Protein 7LVV (pdb70)

B-factor: mean 95.78, std 25.5, range [20.0, 290.2]

Organism: NCBI:txid980427

InterPro domains:
  IPR002052 DNA methylase, N-6 adenine-specific, conserved site [PS00092] (445-451)
  IPR003356 DNA methylase, adenine-specific [PF02384] (282-517)
  IPR029063 S-adenosyl-L-methionine-dependent methyltransferase superfamily [G3DSA:3.40.50.150] (276-663)
  IPR029063 S-adenosyl-L-methionine-dependent methyltransferase superfamily [SSF53335] (262-652)
  IPR041635 Type ISP restriction-modification enzyme LLaBIII, C-terminal specificity domain [PF18135] (661-1006)
  IPR050953 N(4)/N(6)-adenine-specific DNA methyltransferase [PTHR33841] (214-680)
  IPR053980 Type ISP restriction-modification enzyme, coupler domain [PF22240] (176-275)

Structure (mmCIF, N/CA/C/O backbone):
data_7LVV
#
_entry.id   7LVV
#
_cell.length_a   1.00
_cell.length_b   1.00
_cell.length_c   1.00
_cell.angle_alpha   90.00
_cell.angle_beta   90.00
_cell.angle_gamma   90.00
#
_symmetry.space_group_name_H-M   'P 1'
#
loop_
_entity.id
_entity.type
_entity.pdbx_description
1 polymer 'Site-specific DNA-methyltransferase (adenine-specific)'
2 polymer 'DNA (28-MER)'
3 polymer 'DNA (27-MER)'
4 non-polymer S-ADENOSYLMETHIONINE
5 non-polymer 'CALCIUM ION'
#
loop_
_atom_site.group_PDB
_atom_site.id
_atom_site.type_symbol
_atom_site.label_atom_id
_atom_site.label_alt_id
_atom_site.label_comp_id
_atom_site.label_asym_id
_atom_site.label_entity_id
_atom_site.label_seq_id
_atom_site.pdbx_PDB_ins_code
_atom_site.Cartn_x
_atom_site.Cartn_y
_atom_site.Cartn_z
_atom_site.occupancy
_atom_site.B_iso_or_equiv
_atom_site.auth_seq_id
_atom_site.auth_comp_id
_atom_site.auth_asym_id
_atom_site.auth_atom_id
_atom_site.pdbx_PDB_model_num
ATOM 1 N N . SER A 1 2 ? 203.407 217.938 226.333 1.00 182.29 2 SER A N 1
ATOM 2 C CA . SER A 1 2 ? 202.480 217.619 225.215 1.00 182.29 2 SER A CA 1
ATOM 3 C C . SER A 1 2 ? 201.028 217.955 225.581 1.00 182.29 2 SER A C 1
ATOM 4 O O . SER A 1 2 ? 200.758 218.155 226.779 1.00 182.29 2 SER A O 1
ATOM 7 N N . LEU A 1 3 ? 200.150 218.090 224.581 1.00 197.75 3 LEU A N 1
ATOM 8 C CA . LEU A 1 3 ? 198.724 218.441 224.831 1.00 197.75 3 LEU A CA 1
ATOM 9 C C . LEU A 1 3 ? 198.111 217.392 225.762 1.00 197.75 3 LEU A C 1
ATOM 10 O O . LEU A 1 3 ? 197.152 217.730 226.473 1.00 197.75 3 LEU A O 1
ATOM 15 N N . GLN A 1 4 ? 198.649 216.170 225.747 1.00 203.08 4 GLN A N 1
ATOM 16 C CA . GLN A 1 4 ? 198.160 215.096 226.654 1.00 203.08 4 GLN A CA 1
ATOM 17 C C . GLN A 1 4 ? 198.292 215.590 228.099 1.00 203.08 4 GLN A C 1
ATOM 18 O O . GLN A 1 4 ? 197.307 215.488 228.854 1.00 203.08 4 GLN A O 1
ATOM 24 N N . LEU A 1 5 ? 199.459 216.137 228.451 1.00 175.13 5 LEU A N 1
ATOM 25 C CA . LEU A 1 5 ? 199.700 216.626 229.833 1.00 175.13 5 LEU A CA 1
ATOM 26 C C . LEU A 1 5 ? 198.725 217.767 230.147 1.00 175.13 5 LEU A C 1
ATOM 27 O O . LEU A 1 5 ? 198.236 217.820 231.286 1.00 175.13 5 LEU A O 1
ATOM 32 N N . VAL A 1 6 ? 198.465 218.650 229.177 1.00 167.35 6 VAL A N 1
ATOM 33 C CA . VAL A 1 6 ? 197.520 219.789 229.384 1.00 167.35 6 VAL A CA 1
ATOM 34 C C . VAL A 1 6 ? 196.143 219.232 229.771 1.00 167.35 6 VAL A C 1
ATOM 35 O O . VAL A 1 6 ? 195.555 219.734 230.749 1.00 167.35 6 VAL A O 1
ATOM 39 N N . LYS A 1 7 ? 195.663 218.215 229.046 1.00 180.10 7 LYS A N 1
ATOM 40 C CA . LYS A 1 7 ? 194.353 217.586 229.369 1.00 180.10 7 LYS A CA 1
ATOM 41 C C . LYS A 1 7 ? 194.404 216.993 230.780 1.00 180.10 7 LYS A C 1
ATOM 42 O O . LYS A 1 7 ? 193.409 217.140 231.513 1.00 180.10 7 LYS A O 1
ATOM 48 N N . LYS A 1 8 ? 195.519 216.349 231.139 1.00 169.45 8 LYS A N 1
ATOM 49 C CA . LYS A 1 8 ? 195.673 215.755 232.495 1.00 169.45 8 LYS A CA 1
ATOM 50 C C . LYS A 1 8 ? 195.535 216.854 233.552 1.00 169.45 8 LYS A C 1
ATOM 51 O O . LYS A 1 8 ? 194.849 216.611 234.556 1.00 169.45 8 LYS A O 1
ATOM 57 N N . PHE A 1 9 ? 196.157 218.017 233.327 1.00 153.90 9 PHE A N 1
ATOM 58 C CA . PHE A 1 9 ? 196.063 219.150 234.284 1.00 153.90 9 PHE A CA 1
ATOM 59 C C . PHE A 1 9 ? 194.601 219.579 234.429 1.00 153.90 9 PHE A C 1
ATOM 60 O O . PHE A 1 9 ? 194.162 219.825 235.563 1.00 153.90 9 PHE A O 1
ATOM 68 N N . GLN A 1 10 ? 193.877 219.675 233.311 1.00 156.71 10 GLN A N 1
ATOM 69 C CA . GLN A 1 10 ? 192.463 220.132 233.360 1.00 156.71 10 GLN A CA 1
ATOM 70 C C . GLN A 1 10 ? 191.637 219.128 234.170 1.00 156.71 10 GLN A C 1
ATOM 71 O O . GLN A 1 10 ? 190.680 219.564 234.832 1.00 156.71 10 GLN A O 1
ATOM 77 N N . LYS A 1 11 ? 192.009 217.844 234.135 1.00 162.09 11 LYS A N 1
ATOM 78 C CA . LYS A 1 11 ? 191.291 216.803 234.919 1.00 162.09 11 LYS A CA 1
ATOM 79 C C . LYS A 1 11 ? 191.663 216.912 236.402 1.00 162.09 11 LYS A C 1
ATOM 80 O O . LYS A 1 11 ? 190.842 216.504 237.241 1.00 162.09 11 LYS A O 1
ATOM 86 N N . ARG A 1 12 ? 192.856 217.429 236.710 1.00 154.60 12 ARG A N 1
ATOM 87 C CA . ARG A 1 12 ? 193.276 217.612 238.125 1.00 154.60 12 ARG A CA 1
ATOM 88 C C . ARG A 1 12 ? 192.668 218.908 238.668 1.00 154.60 12 ARG A C 1
ATOM 89 O O . ARG A 1 12 ? 192.394 218.966 239.880 1.00 154.60 12 ARG A O 1
ATOM 97 N N . LEU A 1 13 ? 192.468 219.904 237.799 1.00 154.06 13 LEU A N 1
ATOM 98 C CA . LEU A 1 13 ? 191.889 221.204 238.228 1.00 154.06 13 LEU A CA 1
ATOM 99 C C . LEU A 1 13 ? 190.474 220.964 238.762 1.00 154.06 13 LEU A C 1
ATOM 100 O O . LEU A 1 13 ? 190.181 221.422 239.886 1.00 154.06 13 LEU A O 1
ATOM 105 N N . GLU A 1 14 ? 189.643 220.254 237.993 1.00 165.04 14 GLU A N 1
ATOM 106 C CA . GLU A 1 14 ? 188.257 219.953 238.443 1.00 165.04 14 GLU A CA 1
ATOM 107 C C . GLU A 1 14 ? 188.300 219.015 239.653 1.00 165.04 14 GLU A C 1
ATOM 108 O O . GLU A 1 14 ? 187.450 219.174 240.534 1.00 165.04 14 GLU A O 1
ATOM 114 N N . ASP A 1 15 ? 189.259 218.082 239.695 1.00 157.46 15 ASP A N 1
ATOM 115 C CA . ASP A 1 15 ? 189.328 217.100 240.809 1.00 157.46 15 ASP A CA 1
ATOM 116 C C . ASP A 1 15 ? 189.527 217.844 242.133 1.00 157.46 15 ASP A C 1
ATOM 117 O O . ASP A 1 15 ? 188.936 217.420 243.135 1.00 157.46 15 ASP A O 1
ATOM 122 N N . ILE A 1 16 ? 190.324 218.915 242.125 1.00 153.84 16 ILE A N 1
ATOM 123 C CA . ILE A 1 16 ? 190.609 219.683 243.373 1.00 153.84 16 ILE A CA 1
ATOM 124 C C . ILE A 1 16 ? 189.332 220.408 243.825 1.00 153.84 16 ILE A C 1
ATOM 125 O O . ILE A 1 16 ? 189.092 220.465 245.050 1.00 153.84 16 ILE A O 1
ATOM 130 N N . VAL A 1 17 ? 188.527 220.900 242.879 1.00 152.15 17 VAL A N 1
ATOM 131 C CA . VAL A 1 17 ? 187.302 221.674 243.245 1.00 152.15 17 VAL A CA 1
ATOM 132 C C . VAL A 1 17 ? 186.096 220.726 243.333 1.00 152.15 17 VAL A C 1
ATOM 133 O O . VAL A 1 17 ? 184.968 221.226 243.520 1.00 152.15 17 VAL A O 1
ATOM 137 N N . ALA A 1 18 ? 186.328 219.411 243.241 1.00 155.54 18 ALA A N 1
ATOM 138 C CA . ALA A 1 18 ? 185.222 218.428 243.351 1.00 155.54 18 ALA A CA 1
ATOM 139 C C . ALA A 1 18 ? 185.426 217.538 244.581 1.00 155.54 18 ALA A C 1
ATOM 140 O O . ALA A 1 18 ? 184.457 217.347 245.336 1.00 155.54 18 ALA A O 1
ATOM 142 N N . TYR A 1 19 ? 186.634 216.997 244.753 1.00 154.37 19 TYR A N 1
ATOM 143 C CA . TYR A 1 19 ? 186.932 216.148 245.935 1.00 154.37 19 TYR A CA 1
ATOM 144 C C . TYR A 1 19 ? 187.066 217.057 247.158 1.00 154.37 19 TYR A C 1
ATOM 145 O O . TYR A 1 19 ? 186.334 216.864 248.143 1.00 154.37 19 TYR A O 1
ATOM 154 N N . GLY A 1 20 ? 187.959 218.045 247.077 1.00 149.13 20 GLY A N 1
ATOM 155 C CA . GLY A 1 20 ? 188.152 218.975 248.204 1.00 149.13 20 GLY A CA 1
ATOM 156 C C . GLY A 1 20 ? 187.138 220.099 248.185 1.00 149.13 20 GLY A C 1
ATOM 157 O O . GLY A 1 20 ? 186.887 220.673 249.262 1.00 149.13 20 GLY A O 1
ATOM 158 N N . GLY A 1 21 ? 186.575 220.407 247.012 1.00 147.69 21 GLY A N 1
ATOM 159 C CA . GLY A 1 21 ? 185.651 221.552 246.904 1.00 147.69 21 GLY A CA 1
ATOM 160 C C . GLY A 1 21 ? 186.352 222.827 247.330 1.00 147.69 21 GLY A C 1
ATOM 161 O O . GLY A 1 21 ? 185.709 223.655 248.005 1.00 147.69 21 GLY A O 1
ATOM 162 N N . THR A 1 22 ? 187.654 222.945 247.076 1.00 145.34 22 THR A N 1
ATOM 163 C CA . THR A 1 22 ? 188.374 224.118 247.638 1.00 145.34 22 THR A CA 1
ATOM 164 C C . THR A 1 22 ? 188.624 225.179 246.566 1.00 145.34 22 THR A C 1
ATOM 165 O O . THR A 1 22 ? 189.010 224.800 245.448 1.00 145.34 22 THR A O 1
ATOM 169 N N . ARG A 1 23 ? 188.391 226.451 246.909 1.00 142.52 23 ARG A N 1
ATOM 170 C CA . ARG A 1 23 ? 188.605 227.569 245.951 1.00 142.52 23 ARG A CA 1
ATOM 171 C C . ARG A 1 23 ? 189.738 228.460 246.472 1.00 142.52 23 ARG A C 1
ATOM 172 O O . ARG A 1 23 ? 189.908 229.572 245.936 1.00 142.52 23 ARG A O 1
ATOM 180 N N . ASN A 1 24 ? 190.490 227.977 247.466 1.00 139.80 24 ASN A N 1
ATOM 181 C CA . ASN A 1 24 ? 191.622 228.755 248.037 1.00 139.80 24 ASN A CA 1
ATOM 182 C C . ASN A 1 24 ? 192.850 228.579 247.143 1.00 139.80 24 ASN A C 1
ATOM 183 O O . ASN A 1 24 ? 192.993 227.490 246.582 1.00 139.80 24 ASN A O 1
ATOM 188 N N . GLU A 1 25 ? 193.693 229.608 247.023 1.00 142.42 25 GLU A N 1
ATOM 189 C CA . GLU A 1 25 ? 194.944 229.515 246.219 1.00 142.42 25 GLU A CA 1
ATOM 190 C C . GLU A 1 25 ? 195.778 228.342 246.748 1.00 142.42 25 GLU A C 1
ATOM 191 O O . GLU A 1 25 ? 196.389 227.643 245.912 1.00 142.42 25 GLU A O 1
ATOM 197 N N . SER A 1 26 ? 195.820 228.151 248.070 1.00 138.84 26 SER A N 1
ATOM 198 C CA . SER A 1 26 ? 196.530 227.026 248.725 1.00 138.84 26 SER A CA 1
ATOM 199 C C . SER A 1 26 ? 196.059 225.679 248.185 1.00 138.84 26 SER A C 1
ATOM 200 O O . SER A 1 26 ? 196.596 224.657 248.624 1.00 138.84 26 SER A O 1
ATOM 203 N N . SER A 1 27 ? 195.019 225.691 247.281 1.00 135.85 27 SER A N 1
ATOM 204 C CA . SER A 1 27 ? 194.554 224.361 246.853 1.00 135.85 27 SER A CA 1
ATOM 205 C C . SER A 1 27 ? 194.147 224.389 245.387 1.00 135.85 27 SER A C 1
ATOM 206 O O . SER A 1 27 ? 194.386 223.382 244.720 1.00 135.85 27 SER A O 1
ATOM 209 N N . VAL A 1 28 ? 193.757 225.522 244.817 1.00 131.95 28 VAL A N 1
ATOM 210 C CA . VAL A 1 28 ? 193.448 225.548 243.356 1.00 131.95 28 VAL A CA 1
ATOM 211 C C . VAL A 1 28 ? 194.743 225.565 242.525 1.00 131.95 28 VAL A C 1
ATOM 212 O O . VAL A 1 28 ? 194.649 225.384 241.291 1.00 131.95 28 VAL A O 1
ATOM 216 N N . ARG A 1 29 ? 195.906 225.672 243.032 1.00 133.70 29 ARG A N 1
ATOM 217 C CA . ARG A 1 29 ? 197.104 225.762 242.159 1.00 133.70 29 ARG A CA 1
ATOM 218 C C . ARG A 1 29 ? 197.795 224.403 242.042 1.00 133.70 29 ARG A C 1
ATOM 219 O O . ARG A 1 29 ? 198.545 224.235 241.072 1.00 133.70 29 ARG A O 1
ATOM 227 N N . ALA A 1 30 ? 197.555 223.472 242.975 1.00 133.11 30 ALA A N 1
ATOM 228 C CA . ALA A 1 30 ? 198.283 222.176 242.986 1.00 133.11 30 ALA A CA 1
ATOM 229 C C . ALA A 1 30 ? 198.298 221.530 241.595 1.00 133.11 30 ALA A C 1
ATOM 230 O O . ALA A 1 30 ? 199.297 220.862 241.263 1.00 133.11 30 ALA A O 1
ATOM 232 N N . ALA A 1 31 ? 197.235 221.728 240.811 1.00 136.84 31 ALA A N 1
ATOM 233 C CA . ALA A 1 31 ? 197.149 221.120 239.463 1.00 136.84 31 ALA A CA 1
ATOM 234 C C . ALA A 1 31 ? 198.280 221.650 238.573 1.00 136.84 31 ALA A C 1
ATOM 235 O O . ALA A 1 31 ? 199.022 220.828 238.010 1.00 136.84 31 ALA A O 1
ATOM 237 N N . PHE A 1 32 ? 198.412 222.975 238.461 1.00 133.68 32 PHE A N 1
ATOM 238 C CA . PHE A 1 32 ? 199.462 223.578 237.598 1.00 133.68 32 PHE A CA 1
ATOM 239 C C . PHE A 1 32 ? 200.851 223.201 238.118 1.00 133.68 32 PHE A C 1
ATOM 240 O O . PHE A 1 32 ? 201.746 222.985 237.287 1.00 133.68 32 PHE A O 1
ATOM 248 N N . GLN A 1 33 ? 201.022 223.136 239.443 1.00 132.35 33 GLN A N 1
ATOM 249 C CA . GLN A 1 33 ? 202.322 222.713 240.030 1.00 132.35 33 GLN A CA 1
ATOM 250 C C . GLN A 1 33 ? 202.742 221.388 239.388 1.00 132.35 33 GLN A C 1
ATOM 251 O O . GLN A 1 33 ? 203.873 221.320 238.869 1.00 132.35 33 GLN A O 1
ATOM 257 N N . GLN A 1 34 ? 201.851 220.391 239.396 1.00 137.49 34 GLN A N 1
ATOM 258 C CA . GLN A 1 34 ? 202.167 219.053 238.829 1.00 137.49 34 GLN A CA 1
ATOM 259 C C . GLN A 1 34 ? 202.395 219.159 237.314 1.00 137.49 34 GLN A C 1
ATOM 260 O O . GLN A 1 34 ? 203.289 218.459 236.806 1.00 137.49 34 GLN A O 1
ATOM 266 N N . LEU A 1 35 ? 201.622 219.999 236.620 1.00 137.53 35 LEU A N 1
ATOM 267 C CA . LEU A 1 35 ? 201.738 220.097 235.139 1.00 137.53 35 LEU A CA 1
ATOM 268 C C . LEU A 1 35 ? 203.141 220.578 234.743 1.00 137.53 35 LEU A C 1
ATOM 269 O O . LEU A 1 35 ? 203.798 219.858 233.963 1.00 137.53 35 LEU A O 1
ATOM 274 N N . LEU A 1 36 ? 203.572 221.744 235.240 1.00 132.74 36 LEU A N 1
ATOM 275 C CA . LEU A 1 36 ? 204.879 222.308 234.834 1.00 132.74 36 LEU A CA 1
ATOM 276 C C . LEU A 1 36 ? 205.907 221.265 235.233 1.00 132.74 36 LEU A C 1
ATOM 277 O O . LEU A 1 36 ? 206.767 220.975 234.419 1.00 132.74 36 LEU A O 1
ATOM 282 N N . SER A 1 37 ? 205.753 220.674 236.417 1.00 133.88 37 SER A N 1
ATOM 283 C CA . SER A 1 37 ? 206.722 219.672 236.920 1.00 133.88 37 SER A CA 1
ATOM 284 C C . SER A 1 37 ? 206.877 218.531 235.924 1.00 133.88 37 SER A C 1
ATOM 285 O O . SER A 1 37 ? 208.028 218.101 235.719 1.00 133.88 37 SER A O 1
ATOM 288 N N . ASP A 1 38 ? 205.790 218.070 235.309 1.00 136.21 38 ASP A N 1
ATOM 289 C CA . ASP A 1 38 ? 205.966 216.890 234.429 1.00 136.21 38 ASP A CA 1
ATOM 290 C C . ASP A 1 38 ? 206.539 217.330 233.080 1.00 136.21 38 ASP A C 1
ATOM 291 O O . ASP A 1 38 ? 207.347 216.573 232.495 1.00 136.21 38 ASP A O 1
ATOM 296 N N . TRP A 1 39 ? 206.181 218.528 232.625 1.00 137.76 39 TRP A N 1
ATOM 297 C CA . TRP A 1 39 ? 206.758 219.038 231.351 1.00 137.76 39 TRP A CA 1
ATOM 298 C C . TRP A 1 39 ? 208.251 219.276 231.550 1.00 137.76 39 TRP A C 1
ATOM 299 O O . TRP A 1 39 ? 209.039 218.872 230.680 1.00 137.76 39 TRP A O 1
ATOM 310 N N . ALA A 1 40 ? 208.609 219.905 232.666 1.00 129.61 40 ALA A N 1
ATOM 311 C CA . ALA A 1 40 ? 210.012 220.262 232.941 1.00 129.61 40 ALA A CA 1
ATOM 312 C C . ALA A 1 40 ? 210.883 219.019 232.911 1.00 129.61 40 ALA A C 1
ATOM 313 O O . ALA A 1 40 ? 211.925 219.081 232.271 1.00 129.61 40 ALA A O 1
ATOM 315 N N . GLU A 1 41 ? 210.474 217.940 233.572 1.00 130.10 41 GLU A N 1
ATOM 316 C CA . GLU A 1 41 ? 211.364 216.750 233.629 1.00 130.10 41 GLU A CA 1
ATOM 317 C C . GLU A 1 41 ? 211.697 216.296 232.204 1.00 130.10 41 GLU A C 1
ATOM 318 O O . GLU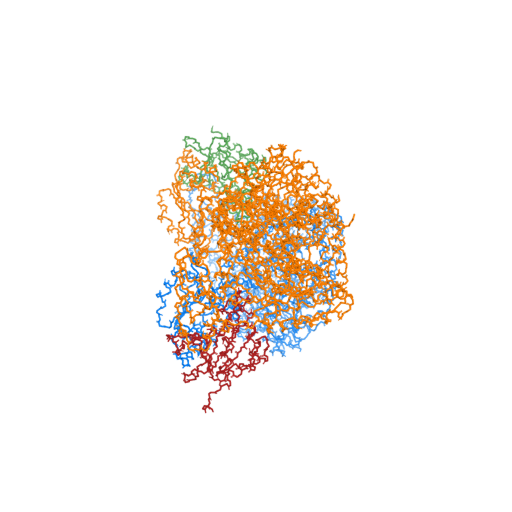 A 1 41 ? 212.755 215.657 232.030 1.00 130.10 41 GLU A O 1
ATOM 324 N N . GLY A 1 42 ? 210.827 216.589 231.229 1.00 126.26 42 GLY A N 1
ATOM 325 C CA . GLY A 1 42 ? 211.138 216.269 229.823 1.00 126.26 42 GLY A CA 1
ATOM 326 C C . GLY A 1 42 ? 212.219 217.179 229.267 1.00 126.26 42 GLY A C 1
ATOM 327 O O . GLY A 1 42 ? 213.155 216.646 228.640 1.00 126.26 42 GLY A O 1
ATOM 328 N N . SER A 1 43 ? 212.116 218.497 229.491 1.00 121.16 43 SER A N 1
ATOM 329 C CA . SER A 1 43 ? 213.092 219.434 228.868 1.00 121.16 43 SER A CA 1
ATOM 330 C C . SER A 1 43 ? 214.495 219.226 229.454 1.00 121.16 43 SER A C 1
ATOM 331 O O . SER A 1 43 ? 215.457 219.196 228.662 1.00 121.16 43 SER A O 1
ATOM 334 N N . GLY A 1 44 ? 214.607 219.091 230.779 1.00 118.49 44 GLY A N 1
ATOM 335 C CA . GLY A 1 44 ? 215.917 218.923 231.441 1.00 118.49 44 GLY A CA 1
ATOM 336 C C . GLY A 1 44 ? 216.051 219.860 232.626 1.00 118.49 44 GLY A C 1
ATOM 337 O O . GLY A 1 44 ? 217.162 219.943 233.180 1.00 118.49 44 GLY A O 1
ATOM 338 N N . LEU A 1 45 ? 214.969 220.561 232.984 1.00 117.63 45 LEU A N 1
ATOM 339 C CA . LEU A 1 45 ? 214.965 221.486 234.145 1.00 117.63 45 LEU A CA 1
ATOM 340 C C . LEU A 1 45 ? 214.053 220.864 235.213 1.00 117.63 45 LEU A C 1
ATOM 341 O O . LEU A 1 45 ? 213.704 219.703 235.022 1.00 117.63 45 LEU A O 1
ATOM 346 N N . ARG A 1 46 ? 213.737 221.540 236.327 1.00 118.10 46 ARG A N 1
ATOM 347 C CA . ARG A 1 46 ? 212.771 221.006 237.328 1.00 118.10 46 ARG A CA 1
ATOM 348 C C . ARG A 1 46 ? 212.142 222.171 238.088 1.00 118.10 46 ARG A C 1
ATOM 349 O O . ARG A 1 46 ? 212.849 223.149 238.292 1.00 118.10 46 ARG A O 1
ATOM 357 N N . LEU A 1 47 ? 210.865 222.084 238.479 1.00 118.73 47 LEU A N 1
ATOM 358 C CA . LEU A 1 47 ? 210.184 223.232 239.131 1.00 118.73 47 LEU A CA 1
ATOM 359 C C . LEU A 1 47 ? 210.330 223.111 240.628 1.00 118.73 47 LEU A C 1
ATOM 360 O O . LEU A 1 47 ? 209.834 222.134 241.183 1.00 118.73 47 LEU A O 1
ATOM 365 N N . ILE A 1 48 ? 210.946 224.105 241.253 1.00 121.96 48 ILE A N 1
ATOM 366 C CA . ILE A 1 48 ? 211.160 224.068 242.724 1.00 121.96 48 ILE A CA 1
ATOM 367 C C . ILE A 1 48 ? 210.333 225.170 243.364 1.00 121.96 48 ILE A C 1
ATOM 368 O O . ILE A 1 48 ? 210.520 226.320 242.998 1.00 121.96 48 ILE A O 1
ATOM 373 N N . THR A 1 49 ? 209.470 224.814 244.301 1.00 125.34 49 THR A N 1
ATOM 374 C CA . THR A 1 49 ? 208.483 225.764 244.864 1.00 125.34 49 THR A CA 1
ATOM 375 C C . THR A 1 49 ? 209.026 226.741 245.899 1.00 125.34 49 THR A C 1
ATOM 376 O O . THR A 1 49 ? 210.057 226.441 246.490 1.00 125.34 49 THR A O 1
ATOM 380 N N . GLU A 1 50 ? 208.334 227.853 246.104 1.00 124.31 50 GLU A N 1
ATOM 381 C CA . GLU A 1 50 ? 208.722 228.912 247.078 1.00 124.31 50 GLU A CA 1
ATOM 382 C C . GLU A 1 50 ? 210.233 229.119 247.226 1.00 124.31 50 GLU A C 1
ATOM 383 O O . GLU A 1 50 ? 210.689 229.171 248.373 1.00 124.31 50 GLU A O 1
ATOM 389 N N . VAL A 1 51 ? 210.961 229.278 246.118 1.00 121.22 51 VAL A N 1
ATOM 390 C CA . VAL A 1 51 ? 212.410 229.616 246.247 1.00 121.22 51 VAL A CA 1
ATOM 391 C C . VAL A 1 51 ? 212.480 231.091 246.656 1.00 121.22 51 VAL A C 1
ATOM 392 O O . VAL A 1 51 ? 212.181 231.955 245.804 1.00 121.22 51 VAL A O 1
ATOM 396 N N . THR A 1 52 ? 212.855 231.439 247.874 1.00 122.09 52 THR A N 1
ATOM 397 C CA . THR A 1 52 ? 212.922 232.893 248.177 1.00 122.09 52 THR A CA 1
ATOM 398 C C . THR A 1 52 ? 213.985 233.548 247.313 1.00 122.09 52 THR A C 1
ATOM 399 O O . THR A 1 52 ? 215.139 233.151 247.425 1.00 122.09 52 THR A O 1
ATOM 403 N N . GLN A 1 53 ? 213.572 234.497 246.468 1.00 125.83 53 GLN A N 1
ATOM 404 C CA . GLN A 1 53 ? 214.498 235.204 245.546 1.00 125.83 53 GLN A CA 1
ATOM 405 C C . GLN A 1 53 ? 214.598 236.652 246.031 1.00 125.83 53 GLN A C 1
ATOM 406 O O . GLN A 1 53 ? 213.788 237.029 246.892 1.00 125.83 53 GLN A O 1
ATOM 412 N N . LYS A 1 54 ? 215.553 237.432 245.516 1.00 122.32 54 LYS A N 1
ATOM 413 C CA . LYS A 1 54 ? 215.626 238.870 245.890 1.00 122.32 54 LYS A CA 1
ATOM 414 C C . LYS A 1 54 ? 215.009 239.709 244.766 1.00 122.32 54 LYS A C 1
ATOM 415 O O . LYS A 1 54 ? 215.049 239.258 243.606 1.00 122.32 54 LYS A O 1
ATOM 421 N N . ALA A 1 55 ? 214.461 240.879 245.104 1.00 120.08 55 ALA A N 1
ATOM 422 C CA . ALA A 1 55 ? 213.798 241.733 244.091 1.00 120.08 55 ALA A CA 1
ATOM 423 C C . ALA A 1 55 ? 214.745 242.853 243.654 1.00 120.08 55 ALA A C 1
ATOM 424 O O . ALA A 1 55 ? 215.915 242.842 244.085 1.00 120.08 55 ALA A O 1
ATOM 426 N N . VAL A 1 56 ? 214.252 243.784 242.832 1.00 115.28 56 VAL A N 1
ATOM 427 C CA . VAL A 1 56 ? 215.080 244.955 242.417 1.00 115.28 56 VAL A CA 1
ATOM 428 C C . VAL A 1 56 ? 215.321 245.816 243.658 1.00 115.28 56 VAL A C 1
ATOM 429 O O . VAL A 1 56 ? 216.463 246.280 243.842 1.00 115.28 56 VAL A O 1
ATOM 433 N N . ALA A 1 57 ? 214.284 246.008 244.480 1.00 117.62 57 ALA A N 1
ATOM 434 C CA . ALA A 1 57 ? 214.440 246.772 245.740 1.00 117.62 57 ALA A CA 1
ATOM 435 C C . ALA A 1 57 ? 215.277 245.948 246.722 1.00 117.62 57 ALA A C 1
ATOM 436 O O . ALA A 1 57 ? 216.020 246.554 247.518 1.00 117.62 57 ALA A O 1
ATOM 438 N N . GLY A 1 58 ? 215.199 244.622 246.605 1.00 123.18 58 GLY A N 1
ATOM 439 C CA . GLY A 1 58 ? 215.906 243.727 247.537 1.00 123.18 58 GLY A CA 1
ATOM 440 C C . GLY A 1 58 ? 214.898 242.916 248.327 1.00 123.18 58 GLY A C 1
ATOM 441 O O . GLY A 1 58 ? 215.235 241.779 248.708 1.00 123.18 58 GLY A O 1
ATOM 442 N N . ASN A 1 59 ? 213.696 243.463 248.531 1.00 125.39 59 ASN A N 1
ATOM 443 C CA . ASN A 1 59 ? 212.683 242.779 249.376 1.00 125.39 59 ASN A CA 1
ATOM 444 C C . ASN A 1 59 ? 212.554 241.319 248.945 1.00 125.39 59 ASN A C 1
ATOM 445 O O . ASN A 1 59 ? 212.312 241.062 247.760 1.00 125.39 59 ASN A O 1
ATOM 450 N N . ASN A 1 60 ? 212.745 240.401 249.885 1.00 127.31 60 ASN A N 1
ATOM 451 C CA . ASN A 1 60 ? 212.680 238.962 249.544 1.00 127.31 60 ASN A CA 1
ATOM 452 C C . ASN A 1 60 ? 211.313 238.659 248.937 1.00 127.31 60 ASN A C 1
ATOM 453 O O . ASN A 1 60 ? 210.322 238.777 249.666 1.00 127.31 60 ASN A O 1
ATOM 458 N N . VAL A 1 61 ? 211.268 238.292 247.657 1.00 129.24 61 VAL A N 1
ATOM 459 C CA . VAL A 1 61 ? 209.978 237.894 247.029 1.00 129.24 61 VAL A CA 1
ATOM 460 C C . VAL A 1 61 ? 209.954 236.371 246.993 1.00 129.24 61 VAL A C 1
ATOM 461 O O . VAL A 1 61 ? 210.969 235.767 247.369 1.00 129.24 61 VAL A O 1
ATOM 465 N N . ARG A 1 62 ? 208.839 235.782 246.563 1.00 128.35 62 ARG A N 1
ATOM 466 C CA . ARG A 1 62 ? 208.716 234.304 246.558 1.00 128.35 62 ARG A CA 1
ATOM 467 C C . ARG A 1 62 ? 207.849 233.863 245.382 1.00 128.35 62 ARG A C 1
ATOM 468 O O . ARG A 1 62 ? 206.692 233.500 245.634 1.00 128.35 62 ARG A O 1
ATOM 476 N N . PRO A 1 63 ? 208.325 233.865 244.120 1.00 126.38 63 PRO A N 1
ATOM 477 C CA . PRO A 1 63 ? 207.529 233.325 243.011 1.00 126.38 63 PRO A CA 1
ATOM 478 C C . PRO A 1 63 ? 207.138 231.893 243.391 1.00 126.38 63 PRO A C 1
ATOM 479 O O . PRO A 1 63 ? 207.988 231.171 243.867 1.00 126.38 63 PRO A O 1
ATOM 483 N N . ASP A 1 64 ? 205.893 231.497 243.143 1.00 129.48 64 ASP A N 1
ATOM 484 C CA . ASP A 1 64 ? 205.452 230.188 243.660 1.00 129.48 64 ASP A CA 1
ATOM 485 C C . ASP A 1 64 ? 206.336 229.098 243.079 1.00 129.48 64 ASP A C 1
ATOM 486 O O . ASP A 1 64 ? 206.536 228.128 243.769 1.00 129.48 64 ASP A O 1
ATOM 491 N N . GLY A 1 65 ? 206.885 229.268 241.887 1.00 123.79 65 GLY A N 1
ATOM 492 C CA . GLY A 1 65 ? 207.813 228.243 241.387 1.00 123.79 65 GLY A CA 1
ATOM 493 C C . GLY A 1 65 ? 208.970 228.849 240.636 1.00 123.79 65 GLY A C 1
ATOM 494 O O . GLY A 1 65 ? 208.905 230.044 240.409 1.00 123.79 65 GLY A O 1
ATOM 495 N N . THR A 1 66 ? 209.960 228.066 240.233 1.00 119.43 66 THR A N 1
ATOM 496 C CA . THR A 1 66 ? 211.183 228.501 239.510 1.00 119.43 66 THR A CA 1
ATOM 497 C C . THR A 1 66 ? 211.692 227.329 238.667 1.00 119.43 66 THR A C 1
ATOM 498 O O . THR A 1 66 ? 211.722 226.203 239.194 1.00 119.43 66 THR A O 1
ATOM 502 N N . LEU A 1 67 ? 212.081 227.584 237.414 1.00 115.52 67 LEU A N 1
ATOM 503 C CA . LEU A 1 67 ? 212.538 226.496 236.505 1.00 115.52 67 LEU A CA 1
ATOM 504 C C . LEU A 1 67 ? 214.033 226.246 236.719 1.00 115.52 67 LEU A C 1
ATOM 505 O O . LEU A 1 67 ? 214.800 226.438 235.757 1.00 115.52 67 LEU A O 1
ATOM 510 N N . LYS A 1 68 ? 214.465 225.799 237.873 1.00 113.25 68 LYS A N 1
ATOM 511 C CA . LYS A 1 68 ? 215.913 225.640 238.162 1.00 113.25 68 LYS A CA 1
ATOM 512 C C . LYS A 1 68 ? 216.626 224.667 237.211 1.00 113.25 68 LYS A C 1
ATOM 513 O O . LYS A 1 68 ? 216.013 223.663 236.869 1.00 113.25 68 LYS A O 1
ATOM 519 N N . ASP A 1 69 ? 217.885 224.899 236.866 1.00 113.72 69 ASP A N 1
ATOM 520 C CA . ASP A 1 69 ? 218.698 224.075 235.922 1.00 113.72 69 ASP A CA 1
ATOM 521 C C . ASP A 1 69 ? 219.548 223.049 236.674 1.00 113.72 69 ASP A C 1
ATOM 522 O O . ASP A 1 69 ? 219.186 222.746 237.809 1.00 113.72 69 ASP A O 1
ATOM 527 N N . SER A 1 70 ? 220.635 222.539 236.075 1.00 106.39 70 SER A N 1
ATOM 528 C CA . SER A 1 70 ? 221.563 221.599 236.772 1.00 106.39 70 SER A CA 1
ATOM 529 C C . SER A 1 70 ? 222.666 222.382 237.471 1.00 106.39 70 SER A C 1
ATOM 530 O O . SER A 1 70 ? 223.382 221.793 238.282 1.00 106.39 70 SER A O 1
ATOM 533 N N . LEU A 1 71 ? 222.815 223.651 237.118 1.00 101.76 71 LEU A N 1
ATOM 534 C CA . LEU A 1 71 ? 223.787 224.548 237.779 1.00 101.76 71 LEU A CA 1
ATOM 535 C C . LEU A 1 71 ? 222.940 225.499 238.610 1.00 101.76 71 LEU A C 1
ATOM 536 O O . LEU A 1 71 ? 223.332 226.660 238.754 1.00 101.76 71 LEU A O 1
ATOM 541 N N . GLN A 1 72 ? 221.779 225.026 239.041 1.00 104.74 72 GLN A N 1
ATOM 542 C CA . GLN A 1 72 ? 220.913 225.829 239.919 1.00 104.74 72 GLN A CA 1
ATOM 543 C C . GLN A 1 72 ? 220.719 227.247 239.391 1.00 104.74 72 GLN A C 1
ATOM 544 O O . GLN A 1 72 ? 220.706 228.163 240.216 1.00 104.74 72 GLN A O 1
ATOM 550 N N . GLN A 1 73 ? 220.538 227.433 238.085 1.00 110.83 73 GLN A N 1
ATOM 551 C CA . GLN A 1 73 ? 220.208 228.788 237.562 1.00 110.83 73 GLN A CA 1
ATOM 552 C C . GLN A 1 73 ? 218.746 228.766 237.107 1.00 110.83 73 GLN A C 1
ATOM 553 O O . GLN A 1 73 ? 218.326 227.710 236.620 1.00 110.83 73 GLN A O 1
ATOM 559 N N . SER A 1 74 ? 218.003 229.872 237.235 1.00 112.60 74 SER A N 1
ATOM 560 C CA . SER A 1 74 ? 216.549 229.880 236.922 1.00 112.60 74 SER A CA 1
ATOM 561 C C . SER A 1 74 ? 216.297 230.111 235.425 1.00 112.60 74 SER A C 1
ATOM 562 O O . SER A 1 74 ? 216.807 231.123 234.943 1.00 112.60 74 SER A O 1
ATOM 565 N N . ARG A 1 75 ? 215.557 229.246 234.700 1.00 112.49 75 ARG A N 1
ATOM 566 C CA . ARG A 1 75 ? 215.313 229.601 233.292 1.00 112.49 75 ARG A CA 1
ATOM 567 C C . ARG A 1 75 ? 213.955 230.310 233.217 1.00 112.49 75 ARG A C 1
ATOM 568 O O . ARG A 1 75 ? 213.615 230.794 232.133 1.00 112.49 75 ARG A O 1
ATOM 576 N N . GLY A 1 76 ? 213.211 230.379 234.329 1.00 120.47 76 GLY A N 1
ATOM 577 C CA . GLY A 1 76 ? 211.861 230.964 234.326 1.00 120.47 76 GLY A CA 1
ATOM 578 C C . GLY A 1 76 ? 211.163 230.935 235.668 1.00 120.47 76 GLY A C 1
ATOM 579 O O . GLY A 1 76 ? 211.705 230.345 236.596 1.00 120.47 76 GLY A O 1
ATOM 580 N N . TYR A 1 77 ? 209.939 231.467 235.753 1.00 123.82 77 TYR A N 1
ATOM 581 C CA . TYR A 1 77 ? 209.188 231.582 237.030 1.00 123.82 77 TYR A CA 1
ATOM 582 C C . TYR A 1 77 ? 207.691 231.352 236.819 1.00 123.82 77 TYR A C 1
ATOM 583 O O . TYR A 1 77 ? 207.258 231.400 235.677 1.00 123.82 77 TYR A O 1
ATOM 592 N N . TRP A 1 78 ? 206.927 231.132 237.890 1.00 128.30 78 TRP A N 1
ATOM 593 C CA . TRP A 1 78 ? 205.466 230.859 237.814 1.00 128.30 78 TRP A CA 1
ATOM 594 C C . TRP A 1 78 ? 204.812 231.523 239.016 1.00 128.30 78 TRP A C 1
ATOM 595 O O . TRP A 1 78 ? 205.355 231.363 240.106 1.00 128.30 78 TRP A O 1
ATOM 606 N N . GLU A 1 79 ? 203.715 232.245 238.826 1.00 132.08 79 GLU A N 1
ATOM 607 C CA . GLU A 1 79 ? 203.022 232.828 239.989 1.00 132.08 79 GLU A CA 1
ATOM 608 C C . GLU A 1 79 ? 201.562 232.453 239.879 1.00 132.08 79 GLU A C 1
ATOM 609 O O . GLU A 1 79 ? 200.833 233.157 239.205 1.00 132.08 79 GLU A O 1
ATOM 615 N N . SER A 1 80 ? 201.163 231.374 240.527 1.00 136.15 80 SER A N 1
ATOM 616 C CA . SER A 1 80 ? 199.731 231.033 240.527 1.00 136.15 80 SER A CA 1
ATOM 617 C C . SER A 1 80 ? 198.962 231.911 241.498 1.00 136.15 80 SER A C 1
ATOM 618 O O . SER A 1 80 ? 199.351 231.973 242.667 1.00 136.15 80 SER A O 1
ATOM 621 N N . LYS A 1 81 ? 197.900 232.542 241.016 1.00 141.01 81 LYS A N 1
ATOM 622 C CA . LYS A 1 81 ? 197.024 233.341 241.901 1.00 141.01 81 LYS A CA 1
ATOM 623 C C . LYS A 1 81 ? 195.699 232.576 242.021 1.00 141.01 81 LYS A C 1
ATOM 624 O O . LYS A 1 81 ? 195.668 231.415 241.576 1.00 141.01 81 LYS A O 1
ATOM 630 N N . ASP A 1 82 ? 194.655 233.186 242.599 1.00 149.07 82 ASP A N 1
ATOM 631 C CA . ASP A 1 82 ? 193.380 232.454 242.807 1.00 149.07 82 ASP A CA 1
ATOM 632 C C . ASP A 1 82 ? 192.495 232.630 241.577 1.00 149.07 82 ASP A C 1
ATOM 633 O O . ASP A 1 82 ? 192.610 233.678 240.931 1.00 149.07 82 ASP A O 1
ATOM 638 N N . GLU A 1 83 ? 191.605 231.669 241.312 1.00 152.88 83 GLU A N 1
ATOM 639 C CA . GLU A 1 83 ? 190.680 231.729 240.147 1.00 152.88 83 GLU A CA 1
ATOM 640 C C . GLU A 1 83 ? 189.883 233.037 240.148 1.00 152.88 83 GLU A C 1
ATOM 641 O O . GLU A 1 83 ? 189.696 233.608 239.054 1.00 152.88 83 GLU A O 1
ATOM 647 N N . ALA A 1 84 ? 189.452 233.511 241.320 1.00 158.65 84 ALA A N 1
ATOM 648 C CA . ALA A 1 84 ? 188.554 234.693 241.379 1.00 158.65 84 ALA A CA 1
ATOM 649 C C . ALA A 1 84 ? 189.254 236.011 241.031 1.00 158.65 84 ALA A C 1
ATOM 650 O O . ALA A 1 84 ? 188.763 236.696 240.113 1.00 158.65 84 ALA A O 1
ATOM 652 N N . ASP A 1 85 ? 190.336 236.368 241.731 1.00 157.83 85 ASP A N 1
ATOM 653 C CA . ASP A 1 85 ? 190.969 237.704 241.530 1.00 157.83 85 ASP A CA 1
ATOM 654 C C . ASP A 1 85 ? 191.341 237.964 240.068 1.00 157.83 85 ASP A C 1
ATOM 655 O O . ASP A 1 85 ? 191.907 237.054 239.425 1.00 157.83 85 ASP A O 1
ATOM 660 N N . THR A 1 86 ? 191.092 239.186 239.575 1.00 152.27 86 THR A N 1
ATOM 661 C CA . THR A 1 86 ? 191.510 239.561 238.198 1.00 152.27 86 THR A CA 1
ATOM 662 C C . THR A 1 86 ? 193.024 239.428 238.110 1.00 152.27 86 THR A C 1
ATOM 663 O O . THR A 1 86 ? 193.705 239.675 239.105 1.00 152.27 86 THR A O 1
ATOM 667 N N . LEU A 1 87 ? 193.537 239.080 236.947 1.00 144.47 87 LEU A N 1
ATOM 668 C CA . LEU A 1 87 ? 194.978 238.797 236.875 1.00 144.47 87 LEU A CA 1
ATOM 669 C C . LEU A 1 87 ? 195.636 240.072 236.441 1.00 144.47 87 LEU A C 1
ATOM 670 O O . LEU A 1 87 ? 196.607 240.422 237.068 1.00 144.47 87 LEU A O 1
ATOM 675 N N . ASP A 1 88 ? 195.075 240.760 235.453 1.00 147.82 88 ASP A N 1
ATOM 676 C CA . ASP A 1 88 ? 195.817 241.931 234.911 1.00 147.82 88 ASP A CA 1
ATOM 677 C C . ASP A 1 88 ? 196.029 243.027 235.961 1.00 147.82 88 ASP A C 1
ATOM 678 O O . ASP A 1 88 ? 197.085 243.676 235.902 1.00 147.82 88 ASP A O 1
ATOM 683 N N . ASP A 1 89 ? 195.122 243.197 236.917 1.00 147.77 89 ASP A N 1
ATOM 684 C CA . ASP A 1 89 ? 195.403 244.199 237.970 1.00 147.77 89 ASP A CA 1
ATOM 685 C C . ASP A 1 89 ? 196.531 243.681 238.855 1.00 147.77 89 ASP A C 1
ATOM 686 O O . ASP A 1 89 ? 197.553 244.360 238.951 1.00 147.77 89 ASP A O 1
ATOM 691 N N . GLU A 1 90 ? 196.356 242.513 239.465 1.00 146.24 90 GLU A N 1
ATOM 692 C CA . GLU A 1 90 ? 197.375 241.968 240.396 1.00 146.24 90 GLU A CA 1
ATOM 693 C C . GLU A 1 90 ? 198.690 241.661 239.672 1.00 146.24 90 GLU A C 1
ATOM 694 O O . GLU A 1 90 ? 199.702 241.595 240.360 1.00 146.24 90 GLU A O 1
ATOM 700 N N . ILE A 1 91 ? 198.695 241.470 238.355 1.00 144.02 91 ILE A N 1
ATOM 701 C CA . ILE A 1 91 ? 200.000 241.274 237.672 1.00 144.02 91 ILE A CA 1
ATOM 702 C C . ILE A 1 91 ? 200.720 242.585 237.910 1.00 144.02 91 ILE A C 1
ATOM 703 O O . ILE A 1 91 ? 201.852 242.522 238.398 1.00 144.02 91 ILE A O 1
ATOM 708 N N . GLN A 1 92 ? 200.053 243.723 237.689 1.00 142.74 92 GLN A N 1
ATOM 709 C CA . GLN A 1 92 ? 200.758 245.030 237.822 1.00 142.74 92 GLN A CA 1
ATOM 710 C C . GLN A 1 92 ? 201.000 245.422 239.284 1.00 142.74 92 GLN A C 1
ATOM 711 O O . GLN A 1 92 ? 201.897 246.241 239.509 1.00 142.74 92 GLN A O 1
ATOM 717 N N . LYS A 1 93 ? 200.284 244.834 240.248 1.00 140.21 93 LYS A N 1
ATOM 718 C CA . LYS A 1 93 ? 200.588 245.118 241.680 1.00 140.21 93 LYS A CA 1
ATOM 719 C C . LYS A 1 93 ? 201.725 244.219 242.170 1.00 140.21 93 LYS A C 1
ATOM 720 O O . LYS A 1 93 ? 202.659 244.733 242.805 1.00 140.21 93 LYS A O 1
ATOM 726 N N . LYS A 1 94 ? 201.682 242.931 241.862 1.00 137.76 94 LYS A N 1
ATOM 727 C CA . LYS A 1 94 ? 202.804 242.058 242.263 1.00 137.76 94 LYS A CA 1
ATOM 728 C C . LYS A 1 94 ? 204.086 242.567 241.623 1.00 137.76 94 LYS A C 1
ATOM 729 O O . LYS A 1 94 ? 205.092 242.641 242.321 1.00 137.76 94 LYS A O 1
ATOM 735 N N . LEU A 1 95 ? 204.039 242.923 240.345 1.00 136.05 95 LEU A N 1
ATOM 736 C CA . LEU A 1 95 ? 205.278 243.319 239.634 1.00 136.05 95 LEU A CA 1
ATOM 737 C C . LEU A 1 95 ? 205.912 244.522 240.319 1.00 136.05 95 LEU A C 1
ATOM 738 O O . LEU A 1 95 ? 207.144 244.614 240.300 1.00 136.05 95 LEU A O 1
ATOM 743 N N . ALA A 1 96 ? 205.096 245.416 240.871 1.00 136.60 96 ALA A N 1
ATOM 744 C CA . ALA A 1 96 ? 205.632 246.631 241.523 1.00 136.60 96 ALA A CA 1
ATOM 745 C C . ALA A 1 96 ? 206.582 246.281 242.678 1.00 136.60 96 ALA A C 1
ATOM 746 O O . ALA A 1 96 ? 207.562 247.020 242.866 1.00 136.60 96 ALA A O 1
ATOM 748 N N . LYS A 1 97 ? 206.289 245.223 243.443 1.00 135.40 97 LYS A N 1
ATOM 749 C CA . LYS A 1 97 ? 207.133 244.834 244.607 1.00 135.40 97 LYS A CA 1
ATOM 750 C C . LYS A 1 97 ? 208.451 244.279 244.085 1.00 135.40 97 LYS A C 1
ATOM 751 O O . LYS A 1 97 ? 209.370 244.130 244.894 1.00 135.40 97 LYS A O 1
ATOM 757 N N . GLY A 1 98 ? 208.521 243.954 242.794 1.00 134.46 98 GLY A N 1
ATOM 758 C CA . GLY A 1 98 ? 209.785 243.528 242.174 1.00 134.46 98 GLY A CA 1
ATOM 759 C C . GLY A 1 98 ? 209.702 242.146 241.596 1.00 134.46 98 GLY A C 1
ATOM 760 O O . GLY A 1 98 ? 210.756 241.560 241.348 1.00 134.46 98 GLY A O 1
ATOM 761 N N . TYR A 1 99 ? 208.547 241.621 241.375 1.00 131.32 99 TYR A N 1
ATOM 762 C CA . TYR A 1 99 ? 208.458 240.210 240.950 1.00 131.32 99 TYR A CA 1
ATOM 763 C C . TYR A 1 99 ? 209.249 240.011 239.650 1.00 131.32 99 TYR A C 1
ATOM 764 O O . TYR A 1 99 ? 209.289 240.976 238.877 1.00 131.32 99 TYR A O 1
ATOM 773 N N . PRO A 1 100 ? 209.810 238.870 239.302 1.00 129.51 100 PRO A N 1
ATOM 774 C CA . PRO A 1 100 ? 210.540 238.746 238.030 1.00 129.51 100 PRO A CA 1
ATOM 775 C C . PRO A 1 100 ? 209.708 239.005 236.762 1.00 129.51 100 PRO A C 1
ATOM 776 O O . PRO A 1 100 ? 208.505 238.841 236.811 1.00 129.51 100 PRO A O 1
ATOM 780 N N . ARG A 1 101 ? 210.368 239.376 235.658 1.00 129.05 101 ARG A N 1
ATOM 781 C CA . ARG A 1 101 ? 209.645 239.709 234.399 1.00 129.05 101 ARG A CA 1
ATOM 782 C C . ARG A 1 101 ? 210.322 239.026 233.208 1.00 129.05 101 ARG A C 1
ATOM 783 O O . ARG A 1 101 ? 209.835 239.210 232.078 1.00 129.05 101 ARG A O 1
ATOM 791 N N . ASP A 1 102 ? 211.405 238.283 233.445 1.00 127.85 102 ASP A N 1
ATOM 792 C CA . ASP A 1 102 ? 212.171 237.669 232.327 1.00 127.85 102 ASP A CA 1
ATOM 793 C C . ASP A 1 102 ? 211.337 236.582 231.643 1.00 127.85 102 ASP A C 1
ATOM 794 O O . ASP A 1 102 ? 211.317 236.566 230.396 1.00 127.85 102 ASP A O 1
ATOM 799 N N . ASN A 1 103 ? 210.681 235.717 232.422 1.00 124.75 103 ASN A N 1
ATOM 800 C CA . ASN A 1 103 ? 209.916 234.578 231.850 1.00 124.75 103 ASN A CA 1
ATOM 801 C C . ASN A 1 103 ? 208.908 234.108 232.900 1.00 124.75 103 ASN A C 1
ATOM 802 O O . ASN A 1 103 ? 209.003 232.941 233.322 1.00 124.75 103 ASN A O 1
ATOM 807 N N . ILE A 1 104 ? 207.987 234.980 233.312 1.00 124.89 104 ILE A N 1
ATOM 808 C CA . ILE A 1 104 ? 207.050 234.605 234.413 1.00 124.89 104 ILE A CA 1
ATOM 809 C C . ILE A 1 104 ? 205.699 234.175 233.831 1.00 124.89 104 ILE A C 1
ATOM 810 O O . ILE A 1 104 ? 205.159 234.896 232.966 1.00 124.89 104 ILE A O 1
ATOM 815 N N . ILE A 1 105 ? 205.188 233.016 234.259 1.00 127.38 105 ILE A N 1
ATOM 816 C CA . ILE A 1 105 ? 203.826 232.601 233.815 1.00 127.38 105 ILE A CA 1
ATOM 817 C C . ILE A 1 105 ? 202.829 233.025 234.894 1.00 127.38 105 ILE A C 1
ATOM 818 O O . ILE A 1 105 ? 202.610 232.247 235.840 1.00 127.38 105 ILE A O 1
ATOM 823 N N . PHE A 1 106 ? 202.192 234.186 234.736 1.00 129.33 106 PHE A N 1
ATOM 824 C CA . PHE A 1 106 ? 201.139 234.581 235.708 1.00 129.33 106 PHE A CA 1
ATOM 825 C C . PHE A 1 106 ? 199.896 233.716 235.481 1.00 129.33 106 PHE A C 1
ATOM 826 O O . PHE A 1 106 ? 199.231 233.887 234.443 1.00 129.33 106 PHE A O 1
ATOM 834 N N . GLU A 1 107 ? 199.587 232.813 236.414 1.00 133.61 107 GLU A N 1
ATOM 835 C CA . GLU A 1 107 ? 198.429 231.896 236.233 1.00 133.61 107 GLU A CA 1
ATOM 836 C C . GLU A 1 107 ? 197.354 232.241 237.268 1.00 133.61 107 GLU A C 1
ATOM 837 O O . GLU A 1 107 ? 197.723 232.828 238.296 1.00 133.61 107 GLU A O 1
ATOM 843 N N . ASP A 1 108 ? 196.082 231.935 236.988 1.00 139.23 108 ASP A N 1
ATOM 844 C CA . ASP A 1 108 ? 195.006 232.146 237.998 1.00 139.23 108 ASP A CA 1
ATOM 845 C C . ASP A 1 108 ? 193.947 231.043 237.869 1.00 139.23 108 ASP A C 1
ATOM 846 O O . ASP A 1 108 ? 192.759 231.369 237.957 1.00 139.23 108 ASP A O 1
ATOM 851 N N . SER A 1 109 ? 194.365 229.792 237.650 1.00 141.59 109 SER A N 1
ATOM 852 C CA . SER A 1 109 ? 193.402 228.656 237.619 1.00 141.59 109 SER A CA 1
ATOM 853 C C . SER A 1 109 ? 192.227 228.949 236.673 1.00 141.59 109 SER A C 1
ATOM 854 O O . SER A 1 109 ? 191.146 228.376 236.897 1.00 141.59 109 SER A O 1
ATOM 857 N N . ARG A 1 110 ? 192.436 229.786 235.648 1.00 140.82 110 ARG A N 1
ATOM 858 C CA . ARG A 1 110 ? 191.354 230.149 234.690 1.00 140.82 110 ARG A CA 1
ATOM 859 C C . ARG A 1 110 ? 191.990 230.806 233.464 1.00 140.82 110 ARG A C 1
ATOM 860 O O . ARG A 1 110 ? 191.391 230.724 232.373 1.00 140.82 110 ARG A O 1
ATOM 868 N N . LEU A 1 111 ? 193.158 231.424 233.645 1.00 139.35 111 LEU A N 1
ATOM 869 C CA . LEU A 1 111 ? 193.830 232.143 232.531 1.00 139.35 111 LEU A CA 1
ATOM 870 C C . LEU A 1 111 ? 195.339 232.123 232.793 1.00 139.35 111 LEU A C 1
ATOM 871 O O . LEU A 1 111 ? 195.743 232.401 233.937 1.00 139.35 111 LEU A O 1
ATOM 876 N N . ALA A 1 112 ? 196.133 231.754 231.784 1.00 135.82 112 ALA A N 1
ATOM 877 C CA . ALA A 1 112 ? 197.606 231.741 231.938 1.00 135.82 112 ALA A CA 1
ATOM 878 C C . ALA A 1 112 ? 198.221 232.749 230.964 1.00 135.82 112 ALA A C 1
ATOM 879 O O . ALA A 1 112 ? 198.005 232.606 229.746 1.00 135.82 112 ALA A O 1
ATOM 881 N N . VAL A 1 113 ? 198.939 233.745 231.492 1.00 130.86 113 VAL A N 1
ATOM 882 C CA . VAL A 1 113 ? 199.590 234.771 230.625 1.00 130.86 113 VAL A CA 1
ATOM 883 C C . VAL A 1 113 ? 201.113 234.621 230.732 1.00 130.86 113 VAL A C 1
ATOM 884 O O . VAL A 1 113 ? 201.585 234.206 231.810 1.00 130.86 113 VAL A O 1
ATOM 888 N N . LEU A 1 114 ? 201.845 234.868 229.639 1.00 128.74 114 LEU A N 1
ATOM 889 C CA . LEU A 1 114 ? 203.321 234.850 229.705 1.00 128.74 114 LEU A CA 1
ATOM 890 C C . LEU A 1 114 ? 203.824 236.273 229.471 1.00 128.74 114 LEU A C 1
ATOM 891 O O . LEU A 1 114 ? 203.628 236.760 228.374 1.00 128.74 114 LEU A O 1
ATOM 896 N N . MET A 1 115 ? 204.406 236.936 230.469 1.00 130.34 115 MET A N 1
ATOM 897 C CA . MET A 1 115 ? 205.017 238.273 230.266 1.00 130.34 115 MET A CA 1
ATOM 898 C C . MET A 1 115 ? 206.512 238.058 230.090 1.00 130.34 115 MET A C 1
ATOM 899 O O . MET A 1 115 ? 207.197 238.085 231.108 1.00 130.34 115 MET A O 1
ATOM 904 N N . GLN A 1 116 ? 207.004 237.859 228.865 1.00 124.56 116 GLN A N 1
ATOM 905 C CA . GLN A 1 116 ? 208.431 237.522 228.623 1.00 124.56 116 GLN A CA 1
ATOM 906 C C . GLN A 1 116 ? 209.175 238.779 228.218 1.00 124.56 116 GLN A C 1
ATOM 907 O O . GLN A 1 116 ? 208.850 239.291 227.153 1.00 124.56 116 GLN A O 1
ATOM 913 N N . ASN A 1 117 ? 210.122 239.241 229.035 1.00 122.15 117 ASN A N 1
ATOM 914 C CA . ASN A 1 117 ? 210.897 240.494 228.792 1.00 122.15 117 ASN A CA 1
ATOM 915 C C . ASN A 1 117 ? 210.000 241.708 229.047 1.00 122.15 117 ASN A C 1
ATOM 916 O O . ASN A 1 117 ? 210.149 242.704 228.338 1.00 122.15 117 ASN A O 1
ATOM 921 N N . GLY A 1 118 ? 209.151 241.635 230.071 1.00 127.85 118 GLY A N 1
ATOM 922 C CA . GLY A 1 118 ? 208.186 242.714 230.323 1.00 127.85 118 GLY A CA 1
ATOM 923 C C . GLY A 1 118 ? 207.229 242.799 229.161 1.00 127.85 118 GLY A C 1
ATOM 924 O O . GLY A 1 118 ? 206.769 243.910 228.864 1.00 127.85 118 GLY A O 1
ATOM 925 N N . GLU A 1 119 ? 206.899 241.662 228.545 1.00 130.77 119 GLU A N 1
ATOM 926 C CA . GLU A 1 119 ? 206.078 241.772 227.311 1.00 130.77 119 GLU A CA 1
ATOM 927 C C . GLU A 1 119 ? 205.068 240.626 227.269 1.00 130.77 119 GLU A C 1
ATOM 928 O O . GLU A 1 119 ? 205.503 239.460 227.195 1.00 130.77 119 GLU A O 1
ATOM 934 N N . GLU A 1 120 ? 203.774 240.950 227.306 1.00 132.12 120 GLU A N 1
ATOM 935 C CA . GLU A 1 120 ? 202.729 239.901 227.182 1.00 132.12 120 GLU A CA 1
ATOM 936 C C . GLU A 1 120 ? 202.820 239.297 225.778 1.00 132.12 120 GLU A C 1
ATOM 937 O O . GLU A 1 120 ? 202.535 240.021 224.806 1.00 132.12 120 GLU A O 1
ATOM 943 N N . VAL A 1 121 ? 203.186 238.015 225.685 1.00 126.38 121 VAL A N 1
ATOM 944 C CA . VAL A 1 121 ? 203.265 237.330 224.360 1.00 126.38 121 VAL A CA 1
ATOM 945 C C . VAL A 1 121 ? 202.023 236.447 224.174 1.00 126.38 121 VAL A C 1
ATOM 946 O O . VAL A 1 121 ? 201.408 236.532 223.090 1.00 126.38 121 VAL A O 1
ATOM 950 N N . GLN A 1 122 ? 201.631 235.676 225.195 1.00 127.46 122 GLN A N 1
ATOM 951 C CA . GLN A 1 122 ? 200.494 234.732 225.011 1.00 127.46 122 GLN A CA 1
ATOM 952 C C . GLN A 1 122 ? 199.545 234.766 226.212 1.00 127.46 122 GLN A C 1
ATOM 953 O O . GLN A 1 122 ? 199.904 234.194 227.258 1.00 127.46 122 GLN A O 1
ATOM 959 N N . ARG A 1 123 ? 198.359 235.362 226.032 1.00 131.81 123 ARG A N 1
ATOM 960 C CA . ARG A 1 123 ? 197.336 235.440 227.111 1.00 131.81 123 ARG A CA 1
ATOM 961 C C . ARG A 1 123 ? 196.326 234.313 226.897 1.00 131.81 123 ARG A C 1
ATOM 962 O O . ARG A 1 123 ? 195.124 234.599 226.912 1.00 131.81 123 ARG A O 1
ATOM 970 N N . VAL A 1 124 ? 196.795 233.080 226.731 1.00 136.66 124 VAL A N 1
ATOM 971 C CA . VAL A 1 124 ? 195.874 231.953 226.397 1.00 136.66 124 VAL A CA 1
ATOM 972 C C . VAL A 1 124 ? 194.881 231.745 227.542 1.00 136.66 124 VAL A C 1
ATOM 973 O O . VAL A 1 124 ? 195.334 231.374 228.646 1.00 136.66 124 VAL A O 1
ATOM 977 N N . ASP A 1 125 ? 193.584 231.983 227.301 1.00 140.95 125 ASP A N 1
ATOM 978 C CA . ASP A 1 125 ? 192.598 231.644 228.359 1.00 140.95 125 ASP A CA 1
ATOM 979 C C . ASP A 1 125 ? 192.690 230.132 228.559 1.00 140.95 125 ASP A C 1
ATOM 980 O O . ASP A 1 125 ? 192.663 229.407 227.546 1.00 140.95 125 ASP A O 1
ATOM 985 N N . MET A 1 126 ? 192.779 229.670 229.806 1.00 142.48 126 MET A N 1
ATOM 986 C CA . MET A 1 126 ? 193.001 228.222 230.057 1.00 142.48 126 MET A CA 1
ATOM 987 C C . MET A 1 126 ? 191.773 227.375 229.720 1.00 142.48 126 MET A C 1
ATOM 988 O O . MET A 1 126 ? 190.715 227.948 229.387 1.00 142.48 126 MET A O 1
ATOM 993 N N . GLY A 1 127 ? 191.897 226.052 229.856 1.00 144.23 127 GLY A N 1
ATOM 994 C CA . GLY A 1 127 ? 190.801 225.169 229.415 1.00 144.23 127 GLY A CA 1
ATOM 995 C C . GLY A 1 127 ? 190.914 225.031 227.912 1.00 144.23 127 GLY A C 1
ATOM 996 O O . GLY A 1 127 ? 189.865 224.993 227.240 1.00 144.23 127 GLY A O 1
ATOM 997 N N . ASP A 1 128 ? 192.148 224.965 227.402 1.00 146.25 128 ASP A N 1
ATOM 998 C CA . ASP A 1 128 ? 192.348 224.954 225.929 1.00 146.25 128 ASP A CA 1
ATOM 999 C C . ASP A 1 128 ? 192.920 223.624 225.431 1.00 146.25 128 ASP A C 1
ATOM 1000 O O . ASP A 1 128 ? 193.885 223.129 226.046 1.00 146.25 128 ASP A O 1
ATOM 1005 N N . ALA A 1 129 ? 192.347 223.082 224.355 1.00 145.41 129 ALA A N 1
ATOM 1006 C CA . ALA A 1 129 ? 192.819 221.831 223.721 1.00 145.41 129 ALA A CA 1
ATOM 1007 C C . ALA A 1 129 ? 193.705 222.181 222.521 1.00 145.41 129 ALA A C 1
ATOM 1008 O O . ALA A 1 129 ? 193.445 221.642 221.427 1.00 145.41 129 ALA A O 1
ATOM 1010 N N . GLY A 1 130 ? 194.782 222.960 222.764 1.00 140.56 130 GLY A N 1
ATOM 1011 C CA . GLY A 1 130 ? 195.771 223.300 221.711 1.00 140.56 130 GLY A CA 1
ATOM 1012 C C . GLY A 1 130 ? 196.785 224.374 222.118 1.00 140.56 130 GLY A C 1
ATOM 1013 O O . GLY A 1 130 ? 198.007 224.053 222.320 1.00 140.56 130 GLY A O 1
ATOM 1014 N N . ALA A 1 131 ? 196.338 225.627 222.243 1.00 137.47 131 ALA A N 1
ATOM 1015 C CA . ALA A 1 131 ? 197.301 226.726 222.506 1.00 137.47 131 ALA A CA 1
ATOM 1016 C C . ALA A 1 131 ? 197.829 226.719 223.945 1.00 137.47 131 ALA A C 1
ATOM 1017 O O . ALA A 1 131 ? 198.828 227.392 224.173 1.00 137.47 131 ALA A O 1
ATOM 1019 N N . LEU A 1 132 ? 197.197 226.005 224.882 1.00 136.52 132 LEU A N 1
ATOM 1020 C CA . LEU A 1 132 ? 197.790 225.904 226.246 1.00 136.52 132 LEU A CA 1
ATOM 1021 C C . LEU A 1 132 ? 199.073 225.075 226.116 1.00 136.52 132 LEU A C 1
ATOM 1022 O O . LEU A 1 132 ? 200.113 225.443 226.742 1.00 136.52 132 LEU A O 1
ATOM 1027 N N . ALA A 1 133 ? 199.010 224.001 225.324 1.00 137.32 133 ALA A N 1
ATOM 1028 C CA . ALA A 1 133 ? 200.237 223.220 225.050 1.00 137.32 133 ALA A CA 1
ATOM 1029 C C . ALA A 1 133 ? 201.221 224.154 224.348 1.00 137.32 133 ALA A C 1
ATOM 1030 O O . ALA A 1 133 ? 202.404 224.145 224.738 1.00 137.32 133 ALA A O 1
ATOM 1032 N N . GLY A 1 134 ? 200.742 224.950 223.379 1.00 133.97 134 GLY A N 1
ATOM 1033 C CA . GLY A 1 134 ? 201.658 225.939 222.764 1.00 133.97 134 GLY A CA 1
ATOM 1034 C C . GLY A 1 134 ? 202.376 226.789 223.808 1.00 133.97 134 GLY A C 1
ATOM 1035 O O . GLY A 1 134 ? 203.626 226.886 223.738 1.00 133.97 134 GLY A O 1
ATOM 1036 N N . LEU A 1 135 ? 201.631 227.379 224.750 1.00 129.68 135 LEU A N 1
ATOM 1037 C CA . LEU A 1 135 ? 202.204 228.232 225.828 1.00 129.68 135 LEU A CA 1
ATOM 1038 C C . LEU A 1 135 ? 203.305 227.473 226.554 1.00 129.68 135 LEU A C 1
ATOM 1039 O O . LEU A 1 135 ? 204.434 228.007 226.660 1.00 129.68 135 LEU A O 1
ATOM 1044 N N . LEU A 1 136 ? 202.982 226.279 227.047 1.00 130.33 136 LEU A N 1
ATOM 1045 C CA . LEU A 1 136 ? 204.026 225.610 227.863 1.00 130.33 136 LEU A CA 1
ATOM 1046 C C . LEU A 1 136 ? 205.242 225.281 226.989 1.00 130.33 136 LEU A C 1
ATOM 1047 O O . LEU A 1 136 ? 206.359 225.500 227.460 1.00 130.33 136 LEU A O 1
ATOM 1052 N N . LYS A 1 137 ? 205.037 224.854 225.741 1.00 127.51 137 LYS A N 1
ATOM 1053 C CA . LYS A 1 137 ? 206.191 224.631 224.828 1.00 127.51 137 LYS A CA 1
ATOM 1054 C C . LYS A 1 137 ? 207.072 225.887 224.812 1.00 127.51 137 LYS A C 1
ATOM 1055 O O . LYS A 1 137 ? 208.265 225.772 225.158 1.00 127.51 137 LYS A O 1
ATOM 1061 N N . LEU A 1 138 ? 206.500 227.044 224.455 1.00 128.47 138 LEU A N 1
ATOM 1062 C CA . LEU A 1 138 ? 207.294 228.305 224.358 1.00 128.47 138 LEU A CA 1
ATOM 1063 C C . LEU A 1 138 ? 208.037 228.585 225.671 1.00 128.47 138 LEU A C 1
ATOM 1064 O O . LEU A 1 138 ? 209.243 228.944 225.610 1.00 128.47 138 LEU A O 1
ATOM 1069 N N . PHE A 1 139 ? 207.342 228.456 226.808 1.00 124.95 139 PHE A N 1
ATOM 1070 C CA . PHE A 1 139 ? 207.964 228.717 228.134 1.00 124.95 139 PHE A CA 1
ATOM 1071 C C . PHE A 1 139 ? 209.180 227.807 228.328 1.00 124.95 139 PHE A C 1
ATOM 1072 O O . PHE A 1 139 ? 210.286 228.332 228.578 1.00 124.95 139 PHE A O 1
ATOM 1080 N N . PHE A 1 140 ? 208.996 226.494 228.172 1.00 125.48 140 PHE A N 1
ATOM 1081 C CA . PHE A 1 140 ? 210.094 225.524 228.432 1.00 125.48 140 PHE A CA 1
ATOM 1082 C C . PHE A 1 140 ? 211.131 225.539 227.299 1.00 125.48 140 PHE A C 1
ATOM 1083 O O . PHE A 1 140 ? 212.121 224.789 227.404 1.00 125.48 140 PHE A O 1
ATOM 1091 N N . GLU A 1 141 ? 210.922 226.357 226.261 1.00 124.57 141 GLU A N 1
ATOM 1092 C CA . GLU A 1 141 ? 211.919 226.481 225.162 1.00 124.57 141 GLU A CA 1
ATOM 1093 C C . GLU A 1 141 ? 212.405 227.932 225.026 1.00 124.57 141 GLU A C 1
ATOM 1094 O O . GLU A 1 141 ? 212.982 228.250 223.968 1.00 124.57 141 GLU A O 1
ATOM 1100 N N . PHE A 1 142 ? 212.190 228.779 226.041 1.00 121.06 142 PHE A N 1
ATOM 1101 C CA . PHE A 1 142 ? 212.735 230.169 226.005 1.00 121.06 142 PHE A CA 1
ATOM 1102 C C . PHE A 1 142 ? 214.275 230.148 226.019 1.00 121.06 142 PHE A C 1
ATOM 1103 O O . PHE A 1 142 ? 214.853 229.233 226.640 1.00 121.06 142 PHE A O 1
ATOM 1111 N N . GLU A 1 143 ? 214.920 231.132 225.372 1.00 112.19 143 GLU A N 1
ATOM 1112 C CA . GLU A 1 143 ? 216.410 231.209 225.323 1.00 112.19 143 GLU A CA 1
ATOM 1113 C C . GLU A 1 143 ? 216.946 231.975 226.551 1.00 112.19 143 GLU A C 1
ATOM 1114 O O . GLU A 1 143 ? 216.619 233.174 226.633 1.00 112.19 143 GLU A O 1
ATOM 1120 N N . PRO A 1 144 ? 217.754 231.406 227.500 1.00 107.49 144 PRO A N 1
ATOM 1121 C CA . PRO A 1 144 ? 218.145 232.137 228.703 1.00 107.49 144 PRO A CA 1
ATOM 1122 C C . PRO A 1 144 ? 219.005 233.318 228.257 1.00 107.49 144 PRO A C 1
ATOM 1123 O O . PRO A 1 144 ? 219.757 233.137 227.327 1.00 107.49 144 PRO A O 1
ATOM 1127 N N . PRO A 1 145 ? 219.010 234.528 228.887 1.00 103.46 145 PRO A N 1
ATOM 1128 C CA . PRO A 1 145 ? 219.911 235.595 228.443 1.00 103.46 145 PRO A CA 1
ATOM 1129 C C . PRO A 1 145 ? 221.359 235.109 228.347 1.00 103.46 145 PRO A C 1
ATOM 1130 O O . PRO A 1 145 ? 222.125 235.750 227.686 1.00 103.46 145 PRO A O 1
ATOM 1134 N N . GLN A 1 146 ? 221.667 233.970 228.952 1.00 100.74 146 GLN A N 1
ATOM 1135 C CA . GLN A 1 146 ? 223.061 233.480 228.980 1.00 100.74 146 GLN A CA 1
ATOM 1136 C C . GLN A 1 146 ? 223.429 232.753 227.689 1.00 100.74 146 GLN A C 1
ATOM 1137 O O . GLN A 1 146 ? 224.609 232.751 227.347 1.00 100.74 146 GLN A O 1
ATOM 1143 N N . VAL A 1 147 ? 222.472 232.153 227.001 1.00 97.32 147 VAL A N 1
ATOM 1144 C CA . VAL A 1 147 ? 222.813 231.340 225.803 1.00 97.32 147 VAL A CA 1
ATOM 1145 C C . VAL A 1 147 ? 223.208 232.300 224.692 1.00 97.32 147 VAL A C 1
ATOM 1146 O O . VAL A 1 147 ? 224.127 231.972 223.935 1.00 97.32 147 VAL A O 1
ATOM 1150 N N . LEU A 1 148 ? 222.621 233.489 224.669 1.00 94.20 148 LEU A N 1
ATOM 1151 C CA . LEU A 1 148 ? 222.909 234.443 223.571 1.00 94.20 148 LEU A CA 1
ATOM 1152 C C . LEU A 1 148 ? 224.288 235.056 223.790 1.00 94.20 148 LEU A C 1
ATOM 1153 O O . LEU A 1 148 ? 224.828 235.612 222.833 1.00 94.20 148 LEU A O 1
ATOM 1158 N N . GLU A 1 149 ? 224.833 234.951 224.996 1.00 97.94 149 GLU A N 1
ATOM 1159 C CA . GLU A 1 149 ? 226.218 235.418 225.213 1.00 97.94 149 GLU A CA 1
ATOM 1160 C C . GLU A 1 149 ? 227.156 234.277 224.827 1.00 97.94 149 GLU A C 1
ATOM 1161 O O . GLU A 1 149 ? 228.178 234.570 224.230 1.00 97.94 149 GLU A O 1
ATOM 1167 N N . PHE A 1 150 ? 226.801 233.020 225.086 1.00 88.37 150 PHE A N 1
ATOM 1168 C CA . PHE A 1 150 ? 227.708 231.941 224.626 1.00 88.37 150 PHE A CA 1
ATOM 1169 C C . PHE A 1 150 ? 227.802 232.033 223.120 1.00 88.37 150 PHE A C 1
ATOM 1170 O O . PHE A 1 150 ? 228.855 231.743 222.578 1.00 88.37 150 PHE A O 1
ATOM 1178 N N . ARG A 1 151 ? 226.742 232.487 222.480 1.00 89.85 151 ARG A N 1
ATOM 1179 C CA . ARG A 1 151 ? 226.784 232.654 221.002 1.00 89.85 151 ARG A CA 1
ATOM 1180 C C . ARG A 1 151 ? 227.732 233.802 220.647 1.00 89.85 151 ARG A C 1
ATOM 1181 O O . ARG A 1 151 ? 228.555 233.620 219.735 1.00 89.85 151 ARG A O 1
ATOM 1189 N N . LYS A 1 152 ? 227.617 234.935 221.347 1.00 89.30 152 LYS A N 1
ATOM 1190 C CA . LYS A 1 152 ? 228.480 236.116 221.070 1.00 89.30 152 LYS A CA 1
ATOM 1191 C C . LYS A 1 152 ? 229.954 235.738 221.247 1.00 89.30 152 LYS A C 1
ATOM 1192 O O . LYS A 1 152 ? 230.762 236.104 220.372 1.00 89.30 152 LYS A O 1
ATOM 1198 N N . ALA A 1 153 ? 230.288 235.026 222.329 1.00 85.94 153 ALA A N 1
ATOM 1199 C CA . ALA A 1 153 ? 231.699 234.665 222.610 1.00 85.94 153 ALA A CA 1
ATOM 1200 C C . ALA A 1 153 ? 232.218 233.668 221.567 1.00 85.94 153 ALA A C 1
ATOM 1201 O O . ALA A 1 153 ? 233.428 233.707 221.275 1.00 85.94 153 ALA A O 1
ATOM 1203 N N . VAL A 1 154 ? 231.344 232.807 221.032 1.00 83.11 154 VAL A N 1
ATOM 1204 C CA . VAL A 1 154 ? 231.755 231.844 219.965 1.00 83.11 154 VAL A CA 1
ATOM 1205 C C . VAL A 1 154 ? 232.262 232.649 218.763 1.00 83.11 154 VAL A C 1
ATOM 1206 O O . VAL A 1 154 ? 233.348 232.318 218.252 1.00 83.11 154 VAL A O 1
ATOM 1210 N N . ASP A 1 155 ? 231.524 233.689 218.362 1.00 86.28 155 ASP A N 1
ATOM 1211 C CA . ASP A 1 155 ? 231.912 234.506 217.181 1.00 86.28 155 ASP A CA 1
ATOM 1212 C C . ASP A 1 155 ? 233.205 235.275 217.479 1.00 86.28 155 ASP A C 1
ATOM 1213 O O . ASP A 1 155 ? 234.045 235.374 216.572 1.00 86.28 155 ASP A O 1
ATOM 1218 N N . HIS A 1 156 ? 233.321 235.885 218.634 1.00 84.29 156 HIS A N 1
ATOM 1219 C CA . HIS A 1 156 ? 234.611 236.550 218.873 1.00 84.29 156 HIS A CA 1
ATOM 1220 C C . HIS A 1 156 ? 235.742 235.547 218.666 1.00 84.29 156 HIS A C 1
ATOM 1221 O O . HIS A 1 156 ? 236.676 235.885 217.967 1.00 84.29 156 HIS A O 1
ATOM 1228 N N . PHE A 1 157 ? 235.663 234.364 219.259 1.00 78.59 157 PHE A N 1
ATOM 1229 C CA . PHE A 1 157 ? 236.793 233.412 219.176 1.00 78.59 157 PHE A CA 1
ATOM 1230 C C . PHE A 1 157 ? 236.936 233.012 217.725 1.00 78.59 157 PHE A C 1
ATOM 1231 O O . PHE A 1 157 ? 238.048 232.789 217.278 1.00 78.59 157 PHE A O 1
ATOM 1239 N N . LYS A 1 158 ? 235.834 232.958 217.002 1.00 82.49 158 LYS A N 1
ATOM 1240 C CA . LYS A 1 158 ? 235.947 232.635 215.565 1.00 82.49 158 LYS A CA 1
ATOM 1241 C C . LYS A 1 158 ? 236.757 233.714 214.863 1.00 82.49 158 LYS A C 1
ATOM 1242 O O . LYS A 1 158 ? 237.070 233.524 213.694 1.00 82.49 158 LYS A O 1
ATOM 1248 N N . ASP A 1 159 ? 237.073 234.807 215.534 1.00 86.45 159 ASP A N 1
ATOM 1249 C CA . ASP A 1 159 ? 237.771 235.872 214.775 1.00 86.45 159 ASP A CA 1
ATOM 1250 C C . ASP A 1 159 ? 239.055 236.317 215.463 1.00 86.45 159 ASP A C 1
ATOM 1251 O O . ASP A 1 159 ? 239.812 237.064 214.840 1.00 86.45 159 ASP A O 1
ATOM 1256 N N . GLU A 1 160 ? 239.280 235.902 216.698 1.00 85.50 160 GLU A N 1
ATOM 1257 C CA . GLU A 1 160 ? 240.572 236.201 217.343 1.00 85.50 160 GLU A CA 1
ATOM 1258 C C . GLU A 1 160 ? 241.285 234.877 217.498 1.00 85.50 160 GLU A C 1
ATOM 1259 O O . GLU A 1 160 ? 241.889 234.661 218.535 1.00 85.50 160 GLU A O 1
ATOM 1265 N N . MET A 1 161 ? 241.117 233.999 216.505 1.00 83.21 161 MET A N 1
ATOM 1266 C CA . MET A 1 161 ? 241.817 232.688 216.498 1.00 83.21 161 MET A CA 1
ATOM 1267 C C . MET A 1 161 ? 243.223 232.837 215.900 1.00 83.21 161 MET A C 1
ATOM 1268 O O . MET A 1 161 ? 244.133 232.268 216.506 1.00 83.21 161 MET A O 1
ATOM 1273 N N . PRO A 1 162 ? 243.477 233.536 214.761 1.00 81.99 162 PRO A N 1
ATOM 1274 C CA . PRO A 1 162 ? 244.851 233.730 214.275 1.00 81.99 162 PRO A CA 1
ATOM 1275 C C . PRO A 1 162 ? 245.766 234.337 215.347 1.00 81.99 162 PRO A C 1
ATOM 1276 O O . PRO A 1 162 ? 246.853 233.835 215.520 1.00 81.99 162 PRO A O 1
ATOM 1280 N N . HIS A 1 163 ? 245.305 235.392 216.028 1.00 84.35 163 HIS A N 1
ATOM 1281 C CA . HIS A 1 163 ? 246.119 236.057 217.081 1.00 84.35 163 HIS A CA 1
ATOM 1282 C C . HIS A 1 163 ? 246.474 235.045 218.173 1.00 84.35 163 HIS A C 1
ATOM 1283 O O . HIS A 1 163 ? 247.637 235.041 218.616 1.00 84.35 163 HIS A O 1
ATOM 1290 N N . LEU A 1 164 ? 245.506 234.223 218.584 1.00 80.33 164 LEU A N 1
ATOM 1291 C CA . LEU A 1 164 ? 245.750 233.192 219.627 1.00 80.33 164 LEU A CA 1
ATOM 1292 C C . LEU A 1 164 ? 246.672 232.104 219.064 1.00 80.33 164 LEU A C 1
ATOM 1293 O O . LEU A 1 164 ? 247.559 231.638 219.803 1.00 80.33 164 LEU A O 1
ATOM 1298 N N . LEU A 1 165 ? 246.483 231.730 217.797 1.00 79.39 165 LEU A N 1
ATOM 1299 C CA . LEU A 1 165 ? 247.291 230.644 217.183 1.00 79.39 165 LEU A CA 1
ATOM 1300 C C . LEU A 1 165 ? 248.740 231.107 217.034 1.00 79.39 165 LEU A C 1
ATOM 1301 O O . LEU A 1 165 ? 249.629 230.258 217.159 1.00 79.39 165 LEU A O 1
ATOM 1306 N N . LYS A 1 166 ? 248.958 232.400 216.775 1.00 80.71 166 LYS A N 1
ATOM 1307 C CA . LYS A 1 166 ? 250.335 232.949 216.656 1.00 80.71 166 LYS A CA 1
ATOM 1308 C C . LYS A 1 166 ? 251.127 232.588 217.916 1.00 80.71 166 LYS A C 1
ATOM 1309 O O . LYS A 1 166 ? 252.276 232.150 217.771 1.00 80.71 166 LYS A O 1
ATOM 1315 N N . ILE A 1 167 ? 250.526 232.764 219.096 1.00 79.21 167 ILE A N 1
ATOM 1316 C CA . ILE A 1 167 ? 251.197 232.412 220.384 1.00 79.21 167 ILE A CA 1
ATOM 1317 C C . ILE A 1 167 ? 251.652 230.949 220.332 1.00 79.21 167 ILE A C 1
ATOM 1318 O O . ILE A 1 167 ? 252.847 230.694 220.586 1.00 79.21 167 ILE A O 1
ATOM 1323 N N . LEU A 1 168 ? 250.741 230.028 219.998 1.00 77.49 168 LEU A N 1
ATOM 1324 C CA . LEU A 1 168 ? 251.073 228.577 219.948 1.00 77.49 168 LEU A CA 1
ATOM 1325 C C . LEU A 1 168 ? 252.139 228.316 218.878 1.00 77.49 168 LEU A C 1
ATOM 1326 O O . LEU A 1 168 ? 253.022 227.470 219.122 1.00 77.49 168 LEU A O 1
ATOM 1331 N N . ARG A 1 169 ? 252.048 228.999 217.733 1.00 81.53 169 ARG A N 1
ATOM 1332 C CA . ARG A 1 169 ? 253.056 228.834 216.652 1.00 81.53 169 ARG A CA 1
ATOM 1333 C C . ARG A 1 169 ? 254.433 229.216 217.200 1.00 81.53 169 ARG A C 1
ATOM 1334 O O . ARG A 1 169 ? 255.335 228.367 217.131 1.00 81.53 169 ARG A O 1
ATOM 1342 N N . GLU A 1 170 ? 254.567 230.428 217.752 1.00 83.68 170 GLU A N 1
ATOM 1343 C CA . GLU A 1 170 ? 255.861 230.902 218.317 1.00 83.68 170 GLU A CA 1
ATOM 1344 C C . GLU A 1 170 ? 256.420 229.849 219.277 1.00 83.68 170 GLU A C 1
ATOM 1345 O O . GLU A 1 170 ? 257.627 229.560 219.190 1.00 83.68 170 GLU A O 1
ATOM 1351 N N . ALA A 1 171 ? 255.571 229.313 220.157 1.00 80.84 171 ALA A N 1
ATOM 1352 C CA . ALA A 1 171 ? 256.012 228.303 221.146 1.00 80.84 171 ALA A CA 1
ATOM 1353 C C . ALA A 1 171 ? 256.695 227.125 220.445 1.00 80.84 171 ALA A C 1
ATOM 1354 O O . ALA A 1 171 ? 257.836 226.803 220.820 1.00 80.84 171 ALA A O 1
ATOM 1356 N N . ALA A 1 172 ? 256.030 226.515 219.461 1.00 79.91 172 ALA A N 1
ATOM 1357 C CA . ALA A 1 172 ? 256.583 225.303 218.810 1.00 79.91 172 ALA A CA 1
ATOM 1358 C C . ALA A 1 172 ? 257.901 225.592 218.071 1.00 79.91 172 ALA A C 1
ATOM 1359 O O . ALA A 1 172 ? 258.735 224.666 218.002 1.00 79.91 172 ALA A O 1
ATOM 1361 N N . ASP A 1 173 ? 258.092 226.809 217.545 1.00 84.00 173 ASP A N 1
ATOM 1362 C CA . ASP A 1 173 ? 259.378 227.144 216.888 1.00 84.00 173 ASP A CA 1
ATOM 1363 C C . ASP A 1 173 ? 260.459 227.188 217.953 1.00 84.00 173 ASP A C 1
ATOM 1364 O O . ASP A 1 173 ? 261.498 226.570 217.764 1.00 84.00 173 ASP A O 1
ATOM 1369 N N . ALA A 1 174 ? 260.192 227.881 219.048 1.00 83.35 174 ALA A N 1
ATOM 1370 C CA . ALA A 1 174 ? 261.216 228.060 220.091 1.00 83.35 174 ALA A CA 1
ATOM 1371 C C . ALA A 1 174 ? 261.426 226.761 220.849 1.00 83.35 174 ALA A C 1
ATOM 1372 O O . ALA A 1 174 ? 262.314 226.723 221.697 1.00 83.35 174 ALA A O 1
ATOM 1374 N N . ALA A 1 175 ? 260.652 225.740 220.543 1.00 83.97 175 ALA A N 1
ATOM 1375 C CA . ALA A 1 175 ? 260.924 224.484 221.248 1.00 83.97 175 ALA A CA 1
ATOM 1376 C C . ALA A 1 175 ? 261.890 223.685 220.405 1.00 83.97 175 ALA A C 1
ATOM 1377 O O . ALA A 1 175 ? 262.492 222.759 220.927 1.00 83.97 175 ALA A O 1
ATOM 1379 N N . GLU A 1 176 ? 262.064 224.073 219.149 1.00 87.05 176 GLU A N 1
ATOM 1380 C CA . GLU A 1 176 ? 262.902 223.255 218.239 1.00 87.05 176 GLU A CA 1
ATOM 1381 C C . GLU A 1 176 ? 264.359 223.532 218.551 1.00 87.05 176 GLU A C 1
ATOM 1382 O O . GLU A 1 176 ? 265.221 223.053 217.818 1.00 87.05 176 GLU A O 1
ATOM 1388 N N . GLN A 1 177 ? 264.577 224.315 219.591 1.00 89.25 177 GLN A N 1
ATOM 1389 C CA . GLN A 1 177 ? 265.961 224.589 219.997 1.00 89.25 177 GLN A CA 1
ATOM 1390 C C . GLN A 1 177 ? 266.379 223.441 220.897 1.00 89.25 177 GLN A C 1
ATOM 1391 O O . GLN A 1 177 ? 267.575 223.312 221.150 1.00 89.25 177 GLN A O 1
ATOM 1397 N N . LYS A 1 178 ? 265.426 222.624 221.335 1.00 88.80 178 LYS A N 1
ATOM 1398 C CA . LYS A 1 178 ? 265.764 221.542 222.294 1.00 88.80 178 LYS A CA 1
ATOM 1399 C C . LYS A 1 178 ? 266.177 220.284 221.529 1.00 88.80 178 LYS A C 1
ATOM 1400 O O . LYS A 1 178 ? 265.975 220.259 220.318 1.00 88.80 178 LYS A O 1
ATOM 1406 N N . ALA A 1 179 ? 266.781 219.307 222.206 1.00 88.31 179 ALA A N 1
ATOM 1407 C CA . ALA A 1 179 ? 267.232 218.077 221.534 1.00 88.31 179 ALA A CA 1
ATOM 1408 C C . ALA A 1 179 ? 266.319 216.988 222.027 1.00 88.31 179 ALA A C 1
ATOM 1409 O O . ALA A 1 179 ? 266.430 215.864 221.552 1.00 88.31 179 ALA A O 1
ATOM 1411 N N . ASP A 1 180 ? 265.466 217.322 222.978 1.00 91.35 180 ASP A N 1
ATOM 1412 C CA . ASP A 1 180 ? 264.461 216.314 223.379 1.00 91.35 180 ASP A CA 1
ATOM 1413 C C . ASP A 1 180 ? 263.255 216.499 222.458 1.00 91.35 180 ASP A C 1
ATOM 1414 O O . ASP A 1 180 ? 262.728 215.492 221.991 1.00 91.35 180 ASP A O 1
ATOM 1419 N N . TYR A 1 181 ? 262.875 217.738 222.164 1.00 84.26 181 TYR A N 1
ATOM 1420 C CA . TYR A 1 181 ? 261.785 217.937 221.194 1.00 84.26 181 TYR A CA 1
ATOM 1421 C C . TYR A 1 181 ? 262.269 217.391 219.876 1.00 84.26 181 TYR A C 1
ATOM 1422 O O . TYR A 1 181 ? 261.626 216.486 219.369 1.00 84.26 181 TYR A O 1
ATOM 1431 N N . ARG A 1 182 ? 263.392 217.888 219.371 1.00 87.26 182 ARG A N 1
ATOM 1432 C CA . ARG A 1 182 ? 263.886 217.491 218.025 1.00 87.26 182 ARG A CA 1
ATOM 1433 C C . ARG A 1 182 ? 264.055 215.985 217.893 1.00 87.26 182 ARG A C 1
ATOM 1434 O O . ARG A 1 182 ? 264.031 215.492 216.768 1.00 87.26 182 ARG A O 1
ATOM 1442 N N . GLY A 1 183 ? 264.200 215.276 218.993 1.00 89.05 183 GLY A N 1
ATOM 1443 C CA . GLY A 1 183 ? 264.452 213.844 218.851 1.00 89.05 183 GLY A CA 1
ATOM 1444 C C . GLY A 1 183 ? 263.150 213.114 218.867 1.00 89.05 183 GLY A C 1
ATOM 1445 O O . GLY A 1 183 ? 263.007 212.130 218.138 1.00 89.05 183 GLY A O 1
ATOM 1446 N N . GLU A 1 184 ? 262.214 213.621 219.639 1.00 86.46 184 GLU A N 1
ATOM 1447 C CA . GLU A 1 184 ? 260.952 212.881 219.763 1.00 86.46 184 GLU A CA 1
ATOM 1448 C C . GLU A 1 184 ? 260.029 213.237 218.595 1.00 86.46 184 GLU A C 1
ATOM 1449 O O . GLU A 1 184 ? 259.218 212.385 218.228 1.00 86.46 184 GLU A O 1
ATOM 1455 N N . ARG A 1 185 ? 260.172 214.420 217.993 1.00 84.78 185 ARG A N 1
ATOM 1456 C CA . ARG A 1 185 ? 259.322 214.851 216.853 1.00 84.78 185 ARG A CA 1
ATOM 1457 C C . ARG A 1 185 ? 259.849 214.193 215.597 1.00 84.78 185 ARG A C 1
ATOM 1458 O O . ARG A 1 185 ? 259.281 214.425 214.547 1.00 84.78 185 ARG A O 1
ATOM 1466 N N . ASP A 1 186 ? 260.928 213.436 215.687 1.00 86.97 186 ASP A N 1
ATOM 1467 C CA . ASP A 1 186 ? 261.367 212.727 214.472 1.00 86.97 186 ASP A CA 1
ATOM 1468 C C . ASP A 1 186 ? 261.009 211.276 214.655 1.00 86.97 186 ASP A C 1
ATOM 1469 O O . ASP A 1 186 ? 261.176 210.507 213.725 1.00 86.97 186 ASP A O 1
ATOM 1474 N N . HIS A 1 187 ? 260.548 210.928 215.839 1.00 84.38 187 HIS A N 1
ATOM 1475 C CA . HIS A 1 187 ? 260.056 209.545 215.992 1.00 84.38 187 HIS A CA 1
ATOM 1476 C C . HIS A 1 187 ? 258.556 209.615 215.789 1.00 84.38 187 HIS A C 1
ATOM 1477 O O . HIS A 1 187 ? 258.003 208.648 215.279 1.00 84.38 187 HIS A O 1
ATOM 1484 N N . PHE A 1 188 ? 257.929 210.729 216.156 1.00 80.43 188 PHE A N 1
ATOM 1485 C CA . PHE A 1 188 ? 256.495 210.808 215.825 1.00 80.43 188 PHE A CA 1
ATOM 1486 C C . PHE A 1 188 ? 256.431 210.629 214.318 1.00 80.43 188 PHE A C 1
ATOM 1487 O O . PHE A 1 188 ? 255.680 209.776 213.864 1.00 80.43 188 PHE A O 1
ATOM 1495 N N . VAL A 1 189 ? 257.250 211.351 213.566 1.00 85.48 189 VAL A N 1
ATOM 1496 C CA . VAL A 1 189 ? 257.136 211.295 212.086 1.00 85.48 189 VAL A CA 1
ATOM 1497 C C . VAL A 1 189 ? 257.270 209.848 211.651 1.00 85.48 189 VAL A C 1
ATOM 1498 O O . VAL A 1 189 ? 256.486 209.408 210.837 1.00 85.48 189 VAL A O 1
ATOM 1502 N N . GLU A 1 190 ? 258.183 209.105 212.232 1.00 88.75 190 GLU A N 1
ATOM 1503 C CA . GLU A 1 190 ? 258.355 207.749 211.697 1.00 88.75 190 GLU A CA 1
ATOM 1504 C C . GLU A 1 190 ? 257.116 206.933 212.003 1.00 88.75 190 GLU A C 1
ATOM 1505 O O . GLU A 1 190 ? 256.678 206.223 211.108 1.00 88.75 190 GLU A O 1
ATOM 1511 N N . ILE A 1 191 ? 256.555 207.022 213.201 1.00 85.64 191 ILE A N 1
ATOM 1512 C CA . ILE A 1 191 ? 255.394 206.128 213.463 1.00 85.64 191 ILE A CA 1
ATOM 1513 C C . ILE A 1 191 ? 254.240 206.569 212.578 1.00 85.64 191 ILE A C 1
ATOM 1514 O O . ILE A 1 191 ? 253.430 205.721 212.237 1.00 85.64 191 ILE A O 1
ATOM 1519 N N . ALA A 1 192 ? 254.193 207.838 212.175 1.00 88.39 192 ALA A N 1
ATOM 1520 C CA . ALA A 1 192 ? 253.063 208.338 211.372 1.00 88.39 192 ALA A CA 1
ATOM 1521 C C . ALA A 1 192 ? 253.406 208.321 209.890 1.00 88.39 192 ALA A C 1
ATOM 1522 O O . ALA A 1 192 ? 252.765 209.027 209.153 1.00 88.39 192 ALA A O 1
ATOM 1524 N N . LYS A 1 193 ? 254.403 207.550 209.483 1.00 87.47 193 LYS A N 1
ATOM 1525 C CA . LYS A 1 193 ? 254.670 207.385 208.042 1.00 87.47 193 LYS A CA 1
ATOM 1526 C C . LYS A 1 193 ? 254.278 205.956 207.724 1.00 87.47 193 LYS A C 1
ATOM 1527 O O . LYS A 1 193 ? 254.872 205.397 206.801 1.00 87.47 193 LYS A O 1
ATOM 1533 N N . GLU A 1 194 ? 253.411 205.349 208.541 1.00 91.28 194 GLU A N 1
ATOM 1534 C CA . GLU A 1 194 ? 252.801 204.043 208.176 1.00 91.28 194 GLU A CA 1
ATOM 1535 C C . GLU A 1 194 ? 251.339 204.013 208.630 1.00 91.28 194 GLU A C 1
ATOM 1536 O O . GLU A 1 194 ? 250.634 203.053 208.263 1.00 91.28 194 GLU A O 1
ATOM 1542 N N . ALA A 1 195 ? 250.892 205.030 209.371 1.00 87.69 195 ALA A N 1
ATOM 1543 C CA . ALA A 1 195 ? 249.522 205.011 209.933 1.00 87.69 195 ALA A CA 1
ATOM 1544 C C . ALA A 1 195 ? 248.578 205.926 209.155 1.00 87.69 195 ALA A C 1
ATOM 1545 O O . ALA A 1 195 ? 247.739 205.395 208.399 1.00 87.69 195 ALA A O 1
ATOM 1547 N N . ILE A 1 196 ? 248.704 207.243 209.333 1.00 85.66 196 ILE A N 1
ATOM 1548 C CA . ILE A 1 196 ? 247.709 208.175 208.719 1.00 85.66 196 ILE A CA 1
ATOM 1549 C C . ILE A 1 196 ? 248.230 208.803 207.420 1.00 85.66 196 ILE A C 1
ATOM 1550 O O . ILE A 1 196 ? 247.495 208.738 206.415 1.00 85.66 196 ILE A O 1
ATOM 1555 N N . ASN A 1 197 ? 249.431 209.388 207.427 1.00 85.18 197 ASN A N 1
ATOM 1556 C CA . ASN A 1 197 ? 249.915 210.115 206.222 1.00 85.18 197 ASN A CA 1
ATOM 1557 C C . ASN A 1 197 ? 251.268 209.554 205.779 1.00 85.18 197 ASN A C 1
ATOM 1558 O O . ASN A 1 197 ? 252.262 209.826 206.463 1.00 85.18 197 ASN A O 1
ATOM 1563 N N . PRO A 1 198 ? 251.344 208.811 204.653 1.00 89.05 198 PRO A N 1
ATOM 1564 C CA . PRO A 1 198 ? 252.612 208.269 204.150 1.00 89.05 198 PRO A CA 1
ATOM 1565 C C . PRO A 1 198 ? 253.614 209.372 203.783 1.00 89.05 198 PRO A C 1
ATOM 1566 O O . PRO A 1 198 ? 254.745 209.043 203.478 1.00 89.05 198 PRO A O 1
ATOM 1570 N N . ASP A 1 199 ? 253.181 210.635 203.815 1.00 88.81 199 ASP A N 1
ATOM 1571 C CA . ASP A 1 199 ? 254.100 211.767 203.529 1.00 88.81 199 ASP A CA 1
ATOM 1572 C C . ASP A 1 199 ? 254.129 212.679 204.758 1.00 88.81 199 ASP A C 1
ATOM 1573 O O . ASP A 1 199 ? 254.217 213.910 204.576 1.00 88.81 199 ASP A O 1
ATOM 1578 N N . PHE A 1 200 ? 254.043 212.091 205.955 1.00 86.66 200 PHE A N 1
ATOM 1579 C CA . PHE A 1 200 ? 254.048 212.886 207.211 1.00 86.66 200 PHE A CA 1
ATOM 1580 C C . PHE A 1 200 ? 255.312 213.746 207.268 1.00 86.66 200 PHE A C 1
ATOM 1581 O O . PHE A 1 200 ? 256.419 213.185 207.358 1.00 86.66 200 PHE A O 1
ATOM 1589 N N . SER A 1 201 ? 255.143 215.068 207.220 1.00 87.08 201 SER A N 1
ATOM 1590 C CA . SER A 1 201 ? 256.305 215.993 207.239 1.00 87.08 201 SER A CA 1
ATOM 1591 C C . SER A 1 201 ? 256.567 216.447 208.677 1.00 87.08 201 SER A C 1
ATOM 1592 O O . SER A 1 201 ? 255.645 216.334 209.503 1.00 87.08 201 SER A O 1
ATOM 1595 N N . PRO A 1 202 ? 257.792 216.889 209.040 1.00 87.84 202 PRO A N 1
ATOM 1596 C CA . PRO A 1 202 ? 258.044 217.432 210.379 1.00 87.84 202 PRO A CA 1
ATOM 1597 C C . PRO A 1 202 ? 257.065 218.568 210.713 1.00 87.84 202 PRO A C 1
ATOM 1598 O O . PRO A 1 202 ? 256.780 218.765 211.880 1.00 87.84 202 PRO A O 1
ATOM 1602 N N . ARG A 1 203 ? 256.538 219.225 209.675 1.00 89.58 203 ARG A N 1
ATOM 1603 C CA . ARG A 1 203 ? 255.617 220.368 209.864 1.00 89.58 203 ARG A CA 1
ATOM 1604 C C . ARG A 1 203 ? 254.210 219.859 210.091 1.00 89.58 203 ARG A C 1
ATOM 1605 O O . ARG A 1 203 ? 253.381 220.668 210.497 1.00 89.58 203 ARG A O 1
ATOM 1613 N N . ASP A 1 204 ? 253.907 218.642 209.672 1.00 85.59 204 ASP A N 1
ATOM 1614 C CA . ASP A 1 204 ? 252.619 217.979 210.010 1.00 85.59 204 ASP A CA 1
ATOM 1615 C C . ASP A 1 204 ? 252.655 217.568 211.484 1.00 85.59 204 ASP A C 1
ATOM 1616 O O . ASP A 1 204 ? 251.628 217.732 212.156 1.00 85.59 204 ASP A O 1
ATOM 1621 N N . ALA A 1 205 ? 253.799 217.072 211.967 1.00 81.60 205 ALA A N 1
ATOM 1622 C CA . ALA A 1 205 ? 253.935 216.709 213.399 1.00 81.60 205 ALA A CA 1
ATOM 1623 C C . ALA A 1 205 ? 253.784 217.966 214.260 1.00 81.60 205 ALA A C 1
ATOM 1624 O O . ALA A 1 205 ? 253.177 217.866 215.342 1.00 81.60 205 ALA A O 1
ATOM 1626 N N . ARG A 1 206 ? 254.316 219.100 213.793 1.00 81.03 206 ARG A N 1
ATOM 1627 C CA . ARG A 1 206 ? 254.173 220.385 214.529 1.00 81.03 206 ARG A CA 1
ATOM 1628 C C . ARG A 1 206 ? 252.691 220.772 214.577 1.00 81.03 206 ARG A C 1
ATOM 1629 O O . ARG A 1 206 ? 252.245 221.243 215.634 1.00 81.03 206 ARG A O 1
ATOM 1637 N N . GLU A 1 207 ? 251.967 220.583 213.468 1.00 82.76 207 GLU A N 1
ATOM 1638 C CA . GLU A 1 207 ? 250.516 220.911 213.416 1.00 82.76 207 GLU A CA 1
ATOM 1639 C C . GLU A 1 207 ? 249.770 220.067 214.455 1.00 82.76 207 GLU A C 1
ATOM 1640 O O . GLU A 1 207 ? 249.002 220.650 215.239 1.00 82.76 207 GLU A O 1
ATOM 1646 N N . MET A 1 208 ? 250.004 218.750 214.466 1.00 78.83 208 MET A N 1
ATOM 1647 C CA . MET A 1 208 ? 249.336 217.850 215.443 1.00 78.83 208 MET A CA 1
ATOM 1648 C C . MET A 1 208 ? 249.616 218.354 216.861 1.00 78.83 208 MET A C 1
ATOM 1649 O O . MET A 1 208 ? 248.656 218.487 217.633 1.00 78.83 208 MET A O 1
ATOM 1654 N N . LEU A 1 209 ? 250.883 218.636 217.177 1.00 75.82 209 LEU A N 1
ATOM 1655 C CA . LEU A 1 209 ? 251.252 219.166 218.517 1.00 75.82 209 LEU A CA 1
ATOM 1656 C C . LEU A 1 209 ? 250.378 220.383 218.847 1.00 75.82 209 LEU A C 1
ATOM 1657 O O . LEU A 1 209 ? 249.773 220.386 219.935 1.00 75.82 209 LEU A O 1
ATOM 1662 N N . ILE A 1 210 ? 250.308 221.364 217.942 1.00 75.27 210 ILE A N 1
ATOM 1663 C CA . ILE A 1 210 ? 249.505 222.603 218.178 1.00 75.27 210 ILE A CA 1
ATOM 1664 C C . ILE A 1 210 ? 248.060 222.216 218.519 1.00 75.27 210 ILE A C 1
ATOM 1665 O O . ILE A 1 210 ? 247.572 222.672 219.562 1.00 75.27 210 ILE A O 1
ATOM 1670 N N . GLN A 1 211 ? 247.417 221.395 217.678 1.00 73.54 211 GLN A N 1
ATOM 1671 C CA . GLN A 1 211 ? 245.998 220.992 217.898 1.00 73.54 211 GLN A CA 1
ATOM 1672 C C . GLN A 1 211 ? 245.855 220.346 219.276 1.00 73.54 211 GLN A C 1
ATOM 1673 O O . GLN A 1 211 ? 244.966 220.778 220.028 1.00 73.54 211 GLN A O 1
ATOM 1679 N N . HIS A 1 212 ? 246.692 219.350 219.579 1.00 73.42 212 HIS A N 1
ATOM 1680 C CA . HIS A 1 212 ? 246.632 218.630 220.881 1.00 73.42 212 HIS A CA 1
ATOM 1681 C C . HIS A 1 212 ? 246.589 219.637 222.033 1.00 73.42 212 HIS A C 1
ATOM 1682 O O . HIS A 1 212 ? 245.630 219.581 222.827 1.00 73.42 212 HIS A O 1
ATOM 1689 N N . ILE A 1 213 ? 247.584 220.526 222.109 1.00 71.88 213 ILE A N 1
ATOM 1690 C CA . ILE A 1 213 ? 247.659 221.524 223.216 1.00 71.88 213 ILE A CA 1
ATOM 1691 C C . ILE A 1 213 ? 246.429 222.436 223.167 1.00 71.88 213 ILE A C 1
ATOM 1692 O O . ILE A 1 213 ? 245.727 222.513 224.189 1.00 71.88 213 ILE A O 1
ATOM 1697 N N . LEU A 1 214 ? 246.166 223.078 222.022 1.00 74.50 214 LEU A N 1
ATOM 1698 C CA . LEU A 1 214 ? 245.039 224.044 221.904 1.00 74.50 214 LEU A CA 1
ATOM 1699 C C . LEU A 1 214 ? 243.736 223.420 222.422 1.00 74.50 214 LEU A C 1
ATOM 1700 O O . LEU A 1 214 ? 243.074 224.066 223.260 1.00 74.50 214 LEU A O 1
ATOM 1705 N N . THR A 1 215 ? 243.400 222.203 221.979 1.00 72.65 215 THR A N 1
ATOM 1706 C CA . THR A 1 215 ? 242.096 221.599 222.367 1.00 72.65 215 THR A CA 1
ATOM 1707 C C . THR A 1 215 ? 242.169 221.081 223.807 1.00 72.65 215 THR A C 1
ATOM 1708 O O . THR A 1 215 ? 241.111 221.013 224.444 1.00 72.65 215 THR A O 1
ATOM 1712 N N . GLY A 1 216 ? 243.370 220.762 224.301 1.00 76.37 216 GLY A N 1
ATOM 1713 C CA . GLY A 1 216 ? 243.524 220.323 225.701 1.00 76.37 216 GLY A CA 1
ATOM 1714 C C . GLY A 1 216 ? 243.037 221.384 226.668 1.00 76.37 216 GLY A C 1
ATOM 1715 O O . GLY A 1 216 ? 242.287 221.029 227.596 1.00 76.37 216 GLY A O 1
ATOM 1716 N N . ASP A 1 217 ? 243.425 222.644 226.443 1.00 76.67 217 ASP A N 1
ATOM 1717 C CA . ASP A 1 217 ? 243.036 223.752 227.355 1.00 76.67 217 ASP A CA 1
ATOM 1718 C C . ASP A 1 217 ? 241.524 223.985 227.281 1.00 76.67 217 ASP A C 1
ATOM 1719 O O . ASP A 1 217 ? 240.938 224.358 228.311 1.00 76.67 217 ASP A O 1
ATOM 1724 N N . LEU A 1 218 ? 240.921 223.777 226.108 1.00 72.16 218 LEU A N 1
ATOM 1725 C CA . LEU A 1 218 ? 239.469 224.047 225.938 1.00 72.16 218 LEU A CA 1
ATOM 1726 C C . LEU A 1 218 ? 238.652 222.871 226.485 1.00 72.16 218 LEU A C 1
ATOM 1727 O O . LEU A 1 218 ? 237.551 223.113 227.006 1.00 72.16 218 LEU A O 1
ATOM 1732 N N . PHE A 1 219 ? 239.184 221.651 226.393 1.00 71.44 219 PHE A N 1
ATOM 1733 C CA . PHE A 1 219 ? 238.425 220.455 226.843 1.00 71.44 219 PHE A CA 1
ATOM 1734 C C . PHE A 1 219 ? 238.326 220.452 228.370 1.00 71.44 219 PHE A C 1
ATOM 1735 O O . PHE A 1 219 ? 237.317 219.954 228.886 1.00 71.44 219 PHE A O 1
ATOM 1743 N N . THR A 1 220 ? 239.332 220.996 229.062 1.00 74.40 220 THR A N 1
ATOM 1744 C CA . THR A 1 220 ? 239.343 220.960 230.550 1.00 74.40 220 THR A CA 1
ATOM 1745 C C . THR A 1 220 ? 238.552 222.141 231.128 1.00 74.40 220 THR A C 1
ATOM 1746 O O . THR A 1 220 ? 238.193 222.074 232.320 1.00 74.40 220 THR A O 1
ATOM 1750 N N . SER A 1 221 ? 238.294 223.178 230.327 1.00 74.96 221 SER A N 1
ATOM 1751 C CA . SER A 1 221 ? 237.603 224.381 230.861 1.00 74.96 221 SER A CA 1
ATOM 1752 C C . SER A 1 221 ? 236.196 224.489 230.268 1.00 74.96 221 SER A C 1
ATOM 1753 O O . SER A 1 221 ? 235.225 224.260 231.016 1.00 74.96 221 SER A O 1
ATOM 1756 N N . VAL A 1 222 ? 236.098 224.824 228.980 1.00 73.95 222 VAL A N 1
ATOM 1757 C CA . VAL A 1 222 ? 234.777 224.982 228.304 1.00 73.95 222 VAL A CA 1
ATOM 1758 C C . VAL A 1 222 ? 233.953 223.708 228.517 1.00 73.95 222 VAL A C 1
ATOM 1759 O O . VAL A 1 222 ? 232.757 223.837 228.837 1.00 73.95 222 VAL A O 1
ATOM 1763 N N . PHE A 1 223 ? 234.576 222.529 228.415 1.00 76.89 223 PHE A N 1
ATOM 1764 C CA . PHE A 1 223 ? 233.805 221.266 228.483 1.00 76.89 223 PHE A CA 1
ATOM 1765 C C . PHE A 1 223 ? 234.100 220.482 229.750 1.00 76.89 223 PHE A C 1
ATOM 1766 O O . PHE A 1 223 ? 233.534 219.403 229.874 1.00 76.89 223 PHE A O 1
ATOM 1774 N N . ASP A 1 224 ? 235.035 220.926 230.572 1.00 83.72 224 ASP A N 1
ATOM 1775 C CA . ASP A 1 224 ? 235.307 220.317 231.903 1.00 83.72 224 ASP A CA 1
ATOM 1776 C C . ASP A 1 224 ? 235.932 218.926 231.872 1.00 83.72 224 ASP A C 1
ATOM 1777 O O . ASP A 1 224 ? 236.330 218.461 232.938 1.00 83.72 224 ASP A O 1
ATOM 1782 N N . ASN A 1 225 ? 236.051 218.309 230.692 1.00 77.79 225 ASN A N 1
ATOM 1783 C CA . ASN A 1 225 ? 236.582 216.921 230.593 1.00 77.79 225 ASN A CA 1
ATOM 1784 C C . ASN A 1 225 ? 238.097 216.936 230.365 1.00 77.79 225 ASN A C 1
ATOM 1785 O O . ASN A 1 225 ? 238.514 216.936 229.190 1.00 77.79 225 ASN A O 1
ATOM 1790 N N . ALA A 1 226 ? 238.885 216.926 231.444 1.00 76.26 226 ALA A N 1
ATOM 1791 C CA . ALA A 1 226 ? 240.360 216.863 231.322 1.00 76.26 226 ALA A CA 1
ATOM 1792 C C . ALA A 1 226 ? 240.780 215.398 231.222 1.00 76.26 226 ALA A C 1
ATOM 1793 O O . ALA A 1 226 ? 241.813 215.117 230.581 1.00 76.26 226 ALA A O 1
ATOM 1795 N N . GLN A 1 227 ? 239.996 214.503 231.826 1.00 80.64 227 GLN A N 1
ATOM 1796 C CA . GLN A 1 227 ? 240.356 213.061 231.860 1.00 80.64 227 GLN A CA 1
ATOM 1797 C C . GLN A 1 227 ? 240.304 212.454 230.455 1.00 80.64 227 GLN A C 1
ATOM 1798 O O . GLN A 1 227 ? 240.935 211.401 230.256 1.00 80.64 227 GLN A O 1
ATOM 1804 N N . TYR A 1 228 ? 239.595 213.089 229.516 1.00 74.75 228 TYR A N 1
ATOM 1805 C CA . TYR A 1 228 ? 239.594 212.583 228.119 1.00 74.75 228 TYR A CA 1
ATOM 1806 C C . TYR A 1 228 ? 241.037 212.395 227.638 1.00 74.75 228 TYR A C 1
ATOM 1807 O O . TYR A 1 228 ? 241.364 211.298 227.156 1.00 74.75 228 TYR A O 1
ATOM 1816 N N . HIS A 1 229 ? 241.872 213.431 227.769 1.00 75.39 229 HIS A N 1
ATOM 1817 C CA . HIS A 1 229 ? 243.265 213.366 227.249 1.00 75.39 229 HIS A CA 1
ATOM 1818 C C . HIS A 1 229 ? 244.090 212.319 228.010 1.00 75.39 229 HIS A C 1
ATOM 1819 O O . HIS A 1 229 ? 245.042 211.776 227.417 1.00 75.39 229 HIS A O 1
ATOM 1826 N N . GLU A 1 230 ? 243.736 212.040 229.267 1.00 80.10 230 GLU A N 1
ATOM 1827 C CA . GLU A 1 230 ? 244.501 211.067 230.091 1.00 80.10 230 GLU A CA 1
ATOM 1828 C C . GLU A 1 230 ? 244.057 209.636 229.767 1.00 80.10 230 GLU A C 1
ATOM 1829 O O . GLU A 1 230 ? 244.722 208.699 230.243 1.00 80.10 230 GLU A O 1
ATOM 1835 N N . ASP A 1 231 ? 242.972 209.474 229.002 1.00 80.51 231 ASP A N 1
ATOM 1836 C CA . ASP A 1 231 ? 242.442 208.119 228.689 1.00 80.51 231 ASP A CA 1
ATOM 1837 C C . ASP A 1 231 ? 242.652 207.814 227.204 1.00 80.51 231 ASP A C 1
ATOM 1838 O O . ASP A 1 231 ? 242.981 206.655 226.886 1.00 80.51 231 ASP A O 1
ATOM 1843 N N . ASN A 1 232 ? 242.442 208.815 226.338 1.00 77.46 232 ASN A N 1
ATOM 1844 C CA . ASN A 1 232 ? 242.504 208.610 224.863 1.00 77.46 232 ASN A CA 1
ATOM 1845 C C . ASN A 1 232 ? 243.890 208.157 224.408 1.00 77.46 232 ASN A C 1
ATOM 1846 O O . ASN A 1 232 ? 244.874 208.805 224.799 1.00 77.46 232 ASN A O 1
ATOM 1851 N N . ASN A 1 233 ? 243.930 207.018 223.739 1.00 77.11 233 ASN A N 1
ATOM 1852 C CA . ASN A 1 233 ? 245.220 206.455 223.286 1.00 77.11 233 ASN A CA 1
ATOM 1853 C C . ASN A 1 233 ? 245.984 207.500 222.496 1.00 77.11 233 ASN A C 1
ATOM 1854 O O . ASN A 1 233 ? 247.177 207.669 222.773 1.00 77.11 233 ASN A O 1
ATOM 1859 N N . ILE A 1 234 ? 245.328 208.165 221.546 1.00 73.10 234 ILE A N 1
ATOM 1860 C CA . ILE A 1 234 ? 246.048 209.123 220.673 1.00 73.10 234 ILE A CA 1
ATOM 1861 C C . ILE A 1 234 ? 246.635 210.210 221.566 1.00 73.10 234 ILE A C 1
ATOM 1862 O O . ILE A 1 234 ? 247.837 210.443 221.436 1.00 73.10 234 ILE A O 1
ATOM 1867 N N . ALA A 1 235 ? 245.891 210.783 222.507 1.00 73.99 235 ALA A N 1
ATOM 1868 C CA . ALA A 1 235 ? 246.501 211.873 223.297 1.00 73.99 235 ALA A CA 1
ATOM 1869 C C . ALA A 1 235 ? 247.782 211.411 223.934 1.00 73.99 235 ALA A C 1
ATOM 1870 O O . ALA A 1 235 ? 248.736 212.139 223.879 1.00 73.99 235 ALA A O 1
ATOM 1872 N N . GLN A 1 236 ? 247.767 210.256 224.550 1.00 79.26 236 GLN A N 1
ATOM 1873 C CA . GLN A 1 236 ? 248.962 209.826 225.292 1.00 79.26 236 GLN A CA 1
ATOM 1874 C C . GLN A 1 236 ? 250.142 209.707 224.346 1.00 79.26 236 GLN A C 1
ATOM 1875 O O . GLN A 1 236 ? 251.235 210.094 224.745 1.00 79.26 236 GLN A O 1
ATOM 1881 N N . GLN A 1 237 ? 249.937 209.220 223.135 1.00 74.69 237 GLN A N 1
ATOM 1882 C CA . GLN A 1 237 ? 251.126 209.032 222.286 1.00 74.69 237 GLN A CA 1
ATOM 1883 C C . GLN A 1 237 ? 251.688 210.396 221.957 1.00 74.69 237 GLN A C 1
ATOM 1884 O O . GLN A 1 237 ? 252.880 210.483 221.678 1.00 74.69 237 GLN A O 1
ATOM 1890 N N . LEU A 1 238 ? 250.844 211.414 222.006 1.00 75.04 238 LEU A N 1
ATOM 1891 C CA . LEU A 1 238 ? 251.302 212.768 221.629 1.00 75.04 238 LEU A CA 1
ATOM 1892 C C . LEU A 1 238 ? 251.816 213.560 222.839 1.00 75.04 238 LEU A C 1
ATOM 1893 O O . LEU A 1 238 ? 252.552 214.505 222.609 1.00 75.04 238 LEU A O 1
ATOM 1898 N N . GLN A 1 239 ? 251.453 213.240 224.080 1.00 77.32 239 GLN A N 1
ATOM 1899 C CA . GLN A 1 239 ? 251.921 214.096 225.198 1.00 77.32 239 GLN A CA 1
ATOM 1900 C C . GLN A 1 239 ? 253.338 213.658 225.381 1.00 77.32 239 GLN A C 1
ATOM 1901 O O . GLN A 1 239 ? 254.140 214.426 225.875 1.00 77.32 239 GLN A O 1
ATOM 1907 N N . GLN A 1 240 ? 253.587 212.425 225.011 1.00 79.39 240 GLN A N 1
ATOM 1908 C CA . GLN A 1 240 ? 254.992 212.027 225.048 1.00 79.39 240 GLN A CA 1
ATOM 1909 C C . GLN A 1 240 ? 255.751 213.118 224.306 1.00 79.39 240 GLN A C 1
ATOM 1910 O O . GLN A 1 240 ? 256.838 213.439 224.743 1.00 79.39 240 GLN A O 1
ATOM 1916 N N . LEU A 1 241 ? 255.172 213.670 223.244 1.00 78.26 241 LEU A N 1
ATOM 1917 C CA . LEU A 1 241 ? 255.932 214.655 222.448 1.00 78.26 241 LEU A CA 1
ATOM 1918 C C . LEU A 1 241 ? 255.659 216.047 222.994 1.00 78.26 241 LEU A C 1
ATOM 1919 O O . LEU A 1 241 ? 256.510 216.900 222.814 1.00 78.26 241 LEU A O 1
ATOM 1924 N N . ALA A 1 242 ? 254.551 216.277 223.687 1.00 76.72 242 ALA A N 1
ATOM 1925 C CA . ALA A 1 242 ? 254.282 217.670 224.094 1.00 76.72 242 ALA A CA 1
ATOM 1926 C C . ALA A 1 242 ? 254.942 217.988 225.426 1.00 76.72 242 ALA A C 1
ATOM 1927 O O . ALA A 1 242 ? 255.364 219.123 225.584 1.00 76.72 242 ALA A O 1
ATOM 1929 N N . ALA A 1 243 ? 254.975 217.041 226.359 1.00 79.43 243 ALA A N 1
ATOM 1930 C CA . ALA A 1 243 ? 255.525 217.331 227.698 1.00 79.43 243 ALA A CA 1
ATOM 1931 C C . ALA A 1 243 ? 257.016 217.261 227.528 1.00 79.43 243 ALA A C 1
ATOM 1932 O O . ALA A 1 243 ? 257.709 216.750 228.403 1.00 79.43 243 ALA A O 1
ATOM 1934 N N . THR A 1 244 ? 257.450 217.724 226.382 1.00 80.65 244 THR A N 1
ATOM 1935 C CA . THR A 1 244 ? 258.907 217.790 226.182 1.00 80.65 244 THR A CA 1
ATOM 1936 C C . THR A 1 244 ? 259.201 219.274 226.186 1.00 80.65 244 THR A C 1
ATOM 1937 O O . THR A 1 244 ? 260.344 219.651 226.414 1.00 80.65 244 THR A O 1
ATOM 1941 N N . PHE A 1 245 ? 258.155 220.073 225.931 1.00 77.74 245 PHE A N 1
ATOM 1942 C CA . PHE A 1 245 ? 258.303 221.550 225.874 1.00 77.74 245 PHE A CA 1
ATOM 1943 C C . PHE A 1 245 ? 257.209 222.214 226.717 1.00 77.74 245 PHE A C 1
ATOM 1944 O O . PHE A 1 245 ? 257.512 223.221 227.374 1.00 77.74 245 PHE A O 1
ATOM 1952 N N . TYR A 1 246 ? 255.989 221.671 226.701 1.00 74.95 246 TYR A N 1
ATOM 1953 C CA . TYR A 1 246 ? 254.893 222.210 227.549 1.00 74.95 246 TYR A CA 1
ATOM 1954 C C . TYR A 1 246 ? 255.125 221.712 228.977 1.00 74.95 246 TYR A C 1
ATOM 1955 O O . TYR A 1 246 ? 254.399 220.793 229.404 1.00 74.95 246 TYR A O 1
ATOM 1964 N N . LYS A 1 247 ? 256.099 222.293 229.687 1.00 77.83 247 LYS A N 1
ATOM 1965 C CA . LYS A 1 247 ? 256.458 221.787 231.038 1.00 77.83 247 LYS A CA 1
ATOM 1966 C C . LYS A 1 247 ? 256.806 222.952 231.967 1.00 77.83 247 LYS A C 1
ATOM 1967 O O . LYS A 1 247 ? 257.465 223.895 231.490 1.00 77.83 247 LYS A O 1
ATOM 1973 N N . GLY A 1 248 ? 256.381 222.883 233.234 1.00 77.12 248 GLY A N 1
ATOM 1974 C CA . GLY A 1 248 ? 256.735 223.908 234.239 1.00 77.12 248 GLY A CA 1
ATOM 1975 C C . GLY A 1 248 ? 256.645 225.336 233.733 1.00 77.12 248 GLY A C 1
ATOM 1976 O O . GLY A 1 248 ? 255.543 225.756 233.333 1.00 77.12 248 GLY A O 1
ATOM 1977 N N . PRO A 1 249 ? 257.750 226.114 233.756 1.00 76.51 249 PRO A N 1
ATOM 1978 C CA . PRO A 1 249 ? 257.721 227.527 233.359 1.00 76.51 249 PRO A CA 1
ATOM 1979 C C . PRO A 1 249 ? 257.106 227.744 231.971 1.00 76.51 249 PRO A C 1
ATOM 1980 O O . PRO A 1 249 ? 256.184 228.519 231.872 1.00 76.51 249 PRO A O 1
ATOM 1984 N N . VAL A 1 250 ? 257.633 227.060 230.951 1.00 75.63 250 VAL A N 1
ATOM 1985 C CA . VAL A 1 250 ? 257.127 227.228 229.557 1.00 75.63 250 VAL A CA 1
ATOM 1986 C C . VAL A 1 250 ? 255.615 226.986 229.543 1.00 75.63 250 VAL A C 1
ATOM 1987 O O . VAL A 1 250 ? 254.892 227.863 229.043 1.00 75.63 250 VAL A O 1
ATOM 1991 N N . LYS A 1 251 ? 255.164 225.849 230.082 1.00 76.27 251 LYS A N 1
ATOM 1992 C CA . LYS A 1 251 ? 253.711 225.537 230.146 1.00 76.27 251 LYS A CA 1
ATOM 1993 C C . LYS A 1 251 ? 252.948 226.738 230.713 1.00 76.27 251 LYS A C 1
ATOM 1994 O O . LYS A 1 251 ? 252.016 227.211 230.035 1.00 76.27 251 LYS A O 1
ATOM 2000 N N . ARG A 1 252 ? 253.339 227.210 231.901 1.00 80.64 252 ARG A N 1
ATOM 2001 C CA . ARG A 1 252 ? 252.648 228.351 232.559 1.00 80.64 252 ARG A CA 1
ATOM 2002 C C . ARG A 1 252 ? 252.656 229.575 231.639 1.00 80.64 252 ARG A C 1
ATOM 2003 O O . ARG A 1 252 ? 251.578 230.163 231.449 1.00 80.64 252 ARG A O 1
ATOM 2011 N N . ASP A 1 253 ? 253.822 229.942 231.100 1.00 81.92 253 ASP A N 1
ATOM 2012 C CA . ASP A 1 253 ? 253.941 231.151 230.241 1.00 81.92 253 ASP A CA 1
ATOM 2013 C C . ASP A 1 253 ? 252.922 231.088 229.100 1.00 81.92 253 ASP A C 1
ATOM 2014 O O . ASP A 1 253 ? 252.107 232.018 228.996 1.00 81.92 253 ASP A O 1
ATOM 2019 N N . ILE A 1 254 ? 252.969 230.032 228.283 1.00 78.17 254 ILE A N 1
ATOM 2020 C CA . ILE A 1 254 ? 252.046 229.914 227.115 1.00 78.17 254 ILE A CA 1
ATOM 2021 C C . ILE A 1 254 ? 250.598 230.015 227.606 1.00 78.17 254 ILE A C 1
ATOM 2022 O O . ILE A 1 254 ? 249.846 230.822 227.038 1.00 78.17 254 ILE A O 1
ATOM 2027 N N . ALA A 1 255 ? 250.237 229.254 228.645 1.00 75.80 255 ALA A N 1
ATOM 2028 C CA . ALA A 1 255 ? 248.845 229.252 229.157 1.00 75.80 255 ALA A CA 1
ATOM 2029 C C . ALA A 1 255 ? 248.409 230.665 229.566 1.00 75.80 255 ALA A C 1
ATOM 2030 O O . ALA A 1 255 ? 247.261 231.035 229.256 1.00 75.80 255 ALA A O 1
ATOM 2032 N N . GLU A 1 256 ? 249.286 231.427 230.228 1.00 82.57 256 GLU A N 1
ATOM 2033 C CA . GLU A 1 256 ? 248.900 232.776 230.730 1.00 82.57 256 GLU A CA 1
ATOM 2034 C C . GLU A 1 256 ? 248.884 233.791 229.577 1.00 82.57 256 GLU A C 1
ATOM 2035 O O . GLU A 1 256 ? 248.181 234.812 229.707 1.00 82.57 256 GLU A O 1
ATOM 2041 N N . ARG A 1 257 ? 249.601 233.507 228.485 1.00 79.28 257 ARG A N 1
ATOM 2042 C CA . ARG A 1 257 ? 249.621 234.417 227.308 1.00 79.28 257 ARG A CA 1
ATOM 2043 C C . ARG A 1 257 ? 248.385 234.152 226.445 1.00 79.28 257 ARG A C 1
ATOM 2044 O O . ARG A 1 257 ? 247.970 235.069 225.710 1.00 79.28 257 ARG A O 1
ATOM 2052 N N . THR A 1 258 ? 247.813 232.948 226.543 1.00 78.28 258 THR A N 1
ATOM 2053 C CA . THR A 1 258 ? 246.637 232.578 225.712 1.00 78.28 258 THR A CA 1
ATOM 2054 C C . THR A 1 258 ? 245.344 232.883 226.474 1.00 78.28 258 THR A C 1
ATOM 2055 O O . THR A 1 258 ? 244.264 232.573 225.936 1.00 78.28 258 THR A O 1
ATOM 2059 N N . LYS A 1 259 ? 245.446 233.484 227.662 1.00 80.25 259 LYS A N 1
ATOM 2060 C CA . LYS A 1 259 ? 244.244 233.715 228.508 1.00 80.25 259 LYS A CA 1
ATOM 2061 C C . LYS A 1 259 ? 243.376 234.855 227.962 1.00 80.25 259 LYS A C 1
ATOM 2062 O O . LYS A 1 259 ? 242.146 234.764 228.128 1.00 80.25 259 LYS A O 1
ATOM 2068 N N . ARG A 1 260 ? 243.975 235.891 227.363 1.00 77.93 260 ARG A N 1
ATOM 2069 C CA . ARG A 1 260 ? 243.174 237.066 226.920 1.00 77.93 260 ARG A CA 1
ATOM 2070 C C . ARG A 1 260 ? 242.330 236.670 225.704 1.00 77.93 260 ARG A C 1
ATOM 2071 O O . ARG A 1 260 ? 241.691 237.566 225.117 1.00 77.93 260 ARG A O 1
ATOM 2079 N N . TYR A 1 261 ? 242.336 235.384 225.343 1.00 78.39 261 TYR A N 1
ATOM 2080 C CA . TYR A 1 261 ? 241.519 234.880 224.216 1.00 78.39 261 TYR A CA 1
ATOM 2081 C C . TYR A 1 261 ? 240.566 233.803 224.715 1.00 78.39 261 TYR A C 1
ATOM 2082 O O . TYR A 1 261 ? 239.404 233.840 224.343 1.00 78.39 261 TYR A O 1
ATOM 2091 N N . TYR A 1 262 ? 241.052 232.900 225.552 1.00 78.01 262 TYR A N 1
ATOM 2092 C CA . TYR A 1 262 ? 240.241 231.777 226.059 1.00 78.01 262 TYR A CA 1
ATOM 2093 C C . TYR A 1 262 ? 239.313 232.260 227.162 1.00 78.01 262 TYR A C 1
ATOM 2094 O O . TYR A 1 262 ? 238.306 231.601 227.375 1.00 78.01 262 TYR A O 1
ATOM 2103 N N . GLY A 1 263 ? 239.642 233.340 227.852 1.00 77.70 263 GLY A N 1
ATOM 2104 C CA . GLY A 1 263 ? 238.865 233.814 229.019 1.00 77.70 263 GLY A CA 1
ATOM 2105 C C . GLY A 1 263 ? 237.363 233.930 228.812 1.00 77.70 263 GLY A C 1
ATOM 2106 O O . GLY A 1 263 ? 236.623 233.171 229.473 1.00 77.70 263 GLY A O 1
ATOM 2107 N N . ALA A 1 264 ? 236.912 234.853 227.957 1.00 80.36 264 ALA A N 1
ATOM 2108 C CA . ALA A 1 264 ? 235.459 235.105 227.792 1.00 80.36 264 ALA A CA 1
ATOM 2109 C C . ALA A 1 264 ? 234.689 233.830 227.430 1.00 80.36 264 ALA A C 1
ATOM 2110 O O . ALA A 1 264 ? 233.575 233.654 227.959 1.00 80.36 264 ALA A O 1
ATOM 2112 N N . ILE A 1 265 ? 235.247 232.982 226.564 1.00 77.36 265 ILE A N 1
ATOM 2113 C CA . ILE A 1 265 ? 234.500 231.778 226.087 1.00 77.36 265 ILE A CA 1
ATOM 2114 C C . ILE A 1 265 ? 234.215 230.839 227.262 1.00 77.36 265 ILE A C 1
ATOM 2115 O O . ILE A 1 265 ? 233.063 230.383 227.371 1.00 77.36 265 ILE A O 1
ATOM 2120 N N . GLN A 1 266 ? 235.164 230.868 228.207 1.00 78.25 266 GLN A N 1
ATOM 2121 C CA . GLN A 1 266 ? 235.099 230.015 229.406 1.00 78.25 266 GLN A CA 1
ATOM 2122 C C . GLN A 1 266 ? 234.363 230.790 230.477 1.00 78.25 266 GLN A C 1
ATOM 2123 O O . GLN A 1 266 ? 234.165 230.250 231.556 1.00 78.25 266 GLN A O 1
ATOM 2129 N N . ALA A 1 267 ? 233.872 231.969 230.146 1.00 79.25 267 ALA A N 1
ATOM 2130 C CA . ALA A 1 267 ? 233.070 232.688 231.152 1.00 79.25 267 ALA A CA 1
ATOM 2131 C C . ALA A 1 267 ? 231.637 232.812 230.681 1.00 79.25 267 ALA A C 1
ATOM 2132 O O . ALA A 1 267 ? 230.908 233.622 231.244 1.00 79.25 267 ALA A O 1
ATOM 2134 N N . ALA A 1 268 ? 231.289 232.097 229.629 1.00 80.41 268 ALA A N 1
ATOM 2135 C CA . ALA A 1 268 ? 229.897 232.074 229.156 1.00 80.41 268 ALA A CA 1
ATOM 2136 C C . ALA A 1 268 ? 229.597 230.612 228.896 1.00 80.41 268 ALA A C 1
ATOM 2137 O O . ALA A 1 268 ? 228.426 230.265 228.811 1.00 80.41 268 ALA A O 1
ATOM 2139 N N . ALA A 1 269 ? 230.644 229.797 228.802 1.00 81.77 269 ALA A N 1
ATOM 2140 C CA . ALA A 1 269 ? 230.447 228.367 228.549 1.00 81.77 269 ALA A CA 1
ATOM 2141 C C . ALA A 1 269 ? 230.286 227.714 229.893 1.00 81.77 269 ALA A C 1
ATOM 2142 O O . ALA A 1 269 ? 229.933 226.535 229.946 1.00 81.77 269 ALA A O 1
ATOM 2144 N N . ALA A 1 270 ? 230.533 228.476 230.936 1.00 85.15 270 ALA A N 1
ATOM 2145 C CA . ALA A 1 270 ? 230.299 227.902 232.266 1.00 85.15 270 ALA A CA 1
ATOM 2146 C C . ALA A 1 270 ? 228.873 228.215 232.715 1.00 85.15 270 ALA A C 1
ATOM 2147 O O . ALA A 1 270 ? 228.410 227.579 233.644 1.00 85.15 270 ALA A O 1
ATOM 2149 N N . GLN A 1 271 ? 228.200 229.162 232.082 1.00 86.99 271 GLN A N 1
ATOM 2150 C CA . GLN A 1 271 ? 226.860 229.535 232.563 1.00 86.99 271 GLN A CA 1
ATOM 2151 C C . GLN A 1 271 ? 225.805 228.824 231.731 1.00 86.99 271 GLN A C 1
ATOM 2152 O O . GLN A 1 271 ? 224.622 229.062 231.993 1.00 86.99 271 GLN A O 1
ATOM 2158 N N . ILE A 1 272 ? 226.204 228.042 230.727 1.00 85.17 272 ILE A N 1
ATOM 2159 C CA . ILE A 1 272 ? 225.226 227.206 229.973 1.00 85.17 272 ILE A CA 1
ATOM 2160 C C . ILE A 1 272 ? 225.505 225.792 230.467 1.00 85.17 272 ILE A C 1
ATOM 2161 O O . ILE A 1 272 ? 226.603 225.587 230.968 1.00 85.17 272 ILE A O 1
ATOM 2166 N N . ALA A 1 273 ? 224.544 224.880 230.446 1.00 88.38 273 ALA A N 1
ATOM 2167 C CA . ALA A 1 273 ? 224.796 223.547 231.035 1.00 88.38 273 ALA A CA 1
ATOM 2168 C C . ALA A 1 273 ? 224.116 222.483 230.192 1.00 88.38 273 ALA A C 1
ATOM 2169 O O . ALA A 1 273 ? 223.747 221.441 230.746 1.00 88.38 273 ALA A O 1
ATOM 2171 N N . ASP A 1 274 ? 224.019 222.727 228.881 1.00 87.24 274 ASP A N 1
ATOM 2172 C CA . ASP A 1 274 ? 223.479 221.709 227.942 1.00 87.24 274 ASP A CA 1
ATOM 2173 C C . ASP A 1 274 ? 224.563 221.483 226.884 1.00 87.24 274 ASP A C 1
ATOM 2174 O O . ASP A 1 274 ? 225.007 222.481 226.279 1.00 87.24 274 ASP A O 1
ATOM 2179 N N . HIS A 1 275 ? 224.993 220.233 226.682 1.00 80.93 275 HIS A N 1
ATOM 2180 C CA . HIS A 1 275 ? 226.116 219.983 225.738 1.00 80.93 275 HIS A CA 1
ATOM 2181 C C . HIS A 1 275 ? 225.710 220.340 224.305 1.00 80.93 275 HIS A C 1
ATOM 2182 O O . HIS A 1 275 ? 226.591 220.750 223.541 1.00 80.93 275 HIS A O 1
ATOM 2189 N N . HIS A 1 276 ? 224.426 220.205 223.965 1.00 84.21 276 HIS A N 1
ATOM 2190 C CA . HIS A 1 276 ? 223.964 220.479 222.578 1.00 84.21 276 HIS A CA 1
ATOM 2191 C C . HIS A 1 276 ? 224.230 221.945 222.210 1.00 84.21 276 HIS A C 1
ATOM 2192 O O . HIS A 1 276 ? 224.506 222.206 221.024 1.00 84.21 276 HIS A O 1
ATOM 2199 N N . GLU A 1 277 ? 224.161 222.860 223.183 1.00 85.88 277 GLU A N 1
ATOM 2200 C CA . GLU A 1 277 ? 224.490 224.287 222.917 1.00 85.88 277 GLU A CA 1
ATOM 2201 C C . GLU A 1 277 ? 226.012 224.428 222.800 1.00 85.88 277 GLU A C 1
ATOM 2202 O O . GLU A 1 277 ? 226.468 225.149 221.893 1.00 85.88 277 GLU A O 1
ATOM 2208 N N . LYS A 1 278 ? 226.767 223.719 223.647 1.00 82.13 278 LYS A N 1
ATOM 2209 C CA . LYS A 1 278 ? 228.256 223.798 223.635 1.00 82.13 278 LYS A CA 1
ATOM 2210 C C . LYS A 1 278 ? 228.820 223.138 222.370 1.00 82.13 278 LYS A C 1
ATOM 2211 O O . LYS A 1 278 ? 229.990 223.413 222.040 1.00 82.13 278 LYS A O 1
ATOM 2217 N N . GLN A 1 279 ? 228.020 222.313 221.685 1.00 81.76 279 GLN A N 1
ATOM 2218 C CA . GLN A 1 279 ? 228.468 221.632 220.440 1.00 81.76 279 GLN A CA 1
ATOM 2219 C C . GLN A 1 279 ? 228.681 222.668 219.333 1.00 81.76 279 GLN A C 1
ATOM 2220 O O . GLN A 1 279 ? 229.450 222.380 218.400 1.00 81.76 279 GLN A O 1
ATOM 2226 N N . ARG A 1 280 ? 228.014 223.821 219.432 1.00 81.65 280 ARG A N 1
ATOM 2227 C CA . ARG A 1 280 ? 228.192 224.901 218.426 1.00 81.65 280 ARG A CA 1
ATOM 2228 C C . ARG A 1 280 ? 229.662 225.347 218.420 1.00 81.65 280 ARG A C 1
ATOM 2229 O O . ARG A 1 280 ? 230.199 225.568 217.318 1.00 81.65 280 ARG A O 1
ATOM 2237 N N . PHE A 1 281 ? 230.301 225.420 219.594 1.00 78.40 281 PHE A N 1
ATOM 2238 C CA . PHE A 1 281 ? 231.743 225.775 219.643 1.00 78.40 281 PHE A CA 1
ATOM 2239 C C . PHE A 1 281 ? 232.584 224.616 219.094 1.00 78.40 281 PHE A C 1
ATOM 2240 O O . PHE A 1 281 ? 233.503 224.882 218.307 1.00 78.40 281 PHE A O 1
ATOM 2248 N N . LEU A 1 282 ? 232.286 223.376 219.491 1.00 77.61 282 LEU A N 1
ATOM 2249 C CA . LEU A 1 282 ? 233.025 222.213 218.927 1.00 77.61 282 LEU A CA 1
ATOM 2250 C C . LEU A 1 282 ? 233.078 222.347 217.401 1.00 77.61 282 LEU A C 1
ATOM 2251 O O . LEU A 1 282 ? 234.189 222.248 216.845 1.00 77.61 282 LEU A O 1
ATOM 2256 N N . LYS A 1 283 ? 231.930 222.599 216.762 1.00 76.87 283 LYS A N 1
ATOM 2257 C CA . LYS A 1 283 ? 231.890 222.795 215.288 1.00 76.87 283 LYS A CA 1
ATOM 2258 C C . LYS A 1 283 ? 232.770 223.988 214.902 1.00 76.87 283 LYS A C 1
ATOM 2259 O O . LYS A 1 283 ? 233.663 223.797 214.067 1.00 76.87 283 LYS A O 1
ATOM 2265 N N . ALA A 1 284 ? 232.519 225.166 215.483 1.00 79.03 284 ALA A N 1
ATOM 2266 C CA . ALA A 1 284 ? 233.288 226.389 215.144 1.00 79.03 284 ALA A CA 1
ATOM 2267 C C . ALA A 1 284 ? 234.794 226.104 215.169 1.00 79.03 284 ALA A C 1
ATOM 2268 O O . ALA A 1 284 ? 235.447 226.344 214.139 1.00 79.03 284 ALA A O 1
ATOM 2270 N N . LEU A 1 285 ? 235.316 225.613 216.298 1.00 75.26 285 LEU A N 1
ATOM 2271 C CA . LEU A 1 285 ? 236.768 225.315 216.434 1.00 75.26 285 LEU A CA 1
ATOM 2272 C C . LEU A 1 285 ? 237.200 224.380 215.302 1.00 75.26 285 LEU A C 1
ATOM 2273 O O . LEU A 1 285 ? 238.192 224.706 214.624 1.00 75.26 285 LEU A O 1
ATOM 2278 N N . TYR A 1 286 ? 236.473 223.276 215.101 1.00 74.26 286 TYR A N 1
ATOM 2279 C CA . TYR A 1 286 ? 236.805 222.285 214.041 1.00 74.26 286 TYR A CA 1
ATOM 2280 C C . TYR A 1 286 ? 237.114 222.994 212.716 1.00 74.26 286 TYR A C 1
ATOM 2281 O O . TYR A 1 286 ? 238.181 222.716 212.139 1.00 74.26 286 TYR A O 1
ATOM 2290 N N . GLU A 1 287 ? 236.223 223.874 212.245 1.00 77.90 287 GLU A N 1
ATOM 2291 C CA . GLU A 1 287 ? 236.449 224.504 210.916 1.00 77.90 287 GLU A CA 1
ATOM 2292 C C . GLU A 1 287 ? 237.447 225.657 211.033 1.00 77.90 287 GLU A C 1
ATOM 2293 O O . GLU A 1 287 ? 238.512 225.563 210.393 1.00 77.90 287 GLU A O 1
ATOM 2299 N N . ASN A 1 288 ? 237.135 226.677 211.838 1.00 79.65 288 ASN A N 1
ATOM 2300 C CA . ASN A 1 288 ? 237.984 227.899 211.929 1.00 79.65 288 ASN A CA 1
ATOM 2301 C C . ASN A 1 288 ? 239.476 227.586 212.089 1.00 79.65 288 ASN A C 1
ATOM 2302 O O . ASN A 1 288 ? 240.271 228.299 211.457 1.00 79.65 288 ASN A O 1
ATOM 2307 N N . PHE A 1 289 ? 239.840 226.595 212.908 1.00 74.27 289 PHE A N 1
ATOM 2308 C CA . PHE A 1 289 ? 241.278 226.307 213.154 1.00 74.27 289 PHE A CA 1
ATOM 2309 C C . PHE A 1 289 ? 242.026 226.212 211.821 1.00 74.27 289 PHE A C 1
ATOM 2310 O O . PHE A 1 289 ? 243.034 226.917 211.660 1.00 74.27 289 PHE A O 1
ATOM 2318 N N . TYR A 1 290 ? 241.553 225.361 210.906 1.00 75.43 290 TYR A N 1
ATOM 2319 C CA . TYR A 1 290 ? 242.271 225.140 209.623 1.00 75.43 290 TYR A CA 1
ATOM 2320 C C . TYR A 1 290 ? 242.311 226.436 208.807 1.00 75.43 290 TYR A C 1
ATOM 2321 O O . TYR A 1 290 ? 243.377 226.785 208.291 1.00 75.43 290 TYR A O 1
ATOM 2330 N N . ARG A 1 291 ? 241.189 227.154 208.731 1.00 79.45 291 ARG A N 1
ATOM 2331 C CA . ARG A 1 291 ? 241.143 228.399 207.918 1.00 79.45 291 ARG A CA 1
ATOM 2332 C C . ARG A 1 291 ? 242.090 229.450 208.518 1.00 79.45 291 ARG A C 1
ATOM 2333 O O . ARG A 1 291 ? 242.477 230.373 207.777 1.00 79.45 291 ARG A O 1
ATOM 2341 N N . ALA A 1 292 ? 242.458 229.310 209.798 1.00 75.66 292 ALA A N 1
ATOM 2342 C CA . ALA A 1 292 ? 243.349 230.286 210.471 1.00 75.66 292 ALA A CA 1
ATOM 2343 C C . ALA A 1 292 ? 244.765 229.714 210.630 1.00 75.66 292 ALA A C 1
ATOM 2344 O O . ALA A 1 292 ? 245.615 230.419 211.211 1.00 75.66 292 ALA A O 1
ATOM 2346 N N . TYR A 1 293 ? 245.007 228.488 210.154 1.00 76.78 293 TYR A N 1
ATOM 2347 C CA . TYR A 1 293 ? 246.342 227.851 210.324 1.00 76.78 293 TYR A CA 1
ATOM 2348 C C . TYR A 1 293 ? 246.760 227.116 209.047 1.00 76.78 293 TYR A C 1
ATOM 2349 O O . TYR A 1 293 ? 247.674 227.604 208.356 1.00 76.78 293 TYR A O 1
ATOM 2358 N N . ASN A 1 294 ? 246.133 225.970 208.762 1.00 79.05 294 ASN A N 1
ATOM 2359 C CA . ASN A 1 294 ? 246.540 225.159 207.582 1.00 79.05 294 ASN A CA 1
ATOM 2360 C C . ASN A 1 294 ? 245.351 224.975 206.634 1.00 79.05 294 ASN A C 1
ATOM 2361 O O . ASN A 1 294 ? 244.625 223.972 206.782 1.00 79.05 294 ASN A O 1
ATOM 2366 N N . PRO A 1 295 ? 245.114 225.892 205.668 1.00 75.16 295 PRO A N 1
ATOM 2367 C CA . PRO A 1 295 ? 244.039 225.726 204.685 1.00 75.16 295 PRO A CA 1
ATOM 2368 C C . PRO A 1 295 ? 244.361 224.609 203.681 1.00 75.16 295 PRO A C 1
ATOM 2369 O O . PRO A 1 295 ? 243.441 224.115 203.068 1.00 75.16 295 PRO A O 1
ATOM 2373 N N . ALA A 1 296 ? 245.640 224.243 203.535 1.00 78.59 296 ALA A N 1
ATOM 2374 C CA . ALA A 1 296 ? 246.018 223.120 202.645 1.00 78.59 296 ALA A CA 1
ATOM 2375 C C . ALA A 1 296 ? 245.348 221.842 203.154 1.00 78.59 296 ALA A C 1
ATOM 2376 O O . ALA A 1 296 ? 244.814 221.085 202.321 1.00 78.59 296 ALA A O 1
ATOM 2378 N N . GLY A 1 297 ? 245.380 221.611 204.470 1.00 76.77 297 GLY A N 1
ATOM 2379 C CA . GLY A 1 297 ? 244.672 220.451 205.042 1.00 76.77 297 GLY A CA 1
ATOM 2380 C C . GLY A 1 297 ? 243.180 220.591 204.819 1.00 76.77 297 GLY A C 1
ATOM 2381 O O . GLY A 1 297 ? 242.566 219.621 204.345 1.00 76.77 297 GLY A O 1
ATOM 2382 N N . ALA A 1 298 ? 242.629 221.778 205.092 1.00 74.02 298 ALA A N 1
ATOM 2383 C CA . ALA A 1 298 ? 241.177 222.027 204.923 1.00 74.02 298 ALA A CA 1
ATOM 2384 C C . ALA A 1 298 ? 240.731 221.696 203.495 1.00 74.02 298 ALA A C 1
ATOM 2385 O O . ALA A 1 298 ? 239.522 221.479 203.300 1.00 74.02 298 ALA A O 1
ATOM 2387 N N . GLU A 1 299 ? 241.662 221.675 202.537 1.00 80.63 299 GLU A N 1
ATOM 2388 C CA . GLU A 1 299 ? 241.287 221.440 201.117 1.00 80.63 299 GLU A CA 1
ATOM 2389 C C . GLU A 1 299 ? 241.076 219.945 200.869 1.00 80.63 299 GLU A C 1
ATOM 2390 O O . GLU A 1 299 ? 239.923 219.554 200.610 1.00 80.63 299 GLU A O 1
ATOM 2396 N N . ARG A 1 300 ? 242.141 219.143 200.953 1.00 77.99 300 ARG A N 1
ATOM 2397 C CA . ARG A 1 300 ? 242.033 217.694 200.630 1.00 77.99 300 ARG A CA 1
ATOM 2398 C C . ARG A 1 300 ? 241.074 216.988 201.597 1.00 77.99 300 ARG A C 1
ATOM 2399 O O . ARG A 1 300 ? 240.255 216.177 201.119 1.00 77.99 300 ARG A O 1
ATOM 2407 N N . LEU A 1 301 ? 241.164 217.289 202.897 1.00 74.61 301 LEU A N 1
ATOM 2408 C CA . LEU A 1 301 ? 240.260 216.667 203.903 1.00 74.61 301 LEU A CA 1
ATOM 2409 C C . LEU A 1 301 ? 238.836 217.192 203.704 1.00 74.61 301 LEU A C 1
ATOM 2410 O O . LEU A 1 301 ? 237.890 216.488 204.104 1.00 74.61 301 LEU A O 1
ATOM 2415 N N . GLY A 1 302 ? 238.697 218.386 203.121 1.00 75.42 302 GLY A N 1
ATOM 2416 C CA . GLY A 1 302 ? 237.365 218.971 202.884 1.00 75.42 302 GLY A CA 1
ATOM 2417 C C . GLY A 1 302 ? 236.632 219.198 204.192 1.00 75.42 302 GLY A C 1
ATOM 2418 O O . GLY A 1 302 ? 235.412 218.939 204.230 1.00 75.42 302 GLY A O 1
ATOM 2419 N N . ILE A 1 303 ? 237.352 219.649 205.228 1.00 72.89 303 ILE A N 1
ATOM 2420 C CA . ILE A 1 303 ? 236.715 219.838 206.565 1.00 72.89 303 ILE A CA 1
ATOM 2421 C C . ILE A 1 303 ? 235.502 220.766 206.431 1.00 72.89 303 ILE A C 1
ATOM 2422 O O . ILE A 1 303 ? 235.665 221.883 205.890 1.00 72.89 303 ILE A O 1
ATOM 2427 N N . PHE A 1 304 ? 234.323 220.280 206.830 1.00 72.78 304 PHE A N 1
ATOM 2428 C CA . PHE A 1 304 ? 233.072 221.082 206.775 1.00 72.78 304 PHE A CA 1
ATOM 2429 C C . PHE A 1 304 ? 232.097 220.428 207.756 1.00 72.78 304 PHE A C 1
ATOM 2430 O O . PHE A 1 304 ? 232.295 219.244 208.073 1.00 72.78 304 PHE A O 1
ATOM 2438 N N . TYR A 1 305 ? 231.094 221.178 208.219 1.00 75.34 305 TYR A N 1
ATOM 2439 C CA . TYR A 1 305 ? 230.058 220.584 209.105 1.00 75.34 305 TYR A CA 1
ATOM 2440 C C . TYR A 1 305 ? 228.770 220.390 208.298 1.00 75.34 305 TYR A C 1
ATOM 2441 O O . TYR A 1 305 ? 228.461 221.240 207.439 1.00 75.34 305 TYR A O 1
ATOM 2450 N N . THR A 1 306 ? 228.062 219.285 208.547 1.00 75.26 306 THR A N 1
ATOM 2451 C CA . THR A 1 306 ? 226.789 219.005 207.832 1.00 75.26 306 THR A CA 1
ATOM 2452 C C . THR A 1 306 ? 225.634 219.457 208.728 1.00 75.26 306 THR A C 1
ATOM 2453 O O . THR A 1 306 ? 225.528 218.929 209.853 1.00 75.26 306 THR A O 1
ATOM 2457 N N . PRO A 1 307 ? 224.796 220.424 208.295 1.00 79.86 307 PRO A N 1
ATOM 2458 C CA . PRO A 1 307 ? 223.638 220.862 209.081 1.00 79.86 307 PRO A CA 1
ATOM 2459 C C . PRO A 1 307 ? 222.815 219.699 209.652 1.00 79.86 307 PRO A C 1
ATOM 2460 O O . PRO A 1 307 ? 222.558 218.752 208.923 1.00 79.86 307 PRO A O 1
ATOM 2464 N N . GLY A 1 308 ? 222.395 219.807 210.916 1.00 82.31 308 GLY A N 1
ATOM 2465 C CA . GLY A 1 308 ? 221.659 218.713 211.587 1.00 82.31 308 GLY A CA 1
ATOM 2466 C C . GLY A 1 308 ? 220.441 218.223 210.825 1.00 82.31 308 GLY A C 1
ATOM 2467 O O . GLY A 1 308 ? 220.155 217.024 210.919 1.00 82.31 308 GLY A O 1
ATOM 2468 N N . GLU A 1 309 ? 219.745 219.107 210.103 1.00 83.91 309 GLU A N 1
ATOM 2469 C CA . GLU A 1 309 ? 218.491 218.716 209.399 1.00 83.91 309 GLU A CA 1
ATOM 2470 C C . GLU A 1 309 ? 218.787 217.584 208.411 1.00 83.91 309 GLU A C 1
ATOM 2471 O O . GLU A 1 309 ? 218.047 216.583 208.429 1.00 83.91 309 GLU A O 1
ATOM 2477 N N . ILE A 1 310 ? 219.832 217.740 207.592 1.00 78.24 310 ILE A N 1
ATOM 2478 C CA . ILE A 1 310 ? 220.215 216.685 206.607 1.00 78.24 310 ILE A CA 1
ATOM 2479 C C . ILE A 1 310 ? 220.518 215.392 207.369 1.00 78.24 310 ILE A C 1
ATOM 2480 O O . ILE A 1 310 ? 219.945 214.350 207.003 1.00 78.24 310 ILE A O 1
ATOM 2485 N N . VAL A 1 311 ? 221.384 215.467 208.384 1.00 80.13 311 VAL A N 1
ATOM 2486 C CA . VAL A 1 311 ? 221.768 214.264 209.182 1.00 80.13 311 VAL A CA 1
ATOM 2487 C C . VAL A 1 311 ? 220.502 213.575 209.704 1.00 80.13 311 VAL A C 1
ATOM 2488 O O . VAL A 1 311 ? 220.348 212.367 209.449 1.00 80.13 311 VAL A O 1
ATOM 2492 N N . ARG A 1 312 ? 219.670 214.288 210.446 1.00 83.64 312 ARG A N 1
ATOM 2493 C CA . ARG A 1 312 ? 218.466 213.658 211.017 1.00 83.64 312 ARG A CA 1
ATOM 2494 C C . ARG A 1 312 ? 217.640 213.084 209.873 1.00 83.64 312 ARG A C 1
ATOM 2495 O O . ARG A 1 312 ? 217.230 211.953 210.016 1.00 83.64 312 ARG A O 1
ATOM 2503 N N . PHE A 1 313 ? 217.457 213.789 208.768 1.00 81.68 313 PHE A N 1
ATOM 2504 C CA . PHE A 1 313 ? 216.692 213.160 207.679 1.00 81.68 313 PHE A CA 1
ATOM 2505 C C . PHE A 1 313 ? 217.401 211.888 207.280 1.00 81.68 313 PHE A C 1
ATOM 2506 O O . PHE A 1 313 ? 216.736 210.874 207.177 1.00 81.68 313 PHE A O 1
ATOM 2514 N N . MET A 1 314 ? 218.706 211.924 207.089 1.00 80.98 314 MET A N 1
ATOM 2515 C CA . MET A 1 314 ? 219.423 210.739 206.554 1.00 80.98 314 MET A CA 1
ATOM 2516 C C . MET A 1 314 ? 219.347 209.539 207.504 1.00 80.98 314 MET A C 1
ATOM 2517 O O . MET A 1 314 ? 219.522 208.435 207.013 1.00 80.98 314 MET A O 1
ATOM 2522 N N . ILE A 1 315 ? 219.085 209.716 208.791 1.00 83.15 315 ILE A N 1
ATOM 2523 C CA . ILE A 1 315 ? 218.932 208.652 209.828 1.00 83.15 315 ILE A CA 1
ATOM 2524 C C . ILE A 1 315 ? 217.507 208.079 209.787 1.00 83.15 315 ILE A C 1
ATOM 2525 O O . ILE A 1 315 ? 217.374 206.842 209.678 1.00 83.15 315 ILE A O 1
ATOM 2530 N N . GLU A 1 316 ? 216.480 208.932 209.846 1.00 90.30 316 GLU A N 1
ATOM 2531 C CA . GLU A 1 316 ? 215.086 208.407 209.897 1.00 90.30 316 GLU A CA 1
ATOM 2532 C C . GLU A 1 316 ? 214.744 207.723 208.568 1.00 90.30 316 GLU A C 1
ATOM 2533 O O . GLU A 1 316 ? 213.950 206.767 208.588 1.00 90.30 316 GLU A O 1
ATOM 2539 N N . ALA A 1 317 ? 215.362 208.176 207.472 1.00 90.48 317 ALA A N 1
ATOM 2540 C CA . ALA A 1 317 ? 215.070 207.611 206.135 1.00 90.48 317 ALA A CA 1
ATOM 2541 C C . ALA A 1 317 ? 215.679 206.212 206.016 1.00 90.48 317 ALA A C 1
ATOM 2542 O O . ALA A 1 317 ? 215.017 205.334 205.439 1.00 90.48 317 ALA A O 1
ATOM 2544 N N . THR A 1 318 ? 216.886 206.017 206.555 1.00 91.01 318 THR A N 1
ATOM 2545 C CA . THR A 1 318 ? 217.526 204.675 206.525 1.00 91.01 318 THR A CA 1
ATOM 2546 C C . THR A 1 318 ? 216.736 203.719 207.424 1.00 91.01 318 THR A C 1
ATOM 2547 O O . THR A 1 318 ? 216.606 202.541 207.051 1.00 91.01 318 THR A O 1
ATOM 2551 N N . ASP A 1 319 ? 216.219 204.211 208.554 1.00 101.45 319 ASP A N 1
ATOM 2552 C CA . ASP A 1 319 ? 215.375 203.367 209.441 1.00 101.45 319 ASP A CA 1
ATOM 2553 C C . ASP A 1 319 ? 214.105 202.969 208.684 1.00 101.45 319 ASP A C 1
ATOM 2554 O O . ASP A 1 319 ? 213.685 201.801 208.809 1.00 101.45 319 ASP A O 1
ATOM 2559 N N . THR A 1 320 ? 213.537 203.896 207.906 1.00 98.78 320 THR A N 1
ATOM 2560 C CA . THR A 1 320 ? 212.272 203.620 207.172 1.00 98.78 320 THR A CA 1
ATOM 2561 C C . THR A 1 320 ? 212.563 202.903 205.849 1.00 98.78 320 THR A C 1
ATOM 2562 O O . THR A 1 320 ? 211.632 202.795 205.037 1.00 98.78 320 THR A O 1
ATOM 2566 N N . LEU A 1 321 ? 213.802 202.453 205.634 1.00 98.54 321 LEU A N 1
ATOM 2567 C CA . LEU A 1 321 ? 214.141 201.663 204.422 1.00 98.54 321 LEU A CA 1
ATOM 2568 C C . LEU A 1 321 ? 214.645 200.303 204.902 1.00 98.54 321 LEU A C 1
ATOM 2569 O O . LEU A 1 321 ? 214.704 199.372 204.076 1.00 98.54 321 LEU A O 1
ATOM 2574 N N . LEU A 1 322 ? 214.970 200.201 206.193 1.00 107.92 322 LEU A N 1
ATOM 2575 C CA . LEU A 1 322 ? 215.572 198.950 206.736 1.00 107.92 322 LEU A CA 1
ATOM 2576 C C . LEU A 1 322 ? 214.515 197.844 206.782 1.00 107.92 322 LEU A C 1
ATOM 2577 O O . LEU A 1 322 ? 214.884 196.671 206.642 1.00 107.92 322 LEU A O 1
ATOM 2582 N N . GLU A 1 323 ? 213.253 198.213 207.002 1.00 121.63 323 GLU A N 1
ATOM 2583 C CA . GLU A 1 323 ? 212.154 197.215 207.065 1.00 121.63 323 GLU A CA 1
ATOM 2584 C C . GLU A 1 323 ? 211.532 197.083 205.675 1.00 121.63 323 GLU A C 1
ATOM 2585 O O . GLU A 1 323 ? 210.860 196.063 205.428 1.00 121.63 323 GLU A O 1
ATOM 2591 N N . LYS A 1 324 ? 211.756 198.070 204.804 1.00 112.15 324 LYS A N 1
ATOM 2592 C CA . LYS A 1 324 ? 211.116 198.072 203.462 1.00 112.15 324 LYS A CA 1
ATOM 2593 C C . LYS A 1 324 ? 211.713 196.981 202.571 1.00 112.15 324 LYS A C 1
ATOM 2594 O O . LYS A 1 324 ? 210.943 196.116 202.110 1.00 112.15 324 LYS A O 1
ATOM 2600 N N . HIS A 1 325 ? 213.026 197.019 202.331 1.00 104.02 325 HIS A N 1
ATOM 2601 C CA . HIS A 1 325 ? 213.640 196.059 201.374 1.00 104.02 325 HIS A CA 1
ATOM 2602 C C . HIS A 1 325 ? 214.296 194.896 202.123 1.00 104.02 325 HIS A C 1
ATOM 2603 O O . HIS A 1 325 ? 214.265 193.770 201.590 1.00 104.02 325 HIS A O 1
ATOM 2610 N N . PHE A 1 326 ? 214.872 195.157 203.299 1.00 117.61 326 PHE A N 1
ATOM 2611 C CA . PHE A 1 326 ? 215.437 194.072 204.142 1.00 117.61 326 PHE A CA 1
ATOM 2612 C C . PHE A 1 326 ? 214.377 193.656 205.149 1.00 117.61 326 PHE A C 1
ATOM 2613 O O . PHE A 1 326 ? 213.316 193.260 204.671 1.00 117.61 326 PHE A O 1
ATOM 2621 N N . GLN A 1 327 ? 214.642 193.727 206.452 1.00 134.81 327 GLN A N 1
ATOM 2622 C CA . GLN A 1 327 ? 213.590 193.484 207.479 1.00 134.81 327 GLN A CA 1
ATOM 2623 C C . GLN A 1 327 ? 214.181 193.675 208.874 1.00 134.81 327 GLN A C 1
ATOM 2624 O O . GLN A 1 327 ? 214.509 192.670 209.506 1.00 134.81 327 GLN A O 1
ATOM 2630 N N . LYS A 1 328 ? 214.219 194.907 209.366 1.00 130.30 328 LYS A N 1
ATOM 2631 C CA . LYS A 1 328 ? 214.874 195.189 210.656 1.00 130.30 328 LYS A CA 1
ATOM 2632 C C . LYS A 1 328 ? 214.473 196.595 211.125 1.00 130.30 328 LYS A C 1
ATOM 2633 O O . LYS A 1 328 ? 213.505 197.141 210.577 1.00 130.30 328 LYS A O 1
ATOM 2639 N N . GLU A 1 329 ? 215.149 197.141 212.134 1.00 144.56 329 GLU A N 1
ATOM 2640 C CA . GLU A 1 329 ? 214.904 198.525 212.613 1.00 144.56 329 GLU A CA 1
ATOM 2641 C C . GLU A 1 329 ? 216.248 198.994 213.152 1.00 144.56 329 GLU A C 1
ATOM 2642 O O . GLU A 1 329 ? 216.969 198.132 213.625 1.00 144.56 329 GLU A O 1
ATOM 2648 N N . LEU A 1 330 ? 216.581 200.286 213.093 1.00 113.86 330 LEU A N 1
ATOM 2649 C CA . LEU A 1 330 ? 217.961 200.690 213.406 1.00 113.86 330 LEU A CA 1
ATOM 2650 C C . LEU A 1 330 ? 218.347 200.081 214.749 1.00 113.86 330 LEU A C 1
ATOM 2651 O O . LEU A 1 330 ? 219.493 199.641 214.873 1.00 113.86 330 LEU A O 1
ATOM 2656 N N . ALA A 1 331 ? 217.417 200.032 215.700 1.00 105.52 331 ALA A N 1
ATOM 2657 C CA . ALA A 1 331 ? 217.769 199.530 217.037 1.00 105.52 331 ALA A CA 1
ATOM 2658 C C . ALA A 1 331 ? 217.552 198.029 217.072 1.00 105.52 331 ALA A C 1
ATOM 2659 O O . ALA A 1 331 ? 216.895 197.574 217.998 1.00 105.52 331 ALA A O 1
ATOM 2661 N N . ASP A 1 332 ? 218.096 197.297 216.107 1.00 110.02 332 ASP A N 1
ATOM 2662 C CA . ASP A 1 332 ? 217.962 195.818 216.158 1.00 110.02 332 ASP A CA 1
ATOM 2663 C C . ASP A 1 332 ? 219.332 195.213 216.469 1.00 110.02 332 ASP A C 1
ATOM 2664 O O . ASP A 1 332 ? 220.070 195.813 217.271 1.00 110.02 332 ASP A O 1
ATOM 2669 N N . LYS A 1 333 ? 219.576 193.996 216.049 1.00 104.71 333 LYS A N 1
ATOM 2670 C CA . LYS A 1 333 ? 220.879 193.438 216.451 1.00 104.71 333 LYS A CA 1
ATOM 2671 C C . LYS A 1 333 ? 221.551 192.958 215.187 1.00 104.71 333 LYS A C 1
ATOM 2672 O O . LYS A 1 333 ? 221.064 191.998 214.599 1.00 104.71 333 LYS A O 1
ATOM 2678 N N . GLY A 1 334 ? 222.601 193.635 214.771 1.00 96.40 334 GLY A N 1
ATOM 2679 C CA . GLY A 1 334 ? 223.193 193.228 213.499 1.00 96.40 334 GLY A CA 1
ATOM 2680 C C . GLY A 1 334 ? 223.208 194.405 212.579 1.00 96.40 334 GLY A C 1
ATOM 2681 O O . GLY A 1 334 ? 223.863 194.333 211.544 1.00 96.40 334 GLY A O 1
ATOM 2682 N N . VAL A 1 335 ? 222.547 195.472 212.983 1.00 92.66 335 VAL A N 1
ATOM 2683 C CA . VAL A 1 335 ? 222.622 196.683 212.142 1.00 92.66 335 VAL A CA 1
ATOM 2684 C C . VAL A 1 335 ? 223.912 197.387 212.520 1.00 92.66 335 VAL A C 1
ATOM 2685 O O . VAL A 1 335 ? 223.837 198.322 213.304 1.00 92.66 335 VAL A O 1
ATOM 2689 N N . GLU A 1 336 ? 225.044 196.936 211.988 1.00 88.64 336 GLU A N 1
ATOM 2690 C CA . GLU A 1 336 ? 226.334 197.535 212.360 1.00 88.64 336 GLU A CA 1
ATOM 2691 C C . GLU A 1 336 ? 226.490 198.796 211.551 1.00 88.64 336 GLU A C 1
ATOM 2692 O O . GLU A 1 336 ? 226.675 198.657 210.378 1.00 88.64 336 GLU A O 1
ATOM 2698 N N . ILE A 1 337 ? 226.427 199.968 212.159 1.00 78.11 337 ILE A N 1
ATOM 2699 C CA . ILE A 1 337 ? 226.430 201.231 211.387 1.00 78.11 337 ILE A CA 1
ATOM 2700 C C . ILE A 1 337 ? 227.811 201.870 211.350 1.00 78.11 337 ILE A C 1
ATOM 2701 O O . ILE A 1 337 ? 228.121 202.547 212.297 1.00 78.11 337 ILE A O 1
ATOM 2706 N N . LEU A 1 338 ? 228.590 201.707 210.287 1.00 75.62 338 LEU A N 1
ATOM 2707 C CA . LEU A 1 338 ? 229.885 202.416 210.139 1.00 75.62 338 LEU A CA 1
ATOM 2708 C C . LEU A 1 338 ? 229.590 203.831 209.705 1.00 75.62 338 LEU A C 1
ATOM 2709 O O . LEU A 1 338 ? 228.472 204.100 209.376 1.00 75.62 338 LEU A O 1
ATOM 2714 N N . ASP A 1 339 ? 230.561 204.712 209.770 1.00 79.56 339 ASP A N 1
ATOM 2715 C CA . ASP A 1 339 ? 230.423 206.090 209.264 1.00 79.56 339 ASP A CA 1
ATOM 2716 C C . ASP A 1 339 ? 231.839 206.547 208.987 1.00 79.56 339 ASP A C 1
ATOM 2717 O O . ASP A 1 339 ? 232.461 207.083 209.893 1.00 79.56 339 ASP A O 1
ATOM 2722 N N . PRO A 1 340 ? 232.380 206.370 207.775 1.00 75.69 340 PRO A N 1
ATOM 2723 C CA . PRO A 1 340 ? 233.695 206.870 207.498 1.00 75.69 340 PRO A CA 1
ATOM 2724 C C . PRO A 1 340 ? 233.589 208.389 207.566 1.00 75.69 340 PRO A C 1
ATOM 2725 O O . PRO A 1 340 ? 232.486 208.871 207.563 1.00 75.69 340 PRO A O 1
ATOM 2729 N N . ALA A 1 341 ? 234.698 209.113 207.628 1.00 77.35 341 ALA A N 1
ATOM 2730 C CA . ALA A 1 341 ? 234.605 210.585 207.595 1.00 77.35 341 ALA A CA 1
ATOM 2731 C C . ALA A 1 341 ? 233.680 211.090 208.683 1.00 77.35 341 ALA A C 1
ATOM 2732 O O . ALA A 1 341 ? 232.673 211.690 208.321 1.00 77.35 341 ALA A O 1
ATOM 2734 N N . THR A 1 342 ? 234.048 210.942 209.944 1.00 77.92 342 THR A N 1
ATOM 2735 C CA . THR A 1 342 ? 233.112 211.330 211.015 1.00 77.92 342 THR A CA 1
ATOM 2736 C C . THR A 1 342 ? 233.222 212.798 211.375 1.00 77.92 342 THR A C 1
ATOM 2737 O O . THR A 1 342 ? 232.225 213.327 211.833 1.00 77.92 342 THR A O 1
ATOM 2741 N N . GLY A 1 343 ? 234.362 213.434 211.199 1.00 76.96 343 GLY A N 1
ATOM 2742 C CA . GLY A 1 343 ? 234.397 214.881 211.461 1.00 76.96 343 GLY A CA 1
ATOM 2743 C C . GLY A 1 343 ? 233.893 215.229 212.833 1.00 76.96 343 GLY A C 1
ATOM 2744 O O . GLY A 1 343 ? 234.379 214.666 213.779 1.00 76.96 343 GLY A O 1
ATOM 2745 N N . THR A 1 344 ? 232.949 216.138 212.951 1.00 74.52 344 THR A N 1
ATOM 2746 C CA . THR A 1 344 ? 232.562 216.546 214.309 1.00 74.52 344 THR A CA 1
ATOM 2747 C C . THR A 1 344 ? 231.761 215.438 214.987 1.00 74.52 344 THR A C 1
ATOM 2748 O O . THR A 1 344 ? 231.453 215.599 216.162 1.00 74.52 344 THR A O 1
ATOM 2752 N N . GLY A 1 345 ? 231.406 214.370 214.285 1.00 78.79 345 GLY A N 1
ATOM 2753 C CA . GLY A 1 345 ? 230.701 213.252 214.943 1.00 78.79 345 GLY A CA 1
ATOM 2754 C C . GLY A 1 345 ? 229.198 213.439 214.900 1.00 78.79 345 GLY A C 1
ATOM 2755 O O . GLY A 1 345 ? 228.501 212.711 215.628 1.00 78.79 345 GLY A O 1
ATOM 2756 N N . THR A 1 346 ? 228.676 214.366 214.106 1.00 77.44 346 THR A N 1
ATOM 2757 C CA . THR A 1 346 ? 227.224 214.641 214.140 1.00 77.44 346 THR A CA 1
ATOM 2758 C C . THR A 1 346 ? 226.447 213.469 213.574 1.00 77.44 346 THR A C 1
ATOM 2759 O O . THR A 1 346 ? 225.243 213.507 213.647 1.00 77.44 346 THR A O 1
ATOM 2763 N N . PHE A 1 347 ? 227.114 212.445 213.065 1.00 76.81 347 PHE A N 1
ATOM 2764 C CA . PHE A 1 347 ? 226.369 211.350 212.407 1.00 76.81 347 PHE A CA 1
ATOM 2765 C C . PHE A 1 347 ? 226.165 210.239 213.413 1.00 76.81 347 PHE A C 1
ATOM 2766 O O . PHE A 1 347 ? 225.370 209.375 213.134 1.00 76.81 347 PHE A O 1
ATOM 2774 N N . ILE A 1 348 ? 226.882 210.273 214.525 1.00 76.34 348 ILE A N 1
ATOM 2775 C CA . ILE A 1 348 ? 226.755 209.226 215.561 1.00 76.34 348 ILE A CA 1
ATOM 2776 C C . ILE A 1 348 ? 226.156 209.862 216.805 1.00 76.34 348 ILE A C 1
ATOM 2777 O O . ILE A 1 348 ? 225.444 209.164 217.491 1.00 76.34 348 ILE A O 1
ATOM 2782 N N . THR A 1 349 ? 226.323 211.153 217.043 1.00 79.02 349 THR A N 1
ATOM 2783 C CA . THR A 1 349 ? 225.641 211.838 218.175 1.00 79.02 349 THR A CA 1
ATOM 2784 C C . THR A 1 349 ? 224.126 211.847 217.943 1.00 79.02 349 THR A C 1
ATOM 2785 O O . THR A 1 349 ? 223.384 211.581 218.907 1.00 79.02 349 THR A O 1
ATOM 2789 N N . GLU A 1 350 ? 223.692 212.136 216.713 1.00 81.96 350 GLU A N 1
ATOM 2790 C CA . GLU A 1 350 ? 222.239 212.186 216.399 1.00 81.96 350 GLU A CA 1
ATOM 2791 C C . GLU A 1 350 ? 221.675 210.761 216.369 1.00 81.96 350 GLU A C 1
ATOM 2792 O O . GLU A 1 350 ? 220.470 210.610 216.638 1.00 81.96 350 GLU A O 1
ATOM 2798 N N . LEU A 1 351 ? 222.508 209.765 216.056 1.00 79.44 351 LEU A N 1
ATOM 2799 C CA . LEU A 1 351 ? 222.044 208.352 216.099 1.00 79.44 351 LEU A CA 1
ATOM 2800 C C . LEU A 1 351 ? 221.763 207.975 217.556 1.00 79.44 351 LEU A C 1
ATOM 2801 O O . LEU A 1 351 ? 220.710 207.385 217.802 1.00 79.44 351 LEU A O 1
ATOM 2806 N N . ILE A 1 352 ? 222.666 208.324 218.478 1.00 80.00 352 ILE A N 1
ATOM 2807 C CA . ILE A 1 352 ? 222.443 208.057 219.932 1.00 80.00 352 ILE A CA 1
ATOM 2808 C C . ILE A 1 352 ? 221.072 208.622 220.321 1.00 80.00 352 ILE A C 1
ATOM 2809 O O . ILE A 1 352 ? 220.294 207.893 220.971 1.00 80.00 352 ILE A O 1
ATOM 2814 N N . ASP A 1 353 ? 220.774 209.855 219.900 1.00 87.08 353 ASP A N 1
ATOM 2815 C CA . ASP A 1 353 ? 219.489 210.511 220.261 1.00 87.08 353 ASP A CA 1
ATOM 2816 C C . ASP A 1 353 ? 218.309 209.797 219.586 1.00 87.08 353 ASP A C 1
ATOM 2817 O O . ASP A 1 353 ? 217.240 209.707 220.218 1.00 87.08 353 ASP A O 1
ATOM 2822 N N . PHE A 1 354 ? 218.516 209.255 218.383 1.00 87.33 354 PHE A N 1
ATOM 2823 C CA . PHE A 1 354 ? 217.443 208.499 217.683 1.00 87.33 354 PHE A CA 1
ATOM 2824 C C . PHE A 1 354 ? 217.155 207.192 218.432 1.00 87.33 354 PHE A C 1
ATOM 2825 O O . PHE A 1 354 ? 215.974 206.929 218.732 1.00 87.33 354 PHE A O 1
ATOM 2833 N N . LEU A 1 355 ? 218.198 206.410 218.738 1.00 92.24 355 LEU A N 1
ATOM 2834 C CA . LEU A 1 355 ? 218.026 205.080 219.393 1.00 92.24 355 LEU A CA 1
ATOM 2835 C C . LEU A 1 355 ? 217.247 205.208 220.707 1.00 92.24 355 LEU A C 1
ATOM 2836 O O . LEU A 1 355 ? 217.459 206.200 221.430 1.00 92.24 355 LEU A O 1
ATOM 2841 N N . PRO A 1 356 ? 216.370 204.237 221.056 1.00 96.49 356 PRO A N 1
ATOM 2842 C CA . PRO A 1 356 ? 215.633 204.260 222.328 1.00 96.49 356 PRO A CA 1
ATOM 2843 C C . PRO A 1 356 ? 216.549 204.098 223.549 1.00 96.49 356 PRO A C 1
ATOM 2844 O O . PRO A 1 356 ? 217.652 203.616 223.393 1.00 96.49 356 PRO A O 1
ATOM 2848 N N . LYS A 1 357 ? 216.060 204.469 224.735 1.00 99.42 357 LYS A N 1
ATOM 2849 C CA . LYS A 1 357 ? 216.921 204.428 225.948 1.00 99.42 357 LYS A CA 1
ATOM 2850 C C . LYS A 1 357 ? 216.878 203.046 226.611 1.00 99.42 357 LYS A C 1
ATOM 2851 O O . LYS A 1 357 ? 216.936 203.005 227.857 1.00 99.42 357 LYS A O 1
ATOM 2857 N N . ALA A 1 358 ? 216.765 201.962 225.834 1.00 97.16 358 ALA A N 1
ATOM 2858 C CA . ALA A 1 358 ? 216.854 200.622 226.442 1.00 97.16 358 ALA A CA 1
ATOM 2859 C C . ALA A 1 358 ? 217.913 199.819 225.701 1.00 97.16 358 ALA A C 1
ATOM 2860 O O . ALA A 1 358 ? 218.804 199.260 226.347 1.00 97.16 358 ALA A O 1
ATOM 2862 N N . LYS A 1 359 ? 217.809 199.779 224.384 1.00 96.52 359 LYS A N 1
ATOM 2863 C CA . LYS A 1 359 ? 218.759 198.953 223.623 1.00 96.52 359 LYS A CA 1
ATOM 2864 C C . LYS A 1 359 ? 219.981 199.806 223.331 1.00 96.52 359 LYS A C 1
ATOM 2865 O O . LYS A 1 359 ? 220.955 199.258 222.801 1.00 96.52 359 LYS A O 1
ATOM 2871 N N . LEU A 1 360 ? 219.934 201.088 223.690 1.00 89.68 360 LEU A N 1
ATOM 2872 C CA . LEU A 1 360 ? 221.057 201.997 223.352 1.00 89.68 360 LEU A CA 1
ATOM 2873 C C . LEU A 1 360 ? 222.364 201.373 223.829 1.00 89.68 360 LEU A C 1
ATOM 2874 O O . LEU A 1 360 ? 223.322 201.377 223.056 1.00 89.68 360 LEU A O 1
ATOM 2879 N N . GLU A 1 361 ? 222.375 200.833 225.040 1.00 91.22 361 GLU A N 1
ATOM 2880 C CA . GLU A 1 361 ? 223.600 200.241 225.612 1.00 91.22 361 GLU A CA 1
ATOM 2881 C C . GLU A 1 361 ? 224.273 199.316 224.611 1.00 91.22 361 GLU A C 1
ATOM 2882 O O . GLU A 1 361 ? 225.398 199.620 224.223 1.00 91.22 361 GLU A O 1
ATOM 2888 N N . GLN A 1 362 ? 223.578 198.281 224.125 1.00 90.82 362 GLN A N 1
ATOM 2889 C CA . GLN A 1 362 ? 224.201 197.303 223.185 1.00 90.82 362 GLN A CA 1
ATOM 2890 C C . GLN A 1 362 ? 224.684 198.025 221.916 1.00 90.82 362 GLN A C 1
ATOM 2891 O O . GLN A 1 362 ? 225.794 197.701 221.444 1.00 90.82 362 GLN A O 1
ATOM 2897 N N . LYS A 1 363 ? 223.916 198.996 221.409 1.00 88.26 363 LYS A N 1
ATOM 2898 C CA . LYS A 1 363 ? 224.286 199.666 220.133 1.00 88.26 363 LYS A CA 1
ATOM 2899 C C . LYS A 1 363 ? 225.519 200.546 220.355 1.00 88.26 363 LYS A C 1
ATOM 2900 O O . LYS A 1 363 ? 226.479 200.417 219.578 1.00 88.26 363 LYS A O 1
ATOM 2906 N N . TYR A 1 364 ? 225.494 201.399 221.382 1.00 80.05 364 TYR A N 1
ATOM 2907 C CA . TYR A 1 364 ? 226.659 202.262 221.709 1.00 80.05 364 TYR A CA 1
ATOM 2908 C C . TYR A 1 364 ? 227.903 201.392 221.886 1.00 80.05 364 TYR A C 1
ATOM 2909 O O . TYR A 1 364 ? 228.976 201.778 221.377 1.00 80.05 364 TYR A O 1
ATOM 2918 N N . ARG A 1 365 ? 227.760 200.249 222.562 1.00 84.65 365 ARG A N 1
ATOM 2919 C CA . ARG A 1 365 ? 228.937 199.400 222.887 1.00 84.65 365 ARG A CA 1
ATOM 2920 C C . ARG A 1 365 ? 229.612 198.815 221.644 1.00 84.65 365 ARG A C 1
ATOM 2921 O O . ARG A 1 365 ? 230.834 199.019 221.505 1.00 84.65 365 ARG A O 1
ATOM 2929 N N . GLU A 1 366 ? 228.872 198.110 220.780 1.00 88.95 366 GLU A N 1
ATOM 2930 C CA . GLU A 1 366 ? 229.574 197.411 219.667 1.00 88.95 366 GLU A CA 1
ATOM 2931 C C . GLU A 1 366 ? 228.867 197.509 218.310 1.00 88.95 366 GLU A C 1
ATOM 2932 O O . GLU A 1 366 ? 229.221 196.693 217.437 1.00 88.95 366 GLU A O 1
ATOM 2938 N N . GLU A 1 367 ? 227.926 198.437 218.107 1.00 87.50 367 GLU A N 1
ATOM 2939 C CA . GLU A 1 367 ? 227.333 198.515 216.741 1.00 87.50 367 GLU A CA 1
ATOM 2940 C C . GLU A 1 367 ? 227.629 199.875 216.103 1.00 87.50 367 GLU A C 1
ATOM 2941 O O . GLU A 1 367 ? 227.637 199.951 214.861 1.00 87.50 367 GLU A O 1
ATOM 2947 N N . LEU A 1 368 ? 227.839 200.907 216.920 1.00 78.06 368 LEU A N 1
ATOM 2948 C CA . LEU A 1 368 ? 228.195 202.243 216.375 1.00 78.06 368 LEU A CA 1
ATOM 2949 C C . LEU A 1 368 ? 229.710 202.288 216.163 1.00 78.06 368 LEU A C 1
ATOM 2950 O O . LEU A 1 368 ? 230.435 202.085 217.149 1.00 78.06 368 LEU A O 1
ATOM 2955 N N . HIS A 1 369 ? 230.161 202.515 214.924 1.00 78.26 369 HIS A N 1
ATOM 2956 C CA . HIS A 1 369 ? 231.619 202.617 214.637 1.00 78.26 369 HIS A CA 1
ATOM 2957 C C . HIS A 1 369 ? 231.937 203.973 214.002 1.00 78.26 369 HIS A C 1
ATOM 2958 O O . HIS A 1 369 ? 231.030 204.558 213.378 1.00 78.26 369 HIS A O 1
ATOM 2965 N N . CYS A 1 370 ? 233.186 204.432 214.134 1.00 80.99 370 CYS A N 1
ATOM 2966 C CA . CYS A 1 370 ? 233.581 205.758 213.590 1.00 80.99 370 CYS A CA 1
ATOM 2967 C C . CYS A 1 370 ? 234.963 205.664 212.939 1.00 80.99 370 CYS A C 1
ATOM 2968 O O . CYS A 1 370 ? 235.719 204.741 213.304 1.00 80.99 370 CYS A O 1
ATOM 2971 N N . ASN A 1 371 ? 235.280 206.597 212.034 1.00 77.68 371 ASN A N 1
ATOM 2972 C CA . ASN A 1 371 ? 236.596 206.601 211.339 1.00 77.68 371 ASN A CA 1
ATOM 2973 C C . ASN A 1 371 ? 237.029 208.050 211.094 1.00 77.68 371 ASN A C 1
ATOM 2974 O O . ASN A 1 371 ? 236.177 208.847 210.652 1.00 77.68 371 ASN A O 1
ATOM 2979 N N . GLU A 1 372 ? 238.302 208.371 211.352 1.00 76.17 372 GLU A N 1
ATOM 2980 C CA . GLU A 1 372 ? 238.788 209.770 211.204 1.00 76.17 372 GLU A CA 1
ATOM 2981 C C . GLU A 1 372 ? 240.239 209.770 210.711 1.00 76.17 372 GLU A C 1
ATOM 2982 O O . GLU A 1 372 ? 240.907 208.750 210.899 1.00 76.17 372 GLU A O 1
ATOM 2988 N N . LEU A 1 373 ? 240.705 210.879 210.124 1.00 78.26 373 LEU A N 1
ATOM 2989 C CA . LEU A 1 373 ? 242.118 210.985 209.671 1.00 78.26 373 LEU A CA 1
ATOM 2990 C C . LEU A 1 373 ? 242.826 212.098 210.446 1.00 78.26 373 LEU A C 1
ATOM 2991 O O . LEU A 1 373 ? 243.984 211.884 210.860 1.00 78.26 373 LEU A O 1
ATOM 2996 N N . ALA A 1 374 ? 242.157 213.239 210.633 1.00 82.24 374 ALA A N 1
ATOM 2997 C CA . ALA A 1 374 ? 242.805 214.391 211.302 1.00 82.24 374 ALA A CA 1
ATOM 2998 C C . ALA A 1 374 ? 242.697 214.266 212.821 1.00 82.24 374 ALA A C 1
ATOM 2999 O O . ALA A 1 374 ? 241.865 213.473 213.291 1.00 82.24 374 ALA A O 1
ATOM 3001 N N . LEU A 1 375 ? 243.482 215.063 213.550 1.00 72.18 375 LEU A N 1
ATOM 3002 C CA . LEU A 1 375 ? 243.506 214.965 215.032 1.00 72.18 375 LEU A CA 1
ATOM 3003 C C . LEU A 1 375 ? 242.350 215.757 215.644 1.00 72.18 375 LEU A C 1
ATOM 3004 O O . LEU A 1 375 ? 241.590 215.166 216.429 1.00 72.18 375 LEU A O 1
ATOM 3009 N N . LEU A 1 376 ? 242.258 217.052 215.329 1.00 69.06 376 LEU A N 1
ATOM 3010 C CA . LEU A 1 376 ? 241.191 217.911 215.911 1.00 69.06 376 LEU A CA 1
ATOM 3011 C C . LEU A 1 376 ? 239.806 217.264 215.724 1.00 69.06 376 LEU A C 1
ATOM 3012 O O . LEU A 1 376 ? 239.147 217.053 216.758 1.00 69.06 376 LEU A O 1
ATOM 3017 N N . PRO A 1 377 ? 239.320 216.908 214.506 1.00 70.69 377 PRO A N 1
ATOM 3018 C CA . PRO A 1 377 ? 238.036 216.209 214.364 1.00 70.69 377 PRO A CA 1
ATOM 3019 C C . PRO A 1 377 ? 237.937 214.951 215.238 1.00 70.69 377 PRO A C 1
ATOM 3020 O O . PRO A 1 377 ? 236.952 214.821 215.920 1.00 70.69 377 PRO A O 1
ATOM 3024 N N . TYR A 1 378 ? 238.937 214.065 215.178 1.00 69.41 378 TYR A N 1
ATOM 3025 C CA . TYR A 1 378 ? 238.934 212.807 215.974 1.00 69.41 378 TYR A CA 1
ATOM 3026 C C . TYR A 1 378 ? 238.653 213.122 217.447 1.00 69.41 378 TYR A C 1
ATOM 3027 O O . TYR A 1 378 ? 237.708 212.536 218.010 1.00 69.41 378 TYR A O 1
ATOM 3036 N N . TYR A 1 379 ? 239.453 214.009 218.047 1.00 68.66 379 TYR A N 1
ATOM 3037 C CA . TYR A 1 379 ? 239.285 214.359 219.483 1.00 68.66 379 TYR A CA 1
ATOM 3038 C C . TYR A 1 379 ? 237.874 214.899 219.710 1.00 68.66 379 TYR A C 1
ATOM 3039 O O . TYR A 1 379 ? 237.180 214.396 220.616 1.00 68.66 379 TYR A O 1
ATOM 3048 N N . ILE A 1 380 ? 237.472 215.889 218.909 1.00 70.72 380 ILE A N 1
ATOM 3049 C CA . ILE A 1 380 ? 236.127 216.522 219.054 1.00 70.72 380 ILE A CA 1
ATOM 3050 C C . ILE A 1 380 ? 235.043 215.442 218.974 1.00 70.72 380 ILE A C 1
ATOM 3051 O O . ILE A 1 380 ? 234.206 215.396 219.892 1.00 70.72 380 ILE A O 1
ATOM 3056 N N . ALA A 1 381 ? 235.085 214.584 217.948 1.00 72.09 381 ALA A N 1
ATOM 3057 C CA . ALA A 1 381 ? 234.052 213.539 217.765 1.00 72.09 381 ALA A CA 1
ATOM 3058 C C . ALA A 1 381 ? 233.987 212.645 219.004 1.00 72.09 381 ALA A C 1
ATOM 3059 O O . ALA A 1 381 ? 232.887 212.492 219.549 1.00 72.09 381 ALA A O 1
ATOM 3061 N N . ASN A 1 382 ? 235.124 212.079 219.422 1.00 70.63 382 ASN A N 1
ATOM 3062 C CA . ASN A 1 382 ? 235.143 211.154 220.586 1.00 70.63 382 ASN A CA 1
ATOM 3063 C C . ASN A 1 382 ? 234.495 211.841 221.793 1.00 70.63 382 ASN A C 1
ATOM 3064 O O . ASN A 1 382 ? 233.526 211.276 222.335 1.00 70.63 382 ASN A O 1
ATOM 3069 N N . LEU A 1 383 ? 235.004 213.016 222.180 1.00 68.23 383 LEU A N 1
ATOM 3070 C CA . LEU A 1 383 ? 234.446 213.765 223.338 1.00 68.23 383 LEU A CA 1
ATOM 3071 C C . LEU A 1 383 ? 232.936 213.947 223.150 1.00 68.23 383 LEU A C 1
ATOM 3072 O O . LEU A 1 383 ? 232.189 213.600 224.083 1.00 68.23 383 LEU A O 1
ATOM 3077 N N . ASN A 1 384 ? 232.516 214.453 221.986 1.00 71.45 384 ASN A N 1
ATOM 3078 C CA . ASN A 1 384 ? 231.075 214.700 221.702 1.00 71.45 384 ASN A CA 1
ATOM 3079 C C . ASN A 1 384 ? 230.266 213.429 221.970 1.00 71.45 384 ASN A C 1
ATOM 3080 O O . ASN A 1 384 ? 229.288 213.518 222.723 1.00 71.45 384 ASN A O 1
ATOM 3085 N N . ILE A 1 385 ? 230.662 212.298 221.380 1.00 71.63 385 ILE A N 1
ATOM 3086 C CA . ILE A 1 385 ? 229.888 211.027 221.521 1.00 71.63 385 ILE A CA 1
ATOM 3087 C C . ILE A 1 385 ? 229.752 210.662 223.004 1.00 71.63 385 ILE A C 1
ATOM 3088 O O . ILE A 1 385 ? 228.620 210.368 223.434 1.00 71.63 385 ILE A O 1
ATOM 3093 N N . GLU A 1 386 ? 230.852 210.705 223.762 1.00 78.85 386 GLU A N 1
ATOM 3094 C CA . GLU A 1 386 ? 230.820 210.304 225.195 1.00 78.85 386 GLU A CA 1
ATOM 3095 C C . GLU A 1 386 ? 229.944 211.270 226.001 1.00 78.85 386 GLU A C 1
ATOM 3096 O O . GLU A 1 386 ? 229.257 210.804 226.929 1.00 78.85 386 GLU A O 1
ATOM 3102 N N . ALA A 1 387 ? 229.978 212.564 225.668 1.00 75.96 387 ALA A N 1
ATOM 3103 C CA . ALA A 1 387 ? 229.166 213.570 226.391 1.00 75.96 387 ALA A CA 1
ATOM 3104 C C . ALA A 1 387 ? 227.689 213.404 226.017 1.00 75.96 387 ALA A C 1
ATOM 3105 O O . ALA A 1 387 ? 226.835 213.629 226.891 1.00 75.96 387 ALA A O 1
ATOM 3107 N N . THR A 1 388 ? 227.404 213.021 224.769 1.00 77.64 388 THR A N 1
ATOM 3108 C CA . THR A 1 388 ? 226.001 212.764 224.347 1.00 77.64 388 THR A CA 1
ATOM 3109 C C . THR A 1 388 ? 225.504 211.508 225.071 1.00 77.64 388 THR A C 1
ATOM 3110 O O . THR A 1 388 ? 224.321 211.479 225.446 1.00 77.64 388 THR A O 1
ATOM 3114 N N . TYR A 1 389 ? 226.385 210.524 225.284 1.00 79.06 389 TYR A N 1
ATOM 3115 C CA . TYR A 1 389 ? 226.008 209.304 226.047 1.00 79.06 389 TYR A CA 1
ATOM 3116 C C . TYR A 1 389 ? 225.674 209.703 227.486 1.00 79.06 389 TYR A C 1
ATOM 3117 O O . TYR A 1 389 ? 224.702 209.176 228.042 1.00 79.06 389 TYR A O 1
ATOM 3126 N N . ALA A 1 390 ? 226.466 210.607 228.069 1.00 77.68 390 ALA A N 1
ATOM 3127 C CA . ALA A 1 390 ? 226.200 211.076 229.448 1.00 77.68 390 ALA A CA 1
ATOM 3128 C C . ALA A 1 390 ? 224.851 211.803 229.494 1.00 77.68 390 ALA A C 1
ATOM 3129 O O . ALA A 1 390 ? 224.123 211.627 230.490 1.00 77.68 390 ALA A O 1
ATOM 3131 N N . GLN A 1 391 ? 224.526 212.569 228.447 1.00 82.39 391 GLN A N 1
ATOM 3132 C CA . GLN A 1 391 ? 223.255 213.343 228.413 1.00 82.39 391 GLN A CA 1
ATOM 3133 C C . GLN A 1 391 ? 222.071 212.404 228.152 1.00 82.39 391 GLN A C 1
ATOM 3134 O O . GLN A 1 391 ? 220.942 212.775 228.524 1.00 82.39 391 GLN A O 1
ATOM 3140 N N . LYS A 1 392 ? 222.314 211.246 227.528 1.00 85.41 392 LYS A N 1
ATOM 3141 C CA . LYS A 1 392 ? 221.198 210.333 227.154 1.00 85.41 392 LYS A CA 1
ATOM 3142 C C . LYS A 1 392 ? 221.085 209.188 228.166 1.00 85.41 392 LYS A C 1
ATOM 3143 O O . LYS A 1 392 ? 220.109 209.191 228.938 1.00 85.41 392 LYS A O 1
ATOM 3149 N N . MET A 1 393 ? 222.036 208.249 228.152 1.00 91.32 393 MET A N 1
ATOM 3150 C CA . MET A 1 393 ? 221.965 207.066 229.052 1.00 91.32 393 MET A CA 1
ATOM 3151 C C . MET A 1 393 ? 222.252 207.489 230.496 1.00 91.32 393 MET A C 1
ATOM 3152 O O . MET A 1 393 ? 221.286 207.605 231.275 1.00 91.32 393 MET A O 1
ATOM 3157 N N . GLY A 1 394 ? 223.527 207.684 230.850 1.00 84.83 394 GLY A N 1
ATOM 3158 C CA . GLY A 1 394 ? 223.834 208.001 232.257 1.00 84.83 394 GLY A CA 1
ATOM 3159 C C . GLY A 1 394 ? 225.310 208.203 232.546 1.00 84.83 394 GLY A C 1
ATOM 3160 O O . GLY A 1 394 ? 225.763 209.362 232.470 1.00 84.83 394 GLY A O 1
ATOM 3161 N N . ARG A 1 395 ? 226.042 207.131 232.872 1.00 86.01 395 ARG A N 1
ATOM 3162 C CA . ARG A 1 395 ? 227.455 207.299 233.303 1.00 86.01 395 ARG A CA 1
ATOM 3163 C C . ARG A 1 395 ? 228.440 207.270 232.140 1.00 86.01 395 ARG A C 1
ATOM 3164 O O . ARG A 1 395 ? 228.468 206.267 231.441 1.00 86.01 395 ARG A O 1
ATOM 3172 N N . TYR A 1 396 ? 229.301 208.268 232.038 1.00 82.70 396 TYR A N 1
ATOM 3173 C CA . TYR A 1 396 ? 230.276 208.368 230.935 1.00 82.70 396 TYR A CA 1
ATOM 3174 C C . TYR A 1 396 ? 230.961 207.021 230.761 1.00 82.70 396 TYR A C 1
ATOM 3175 O O . TYR A 1 396 ? 231.455 206.479 231.749 1.00 82.70 396 TYR A O 1
ATOM 3184 N N . GLU A 1 397 ? 230.966 206.500 229.538 1.00 81.52 397 GLU A N 1
ATOM 3185 C CA . GLU A 1 397 ? 231.669 205.238 229.222 1.00 81.52 397 GLU A CA 1
ATOM 3186 C C . GLU A 1 397 ? 232.461 205.468 227.946 1.00 81.52 397 GLU A C 1
ATOM 3187 O O . GLU A 1 397 ? 231.837 205.676 226.917 1.00 81.52 397 GLU A O 1
ATOM 3193 N N . GLU A 1 398 ? 233.780 205.397 228.018 1.00 85.28 398 GLU A N 1
ATOM 3194 C CA . GLU A 1 398 ? 234.671 205.668 226.865 1.00 85.28 398 GLU A CA 1
ATOM 3195 C C . GLU A 1 398 ? 234.154 205.018 225.576 1.00 85.28 398 GLU A C 1
ATOM 3196 O O . GLU A 1 398 ? 234.089 203.787 225.573 1.00 85.28 398 GLU A O 1
ATOM 3202 N N . PHE A 1 399 ? 233.877 205.781 224.506 1.00 79.93 399 PHE A N 1
ATOM 3203 C CA . PHE A 1 399 ? 233.474 205.135 223.245 1.00 79.93 399 PHE A CA 1
ATOM 3204 C C . PHE A 1 399 ? 234.708 204.452 222.732 1.00 79.93 399 PHE A C 1
ATOM 3205 O O . PHE A 1 399 ? 235.697 205.121 222.529 1.00 79.93 399 PHE A O 1
AT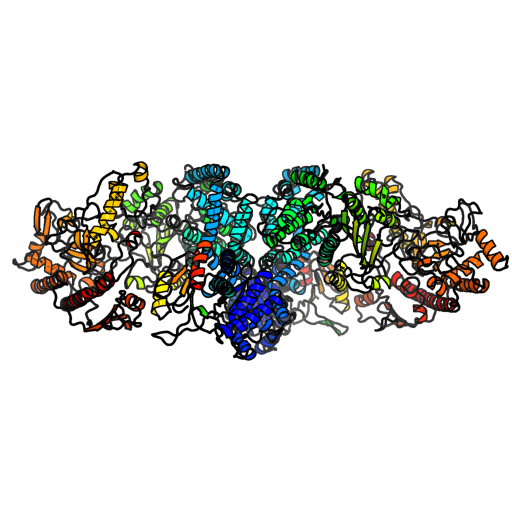OM 3213 N N . ARG A 1 400 ? 234.644 203.152 222.556 1.00 84.23 400 ARG A N 1
ATOM 3214 C CA . ARG A 1 400 ? 235.846 202.413 222.138 1.00 84.23 400 ARG A CA 1
ATOM 3215 C C . ARG A 1 400 ? 235.657 201.861 220.728 1.00 84.23 400 ARG A C 1
ATOM 3216 O O . ARG A 1 400 ? 235.997 200.699 220.524 1.00 84.23 400 ARG A O 1
ATOM 3224 N N . ASN A 1 401 ? 235.113 202.650 219.799 1.00 81.11 401 ASN A N 1
ATOM 3225 C CA . ASN A 1 401 ? 234.988 202.212 218.396 1.00 81.11 401 ASN A CA 1
ATOM 3226 C C . ASN A 1 401 ? 235.421 203.321 217.446 1.00 81.11 401 ASN A C 1
ATOM 3227 O O . ASN A 1 401 ? 235.270 203.091 216.276 1.00 81.11 401 ASN A O 1
ATOM 3232 N N . ILE A 1 402 ? 235.964 204.449 217.896 1.00 74.92 402 ILE A N 1
ATOM 3233 C CA . ILE A 1 402 ? 236.476 205.473 216.935 1.00 74.92 402 ILE A CA 1
ATOM 3234 C C . ILE A 1 402 ? 237.895 205.098 216.524 1.00 74.92 402 ILE A C 1
ATOM 3235 O O . ILE A 1 402 ? 238.506 204.389 217.285 1.00 74.92 402 ILE A O 1
ATOM 3240 N N . VAL A 1 403 ? 238.386 205.488 215.343 1.00 72.45 403 VAL A N 1
ATOM 3241 C CA . VAL A 1 403 ? 239.809 205.176 215.012 1.00 72.45 403 VAL A CA 1
ATOM 3242 C C . VAL A 1 403 ? 240.438 206.323 214.219 1.00 72.45 403 VAL A C 1
ATOM 3243 O O . VAL A 1 403 ? 239.688 207.204 213.759 1.00 72.45 403 VAL A O 1
ATOM 3247 N N . LEU A 1 404 ? 241.781 206.329 214.148 1.00 73.19 404 LEU A N 1
ATOM 3248 C CA . LEU A 1 404 ? 242.520 207.304 213.311 1.00 73.19 404 LEU A CA 1
ATOM 3249 C C . LEU A 1 404 ? 243.121 206.518 212.168 1.00 73.19 404 LEU A C 1
ATOM 3250 O O . LEU A 1 404 ? 244.282 206.174 212.282 1.00 73.19 404 LEU A O 1
ATOM 3255 N N . VAL A 1 405 ? 242.345 206.225 211.131 1.00 76.41 405 VAL A N 1
ATOM 3256 C CA . VAL A 1 405 ? 242.886 205.515 209.954 1.00 76.41 405 VAL A CA 1
ATOM 3257 C C . VAL A 1 405 ? 242.412 206.211 208.695 1.00 76.41 405 VAL A C 1
ATOM 3258 O O . VAL A 1 405 ? 241.432 206.922 208.770 1.00 76.41 405 VAL A O 1
ATOM 3262 N N . ASP A 1 406 ? 243.145 206.072 207.605 1.00 79.98 406 ASP A N 1
ATOM 3263 C CA . ASP A 1 406 ? 242.717 206.636 206.308 1.00 79.98 406 ASP A CA 1
ATOM 3264 C C . ASP A 1 406 ? 241.739 205.624 205.744 1.00 79.98 406 ASP A C 1
ATOM 3265 O O . ASP A 1 406 ? 242.200 204.624 205.237 1.00 79.98 406 ASP A O 1
ATOM 3270 N N . THR A 1 407 ? 240.442 205.875 205.840 1.00 78.37 407 THR A N 1
ATOM 3271 C CA . THR A 1 407 ? 239.445 204.857 205.455 1.00 78.37 407 THR A CA 1
ATOM 3272 C C . THR A 1 407 ? 239.771 204.276 204.112 1.00 78.37 407 THR A C 1
ATOM 3273 O O . THR A 1 407 ? 239.686 203.069 203.975 1.00 78.37 407 THR A O 1
ATOM 3277 N N . LEU A 1 408 ? 240.162 205.102 203.171 1.00 79.29 408 LEU A N 1
ATOM 3278 C CA . LEU A 1 408 ? 240.337 204.572 201.811 1.00 79.29 408 LEU A CA 1
ATOM 3279 C C . LEU A 1 408 ? 241.571 203.680 201.762 1.00 79.29 408 LEU A C 1
ATOM 3280 O O . LEU A 1 408 ? 241.692 202.908 200.823 1.00 79.29 408 LEU A O 1
ATOM 3285 N N . ASP A 1 409 ? 242.403 203.739 202.786 1.00 89.13 409 ASP A N 1
ATOM 3286 C CA . ASP A 1 409 ? 243.652 202.946 202.759 1.00 89.13 409 ASP A CA 1
ATOM 3287 C C . ASP A 1 409 ? 243.516 201.766 203.715 1.00 89.13 409 ASP A C 1
ATOM 3288 O O . ASP A 1 409 ? 244.245 200.800 203.531 1.00 89.13 409 ASP A O 1
ATOM 3293 N N . ASN A 1 410 ? 242.583 201.818 204.667 1.00 102.72 410 ASN A N 1
ATOM 3294 C CA . ASN A 1 410 ? 242.340 200.649 205.552 1.00 102.72 410 ASN A CA 1
ATOM 3295 C C . ASN A 1 410 ? 241.686 199.559 204.724 1.00 102.72 410 ASN A C 1
ATOM 3296 O O . ASN A 1 410 ? 240.453 199.514 204.713 1.00 102.72 410 ASN A O 1
ATOM 3301 N N . THR A 1 411 ? 242.497 198.725 204.074 1.00 103.52 411 THR A N 1
ATOM 3302 C CA . THR A 1 411 ? 241.976 197.601 203.263 1.00 103.52 411 THR A CA 1
ATOM 3303 C C . THR A 1 411 ? 242.619 196.291 203.742 1.00 103.52 411 THR A C 1
ATOM 3304 O O . THR A 1 411 ? 241.931 195.255 203.702 1.00 103.52 411 THR A O 1
ATOM 3308 N N . LEU A 1 422 ? 248.880 197.102 208.648 1.00 110.46 422 LEU A N 1
ATOM 3309 C CA . LEU A 1 422 ? 249.653 198.064 209.479 1.00 110.46 422 LEU A CA 1
ATOM 3310 C C . LEU A 1 422 ? 249.044 199.462 209.326 1.00 110.46 422 LEU A C 1
ATOM 3311 O O . LEU A 1 422 ? 249.815 200.427 209.206 1.00 110.46 422 LEU A O 1
ATOM 3316 N N . PHE A 1 423 ? 247.712 199.553 209.332 1.00 101.46 423 PHE A N 1
ATOM 3317 C CA . PHE A 1 423 ? 247.032 200.867 209.194 1.00 101.46 423 PHE A CA 1
ATOM 3318 C C . PHE A 1 423 ? 246.453 201.280 210.549 1.00 101.46 423 PHE A C 1
ATOM 3319 O O . PHE A 1 423 ? 245.613 200.538 211.092 1.00 101.46 423 PHE A O 1
ATOM 3327 N N . GLY A 1 424 ? 246.773 202.497 211.003 1.00 91.21 424 GLY A N 1
ATOM 3328 C CA . GLY A 1 424 ? 246.319 202.958 212.331 1.00 91.21 424 GLY A CA 1
ATOM 3329 C C . GLY A 1 424 ? 247.348 202.541 213.357 1.00 91.21 424 GLY A C 1
ATOM 3330 O O . GLY A 1 424 ? 246.981 202.397 214.536 1.00 91.21 424 GLY A O 1
ATOM 3331 N N . SER A 1 425 ? 248.602 202.382 212.927 1.00 87.86 425 SER A N 1
ATOM 3332 C CA . SER A 1 425 ? 249.688 201.905 213.822 1.00 87.86 425 SER A CA 1
ATOM 3333 C C . SER A 1 425 ? 250.163 203.007 214.770 1.00 87.86 425 SER A C 1
ATOM 3334 O O . SER A 1 425 ? 251.100 202.737 215.545 1.00 87.86 425 SER A O 1
ATOM 3337 N N . VAL A 1 426 ? 249.560 204.197 214.702 1.00 79.52 426 VAL A N 1
ATOM 3338 C CA . VAL A 1 426 ? 249.929 205.284 215.657 1.00 79.52 426 VAL A CA 1
ATOM 3339 C C . VAL A 1 426 ? 249.810 204.715 217.076 1.00 79.52 426 VAL A C 1
ATOM 3340 O O . VAL A 1 426 ? 250.797 204.823 217.831 1.00 79.52 426 VAL A O 1
ATOM 3344 N N . THR A 1 427 ? 248.671 204.101 217.415 1.00 79.98 427 THR A N 1
ATOM 3345 C CA . THR A 1 427 ? 248.534 203.420 218.732 1.00 79.98 427 THR A CA 1
ATOM 3346 C C . THR A 1 427 ? 248.110 201.973 218.474 1.00 79.98 427 THR A C 1
ATOM 3347 O O . THR A 1 427 ? 247.250 201.767 217.599 1.00 79.98 427 THR A O 1
ATOM 3351 N N . ALA A 1 428 ? 248.707 201.015 219.190 1.00 79.65 428 ALA A N 1
ATOM 3352 C CA . ALA A 1 428 ? 248.306 199.597 219.044 1.00 79.65 428 ALA A CA 1
ATOM 3353 C C . ALA A 1 428 ? 246.805 199.481 219.321 1.00 79.65 428 ALA A C 1
ATOM 3354 O O . ALA A 1 428 ? 246.162 198.615 218.703 1.00 79.65 428 ALA A O 1
ATOM 3356 N N . GLU A 1 429 ? 246.280 200.324 220.216 1.00 82.67 429 GLU A N 1
ATOM 3357 C CA . GLU A 1 429 ? 244.825 200.328 220.523 1.00 82.67 429 GLU A CA 1
ATOM 3358 C C . GLU A 1 429 ? 244.036 200.625 219.245 1.00 82.67 429 GLU A C 1
ATOM 3359 O O . GLU A 1 429 ? 243.159 199.821 218.907 1.00 82.67 429 GLU A O 1
ATOM 3365 N N . ASN A 1 430 ? 244.346 201.726 218.553 1.00 79.50 430 ASN A N 1
ATOM 3366 C CA . ASN A 1 430 ? 243.553 202.101 217.351 1.00 79.50 430 ASN A CA 1
ATOM 3367 C C . ASN A 1 430 ? 243.796 201.081 216.235 1.00 79.50 430 ASN A C 1
ATOM 3368 O O . ASN A 1 430 ? 242.870 200.864 215.438 1.00 79.50 430 ASN A O 1
ATOM 3373 N N . LEU A 1 431 ? 244.987 200.478 216.188 1.00 85.25 431 LEU A N 1
ATOM 3374 C CA . LEU A 1 431 ? 245.261 199.422 215.179 1.00 85.25 431 LEU A CA 1
ATOM 3375 C C . LEU A 1 431 ? 244.270 198.270 215.379 1.00 85.25 431 LEU A C 1
ATOM 3376 O O . LEU A 1 431 ? 243.566 197.933 214.413 1.00 85.25 431 LEU A O 1
ATOM 3381 N N . GLU A 1 432 ? 244.199 197.711 216.594 1.00 86.74 432 GLU A N 1
ATOM 3382 C CA . GLU A 1 432 ? 243.303 196.548 216.846 1.00 86.74 432 GLU A CA 1
ATOM 3383 C C . GLU A 1 432 ? 241.840 197.008 216.838 1.00 86.74 432 GLU A C 1
ATOM 3384 O O . GLU A 1 432 ? 240.966 196.169 216.562 1.00 86.74 432 GLU A O 1
ATOM 3390 N N . ARG A 1 433 ? 241.589 198.288 217.130 1.00 79.98 433 ARG A N 1
ATOM 3391 C CA . ARG A 1 433 ? 240.205 198.825 217.083 1.00 79.98 433 ARG A CA 1
ATOM 3392 C C . ARG A 1 433 ? 239.741 198.822 215.626 1.00 79.98 433 ARG A C 1
ATOM 3393 O O . ARG A 1 433 ? 238.565 198.506 215.399 1.00 79.98 433 ARG A O 1
ATOM 3401 N N . ALA A 1 434 ? 240.642 199.141 214.689 1.00 86.06 434 ALA A N 1
ATOM 3402 C CA . ALA A 1 434 ? 240.300 199.148 213.247 1.00 86.06 434 ALA A CA 1
ATOM 3403 C C . ALA A 1 434 ? 240.350 197.722 212.691 1.00 86.06 434 ALA A C 1
ATOM 3404 O O . ALA A 1 434 ? 239.802 197.498 211.600 1.00 86.06 434 ALA A O 1
ATOM 3406 N N . LYS A 1 435 ? 240.977 196.795 213.421 1.00 89.40 435 LYS A N 1
ATOM 3407 C CA . LYS A 1 435 ? 240.992 195.373 212.985 1.00 89.40 435 LYS A CA 1
ATOM 3408 C C . LYS A 1 435 ? 239.645 194.747 213.352 1.00 89.40 435 LYS A C 1
ATOM 3409 O O . LYS A 1 435 ? 239.097 194.006 212.517 1.00 89.40 435 LYS A O 1
ATOM 3415 N N . ARG A 1 436 ? 239.131 195.052 214.547 1.00 86.52 436 ARG A N 1
ATOM 3416 C CA . ARG A 1 436 ? 237.791 194.549 214.950 1.00 86.52 436 ARG A CA 1
ATOM 3417 C C . ARG A 1 436 ? 236.747 195.189 214.036 1.00 86.52 436 ARG A C 1
ATOM 3418 O O . ARG A 1 436 ? 235.811 194.480 213.628 1.00 86.52 436 ARG A O 1
ATOM 3426 N N . GLN A 1 437 ? 236.908 196.482 213.738 1.00 86.59 437 GLN A N 1
ATOM 3427 C CA . GLN A 1 437 ? 235.982 197.172 212.804 1.00 86.59 437 GLN A CA 1
ATOM 3428 C C . GLN A 1 437 ? 235.982 196.422 211.472 1.00 86.59 437 GLN A C 1
ATOM 3429 O O . GLN A 1 437 ? 234.888 196.097 210.989 1.00 86.59 437 GLN A O 1
ATOM 3435 N N . ASN A 1 438 ? 237.168 196.171 210.911 1.00 92.14 438 ASN A N 1
ATOM 3436 C CA . ASN A 1 438 ? 237.274 195.460 209.609 1.00 92.14 438 ASN A CA 1
ATOM 3437 C C . ASN A 1 438 ? 236.567 194.105 209.712 1.00 92.14 438 ASN A C 1
ATOM 3438 O O . ASN A 1 438 ? 235.857 193.742 208.753 1.00 92.14 438 ASN A O 1
ATOM 3443 N N . ALA A 1 439 ? 236.753 193.392 210.828 1.00 91.11 439 ALA A N 1
ATOM 3444 C CA . ALA A 1 439 ? 236.157 192.039 210.961 1.00 91.11 439 ALA A CA 1
ATOM 3445 C C . ALA A 1 439 ? 234.623 192.081 211.087 1.00 91.11 439 ALA A C 1
ATOM 3446 O O . ALA A 1 439 ? 234.000 191.033 210.826 1.00 91.11 439 ALA A O 1
ATOM 3448 N N . ARG A 1 440 ? 234.023 193.219 211.466 1.00 86.49 440 ARG A N 1
ATOM 3449 C CA . ARG A 1 440 ? 232.542 193.270 211.700 1.00 86.49 440 ARG A CA 1
ATOM 3450 C C . ARG A 1 440 ? 231.656 193.114 210.429 1.00 86.49 440 ARG A C 1
ATOM 3451 O O . ARG A 1 440 ? 232.101 193.624 209.382 1.00 86.49 440 ARG A O 1
ATOM 3459 N N . PRO A 1 441 ? 230.449 192.477 210.427 1.00 86.35 441 PRO A N 1
ATOM 3460 C CA . PRO A 1 441 ? 229.590 192.455 209.228 1.00 86.35 441 PRO A CA 1
ATOM 3461 C C . PRO A 1 441 ? 228.822 193.784 209.191 1.00 86.35 441 PRO A C 1
ATOM 3462 O O . PRO A 1 441 ? 227.702 193.816 209.664 1.00 86.35 441 PRO A O 1
ATOM 3466 N N . VAL A 1 442 ? 229.425 194.834 208.628 1.00 81.98 442 VAL A N 1
ATOM 3467 C CA . VAL A 1 442 ? 228.790 196.188 208.662 1.00 81.98 442 VAL A CA 1
ATOM 3468 C C . VAL A 1 442 ? 227.478 196.214 207.867 1.00 81.98 442 VAL A C 1
ATOM 3469 O O . VAL A 1 442 ? 227.473 195.740 206.710 1.00 81.98 442 VAL A O 1
ATOM 3473 N N . ARG A 1 443 ? 226.406 196.925 208.250 1.00 82.87 443 ARG A N 1
ATOM 3474 C CA . ARG A 1 443 ? 225.167 196.951 207.400 1.00 82.87 443 ARG A CA 1
ATOM 3475 C C . ARG A 1 443 ? 224.762 198.347 206.941 1.00 82.87 443 ARG A C 1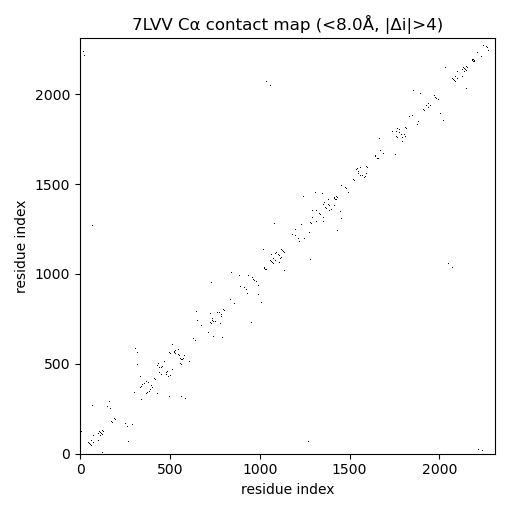
ATOM 3476 O O . ARG A 1 443 ? 224.208 198.436 205.883 1.00 82.87 443 ARG A O 1
ATOM 3484 N N . VAL A 1 444 ? 224.880 199.378 207.749 1.00 74.79 444 VAL A N 1
ATOM 3485 C CA . VAL A 1 444 ? 224.623 200.714 207.123 1.00 74.79 444 VAL A CA 1
ATOM 3486 C C . VAL A 1 444 ? 225.922 201.511 206.962 1.00 74.79 444 VAL A C 1
ATOM 3487 O O . VAL A 1 444 ? 226.734 201.509 207.906 1.00 74.79 444 VAL A O 1
ATOM 3491 N N . ILE A 1 445 ? 226.110 202.160 205.805 1.00 30.00 445 ILE A N 1
ATOM 3492 C CA . ILE A 1 445 ? 227.300 203.041 205.592 1.00 30.00 445 ILE A CA 1
ATOM 3493 C C . ILE A 1 445 ? 226.799 204.475 205.385 1.00 30.00 445 ILE A C 1
ATOM 3494 O O . ILE A 1 445 ? 226.663 204.890 204.218 1.00 30.00 445 ILE A O 1
ATOM 3499 N N . ILE A 1 446 ? 226.537 205.198 206.477 1.00 73.17 446 ILE A N 1
ATOM 3500 C CA . ILE A 1 446 ? 226.030 206.601 206.386 1.00 73.17 446 ILE A CA 1
ATOM 3501 C C . ILE A 1 446 ? 227.236 207.549 206.377 1.00 73.17 446 ILE A C 1
ATOM 3502 O O . ILE A 1 446 ? 228.346 207.064 206.676 1.00 73.17 446 ILE A O 1
ATOM 3507 N N . GLY A 1 447 ? 227.060 208.825 205.996 1.00 75.85 447 GLY A N 1
ATOM 3508 C CA . GLY A 1 447 ? 228.210 209.748 206.108 1.00 75.85 447 GLY A CA 1
ATOM 3509 C C . GLY A 1 447 ? 228.265 210.873 205.094 1.00 75.85 447 GLY A C 1
ATOM 3510 O O . GLY A 1 447 ? 227.377 210.936 204.226 1.00 75.85 447 GLY A O 1
ATOM 3511 N N . ASN A 1 448 ? 229.281 211.739 205.210 1.00 73.33 448 ASN A N 1
ATOM 3512 C CA . ASN A 1 448 ? 229.455 212.885 204.276 1.00 73.33 448 ASN A CA 1
ATOM 3513 C C . ASN A 1 448 ? 230.905 212.887 203.775 1.00 73.33 448 ASN A C 1
ATOM 3514 O O . ASN A 1 448 ? 231.794 213.338 204.525 1.00 73.33 448 ASN A O 1
ATOM 3519 N N . PRO A 1 449 ? 231.178 212.396 202.545 1.00 73.94 449 PRO A N 1
ATOM 3520 C CA . PRO A 1 449 ? 232.546 212.338 202.011 1.00 73.94 449 PRO A CA 1
ATOM 3521 C C . PRO A 1 449 ? 233.076 213.706 201.553 1.00 73.94 449 PRO A C 1
ATOM 3522 O O . PRO A 1 449 ? 232.284 214.608 201.396 1.00 73.94 449 PRO A O 1
ATOM 3526 N N . PRO A 1 450 ? 234.405 213.905 201.388 1.00 76.90 450 PRO A N 1
ATOM 3527 C CA . PRO A 1 450 ? 234.938 215.164 200.844 1.00 76.90 450 PRO A CA 1
ATOM 3528 C C . PRO A 1 450 ? 234.612 215.285 199.348 1.00 76.90 450 PRO A C 1
ATOM 3529 O O . PRO A 1 450 ? 234.583 214.272 198.683 1.00 76.90 450 PRO A O 1
ATOM 3533 N N . TYR A 1 451 ? 234.303 216.461 198.858 1.00 83.20 451 TYR A N 1
ATOM 3534 C CA . TYR A 1 451 ? 234.015 216.427 197.425 1.00 83.20 451 TYR A CA 1
ATOM 3535 C C . TYR A 1 451 ? 235.197 217.016 196.681 1.00 83.20 451 TYR A C 1
ATOM 3536 O O . TYR A 1 451 ? 235.025 217.327 195.513 1.00 83.20 451 TYR A O 1
ATOM 3545 N N . ARG A 1 452 ? 236.373 217.114 197.285 1.00 76.90 452 ARG A N 1
ATOM 3546 C CA . ARG A 1 452 ? 237.469 217.825 196.572 1.00 76.90 452 ARG A CA 1
ATOM 3547 C C . ARG A 1 452 ? 237.850 217.077 195.317 1.00 76.90 452 ARG A C 1
ATOM 3548 O O . ARG A 1 452 ? 237.749 215.865 195.310 1.00 76.90 452 ARG A O 1
ATOM 3556 N N . ALA A 1 453 ? 238.341 217.792 194.313 1.00 73.74 453 ALA A N 1
ATOM 3557 C CA . ALA A 1 453 ? 238.803 216.981 193.160 1.00 73.74 453 ALA A CA 1
ATOM 3558 C C . ALA A 1 453 ? 240.157 217.477 192.639 1.00 73.74 453 ALA A C 1
ATOM 3559 O O . ALA A 1 453 ? 241.093 216.656 192.579 1.00 73.74 453 ALA A O 1
ATOM 3561 N N . ASN A 1 454 ? 240.258 218.758 192.275 1.00 76.43 454 ASN A N 1
ATOM 3562 C CA . ASN A 1 454 ? 241.492 219.301 191.657 1.00 76.43 454 ASN A CA 1
ATOM 3563 C C . ASN A 1 454 ? 241.973 220.541 192.433 1.00 76.43 454 ASN A C 1
ATOM 3564 O O . ASN A 1 454 ? 241.132 221.128 193.089 1.00 76.43 454 ASN A O 1
ATOM 3569 N N . GLN A 1 455 ? 243.239 220.974 192.317 1.00 78.82 455 GLN A N 1
ATOM 3570 C CA . GLN A 1 455 ? 243.817 222.119 193.090 1.00 78.82 455 GLN A CA 1
ATOM 3571 C C . GLN A 1 455 ? 243.391 223.507 192.587 1.00 78.82 455 GLN A C 1
ATOM 3572 O O . GLN A 1 455 ? 242.710 223.547 191.563 1.00 78.82 455 GLN A O 1
ATOM 3578 N N . ALA A 1 456 ? 243.680 224.588 193.255 1.00 75.60 456 ALA A N 1
ATOM 3579 C CA . ALA A 1 456 ? 243.298 225.874 192.645 1.00 75.60 456 ALA A CA 1
ATOM 3580 C C . ALA A 1 456 ? 244.073 226.054 191.345 1.00 75.60 456 ALA A C 1
ATOM 3581 O O . ALA A 1 456 ? 243.504 225.866 190.276 1.00 75.60 456 ALA A O 1
ATOM 3583 N N . ASN A 1 457 ? 245.320 226.478 191.451 1.00 80.12 457 ASN A N 1
ATOM 3584 C CA . ASN A 1 457 ? 246.160 226.638 190.255 1.00 80.12 457 ASN A CA 1
ATOM 3585 C C . ASN A 1 457 ? 247.354 225.742 190.488 1.00 80.12 457 ASN A C 1
ATOM 3586 O O . ASN A 1 457 ? 247.599 225.420 191.629 1.00 80.12 457 ASN A O 1
ATOM 3591 N N . GLU A 1 458 ? 248.078 225.352 189.457 1.00 82.59 458 GLU A N 1
ATOM 3592 C CA . GLU A 1 458 ? 249.165 224.377 189.687 1.00 82.59 458 GLU A CA 1
ATOM 3593 C C . GLU A 1 458 ? 250.289 224.971 190.513 1.00 82.59 458 GLU A C 1
ATOM 3594 O O . GLU A 1 458 ? 251.165 224.222 190.862 1.00 82.59 458 GLU A O 1
ATOM 3600 N N . ASN A 1 459 ? 250.256 226.243 190.860 1.00 79.66 459 ASN A N 1
ATOM 3601 C CA . ASN A 1 459 ? 251.347 226.725 191.731 1.00 79.66 459 ASN A CA 1
ATOM 3602 C C . ASN A 1 459 ? 250.949 226.419 193.168 1.00 79.66 459 ASN A C 1
ATOM 3603 O O . ASN A 1 459 ? 251.759 226.668 194.061 1.00 79.66 459 ASN A O 1
ATOM 3608 N N . ASP A 1 460 ? 249.759 225.876 193.372 1.00 83.79 460 ASP A N 1
ATOM 3609 C CA . ASP A 1 460 ? 249.348 225.501 194.742 1.00 83.79 460 ASP A CA 1
ATOM 3610 C C . ASP A 1 460 ? 250.031 224.225 195.216 1.00 83.79 460 ASP A C 1
ATOM 3611 O O . ASP A 1 460 ? 250.333 224.239 196.405 1.00 83.79 460 ASP A O 1
ATOM 3616 N N . ASN A 1 461 ? 250.141 223.157 194.398 1.00 85.11 461 ASN A N 1
ATOM 3617 C CA . ASN A 1 461 ? 250.908 221.979 194.890 1.00 85.11 461 ASN A CA 1
ATOM 3618 C C . ASN A 1 461 ? 250.071 221.228 195.927 1.00 85.11 461 ASN A C 1
ATOM 3619 O O . ASN A 1 461 ? 250.565 221.037 197.056 1.00 85.11 461 ASN A O 1
ATOM 3624 N N . ASN A 1 462 ? 248.864 220.804 195.545 1.00 81.52 462 ASN A N 1
ATOM 3625 C CA . ASN A 1 462 ? 247.953 220.144 196.514 1.00 81.52 462 ASN A CA 1
ATOM 3626 C C . ASN A 1 462 ? 247.036 219.181 195.754 1.00 81.52 462 ASN A C 1
ATOM 3627 O O . ASN A 1 462 ? 245.947 219.618 195.367 1.00 81.52 462 ASN A O 1
ATOM 3632 N N . LYS A 1 463 ? 247.479 217.941 195.539 1.00 79.13 463 LYS A N 1
ATOM 3633 C CA . LYS A 1 463 ? 246.632 216.930 194.856 1.00 79.13 463 LYS A CA 1
ATOM 3634 C C . LYS A 1 463 ? 246.084 215.964 195.908 1.00 79.13 463 LYS A C 1
ATOM 3635 O O . LYS A 1 463 ? 246.846 215.611 196.830 1.00 79.13 463 LYS A O 1
ATOM 3641 N N . ASN A 1 464 ? 244.817 215.563 195.779 1.00 76.34 464 ASN A N 1
ATOM 3642 C CA . ASN A 1 464 ? 244.245 214.561 196.716 1.00 76.34 464 ASN A CA 1
ATOM 3643 C C . ASN A 1 464 ? 245.093 213.290 196.633 1.00 76.34 464 ASN A C 1
ATOM 3644 O O . ASN A 1 464 ? 245.285 212.794 195.503 1.00 76.34 464 ASN A O 1
ATOM 3649 N N . ARG A 1 465 ? 245.585 212.796 197.776 1.00 79.79 465 ARG A N 1
ATOM 3650 C CA . ARG A 1 465 ? 246.466 211.595 197.801 1.00 79.79 465 ARG A CA 1
ATOM 3651 C C . ARG A 1 465 ? 245.900 210.511 196.881 1.00 79.79 465 ARG A C 1
ATOM 3652 O O . ARG A 1 465 ? 244.739 210.125 197.076 1.00 79.79 465 ARG A O 1
ATOM 3660 N N . GLU A 1 466 ? 246.694 210.039 195.916 1.00 87.25 466 GLU A N 1
ATOM 3661 C CA . GLU A 1 466 ? 246.227 208.925 195.051 1.00 87.25 466 GLU A CA 1
ATOM 3662 C C . GLU A 1 466 ? 246.077 207.670 195.913 1.00 87.25 466 GLU A C 1
ATOM 3663 O O . GLU A 1 466 ? 247.108 207.129 196.352 1.00 87.25 466 GLU A O 1
ATOM 3669 N N . TYR A 1 467 ? 244.838 207.233 196.145 1.00 78.90 467 TYR A N 1
ATOM 3670 C CA . TYR A 1 467 ? 244.604 205.989 196.922 1.00 78.90 467 TYR A CA 1
ATOM 3671 C C . TYR A 1 467 ? 244.800 204.802 195.979 1.00 78.90 467 TYR A C 1
ATOM 3672 O O . TYR A 1 467 ? 243.850 204.467 195.267 1.00 78.90 467 TYR A O 1
ATOM 3681 N N . LYS A 1 468 ? 245.996 204.207 195.971 1.00 79.83 468 LYS A N 1
ATOM 3682 C CA . LYS A 1 468 ? 246.316 203.106 195.020 1.00 79.83 468 LYS A CA 1
ATOM 3683 C C . LYS A 1 468 ? 245.248 202.008 195.058 1.00 79.83 468 LYS A C 1
ATOM 3684 O O . LYS A 1 468 ? 244.634 201.762 194.003 1.00 79.83 468 LYS A O 1
ATOM 3690 N N . GLU A 1 469 ? 245.055 201.366 196.214 1.00 86.60 469 GLU A N 1
ATOM 3691 C CA . GLU A 1 469 ? 244.094 200.233 196.311 1.00 86.60 469 GLU A CA 1
ATOM 3692 C C . GLU A 1 469 ? 242.704 200.681 195.847 1.00 86.60 469 GLU A C 1
ATOM 3693 O O . GLU A 1 469 ? 242.164 200.054 194.918 1.00 86.60 469 GLU A O 1
ATOM 3699 N N . ILE A 1 470 ? 242.148 201.714 196.483 1.00 79.58 470 ILE A N 1
ATOM 3700 C CA . ILE A 1 470 ? 240.776 202.184 196.127 1.00 79.58 470 ILE A CA 1
ATOM 3701 C C . ILE A 1 470 ? 240.747 202.634 194.663 1.00 79.58 470 ILE A C 1
ATOM 3702 O O . ILE A 1 470 ? 239.818 202.227 193.943 1.00 79.58 470 ILE A O 1
ATOM 3707 N N . ASP A 1 471 ? 241.606 203.506 194.151 1.00 80.84 471 ASP A N 1
ATOM 3708 C CA . ASP A 1 471 ? 241.419 203.952 192.731 1.00 80.84 471 ASP A CA 1
ATOM 3709 C C . ASP A 1 471 ? 241.558 202.778 191.758 1.00 80.84 471 ASP A C 1
ATOM 3710 O O . ASP A 1 471 ? 241.017 202.887 190.652 1.00 80.84 471 ASP A O 1
ATOM 3715 N N . ARG A 1 472 ? 242.243 201.703 192.153 1.00 83.08 472 ARG A N 1
ATOM 3716 C CA . ARG A 1 472 ? 242.326 200.510 191.268 1.00 83.08 472 ARG A CA 1
ATOM 3717 C C . ARG A 1 472 ? 240.913 199.976 191.015 1.00 83.08 472 ARG A C 1
ATOM 3718 O O . ARG A 1 472 ? 240.588 199.695 189.845 1.00 83.08 472 ARG A O 1
ATOM 3726 N N . ARG A 1 473 ? 240.091 199.725 192.012 1.00 82.44 473 ARG A N 1
ATOM 3727 C CA . ARG A 1 473 ? 238.713 199.280 191.653 1.00 82.44 473 ARG A CA 1
ATOM 3728 C C . ARG A 1 473 ? 237.933 200.404 190.951 1.00 82.44 473 ARG A C 1
ATOM 3729 O O . ARG A 1 473 ? 237.160 200.067 190.079 1.00 82.44 473 ARG A O 1
ATOM 3737 N N . ILE A 1 474 ? 238.113 201.677 191.316 1.00 75.88 474 ILE A N 1
ATOM 3738 C CA . ILE A 1 474 ? 237.404 202.721 190.514 1.00 75.88 474 ILE A CA 1
ATOM 3739 C C . ILE A 1 474 ? 237.732 202.503 189.034 1.00 75.88 474 ILE A C 1
ATOM 3740 O O . ILE A 1 474 ? 236.790 202.472 188.221 1.00 75.88 474 ILE A O 1
ATOM 3745 N N . LYS A 1 475 ? 239.017 202.326 188.707 1.00 77.53 475 LYS A N 1
ATOM 3746 C CA . LYS A 1 475 ? 239.447 202.122 187.298 1.00 77.53 475 LYS A CA 1
ATOM 3747 C C . LYS A 1 475 ? 238.762 200.883 186.714 1.00 77.53 475 LYS A C 1
ATOM 3748 O O . LYS A 1 475 ? 238.505 200.883 185.499 1.00 77.53 475 LYS A O 1
ATOM 3754 N N . ALA A 1 476 ? 238.492 199.870 187.544 1.00 78.47 476 ALA A N 1
ATOM 3755 C CA . ALA A 1 476 ? 237.894 198.608 187.049 1.00 78.47 476 ALA A CA 1
ATOM 3756 C C . ALA A 1 476 ? 236.362 198.688 187.049 1.00 78.47 476 ALA A C 1
ATOM 3757 O O . ALA A 1 476 ? 235.733 197.766 186.496 1.00 78.47 476 ALA A O 1
ATOM 3759 N N . THR A 1 477 ? 235.781 199.735 187.644 1.00 79.29 477 THR A N 1
ATOM 3760 C CA . THR A 1 477 ? 234.298 199.810 187.751 1.00 79.29 477 THR A CA 1
ATOM 3761 C C . THR A 1 477 ? 233.779 201.123 187.160 1.00 79.29 477 THR A C 1
ATOM 3762 O O . THR A 1 477 ? 233.370 201.111 185.983 1.00 79.29 477 THR A O 1
ATOM 3766 N N . TYR A 1 478 ? 233.806 202.209 187.937 1.00 77.72 478 TYR A N 1
ATOM 3767 C CA . TYR A 1 478 ? 233.221 203.499 187.481 1.00 77.72 478 TYR A CA 1
ATOM 3768 C C . TYR A 1 478 ? 233.954 204.009 186.237 1.00 77.72 478 TYR A C 1
ATOM 3769 O O . TYR A 1 478 ? 233.284 204.290 185.223 1.00 77.72 478 TYR A O 1
ATOM 3778 N N . VAL A 1 479 ? 235.282 204.128 186.317 1.00 75.50 479 VAL A N 1
ATOM 3779 C CA . VAL A 1 479 ? 236.086 204.658 185.175 1.00 75.50 479 VAL A CA 1
ATOM 3780 C C . VAL A 1 479 ? 235.947 203.712 183.976 1.00 75.50 479 VAL A C 1
ATOM 3781 O O . VAL A 1 479 ? 235.783 204.219 182.855 1.00 75.50 479 VAL A O 1
ATOM 3785 N N . ALA A 1 480 ? 235.974 202.395 184.209 1.00 77.79 480 ALA A N 1
ATOM 3786 C CA . ALA A 1 480 ? 235.893 201.411 183.102 1.00 77.79 480 ALA A CA 1
ATOM 3787 C C . ALA A 1 480 ? 234.707 201.726 182.184 1.00 77.79 480 ALA A C 1
ATOM 3788 O O . ALA A 1 480 ? 234.929 201.862 180.964 1.00 77.79 480 ALA A O 1
ATOM 3790 N N . ALA A 1 481 ? 233.495 201.802 182.742 1.00 75.75 481 ALA A N 1
ATOM 3791 C CA . ALA A 1 481 ? 232.287 202.020 181.910 1.00 75.75 481 ALA A CA 1
ATOM 3792 C C . ALA A 1 481 ? 232.313 203.426 181.307 1.00 75.75 481 ALA A C 1
ATOM 3793 O O . ALA A 1 481 ? 231.913 203.572 180.135 1.00 75.75 481 ALA A O 1
ATOM 3795 N N . SER A 1 482 ? 232.764 204.416 182.079 1.00 76.66 482 SER A N 1
ATOM 3796 C CA . SER A 1 482 ? 232.756 205.820 181.593 1.00 76.66 482 SER A CA 1
ATOM 3797 C C . SER A 1 482 ? 233.747 205.989 180.437 1.00 76.66 482 SER A C 1
ATOM 3798 O O . SER A 1 482 ? 234.962 205.869 180.670 1.00 76.66 482 SER A O 1
ATOM 3801 N N . THR A 1 483 ? 233.242 206.289 179.238 1.00 77.39 483 THR A N 1
ATOM 3802 C CA . THR A 1 483 ? 234.135 206.527 178.074 1.00 77.39 483 THR A CA 1
ATOM 3803 C C . THR A 1 483 ? 234.426 208.026 177.968 1.00 77.39 483 THR A C 1
ATOM 3804 O O . THR A 1 483 ? 234.849 208.465 176.880 1.00 77.39 483 THR A O 1
ATOM 3808 N N . ALA A 1 484 ? 234.204 208.774 179.053 1.00 77.48 484 ALA A N 1
ATOM 3809 C CA . ALA A 1 484 ? 234.416 210.239 179.039 1.00 77.48 484 ALA A CA 1
ATOM 3810 C C . ALA A 1 484 ? 235.874 210.554 178.704 1.00 77.48 484 ALA A C 1
ATOM 3811 O O . ALA A 1 484 ? 236.771 209.977 179.352 1.00 77.48 484 ALA A O 1
ATOM 3813 N N . GLN A 1 485 ? 236.086 211.435 177.724 1.00 75.60 485 GLN A N 1
ATOM 3814 C CA . GLN A 1 485 ? 237.462 211.820 177.323 1.00 75.60 485 GLN A CA 1
ATOM 3815 C C . GLN A 1 485 ? 238.226 212.301 178.565 1.00 75.60 485 GLN A C 1
ATOM 3816 O O . GLN A 1 485 ? 239.421 211.960 178.690 1.00 75.60 485 GLN A O 1
ATOM 3822 N N . LYS A 1 486 ? 237.547 213.021 179.467 1.00 70.31 486 LYS A N 1
ATOM 3823 C CA . LYS A 1 486 ? 238.215 213.494 180.703 1.00 70.31 486 LYS A CA 1
ATOM 3824 C C . LYS A 1 486 ? 237.778 212.610 181.853 1.00 70.31 486 LYS A C 1
ATOM 3825 O O . LYS A 1 486 ? 236.609 212.225 181.870 1.00 70.31 486 LYS A O 1
ATOM 3831 N N . THR A 1 487 ? 238.666 212.353 182.828 1.00 76.34 487 THR A N 1
ATOM 3832 C CA . THR A 1 487 ? 238.099 211.410 183.828 1.00 76.34 487 THR A CA 1
ATOM 3833 C C . THR A 1 487 ? 238.078 212.073 185.207 1.00 76.34 487 THR A C 1
ATOM 3834 O O . THR A 1 487 ? 239.161 212.215 185.809 1.00 76.34 487 THR A O 1
ATOM 3838 N N . LYS A 1 488 ? 236.889 212.458 185.679 1.00 72.44 488 LYS A N 1
ATOM 3839 C CA . LYS A 1 488 ? 236.755 213.106 187.010 1.00 72.44 488 LYS A CA 1
ATOM 3840 C C . LYS A 1 488 ? 235.988 212.166 187.945 1.00 72.44 488 LYS A C 1
ATOM 3841 O O . LYS A 1 488 ? 235.296 212.670 188.850 1.00 72.44 488 LYS A O 1
ATOM 3847 N N . LEU A 1 489 ? 236.117 210.850 187.736 1.00 71.45 489 LEU A N 1
ATOM 3848 C CA . LEU A 1 489 ? 235.452 209.853 188.621 1.00 71.45 489 LEU A CA 1
ATOM 3849 C C . LEU A 1 489 ? 236.408 209.502 189.764 1.00 71.45 489 LEU A C 1
ATOM 3850 O O . LEU A 1 489 ? 236.058 208.625 190.574 1.00 71.45 489 LEU A O 1
ATOM 3855 N N . TYR A 1 490 ? 237.568 210.164 189.821 1.00 72.87 490 TYR A N 1
ATOM 3856 C CA . TYR A 1 490 ? 238.534 209.940 190.927 1.00 72.87 490 TYR A CA 1
ATOM 3857 C C . TYR A 1 490 ? 238.266 210.970 192.026 1.00 72.87 490 TYR A C 1
ATOM 3858 O O . TYR A 1 490 ? 239.172 211.221 192.843 1.00 72.87 490 TYR A O 1
ATOM 3867 N N . ASP A 1 491 ? 237.065 211.558 192.032 1.00 76.37 491 ASP A N 1
ATOM 3868 C CA . ASP A 1 491 ? 236.685 212.523 193.096 1.00 76.37 491 ASP A CA 1
ATOM 3869 C C . ASP A 1 491 ? 236.678 211.776 194.431 1.00 76.37 491 ASP A C 1
ATOM 3870 O O . ASP A 1 491 ? 236.314 210.587 194.438 1.00 76.37 491 ASP A O 1
ATOM 3875 N N . MET A 1 492 ? 237.039 212.462 195.518 1.00 77.66 492 MET A N 1
ATOM 3876 C CA . MET A 1 492 ? 237.063 211.827 196.862 1.00 77.66 492 MET A CA 1
ATOM 3877 C C . MET A 1 492 ? 235.678 211.269 197.209 1.00 77.66 492 MET A C 1
ATOM 3878 O O . MET A 1 492 ? 235.622 210.229 197.884 1.00 77.66 492 MET A O 1
ATOM 3883 N N . TYR A 1 493 ? 234.607 211.930 196.757 1.00 72.70 493 TYR A N 1
ATOM 3884 C CA . TYR A 1 493 ? 233.232 211.425 197.011 1.00 72.70 493 TYR A CA 1
ATOM 3885 C C . TYR A 1 493 ? 233.041 210.063 196.329 1.00 72.70 493 TYR A C 1
ATOM 3886 O O . TYR A 1 493 ? 232.507 209.147 196.979 1.00 72.70 493 TYR A O 1
ATOM 3895 N N . SER A 1 494 ? 233.481 209.934 195.073 1.00 71.25 494 SER A N 1
ATOM 3896 C CA . SER A 1 494 ? 233.315 208.661 194.323 1.00 71.25 494 SER A CA 1
ATOM 3897 C C . SER A 1 494 ? 234.266 207.598 194.884 1.00 71.25 494 SER A C 1
ATOM 3898 O O . SER A 1 494 ? 233.914 206.407 194.822 1.00 71.25 494 SER A O 1
ATOM 3901 N N . ARG A 1 495 ? 235.421 208.015 195.412 1.00 72.23 495 ARG A N 1
ATOM 3902 C CA . ARG A 1 495 ? 236.365 207.054 196.043 1.00 72.23 495 ARG A CA 1
ATOM 3903 C C . ARG A 1 495 ? 235.708 206.487 197.302 1.00 72.23 495 ARG A C 1
ATOM 3904 O O . ARG A 1 495 ? 235.784 205.262 197.511 1.00 72.23 495 ARG A O 1
ATOM 3912 N N . PHE A 1 496 ? 235.081 207.355 198.100 1.00 70.91 496 PHE A N 1
ATOM 3913 C CA . PHE A 1 496 ? 234.386 206.901 199.331 1.00 70.91 496 PHE A CA 1
ATOM 3914 C C . PHE A 1 496 ? 233.226 205.984 198.942 1.00 70.91 496 PHE A C 1
ATOM 3915 O O . PHE A 1 496 ? 232.988 205.002 199.660 1.00 70.91 496 PHE A O 1
ATOM 3923 N N . LEU A 1 497 ? 232.535 206.302 197.844 1.00 69.96 497 LEU A N 1
ATOM 3924 C CA . LEU A 1 497 ? 231.419 205.446 197.364 1.00 69.96 497 LEU A CA 1
ATOM 3925 C C . LEU A 1 497 ? 231.959 204.050 197.046 1.00 69.96 497 LEU A C 1
ATOM 3926 O O . LEU A 1 497 ? 231.336 203.074 197.484 1.00 69.96 497 LEU A O 1
ATOM 3931 N N . ARG A 1 498 ? 233.080 203.969 196.323 1.00 71.39 498 ARG A N 1
ATOM 3932 C CA . ARG A 1 498 ? 233.692 202.654 195.993 1.00 71.39 498 ARG A CA 1
ATOM 3933 C C . ARG A 1 498 ? 233.985 201.887 197.287 1.00 71.39 498 ARG A C 1
ATOM 3934 O O . ARG A 1 498 ? 233.562 200.721 197.390 1.00 71.39 498 ARG A O 1
ATOM 3942 N N . TRP A 1 499 ? 234.662 202.528 198.243 1.00 72.83 499 TRP A N 1
ATOM 3943 C CA . TRP A 1 499 ? 234.973 201.870 199.540 1.00 72.83 499 TRP A CA 1
ATOM 3944 C C . TRP A 1 499 ? 233.678 201.405 200.214 1.00 72.83 499 TRP A C 1
ATOM 3945 O O . TRP A 1 499 ? 233.666 200.271 200.710 1.00 72.83 499 TRP A O 1
ATOM 3956 N N . ALA A 1 500 ? 232.638 202.245 200.222 1.00 72.22 500 ALA A N 1
ATOM 3957 C CA . ALA A 1 500 ? 231.361 201.906 200.894 1.00 72.22 500 ALA A CA 1
ATOM 3958 C C . ALA A 1 500 ? 230.710 200.682 200.238 1.00 72.22 500 ALA A C 1
ATOM 3959 O O . ALA A 1 500 ? 230.279 199.784 200.976 1.00 72.22 500 ALA A O 1
ATOM 3961 N N . THR A 1 501 ? 230.640 200.652 198.903 1.00 71.67 501 THR A N 1
ATOM 3962 C CA . THR A 1 501 ? 229.991 199.516 198.194 1.00 71.67 501 THR A CA 1
ATOM 3963 C C . THR A 1 501 ? 230.751 198.224 198.509 1.00 71.67 501 THR A C 1
ATOM 3964 O O . THR A 1 501 ? 230.096 197.168 198.608 1.00 71.67 501 THR A O 1
ATOM 3968 N N . ASP A 1 502 ? 232.074 198.311 198.672 1.00 77.25 502 ASP A N 1
ATOM 3969 C CA . ASP A 1 502 ? 232.901 197.100 198.918 1.00 77.25 502 ASP A CA 1
ATOM 3970 C C . ASP A 1 502 ? 232.896 196.759 200.414 1.00 77.25 502 ASP A C 1
ATOM 3971 O O . ASP A 1 502 ? 233.121 195.579 200.744 1.00 77.25 502 ASP A O 1
ATOM 3976 N N . ARG A 1 503 ? 232.564 197.649 201.268 1.00 76.01 503 ARG A N 1
ATOM 3977 C CA . ARG A 1 503 ? 232.537 197.230 202.664 1.00 76.01 503 ARG A CA 1
ATOM 3978 C C . ARG A 1 503 ? 231.227 196.510 202.750 1.00 76.01 503 ARG A C 1
ATOM 3979 O O . ARG A 1 503 ? 231.221 195.391 203.254 1.00 76.01 503 ARG A O 1
ATOM 3987 N N . LEU A 1 504 ? 230.159 197.139 202.244 1.00 83.25 504 LEU A N 1
ATOM 3988 C CA . LEU A 1 504 ? 228.795 196.550 202.298 1.00 83.25 504 LEU A CA 1
ATOM 3989 C C . LEU A 1 504 ? 228.817 195.124 201.752 1.00 83.25 504 LEU A C 1
ATOM 3990 O O . LEU A 1 504 ? 229.199 194.944 200.579 1.00 83.25 504 LEU A O 1
ATOM 3995 N N . LYS A 1 505 ? 228.413 194.155 202.574 1.00 87.13 505 LYS A N 1
ATOM 3996 C CA . LYS A 1 505 ? 228.329 192.750 202.104 1.00 87.13 505 LYS A CA 1
ATOM 3997 C C . LYS A 1 505 ? 227.010 192.591 201.344 1.00 87.13 505 LYS A C 1
ATOM 3998 O O . LYS A 1 505 ? 227.019 192.740 200.105 1.00 87.13 505 LYS A O 1
ATOM 4004 N N . GLU A 1 506 ? 225.920 192.314 202.065 1.00 93.43 506 GLU A N 1
ATOM 4005 C CA . GLU A 1 506 ? 224.583 192.168 201.431 1.00 93.43 506 GLU A CA 1
ATOM 4006 C C . GLU A 1 506 ? 223.553 192.876 202.311 1.00 93.43 506 GLU A C 1
ATOM 4007 O O . GLU A 1 506 ? 223.907 193.196 203.464 1.00 93.43 506 GLU A O 1
ATOM 4013 N N . ASP A 1 507 ? 222.345 193.115 201.788 1.00 92.88 507 ASP A N 1
ATOM 4014 C CA . ASP A 1 507 ? 221.246 193.730 202.584 1.00 92.88 507 ASP A CA 1
ATOM 4015 C C . ASP A 1 507 ? 221.731 194.981 203.328 1.00 92.88 507 ASP A C 1
ATOM 4016 O O . ASP A 1 507 ? 221.660 194.986 204.572 1.00 92.88 507 ASP A O 1
ATOM 4021 N N . GLY A 1 508 ? 222.164 196.011 202.594 1.00 82.58 508 GLY A N 1
ATOM 4022 C CA . GLY A 1 508 ? 222.693 197.226 203.241 1.00 82.58 508 GLY A CA 1
ATOM 4023 C C . GLY A 1 508 ? 222.178 198.502 202.598 1.00 82.58 508 GLY A C 1
ATOM 4024 O O . GLY A 1 508 ? 221.640 198.416 201.478 1.00 82.58 508 GLY A O 1
ATOM 4025 N N . ILE A 1 509 ? 222.346 199.647 203.273 1.00 75.63 509 ILE A N 1
ATOM 4026 C CA . ILE A 1 509 ? 221.796 200.934 202.747 1.00 75.63 509 ILE A CA 1
ATOM 4027 C C . ILE A 1 509 ? 222.865 202.029 202.743 1.00 75.63 509 ILE A C 1
ATOM 4028 O O . ILE A 1 509 ? 222.853 202.848 203.683 1.00 75.63 509 ILE A O 1
ATOM 4033 N N . VAL A 1 510 ? 223.751 202.053 201.743 1.00 73.46 510 VAL A N 1
ATOM 4034 C CA . VAL A 1 510 ? 224.691 203.190 201.624 1.00 73.46 510 VAL A CA 1
ATOM 4035 C C . VAL A 1 510 ? 223.913 204.487 201.478 1.00 73.46 510 VAL A C 1
ATOM 4036 O O . VAL A 1 510 ? 223.211 204.604 200.506 1.00 73.46 510 VAL A O 1
ATOM 4040 N N . ALA A 1 511 ? 224.096 205.437 202.359 1.00 72.66 511 ALA A N 1
ATOM 4041 C CA . ALA A 1 511 ? 223.452 206.767 202.413 1.00 72.66 511 ALA A CA 1
ATOM 4042 C C . ALA A 1 511 ? 224.539 207.836 202.509 1.00 72.66 511 ALA A C 1
ATOM 4043 O O . ALA A 1 511 ? 225.046 208.064 203.618 1.00 72.66 511 ALA A O 1
ATOM 4045 N N . PHE A 1 512 ? 224.888 208.454 201.380 1.00 72.54 512 PHE A N 1
ATOM 4046 C CA . PHE A 1 512 ? 225.900 209.540 201.399 1.00 72.54 512 PHE A CA 1
ATOM 4047 C C . PHE A 1 512 ? 225.262 210.826 200.875 1.00 72.54 512 PHE A C 1
ATOM 4048 O O . PHE A 1 512 ? 224.228 210.738 200.187 1.00 72.54 512 PHE A O 1
ATOM 4056 N N . VAL A 1 513 ? 225.831 211.981 201.226 1.00 69.98 513 VAL A N 1
ATOM 4057 C CA . VAL A 1 513 ? 225.346 213.274 200.657 1.00 69.98 513 VAL A CA 1
ATOM 4058 C C . VAL A 1 513 ? 226.555 213.866 199.930 1.00 69.98 513 VAL A C 1
ATOM 4059 O O . VAL A 1 513 ? 227.607 214.028 200.581 1.00 69.98 513 VAL A O 1
ATOM 4063 N N . SER A 1 514 ? 226.446 214.122 198.623 1.00 73.63 514 SER A N 1
ATOM 4064 C CA . SER A 1 514 ? 227.664 214.562 197.894 1.00 73.63 514 SER A CA 1
ATOM 4065 C C . SER A 1 514 ? 227.361 215.462 196.699 1.00 73.63 514 SER A C 1
ATOM 4066 O O . SER A 1 514 ? 226.194 215.865 196.538 1.00 73.63 514 SER A O 1
ATOM 4069 N N . ASN A 1 515 ? 228.392 215.742 195.893 1.00 73.53 515 ASN A N 1
ATOM 4070 C CA . ASN A 1 515 ? 228.218 216.571 194.672 1.00 73.53 515 ASN A CA 1
ATOM 4071 C C . ASN A 1 515 ? 227.162 215.917 193.778 1.00 73.53 515 ASN A C 1
ATOM 4072 O O . ASN A 1 515 ? 227.251 214.692 193.563 1.00 73.53 515 ASN A O 1
ATOM 4077 N N . SER A 1 516 ? 226.226 216.712 193.250 1.00 72.82 516 SER A N 1
ATOM 4078 C CA . SER A 1 516 ? 225.125 216.167 192.413 1.00 72.82 516 SER A CA 1
ATOM 4079 C C . SER A 1 516 ? 225.562 216.042 190.948 1.00 72.82 516 SER A C 1
ATOM 4080 O O . SER A 1 516 ? 224.709 216.244 190.062 1.00 72.82 516 SER A O 1
ATOM 4083 N N . SER A 1 517 ? 226.834 215.719 190.702 1.00 73.31 517 SER A N 1
ATOM 4084 C CA . SER A 1 517 ? 227.322 215.513 189.314 1.00 73.31 517 SER A CA 1
ATOM 4085 C C . SER A 1 517 ? 227.036 214.068 188.899 1.00 73.31 517 SER A C 1
ATOM 4086 O O . SER A 1 517 ? 226.838 213.827 187.696 1.00 73.31 517 SER A O 1
ATOM 4089 N N . PHE A 1 518 ? 226.985 213.153 189.870 1.00 75.45 518 PHE A N 1
ATOM 4090 C CA . PHE A 1 518 ? 226.726 211.718 189.577 1.00 75.45 518 PHE A CA 1
ATOM 4091 C C . PHE A 1 518 ? 225.393 211.553 188.836 1.00 75.45 518 PHE A C 1
ATOM 4092 O O . PHE A 1 518 ? 225.303 210.648 187.989 1.00 75.45 518 PHE A O 1
ATOM 4100 N N . ILE A 1 519 ? 224.400 212.399 189.136 1.00 75.95 519 ILE A N 1
ATOM 4101 C CA . ILE A 1 519 ? 223.049 212.262 188.514 1.00 75.95 519 ILE A CA 1
ATOM 4102 C C . ILE A 1 519 ? 223.144 212.507 187.004 1.00 75.95 519 ILE A C 1
ATOM 4103 O O . ILE A 1 519 ? 222.553 211.708 186.254 1.00 75.95 519 ILE A O 1
ATOM 4108 N N . ASP A 1 520 ? 223.837 213.572 186.582 1.00 78.98 520 ASP A N 1
ATOM 4109 C CA . ASP A 1 520 ? 223.902 213.906 185.133 1.00 78.98 520 ASP A CA 1
ATOM 4110 C C . ASP A 1 520 ? 225.227 214.588 184.776 1.00 78.98 520 ASP A C 1
ATOM 4111 O O . ASP A 1 520 ? 225.310 215.820 184.946 1.00 78.98 520 ASP A O 1
ATOM 4116 N N . SER A 1 521 ? 226.211 213.822 184.293 1.00 76.75 521 SER A N 1
ATOM 4117 C CA . SER A 1 521 ? 227.501 214.397 183.826 1.00 76.75 521 SER A CA 1
ATOM 4118 C C . SER A 1 521 ? 228.076 213.470 182.751 1.00 76.75 521 SER A C 1
ATOM 4119 O O . SER A 1 521 ? 227.975 212.246 182.933 1.00 76.75 521 SER A O 1
ATOM 4122 N N . ARG A 1 522 ? 228.627 214.026 181.668 1.00 78.51 522 ARG A N 1
ATOM 4123 C CA . ARG A 1 522 ? 229.289 213.174 180.643 1.00 78.51 522 ARG A CA 1
ATOM 4124 C C . ARG A 1 522 ? 230.284 212.270 181.376 1.00 78.51 522 ARG A C 1
ATOM 4125 O O . ARG A 1 522 ? 230.319 211.059 181.081 1.00 78.51 522 ARG A O 1
ATOM 4133 N N . THR A 1 523 ? 231.040 212.842 182.315 1.00 72.85 523 THR A N 1
ATOM 4134 C CA . THR A 1 523 ? 232.000 212.052 183.129 1.00 72.85 523 THR A CA 1
ATOM 4135 C C . THR A 1 523 ? 231.289 210.918 183.878 1.00 72.85 523 THR A C 1
ATOM 4136 O O . THR A 1 523 ? 231.775 209.774 183.791 1.00 72.85 523 THR A O 1
ATOM 4140 N N . PHE A 1 524 ? 230.159 211.194 184.539 1.00 74.13 524 PHE A N 1
ATOM 4141 C CA . PHE A 1 524 ? 229.519 210.160 185.399 1.00 74.13 524 PHE A CA 1
ATOM 4142 C C . PHE A 1 524 ? 228.470 209.329 184.651 1.00 74.13 524 PHE A C 1
ATOM 4143 O O . PHE A 1 524 ? 227.646 208.698 185.330 1.00 74.13 524 PHE A O 1
ATOM 4151 N N . ASP A 1 525 ? 228.519 209.309 183.315 1.00 79.69 525 ASP A N 1
ATOM 4152 C CA . ASP A 1 525 ? 227.568 208.481 182.523 1.00 79.69 525 ASP A CA 1
ATOM 4153 C C . ASP A 1 525 ? 227.746 207.005 182.890 1.00 79.69 525 ASP A C 1
ATOM 4154 O O . ASP A 1 525 ? 226.725 206.298 183.001 1.00 79.69 525 ASP A O 1
ATOM 4159 N N . GLY A 1 526 ? 228.993 206.566 183.087 1.00 79.26 526 GLY A N 1
ATOM 4160 C CA . GLY A 1 526 ? 229.264 205.146 183.386 1.00 79.26 526 GLY A CA 1
ATOM 4161 C C . GLY A 1 526 ? 229.160 204.839 184.866 1.00 79.26 526 GLY A C 1
ATOM 4162 O O . GLY A 1 526 ? 228.926 203.664 185.199 1.00 79.26 526 GLY A O 1
ATOM 4163 N N . PHE A 1 527 ? 229.339 205.846 185.725 1.00 76.29 527 PHE A N 1
ATOM 4164 C CA . PHE A 1 527 ? 229.141 205.623 187.180 1.00 76.29 527 PHE A CA 1
ATOM 4165 C C . PHE A 1 527 ? 227.723 205.091 187.383 1.00 76.29 527 PHE A C 1
ATOM 4166 O O . PHE A 1 527 ? 227.571 204.049 188.040 1.00 76.29 527 PHE A O 1
ATOM 4174 N N . ARG A 1 528 ? 226.729 205.796 186.833 1.00 78.32 528 ARG A N 1
ATOM 4175 C CA . ARG A 1 528 ? 225.311 205.365 186.945 1.00 78.32 528 ARG A CA 1
ATOM 4176 C C . ARG A 1 528 ? 225.175 203.935 186.425 1.00 78.32 528 ARG A C 1
ATOM 4177 O O . ARG A 1 528 ? 224.642 203.095 187.167 1.00 78.32 528 ARG A O 1
ATOM 4185 N N . LYS A 1 529 ? 225.645 203.681 185.200 1.00 81.67 529 LYS A N 1
ATOM 4186 C CA . LYS A 1 529 ? 225.550 202.331 184.583 1.00 81.67 529 LYS A CA 1
ATOM 4187 C C . LYS A 1 529 ? 225.997 201.261 185.586 1.00 81.67 529 LYS A C 1
ATOM 4188 O O . LYS A 1 529 ? 225.248 200.289 185.775 1.00 81.67 529 LYS A O 1
ATOM 4194 N N . GLU A 1 530 ? 227.158 201.444 186.219 1.00 82.97 530 GLU A N 1
ATOM 4195 C CA . GLU A 1 530 ? 227.693 200.407 187.142 1.00 82.97 530 GLU A CA 1
ATOM 4196 C C . GLU A 1 530 ? 226.930 200.415 188.470 1.00 82.97 530 GLU A C 1
ATOM 4197 O O . GLU A 1 530 ? 226.708 199.321 189.010 1.00 82.97 530 GLU A O 1
ATOM 4203 N N . VAL A 1 531 ? 226.523 201.588 188.963 1.00 84.36 531 VAL A N 1
ATOM 4204 C CA . VAL A 1 531 ? 225.878 201.672 190.310 1.00 84.36 531 VAL A CA 1
ATOM 4205 C C . VAL A 1 531 ? 224.525 200.940 190.324 1.00 84.36 531 VAL A C 1
ATOM 4206 O O . VAL A 1 531 ? 224.172 200.386 191.386 1.00 84.36 531 VAL A O 1
ATOM 4210 N N . VAL A 1 532 ? 223.819 200.890 189.187 1.00 88.90 532 VAL A N 1
ATOM 4211 C CA . VAL A 1 532 ? 222.475 200.239 189.150 1.00 88.90 532 VAL A CA 1
ATOM 4212 C C . VAL A 1 532 ? 222.653 198.716 189.186 1.00 88.90 532 VAL A C 1
ATOM 4213 O O . VAL A 1 532 ? 221.691 198.019 189.544 1.00 88.90 532 VAL A O 1
ATOM 4217 N N . LYS A 1 533 ? 223.848 198.223 188.850 1.00 93.88 533 LYS A N 1
ATOM 4218 C CA . LYS A 1 533 ? 224.113 196.762 188.893 1.00 93.88 533 LYS A CA 1
ATOM 4219 C C . LYS A 1 533 ? 224.410 196.341 190.334 1.00 93.88 533 LYS A C 1
ATOM 4220 O O . LYS A 1 533 ? 224.072 195.197 190.691 1.00 93.88 533 LYS A O 1
ATOM 4226 N N . ASP A 1 534 ? 225.009 197.230 191.132 1.00 90.24 534 ASP A N 1
ATOM 4227 C CA . ASP A 1 534 ? 225.412 196.840 192.509 1.00 90.24 534 ASP A CA 1
ATOM 4228 C C . ASP A 1 534 ? 224.289 197.130 193.508 1.00 90.24 534 ASP A C 1
ATOM 4229 O O . ASP A 1 534 ? 224.543 196.922 194.700 1.00 90.24 534 ASP A O 1
ATOM 4234 N N . PHE A 1 535 ? 223.116 197.594 193.054 1.00 83.89 535 PHE A N 1
ATOM 4235 C CA . PHE A 1 535 ? 222.025 197.994 193.985 1.00 83.89 535 PHE A CA 1
ATOM 4236 C C . PHE A 1 535 ? 220.666 197.538 193.446 1.00 83.89 535 PHE A C 1
ATOM 4237 O O . PHE A 1 535 ? 220.580 197.210 192.246 1.00 83.89 535 PHE A O 1
ATOM 4245 N N . ASP A 1 536 ? 219.650 197.500 194.313 1.00 94.76 536 ASP A N 1
ATOM 4246 C CA . ASP A 1 536 ? 218.299 197.028 193.905 1.00 94.76 536 ASP A CA 1
ATOM 4247 C C . ASP A 1 536 ? 217.338 198.219 193.855 1.00 94.76 536 ASP A C 1
ATOM 4248 O O . ASP A 1 536 ? 216.362 198.150 193.082 1.00 94.76 536 ASP A O 1
ATOM 4253 N N . HIS A 1 537 ? 217.587 199.249 194.670 1.00 88.35 537 HIS A N 1
ATOM 4254 C CA . HIS A 1 537 ? 216.721 200.459 194.687 1.00 88.35 537 HIS A CA 1
ATOM 4255 C C . HIS A 1 537 ? 217.595 201.706 194.844 1.00 88.35 537 HIS A C 1
ATOM 4256 O O . HIS A 1 537 ? 218.520 201.671 195.674 1.00 88.35 537 HIS A O 1
ATOM 4263 N N . ILE A 1 538 ? 217.315 202.763 194.077 1.00 81.25 538 ILE A N 1
ATOM 4264 C CA . ILE A 1 538 ? 218.086 204.038 194.196 1.00 81.25 538 ILE A CA 1
ATOM 4265 C C . ILE A 1 538 ? 217.096 205.165 194.509 1.00 81.25 538 ILE A C 1
ATOM 4266 O O . ILE A 1 538 ? 216.084 205.263 193.800 1.00 81.25 538 ILE A O 1
ATOM 4271 N N . TYR A 1 539 ? 217.358 205.951 195.558 1.00 82.47 539 TYR A N 1
ATOM 4272 C CA . TYR A 1 539 ? 216.422 207.033 195.966 1.00 82.47 539 TYR A CA 1
ATOM 4273 C C . TYR A 1 539 ? 217.177 208.362 196.025 1.00 82.47 539 TYR A C 1
ATOM 4274 O O . TYR A 1 539 ? 217.715 208.696 197.097 1.00 82.47 539 TYR A O 1
ATOM 4283 N N . ILE A 1 540 ? 217.204 209.100 194.912 1.00 77.48 540 ILE A N 1
ATOM 4284 C CA . ILE A 1 540 ? 217.974 210.378 194.869 1.00 77.48 540 ILE A CA 1
ATOM 4285 C C . ILE A 1 540 ? 217.085 211.534 195.332 1.00 77.48 540 ILE A C 1
ATOM 4286 O O . ILE A 1 540 ? 215.872 211.500 195.043 1.00 77.48 540 ILE A O 1
ATOM 4291 N N . LEU A 1 541 ? 217.675 212.517 196.016 1.00 76.81 541 LEU A N 1
ATOM 4292 C CA . LEU A 1 541 ? 216.917 213.713 196.466 1.00 76.81 541 LEU A CA 1
ATOM 4293 C C . LEU A 1 541 ? 217.768 214.946 196.158 1.00 76.81 541 LEU A C 1
ATOM 4294 O O . LEU A 1 541 ? 218.517 215.383 197.053 1.00 76.81 541 LEU A O 1
ATOM 4299 N N . ASP A 1 542 ? 217.670 215.468 194.933 1.00 81.66 542 ASP A N 1
ATOM 4300 C CA . ASP A 1 542 ? 218.528 216.615 194.535 1.00 81.66 542 ASP A CA 1
ATOM 4301 C C . ASP A 1 542 ? 218.124 217.868 195.313 1.00 81.66 542 ASP A C 1
ATOM 4302 O O . ASP A 1 542 ? 216.961 218.287 195.188 1.00 81.66 542 ASP A O 1
ATOM 4307 N N . MET A 1 543 ? 219.085 218.408 196.049 1.00 78.41 543 MET A N 1
ATOM 4308 C CA . MET A 1 543 ? 218.833 219.601 196.875 1.00 78.41 543 MET A CA 1
ATOM 4309 C C . MET A 1 543 ? 219.428 220.792 196.124 1.00 78.41 543 MET A C 1
ATOM 4310 O O . MET A 1 543 ? 219.483 221.886 196.714 1.00 78.41 543 MET A O 1
ATOM 4315 N N . LYS A 1 544 ? 219.853 220.573 194.871 1.00 76.36 544 LYS A N 1
ATOM 4316 C CA . LYS A 1 544 ? 220.409 221.653 194.004 1.00 76.36 544 LYS A CA 1
ATOM 4317 C C . LYS A 1 544 ? 221.426 222.517 194.758 1.00 76.36 544 LYS A C 1
ATOM 4318 O O . LYS A 1 544 ? 222.317 221.948 195.423 1.00 76.36 544 LYS A O 1
ATOM 4324 N N . GLY A 1 545 ? 221.316 223.842 194.620 1.00 76.87 545 GLY A N 1
ATOM 4325 C CA . GLY A 1 545 ? 222.256 224.761 195.289 1.00 76.87 545 GLY A CA 1
ATOM 4326 C C . GLY A 1 545 ? 223.600 224.820 194.583 1.00 76.87 545 GLY A C 1
ATOM 4327 O O . GLY A 1 545 ? 224.620 224.971 195.281 1.00 76.87 545 GLY A O 1
ATOM 4328 N N . ASN A 1 546 ? 223.609 224.707 193.251 1.00 77.95 546 ASN A N 1
ATOM 4329 C CA . ASN A 1 546 ? 224.879 224.833 192.485 1.00 77.95 546 ASN A CA 1
ATOM 4330 C C . ASN A 1 546 ? 225.173 226.318 192.250 1.00 77.95 546 ASN A C 1
ATOM 4331 O O . ASN A 1 546 ? 224.215 227.075 191.998 1.00 77.95 546 ASN A O 1
ATOM 4336 N N . ALA A 1 547 ? 226.447 226.715 192.326 1.00 78.21 547 ALA A N 1
ATOM 4337 C CA . ALA A 1 547 ? 226.784 228.150 192.190 1.00 78.21 547 ALA A CA 1
ATOM 4338 C C . ALA A 1 547 ? 227.942 228.369 191.209 1.00 78.21 547 ALA A C 1
ATOM 4339 O O . ALA A 1 547 ? 228.324 229.545 191.034 1.00 78.21 547 ALA A O 1
ATOM 4341 N N . ASN A 1 548 ? 228.485 227.308 190.594 1.00 75.22 548 ASN A N 1
ATOM 4342 C CA . ASN A 1 548 ? 229.525 227.561 189.581 1.00 75.22 548 ASN A CA 1
ATOM 4343 C C . ASN A 1 548 ? 228.769 227.687 188.274 1.00 75.22 548 ASN A C 1
ATOM 4344 O O . ASN A 1 548 ? 229.185 227.060 187.310 1.00 75.22 548 ASN A O 1
ATOM 4349 N N . THR A 1 549 ? 227.677 228.438 188.272 1.00 81.84 549 THR A N 1
ATOM 4350 C CA . THR A 1 549 ? 226.859 228.603 187.054 1.00 81.84 549 THR A CA 1
ATOM 4351 C C . THR A 1 549 ? 226.463 230.068 186.977 1.00 81.84 549 THR A C 1
ATOM 4352 O O . THR A 1 549 ? 226.623 230.742 187.976 1.00 81.84 549 THR A O 1
ATOM 4356 N N . SER A 1 550 ? 226.008 230.556 185.835 1.00 81.76 550 SER A N 1
ATOM 4357 C CA . SER A 1 550 ? 225.734 232.002 185.776 1.00 81.76 550 SER A CA 1
ATOM 4358 C C . SER A 1 550 ? 224.473 232.296 185.008 1.00 81.76 550 SER A C 1
ATOM 4359 O O . SER A 1 550 ? 224.169 231.558 184.089 1.00 81.76 550 SER A O 1
ATOM 4362 N N . GLY A 1 551 ? 223.800 233.402 185.346 1.00 78.38 551 GLY A N 1
ATOM 4363 C CA . GLY A 1 551 ? 222.600 233.826 184.598 1.00 78.38 551 GLY A CA 1
ATOM 4364 C C . GLY A 1 551 ? 221.330 233.212 185.149 1.00 78.38 551 GLY A C 1
ATOM 4365 O O . GLY A 1 551 ? 221.157 233.221 186.383 1.00 78.38 551 GLY A O 1
ATOM 4366 N N . GLU A 1 552 ? 220.474 232.690 184.266 1.00 80.57 552 GLU A N 1
ATOM 4367 C CA . GLU A 1 552 ? 219.180 232.103 184.703 1.00 80.57 552 GLU A CA 1
ATOM 4368 C C . GLU A 1 552 ? 219.444 230.894 185.606 1.00 80.57 552 GLU A C 1
ATOM 4369 O O . GLU A 1 552 ? 218.653 230.673 186.535 1.00 80.57 552 GLU A O 1
ATOM 4375 N N . ARG A 1 553 ? 220.635 230.235 185.461 1.00 78.82 553 ARG A N 1
ATOM 4376 C CA . ARG A 1 553 ? 220.777 228.921 186.134 1.00 78.82 553 ARG A CA 1
ATOM 4377 C C . ARG A 1 553 ? 221.047 229.144 187.626 1.00 78.82 553 ARG A C 1
ATOM 4378 O O . ARG A 1 553 ? 220.354 228.496 188.426 1.00 78.82 553 ARG A O 1
ATOM 4386 N N . ARG A 1 554 ? 221.835 230.150 187.895 1.00 76.01 554 ARG A N 1
ATOM 4387 C CA . ARG A 1 554 ? 222.222 230.456 189.273 1.00 76.01 554 ARG A CA 1
ATOM 4388 C C . ARG A 1 554 ? 220.962 230.846 190.025 1.00 76.01 554 ARG A C 1
ATOM 4389 O O . ARG A 1 554 ? 220.941 230.610 191.219 1.00 76.01 554 ARG A O 1
ATOM 4397 N N . LYS A 1 555 ? 219.931 231.374 189.344 1.00 77.54 555 LYS A N 1
ATOM 4398 C CA . LYS A 1 555 ? 218.661 231.727 190.035 1.00 77.54 555 LYS A CA 1
ATOM 4399 C C . LYS A 1 555 ? 217.929 230.455 190.474 1.00 77.54 555 LYS A C 1
ATOM 4400 O O . LYS A 1 555 ? 217.534 230.387 191.655 1.00 77.54 555 LYS A O 1
ATOM 4406 N N . ARG A 1 556 ? 217.693 229.553 189.520 1.00 79.72 556 ARG A N 1
ATOM 4407 C CA . ARG A 1 556 ? 216.966 228.291 189.795 1.00 79.72 556 ARG A CA 1
ATOM 4408 C C . ARG A 1 556 ? 217.629 227.565 190.966 1.00 79.72 556 ARG A C 1
ATOM 4409 O O . ARG A 1 556 ? 216.915 227.191 191.911 1.00 79.72 556 ARG A O 1
ATOM 4417 N N . GLU A 1 557 ? 218.949 227.391 190.906 1.00 79.08 557 GLU A N 1
ATOM 4418 C CA . GLU A 1 557 ? 219.667 226.645 191.973 1.00 79.08 557 GLU A CA 1
ATOM 4419 C C . GLU A 1 557 ? 219.405 227.310 193.328 1.00 79.08 557 GLU A C 1
ATOM 4420 O O . GLU A 1 557 ? 219.148 226.575 194.290 1.00 79.08 557 GLU A O 1
ATOM 4426 N N . GLY A 1 558 ? 219.484 228.642 193.406 1.00 77.26 558 GLY A N 1
ATOM 4427 C CA . GLY A 1 558 ? 219.129 229.343 194.657 1.00 77.26 558 GLY A CA 1
ATOM 4428 C C . GLY A 1 558 ? 220.156 229.181 195.764 1.00 77.26 558 GLY A C 1
ATOM 4429 O O . GLY A 1 558 ? 221.360 229.146 195.445 1.00 77.26 558 GLY A O 1
ATOM 4430 N N . GLY A 1 559 ? 219.704 229.063 197.020 1.00 77.23 559 GLY A N 1
ATOM 4431 C CA . GLY A 1 559 ? 220.631 229.009 198.170 1.00 77.23 559 GLY A CA 1
ATOM 4432 C C . GLY A 1 559 ? 221.290 227.652 198.342 1.00 77.23 559 GLY A C 1
ATOM 4433 O O . GLY A 1 559 ? 220.842 226.692 197.688 1.00 77.23 559 GLY A O 1
ATOM 4434 N N . ASN A 1 560 ? 222.301 227.566 199.214 1.00 76.39 560 ASN A N 1
ATOM 4435 C CA . ASN A 1 560 ? 223.058 226.297 199.387 1.00 76.39 560 ASN A CA 1
ATOM 4436 C C . ASN A 1 560 ? 222.677 225.608 200.697 1.00 76.39 560 ASN A C 1
ATOM 4437 O O . ASN A 1 560 ? 222.764 226.268 201.746 1.00 76.39 560 ASN A O 1
ATOM 4442 N N . VAL A 1 561 ? 222.269 224.335 200.615 1.00 72.92 561 VAL A N 1
ATOM 4443 C CA . VAL A 1 561 ? 221.834 223.549 201.810 1.00 72.92 561 VAL A CA 1
ATOM 4444 C C . VAL A 1 561 ? 222.995 223.441 202.801 1.00 72.92 561 VAL A C 1
ATOM 4445 O O . VAL A 1 561 ? 222.775 222.917 203.907 1.00 72.92 561 VAL A O 1
ATOM 4449 N N . PHE A 1 562 ? 224.188 223.892 202.412 1.00 73.29 562 PHE A N 1
ATOM 4450 C CA . PHE A 1 562 ? 225.322 223.904 203.371 1.00 73.29 562 PHE A CA 1
ATOM 4451 C C . PHE A 1 562 ? 225.521 225.336 203.867 1.00 73.29 562 PHE A C 1
ATOM 4452 O O . PHE A 1 562 ? 226.667 225.802 203.830 1.00 73.29 562 PHE A O 1
ATOM 4460 N N . ASN A 1 563 ? 224.440 226.003 204.293 1.00 82.22 563 ASN A N 1
ATOM 4461 C CA . ASN A 1 563 ? 224.510 227.394 204.826 1.00 82.22 563 ASN A CA 1
ATOM 4462 C C . ASN A 1 563 ? 225.328 228.293 203.892 1.00 82.22 563 ASN A C 1
ATOM 4463 O O . ASN A 1 563 ? 226.167 229.051 204.418 1.00 82.22 563 ASN A O 1
ATOM 4468 N N . ASP A 1 564 ? 225.083 228.223 202.577 1.00 80.60 564 ASP A N 1
ATOM 4469 C CA . ASP A 1 564 ? 225.830 229.035 201.572 1.00 80.60 564 ASP A CA 1
ATOM 4470 C C . ASP A 1 564 ? 227.325 229.080 201.908 1.00 80.60 564 ASP A C 1
ATOM 4471 O O . ASP A 1 564 ? 227.877 230.196 201.995 1.00 80.60 564 ASP A O 1
ATOM 4476 N N . GLN A 1 565 ? 227.952 227.912 202.071 1.00 79.34 565 GLN A N 1
ATOM 4477 C CA . GLN A 1 565 ? 229.404 227.856 202.385 1.00 79.34 565 GLN A CA 1
ATOM 4478 C C . GLN A 1 565 ? 230.135 227.190 201.219 1.00 79.34 565 GLN A C 1
ATOM 4479 O O . GLN A 1 565 ? 231.361 227.348 201.143 1.00 79.34 565 GLN A O 1
ATOM 4485 N N . ILE A 1 566 ? 229.408 226.450 200.373 1.00 73.02 566 ILE A N 1
ATOM 4486 C CA . ILE A 1 566 ? 230.033 225.730 199.220 1.00 73.02 566 ILE A CA 1
ATOM 4487 C C . ILE A 1 566 ? 229.359 226.198 197.924 1.00 73.02 566 ILE A C 1
ATOM 4488 O O . ILE A 1 566 ? 228.340 226.907 198.016 1.00 73.02 566 ILE A O 1
ATOM 4493 N N . LYS A 1 567 ? 229.920 225.832 196.766 1.00 76.91 567 LYS A N 1
ATOM 4494 C CA . LYS A 1 567 ? 229.329 226.237 195.461 1.00 76.91 567 LYS A CA 1
ATOM 4495 C C . LYS A 1 567 ? 228.985 225.002 194.620 1.00 76.91 567 LYS A C 1
ATOM 4496 O O . LYS A 1 567 ? 228.408 225.180 193.536 1.00 76.91 567 LYS A O 1
ATOM 4502 N N . VAL A 1 568 ? 229.342 223.803 195.089 1.00 74.39 568 VAL A N 1
ATOM 4503 C CA . VAL A 1 568 ? 228.991 222.565 194.339 1.00 74.39 568 VAL A CA 1
ATOM 4504 C C . VAL A 1 568 ? 227.561 222.129 194.621 1.00 74.39 568 VAL A C 1
ATOM 4505 O O . VAL A 1 568 ? 227.005 222.538 195.613 1.00 74.39 568 VAL A O 1
ATOM 4509 N N . GLY A 1 569 ? 226.974 221.298 193.775 1.00 76.41 569 GLY A N 1
ATOM 4510 C CA . GLY A 1 569 ? 225.559 220.928 193.972 1.00 76.41 569 GLY A CA 1
ATOM 4511 C C . GLY A 1 569 ? 225.430 219.833 195.000 1.00 76.41 569 GLY A C 1
ATOM 4512 O O . GLY A 1 569 ? 226.362 219.087 195.115 1.00 76.41 569 GLY A O 1
ATOM 4513 N N . VAL A 1 570 ? 224.326 219.712 195.716 1.00 70.74 570 VAL A N 1
ATOM 4514 C CA . VAL A 1 570 ? 224.288 218.699 196.798 1.00 70.74 570 VAL A CA 1
ATOM 4515 C C . VAL A 1 570 ? 223.080 217.798 196.585 1.00 70.74 570 VAL A C 1
ATOM 4516 O O . VAL A 1 570 ? 222.091 218.312 196.115 1.00 70.74 570 VAL A O 1
ATOM 4520 N N . ALA A 1 571 ? 223.180 216.495 196.862 1.00 70.86 571 ALA A N 1
ATOM 4521 C CA . ALA A 1 571 ? 222.091 215.534 196.607 1.00 70.86 571 ALA A CA 1
ATOM 4522 C C . ALA A 1 571 ? 222.151 214.425 197.620 1.00 70.86 571 ALA A C 1
ATOM 4523 O O . ALA A 1 571 ? 223.171 213.796 197.649 1.00 70.86 571 ALA A O 1
ATOM 4525 N N . VAL A 1 572 ? 221.061 214.138 198.325 1.00 70.63 572 VAL A N 1
ATOM 4526 C CA . VAL A 1 572 ? 221.057 213.104 199.395 1.00 70.63 572 VAL A CA 1
ATOM 4527 C C . VAL A 1 572 ? 220.566 211.827 198.752 1.00 70.63 572 VAL A C 1
ATOM 4528 O O . VAL A 1 572 ? 219.423 211.812 198.399 1.00 70.63 572 VAL A O 1
ATOM 4532 N N . TYR A 1 573 ? 221.398 210.811 198.592 1.00 71.05 573 TYR A N 1
ATOM 4533 C CA . TYR A 1 573 ? 221.006 209.590 197.861 1.00 71.05 573 TYR A CA 1
ATOM 4534 C C . TYR A 1 573 ? 221.033 208.375 198.759 1.00 71.05 573 TYR A C 1
ATOM 4535 O O . TYR A 1 573 ? 221.887 208.346 199.612 1.00 71.05 573 TYR A O 1
ATOM 4544 N N . PHE A 1 574 ? 220.162 207.395 198.549 1.00 71.66 574 PHE A N 1
ATOM 4545 C CA . PHE A 1 574 ? 220.090 206.234 199.451 1.00 71.66 574 PHE A CA 1
ATOM 4546 C C . PHE A 1 574 ? 220.063 205.001 198.583 1.00 71.66 574 PHE A C 1
ATOM 4547 O O . PHE A 1 574 ? 219.005 204.642 198.183 1.00 71.66 574 PHE A O 1
ATOM 4555 N N . LEU A 1 575 ? 221.180 204.345 198.376 1.00 75.69 575 LEU A N 1
ATOM 4556 C CA . LEU A 1 575 ? 221.192 203.207 197.444 1.00 75.69 575 LEU A CA 1
ATOM 4557 C C . LEU A 1 575 ? 221.000 201.886 198.185 1.00 75.69 575 LEU A C 1
ATOM 4558 O O . LEU A 1 575 ? 221.992 201.355 198.616 1.00 75.69 575 LEU A O 1
ATOM 4563 N N . VAL A 1 576 ? 219.803 201.310 198.240 1.00 81.79 576 VAL A N 1
ATOM 4564 C CA . VAL A 1 576 ? 219.598 200.076 199.036 1.00 81.79 576 VAL A CA 1
ATOM 4565 C C . VAL A 1 576 ? 219.998 198.910 198.184 1.00 81.79 576 VAL A C 1
ATOM 4566 O O . VAL A 1 576 ? 219.991 199.074 196.997 1.00 81.79 576 VAL A O 1
ATOM 4570 N N . ARG A 1 577 ? 220.429 197.808 198.809 1.00 88.21 577 ARG A N 1
ATOM 4571 C CA . ARG A 1 577 ? 220.819 196.579 198.071 1.00 88.21 577 ARG A CA 1
ATOM 4572 C C . ARG A 1 577 ? 220.063 195.401 198.687 1.00 88.21 577 ARG A C 1
ATOM 4573 O O . ARG A 1 577 ? 220.602 194.792 199.624 1.00 88.21 577 ARG A O 1
ATOM 4581 N N . SER A 1 578 ? 218.856 195.109 198.197 1.00 97.62 578 SER A N 1
ATOM 4582 C CA . SER A 1 578 ? 218.094 193.937 198.701 1.00 97.62 578 SER A CA 1
ATOM 4583 C C . SER A 1 578 ? 218.750 192.647 198.196 1.00 97.62 578 SER A C 1
ATOM 4584 O O . SER A 1 578 ? 218.286 192.119 197.167 1.00 97.62 578 SER A O 1
ATOM 4587 N N . ALA A 1 579 ? 219.783 192.166 198.894 1.00 112.47 579 ALA A N 1
ATOM 4588 C CA . ALA A 1 579 ? 220.514 190.953 198.460 1.00 112.47 579 ALA A CA 1
ATOM 4589 C C . ALA A 1 579 ? 220.796 190.063 199.676 1.00 112.47 579 ALA A C 1
ATOM 4590 O O . ALA A 1 579 ? 219.813 189.560 200.254 1.00 112.47 579 ALA A O 1
ATOM 4592 N N . ASP A 1 587 ? 215.613 194.068 187.864 1.00 131.29 587 ASP A N 1
ATOM 4593 C CA . ASP A 1 587 ? 216.257 195.354 187.500 1.00 131.29 587 ASP A CA 1
ATOM 4594 C C . ASP A 1 587 ? 215.997 196.392 188.597 1.00 131.29 587 ASP A C 1
ATOM 4595 O O . ASP A 1 587 ? 214.982 196.240 189.302 1.00 131.29 587 ASP A O 1
ATOM 4600 N N . THR A 1 588 ? 216.849 197.415 188.719 1.00 109.12 588 THR A N 1
ATOM 4601 C CA . THR A 1 588 ? 216.738 198.445 189.776 1.00 109.12 588 THR A CA 1
ATOM 4602 C C . THR A 1 588 ? 215.531 199.329 189.540 1.00 109.12 588 THR A C 1
ATOM 4603 O O . THR A 1 588 ? 214.745 199.039 188.653 1.00 109.12 588 THR A O 1
ATOM 4607 N N . LYS A 1 589 ? 215.362 200.341 190.396 1.00 94.99 589 LYS A N 1
ATOM 4608 C CA . LYS A 1 589 ? 214.228 201.292 190.281 1.00 94.99 589 LYS A CA 1
ATOM 4609 C C . LYS A 1 589 ? 214.760 202.665 190.691 1.00 94.99 589 LYS A C 1
ATOM 4610 O O . LYS A 1 589 ? 214.900 202.899 191.904 1.00 94.99 589 LYS A O 1
ATOM 4616 N N . ILE A 1 590 ? 215.094 203.516 189.720 1.00 88.87 590 ILE A N 1
ATOM 4617 C CA . ILE A 1 590 ? 215.704 204.831 190.071 1.00 88.87 590 ILE A CA 1
ATOM 4618 C C . ILE A 1 590 ? 214.573 205.795 190.438 1.00 88.87 590 ILE A C 1
ATOM 4619 O O . ILE A 1 590 ? 213.780 206.149 189.548 1.00 88.87 590 ILE A O 1
ATOM 4624 N N . TRP A 1 591 ? 214.474 206.144 191.720 1.00 86.83 591 TRP A N 1
ATOM 4625 C CA . TRP A 1 591 ? 213.416 207.071 192.196 1.00 86.83 591 TRP A CA 1
ATOM 4626 C C . TRP A 1 591 ? 214.049 208.450 192.368 1.00 86.83 591 TRP A C 1
ATOM 4627 O O . TRP A 1 591 ? 215.209 208.494 192.802 1.00 86.83 591 TRP A O 1
ATOM 4638 N N . TYR A 1 592 ? 213.341 209.530 192.025 1.00 80.08 592 TYR A N 1
ATOM 4639 C CA . TYR A 1 592 ? 214.010 210.858 192.058 1.00 80.08 592 TYR A CA 1
ATOM 4640 C C . TYR A 1 592 ? 213.043 211.968 192.465 1.00 80.08 592 TYR A C 1
ATOM 4641 O O . TYR A 1 592 ? 211.893 211.966 191.993 1.00 80.08 592 TYR A O 1
ATOM 4650 N N . HIS A 1 593 ? 213.510 212.894 193.306 1.00 81.94 593 HIS A N 1
ATOM 4651 C CA . HIS A 1 593 ? 212.674 214.065 193.674 1.00 81.94 593 HIS A CA 1
ATOM 4652 C C . HIS A 1 593 ? 213.557 215.314 193.715 1.00 81.94 593 HIS A C 1
ATOM 4653 O O . HIS A 1 593 ? 214.248 215.514 194.734 1.00 81.94 593 HIS A O 1
ATOM 4660 N N . ALA A 1 594 ? 213.534 216.122 192.652 1.00 88.84 594 ALA A N 1
ATOM 4661 C CA . ALA A 1 594 ? 214.288 217.398 192.664 1.00 88.84 594 ALA A CA 1
ATOM 4662 C C . ALA A 1 594 ? 213.566 218.372 193.599 1.00 88.84 594 ALA A C 1
ATOM 4663 O O . ALA A 1 594 ? 212.326 218.471 193.506 1.00 88.84 594 ALA A O 1
ATOM 4665 N N . VAL A 1 595 ? 214.314 219.062 194.465 1.00 81.38 595 VAL A N 1
ATOM 4666 C CA . VAL A 1 595 ? 213.696 220.071 195.375 1.00 81.38 595 VAL A CA 1
ATOM 4667 C C . VAL A 1 595 ? 213.133 221.211 194.516 1.00 81.38 595 VAL A C 1
ATOM 4668 O O . VAL A 1 595 ? 213.756 221.536 193.477 1.00 81.38 595 VAL A O 1
ATOM 4672 N N . PRO A 1 596 ? 211.942 221.772 194.833 1.00 85.66 596 PRO A N 1
ATOM 4673 C CA . PRO A 1 596 ? 211.405 222.920 194.095 1.00 85.66 596 PRO A CA 1
ATOM 4674 C C . PRO A 1 596 ? 212.478 223.987 193.844 1.00 85.66 596 PRO A C 1
ATOM 4675 O O . PRO A 1 596 ? 213.170 224.354 194.780 1.00 85.66 596 PRO A O 1
ATOM 4679 N N . ASP A 1 597 ? 212.566 224.481 192.606 1.00 83.63 597 ASP A N 1
ATOM 4680 C CA . ASP A 1 597 ? 213.634 225.453 192.244 1.00 83.63 597 ASP A CA 1
ATOM 4681 C C . ASP A 1 597 ? 213.355 226.838 192.839 1.00 83.63 597 ASP A C 1
ATOM 4682 O O . ASP A 1 597 ? 212.277 227.012 193.451 1.00 83.63 597 ASP A O 1
ATOM 4687 N N . PHE A 1 598 ? 214.289 227.779 192.655 1.00 81.11 598 PHE A N 1
ATOM 4688 C CA . PHE A 1 598 ? 214.151 229.160 193.191 1.00 81.11 598 PHE A CA 1
ATOM 4689 C C . PHE A 1 598 ? 213.910 229.135 194.704 1.00 81.11 598 PHE A C 1
ATOM 4690 O O . PHE A 1 598 ? 213.278 230.087 195.203 1.00 81.11 598 PHE A O 1
ATOM 4698 N N . TRP A 1 599 ? 214.384 228.101 195.411 1.00 80.86 599 TRP A N 1
ATOM 4699 C CA . TRP A 1 599 ? 214.252 228.130 196.880 1.00 80.86 599 TRP A CA 1
ATOM 4700 C C . TRP A 1 599 ? 215.551 228.636 197.475 1.00 80.86 599 TRP A C 1
ATOM 4701 O O . TRP A 1 599 ? 216.576 228.384 196.884 1.00 80.86 599 TRP A O 1
ATOM 4712 N N . ARG A 1 600 ? 215.498 229.310 198.616 1.00 84.19 600 ARG A N 1
ATOM 4713 C CA . ARG A 1 600 ? 216.709 229.825 199.292 1.00 84.19 600 ARG A CA 1
ATOM 4714 C C . ARG A 1 600 ? 217.264 228.697 200.140 1.00 84.19 600 ARG A C 1
ATOM 4715 O O . ARG A 1 600 ? 216.683 227.626 200.099 1.00 84.19 600 ARG A O 1
ATOM 4723 N N . ALA A 1 601 ? 218.330 228.911 200.898 1.00 82.10 601 ALA A N 1
ATOM 4724 C CA . ALA A 1 601 ? 218.869 227.751 201.633 1.00 82.10 601 ALA A CA 1
ATOM 4725 C C . ALA A 1 601 ? 217.963 227.393 202.790 1.00 82.10 601 ALA A C 1
ATOM 4726 O O . ALA A 1 601 ? 217.694 226.219 202.944 1.00 82.10 601 ALA A O 1
ATOM 4728 N N . ARG A 1 602 ? 217.534 228.363 203.583 1.00 85.60 602 ARG A N 1
ATOM 4729 C CA . ARG A 1 602 ? 216.743 228.059 204.799 1.00 85.60 602 ARG A CA 1
ATOM 4730 C C . ARG A 1 602 ? 215.440 227.371 204.434 1.00 85.60 602 ARG A C 1
ATOM 4731 O O . ARG A 1 602 ? 214.970 226.589 205.249 1.00 85.60 602 ARG A O 1
ATOM 4739 N N . GLU A 1 603 ? 214.883 227.619 203.261 1.00 82.53 603 GLU A N 1
ATOM 4740 C CA . GLU A 1 603 ? 213.677 226.846 202.941 1.00 82.53 603 GLU A CA 1
ATOM 4741 C C . GLU A 1 603 ? 214.096 225.411 202.689 1.00 82.53 603 GLU A C 1
ATOM 4742 O O . GLU A 1 603 ? 213.407 224.541 203.194 1.00 82.53 603 GLU A O 1
ATOM 4748 N N . LYS A 1 604 ? 215.199 225.165 201.988 1.00 77.90 604 LYS A N 1
ATOM 4749 C CA . LYS A 1 604 ? 215.550 223.770 201.616 1.00 77.90 604 LYS A CA 1
ATOM 4750 C C . LYS A 1 604 ? 215.804 222.966 202.877 1.00 77.90 604 LYS A C 1
ATOM 4751 O O . LYS A 1 604 ? 215.406 221.816 202.914 1.00 77.90 604 LYS A O 1
ATOM 4757 N N . LEU A 1 605 ? 216.410 223.564 203.884 1.00 81.32 605 LEU A N 1
ATOM 4758 C CA . LEU A 1 605 ? 216.747 222.843 205.126 1.00 81.32 605 LEU A CA 1
ATOM 4759 C C . LEU A 1 605 ? 215.563 222.907 206.070 1.00 81.32 605 LEU A C 1
ATOM 4760 O O . LEU A 1 605 ? 215.782 222.688 207.242 1.00 81.32 605 LEU A O 1
ATOM 4765 N N . GLU A 1 606 ? 214.378 223.255 205.593 1.00 86.90 606 GLU A N 1
ATOM 4766 C CA . GLU A 1 606 ? 213.186 223.190 206.472 1.00 86.90 606 GLU A CA 1
ATOM 4767 C C . GLU A 1 606 ? 212.336 222.079 205.895 1.00 86.90 606 GLU A C 1
ATOM 4768 O O . GLU A 1 606 ? 211.879 221.241 206.656 1.00 86.90 606 GLU A O 1
ATOM 4774 N N . TRP A 1 607 ? 212.201 222.042 204.583 1.00 81.67 607 TRP A N 1
ATOM 4775 C CA . TRP A 1 607 ? 211.523 220.899 203.949 1.00 81.67 607 TRP A CA 1
ATOM 4776 C C . TRP A 1 607 ? 212.281 219.620 204.309 1.00 81.67 607 TRP A C 1
ATOM 4777 O O . TRP A 1 607 ? 211.746 218.562 204.063 1.00 81.67 607 TRP A O 1
ATOM 4788 N N . LEU A 1 608 ? 213.489 219.694 204.870 1.00 81.73 608 LEU A N 1
ATOM 4789 C CA . LEU A 1 608 ? 214.267 218.463 205.157 1.00 81.73 608 LEU A CA 1
ATOM 4790 C C . LEU A 1 608 ? 214.119 218.141 206.635 1.00 81.73 608 LEU A C 1
ATOM 4791 O O . LEU A 1 608 ? 214.663 217.136 207.054 1.00 81.73 608 LEU A O 1
ATOM 4796 N N . LYS A 1 609 ? 213.399 218.961 207.384 1.00 85.59 609 LYS A N 1
ATOM 4797 C CA . LYS A 1 609 ? 213.137 218.633 208.798 1.00 85.59 609 LYS A CA 1
ATOM 4798 C C . LYS A 1 609 ? 211.671 218.287 208.880 1.00 85.59 609 LYS A C 1
ATOM 4799 O O . LYS A 1 609 ? 211.347 217.251 209.454 1.00 85.59 609 LYS A O 1
ATOM 4805 N N . THR A 1 610 ? 210.828 219.121 208.287 1.00 84.42 610 THR A N 1
ATOM 4806 C CA . THR A 1 610 ? 209.366 218.885 208.284 1.00 84.42 610 THR A CA 1
ATOM 4807 C C . THR A 1 610 ? 208.942 218.020 207.101 1.00 84.42 610 THR A C 1
ATOM 4808 O O . THR A 1 610 ? 208.041 218.456 206.391 1.00 84.42 610 THR A O 1
ATOM 4812 N N . THR A 1 611 ? 209.554 216.853 206.904 1.00 86.49 611 THR A N 1
ATOM 4813 C CA . THR A 1 611 ? 209.118 215.920 205.835 1.00 86.49 611 THR A CA 1
ATOM 4814 C C . THR A 1 611 ? 209.601 214.519 206.178 1.00 86.49 611 THR A C 1
ATOM 4815 O O . THR A 1 611 ? 210.719 214.406 206.670 1.00 86.49 611 THR A O 1
ATOM 4819 N N . LYS A 1 612 ? 208.771 213.508 205.964 1.00 93.43 612 LYS A N 1
ATOM 4820 C CA . LYS A 1 612 ? 209.179 212.117 206.230 1.00 93.43 612 LYS A CA 1
ATOM 4821 C C . LYS A 1 612 ? 209.538 211.455 204.906 1.00 93.43 612 LYS A C 1
ATOM 4822 O O . LYS A 1 612 ? 208.866 211.753 203.930 1.00 93.43 612 LYS A O 1
ATOM 4828 N N . PHE A 1 613 ? 210.539 210.576 204.876 1.00 91.17 613 PHE A N 1
ATOM 4829 C CA . PHE A 1 613 ? 211.034 210.007 203.605 1.00 91.17 613 PHE A CA 1
ATOM 4830 C C . PHE A 1 613 ? 209.910 209.310 202.902 1.00 91.17 613 PHE A C 1
ATOM 4831 O O . PHE A 1 613 ? 209.760 209.447 201.700 1.00 91.17 613 PHE A O 1
ATOM 4839 N N . GLU A 1 614 ? 209.127 208.576 203.656 1.00 106.58 614 GLU A N 1
ATOM 4840 C CA . GLU A 1 614 ? 208.058 207.788 203.013 1.00 106.58 614 GLU A CA 1
ATOM 4841 C C . GLU A 1 614 ? 206.946 208.695 202.476 1.00 106.58 614 GLU A C 1
ATOM 4842 O O . GLU A 1 614 ? 206.043 208.165 201.813 1.00 106.58 614 GLU A O 1
ATOM 4848 N N . ASP A 1 615 ? 207.008 210.000 202.742 1.00 101.45 615 ASP A N 1
ATOM 4849 C CA . ASP A 1 615 ? 205.897 210.893 202.330 1.00 101.45 615 ASP A CA 1
ATOM 4850 C C . ASP A 1 615 ? 206.333 211.748 201.138 1.00 101.45 615 ASP A C 1
ATOM 4851 O O . ASP A 1 615 ? 205.499 212.464 200.593 1.00 101.45 615 ASP A O 1
ATOM 4856 N N . ILE A 1 616 ? 207.581 211.644 200.706 1.00 93.98 616 ILE A N 1
ATOM 4857 C CA . ILE A 1 616 ? 207.993 212.368 199.476 1.00 93.98 616 ILE A CA 1
ATOM 4858 C C . ILE A 1 616 ? 207.462 211.549 198.304 1.00 93.98 616 ILE A C 1
ATOM 4859 O O . ILE A 1 616 ? 207.157 210.375 198.519 1.00 93.98 616 ILE A O 1
ATOM 4864 N N . GLU A 1 617 ? 207.331 212.146 197.119 1.00 95.77 617 GLU A N 1
ATOM 4865 C CA . GLU A 1 617 ? 206.770 211.443 195.938 1.00 95.77 617 GLU A CA 1
ATOM 4866 C C . GLU A 1 617 ? 207.846 211.305 194.874 1.00 95.77 617 GLU A C 1
ATOM 4867 O O . GLU A 1 617 ? 207.972 212.210 194.050 1.00 95.77 617 GLU A O 1
ATOM 4873 N N . PHE A 1 618 ? 208.558 210.188 194.895 1.00 85.92 618 PHE A N 1
ATOM 4874 C CA . PHE A 1 618 ? 209.681 209.965 193.967 1.00 85.92 618 PHE A CA 1
ATOM 4875 C C . PHE A 1 618 ? 209.122 209.556 192.614 1.00 85.92 618 PHE A C 1
ATOM 4876 O O . PHE A 1 618 ? 208.139 208.816 192.608 1.00 85.92 618 PHE A O 1
ATOM 4884 N N . ASP A 1 619 ? 209.718 210.029 191.522 1.00 88.71 619 ASP A N 1
ATOM 4885 C CA . ASP A 1 619 ? 209.222 209.769 190.154 1.00 88.71 619 ASP A CA 1
ATOM 4886 C C . ASP A 1 619 ? 210.120 208.781 189.426 1.00 88.71 619 ASP A C 1
ATOM 4887 O O . ASP A 1 619 ? 211.223 209.159 189.117 1.00 88.71 619 ASP A O 1
ATOM 4892 N N . HIS A 1 620 ? 209.625 207.598 189.108 1.00 94.85 620 HIS A N 1
ATOM 4893 C CA . HIS A 1 620 ? 210.447 206.552 188.474 1.00 94.85 620 HIS A CA 1
ATOM 4894 C C . HIS A 1 620 ? 211.164 207.091 187.248 1.00 94.85 620 HIS A C 1
ATOM 4895 O O . HIS A 1 620 ? 210.468 207.520 186.349 1.00 94.85 620 HIS A O 1
ATOM 4902 N N . ILE A 1 621 ? 212.495 207.027 187.203 1.00 88.67 621 ILE A N 1
ATOM 4903 C CA . ILE A 1 621 ? 213.312 207.467 186.041 1.00 88.67 621 ILE A CA 1
ATOM 4904 C C . ILE A 1 621 ? 213.674 206.183 185.350 1.00 88.67 621 ILE A C 1
ATOM 4905 O O . ILE A 1 621 ? 214.074 205.286 186.051 1.00 88.67 621 ILE A O 1
ATOM 4910 N N . ARG A 1 622 ? 213.500 206.078 184.047 1.00 99.54 622 ARG A N 1
ATOM 4911 C CA . ARG A 1 622 ? 213.936 204.812 183.419 1.00 99.54 622 ARG A CA 1
ATOM 4912 C C . ARG A 1 622 ? 215.172 205.085 182.566 1.00 99.54 622 ARG A C 1
ATOM 4913 O O . ARG A 1 622 ? 215.043 205.759 181.547 1.00 99.54 622 ARG A O 1
ATOM 4921 N N . PRO A 1 623 ? 216.424 204.651 182.913 1.00 92.47 623 PRO A N 1
ATOM 4922 C CA . PRO A 1 623 ? 217.631 205.048 182.143 1.00 92.47 623 PRO A CA 1
ATOM 4923 C C . PRO A 1 623 ? 217.573 204.858 180.620 1.00 92.47 623 PRO A C 1
ATOM 4924 O O . PRO A 1 623 ? 217.007 203.878 180.169 1.00 92.47 623 PRO A O 1
ATOM 4928 N N . ASP A 1 624 ? 218.201 205.773 179.873 1.00 91.92 624 ASP A N 1
ATOM 4929 C CA . ASP A 1 624 ? 218.178 205.696 178.386 1.00 91.92 624 ASP A CA 1
ATOM 4930 C C . ASP A 1 624 ? 219.351 204.842 177.887 1.00 91.92 624 ASP A C 1
ATOM 4931 O O . ASP A 1 624 ? 220.113 204.332 178.731 1.00 91.92 624 ASP A O 1
ATOM 4936 N N . ALA A 1 625 ? 219.484 204.695 176.565 1.00 89.23 625 ALA A N 1
ATOM 4937 C CA . ALA A 1 625 ? 220.561 203.864 175.980 1.00 89.23 625 ALA A CA 1
ATOM 4938 C C . ALA A 1 625 ? 221.947 204.372 176.395 1.00 89.23 625 ALA A C 1
ATOM 4939 O O . ALA A 1 625 ? 222.822 203.518 176.634 1.00 89.23 625 ALA A O 1
ATOM 4941 N N . LYS A 1 626 ? 222.129 205.695 176.466 1.00 89.52 626 LYS A N 1
ATOM 4942 C CA . LYS A 1 626 ? 223.440 206.288 176.850 1.00 89.52 626 LYS A CA 1
ATOM 4943 C C . LYS A 1 626 ? 223.547 206.305 178.376 1.00 89.52 626 LYS A C 1
ATOM 4944 O O . LYS A 1 626 ? 224.455 206.992 178.886 1.00 89.52 626 LYS A O 1
ATOM 4950 N N . HIS A 1 627 ? 222.646 205.596 179.065 1.00 89.02 627 HIS A N 1
ATOM 4951 C CA . HIS A 1 627 ? 222.631 205.559 180.554 1.00 89.02 627 HIS A CA 1
ATOM 4952 C C . HIS A 1 627 ? 222.533 206.980 181.115 1.00 89.02 627 HIS A C 1
ATOM 4953 O O . HIS A 1 627 ? 223.208 207.266 182.123 1.00 89.02 627 HIS A O 1
ATOM 4960 N N . ASN A 1 628 ? 221.721 207.827 180.478 1.00 89.71 628 ASN A N 1
ATOM 4961 C CA . ASN A 1 628 ? 221.500 209.201 180.995 1.00 89.71 628 ASN A CA 1
ATOM 4962 C C . ASN A 1 628 ? 220.239 209.167 181.860 1.00 89.71 628 ASN A C 1
ATOM 4963 O O . ASN A 1 628 ? 219.208 208.667 181.372 1.00 89.71 628 ASN A O 1
ATOM 4968 N N . TRP A 1 629 ? 220.334 209.646 183.102 1.00 81.09 629 TRP A N 1
ATOM 4969 C CA . TRP A 1 629 ? 219.163 209.623 184.017 1.00 81.09 629 TRP A CA 1
ATOM 4970 C C . TRP A 1 629 ? 218.288 210.847 183.742 1.00 81.09 629 TRP A C 1
ATOM 4971 O O . TRP A 1 629 ? 217.130 210.665 183.322 1.00 81.09 629 TRP A O 1
ATOM 4982 N N . LEU A 1 630 ? 218.830 212.052 183.948 1.00 89.33 630 LEU A N 1
ATOM 4983 C CA . LEU A 1 630 ? 218.066 213.295 183.649 1.00 89.33 630 LEU A CA 1
ATOM 4984 C C . LEU A 1 630 ? 218.301 213.678 182.187 1.00 89.33 630 LEU A C 1
ATOM 4985 O O . LEU A 1 630 ? 218.939 212.887 181.472 1.00 89.33 630 LEU A O 1
ATOM 4990 N N . GLY A 1 631 ? 217.799 214.842 181.765 1.00 95.06 631 GLY A N 1
ATOM 4991 C CA . GLY A 1 631 ? 218.011 215.320 180.384 1.00 95.06 631 GLY A CA 1
ATOM 4992 C C . GLY A 1 631 ? 217.691 214.260 179.345 1.00 95.06 631 GLY A C 1
ATOM 4993 O O . GLY A 1 631 ? 218.520 214.060 178.438 1.00 95.06 631 GLY A O 1
ATOM 4994 N N . GLN A 1 632 ? 216.531 213.609 179.465 1.00 102.38 632 GLN A N 1
ATOM 4995 C CA . GLN A 1 632 ? 216.147 212.529 178.518 1.00 102.38 632 GLN A CA 1
ATOM 4996 C C . GLN A 1 632 ? 215.761 213.157 177.175 1.00 102.38 632 GLN A C 1
ATOM 4997 O O . GLN A 1 632 ? 214.728 213.853 177.128 1.00 102.38 632 GLN A O 1
ATOM 5003 N N . VAL A 1 633 ? 216.557 212.913 176.129 1.00 104.74 633 VAL A N 1
ATOM 5004 C CA . VAL A 1 633 ? 216.294 213.519 174.788 1.00 104.74 633 VAL A CA 1
ATOM 5005 C C . VAL A 1 633 ? 214.937 213.042 174.268 1.00 104.74 633 VAL A C 1
ATOM 5006 O O . VAL A 1 633 ? 214.611 211.854 174.462 1.00 104.74 633 VAL A O 1
ATOM 5010 N N . ASP A 1 634 ? 214.185 213.931 173.615 1.00 112.93 634 ASP A N 1
ATOM 5011 C CA . ASP A 1 634 ? 212.903 213.507 172.992 1.00 112.93 634 ASP A CA 1
ATOM 5012 C C . ASP A 1 634 ? 213.231 212.901 171.625 1.00 112.93 634 ASP A C 1
ATOM 5013 O O . ASP A 1 634 ? 214.248 213.311 171.033 1.00 112.93 634 ASP A O 1
ATOM 5018 N N . GLU A 1 635 ? 212.421 211.950 171.155 1.00 113.00 635 GLU A N 1
ATOM 5019 C CA . GLU A 1 635 ? 212.738 211.261 169.876 1.00 113.00 635 GLU A CA 1
ATOM 5020 C C . GLU A 1 635 ? 211.661 211.592 168.840 1.00 113.00 635 GLU A C 1
ATOM 5021 O O . GLU A 1 635 ? 211.914 211.366 167.641 1.00 113.00 635 GLU A O 1
ATOM 5027 N N . GLU A 1 636 ? 210.508 212.097 169.291 1.00 115.15 636 GLU A N 1
ATOM 5028 C CA . GLU A 1 636 ? 209.424 212.502 168.355 1.00 115.15 636 GLU A CA 1
ATOM 5029 C C . GLU A 1 636 ? 209.918 213.612 167.422 1.00 115.15 636 GLU A C 1
ATOM 5030 O O . GLU A 1 636 ? 209.262 213.838 166.387 1.00 115.15 636 GLU A O 1
ATOM 5036 N N . ASN A 1 637 ? 211.025 214.275 167.768 1.00 101.47 637 ASN A N 1
ATOM 5037 C CA . ASN A 1 637 ? 211.505 215.420 166.948 1.00 101.47 637 ASN A CA 1
ATOM 5038 C C . ASN A 1 637 ? 212.250 214.901 165.715 1.00 101.47 637 ASN A C 1
ATOM 5039 O O . ASN A 1 637 ? 212.750 213.759 165.767 1.00 101.47 637 ASN A O 1
ATOM 5044 N N . ASP A 1 638 ? 212.324 215.707 164.651 1.00 99.00 638 ASP A N 1
ATOM 5045 C CA . ASP A 1 638 ? 213.114 215.311 163.454 1.00 99.00 638 ASP A CA 1
ATOM 5046 C C . ASP A 1 638 ? 214.567 215.720 163.701 1.00 99.00 638 ASP A C 1
ATOM 5047 O O . ASP A 1 638 ? 215.056 216.617 162.994 1.00 99.00 638 ASP A O 1
ATOM 5052 N N . TRP A 1 639 ? 215.202 215.130 164.716 1.00 91.93 639 TRP A N 1
ATOM 5053 C CA . TRP A 1 639 ? 216.578 215.555 165.087 1.00 91.93 639 TRP A CA 1
ATOM 5054 C C . TRP A 1 639 ? 217.598 215.074 164.053 1.00 91.93 639 TRP A C 1
ATOM 5055 O O . TRP A 1 639 ? 218.453 215.881 163.674 1.00 91.93 639 TRP A O 1
ATOM 5066 N N . ASN A 1 640 ? 217.572 213.784 163.705 1.00 91.21 640 ASN A N 1
ATOM 5067 C CA . ASN A 1 640 ? 218.619 213.226 162.804 1.00 91.21 640 ASN A CA 1
ATOM 5068 C C . ASN A 1 640 ? 218.598 213.940 161.452 1.00 91.21 640 ASN A C 1
ATOM 5069 O O . ASN A 1 640 ? 217.629 213.739 160.693 1.00 91.21 640 ASN A O 1
ATOM 5074 N N . GLU A 1 641 ? 219.635 214.735 161.173 1.00 95.38 641 GLU A N 1
ATOM 5075 C CA . GLU A 1 641 ? 219.719 215.476 159.888 1.00 95.38 641 GLU A CA 1
ATOM 5076 C C . GLU A 1 641 ? 221.160 215.434 159.372 1.00 95.38 641 GLU A C 1
ATOM 5077 O O . GLU A 1 641 ? 221.682 214.320 159.178 1.00 95.38 641 GLU A O 1
ATOM 5083 N N . PHE A 1 642 ? 221.773 216.601 159.166 1.00 97.27 642 PHE A N 1
ATOM 5084 C CA . PHE A 1 642 ? 223.145 216.648 158.596 1.00 97.27 642 PHE A CA 1
ATOM 5085 C C . PHE A 1 642 ? 224.140 217.071 159.676 1.00 97.27 642 PHE A C 1
ATOM 5086 O O . PHE A 1 642 ? 224.199 218.275 159.980 1.00 97.27 642 PHE A O 1
ATOM 5094 N N . LEU A 1 643 ? 224.934 216.123 160.182 1.00 97.89 643 LEU A N 1
ATOM 5095 C CA . LEU A 1 643 ? 225.940 216.428 161.235 1.00 97.89 643 LEU A CA 1
ATOM 5096 C C . LEU A 1 643 ? 226.869 217.574 160.774 1.00 97.89 643 LEU A C 1
ATOM 5097 O O . LEU A 1 643 ? 227.141 217.608 159.572 1.00 97.89 643 LEU A O 1
ATOM 5102 N N . PRO A 1 644 ? 227.318 218.567 161.602 1.00 94.13 644 PRO A N 1
ATOM 5103 C CA . PRO A 1 644 ? 228.255 219.570 161.103 1.00 94.13 644 PRO A CA 1
ATOM 5104 C C . PRO A 1 644 ? 229.613 218.866 161.207 1.00 94.13 644 PRO A C 1
ATOM 5105 O O . PRO A 1 644 ? 230.294 218.838 160.238 1.00 94.13 644 PRO A O 1
ATOM 5109 N N . VAL A 1 645 ? 229.950 218.299 162.367 1.00 95.06 645 VAL A N 1
ATOM 5110 C CA . VAL A 1 645 ? 231.193 217.493 162.524 1.00 95.06 645 VAL A CA 1
ATOM 5111 C C . VAL A 1 645 ? 230.758 216.216 163.243 1.00 95.06 645 VAL A C 1
ATOM 5112 O O . VAL A 1 645 ? 229.831 216.293 164.066 1.00 95.06 645 VAL A O 1
ATOM 5116 N N . ALA A 1 646 ? 231.375 215.084 162.917 1.00 100.13 646 ALA A N 1
ATOM 5117 C CA . ALA A 1 646 ? 231.037 213.825 163.612 1.00 100.13 646 ALA A CA 1
ATOM 5118 C C . ALA A 1 646 ? 232.253 213.355 164.408 1.00 100.13 646 ALA A C 1
ATOM 5119 O O . ALA A 1 646 ? 233.343 213.933 164.221 1.00 100.13 646 ALA A O 1
ATOM 5121 N N . ASP A 1 647 ? 232.058 212.359 165.273 1.00 100.23 647 ASP A N 1
ATOM 5122 C CA . ASP A 1 647 ? 233.191 211.797 166.049 1.00 100.23 647 ASP A CA 1
ATOM 5123 C C . ASP A 1 647 ? 234.269 211.346 165.058 1.00 100.23 647 ASP A C 1
ATOM 5124 O O . ASP A 1 647 ? 235.466 211.489 165.384 1.00 100.23 647 ASP A O 1
ATOM 5129 N N . LYS A 1 648 ? 233.864 210.875 163.872 1.00 108.77 648 LYS A N 1
ATOM 5130 C CA . LYS A 1 648 ? 234.879 210.318 162.938 1.00 108.77 648 LYS A CA 1
ATOM 5131 C C . LYS A 1 648 ? 235.214 211.322 161.832 1.00 108.77 648 LYS A C 1
ATOM 5132 O O . LYS A 1 648 ? 236.076 210.999 161.007 1.00 108.77 648 LYS A O 1
ATOM 5138 N N . ASP A 1 649 ? 234.566 212.488 161.811 1.00 109.15 649 ASP A N 1
ATOM 5139 C CA . ASP A 1 649 ? 234.960 213.518 160.812 1.00 109.15 649 ASP A CA 1
ATOM 5140 C C . ASP A 1 649 ? 236.301 214.109 161.247 1.00 109.15 649 ASP A C 1
ATOM 5141 O O . ASP A 1 649 ? 237.163 214.314 160.378 1.00 109.15 649 ASP A O 1
ATOM 5146 N N . THR A 1 650 ? 236.467 214.358 162.548 1.00 110.33 650 THR A N 1
ATOM 5147 C CA . THR A 1 650 ? 237.773 214.846 163.062 1.00 110.33 650 THR A CA 1
ATOM 5148 C C . THR A 1 650 ? 238.770 213.685 163.035 1.00 110.33 650 THR A C 1
ATOM 5149 O O . THR A 1 650 ? 239.976 213.949 162.870 1.00 110.33 650 THR A O 1
ATOM 5153 N N . LYS A 1 651 ? 238.295 212.453 163.085 1.00 122.46 651 LYS A N 1
ATOM 5154 C CA . LYS A 1 651 ? 239.281 211.349 163.243 1.00 122.46 651 LYS A CA 1
ATOM 5155 C C . LYS A 1 651 ? 239.327 210.529 161.971 1.00 122.46 651 LYS A C 1
ATOM 5156 O O . LYS A 1 651 ? 239.906 209.436 161.981 1.00 122.46 651 LYS A O 1
ATOM 5162 N N . GLN A 1 652 ? 238.755 211.070 160.912 1.00 134.51 652 GLN A N 1
ATOM 5163 C CA . GLN A 1 652 ? 238.869 210.342 159.633 1.00 134.51 652 GLN A CA 1
ATOM 5164 C C . GLN A 1 652 ? 240.349 210.208 159.275 1.00 134.51 652 GLN A C 1
ATOM 5165 O O . GLN A 1 652 ? 241.089 211.181 159.504 1.00 134.51 652 GLN A O 1
ATOM 5171 N N . ALA A 1 653 ? 240.771 209.031 158.799 1.00 140.87 653 ALA A N 1
ATOM 5172 C CA . ALA A 1 653 ? 242.188 208.804 158.424 1.00 140.87 653 ALA A CA 1
ATOM 5173 C C . ALA A 1 653 ? 242.452 209.429 157.052 1.00 140.87 653 ALA A C 1
ATOM 5174 O O . ALA A 1 653 ? 243.137 208.773 156.240 1.00 140.87 653 ALA A O 1
ATOM 5176 N N . LYS A 1 654 ? 241.914 210.630 156.803 1.00 138.46 654 LYS A N 1
ATOM 5177 C CA . LYS A 1 654 ? 242.081 211.328 155.496 1.00 138.46 654 LYS A CA 1
ATOM 5178 C C . LYS A 1 654 ? 241.678 210.398 154.346 1.00 138.46 654 LYS A C 1
ATOM 5179 O O . LYS A 1 654 ? 242.360 210.425 153.304 1.00 138.46 654 LYS A O 1
ATOM 5185 N N . GLY A 1 655 ? 240.609 209.616 154.528 1.00 136.16 655 GLY A N 1
ATOM 5186 C CA . GLY A 1 655 ? 240.119 208.717 153.466 1.00 136.16 655 GLY A CA 1
ATOM 5187 C C . GLY A 1 655 ? 238.726 209.124 153.029 1.00 136.16 655 GLY A C 1
ATOM 5188 O O . GLY A 1 655 ? 237.762 208.717 153.708 1.00 136.16 655 GLY A O 1
ATOM 5189 N N . LEU A 1 656 ? 238.622 209.919 151.959 1.00 130.17 656 LEU A N 1
ATOM 5190 C CA . LEU A 1 656 ? 237.302 210.430 151.496 1.00 130.17 656 LEU A CA 1
ATOM 5191 C C . LEU A 1 656 ? 236.332 209.259 151.327 1.00 130.17 656 LEU A C 1
ATOM 5192 O O . LEU A 1 656 ? 236.557 208.433 150.421 1.00 130.17 656 LEU A O 1
ATOM 5197 N N . GLY A 1 657 ? 235.294 209.198 152.165 1.00 127.82 657 GLY A N 1
ATOM 5198 C CA . GLY A 1 657 ? 234.333 208.080 152.116 1.00 127.82 657 GLY A CA 1
ATOM 5199 C C . GLY A 1 657 ? 233.570 207.983 153.423 1.00 127.82 657 GLY A C 1
ATOM 5200 O O . GLY A 1 657 ? 232.330 208.113 153.388 1.00 127.82 657 GLY A O 1
ATOM 5201 N N . GLN A 1 658 ? 234.279 207.771 154.538 1.00 125.89 658 GLN A N 1
ATOM 5202 C CA . GLN A 1 658 ? 233.612 207.761 155.854 1.00 125.89 658 GLN A CA 1
ATOM 5203 C C . GLN A 1 658 ? 233.125 209.186 156.117 1.00 125.89 658 GLN A C 1
ATOM 5204 O O . GLN A 1 658 ? 232.319 209.346 157.032 1.00 125.89 658 GLN A O 1
ATOM 5210 N N . GLU A 1 659 ? 233.603 210.166 155.341 1.00 113.31 659 GLU A N 1
ATOM 5211 C CA . GLU A 1 659 ? 233.124 211.558 155.498 1.00 113.31 659 GLU A CA 1
ATOM 5212 C C . GLU A 1 659 ? 231.622 211.481 155.691 1.00 113.31 659 GLU A C 1
ATOM 5213 O O . GLU A 1 659 ? 230.947 211.010 154.777 1.00 113.31 659 GLU A O 1
ATOM 5219 N N . ARG A 1 660 ? 231.120 211.962 156.815 1.00 108.99 660 ARG A N 1
ATOM 5220 C CA . ARG A 1 660 ? 229.684 211.738 157.084 1.00 108.99 660 ARG A CA 1
ATOM 5221 C C . ARG A 1 660 ? 228.981 213.013 157.542 1.00 108.99 660 ARG A C 1
ATOM 5222 O O . ARG A 1 660 ? 227.770 212.937 157.784 1.00 108.99 660 ARG A O 1
ATOM 5230 N N . ALA A 1 661 ? 229.674 214.141 157.607 1.00 102.14 661 ALA A N 1
ATOM 5231 C CA . ALA A 1 661 ? 229.068 215.376 158.160 1.00 102.14 661 ALA A CA 1
ATOM 5232 C C . ALA A 1 661 ? 229.349 216.539 157.206 1.00 102.14 661 ALA A C 1
ATOM 5233 O O . ALA A 1 661 ? 229.815 216.278 156.084 1.00 102.14 661 ALA A O 1
ATOM 5235 N N . ILE A 1 662 ? 229.068 217.772 157.637 1.00 94.35 662 ILE A N 1
ATOM 5236 C CA . ILE A 1 662 ? 229.380 218.958 156.786 1.00 94.35 662 ILE A CA 1
ATOM 5237 C C . ILE A 1 662 ? 230.878 219.255 156.893 1.00 94.35 662 ILE A C 1
ATOM 5238 O O . ILE A 1 662 ? 231.595 219.014 155.910 1.00 94.35 662 ILE A O 1
ATOM 5243 N N . PHE A 1 663 ? 231.328 219.737 158.053 1.00 89.40 663 PHE A N 1
ATOM 5244 C CA . PHE A 1 663 ? 232.760 220.084 158.241 1.00 89.40 663 PHE A CA 1
ATOM 5245 C C . PHE A 1 663 ? 233.520 218.841 158.710 1.00 89.40 663 PHE A C 1
ATOM 5246 O O . PHE A 1 663 ? 232.898 217.970 159.345 1.00 89.40 663 PHE A O 1
ATOM 5254 N N . LYS A 1 664 ? 234.819 218.767 158.407 1.00 92.93 664 LYS A N 1
ATOM 5255 C CA . LYS A 1 664 ? 235.621 217.565 158.761 1.00 92.93 664 LYS A CA 1
ATOM 5256 C C . LYS A 1 664 ? 236.422 217.830 160.041 1.00 92.93 664 LYS A C 1
ATOM 5257 O O . LYS A 1 664 ? 235.939 217.465 161.122 1.00 92.93 664 LYS A O 1
ATOM 5263 N N . LEU A 1 665 ? 237.610 218.426 159.919 1.00 83.47 665 LEU A N 1
ATOM 5264 C CA . LEU A 1 665 ? 238.468 218.646 161.113 1.00 83.47 665 LEU A CA 1
ATOM 5265 C C . LEU A 1 665 ? 238.069 219.955 161.801 1.00 83.47 665 LEU A C 1
ATOM 5266 O O . LEU A 1 665 ? 238.398 221.030 161.262 1.00 83.47 665 LEU A O 1
ATOM 5271 N N . TYR A 1 666 ? 237.392 219.864 162.949 1.00 81.99 666 TYR A N 1
ATOM 5272 C CA . TYR A 1 666 ? 237.041 221.089 163.716 1.00 81.99 666 TYR A CA 1
ATOM 5273 C C . TYR A 1 666 ? 238.076 221.295 164.830 1.00 81.99 666 TYR A C 1
ATOM 5274 O O . TYR A 1 666 ? 238.861 220.363 165.096 1.00 81.99 666 TYR A O 1
ATOM 5283 N N . SER A 1 667 ? 238.079 222.477 165.453 1.00 76.08 667 SER A N 1
ATOM 5284 C CA . SER A 1 667 ? 239.090 222.782 166.499 1.00 76.08 667 SER A CA 1
ATOM 5285 C C . SER A 1 667 ? 238.395 223.235 167.787 1.00 76.08 667 SER A C 1
ATOM 5286 O O . SER A 1 667 ? 237.155 223.293 167.798 1.00 76.08 667 SER A O 1
ATOM 5289 N N . LEU A 1 668 ? 239.172 223.536 168.831 1.00 73.42 668 LEU A N 1
ATOM 5290 C CA . LEU A 1 668 ? 238.587 224.031 170.105 1.00 73.42 668 LEU A CA 1
ATOM 5291 C C . LEU A 1 668 ? 239.315 225.314 170.516 1.00 73.42 668 LEU A C 1
ATOM 5292 O O . LEU A 1 668 ? 240.452 225.517 170.046 1.00 73.42 668 LEU A O 1
ATOM 5297 N N . GLY A 1 669 ? 238.686 226.139 171.359 1.00 71.96 669 GLY A N 1
ATOM 5298 C CA . GLY A 1 669 ? 239.288 227.421 171.775 1.00 71.96 669 GLY A CA 1
ATOM 5299 C C . GLY A 1 669 ? 240.636 227.239 172.449 1.00 71.96 669 GLY A C 1
ATOM 5300 O O . GLY A 1 669 ? 240.752 226.333 173.289 1.00 71.96 669 GLY A O 1
ATOM 5301 N N . VAL A 1 670 ? 241.608 228.097 172.131 1.00 68.99 670 VAL A N 1
ATOM 5302 C CA . VAL A 1 670 ? 242.993 227.962 172.678 1.00 68.99 670 VAL A CA 1
ATOM 5303 C C . VAL A 1 670 ? 242.986 227.958 174.209 1.00 68.99 670 VAL A C 1
ATOM 5304 O O . VAL A 1 670 ? 242.396 228.888 174.796 1.00 68.99 670 VAL A O 1
ATOM 5308 N N . VAL A 1 671 ? 243.649 226.978 174.836 1.00 71.64 671 VAL A N 1
ATOM 5309 C CA . VAL A 1 671 ? 243.808 227.014 176.322 1.00 71.64 671 VAL A CA 1
ATOM 5310 C C . VAL A 1 671 ? 245.276 227.362 176.609 1.00 71.64 671 VAL A C 1
ATOM 5311 O O . VAL A 1 671 ? 246.142 226.997 175.784 1.00 71.64 671 VAL A O 1
ATOM 5315 N N . THR A 1 672 ? 245.546 228.098 177.690 1.00 77.14 672 THR A N 1
ATOM 5316 C CA . THR A 1 672 ? 246.937 228.553 177.955 1.00 77.14 672 THR A CA 1
ATOM 5317 C C . THR A 1 672 ? 247.392 228.085 179.333 1.00 77.14 672 THR A C 1
ATOM 5318 O O . THR A 1 672 ? 248.572 227.668 179.421 1.00 77.14 672 THR A O 1
ATOM 5322 N N . ASN A 1 673 ? 246.525 228.216 180.347 1.00 74.27 673 ASN A N 1
ATOM 5323 C CA . ASN A 1 673 ? 246.840 227.830 181.754 1.00 74.27 673 ASN A CA 1
ATOM 5324 C C . ASN A 1 673 ? 247.576 228.985 182.455 1.00 74.27 673 ASN A C 1
ATOM 5325 O O . ASN A 1 673 ? 247.697 228.924 183.694 1.00 74.27 673 ASN A O 1
ATOM 5330 N N . ARG A 1 674 ? 248.033 229.998 181.703 1.00 75.09 674 ARG A N 1
ATOM 5331 C CA . ARG A 1 674 ? 248.700 231.194 182.296 1.00 75.09 674 ARG A CA 1
ATOM 5332 C C . ARG A 1 674 ? 248.141 232.457 181.629 1.00 75.09 674 ARG A C 1
ATOM 5333 O O . ARG A 1 674 ? 248.921 233.165 180.961 1.00 75.09 674 ARG A O 1
ATOM 5341 N N . ASP A 1 675 ? 246.848 232.730 181.813 1.00 79.14 675 ASP A N 1
ATOM 5342 C CA . ASP A 1 675 ? 246.177 233.905 181.189 1.00 79.14 675 ASP A CA 1
ATOM 5343 C C . ASP A 1 675 ? 246.708 235.206 181.802 1.00 79.14 675 ASP A C 1
ATOM 5344 O O . ASP A 1 675 ? 246.508 236.267 181.187 1.00 79.14 675 ASP A O 1
ATOM 5349 N N . GLU A 1 676 ? 247.354 235.125 182.968 1.00 83.97 676 GLU A N 1
ATOM 5350 C CA . GLU A 1 676 ? 247.941 236.329 183.614 1.00 83.97 676 GLU A CA 1
ATOM 5351 C C . GLU A 1 676 ? 249.173 236.782 182.826 1.00 83.97 676 GLU A C 1
ATOM 5352 O O . GLU A 1 676 ? 249.491 237.972 182.898 1.00 83.97 676 GLU A O 1
ATOM 5358 N N . TRP A 1 677 ? 249.792 235.857 182.086 1.00 79.42 677 TRP A N 1
ATOM 5359 C CA . TRP A 1 677 ? 251.031 236.162 181.323 1.00 79.42 677 TRP A CA 1
ATOM 5360 C C . TRP A 1 677 ? 250.781 235.890 179.836 1.00 79.42 677 TRP A C 1
ATOM 5361 O O . TRP A 1 677 ? 251.752 235.544 179.143 1.00 79.42 677 TRP A O 1
ATOM 5372 N N . VAL A 1 678 ? 249.529 236.015 179.376 1.00 74.77 678 VAL A N 1
ATOM 5373 C CA . VAL A 1 678 ? 249.211 235.691 177.950 1.00 74.77 678 VAL A CA 1
ATOM 5374 C C . VAL A 1 678 ? 248.015 236.510 177.446 1.00 74.77 678 VAL A C 1
ATOM 5375 O O . VAL A 1 678 ? 247.845 236.594 176.217 1.00 74.77 678 VAL A O 1
ATOM 5379 N N . TYR A 1 679 ? 247.210 237.096 178.332 1.00 74.41 679 TYR A N 1
ATOM 5380 C CA . TYR A 1 679 ? 246.024 237.813 177.798 1.00 74.41 679 TYR A CA 1
ATOM 5381 C C . TYR A 1 679 ? 246.084 239.288 178.193 1.00 74.41 679 TYR A C 1
ATOM 5382 O O . TYR A 1 679 ? 245.665 239.634 179.314 1.00 74.41 679 TYR A O 1
ATOM 5391 N N . SER A 1 680 ? 246.596 240.124 177.286 1.00 78.18 680 SER A N 1
ATOM 5392 C CA . SER A 1 680 ? 246.743 241.567 177.601 1.00 78.18 680 SER A CA 1
ATOM 5393 C C . SER A 1 680 ? 246.143 242.445 176.502 1.00 78.18 680 SER A C 1
ATOM 5394 O O . SER A 1 680 ? 245.696 241.889 175.489 1.00 78.18 680 SER A O 1
ATOM 5397 N N . ARG A 1 681 ? 246.172 243.762 176.690 1.00 81.94 681 ARG A N 1
ATOM 5398 C CA . ARG A 1 681 ? 245.564 244.748 175.757 1.00 81.94 681 ARG A CA 1
ATOM 5399 C C . ARG A 1 681 ? 246.644 245.333 174.842 1.00 81.94 681 ARG A C 1
ATOM 5400 O O . ARG A 1 681 ? 246.478 245.237 173.610 1.00 81.94 681 ARG A O 1
ATOM 5408 N N . ALA A 1 682 ? 247.720 245.873 175.424 1.00 83.87 682 ALA A N 1
ATOM 5409 C CA . ALA A 1 682 ? 248.804 246.485 174.618 1.00 83.87 682 ALA A CA 1
ATOM 5410 C C . ALA A 1 682 ? 249.785 245.409 174.142 1.00 83.87 682 ALA A C 1
ATOM 5411 O O . ALA A 1 682 ? 249.847 244.337 174.777 1.00 83.87 682 ALA A O 1
ATOM 5413 N N . GLU A 1 683 ? 250.522 245.693 173.066 1.00 88.56 683 GLU A N 1
ATOM 5414 C CA . GLU A 1 683 ? 251.488 244.715 172.498 1.00 88.56 683 GLU A CA 1
ATOM 5415 C C . GLU A 1 683 ? 252.627 244.483 173.496 1.00 88.56 683 GLU A C 1
ATOM 5416 O O . GLU A 1 683 ? 252.882 243.309 173.838 1.00 88.56 683 GLU A O 1
ATOM 5422 N N . ASP A 1 684 ? 253.273 245.558 173.960 1.00 90.19 684 ASP A N 1
ATOM 5423 C CA . ASP A 1 684 ? 254.452 245.405 174.854 1.00 90.19 684 ASP A CA 1
ATOM 5424 C C . ASP A 1 684 ? 254.006 245.094 176.286 1.00 90.19 684 ASP A C 1
ATOM 5425 O O . ASP A 1 684 ? 254.840 244.581 177.050 1.00 90.19 684 ASP A O 1
ATOM 5430 N N . GLU A 1 685 ? 252.751 245.395 176.633 1.00 90.68 685 GLU A N 1
ATOM 5431 C CA . GLU A 1 685 ? 252.233 245.034 177.979 1.00 90.68 685 GLU A CA 1
ATOM 5432 C C . GLU A 1 685 ? 252.398 243.525 178.166 1.00 90.68 685 GLU A C 1
ATOM 5433 O O . GLU A 1 685 ? 252.929 243.109 179.215 1.00 90.68 685 GLU A O 1
ATOM 5439 N N . LEU A 1 686 ? 251.956 242.744 177.178 1.00 85.77 686 LEU A N 1
ATOM 5440 C CA . LEU A 1 686 ? 252.120 241.270 177.242 1.00 85.77 686 LEU A CA 1
ATOM 5441 C C . LEU A 1 686 ? 253.608 240.932 177.209 1.00 85.77 686 LEU A C 1
ATOM 5442 O O . LEU A 1 686 ? 254.048 240.176 178.085 1.00 85.77 686 LEU A O 1
ATOM 5447 N N . ALA A 1 687 ? 254.331 241.450 176.214 1.00 86.75 687 ALA A N 1
ATOM 5448 C CA . ALA A 1 687 ? 255.765 241.117 176.067 1.00 86.75 687 ALA A CA 1
ATOM 5449 C C . ALA A 1 687 ? 256.480 241.282 177.413 1.00 86.75 687 ALA A C 1
ATOM 5450 O O . ALA A 1 687 ? 257.401 240.499 177.662 1.00 86.75 687 ALA A O 1
ATOM 5452 N N . ASP A 1 688 ? 256.052 242.239 178.245 1.00 88.77 688 ASP A N 1
ATOM 5453 C CA . ASP A 1 688 ? 256.705 242.506 179.555 1.00 88.77 688 ASP A CA 1
ATOM 5454 C C . ASP A 1 688 ? 256.344 241.403 180.557 1.00 88.77 688 ASP A C 1
ATOM 5455 O O . ASP A 1 688 ? 257.261 240.905 181.240 1.00 88.77 688 ASP A O 1
ATOM 5460 N N . LYS A 1 689 ? 255.061 241.043 180.653 1.00 82.75 689 LYS A N 1
ATOM 5461 C CA . LYS A 1 689 ? 254.650 239.929 181.550 1.00 82.75 689 LYS A CA 1
ATOM 5462 C C . LYS A 1 689 ? 255.377 238.649 181.121 1.00 82.75 689 LYS A C 1
ATOM 5463 O O . LYS A 1 689 ? 255.968 237.984 181.995 1.00 82.75 689 LYS A O 1
ATOM 5469 N N . VAL A 1 690 ? 255.405 238.378 179.811 1.00 81.82 690 VAL A N 1
ATOM 5470 C CA . VAL A 1 690 ? 256.100 237.170 179.269 1.00 81.82 690 VAL A CA 1
ATOM 5471 C C . VAL A 1 690 ? 257.614 237.318 179.469 1.00 81.82 690 VAL A C 1
ATOM 5472 O O . VAL A 1 690 ? 258.262 236.302 179.717 1.00 81.82 690 VAL A O 1
ATOM 5476 N N . ARG A 1 691 ? 258.162 238.533 179.371 1.00 86.78 691 ARG A N 1
ATOM 5477 C CA . ARG A 1 691 ? 259.640 238.701 179.468 1.00 86.78 691 ARG A CA 1
ATOM 5478 C C . ARG A 1 691 ? 260.114 238.218 180.839 1.00 86.78 691 ARG A C 1
ATOM 5479 O O . ARG A 1 691 ? 261.033 237.377 180.882 1.00 86.78 691 ARG A O 1
ATOM 5487 N N . TYR A 1 692 ? 259.519 238.755 181.908 1.00 84.05 692 TYR A N 1
ATOM 5488 C CA . TYR A 1 692 ? 259.892 238.325 183.278 1.00 84.05 692 TYR A CA 1
ATOM 5489 C C . TYR A 1 692 ? 259.795 236.801 183.358 1.00 84.05 692 TYR A C 1
ATOM 5490 O O . TYR A 1 692 ? 260.663 236.184 183.995 1.00 84.05 692 TYR A O 1
ATOM 5499 N N . PHE A 1 693 ? 258.763 236.226 182.735 1.00 82.11 693 PHE A N 1
ATOM 5500 C CA . PHE A 1 693 ? 258.579 234.766 182.756 1.00 82.11 693 PHE A CA 1
ATOM 5501 C C . PHE A 1 693 ? 259.733 234.128 182.014 1.00 82.11 693 PHE A C 1
ATOM 5502 O O . PHE A 1 693 ? 260.388 233.307 182.620 1.00 82.11 693 PHE A O 1
ATOM 5510 N N . ILE A 1 694 ? 259.925 234.442 180.743 1.00 84.45 694 ILE A N 1
ATOM 5511 C CA . ILE A 1 694 ? 260.944 233.716 179.932 1.00 84.45 694 ILE A CA 1
ATOM 5512 C C . ILE A 1 694 ? 262.243 233.773 180.702 1.00 84.45 694 ILE A C 1
ATOM 5513 O O . ILE A 1 694 ? 263.028 232.899 180.547 1.00 84.45 694 ILE A O 1
ATOM 5518 N N . GLY A 1 695 ? 262.341 234.682 181.639 1.00 87.54 695 GLY A N 1
ATOM 5519 C CA . GLY A 1 695 ? 263.564 234.856 182.450 1.00 87.54 695 GLY A CA 1
ATOM 5520 C C . GLY A 1 695 ? 263.543 234.058 183.737 1.00 87.54 695 GLY A C 1
ATOM 5521 O O . GLY A 1 695 ? 264.580 233.459 184.074 1.00 87.54 695 GLY A O 1
ATOM 5522 N N . ARG A 1 696 ? 262.413 234.062 184.446 1.00 88.90 696 ARG A N 1
ATOM 5523 C CA . ARG A 1 696 ? 262.353 233.359 185.753 1.00 88.90 696 ARG A CA 1
ATOM 5524 C C . ARG A 1 696 ? 262.219 231.861 185.502 1.00 88.90 696 ARG A C 1
ATOM 5525 O O . ARG A 1 696 ? 262.633 231.089 186.377 1.00 88.90 696 ARG A O 1
ATOM 5533 N N . TYR A 1 697 ? 261.657 231.474 184.355 1.00 86.36 697 TYR A N 1
ATOM 5534 C CA . TYR A 1 697 ? 261.641 230.032 184.008 1.00 86.36 697 TYR A CA 1
ATOM 5535 C C . TYR A 1 697 ? 263.106 229.636 183.823 1.00 86.36 697 TYR A C 1
ATOM 5536 O O . TYR A 1 697 ? 263.492 228.611 184.372 1.00 86.36 697 TYR A O 1
ATOM 5545 N N . ASN A 1 698 ? 263.890 230.468 183.126 1.00 89.84 698 ASN A N 1
ATOM 5546 C CA . ASN A 1 698 ? 265.330 230.179 182.874 1.00 89.84 698 ASN A CA 1
ATOM 5547 C C . ASN A 1 698 ? 266.112 230.187 184.193 1.00 89.84 698 ASN A C 1
ATOM 5548 O O . ASN A 1 698 ? 267.149 229.501 184.259 1.00 89.84 698 ASN A O 1
ATOM 5553 N N . GLU A 1 699 ? 265.664 230.952 185.193 1.00 93.04 699 GLU A N 1
ATOM 5554 C CA . GLU A 1 699 ? 266.324 230.889 186.525 1.00 93.04 699 GLU A CA 1
ATOM 5555 C C . GLU A 1 699 ? 265.942 229.543 187.141 1.00 93.04 699 GLU A C 1
ATOM 5556 O O . GLU A 1 699 ? 266.851 228.823 187.598 1.00 93.04 699 GLU A O 1
ATOM 5562 N N . ILE A 1 700 ? 264.643 229.227 187.137 1.00 91.88 700 ILE A N 1
ATOM 5563 C CA . ILE A 1 700 ? 264.154 227.921 187.667 1.00 91.88 700 ILE A CA 1
ATOM 5564 C C . ILE A 1 700 ? 264.886 226.806 186.909 1.00 91.88 700 ILE A C 1
ATOM 5565 O O . ILE A 1 700 ? 265.022 225.698 187.453 1.00 91.88 700 ILE A O 1
ATOM 5570 N N . ILE A 1 701 ? 265.410 227.113 185.721 1.00 92.44 701 ILE A N 1
ATOM 5571 C CA . ILE A 1 701 ? 266.061 226.041 184.907 1.00 92.44 701 ILE A CA 1
ATOM 5572 C C . ILE A 1 701 ? 267.424 225.737 185.538 1.00 92.44 701 ILE A C 1
ATOM 5573 O O . ILE A 1 701 ? 267.694 224.551 185.807 1.00 92.44 701 ILE A O 1
ATOM 5578 N N . LYS A 1 702 ? 268.220 226.776 185.817 1.00 96.26 702 LYS A N 1
ATOM 5579 C CA . LYS A 1 702 ? 269.573 226.586 186.408 1.00 96.26 702 LYS A CA 1
ATOM 5580 C C . LYS A 1 702 ? 269.465 225.971 187.810 1.00 96.26 702 LYS A C 1
ATOM 5581 O O . LYS A 1 702 ? 270.385 225.217 188.185 1.00 96.26 702 LYS A O 1
ATOM 5587 N N . LEU A 1 703 ? 268.186 226.079 188.381 1.00 97.12 703 LEU A N 1
ATOM 5588 C CA . LEU A 1 703 ? 267.906 225.482 189.717 1.00 97.12 703 LEU A CA 1
ATOM 5589 C C . LEU A 1 703 ? 268.125 223.966 189.662 1.00 97.12 703 LEU A C 1
ATOM 5590 O O . LEU A 1 703 ? 267.781 223.359 188.626 1.00 97.12 703 LEU A O 1
ATOM 5595 N N . PRO A 1 704 ? 268.671 223.334 190.728 1.00 101.25 704 PRO A N 1
ATOM 5596 C CA . PRO A 1 704 ? 268.981 221.892 190.742 1.00 101.25 704 PRO A CA 1
ATOM 5597 C C . PRO A 1 704 ? 267.956 220.898 190.177 1.00 101.25 704 PRO A C 1
ATOM 5598 O O . PRO A 1 704 ? 266.777 221.182 190.202 1.00 101.25 704 PRO A O 1
ATOM 5602 N N . LEU A 1 705 ? 268.431 219.726 189.744 1.00 101.48 705 LEU A N 1
ATOM 5603 C CA . LEU A 1 705 ? 267.529 218.673 189.202 1.00 101.48 705 LEU A CA 1
ATOM 5604 C C . LEU A 1 705 ? 266.456 218.331 190.241 1.00 101.48 705 LEU A C 1
ATOM 5605 O O . LEU A 1 705 ? 265.314 218.083 189.831 1.00 101.48 705 LEU A O 1
ATOM 5610 N N . GLY A 1 706 ? 266.814 218.311 191.530 1.00 100.23 706 GLY A N 1
ATOM 5611 C CA . GLY A 1 706 ? 265.832 218.044 192.599 1.00 100.23 706 GLY A CA 1
ATOM 5612 C C . GLY A 1 706 ? 264.735 219.095 192.632 1.00 100.23 706 GLY A C 1
ATOM 5613 O O . GLY A 1 706 ? 263.564 218.713 192.809 1.00 100.23 706 GLY A O 1
ATOM 5614 N N . ASP A 1 707 ? 265.095 220.371 192.456 1.00 101.31 707 ASP A N 1
ATOM 5615 C CA . ASP A 1 707 ? 264.091 221.470 192.430 1.00 101.31 707 ASP A CA 1
ATOM 5616 C C . ASP A 1 707 ? 263.131 221.245 191.261 1.00 101.31 707 ASP A C 1
ATOM 5617 O O . ASP A 1 707 ? 261.947 221.577 191.401 1.00 101.31 707 ASP A O 1
ATOM 5622 N N . LEU A 1 708 ? 263.636 220.709 190.148 1.00 96.04 708 LEU A N 1
ATOM 5623 C CA . LEU A 1 708 ? 262.792 220.477 188.948 1.00 96.04 708 LEU A CA 1
ATOM 5624 C C . LEU A 1 708 ? 261.917 219.240 189.164 1.00 96.04 708 LEU A C 1
ATOM 5625 O O . LEU A 1 708 ? 260.770 219.242 188.678 1.00 96.04 708 LEU A O 1
ATOM 5630 N N . MET A 1 709 ? 262.436 218.236 189.876 1.00 96.76 709 MET A N 1
ATOM 5631 C CA . MET A 1 709 ? 261.687 216.966 190.077 1.00 96.76 709 MET A CA 1
ATOM 5632 C C . MET A 1 709 ? 260.549 217.174 191.080 1.00 96.76 709 MET A C 1
ATOM 5633 O O . MET A 1 709 ? 259.398 216.849 190.730 1.00 96.76 709 MET A O 1
ATOM 5638 N N . SER A 1 710 ? 260.850 217.699 192.272 1.00 93.82 710 SER A N 1
ATOM 5639 C CA . SER A 1 710 ? 259.808 217.814 193.328 1.00 93.82 710 SER A CA 1
ATOM 5640 C C . SER A 1 710 ? 259.287 219.250 193.456 1.00 93.82 710 SER A C 1
ATOM 5641 O O . SER A 1 710 ? 258.819 219.590 194.561 1.00 93.82 710 SER A O 1
ATOM 5644 N N . ARG A 1 711 ? 259.362 220.048 192.384 1.00 95.06 711 ARG A N 1
ATOM 5645 C CA . ARG A 1 711 ? 258.826 221.440 192.388 1.00 95.06 711 ARG A CA 1
ATOM 5646 C C . ARG A 1 711 ? 259.317 222.209 193.620 1.00 95.06 711 ARG A C 1
ATOM 5647 O O . ARG A 1 711 ? 258.481 222.868 194.267 1.00 95.06 711 ARG A O 1
ATOM 5655 N N . ASN A 1 712 ? 260.619 222.148 193.918 1.00 98.11 712 ASN A N 1
ATOM 5656 C CA . ASN A 1 712 ? 261.186 222.908 195.064 1.00 98.11 712 ASN A CA 1
ATOM 5657 C C . ASN A 1 712 ? 261.700 224.257 194.557 1.00 98.11 712 ASN A C 1
ATOM 5658 O O . ASN A 1 712 ? 262.872 224.577 194.825 1.00 98.11 712 ASN A O 1
ATOM 5663 N N . TRP A 1 713 ? 260.961 225.114 194.032 1.00 93.98 713 TRP A N 1
ATOM 5664 C CA . TRP A 1 713 ? 261.432 226.410 193.477 1.00 93.98 713 TRP A CA 1
ATOM 5665 C C . TRP A 1 713 ? 260.547 227.546 193.959 1.00 93.98 713 TRP A C 1
ATOM 5666 O O . TRP A 1 713 ? 260.095 227.477 195.101 1.00 93.98 713 TRP A O 1
ATOM 5677 N N . GLU A 1 714 ? 260.221 228.499 193.009 1.00 97.73 714 GLU A N 1
ATOM 5678 C CA . GLU A 1 714 ? 259.368 229.644 193.420 1.00 97.73 714 GLU A CA 1
ATOM 5679 C C . GLU A 1 714 ? 258.126 229.663 192.525 1.00 97.73 714 GLU A C 1
ATOM 5680 O O . GLU A 1 714 ? 258.261 229.337 191.329 1.00 97.73 714 GLU A O 1
ATOM 5686 N N . GLY A 1 715 ? 257.055 230.230 193.089 1.00 93.34 715 GLY A N 1
ATOM 5687 C CA . GLY A 1 715 ? 255.803 230.353 192.336 1.00 93.34 715 GLY A CA 1
ATOM 5688 C C . GLY A 1 715 ? 255.575 231.776 191.880 1.00 93.34 715 GLY A C 1
ATOM 5689 O O . GLY A 1 715 ? 254.481 232.052 191.393 1.00 93.34 715 GLY A O 1
ATOM 5690 N N . ASP A 1 716 ? 256.564 232.648 191.996 1.00 94.64 716 ASP A N 1
ATOM 5691 C CA . ASP A 1 716 ? 256.402 234.016 191.447 1.00 94.64 716 ASP A CA 1
ATOM 5692 C C . ASP A 1 716 ? 255.762 233.987 190.053 1.00 94.64 716 ASP A C 1
ATOM 5693 O O . ASP A 1 716 ? 254.901 234.824 189.806 1.00 94.64 716 ASP A O 1
ATOM 5698 N N . ILE A 1 717 ? 256.133 233.010 189.213 1.00 85.33 717 ILE A N 1
ATOM 5699 C CA . ILE A 1 717 ? 255.582 232.894 187.827 1.00 85.33 717 ILE A CA 1
ATOM 5700 C C . ILE A 1 717 ? 254.660 231.671 187.752 1.00 85.33 717 ILE A C 1
ATOM 5701 O O . ILE A 1 717 ? 254.895 230.714 188.514 1.00 85.33 717 ILE A O 1
ATOM 5706 N N . LYS A 1 718 ? 253.668 231.693 186.856 1.00 76.75 718 LYS A N 1
ATOM 5707 C CA . LYS A 1 718 ? 252.677 230.584 186.759 1.00 76.75 718 LYS A CA 1
ATOM 5708 C C . LYS A 1 718 ? 253.311 229.353 186.098 1.00 76.75 718 LYS A C 1
ATOM 5709 O O . LYS A 1 718 ? 253.404 229.334 184.863 1.00 76.75 718 LYS A O 1
ATOM 5715 N N . MET A 1 719 ? 253.694 228.349 186.892 1.00 81.45 719 MET A N 1
ATOM 5716 C CA . MET A 1 719 ? 254.285 227.103 186.333 1.00 81.45 719 MET A CA 1
ATOM 5717 C C . MET A 1 719 ? 253.194 226.036 186.194 1.00 81.45 719 MET A C 1
ATOM 5718 O O . MET A 1 719 ? 252.745 225.521 187.236 1.00 81.45 719 MET A O 1
ATOM 5723 N N . THR A 1 720 ? 252.788 225.715 184.960 1.00 78.19 720 THR A N 1
ATOM 5724 C CA . THR A 1 720 ? 251.792 224.627 184.748 1.00 78.19 720 THR A CA 1
ATOM 5725 C C . THR A 1 720 ? 252.519 223.336 184.360 1.00 78.19 720 THR A C 1
ATOM 5726 O O . THR A 1 720 ? 253.746 223.405 184.204 1.00 78.19 720 THR A O 1
ATOM 5730 N N . ARG A 1 721 ? 251.800 222.226 184.159 1.00 75.53 721 ARG A N 1
ATOM 5731 C CA . ARG A 1 721 ? 252.461 220.908 183.960 1.00 75.53 721 ARG A CA 1
ATOM 5732 C C . ARG A 1 721 ? 253.489 220.972 182.856 1.00 75.53 721 ARG A C 1
ATOM 5733 O O . ARG A 1 721 ? 254.530 220.361 183.007 1.00 75.53 721 ARG A O 1
ATOM 5741 N N . ALA A 1 722 ? 253.174 221.637 181.763 1.00 82.38 722 ALA A N 1
ATOM 5742 C CA . ALA A 1 722 ? 254.130 221.623 180.649 1.00 82.38 722 ALA A CA 1
ATOM 5743 C C . ALA A 1 722 ? 255.422 222.229 181.133 1.00 82.38 722 ALA A C 1
ATOM 5744 O O . ALA A 1 722 ? 256.421 221.554 181.099 1.00 82.38 722 ALA A O 1
ATOM 5746 N N . THR A 1 723 ? 255.378 223.484 181.523 1.00 80.98 723 THR A N 1
ATOM 5747 C CA . THR A 1 723 ? 256.590 224.109 182.055 1.00 80.98 723 THR A CA 1
ATOM 5748 C C . THR A 1 723 ? 257.216 223.187 183.082 1.00 80.98 723 THR A C 1
ATOM 5749 O O . THR A 1 723 ? 258.354 222.881 182.890 1.00 80.98 723 THR A O 1
ATOM 5753 N N . ILE A 1 724 ? 256.504 222.743 184.107 1.00 81.73 724 ILE A N 1
ATOM 5754 C CA . ILE A 1 724 ? 257.187 221.925 185.147 1.00 81.73 724 ILE A CA 1
ATOM 5755 C C . ILE A 1 724 ? 257.960 220.831 184.432 1.00 81.73 724 ILE A C 1
ATOM 5756 O O . ILE A 1 724 ? 259.045 220.555 184.861 1.00 81.73 724 ILE A O 1
ATOM 5761 N N . ALA A 1 725 ? 257.461 220.311 183.319 1.00 87.45 725 ALA A N 1
ATOM 5762 C CA . ALA A 1 725 ? 258.153 219.202 182.631 1.00 87.45 725 ALA A CA 1
ATOM 5763 C C . ALA A 1 725 ? 259.298 219.699 181.758 1.00 87.45 725 ALA A C 1
ATOM 5764 O O . ALA A 1 725 ? 260.402 219.212 181.968 1.00 87.45 725 ALA A O 1
ATOM 5766 N N . ASP A 1 726 ? 259.049 220.543 180.749 1.00 90.29 726 ASP A N 1
ATOM 5767 C CA . ASP A 1 726 ? 260.276 220.969 180.022 1.00 90.29 726 ASP A CA 1
ATOM 5768 C C . ASP A 1 726 ? 261.282 221.593 180.997 1.00 90.29 726 ASP A C 1
ATOM 5769 O O . ASP A 1 726 ? 262.469 221.663 180.638 1.00 90.29 726 ASP A O 1
ATOM 5774 N N . ALA A 1 727 ? 260.831 222.031 182.177 1.00 90.43 727 ALA A N 1
ATOM 5775 C CA . ALA A 1 727 ? 261.775 222.558 183.192 1.00 90.43 727 ALA A CA 1
ATOM 5776 C C . ALA A 1 727 ? 262.679 221.420 183.670 1.00 90.43 727 ALA A C 1
ATOM 5777 O O . ALA A 1 727 ? 263.889 221.654 183.812 1.00 90.43 727 ALA A O 1
ATOM 5779 N N . GLN A 1 728 ? 262.106 220.233 183.886 1.00 90.26 728 GLN A N 1
ATOM 5780 C CA . GLN A 1 728 ? 262.898 219.057 184.335 1.00 90.26 728 GLN A CA 1
ATOM 5781 C C . GLN A 1 728 ? 263.906 218.672 183.247 1.00 90.26 728 GLN A C 1
ATOM 5782 O O . GLN A 1 728 ? 265.016 218.233 183.606 1.00 90.26 728 GLN A O 1
ATOM 5788 N N . SER A 1 729 ? 26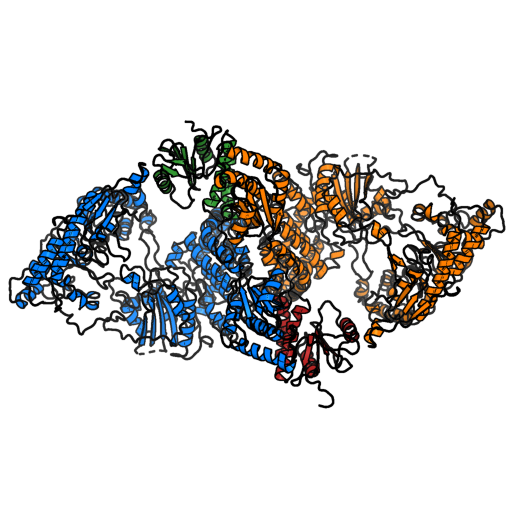3.542 218.854 181.973 1.00 91.17 729 SER A N 1
ATOM 5789 C CA . SER A 1 729 ? 264.464 218.548 180.847 1.00 91.17 729 SER A CA 1
ATOM 5790 C C . SER A 1 729 ? 265.381 219.746 180.577 1.00 91.17 729 SER A C 1
ATOM 5791 O O . SER A 1 729 ? 266.138 219.680 179.587 1.00 91.17 729 SER A O 1
ATOM 5794 N N . ARG A 1 730 ? 265.304 220.792 181.408 1.00 93.39 730 ARG A N 1
ATOM 5795 C CA . ARG A 1 730 ? 266.154 222.007 181.255 1.00 93.39 730 ARG A CA 1
ATOM 5796 C C . ARG A 1 730 ? 266.046 222.547 179.825 1.00 93.39 730 ARG A C 1
ATOM 5797 O O . ARG A 1 730 ? 267.094 222.687 179.166 1.00 93.39 730 ARG A O 1
ATOM 5805 N N . LYS A 1 731 ? 264.824 222.852 179.379 1.00 91.07 731 LYS A N 1
ATOM 5806 C CA . LYS A 1 731 ? 264.609 223.375 178.003 1.00 91.07 731 LYS A CA 1
ATOM 5807 C C . LYS A 1 731 ? 264.328 224.877 178.081 1.00 91.07 731 LYS A C 1
ATOM 5808 O O . LYS A 1 731 ? 263.143 225.244 178.025 1.00 91.07 731 LYS A O 1
ATOM 5814 N N . SER A 1 732 ? 265.434 225.624 178.107 1.00 90.27 732 SER A N 1
ATOM 5815 C CA . SER A 1 732 ? 265.353 227.093 178.253 1.00 90.27 732 SER A CA 1
ATOM 5816 C C . SER A 1 732 ? 264.545 227.713 177.122 1.00 90.27 732 SER A C 1
ATOM 5817 O O . SER A 1 732 ? 264.516 227.148 176.014 1.00 90.27 732 SER A O 1
ATOM 5820 N N . TYR A 1 733 ? 263.931 228.849 177.401 1.00 88.74 733 TYR A N 1
ATOM 5821 C CA . TYR A 1 733 ? 263.034 229.412 176.386 1.00 88.74 733 TYR A CA 1
ATOM 5822 C C . TYR A 1 733 ? 263.657 230.702 175.881 1.00 88.74 733 TYR A C 1
ATOM 5823 O O . TYR A 1 733 ? 264.665 231.097 176.467 1.00 88.74 733 TYR A O 1
ATOM 5832 N N . SER A 1 734 ? 263.065 231.320 174.856 1.00 92.92 734 SER A N 1
ATOM 5833 C CA . SER A 1 734 ? 263.523 232.640 174.354 1.00 92.92 734 SER A CA 1
ATOM 5834 C C . SER A 1 734 ? 262.391 233.333 173.595 1.00 92.92 734 SER A C 1
ATOM 5835 O O . SER A 1 734 ? 261.725 232.660 172.808 1.00 92.92 734 SER A O 1
ATOM 5838 N N . LEU A 1 735 ? 262.226 234.639 173.795 1.00 90.46 735 LEU A N 1
ATOM 5839 C CA . LEU A 1 735 ? 261.083 235.382 173.208 1.00 90.46 735 LEU A CA 1
ATOM 5840 C C . LEU A 1 735 ? 261.125 235.389 171.683 1.00 90.46 735 LEU A C 1
ATOM 5841 O O . LEU A 1 735 ? 262.207 235.599 171.135 1.00 90.46 735 LEU A O 1
ATOM 5846 N N . GLU A 1 736 ? 259.980 235.150 171.041 1.00 93.64 736 GLU A N 1
ATOM 5847 C CA . GLU A 1 736 ? 259.856 235.172 169.564 1.00 93.64 736 GLU A CA 1
ATOM 5848 C C . GLU A 1 736 ? 258.709 236.125 169.251 1.00 93.64 736 GLU A C 1
ATOM 5849 O O . GLU A 1 736 ? 257.662 235.584 169.048 1.00 93.64 736 GLU A O 1
ATOM 5855 N N . LYS A 1 737 ? 258.844 237.419 169.469 1.00 98.84 737 LYS A N 1
ATOM 5856 C CA . LYS A 1 737 ? 257.977 238.594 169.181 1.00 98.84 737 LYS A CA 1
ATOM 5857 C C . LYS A 1 737 ? 256.944 238.202 168.121 1.00 98.84 737 LYS A C 1
ATOM 5858 O O . LYS A 1 737 ? 255.825 238.751 168.156 1.00 98.84 737 LYS A O 1
ATOM 5864 N N . ASN A 1 738 ? 257.308 237.281 167.225 1.00 95.20 738 ASN A N 1
ATOM 5865 C CA . ASN A 1 738 ? 256.376 236.807 166.167 1.00 95.20 738 ASN A CA 1
ATOM 5866 C C . ASN A 1 738 ? 255.219 236.045 166.818 1.00 95.20 738 ASN A C 1
ATOM 5867 O O . ASN A 1 738 ? 254.104 236.082 166.262 1.00 95.20 738 ASN A O 1
ATOM 5872 N N . SER A 1 739 ? 255.475 235.386 167.953 1.00 86.55 739 SER A N 1
ATOM 5873 C CA . SER A 1 739 ? 254.432 234.571 168.627 1.00 86.55 739 SER A CA 1
ATOM 5874 C C . SER A 1 739 ? 253.241 235.445 169.040 1.00 86.55 739 SER A C 1
ATOM 5875 O O . SER A 1 739 ? 252.101 234.969 168.915 1.00 86.55 739 SER A O 1
ATOM 5878 N N . ILE A 1 740 ? 253.497 236.668 169.518 1.00 82.98 740 ILE A N 1
ATOM 5879 C CA . ILE A 1 740 ? 252.383 237.541 169.997 1.00 82.98 740 ILE A CA 1
ATOM 5880 C C . ILE A 1 740 ? 251.448 237.852 168.822 1.00 82.98 740 ILE A C 1
ATOM 5881 O O . ILE A 1 740 ? 251.960 238.315 167.783 1.00 82.98 740 ILE A O 1
ATOM 5886 N N . VAL A 1 741 ? 250.138 237.646 168.990 1.00 76.28 741 VAL A N 1
ATOM 5887 C CA . VAL A 1 741 ? 249.127 237.755 167.897 1.00 76.28 741 VAL A CA 1
ATOM 5888 C C . VAL A 1 741 ? 247.838 238.335 168.482 1.00 76.28 741 VAL A C 1
ATOM 5889 O O . VAL A 1 741 ? 247.614 238.159 169.697 1.00 76.28 741 VAL A O 1
ATOM 5893 N N . PRO A 1 742 ? 247.104 239.207 167.674 1.00 73.79 742 PRO A N 1
ATOM 5894 C CA . PRO A 1 742 ? 245.798 239.700 168.115 1.00 73.79 742 PRO A CA 1
ATOM 5895 C C . PRO A 1 742 ? 244.868 238.495 168.301 1.00 73.79 742 PRO A C 1
ATOM 5896 O O . PRO A 1 742 ? 244.838 237.641 167.431 1.00 73.79 742 PRO A O 1
ATOM 5900 N N . SER A 1 743 ? 244.146 238.448 169.422 1.00 74.96 743 SER A N 1
ATOM 5901 C CA . SER A 1 743 ? 243.280 237.275 169.703 1.00 74.96 743 SER A CA 1
ATOM 5902 C C . SER A 1 743 ? 241.941 237.732 170.280 1.00 74.96 743 SER A C 1
ATOM 5903 O O . SER A 1 743 ? 241.959 238.431 171.308 1.00 74.96 743 SER A O 1
ATOM 5906 N N . LEU A 1 744 ? 240.828 237.345 169.650 1.00 71.53 744 LEU A N 1
ATOM 5907 C CA . LEU A 1 744 ? 239.500 237.667 170.235 1.00 71.53 744 LEU A CA 1
ATOM 5908 C C . LEU A 1 744 ? 239.359 236.872 171.535 1.00 71.53 744 LEU A C 1
ATOM 5909 O O . LEU A 1 744 ? 239.046 235.671 171.461 1.00 71.53 744 LEU A O 1
ATOM 5914 N N . TYR A 1 745 ? 239.618 237.515 172.675 1.00 71.77 745 TYR A N 1
ATOM 5915 C CA . TYR A 1 745 ? 239.524 236.822 173.983 1.00 71.77 745 TYR A CA 1
ATOM 5916 C C . TYR A 1 745 ? 238.058 236.482 174.244 1.00 71.77 745 TYR A C 1
ATOM 5917 O O . TYR A 1 745 ? 237.747 235.290 174.414 1.00 71.77 745 TYR A O 1
ATOM 5926 N N . ARG A 1 746 ? 237.196 237.500 174.282 1.00 73.54 746 ARG A N 1
ATOM 5927 C CA . ARG A 1 746 ? 235.762 237.279 174.603 1.00 73.54 746 ARG A CA 1
ATOM 5928 C C . ARG A 1 746 ? 234.915 237.879 173.477 1.00 73.54 746 ARG A C 1
ATOM 5929 O O . ARG A 1 746 ? 235.504 238.570 172.629 1.00 73.54 746 ARG A O 1
ATOM 5937 N N . PRO A 1 747 ? 233.589 237.613 173.389 1.00 72.39 747 PRO A N 1
ATOM 5938 C CA . PRO A 1 747 ? 232.731 238.249 172.383 1.00 72.39 747 PRO A CA 1
ATOM 5939 C C . PRO A 1 747 ? 233.031 239.739 172.172 1.00 72.39 747 PRO A C 1
ATOM 5940 O O . PRO A 1 747 ? 232.881 240.491 173.123 1.00 72.39 747 PRO A O 1
ATOM 5944 N N . PHE A 1 748 ? 233.452 240.116 170.958 1.00 73.80 748 PHE A N 1
ATOM 5945 C CA . PHE A 1 748 ? 233.746 241.538 170.621 1.00 73.80 748 PHE A CA 1
ATOM 5946 C C . PHE A 1 748 ? 234.783 242.120 171.589 1.00 73.80 748 PHE A C 1
ATOM 5947 O O . PHE A 1 748 ? 234.578 243.253 172.067 1.00 73.80 748 PHE A O 1
ATOM 5955 N N . ASP A 1 749 ? 235.859 241.374 171.860 1.00 75.46 749 ASP A N 1
ATOM 5956 C CA . ASP A 1 749 ? 236.956 241.870 172.735 1.00 75.46 749 ASP A CA 1
ATOM 5957 C C . ASP A 1 749 ? 238.286 241.419 172.123 1.00 75.46 749 ASP A C 1
ATOM 5958 O O . ASP A 1 749 ? 238.757 240.318 172.470 1.00 75.46 749 ASP A O 1
ATOM 5963 N N . VAL A 1 750 ? 238.846 242.228 171.220 1.00 70.87 750 VAL A N 1
ATOM 5964 C CA . VAL A 1 750 ? 240.125 241.860 170.544 1.00 70.87 750 VAL A CA 1
ATOM 5965 C C . VAL A 1 750 ? 241.286 242.183 171.488 1.00 70.87 750 VAL A C 1
ATOM 5966 O O . VAL A 1 750 ? 241.664 243.367 171.579 1.00 70.87 750 VAL A O 1
ATOM 5970 N N . LEU A 1 751 ? 241.956 241.128 171.963 1.00 73.13 751 LEU A N 1
ATOM 5971 C CA . LEU A 1 751 ? 243.107 241.286 172.889 1.00 73.13 751 LEU A CA 1
ATOM 5972 C C . LEU A 1 751 ? 244.414 240.923 172.185 1.00 73.13 751 LEU A C 1
ATOM 5973 O O . LEU A 1 751 ? 244.439 240.945 170.943 1.00 73.13 751 LEU A O 1
ATOM 5978 N N . LYS A 1 752 ? 245.457 240.621 172.963 1.00 79.59 752 LYS A N 1
ATOM 5979 C CA . LYS A 1 752 ? 246.757 240.184 172.391 1.00 79.59 752 LYS A CA 1
ATOM 5980 C C . LYS A 1 752 ? 247.082 238.832 173.029 1.00 79.59 752 LYS A C 1
ATOM 5981 O O . LYS A 1 752 ? 246.462 238.531 174.069 1.00 79.59 752 LYS A O 1
ATOM 5987 N N . MET A 1 753 ? 248.014 238.061 172.454 1.00 80.29 753 MET A N 1
ATOM 5988 C CA . MET A 1 753 ? 248.281 236.700 172.996 1.00 80.29 753 MET A CA 1
ATOM 5989 C C . MET A 1 753 ? 249.625 236.146 172.520 1.00 80.29 753 MET A C 1
ATOM 5990 O O . MET A 1 753 ? 249.813 236.061 171.303 1.00 80.29 753 MET A O 1
ATOM 5995 N N . TYR A 1 754 ? 250.487 235.687 173.431 1.00 81.89 754 TYR A N 1
ATOM 5996 C CA . TYR A 1 754 ? 251.761 235.028 173.027 1.00 81.89 754 TYR A CA 1
ATOM 5997 C C . TYR A 1 754 ? 251.449 233.600 172.565 1.00 81.89 754 TYR A C 1
ATOM 5998 O O . TYR A 1 754 ? 251.531 232.705 173.418 1.00 81.89 754 TYR A O 1
ATOM 6007 N N . PHE A 1 755 ? 251.133 233.386 171.279 1.00 77.67 755 PHE A N 1
ATOM 6008 C CA . PHE A 1 755 ? 250.721 232.038 170.786 1.00 77.67 755 PHE A CA 1
ATOM 6009 C C . PHE A 1 755 ? 251.919 231.086 170.656 1.00 77.67 755 PHE A C 1
ATOM 6010 O O . PHE A 1 755 ? 252.375 230.855 169.519 1.00 77.67 755 PHE A O 1
ATOM 6018 N N . SER A 1 756 ? 252.578 230.663 171.717 1.00 79.79 756 SER A N 1
ATOM 6019 C CA . SER A 1 756 ? 253.764 229.803 171.470 1.00 79.79 756 SER A CA 1
ATOM 6020 C C . SER A 1 756 ? 253.584 228.428 172.071 1.00 79.79 756 SER A C 1
ATOM 6021 O O . SER A 1 756 ? 252.660 228.247 172.856 1.00 79.79 756 SER A O 1
ATOM 6024 N N . LYS A 1 757 ? 254.481 227.517 171.738 1.00 77.03 757 LYS A N 1
ATOM 6025 C CA . LYS A 1 757 ? 254.415 226.154 172.294 1.00 77.03 757 LYS A CA 1
ATOM 6026 C C . LYS A 1 757 ? 254.978 226.236 173.701 1.00 77.03 757 LYS A C 1
ATOM 6027 O O . LYS A 1 757 ? 254.619 225.412 174.534 1.00 77.03 757 LYS A O 1
ATOM 6033 N N . ASN A 1 758 ? 255.795 227.241 173.948 1.00 80.44 758 ASN A N 1
ATOM 6034 C CA . ASN A 1 758 ? 256.425 227.340 175.271 1.00 80.44 758 ASN A CA 1
ATOM 6035 C C . ASN A 1 758 ? 255.330 227.548 176.287 1.00 80.44 758 ASN A C 1
ATOM 6036 O O . ASN A 1 758 ? 255.204 226.716 177.174 1.00 80.44 758 ASN A O 1
ATOM 6041 N N . LEU A 1 759 ? 254.558 228.612 176.126 1.00 80.38 759 LEU A N 1
ATOM 6042 C CA . LEU A 1 759 ? 253.535 228.992 177.139 1.00 80.38 759 LEU A CA 1
ATOM 6043 C C . LEU A 1 759 ? 252.213 228.236 176.988 1.00 80.38 759 LEU A C 1
ATOM 6044 O O . LEU A 1 759 ? 251.927 227.402 177.856 1.00 80.38 759 LEU A O 1
ATOM 6049 N N . ASN A 1 760 ? 251.427 228.537 175.970 1.00 78.73 760 ASN A N 1
ATOM 6050 C CA . ASN A 1 760 ? 250.090 227.921 175.789 1.00 78.73 760 ASN A CA 1
ATOM 6051 C C . ASN A 1 760 ? 250.073 226.399 176.073 1.00 78.73 760 ASN A C 1
ATOM 6052 O O . ASN A 1 760 ? 250.840 225.700 175.422 1.00 78.73 760 ASN A O 1
ATOM 6057 N N . GLU A 1 761 ? 249.181 225.875 176.945 1.00 81.50 761 GLU A N 1
ATOM 6058 C CA . GLU A 1 761 ? 249.237 224.436 177.314 1.00 81.50 761 GLU A CA 1
ATOM 6059 C C . GLU A 1 761 ? 248.735 223.595 176.140 1.00 81.50 761 GLU A C 1
ATOM 6060 O O . GLU A 1 761 ? 249.545 222.842 175.564 1.00 81.50 761 GLU A O 1
ATOM 6066 N N . MET A 1 762 ? 247.503 223.810 175.716 1.00 77.20 762 MET A N 1
ATOM 6067 C CA . MET A 1 762 ? 247.080 222.990 174.575 1.00 77.20 762 MET A CA 1
ATOM 6068 C C . MET A 1 762 ? 246.703 223.938 173.449 1.00 77.20 762 MET A C 1
ATOM 6069 O O . MET A 1 762 ? 245.857 224.799 173.661 1.00 77.20 762 MET A O 1
ATOM 6074 N N . GLN A 1 763 ? 247.223 223.698 172.242 1.00 73.26 763 GLN A N 1
ATOM 6075 C CA . GLN A 1 763 ? 246.844 224.536 171.070 1.00 73.26 763 GLN A CA 1
ATOM 6076 C C . GLN A 1 763 ? 245.596 223.955 170.388 1.00 73.26 763 GLN A C 1
ATOM 6077 O O . GLN A 1 763 ? 244.860 224.761 169.799 1.00 73.26 763 GLN A O 1
ATOM 6083 N N . TYR A 1 764 ? 245.364 222.637 170.480 1.00 75.53 764 TYR A N 1
ATOM 6084 C CA . TYR A 1 764 ? 244.205 221.950 169.834 1.00 75.53 764 TYR A CA 1
ATOM 6085 C C . TYR A 1 764 ? 244.186 222.177 168.320 1.00 75.53 764 TYR A C 1
ATOM 6086 O O . TYR A 1 764 ? 243.167 222.717 167.850 1.00 75.53 764 TYR A O 1
ATOM 6095 N N . GLN A 1 765 ? 245.230 221.758 167.599 1.00 77.28 765 GLN A N 1
ATOM 6096 C CA . GLN A 1 765 ? 245.263 221.879 166.113 1.00 77.28 765 GLN A CA 1
ATOM 6097 C C . GLN A 1 765 ? 244.905 223.305 165.677 1.00 77.28 765 GLN A C 1
ATOM 6098 O O . GLN A 1 765 ? 244.447 223.466 164.533 1.00 77.28 765 GLN A O 1
ATOM 6104 N N . MET A 1 766 ? 245.068 224.293 166.559 1.00 78.53 766 MET A N 1
ATOM 6105 C CA . MET A 1 766 ? 244.859 225.711 166.146 1.00 78.53 766 MET A CA 1
ATOM 6106 C C . MET A 1 766 ? 245.908 226.158 165.119 1.00 78.53 766 MET A C 1
ATOM 6107 O O . MET A 1 766 ? 245.496 226.827 164.168 1.00 78.53 766 MET A O 1
ATOM 6112 N N . PRO A 1 767 ? 247.228 225.855 165.223 1.00 76.99 767 PRO A N 1
ATOM 6113 C CA . PRO A 1 767 ? 248.180 226.200 164.152 1.00 76.99 767 PRO A CA 1
ATOM 6114 C C . PRO A 1 767 ? 247.895 225.475 162.825 1.00 76.99 767 PRO A C 1
ATOM 6115 O O . PRO A 1 767 ? 248.593 225.740 161.869 1.00 76.99 767 PRO A O 1
ATOM 6119 N N . SER A 1 768 ? 246.911 224.570 162.796 1.00 77.57 768 SER A N 1
ATOM 6120 C CA . SER A 1 768 ? 246.517 223.896 161.531 1.00 77.57 768 SER A CA 1
ATOM 6121 C C . SER A 1 768 ? 245.305 224.619 160.937 1.00 77.57 768 SER A C 1
ATOM 6122 O O . SER A 1 768 ? 245.121 224.559 159.710 1.00 77.57 768 SER A O 1
ATOM 6125 N N . ILE A 1 769 ? 244.506 225.272 161.785 1.00 77.35 769 ILE A N 1
ATOM 6126 C CA . ILE A 1 769 ? 243.307 226.024 161.304 1.00 77.35 769 ILE A CA 1
ATOM 6127 C C . ILE A 1 769 ? 243.748 227.469 161.069 1.00 77.35 769 ILE A C 1
ATOM 6128 O O . ILE A 1 769 ? 243.503 227.986 159.960 1.00 77.35 769 ILE A O 1
ATOM 6133 N N . PHE A 1 770 ? 244.371 228.089 162.072 1.00 75.59 770 PHE A N 1
ATOM 6134 C CA . PHE A 1 770 ? 244.932 229.454 161.912 1.00 75.59 770 PHE A CA 1
ATOM 6135 C C . PHE A 1 770 ? 246.448 229.318 161.982 1.00 75.59 770 PHE A C 1
ATOM 6136 O O . PHE A 1 770 ? 247.002 229.390 163.098 1.00 75.59 770 PHE A O 1
ATOM 6144 N N . PRO A 1 771 ? 247.155 229.137 160.849 1.00 76.61 771 PRO A N 1
ATOM 6145 C CA . PRO A 1 771 ? 248.592 228.876 160.891 1.00 76.61 771 PRO A CA 1
ATOM 6146 C C . PRO A 1 771 ? 249.442 229.982 161.525 1.00 76.61 771 PRO A C 1
ATOM 6147 O O . PRO A 1 771 ? 249.242 231.122 161.151 1.00 76.61 771 PRO A O 1
ATOM 6151 N N . LYS A 1 772 ? 250.294 229.636 162.500 1.00 78.75 772 LYS A N 1
ATOM 6152 C CA . LYS A 1 772 ? 251.259 230.606 163.055 1.00 78.75 772 LYS A CA 1
ATOM 6153 C C . LYS A 1 772 ? 250.544 231.834 163.605 1.00 78.75 772 LYS A C 1
ATOM 6154 O O . LYS A 1 772 ? 251.135 232.906 163.572 1.00 78.75 772 LYS A O 1
ATOM 6160 N N . GLY A 1 773 ? 249.333 231.676 164.116 1.00 77.11 773 GLY A N 1
ATOM 6161 C CA . GLY A 1 773 ? 248.634 232.814 164.734 1.00 77.11 773 GLY A CA 1
ATOM 6162 C C . GLY A 1 773 ? 247.983 233.724 163.716 1.00 77.11 773 GLY A C 1
ATOM 6163 O O . GLY A 1 773 ? 246.831 234.128 163.931 1.00 77.11 773 GLY A O 1
ATOM 6164 N N . VAL A 1 774 ? 248.702 234.007 162.639 1.00 79.50 774 VAL A N 1
ATOM 6165 C CA . VAL A 1 774 ? 248.203 234.945 161.602 1.00 79.50 774 VAL A CA 1
ATOM 6166 C C . VAL A 1 774 ? 247.883 234.156 160.333 1.00 79.50 774 VAL A C 1
ATOM 6167 O O . VAL A 1 774 ? 248.796 233.581 159.733 1.00 79.50 774 VAL A O 1
ATOM 6171 N N . GLY A 1 775 ? 246.614 234.102 159.957 1.00 80.66 775 GLY A N 1
ATOM 6172 C CA . GLY A 1 775 ? 246.223 233.322 158.773 1.00 80.66 775 GLY A CA 1
ATOM 6173 C C . GLY A 1 775 ? 244.921 233.866 158.244 1.00 80.66 775 GLY A C 1
ATOM 6174 O O . GLY A 1 775 ? 244.460 234.871 158.787 1.00 80.66 775 GLY A O 1
ATOM 6175 N N . GLU A 1 776 ? 244.316 233.210 157.261 1.00 87.91 776 GLU A N 1
ATOM 6176 C CA . GLU A 1 776 ? 243.104 233.847 156.723 1.00 87.91 776 GLU A CA 1
ATOM 6177 C C . GLU A 1 776 ? 241.875 232.935 156.685 1.00 87.91 776 GLU A C 1
ATOM 6178 O O . GLU A 1 776 ? 241.050 233.168 155.813 1.00 87.91 776 GLU A O 1
ATOM 6184 N N . ASN A 1 777 ? 241.682 232.001 157.611 1.00 79.61 777 ASN A N 1
ATOM 6185 C CA . ASN A 1 777 ? 240.453 231.184 157.497 1.00 79.61 777 ASN A CA 1
ATOM 6186 C C . ASN A 1 777 ? 239.366 231.861 158.294 1.00 79.61 777 ASN A C 1
ATOM 6187 O O . ASN A 1 777 ? 239.714 232.512 159.255 1.00 79.61 777 ASN A O 1
ATOM 6192 N N . VAL A 1 778 ? 238.116 231.722 157.881 1.00 76.50 778 VAL A N 1
ATOM 6193 C CA . VAL A 1 778 ? 236.969 232.289 158.633 1.00 76.50 778 VAL A CA 1
ATOM 6194 C C . VAL A 1 778 ? 236.276 231.162 159.390 1.00 76.50 778 VAL A C 1
ATOM 6195 O O . VAL A 1 778 ? 235.698 230.360 158.733 1.00 76.50 778 VAL A O 1
ATOM 6199 N N . VAL A 1 779 ? 236.302 231.132 160.717 1.00 73.72 779 VAL A N 1
ATOM 6200 C CA . VAL A 1 779 ? 235.745 229.998 161.487 1.00 73.72 779 VAL A CA 1
ATOM 6201 C C . VAL A 1 779 ? 234.347 230.302 162.041 1.00 73.72 779 VAL A C 1
ATOM 6202 O O . VAL A 1 779 ? 234.082 231.455 162.299 1.00 73.72 779 VAL A O 1
ATOM 6206 N N . ILE A 1 780 ? 233.546 229.299 162.412 1.00 73.73 780 ILE A N 1
ATOM 6207 C CA . ILE A 1 780 ? 232.271 229.600 163.143 1.00 73.73 780 ILE A CA 1
ATOM 6208 C C . ILE A 1 780 ? 232.443 229.068 164.576 1.00 73.73 780 ILE A C 1
ATOM 6209 O O . ILE A 1 780 ? 232.536 227.842 164.728 1.00 73.73 780 ILE A O 1
ATOM 6214 N N . ALA A 1 781 ? 232.516 229.944 165.588 1.00 72.32 781 ALA A N 1
ATOM 6215 C CA . ALA A 1 781 ? 232.602 229.449 166.986 1.00 72.32 781 ALA A CA 1
ATOM 6216 C C . ALA A 1 781 ? 231.231 228.968 167.464 1.00 72.32 781 ALA A C 1
ATOM 6217 O O . ALA A 1 781 ? 230.217 229.553 167.028 1.00 72.32 781 ALA A O 1
ATOM 6219 N N . LEU A 1 782 ? 231.254 227.791 168.057 1.00 74.23 782 LEU A N 1
ATOM 6220 C CA . LEU A 1 782 ? 230.006 227.181 168.514 1.00 74.23 782 LEU A CA 1
ATOM 6221 C C . LEU A 1 782 ? 230.194 226.971 169.992 1.00 74.23 782 LEU A C 1
ATOM 6222 O O . LEU A 1 782 ? 231.071 227.581 170.565 1.00 74.23 782 LEU A O 1
ATOM 6227 N N . SER A 1 783 ? 229.398 226.102 170.550 1.00 76.28 783 SER A N 1
ATOM 6228 C CA . SER A 1 783 ? 229.515 225.810 171.974 1.00 76.28 783 SER A CA 1
ATOM 6229 C C . SER A 1 783 ? 229.737 224.330 172.028 1.00 76.28 783 SER A C 1
ATOM 6230 O O . SER A 1 783 ? 229.837 223.746 170.980 1.00 76.28 783 SER A O 1
ATOM 6233 N N . GLY A 1 784 ? 229.790 223.746 173.230 1.00 80.59 784 GLY A N 1
ATOM 6234 C CA . GLY A 1 784 ? 230.028 222.297 173.383 1.00 80.59 784 GLY A CA 1
ATOM 6235 C C . GLY A 1 784 ? 228.849 221.570 174.001 1.00 80.59 784 GLY A C 1
ATOM 6236 O O . GLY A 1 784 ? 227.721 222.095 173.910 1.00 80.59 784 GLY A O 1
ATOM 6237 N N . SER A 1 785 ? 229.100 220.408 174.612 1.00 86.83 785 SER A N 1
ATOM 6238 C CA . SER A 1 785 ? 228.008 219.583 175.191 1.00 86.83 785 SER A CA 1
ATOM 6239 C C . SER A 1 785 ? 228.514 218.895 176.465 1.00 86.83 785 SER A C 1
ATOM 6240 O O . SER A 1 785 ? 229.680 218.451 176.454 1.00 86.83 785 SER A O 1
ATOM 6243 N N . PRO A 1 786 ? 227.716 218.744 177.550 1.00 83.16 786 PRO A N 1
ATOM 6244 C CA . PRO A 1 786 ? 226.476 219.509 177.780 1.00 83.16 786 PRO A CA 1
ATOM 6245 C C . PRO A 1 786 ? 226.619 221.037 177.866 1.00 83.16 786 PRO A C 1
ATOM 6246 O O . PRO A 1 786 ? 227.444 221.504 178.626 1.00 83.16 786 PRO A O 1
ATOM 6250 N N . ALA A 1 787 ? 225.801 221.768 177.103 1.00 80.87 787 ALA A N 1
ATOM 6251 C CA . ALA A 1 787 ? 225.907 223.246 177.078 1.00 80.87 787 ALA A CA 1
ATOM 6252 C C . ALA A 1 787 ? 225.351 223.848 178.373 1.00 80.87 787 ALA A C 1
ATOM 6253 O O . ALA A 1 787 ? 224.126 224.055 178.442 1.00 80.87 787 ALA A O 1
ATOM 6255 N N . ALA A 1 788 ? 226.221 224.128 179.350 1.00 78.83 788 ALA A N 1
ATOM 6256 C CA . ALA A 1 788 ? 225.785 224.761 180.618 1.00 78.83 788 ALA A CA 1
ATOM 6257 C C . ALA A 1 788 ? 225.138 226.113 180.301 1.00 78.83 788 ALA A C 1
ATOM 6258 O O . ALA A 1 788 ? 223.943 226.283 180.619 1.00 78.83 788 ALA A O 1
ATOM 6260 N N . LYS A 1 789 ? 225.898 227.040 179.707 1.00 74.98 789 LYS A N 1
ATOM 6261 C CA . LYS A 1 789 ? 225.313 228.337 179.273 1.00 74.98 789 LYS A CA 1
ATOM 6262 C C . LYS A 1 789 ? 224.503 228.085 177.999 1.00 74.98 789 LYS A C 1
ATOM 6263 O O . LYS A 1 789 ? 224.836 227.122 177.278 1.00 74.98 789 LYS A O 1
ATOM 6269 N N . PRO A 1 790 ? 223.465 228.894 177.685 1.00 73.11 790 PRO A N 1
ATOM 6270 C CA . PRO A 1 790 ? 222.713 228.741 176.434 1.00 73.11 790 PRO A CA 1
ATOM 6271 C C . PRO A 1 790 ? 223.618 228.633 175.200 1.00 73.11 790 PRO A C 1
ATOM 6272 O O . PRO A 1 790 ? 224.560 229.400 175.109 1.00 73.11 790 PRO A O 1
ATOM 6276 N N . PHE A 1 791 ? 223.302 227.711 174.283 1.00 72.09 791 PHE A N 1
ATOM 6277 C CA . PHE A 1 791 ? 224.088 227.549 173.029 1.00 72.09 791 PHE A CA 1
ATOM 6278 C C . PHE A 1 791 ? 224.272 228.918 172.365 1.00 72.09 791 PHE A C 1
ATOM 6279 O O . PHE A 1 791 ? 223.285 229.679 172.276 1.00 72.09 791 PHE A O 1
ATOM 6287 N N . GLN A 1 792 ? 225.484 229.211 171.881 1.00 72.28 792 GLN A N 1
ATOM 6288 C CA . GLN A 1 792 ? 225.770 230.550 171.297 1.00 72.28 792 GLN A CA 1
ATOM 6289 C C . GLN A 1 792 ? 226.505 230.384 169.958 1.00 72.28 792 GLN A C 1
ATOM 6290 O O . GLN A 1 792 ? 227.038 229.281 169.719 1.00 72.28 792 GLN A O 1
ATOM 6296 N N . VAL A 1 793 ? 226.521 231.430 169.116 1.00 74.64 793 VAL A N 1
ATOM 6297 C CA . VAL A 1 793 ? 227.222 231.374 167.794 1.00 74.64 793 VAL A CA 1
ATOM 6298 C C . VAL A 1 793 ? 228.020 232.661 167.564 1.00 74.64 793 VAL A C 1
ATOM 6299 O O . VAL A 1 793 ? 227.415 233.745 167.629 1.00 74.64 793 VAL A O 1
ATOM 6303 N N . LEU A 1 794 ? 229.308 232.540 167.231 1.00 72.35 794 LEU A N 1
ATOM 6304 C CA . LEU A 1 794 ? 230.116 233.746 166.908 1.00 72.35 794 LEU A CA 1
ATOM 6305 C C . LEU A 1 794 ? 231.053 233.447 165.734 1.00 72.35 794 LEU A C 1
ATOM 6306 O O . LEU A 1 794 ? 232.115 232.850 165.968 1.00 72.35 794 LEU A O 1
ATOM 6311 N N . ALA A 1 795 ? 230.679 233.851 164.518 1.00 70.70 795 ALA A N 1
ATOM 6312 C CA . ALA A 1 795 ? 231.603 233.682 163.373 1.00 70.70 795 ALA A CA 1
ATOM 6313 C C . ALA A 1 795 ? 232.788 234.630 163.577 1.00 70.70 795 ALA A C 1
ATOM 6314 O O . ALA A 1 795 ? 232.566 235.855 163.544 1.00 70.70 795 ALA A O 1
ATOM 6316 N N . THR A 1 796 ? 233.990 234.090 163.804 1.00 71.74 796 THR A N 1
ATOM 6317 C CA . THR A 1 796 ? 235.160 234.960 164.109 1.00 71.74 796 THR A CA 1
ATOM 6318 C C . THR A 1 796 ? 236.295 234.699 163.114 1.00 71.74 796 THR A C 1
ATOM 6319 O O . THR A 1 796 ? 236.330 233.600 162.531 1.00 71.74 796 THR A O 1
ATOM 6323 N N . ASP A 1 797 ? 237.179 235.683 162.924 1.00 77.55 797 ASP A N 1
ATOM 6324 C CA . ASP A 1 797 ? 238.345 235.518 162.016 1.00 77.55 797 ASP A CA 1
ATOM 6325 C C . ASP A 1 797 ? 239.623 235.692 162.841 1.00 77.55 797 ASP A C 1
ATOM 6326 O O . ASP A 1 797 ? 240.720 235.648 162.251 1.00 77.55 797 ASP A O 1
ATOM 6331 N N . ILE A 1 798 ? 239.477 235.902 164.153 1.00 72.20 798 ILE A N 1
ATOM 6332 C CA . ILE A 1 798 ? 240.658 236.121 165.038 1.00 72.20 798 ILE A CA 1
ATOM 6333 C C . ILE A 1 798 ? 240.870 234.869 165.892 1.00 72.20 798 ILE A C 1
ATOM 6334 O O . ILE A 1 798 ? 239.898 234.106 166.062 1.00 72.20 798 ILE A O 1
ATOM 6339 N N . LEU A 1 799 ? 242.089 234.674 166.402 1.00 71.27 799 LEU A N 1
ATOM 6340 C CA . LEU A 1 799 ? 242.396 233.505 167.269 1.00 71.27 799 LEU A CA 1
ATOM 6341 C C . LEU A 1 799 ? 241.460 233.526 168.482 1.00 71.27 799 LEU A C 1
ATOM 6342 O O . LEU A 1 799 ? 241.423 234.548 169.180 1.00 71.27 799 LEU A O 1
ATOM 6347 N N . PRO A 1 800 ? 240.687 232.455 168.760 1.00 69.44 800 PRO A N 1
ATOM 6348 C CA . PRO A 1 800 ? 239.718 232.458 169.859 1.00 69.44 800 PRO A CA 1
ATOM 6349 C C . PRO A 1 800 ? 240.281 232.015 171.217 1.00 69.44 800 PRO A C 1
ATOM 6350 O O . PRO A 1 800 ? 241.490 231.970 171.366 1.00 69.44 800 PRO A O 1
ATOM 6354 N N . SER A 1 801 ? 239.393 231.713 172.169 1.00 69.65 801 SER A N 1
ATOM 6355 C CA . SER A 1 801 ? 239.818 231.233 173.511 1.00 69.65 801 SER A CA 1
ATOM 6356 C C . SER A 1 801 ? 238.781 230.220 174.004 1.00 69.65 801 SER A C 1
ATOM 6357 O O . SER A 1 801 ? 237.644 230.274 173.517 1.00 69.65 801 SER A O 1
ATOM 6360 N N . LEU A 1 802 ? 239.164 229.319 174.912 1.00 71.13 802 LEU A N 1
ATOM 6361 C CA . LEU A 1 802 ? 238.223 228.268 175.383 1.00 71.13 802 LEU A CA 1
ATOM 6362 C C . LEU A 1 802 ? 237.094 228.933 176.179 1.00 71.13 802 LEU A C 1
ATOM 6363 O O . LEU A 1 802 ? 235.999 228.339 176.258 1.00 71.13 802 LEU A O 1
ATOM 6368 N N . ASP A 1 803 ? 237.341 230.131 176.718 1.00 75.04 803 ASP A N 1
ATOM 6369 C CA . ASP A 1 803 ? 236.332 230.803 177.577 1.00 75.04 803 ASP A CA 1
ATOM 6370 C C . ASP A 1 803 ? 235.590 231.875 176.771 1.00 75.04 803 ASP A C 1
ATOM 6371 O O . ASP A 1 803 ? 234.761 232.579 177.377 1.00 75.04 803 ASP A O 1
ATOM 6376 N N . LEU A 1 804 ? 235.878 231.996 175.469 1.00 72.27 804 LEU A N 1
ATOM 6377 C CA . LEU A 1 804 ? 235.143 232.958 174.601 1.00 72.27 804 LEU A CA 1
ATOM 6378 C C . LEU A 1 804 ? 233.656 232.598 174.647 1.00 72.27 804 LEU A C 1
ATOM 6379 O O . LEU A 1 804 ? 232.873 233.393 175.204 1.00 72.27 804 LEU A O 1
ATOM 6384 N N . LEU A 1 805 ? 233.285 231.445 174.083 1.00 73.15 805 LEU A N 1
ATOM 6385 C CA . LEU A 1 805 ? 231.875 230.981 174.162 1.00 73.15 805 LEU A CA 1
ATOM 6386 C C . LEU A 1 805 ? 231.853 229.814 175.153 1.00 73.15 805 LEU A C 1
ATOM 6387 O O . LEU A 1 805 ? 232.947 229.344 175.520 1.00 73.15 805 LEU A O 1
ATOM 6392 N N . GLU A 1 806 ? 230.667 229.366 175.570 1.00 76.84 806 GLU A N 1
ATOM 6393 C CA . GLU A 1 806 ? 230.593 228.177 176.458 1.00 76.84 806 GLU A CA 1
ATOM 6394 C C . GLU A 1 806 ? 231.203 226.986 175.715 1.00 76.84 806 GLU A C 1
ATOM 6395 O O . GLU A 1 806 ? 230.707 226.687 174.612 1.00 76.84 806 GLU A O 1
ATOM 6401 N N . LYS A 1 807 ? 232.228 226.349 176.296 1.00 73.22 807 LYS A N 1
ATOM 6402 C CA . LYS A 1 807 ? 232.913 225.193 175.652 1.00 73.22 807 LYS A CA 1
ATOM 6403 C C . LYS A 1 807 ? 233.178 225.520 174.180 1.00 73.22 807 LYS A C 1
ATOM 6404 O O . LYS A 1 807 ? 232.626 224.810 173.320 1.00 73.22 807 LYS A O 1
ATOM 6410 N N . THR A 1 808 ? 233.988 226.548 173.910 1.00 72.92 808 THR A N 1
ATOM 6411 C CA . THR A 1 808 ? 234.246 226.981 172.510 1.00 72.92 808 THR A CA 1
ATOM 6412 C C . THR A 1 808 ? 234.725 225.798 171.665 1.00 72.92 808 THR A C 1
ATOM 6413 O O . THR A 1 808 ? 235.876 225.372 171.857 1.00 72.92 808 THR A O 1
ATOM 6417 N N . GLN A 1 809 ? 234.058 225.475 170.543 1.00 76.40 809 GLN A N 1
ATOM 6418 C CA . GLN A 1 809 ? 234.504 224.445 169.548 1.00 76.40 809 GLN A CA 1
ATOM 6419 C C . GLN A 1 809 ? 234.379 225.060 168.166 1.00 76.40 809 GLN A C 1
ATOM 6420 O O . GLN A 1 809 ? 233.246 225.221 167.735 1.00 76.40 809 GLN A O 1
ATOM 6426 N N . CYS A 1 810 ? 235.483 225.324 167.476 1.00 78.22 810 CYS A N 1
ATOM 6427 C CA . CYS A 1 810 ? 235.439 226.079 166.204 1.00 78.22 810 CYS A CA 1
ATOM 6428 C C . CYS A 1 810 ? 235.358 225.187 164.993 1.00 78.22 810 CYS A C 1
ATOM 6429 O O . CYS A 1 810 ? 236.320 224.484 164.763 1.00 78.22 810 CYS A O 1
ATOM 6432 N N . LEU A 1 811 ? 234.317 225.325 164.188 1.00 76.43 811 LEU A N 1
ATOM 6433 C CA . LEU A 1 811 ? 234.270 224.564 162.933 1.00 76.43 811 LEU A CA 1
ATOM 6434 C C . LEU A 1 811 ? 234.839 225.458 161.847 1.00 76.43 811 LEU A C 1
ATOM 6435 O O . LEU A 1 811 ? 234.242 226.477 161.608 1.00 76.43 811 LEU A O 1
ATOM 6440 N N . PRO A 1 812 ? 235.972 225.135 161.209 1.00 76.81 812 PRO A N 1
ATOM 6441 C CA . PRO A 1 812 ? 236.604 226.021 160.250 1.00 76.81 812 PRO A CA 1
ATOM 6442 C C . PRO A 1 812 ? 235.973 226.015 158.866 1.00 76.81 812 PRO A C 1
ATOM 6443 O O . PRO A 1 812 ? 234.847 225.668 158.787 1.00 76.81 812 PRO A O 1
ATOM 6447 N N . PHE A 1 813 ? 236.723 226.329 157.816 1.00 83.99 813 PHE A N 1
ATOM 6448 C CA . PHE A 1 813 ? 236.150 226.454 156.445 1.00 83.99 813 PHE A CA 1
ATOM 6449 C C . PHE A 1 813 ? 237.189 226.090 155.371 1.00 83.99 813 PHE A C 1
ATOM 6450 O O . PHE A 1 813 ? 236.773 225.614 154.298 1.00 83.99 813 PHE A O 1
ATOM 6458 N N . TYR A 1 814 ? 238.484 226.276 155.649 1.00 84.90 814 TYR A N 1
ATOM 6459 C CA . TYR A 1 814 ? 239.575 225.952 154.689 1.00 84.90 814 TYR A CA 1
ATOM 6460 C C . TYR A 1 814 ? 240.763 225.385 155.469 1.00 84.90 814 TYR A C 1
ATOM 6461 O O . TYR A 1 814 ? 241.761 226.114 155.612 1.00 84.90 814 TYR A O 1
ATOM 6470 N N . ARG A 1 815 ? 240.666 224.144 155.950 1.00 86.10 815 ARG A N 1
ATOM 6471 C CA . ARG A 1 815 ? 241.749 223.560 156.790 1.00 86.10 815 ARG A CA 1
ATOM 6472 C C . ARG A 1 815 ? 243.071 223.539 156.008 1.00 86.10 815 ARG A C 1
ATOM 6473 O O . ARG A 1 815 ? 243.097 222.978 154.898 1.00 86.10 815 ARG A O 1
ATOM 6481 N N . TYR A 1 816 ? 244.130 224.134 156.569 1.00 89.88 816 TYR A N 1
ATOM 6482 C CA . TYR A 1 816 ? 245.458 224.171 155.899 1.00 89.88 816 TYR A CA 1
ATOM 6483 C C . TYR A 1 816 ? 246.229 222.904 156.274 1.00 89.88 816 TYR A C 1
ATOM 6484 O O . TYR A 1 816 ? 245.828 222.246 157.256 1.00 89.88 816 TYR A O 1
ATOM 6493 N N . THR A 1 817 ? 247.312 222.584 155.552 1.00 97.71 817 THR A N 1
ATOM 6494 C CA . THR A 1 817 ? 248.099 221.421 155.966 1.00 97.71 817 THR A CA 1
ATOM 6495 C C . THR A 1 817 ? 249.501 221.885 156.277 1.00 97.71 817 THR A C 1
ATOM 6496 O O . THR A 1 817 ? 249.749 223.076 156.139 1.00 97.71 817 THR A O 1
ATOM 6500 N N . MET A 1 818 ? 250.364 220.968 156.698 1.00 102.67 818 MET A N 1
ATOM 6501 C CA . MET A 1 818 ? 251.789 221.311 156.911 1.00 102.67 818 MET A CA 1
ATOM 6502 C C . MET A 1 818 ? 252.399 221.485 155.529 1.00 102.67 818 MET A C 1
ATOM 6503 O O . MET A 1 818 ? 252.123 220.619 154.686 1.00 102.67 818 MET A O 1
ATOM 6508 N N . ASN A 1 819 ? 253.171 222.553 155.314 1.00 103.58 819 ASN A N 1
ATOM 6509 C CA . ASN A 1 819 ? 253.717 222.847 153.968 1.00 103.58 819 ASN A CA 1
ATOM 6510 C C . ASN A 1 819 ? 252.573 222.640 153.007 1.00 103.58 819 ASN A C 1
ATOM 6511 O O . ASN A 1 819 ? 252.728 221.839 152.073 1.00 103.58 819 ASN A O 1
ATOM 6516 N N . GLY A 1 820 ? 251.460 223.316 153.253 1.00 103.34 820 GLY A N 1
ATOM 6517 C CA . GLY A 1 820 ? 250.279 223.041 152.423 1.00 103.34 820 GLY A CA 1
ATOM 6518 C C . GLY A 1 820 ? 249.470 224.278 152.196 1.00 103.34 820 GLY A C 1
ATOM 6519 O O . GLY A 1 820 ? 250.007 225.381 152.399 1.00 103.34 820 GLY A O 1
ATOM 6520 N N . GLU A 1 821 ? 248.216 224.091 151.823 1.00 100.07 821 GLU A N 1
ATOM 6521 C CA . GLU A 1 821 ? 247.463 225.296 151.472 1.00 100.07 821 GLU A CA 1
ATOM 6522 C C . GLU A 1 821 ? 246.020 225.123 151.827 1.00 100.07 821 GLU A C 1
ATOM 6523 O O . GLU A 1 821 ? 245.655 224.053 152.285 1.00 100.07 821 GLU A O 1
ATOM 6529 N N . ARG A 1 822 ? 245.258 226.146 151.509 1.00 90.22 822 ARG A N 1
ATOM 6530 C CA . ARG A 1 822 ? 243.833 226.114 151.856 1.00 90.22 822 ARG A CA 1
ATOM 6531 C C . ARG A 1 822 ? 243.169 224.904 151.213 1.00 90.22 822 ARG A C 1
ATOM 6532 O O . ARG A 1 822 ? 242.739 225.034 150.070 1.00 90.22 822 ARG A O 1
ATOM 6540 N N . LEU A 1 823 ? 243.080 223.781 151.918 1.00 88.64 823 LEU A N 1
ATOM 6541 C CA . LEU A 1 823 ? 242.298 222.653 151.378 1.00 88.64 823 LEU A CA 1
ATOM 6542 C C . LEU A 1 823 ? 240.879 222.890 151.892 1.00 88.64 823 LEU A C 1
ATOM 6543 O O . LEU A 1 823 ? 240.740 223.056 153.101 1.00 88.64 823 LEU A O 1
ATOM 6548 N N . ASN A 1 824 ? 239.886 222.969 151.016 1.00 89.31 824 ASN A N 1
ATOM 6549 C CA . ASN A 1 824 ? 238.527 223.349 151.470 1.00 89.31 824 ASN A CA 1
ATOM 6550 C C . ASN A 1 824 ? 238.092 222.428 152.601 1.00 89.31 824 ASN A C 1
ATOM 6551 O O . ASN A 1 824 ? 238.392 221.241 152.515 1.00 89.31 824 ASN A O 1
ATOM 6556 N N . ASN A 1 825 ? 237.438 222.941 153.636 1.00 89.21 825 ASN A N 1
ATOM 6557 C CA . ASN A 1 825 ? 237.099 222.045 154.761 1.00 89.21 825 ASN A CA 1
ATOM 6558 C C . ASN A 1 825 ? 235.752 221.439 154.470 1.00 89.21 825 ASN A C 1
ATOM 6559 O O . ASN A 1 825 ? 235.734 220.230 154.585 1.00 89.21 825 ASN A O 1
ATOM 6564 N N . ILE A 1 826 ? 234.703 222.215 154.146 1.00 91.26 826 ILE A N 1
ATOM 6565 C CA . ILE A 1 826 ? 233.351 221.597 153.958 1.00 91.26 826 ILE A CA 1
ATOM 6566 C C . ILE A 1 826 ? 233.664 220.339 153.189 1.00 91.26 826 ILE A C 1
ATOM 6567 O O . ILE A 1 826 ? 234.245 220.461 152.124 1.00 91.26 826 ILE A O 1
ATOM 6572 N N . THR A 1 827 ? 233.450 219.165 153.789 1.00 96.70 827 THR A N 1
ATOM 6573 C CA . THR A 1 827 ? 233.971 217.996 153.032 1.00 96.70 827 THR A CA 1
ATOM 6574 C C . THR A 1 827 ? 233.220 217.870 151.702 1.00 96.70 827 THR A C 1
ATOM 6575 O O . THR A 1 827 ? 232.129 218.461 151.577 1.00 96.70 827 THR A O 1
ATOM 6579 N N . ASP A 1 828 ? 233.788 217.136 150.741 1.00 100.63 828 ASP A N 1
ATOM 6580 C CA . ASP A 1 828 ? 233.159 217.026 149.398 1.00 100.63 828 ASP A CA 1
ATOM 6581 C C . ASP A 1 828 ? 231.794 216.339 149.511 1.00 100.63 828 ASP A C 1
ATOM 6582 O O . ASP A 1 828 ? 230.879 216.750 148.782 1.00 100.63 828 ASP A O 1
ATOM 6587 N N . TYR A 1 829 ? 231.667 215.340 150.391 1.00 101.30 829 TYR A N 1
ATOM 6588 C CA . TYR A 1 829 ? 230.360 214.664 150.606 1.00 101.30 829 TYR A CA 1
ATOM 6589 C C . TYR A 1 829 ? 229.285 215.721 150.884 1.00 101.30 829 TYR A C 1
ATOM 6590 O O . TYR A 1 829 ? 228.229 215.676 150.229 1.00 101.30 829 TYR A O 1
ATOM 6599 N N . ALA A 1 830 ? 229.552 216.636 151.822 1.00 98.12 830 ALA A N 1
ATOM 6600 C CA . ALA A 1 830 ? 228.567 217.683 152.178 1.00 98.12 830 ALA A CA 1
ATOM 6601 C C . ALA A 1 830 ? 228.180 218.472 150.926 1.00 98.12 830 ALA A C 1
ATOM 6602 O O . ALA A 1 830 ? 226.974 218.571 150.651 1.00 98.12 830 ALA A O 1
ATOM 6604 N N . LEU A 1 831 ? 229.172 219.005 150.206 1.00 97.14 831 LEU A N 1
ATOM 6605 C CA . LEU A 1 831 ? 228.898 219.779 148.966 1.00 97.14 831 LEU A CA 1
ATOM 6606 C C . LEU A 1 831 ? 227.946 218.982 148.072 1.00 97.14 831 LEU A C 1
ATOM 6607 O O . LEU A 1 831 ? 226.878 219.517 147.748 1.00 97.14 831 LEU A O 1
ATOM 6612 N N . LYS A 1 832 ? 228.322 217.751 147.708 1.00 99.51 832 LYS A N 1
ATOM 6613 C CA . LYS A 1 832 ? 227.479 216.904 146.822 1.00 99.51 832 LYS A CA 1
ATOM 6614 C C . LYS A 1 832 ? 226.055 216.819 147.375 1.00 99.51 832 LYS A C 1
ATOM 6615 O O . LYS A 1 832 ? 225.126 217.167 146.632 1.00 99.51 832 LYS A O 1
ATOM 6621 N N . ALA A 1 833 ? 225.894 216.371 148.624 1.00 97.01 833 ALA A N 1
ATOM 6622 C CA . ALA A 1 833 ? 224.547 216.190 149.216 1.00 97.01 833 ALA A CA 1
ATOM 6623 C C . ALA A 1 833 ? 223.726 217.480 149.099 1.00 97.01 833 ALA A C 1
ATOM 6624 O O . ALA A 1 833 ? 222.566 217.397 148.658 1.00 97.01 833 ALA A O 1
ATOM 6626 N N . PHE A 1 834 ? 224.306 218.620 149.486 1.00 94.77 834 PHE A N 1
ATOM 6627 C CA . PHE A 1 834 ? 223.590 219.921 149.418 1.00 94.77 834 PHE A CA 1
ATOM 6628 C C . PHE A 1 834 ? 223.229 220.231 147.962 1.00 94.77 834 PHE A C 1
ATOM 6629 O O . PHE A 1 834 ? 222.042 220.479 147.687 1.00 94.77 834 PHE A O 1
ATOM 6637 N N . GLN A 1 835 ? 224.219 220.209 147.064 1.00 100.07 835 GLN A N 1
ATOM 6638 C CA . GLN A 1 835 ? 223.989 220.528 145.628 1.00 100.07 835 GLN A CA 1
ATOM 6639 C C . GLN A 1 835 ? 222.861 219.660 145.066 1.00 100.07 835 GLN A C 1
ATOM 6640 O O . GLN A 1 835 ? 221.905 220.232 144.518 1.00 100.07 835 GLN A O 1
ATOM 6646 N N . THR A 1 836 ? 222.977 218.335 145.196 1.00 98.47 836 THR A N 1
ATOM 6647 C CA . THR A 1 836 ? 221.959 217.403 144.638 1.00 98.47 836 THR A CA 1
ATOM 6648 C C . THR A 1 836 ? 220.592 217.665 145.280 1.00 98.47 836 THR A C 1
ATOM 6649 O O . THR A 1 836 ? 219.595 217.706 144.533 1.00 98.47 836 THR A O 1
ATOM 6653 N N . HIS A 1 837 ? 220.550 217.835 146.605 1.00 98.24 837 HIS A N 1
ATOM 6654 C CA . HIS A 1 837 ? 219.260 218.043 147.317 1.00 98.24 837 HIS A CA 1
ATOM 6655 C C . HIS A 1 837 ? 218.519 219.244 146.724 1.00 98.24 837 HIS A C 1
ATOM 6656 O O . HIS A 1 837 ? 217.323 219.098 146.403 1.00 98.24 837 HIS A O 1
ATOM 6663 N N . TYR A 1 838 ? 219.203 220.382 146.578 1.00 97.73 838 TYR A N 1
ATOM 6664 C CA . TYR A 1 838 ? 218.535 221.616 146.088 1.00 97.73 838 TYR A CA 1
ATOM 6665 C C . TYR A 1 838 ? 218.599 221.686 144.560 1.00 97.73 838 TYR A C 1
ATOM 6666 O O . TYR A 1 838 ? 218.248 222.756 144.023 1.00 97.73 838 TYR A O 1
ATOM 6675 N N . ALA A 1 839 ? 219.027 220.603 143.898 1.00 107.03 839 ALA A N 1
ATOM 6676 C CA . ALA A 1 839 ? 219.152 220.565 142.419 1.00 107.03 839 ALA A CA 1
ATOM 6677 C C . ALA A 1 839 ? 219.866 221.828 141.925 1.00 107.03 839 ALA A C 1
ATOM 6678 O O . ALA A 1 839 ? 219.345 222.478 140.999 1.00 107.03 839 ALA A O 1
ATOM 6680 N N . ASP A 1 840 ? 221.015 222.153 142.522 1.00 116.23 840 ASP A N 1
ATOM 6681 C CA . ASP A 1 840 ? 221.749 223.390 142.151 1.00 116.23 840 ASP A CA 1
ATOM 6682 C C . ASP A 1 840 ? 223.043 223.005 141.436 1.00 116.23 840 ASP A C 1
ATOM 6683 O O . ASP A 1 840 ? 223.358 223.662 140.423 1.00 116.23 840 ASP A O 1
ATOM 6688 N N . THR A 1 841 ? 223.757 221.994 141.946 1.00 117.88 841 THR A N 1
ATOM 6689 C CA . THR A 1 841 ? 225.064 221.566 141.365 1.00 117.88 841 THR A CA 1
ATOM 6690 C C . THR A 1 841 ? 225.971 222.788 141.173 1.00 117.88 841 THR A C 1
ATOM 6691 O O . THR A 1 841 ? 226.687 222.831 140.153 1.00 117.88 841 THR A O 1
ATOM 6695 N N . SER A 1 842 ? 225.959 223.721 142.132 1.00 110.56 842 SER A N 1
ATOM 6696 C CA . SER A 1 842 ? 226.765 224.966 142.033 1.00 110.56 842 SER A CA 1
ATOM 6697 C C . SER A 1 842 ? 226.991 225.513 143.444 1.00 110.56 842 SER A C 1
ATOM 6698 O O . SER A 1 842 ? 227.789 226.460 143.587 1.00 110.56 842 SER A O 1
ATOM 6701 N N . ILE A 1 843 ? 226.300 224.942 144.435 1.00 103.18 843 ILE A N 1
ATOM 6702 C CA . ILE A 1 843 ? 226.453 225.383 145.854 1.00 103.18 843 ILE A CA 1
ATOM 6703 C C . ILE A 1 843 ? 227.942 225.349 146.217 1.00 103.18 843 ILE A C 1
ATOM 6704 O O . ILE A 1 843 ? 228.570 224.285 146.039 1.00 103.18 843 ILE A O 1
ATOM 6709 N N . SER A 1 844 ? 228.488 226.478 146.678 1.00 96.78 844 SER A N 1
ATOM 6710 C CA . SER A 1 844 ? 229.936 226.560 147.007 1.00 96.78 844 SER A CA 1
ATOM 6711 C C . SER A 1 844 ? 230.158 226.266 148.492 1.00 96.78 844 SER A C 1
ATOM 6712 O O . SER A 1 844 ? 229.164 226.134 149.222 1.00 96.78 844 SER A O 1
ATOM 6715 N N . ARG A 1 845 ? 231.421 226.178 148.917 1.00 89.41 845 ARG A N 1
ATOM 6716 C CA . ARG A 1 845 ? 231.738 225.945 150.350 1.00 89.41 845 ARG A CA 1
ATOM 6717 C C . ARG A 1 845 ? 231.250 227.147 151.160 1.00 89.41 845 ARG A C 1
ATOM 6718 O O . ARG A 1 845 ? 230.632 226.930 152.217 1.00 89.41 845 ARG A O 1
ATOM 6726 N N . GLU A 1 846 ? 231.517 228.362 150.673 1.00 93.07 846 GLU A N 1
ATOM 6727 C CA . GLU A 1 846 ? 231.026 229.590 151.352 1.00 93.07 846 GLU A CA 1
ATOM 6728 C C . GLU A 1 846 ? 229.509 229.486 151.506 1.00 93.07 846 GLU A C 1
ATOM 6729 O O . GLU A 1 846 ? 229.027 229.675 152.628 1.00 93.07 846 GLU A O 1
ATOM 6735 N N . ASP A 1 847 ? 228.801 229.177 150.416 1.00 95.00 847 ASP A N 1
ATOM 6736 C CA . ASP A 1 847 ? 227.321 229.039 150.458 1.00 95.00 847 ASP A CA 1
ATOM 6737 C C . ASP A 1 847 ? 226.912 228.180 151.659 1.00 95.00 847 ASP A C 1
ATOM 6738 O O . ASP A 1 847 ? 226.090 228.657 152.460 1.00 95.00 847 ASP A O 1
ATOM 6743 N N . ILE A 1 848 ? 227.466 226.967 151.774 1.00 89.54 848 ILE A N 1
ATOM 6744 C CA . ILE A 1 848 ? 227.121 226.049 152.903 1.00 89.54 848 ILE A CA 1
ATOM 6745 C C . ILE A 1 848 ? 227.426 226.744 154.233 1.00 89.54 848 ILE A C 1
ATOM 6746 O O . ILE A 1 848 ? 226.510 226.831 155.058 1.00 89.54 848 ILE A O 1
ATOM 6751 N N . PHE A 1 849 ? 228.618 227.315 154.294 1.00 85.48 849 PHE A N 1
ATOM 6752 C CA . PHE A 1 849 ? 229.085 227.948 155.538 1.00 85.48 849 PHE A CA 1
ATOM 6753 C C . PHE A 1 849 ? 228.026 228.915 155.993 1.00 85.48 849 PHE A C 1
ATOM 6754 O O . PHE A 1 849 ? 227.512 228.779 157.097 1.00 85.48 849 PHE A O 1
ATOM 6762 N N . HIS A 1 850 ? 227.714 229.850 155.158 1.00 86.95 850 HIS A N 1
ATOM 6763 C CA . HIS A 1 850 ? 226.758 230.954 155.444 1.00 86.95 850 HIS A CA 1
ATOM 6764 C C . HIS A 1 850 ? 225.378 230.384 155.787 1.00 86.95 850 HIS A C 1
ATOM 6765 O O . HIS A 1 850 ? 224.799 230.817 156.799 1.00 86.95 850 HIS A O 1
ATOM 6772 N N . TYR A 1 851 ? 224.876 229.449 154.977 1.00 88.43 851 TYR A N 1
ATOM 6773 C CA . TYR A 1 851 ? 223.557 228.812 155.235 1.00 88.43 851 TYR A CA 1
ATOM 6774 C C . TYR A 1 851 ? 223.550 228.201 156.639 1.00 88.43 851 TYR A C 1
ATOM 6775 O O . TYR A 1 851 ? 222.574 228.421 157.379 1.00 88.43 851 TYR A O 1
ATOM 6784 N N . VAL A 1 852 ? 224.601 227.451 156.985 1.00 85.72 852 VAL A N 1
ATOM 6785 C CA . VAL A 1 852 ? 224.688 226.786 158.319 1.00 85.72 852 VAL A CA 1
ATOM 6786 C C . VAL A 1 852 ? 224.565 227.854 159.411 1.00 85.72 852 VAL A C 1
ATOM 6787 O O . VAL A 1 852 ? 223.743 227.661 160.321 1.00 85.72 852 VAL A O 1
ATOM 6791 N N . TYR A 1 853 ? 225.319 228.953 159.293 1.00 80.81 853 TYR A N 1
ATOM 6792 C CA . TYR A 1 853 ? 225.281 230.037 160.311 1.00 80.81 853 TYR A CA 1
ATOM 6793 C C . TYR A 1 853 ? 223.846 230.538 160.501 1.00 80.81 853 TYR A C 1
ATOM 6794 O O . TYR A 1 853 ? 223.432 230.719 161.658 1.00 80.81 853 TYR A O 1
ATOM 6803 N N . ALA A 1 854 ? 223.120 230.762 159.401 1.00 84.71 854 ALA A N 1
ATOM 6804 C CA . ALA A 1 854 ? 221.727 231.264 159.483 1.00 84.71 854 ALA A CA 1
ATOM 6805 C C . ALA A 1 854 ? 220.854 230.272 160.258 1.00 84.71 854 ALA A C 1
ATOM 6806 O O . ALA A 1 854 ? 220.086 230.720 161.123 1.00 84.71 854 ALA A O 1
ATOM 6808 N N . VAL A 1 855 ? 220.961 228.979 159.940 1.00 84.39 855 VAL A N 1
ATOM 6809 C CA . VAL A 1 855 ? 220.133 227.941 160.624 1.00 84.39 855 VAL A CA 1
ATOM 6810 C C . VAL A 1 855 ? 220.524 227.888 162.107 1.00 84.39 855 VAL A C 1
ATOM 6811 O O . VAL A 1 855 ? 219.618 227.851 162.953 1.00 84.39 855 VAL A O 1
ATOM 6815 N N . LEU A 1 856 ? 221.825 227.913 162.410 1.00 83.32 856 LEU A N 1
ATOM 6816 C CA . LEU A 1 856 ? 222.286 227.921 163.824 1.00 83.32 856 LEU A CA 1
ATOM 6817 C C . LEU A 1 856 ? 221.663 229.117 164.550 1.00 83.32 856 LEU A C 1
ATOM 6818 O O . LEU A 1 856 ? 221.165 228.928 165.676 1.00 83.32 856 LEU A O 1
ATOM 6823 N N . HIS A 1 857 ? 221.681 230.295 163.920 1.00 80.04 857 HIS A N 1
ATOM 6824 C CA . HIS A 1 857 ? 221.125 231.525 164.544 1.00 80.04 857 HIS A CA 1
ATOM 6825 C C . HIS A 1 857 ? 219.604 231.414 164.688 1.00 80.04 857 HIS A C 1
ATOM 6826 O O . HIS A 1 857 ? 219.087 231.923 165.699 1.00 80.04 857 HIS A O 1
ATOM 6833 N N . HIS A 1 858 ? 218.926 230.787 163.719 1.00 85.37 858 HIS A N 1
ATOM 6834 C CA . HIS A 1 858 ? 217.443 230.642 163.745 1.00 85.37 858 HIS A CA 1
ATOM 6835 C C . HIS A 1 858 ? 216.978 230.240 165.147 1.00 85.37 858 HIS A C 1
ATOM 6836 O O . HIS A 1 858 ? 217.354 229.146 165.604 1.00 85.37 858 HIS A O 1
ATOM 6843 N N . PRO A 1 859 ? 216.186 231.082 165.845 1.00 84.24 859 PRO A N 1
ATOM 6844 C CA . PRO A 1 859 ? 215.757 230.784 167.214 1.00 84.24 859 PRO A CA 1
ATOM 6845 C C . PRO A 1 859 ? 214.936 229.491 167.318 1.00 84.24 859 PRO A C 1
ATOM 6846 O O . PRO A 1 859 ? 215.279 228.664 168.140 1.00 84.24 859 PRO A O 1
ATOM 6850 N N . ALA A 1 860 ? 213.910 229.331 166.474 1.00 87.56 860 ALA A N 1
ATOM 6851 C CA . ALA A 1 860 ? 213.019 228.148 166.549 1.00 87.56 860 ALA A CA 1
ATOM 6852 C C . ALA A 1 860 ? 213.810 226.853 166.336 1.00 87.56 860 ALA A C 1
ATOM 6853 O O . ALA A 1 860 ? 213.367 225.813 166.853 1.00 87.56 860 ALA A O 1
ATOM 6855 N N . TYR A 1 861 ? 214.925 226.913 165.603 1.00 84.07 861 TYR A N 1
ATOM 6856 C CA . TYR A 1 861 ? 215.784 225.716 165.402 1.00 84.07 861 TYR A CA 1
ATOM 6857 C C . TYR A 1 861 ? 216.233 225.176 166.764 1.00 84.07 861 TYR A C 1
ATOM 6858 O O . TYR A 1 861 ? 215.906 224.018 167.092 1.00 84.07 861 TYR A O 1
ATOM 6867 N N . ARG A 1 862 ? 216.936 226.001 167.545 1.00 81.05 862 ARG A N 1
ATOM 6868 C CA . ARG A 1 862 ? 217.469 225.543 168.857 1.00 81.05 862 ARG A CA 1
ATOM 6869 C C . ARG A 1 862 ? 216.331 225.436 169.879 1.00 81.05 862 ARG A C 1
ATOM 6870 O O . ARG A 1 862 ? 216.542 224.789 170.919 1.00 81.05 862 ARG A O 1
ATOM 6878 N N . GLU A 1 863 ? 215.178 226.055 169.604 1.00 89.67 863 GLU A N 1
ATOM 6879 C CA . GLU A 1 863 ? 214.012 225.910 170.515 1.00 89.67 863 GLU A CA 1
ATOM 6880 C C . GLU A 1 863 ? 213.464 224.487 170.384 1.00 89.67 863 GLU A C 1
ATOM 6881 O O . GLU A 1 863 ? 213.313 223.818 171.425 1.00 89.67 863 GLU A O 1
ATOM 6887 N N . LYS A 1 864 ? 213.191 224.045 169.152 1.00 84.85 864 LYS A N 1
ATOM 6888 C CA . LYS A 1 864 ? 212.672 222.671 168.918 1.00 84.85 864 LYS A CA 1
ATOM 6889 C C . LYS A 1 864 ? 213.700 221.662 169.437 1.00 84.85 864 LYS A C 1
ATOM 6890 O O . LYS A 1 864 ? 213.308 220.741 170.181 1.00 84.85 864 LYS A O 1
ATOM 6896 N N . TYR A 1 865 ? 214.969 221.845 169.067 1.00 85.80 865 TYR A N 1
ATOM 6897 C CA . TYR A 1 865 ? 216.030 220.897 169.491 1.00 85.80 865 TYR A CA 1
ATOM 6898 C C . TYR A 1 865 ? 216.796 221.492 170.674 1.00 85.80 865 TYR A C 1
ATOM 6899 O O . TYR A 1 865 ? 217.908 221.996 170.468 1.00 85.80 865 TYR A O 1
ATOM 6908 N N . ALA A 1 866 ? 216.205 221.443 171.870 1.00 89.16 866 ALA A N 1
ATOM 6909 C CA . ALA A 1 866 ? 216.866 221.997 173.074 1.00 89.16 866 ALA A CA 1
ATOM 6910 C C . ALA A 1 866 ? 217.840 220.960 173.640 1.00 89.16 866 ALA A C 1
ATOM 6911 O O . ALA A 1 866 ? 219.062 221.190 173.556 1.00 89.16 866 ALA A O 1
ATOM 6913 N N . LEU A 1 867 ? 217.313 219.851 174.170 1.00 91.11 867 LEU A N 1
ATOM 6914 C CA . LEU A 1 867 ? 218.167 218.782 174.755 1.00 91.11 867 LEU A CA 1
ATOM 6915 C C . LEU A 1 867 ? 218.972 218.107 173.643 1.00 91.11 867 LEU A C 1
ATOM 6916 O O . LEU A 1 867 ? 220.043 217.559 173.945 1.00 91.11 867 LEU A O 1
ATOM 6921 N N . ASN A 1 868 ? 218.467 218.147 172.409 1.00 88.48 868 ASN A N 1
ATOM 6922 C CA . ASN A 1 868 ? 219.182 217.541 171.257 1.00 88.48 868 ASN A CA 1
ATOM 6923 C C . ASN A 1 868 ? 220.462 218.336 170.984 1.00 88.48 868 ASN A C 1
ATOM 6924 O O . ASN A 1 868 ? 221.508 217.704 170.748 1.00 88.48 868 ASN A O 1
ATOM 6929 N N . LEU A 1 869 ? 220.426 219.631 171.256 1.00 87.18 869 LEU A N 1
ATOM 6930 C CA . LEU A 1 869 ? 221.617 220.413 170.873 1.00 87.18 869 LEU A CA 1
ATOM 6931 C C . LEU A 1 869 ? 222.569 220.412 172.044 1.00 87.18 869 LEU A C 1
ATOM 6932 O O . LEU A 1 869 ? 223.770 220.437 171.803 1.00 87.18 869 LEU A O 1
ATOM 6937 N N . ARG A 1 870 ? 222.060 220.316 173.260 1.00 91.92 870 ARG A N 1
ATOM 6938 C CA . ARG A 1 870 ? 223.006 220.433 174.391 1.00 91.92 870 ARG A CA 1
ATOM 6939 C C . ARG A 1 870 ? 223.708 219.110 174.694 1.00 91.92 870 ARG A C 1
ATOM 6940 O O . ARG A 1 870 ? 224.110 218.945 175.836 1.00 91.92 870 ARG A O 1
ATOM 6948 N N . GLN A 1 871 ? 223.759 218.174 173.742 1.00 92.45 871 GLN A N 1
ATOM 6949 C CA . GLN A 1 871 ? 224.339 216.840 174.062 1.00 92.45 871 GLN A CA 1
ATOM 6950 C C . GLN A 1 871 ? 225.068 216.258 172.845 1.00 92.45 871 GLN A C 1
ATOM 6951 O O . GLN A 1 871 ? 225.940 215.390 173.051 1.00 92.45 871 GLN A O 1
ATOM 6957 N N . GLU A 1 872 ? 224.745 216.728 171.636 1.00 90.29 872 GLU A N 1
ATOM 6958 C CA . GLU A 1 872 ? 225.484 216.261 170.432 1.00 90.29 872 GLU A CA 1
ATOM 6959 C C . GLU A 1 872 ? 225.651 217.416 169.442 1.00 90.29 872 GLU A C 1
ATOM 6960 O O . GLU A 1 872 ? 225.076 218.494 169.691 1.00 90.29 872 GLU A O 1
ATOM 6966 N N . PHE A 1 873 ? 226.400 217.190 168.360 1.00 92.05 873 PHE A N 1
ATOM 6967 C CA . PHE A 1 873 ? 226.686 218.270 167.379 1.00 92.05 873 PHE A CA 1
ATOM 6968 C C . PHE A 1 873 ? 225.404 218.686 166.650 1.00 92.05 873 PHE A C 1
ATOM 6969 O O . PHE A 1 873 ? 224.661 217.801 166.187 1.00 92.05 873 PHE A O 1
ATOM 6977 N N . PRO A 1 874 ? 225.122 220.003 166.530 1.00 87.91 874 PRO A N 1
ATOM 6978 C CA . PRO A 1 874 ? 223.901 220.503 165.878 1.00 87.91 874 PRO A CA 1
ATOM 6979 C C . PRO A 1 874 ? 223.648 220.050 164.432 1.00 87.91 874 PRO A C 1
ATOM 6980 O O . PRO A 1 874 ? 224.095 220.725 163.525 1.00 87.91 874 PRO A O 1
ATOM 6984 N N . ARG A 1 875 ? 222.893 218.963 164.256 1.00 90.60 875 ARG A N 1
ATOM 6985 C CA . ARG A 1 875 ? 222.575 218.450 162.898 1.00 90.60 875 ARG A CA 1
ATOM 6986 C C . ARG A 1 875 ? 221.781 219.507 162.124 1.00 90.60 875 ARG A C 1
ATOM 6987 O O . ARG A 1 875 ? 220.601 219.719 162.466 1.00 90.60 875 ARG A O 1
ATOM 6995 N N . ILE A 1 876 ? 222.407 220.136 161.123 1.00 90.16 876 ILE A N 1
ATOM 6996 C CA . ILE A 1 876 ? 221.745 221.208 160.318 1.00 90.16 876 ILE A CA 1
ATOM 6997 C C . ILE A 1 876 ? 220.697 220.584 159.388 1.00 90.16 876 ILE A C 1
ATOM 6998 O O . ILE A 1 876 ? 221.056 219.677 158.610 1.00 90.16 876 ILE A O 1
ATOM 7003 N N . PRO A 1 877 ? 219.417 221.017 159.448 1.00 89.77 877 PRO A N 1
ATOM 7004 C CA . PRO A 1 877 ? 218.367 220.503 158.565 1.00 89.77 877 PRO A CA 1
ATOM 7005 C C . PRO A 1 877 ? 218.381 221.077 157.143 1.00 89.77 877 PRO A C 1
ATOM 7006 O O . PRO A 1 877 ? 218.822 222.198 156.970 1.00 89.77 877 PRO A O 1
ATOM 7010 N N . PHE A 1 878 ? 217.893 220.304 156.170 1.00 93.59 878 PHE A N 1
ATOM 7011 C CA . PHE A 1 878 ? 217.776 220.809 154.778 1.00 93.59 878 PHE A CA 1
ATOM 7012 C C . PHE A 1 878 ? 216.478 221.613 154.692 1.00 93.59 878 PHE A C 1
ATOM 7013 O O . PHE A 1 878 ? 215.416 220.982 154.538 1.00 93.59 878 PHE A O 1
ATOM 7021 N N . TYR A 1 879 ? 216.550 222.947 154.764 1.00 95.48 879 TYR A N 1
ATOM 7022 C CA . TYR A 1 879 ? 215.303 223.730 154.824 1.00 95.48 879 TYR A CA 1
ATOM 7023 C C . TYR A 1 879 ? 214.899 224.067 153.406 1.00 95.48 879 TYR A C 1
ATOM 7024 O O . TYR A 1 879 ? 215.784 224.275 152.597 1.00 95.48 879 TYR A O 1
ATOM 7033 N N . PRO A 1 880 ? 213.594 224.208 153.110 1.00 98.01 880 PRO A N 1
ATOM 7034 C CA . PRO A 1 880 ? 213.088 224.505 151.772 1.00 98.01 880 PRO A CA 1
ATOM 7035 C C . PRO A 1 880 ? 213.899 225.343 150.768 1.00 98.01 880 PRO A C 1
ATOM 7036 O O . PRO A 1 880 ? 214.021 224.882 149.665 1.00 98.01 880 PRO A O 1
ATOM 7040 N N . GLU A 1 881 ? 214.368 226.520 151.184 1.00 99.70 881 GLU A N 1
ATOM 7041 C CA . GLU A 1 881 ? 215.168 227.398 150.295 1.00 99.70 881 GLU A CA 1
ATOM 7042 C C . GLU A 1 881 ? 216.615 227.369 150.785 1.00 99.70 881 GLU A C 1
ATOM 7043 O O . GLU A 1 881 ? 216.825 227.341 152.012 1.00 99.70 881 GLU A O 1
ATOM 7049 N N . PHE A 1 882 ? 217.571 227.345 149.859 1.00 94.47 882 PHE A N 1
ATOM 7050 C CA . PHE A 1 882 ? 218.993 227.406 150.273 1.00 94.47 882 PHE A CA 1
ATOM 7051 C C . PHE A 1 882 ? 219.472 228.852 150.160 1.00 94.47 882 PHE A C 1
ATOM 7052 O O . PHE A 1 882 ? 219.948 229.389 151.173 1.00 94.47 882 PHE A O 1
ATOM 7060 N N . GLY A 1 883 ? 219.336 229.454 148.973 1.00 95.42 883 GLY A N 1
ATOM 7061 C CA . GLY A 1 883 ? 219.819 230.830 148.738 1.00 95.42 883 GLY A CA 1
ATOM 7062 C C . GLY A 1 883 ? 219.322 231.819 149.776 1.00 95.42 883 GLY A C 1
ATOM 7063 O O . GLY A 1 883 ? 220.128 232.654 150.210 1.00 95.42 883 GLY A O 1
ATOM 7064 N N . ARG A 1 884 ? 218.042 231.737 150.151 1.00 94.94 884 ARG A N 1
ATOM 7065 C CA . ARG A 1 884 ? 217.456 232.660 151.160 1.00 94.94 884 ARG A CA 1
ATOM 7066 C C . ARG A 1 884 ? 218.301 232.631 152.436 1.00 94.94 884 ARG A C 1
ATOM 7067 O O . ARG A 1 884 ? 218.736 233.711 152.882 1.00 94.94 884 ARG A O 1
ATOM 7075 N N . TRP A 1 885 ? 218.525 231.439 152.993 1.00 93.44 885 TRP A N 1
ATOM 7076 C CA . TRP A 1 885 ? 219.280 231.322 154.268 1.00 93.44 885 TRP A CA 1
ATOM 7077 C C . TRP A 1 885 ? 220.774 231.559 154.021 1.00 93.44 885 TRP A C 1
ATOM 7078 O O . TRP A 1 885 ? 221.421 232.144 154.897 1.00 93.44 885 TRP A O 1
ATOM 7089 N N . ALA A 1 886 ? 221.304 231.133 152.872 1.00 92.92 886 ALA A N 1
ATOM 7090 C CA . ALA A 1 886 ? 222.722 231.430 152.562 1.00 92.92 886 ALA A CA 1
ATOM 7091 C C . ALA A 1 886 ? 222.935 232.945 152.632 1.00 92.92 886 ALA A C 1
ATOM 7092 O O . ALA A 1 886 ? 223.892 233.368 153.299 1.00 92.92 886 ALA A O 1
ATOM 7094 N N . ALA A 1 887 ? 222.047 233.723 152.001 1.00 94.85 887 ALA A N 1
ATOM 7095 C CA . ALA A 1 887 ? 222.159 235.200 152.008 1.00 94.85 887 ALA A CA 1
ATOM 7096 C C . ALA A 1 887 ? 221.946 235.740 153.425 1.00 94.85 887 ALA A C 1
ATOM 7097 O O . ALA A 1 887 ? 222.626 236.711 153.783 1.00 94.85 887 ALA A O 1
ATOM 7099 N N . TRP A 1 888 ? 221.031 235.141 154.193 1.00 30.00 888 TRP A N 1
ATOM 7100 C CA . TRP A 1 888 ? 220.818 235.566 155.602 1.00 30.00 888 TRP A CA 1
ATOM 7101 C C . TRP A 1 888 ? 222.131 235.437 156.376 1.00 30.00 888 TRP A C 1
ATOM 7102 O O . TRP A 1 888 ? 222.569 236.445 156.961 1.00 30.00 888 TRP A O 1
ATOM 7113 N N . GLY A 1 889 ? 222.721 234.238 156.366 1.00 89.62 889 GLY A N 1
ATOM 7114 C CA . GLY A 1 889 ? 223.972 233.990 157.106 1.00 89.62 889 GLY A CA 1
ATOM 7115 C C . GLY A 1 889 ? 225.147 234.718 156.489 1.00 89.62 889 GLY A C 1
ATOM 7116 O O . GLY A 1 889 ? 226.215 234.695 157.106 1.00 89.62 889 GLY A O 1
ATOM 7117 N N . ARG A 1 890 ? 224.967 235.317 155.309 1.00 91.68 890 ARG A N 1
ATOM 7118 C CA . ARG A 1 890 ? 226.052 236.138 154.708 1.00 91.68 890 ARG A CA 1
ATOM 7119 C C . ARG A 1 890 ? 226.076 237.479 155.440 1.00 91.68 890 ARG A C 1
ATOM 7120 O O . ARG A 1 890 ? 227.158 237.875 155.906 1.00 91.68 890 ARG A O 1
ATOM 7128 N N . GLU A 1 891 ? 224.917 238.138 155.540 1.00 91.94 891 GLU A N 1
ATOM 7129 C CA . GLU A 1 891 ? 224.827 239.421 156.284 1.00 91.94 891 GLU A CA 1
ATOM 7130 C C . GLU A 1 891 ? 225.267 239.175 157.729 1.00 91.94 891 GLU A C 1
ATOM 7131 O O . GLU A 1 891 ? 226.086 239.964 158.229 1.00 91.94 891 GLU A O 1
ATOM 7137 N N . LEU A 1 892 ? 224.745 238.119 158.359 1.00 85.76 892 LEU A N 1
ATOM 7138 C CA . LEU A 1 892 ? 225.141 237.766 159.749 1.00 85.76 892 LEU A CA 1
ATOM 7139 C C . LEU A 1 892 ? 226.663 237.629 159.817 1.00 85.76 892 LEU A C 1
ATOM 7140 O O . LEU A 1 892 ? 227.273 238.365 160.608 1.00 85.76 892 LEU A O 1
ATOM 7145 N N . MET A 1 893 ? 227.235 236.714 159.027 1.00 86.10 893 MET A N 1
ATOM 7146 C CA . MET A 1 893 ? 228.704 236.476 159.019 1.00 86.10 893 MET A CA 1
ATOM 7147 C C . MET A 1 893 ? 229.447 237.808 158.961 1.00 86.10 893 MET A C 1
ATOM 7148 O O . MET A 1 893 ? 230.119 238.139 159.944 1.00 86.10 893 MET A O 1
ATOM 7153 N N . ALA A 1 894 ? 229.342 238.515 157.836 1.00 86.28 894 ALA A N 1
ATOM 7154 C CA . ALA A 1 894 ? 230.076 239.777 157.631 1.00 86.28 894 ALA A CA 1
ATOM 7155 C C . ALA A 1 894 ? 229.904 240.731 158.817 1.00 86.28 894 ALA A C 1
ATOM 7156 O O . ALA A 1 894 ? 230.922 241.118 159.388 1.00 86.28 894 ALA A O 1
ATOM 7158 N N . LEU A 1 895 ? 228.680 241.067 159.207 1.00 83.60 895 LEU A N 1
ATOM 7159 C CA . LEU A 1 895 ? 228.490 242.061 160.282 1.00 83.60 895 LEU A CA 1
ATOM 7160 C C . LEU A 1 895 ? 228.940 241.522 161.632 1.00 83.60 895 LEU A C 1
ATOM 7161 O O . LEU A 1 895 ? 228.736 242.246 162.594 1.00 83.60 895 LEU A O 1
ATOM 7166 N N . HIS A 1 896 ? 229.492 240.310 161.718 1.00 82.19 896 HIS A N 1
ATOM 7167 C CA . HIS A 1 896 ? 230.014 239.778 163.002 1.00 82.19 896 HIS A CA 1
ATOM 7168 C C . HIS A 1 896 ? 231.475 239.399 162.817 1.00 82.19 896 HIS A C 1
ATOM 7169 O O . HIS A 1 896 ? 232.092 238.980 163.784 1.00 82.19 896 HIS A O 1
ATOM 7176 N N . ILE A 1 897 ? 231.993 239.521 161.611 1.00 82.49 897 ILE A N 1
ATOM 7177 C CA . ILE A 1 897 ? 233.443 239.264 161.425 1.00 82.49 897 ILE A CA 1
ATOM 7178 C C . ILE A 1 897 ? 234.097 240.626 161.321 1.00 82.49 897 ILE A C 1
ATOM 7179 O O . ILE A 1 897 ? 235.319 240.710 161.488 1.00 82.49 897 ILE A O 1
ATOM 7184 N N . GLY A 1 898 ? 233.283 241.659 161.124 1.00 86.28 898 GLY A N 1
ATOM 7185 C CA . GLY A 1 898 ? 233.812 243.022 160.958 1.00 86.28 898 GLY A CA 1
ATOM 7186 C C . GLY A 1 898 ? 233.130 243.973 161.906 1.00 86.28 898 GLY A C 1
ATOM 7187 O O . GLY A 1 898 ? 232.507 244.901 161.434 1.00 86.28 898 GLY A O 1
ATOM 7188 N N . PHE A 1 899 ? 233.273 243.767 163.207 1.00 85.21 899 PHE A N 1
ATOM 7189 C CA . PHE A 1 899 ? 232.555 244.589 164.204 1.00 85.21 899 PHE A CA 1
ATOM 7190 C C . PHE A 1 899 ? 233.285 245.896 164.400 1.00 85.21 899 PHE A C 1
ATOM 7191 O O . PHE A 1 899 ? 232.868 246.652 165.274 1.00 85.21 899 PHE A O 1
ATOM 7199 N N . GLU A 1 900 ? 234.362 246.130 163.660 1.00 88.38 900 GLU A N 1
ATOM 7200 C CA . GLU A 1 900 ? 235.150 247.350 163.937 1.00 88.38 900 GLU A CA 1
ATOM 7201 C C . GLU A 1 900 ? 235.140 248.199 162.694 1.00 88.38 900 GLU A C 1
ATOM 7202 O O . GLU A 1 900 ? 235.829 249.202 162.671 1.00 88.38 900 GLU A O 1
ATOM 7208 N N . SER A 1 901 ? 234.360 247.793 161.711 1.00 87.62 901 SER A N 1
ATOM 7209 C CA . SER A 1 901 ? 234.212 248.627 160.503 1.00 87.62 901 SER A CA 1
ATOM 7210 C C . SER A 1 901 ? 232.756 249.053 160.412 1.00 87.62 901 SER A C 1
ATOM 7211 O O . SER A 1 901 ? 232.513 250.147 159.908 1.00 87.62 901 SER A O 1
ATOM 7214 N N . VAL A 1 902 ? 231.839 248.211 160.890 1.00 86.85 902 VAL A N 1
ATOM 7215 C CA . VAL A 1 902 ? 230.382 248.524 160.827 1.00 86.85 902 VAL A CA 1
ATOM 7216 C C . VAL A 1 902 ? 230.228 249.975 161.245 1.00 86.85 902 VAL A C 1
ATOM 7217 O O . VAL A 1 902 ? 230.652 250.321 162.341 1.00 86.85 902 VAL A O 1
ATOM 7221 N N . ALA A 1 903 ? 229.647 250.792 160.392 1.00 85.66 903 ALA A N 1
ATOM 7222 C CA . ALA A 1 903 ? 229.597 252.224 160.706 1.00 85.66 903 ALA A CA 1
ATOM 7223 C C . ALA A 1 903 ? 228.822 252.425 161.993 1.00 85.66 903 ALA A C 1
ATOM 7224 O O . ALA A 1 903 ? 227.818 251.755 162.176 1.00 85.66 903 ALA A O 1
ATOM 7226 N N . PRO A 1 904 ? 229.250 253.324 162.889 1.00 82.62 904 PRO A N 1
ATOM 7227 C CA . PRO A 1 904 ? 228.598 253.476 164.169 1.00 82.62 904 PRO A CA 1
ATOM 7228 C C . PRO A 1 904 ? 227.124 253.822 164.251 1.00 82.62 904 PRO A C 1
ATOM 7229 O O . PRO A 1 904 ? 226.537 254.183 163.277 1.00 82.62 904 PRO A O 1
ATOM 7233 N N . TYR A 1 905 ? 226.596 253.722 165.454 1.00 85.25 905 TYR A N 1
ATOM 7234 C CA . TYR A 1 905 ? 225.201 254.139 165.668 1.00 85.25 905 TYR A CA 1
ATOM 7235 C C . TYR A 1 905 ? 225.322 255.423 166.458 1.00 85.25 905 TYR A C 1
ATOM 7236 O O . TYR A 1 905 ? 226.224 255.472 167.284 1.00 85.25 905 TYR A O 1
ATOM 7245 N N . PRO A 1 906 ? 224.511 256.471 166.219 1.00 87.92 906 PRO A N 1
ATOM 7246 C CA . PRO A 1 906 ? 224.690 257.750 166.911 1.00 87.92 906 PRO A CA 1
ATOM 7247 C C . PRO A 1 906 ? 224.273 257.781 168.392 1.00 87.92 906 PRO A C 1
ATOM 7248 O O . PRO A 1 906 ? 223.118 257.988 168.659 1.00 87.92 906 PRO A O 1
ATOM 7252 N N . LEU A 1 907 ? 225.235 257.619 169.308 1.00 90.69 907 LEU A N 1
ATOM 7253 C CA . LEU A 1 907 ? 224.941 257.672 170.769 1.00 90.69 907 LEU A CA 1
ATOM 7254 C C . LEU A 1 907 ? 225.277 259.073 171.297 1.00 90.69 907 LEU A C 1
ATOM 7255 O O . LEU A 1 907 ? 225.834 259.867 170.515 1.00 90.69 907 LEU A O 1
ATOM 7260 N N . LYS A 1 908 ? 224.956 259.374 172.562 1.00 91.28 908 LYS A N 1
ATOM 7261 C CA . LYS A 1 908 ? 225.150 260.761 173.078 1.00 91.28 908 LYS A CA 1
ATOM 7262 C C . LYS A 1 908 ? 225.985 260.777 174.362 1.00 91.28 908 LYS A C 1
ATOM 7263 O O . LYS A 1 908 ? 225.550 260.159 175.346 1.00 91.28 908 LYS A O 1
ATOM 7269 N N . ARG A 1 909 ? 227.109 261.501 174.363 1.00 92.56 909 ARG A N 1
ATOM 7270 C CA . ARG A 1 909 ? 227.932 261.648 175.595 1.00 92.56 909 ARG A CA 1
ATOM 7271 C C . ARG A 1 909 ? 227.465 262.902 176.341 1.00 92.56 909 ARG A C 1
ATOM 7272 O O . ARG A 1 909 ? 227.584 263.998 175.759 1.00 92.56 909 ARG A O 1
ATOM 7280 N N . THR A 1 910 ? 226.965 262.759 177.574 1.00 97.78 910 THR A N 1
ATOM 7281 C CA . THR A 1 910 ? 226.575 263.949 178.364 1.00 97.78 910 THR A CA 1
ATOM 7282 C C . THR A 1 910 ? 227.517 264.103 179.541 1.00 97.78 910 THR A C 1
ATOM 7283 O O . THR A 1 910 ? 227.242 263.506 180.584 1.00 97.78 910 THR A O 1
ATOM 7287 N N . ASP A 1 911 ? 228.533 264.941 179.404 1.00 102.00 911 ASP A N 1
ATOM 7288 C CA . ASP A 1 911 ? 229.554 265.026 180.468 1.00 102.00 911 ASP A CA 1
ATOM 7289 C C . ASP A 1 911 ? 229.053 265.831 181.664 1.00 102.00 911 ASP A C 1
ATOM 7290 O O . ASP A 1 911 ? 227.901 266.273 181.638 1.00 102.00 911 ASP A O 1
ATOM 7295 N N . GLU A 1 912 ? 229.902 265.999 182.677 1.00 103.61 912 GLU A N 1
ATOM 7296 C CA . GLU A 1 912 ? 229.557 266.751 183.911 1.00 103.61 912 GLU A CA 1
ATOM 7297 C C . GLU A 1 912 ? 230.894 267.125 184.534 1.00 103.61 912 GLU A C 1
ATOM 7298 O O . GLU A 1 912 ? 231.906 266.639 184.040 1.00 103.61 912 GLU A O 1
ATOM 7304 N N . PRO A 1 913 ? 230.989 268.018 185.526 1.00 102.67 913 PRO A N 1
ATOM 7305 C CA . PRO A 1 913 ? 232.275 268.268 186.141 1.00 102.67 913 PRO A CA 1
ATOM 7306 C C . PRO A 1 913 ? 232.513 267.346 187.339 1.00 102.67 913 PRO A C 1
ATOM 7307 O O . PRO A 1 913 ? 231.572 266.767 187.802 1.00 102.67 913 PRO A O 1
ATOM 7311 N N . PRO A 1 914 ? 233.752 267.193 187.844 1.00 100.69 914 PRO A N 1
ATOM 7312 C CA . PRO A 1 914 ? 233.980 266.422 189.059 1.00 100.69 914 PRO A CA 1
ATOM 7313 C C . PRO A 1 914 ? 233.251 267.089 190.240 1.00 100.69 914 PRO A C 1
ATOM 7314 O O . PRO A 1 914 ? 232.925 268.243 190.125 1.00 100.69 914 PRO A O 1
ATOM 7318 N N . LYS A 1 915 ? 233.033 266.384 191.357 1.00 103.44 915 LYS A N 1
ATOM 7319 C CA . LYS A 1 915 ? 232.260 266.940 192.505 1.00 103.44 915 LYS A CA 1
ATOM 7320 C C . LYS A 1 915 ? 232.954 268.174 193.064 1.00 103.44 915 LYS A C 1
ATOM 7321 O O . LYS A 1 915 ? 232.378 269.258 192.939 1.00 103.44 915 LYS A O 1
ATOM 7327 N N . ASN A 1 916 ? 234.159 268.014 193.624 1.00 103.40 916 ASN A N 1
ATOM 7328 C CA . ASN A 1 916 ? 234.947 269.183 194.107 1.00 103.40 916 ASN A CA 1
ATOM 7329 C C . ASN A 1 916 ? 236.122 269.410 193.151 1.00 103.40 916 ASN A C 1
ATOM 7330 O O . ASN A 1 916 ? 236.031 268.952 191.995 1.00 103.40 916 ASN A O 1
ATOM 7335 N N . ASP A 1 917 ? 237.169 270.107 193.605 1.00 104.07 917 ASP A N 1
ATOM 7336 C CA . ASP A 1 917 ? 238.303 270.450 192.704 1.00 104.07 917 ASP A CA 1
ATOM 7337 C C . ASP A 1 917 ? 239.574 269.731 193.163 1.00 104.07 917 ASP A C 1
ATOM 7338 O O . ASP A 1 917 ? 240.632 269.956 192.543 1.00 104.07 917 ASP A O 1
ATOM 7343 N N . THR A 1 918 ? 239.472 268.898 194.202 1.00 101.38 918 THR A N 1
ATOM 7344 C CA . THR A 1 918 ? 240.653 268.117 194.658 1.00 101.38 918 THR A CA 1
ATOM 7345 C C . THR A 1 918 ? 241.044 267.117 193.564 1.00 101.38 918 THR A C 1
ATOM 7346 O O . THR A 1 918 ? 240.137 266.475 192.995 1.00 101.38 918 THR A O 1
ATOM 7350 N N . PRO A 1 919 ? 242.348 266.958 193.244 1.00 95.26 919 PRO A N 1
ATOM 7351 C CA . PRO A 1 919 ? 242.793 265.983 192.242 1.00 95.26 919 PRO A CA 1
ATOM 7352 C C . PRO A 1 919 ? 242.399 264.556 192.647 1.00 95.26 919 PRO A C 1
ATOM 7353 O O . PRO A 1 919 ? 242.230 263.736 191.770 1.00 95.26 919 PRO A O 1
ATOM 7357 N N . GLU A 1 920 ? 242.278 264.301 193.952 1.00 97.55 920 GLU A N 1
ATOM 7358 C CA . GLU A 1 920 ? 241.874 262.962 194.454 1.00 97.55 920 GLU A CA 1
ATOM 7359 C C . GLU A 1 920 ? 240.486 262.622 193.903 1.00 97.55 920 GLU A C 1
ATOM 7360 O O . GLU A 1 920 ? 240.332 261.518 193.356 1.00 97.55 920 GLU A O 1
ATOM 7366 N N . ALA A 1 921 ? 239.529 263.548 194.024 1.00 97.28 921 ALA A N 1
ATOM 7367 C CA . ALA A 1 921 ? 238.157 263.316 193.510 1.00 97.28 921 ALA A CA 1
ATOM 7368 C C . ALA A 1 921 ? 238.198 263.107 191.996 1.00 97.28 921 ALA A C 1
ATOM 7369 O O . ALA A 1 921 ? 237.502 262.200 191.515 1.00 97.28 921 ALA A O 1
ATOM 7371 N N . LEU A 1 922 ? 238.978 263.922 191.282 1.00 95.97 922 LEU A N 1
ATOM 7372 C CA . LEU A 1 922 ? 239.084 263.804 189.803 1.00 95.97 922 LEU A CA 1
ATOM 7373 C C . LEU A 1 922 ? 239.596 262.405 189.440 1.00 95.97 922 LEU A C 1
ATOM 7374 O O . LEU A 1 922 ? 239.014 261.785 188.530 1.00 95.97 922 LEU A O 1
ATOM 7379 N N . ALA A 1 923 ? 240.626 261.920 190.142 1.00 98.17 923 ALA A N 1
ATOM 7380 C CA . ALA A 1 923 ? 241.196 260.580 189.863 1.00 98.17 923 ALA A CA 1
ATOM 7381 C C . ALA A 1 923 ? 240.155 259.498 190.166 1.00 98.17 923 ALA A C 1
ATOM 7382 O O . ALA A 1 923 ? 240.073 258.526 189.392 1.00 98.17 923 ALA A O 1
ATOM 7384 N N . LEU A 1 924 ? 239.383 259.669 191.244 1.00 99.09 924 LEU A N 1
ATOM 7385 C CA . LEU A 1 924 ? 238.345 258.674 191.625 1.00 99.09 924 LEU A CA 1
ATOM 7386 C C . LEU A 1 924 ? 237.167 258.757 190.648 1.00 99.09 924 LEU A C 1
ATOM 7387 O O . LEU A 1 924 ? 236.393 257.783 190.580 1.00 99.09 924 LEU A O 1
ATOM 7392 N N . ALA A 1 925 ? 237.046 259.867 189.914 1.00 100.58 925 ALA A N 1
ATOM 7393 C CA . ALA A 1 925 ? 235.962 260.026 188.916 1.00 100.58 925 ALA A CA 1
ATOM 7394 C C . ALA A 1 925 ? 236.463 259.585 187.536 1.00 100.58 925 ALA A C 1
ATOM 7395 O O . ALA A 1 925 ? 235.722 259.764 186.559 1.00 100.58 925 ALA A O 1
ATOM 7397 N N . LYS A 1 926 ? 237.683 259.048 187.457 1.00 95.28 926 LYS A N 1
ATOM 7398 C CA . LYS A 1 926 ? 238.191 258.510 186.166 1.00 95.28 926 LYS A CA 1
ATOM 7399 C C . LYS A 1 926 ? 238.132 256.983 186.239 1.00 95.28 926 LYS A C 1
ATOM 7400 O O . LYS A 1 926 ? 238.403 256.330 185.211 1.00 95.28 926 LYS A O 1
ATOM 7406 N N . LYS A 1 927 ? 237.784 256.447 187.413 1.00 91.52 927 LYS A N 1
ATOM 7407 C CA . LYS A 1 927 ? 237.699 254.975 187.601 1.00 91.52 927 LYS A CA 1
ATOM 7408 C C . LYS A 1 927 ? 236.600 254.406 186.700 1.00 91.52 927 LYS A C 1
ATOM 7409 O O . LYS A 1 927 ? 235.539 255.050 186.597 1.00 91.52 927 LYS A O 1
ATOM 7415 N N . ALA A 1 928 ? 236.848 253.244 186.088 1.00 89.32 928 ALA A N 1
ATOM 7416 C CA . ALA A 1 928 ? 235.845 252.597 185.210 1.00 89.32 928 ALA A CA 1
ATOM 7417 C C . ALA A 1 928 ? 234.620 252.193 186.032 1.00 89.32 928 ALA A C 1
ATOM 7418 O O . ALA A 1 928 ? 234.617 251.055 186.543 1.00 89.32 928 ALA A O 1
ATOM 7420 N N . ARG A 1 929 ? 233.618 253.071 186.149 1.00 87.86 929 ARG A N 1
ATOM 7421 C CA . ARG A 1 929 ? 232.390 252.657 186.853 1.00 87.86 929 ARG A CA 1
ATOM 7422 C C . ARG A 1 929 ? 231.509 252.091 185.756 1.00 87.86 929 ARG A C 1
ATOM 7423 O O . ARG A 1 929 ? 230.301 252.255 185.856 1.00 87.86 929 ARG A O 1
ATOM 7431 N N . LEU A 1 930 ? 232.108 251.504 184.721 1.00 84.89 930 LEU A N 1
ATOM 7432 C CA . LEU A 1 930 ? 231.331 251.003 183.567 1.00 84.89 930 LEU A CA 1
ATOM 7433 C C . LEU A 1 930 ? 230.179 250.183 184.116 1.00 84.89 930 LEU A C 1
ATOM 7434 O O . LEU A 1 930 ? 230.457 249.246 184.846 1.00 84.89 930 LEU A O 1
ATOM 7439 N N . LYS A 1 931 ? 228.944 250.532 183.797 1.00 88.89 931 LYS A N 1
ATOM 7440 C CA . LYS A 1 931 ? 227.803 249.821 184.405 1.00 88.89 931 LYS A CA 1
ATOM 7441 C C . LYS A 1 931 ? 226.563 250.112 183.580 1.00 88.89 931 LYS A C 1
ATOM 7442 O O . LYS A 1 931 ? 226.507 251.214 183.057 1.00 88.89 931 LYS A O 1
ATOM 7448 N N . VAL A 1 932 ? 225.651 249.162 183.453 1.00 92.98 932 VAL A N 1
ATOM 7449 C CA . VAL A 1 932 ? 224.395 249.399 182.696 1.00 92.98 932 VAL A CA 1
ATOM 7450 C C . VAL A 1 932 ? 223.448 250.072 183.660 1.00 92.98 932 VAL A C 1
ATOM 7451 O O . VAL A 1 932 ? 223.601 249.846 184.851 1.00 92.98 932 VAL A O 1
ATOM 7455 N N . GLN A 1 933 ? 222.544 250.896 183.162 1.00 97.51 933 GLN A N 1
ATOM 7456 C CA . GLN A 1 933 ? 221.647 251.637 184.071 1.00 97.51 933 GLN A CA 1
ATOM 7457 C C . GLN A 1 933 ? 220.281 250.966 184.018 1.00 97.51 933 GLN A C 1
ATOM 7458 O O . GLN A 1 933 ? 219.484 251.321 183.146 1.00 97.51 933 GLN A O 1
ATOM 7464 N N . ARG A 1 934 ? 220.032 250.037 184.933 1.00 103.52 934 ARG A N 1
ATOM 7465 C CA . ARG A 1 934 ? 218.755 249.291 184.930 1.00 103.52 934 ARG A CA 1
ATOM 7466 C C . ARG A 1 934 ? 217.684 250.078 185.678 1.00 103.52 934 ARG A C 1
ATOM 7467 O O . ARG A 1 934 ? 218.034 250.773 186.638 1.00 103.52 934 ARG A O 1
ATOM 7475 N N . ASP A 1 935 ? 216.425 249.930 185.273 1.00 118.32 935 ASP A N 1
ATOM 7476 C CA . ASP A 1 935 ? 215.289 250.666 185.881 1.00 118.32 935 ASP A CA 1
ATOM 7477 C C . ASP A 1 935 ? 214.914 250.057 187.231 1.00 118.32 935 ASP A C 1
ATOM 7478 O O . ASP A 1 935 ? 215.512 249.033 187.603 1.00 118.32 935 ASP A O 1
ATOM 7483 N N . ALA A 1 936 ? 213.928 250.649 187.919 1.00 123.26 936 ALA A N 1
ATOM 7484 C CA . ALA A 1 936 ? 213.461 250.083 189.205 1.00 123.26 936 ALA A CA 1
ATOM 7485 C C . ALA A 1 936 ? 212.879 248.701 188.903 1.00 123.26 936 ALA A C 1
ATOM 7486 O O . ALA A 1 936 ? 212.552 247.972 189.860 1.00 123.26 936 ALA A O 1
ATOM 7488 N N . ALA A 1 937 ? 212.768 248.361 187.614 1.00 123.67 937 ALA A N 1
ATOM 7489 C CA . ALA A 1 937 ? 212.213 247.050 187.199 1.00 123.67 937 ALA A CA 1
ATOM 7490 C C . ALA A 1 937 ? 213.280 246.239 186.456 1.00 123.67 937 ALA A C 1
ATOM 7491 O O . ALA A 1 937 ? 212.891 245.457 185.565 1.00 123.67 937 ALA A O 1
ATOM 7493 N N . LYS A 1 938 ? 214.561 246.425 186.802 1.00 115.09 938 LYS A N 1
ATOM 7494 C CA . LYS A 1 938 ? 215.685 245.688 186.159 1.00 115.09 938 LYS A CA 1
ATOM 7495 C C . LYS A 1 938 ? 215.555 245.743 184.634 1.00 115.09 938 LYS A C 1
ATOM 7496 O O . LYS A 1 938 ? 215.609 244.671 184.000 1.00 115.09 938 LYS A O 1
ATOM 7502 N N . GLN A 1 939 ? 215.408 246.947 184.073 1.00 111.91 939 GLN A N 1
ATOM 7503 C CA . GLN A 1 939 ? 215.327 247.096 182.597 1.00 111.91 939 GLN A CA 1
ATOM 7504 C C . GLN A 1 939 ? 216.363 248.128 182.143 1.00 111.91 939 GLN A C 1
ATOM 7505 O O . GLN A 1 939 ? 216.295 249.273 182.622 1.00 111.91 939 GLN A O 1
ATOM 7511 N N . PRO A 1 940 ? 217.374 247.838 181.274 1.00 103.35 940 PRO A N 1
ATOM 7512 C CA . PRO A 1 940 ? 218.299 248.890 180.832 1.00 103.35 940 PRO A CA 1
ATOM 7513 C C . PRO A 1 940 ? 217.553 250.104 180.258 1.00 103.35 940 PRO A C 1
ATOM 7514 O O . PRO A 1 940 ? 216.713 249.921 179.396 1.00 103.35 940 PRO A O 1
ATOM 7518 N N . THR A 1 941 ? 217.886 251.309 180.733 1.00 99.45 941 THR A N 1
ATOM 7519 C CA . THR A 1 941 ? 217.262 252.548 180.193 1.00 99.45 941 THR A CA 1
ATOM 7520 C C . THR A 1 941 ? 217.925 252.903 178.862 1.00 99.45 941 THR A C 1
ATOM 7521 O O . THR A 1 941 ? 217.480 253.876 178.222 1.00 99.45 941 THR A O 1
ATOM 7525 N N . GLY A 1 942 ? 218.944 252.143 178.454 1.00 94.66 942 GLY A N 1
ATOM 7526 C CA . GLY A 1 942 ? 219.696 252.512 177.242 1.00 94.66 942 GLY A CA 1
ATOM 7527 C C . GLY A 1 942 ? 220.733 253.547 177.620 1.00 94.66 942 GLY A C 1
ATOM 7528 O O . GLY A 1 942 ? 220.990 254.449 176.806 1.00 94.66 942 GLY A O 1
ATOM 7529 N N . ALA A 1 943 ? 221.280 253.432 178.833 1.00 94.44 943 ALA A N 1
ATOM 7530 C CA . ALA A 1 943 ? 222.283 254.404 179.321 1.00 94.44 943 ALA A CA 1
ATOM 7531 C C . ALA A 1 943 ? 223.438 253.641 179.973 1.00 94.44 943 ALA A C 1
ATOM 7532 O O . ALA A 1 943 ? 223.167 252.741 180.790 1.00 94.44 943 ALA A O 1
ATOM 7534 N N . VAL A 1 944 ? 224.674 253.978 179.604 1.00 92.69 944 VAL A N 1
ATOM 7535 C CA . VAL A 1 944 ? 225.871 253.319 180.204 1.00 92.69 944 VAL A CA 1
ATOM 7536 C C . VAL A 1 944 ? 226.695 254.403 180.906 1.00 92.69 944 VAL A C 1
ATOM 7537 O O . VAL A 1 944 ? 227.103 255.363 180.221 1.00 92.69 944 VAL A O 1
ATOM 7541 N N . GLU A 1 945 ? 226.916 254.267 182.217 1.00 95.36 945 GLU A N 1
ATOM 7542 C CA . GLU A 1 945 ? 227.782 255.255 182.908 1.00 95.36 945 GLU A CA 1
ATOM 7543 C C . GLU A 1 945 ? 229.235 254.804 182.745 1.00 95.36 945 GLU A C 1
ATOM 7544 O O . GLU A 1 945 ? 229.631 253.857 183.439 1.00 95.36 945 GLU A O 1
ATOM 7550 N N . LEU A 1 946 ? 229.984 255.446 181.844 1.00 93.41 946 LEU A N 1
ATOM 7551 C CA . LEU A 1 946 ? 231.383 255.021 181.567 1.00 93.41 946 LEU A CA 1
ATOM 7552 C C . LEU A 1 946 ? 232.248 255.260 182.808 1.00 93.41 946 LEU A C 1
ATOM 7553 O O . LEU A 1 946 ? 232.793 254.278 183.346 1.00 93.41 946 LEU A O 1
ATOM 7558 N N . ASP A 1 947 ? 232.376 256.520 183.231 1.00 98.52 947 ASP A N 1
ATOM 7559 C CA . ASP A 1 947 ? 233.164 256.853 184.447 1.00 98.52 947 ASP A CA 1
ATOM 7560 C C . ASP A 1 947 ? 232.433 257.966 185.200 1.00 98.52 947 ASP A C 1
ATOM 7561 O O . ASP A 1 947 ? 231.286 258.269 184.822 1.00 98.52 947 ASP A O 1
ATOM 7566 N N . GLY A 1 948 ? 233.083 258.572 186.198 1.00 101.60 948 GLY A N 1
ATOM 7567 C CA . GLY A 1 948 ? 232.434 259.624 187.006 1.00 101.60 948 GLY A CA 1
ATOM 7568 C C . GLY A 1 948 ? 232.534 260.999 186.369 1.00 101.60 948 GLY A C 1
ATOM 7569 O O . GLY A 1 948 ? 232.442 261.995 187.114 1.00 101.60 948 GLY A O 1
ATOM 7570 N N . LEU A 1 949 ? 232.706 261.059 185.045 1.00 98.61 949 LEU A N 1
ATOM 7571 C CA . LEU A 1 949 ? 232.773 262.359 184.329 1.00 98.61 949 LEU A CA 1
ATOM 7572 C C . LEU A 1 949 ? 231.999 262.260 183.010 1.00 98.61 949 LEU A C 1
ATOM 7573 O O . LEU A 1 949 ? 231.679 263.322 182.452 1.00 98.61 949 LEU A O 1
ATOM 7578 N N . THR A 1 950 ? 231.717 261.042 182.533 1.00 95.97 950 THR A N 1
ATOM 7579 C CA . THR A 1 950 ? 231.046 260.880 181.212 1.00 95.97 950 THR A CA 1
ATOM 7580 C C . THR A 1 950 ? 229.959 259.801 181.272 1.00 95.97 950 THR A C 1
ATOM 7581 O O . THR A 1 950 ? 230.219 258.743 181.880 1.00 95.97 950 THR A O 1
ATOM 7585 N N . THR A 1 951 ? 228.795 260.056 180.661 1.00 93.77 951 THR A N 1
ATOM 7586 C CA . THR A 1 951 ? 227.709 259.039 180.593 1.00 93.77 951 THR A CA 1
ATOM 7587 C C . THR A 1 951 ? 227.212 258.955 179.144 1.00 93.77 951 THR A C 1
ATOM 7588 O O . THR A 1 951 ? 226.815 260.007 178.606 1.00 93.77 951 THR A O 1
ATOM 7592 N N . LEU A 1 952 ? 227.231 257.762 178.540 1.00 92.70 952 LEU A N 1
ATOM 7593 C CA . LEU A 1 952 ? 226.837 257.600 177.118 1.00 92.70 952 LEU A CA 1
ATOM 7594 C C . LEU A 1 952 ? 225.401 257.087 177.091 1.00 92.70 952 LEU A C 1
ATOM 7595 O O . LEU A 1 952 ? 225.135 256.121 177.787 1.00 92.70 952 LEU A O 1
ATOM 7600 N N . ALA A 1 953 ? 224.497 257.705 176.338 1.00 91.14 953 ALA A N 1
ATOM 7601 C CA . ALA A 1 953 ? 223.106 257.217 176.397 1.00 91.14 953 ALA A CA 1
ATOM 7602 C C . ALA A 1 953 ? 222.463 257.238 175.022 1.00 91.14 953 ALA A C 1
ATOM 7603 O O . ALA A 1 953 ? 222.975 257.960 174.166 1.00 91.14 953 ALA A O 1
ATOM 7605 N N . GLY A 1 954 ? 221.349 256.529 174.848 1.00 91.74 954 GLY A N 1
ATOM 7606 C CA . GLY A 1 954 ? 220.731 256.408 173.515 1.00 91.74 954 GLY A CA 1
ATOM 7607 C C . GLY A 1 954 ? 220.854 255.008 172.923 1.00 91.74 954 GLY A C 1
ATOM 7608 O O . GLY A 1 954 ? 220.386 254.817 171.797 1.00 91.74 954 GLY A O 1
ATOM 7609 N N . ILE A 1 955 ? 221.459 254.061 173.635 1.00 88.64 955 ILE A N 1
ATOM 7610 C CA . ILE A 1 955 ? 221.514 252.651 173.171 1.00 88.64 955 ILE A CA 1
ATOM 7611 C C . ILE A 1 955 ? 220.081 252.202 172.896 1.00 88.64 955 ILE A C 1
ATOM 7612 O O . ILE A 1 955 ? 219.288 252.255 173.838 1.00 88.64 955 ILE A O 1
ATOM 7617 N N . PRO A 1 956 ? 219.660 251.687 171.704 1.00 85.42 956 PRO A N 1
ATOM 7618 C CA . PRO A 1 956 ? 218.279 251.195 171.540 1.00 85.42 956 PRO A CA 1
ATOM 7619 C C . PRO A 1 956 ? 218.005 249.943 172.390 1.00 85.42 956 PRO A C 1
ATOM 7620 O O . PRO A 1 956 ? 218.942 249.245 172.736 1.00 85.42 956 PRO A O 1
ATOM 7624 N N . ALA A 1 957 ? 216.731 249.682 172.698 1.00 87.36 957 ALA A N 1
ATOM 7625 C CA . ALA A 1 957 ? 216.368 248.515 173.538 1.00 87.36 957 ALA A CA 1
ATOM 7626 C C . ALA A 1 957 ? 216.539 247.219 172.740 1.00 87.36 957 ALA A C 1
ATOM 7627 O O . ALA A 1 957 ? 216.768 246.167 173.368 1.00 87.36 957 ALA A O 1
ATOM 7629 N N . ALA A 1 958 ? 216.442 247.294 171.408 1.00 88.02 958 ALA A N 1
ATOM 7630 C CA . ALA A 1 958 ? 216.623 246.099 170.551 1.00 88.02 958 ALA A CA 1
ATOM 7631 C C . ALA A 1 958 ? 218.108 245.732 170.481 1.00 88.02 958 ALA A C 1
ATOM 7632 O O . ALA A 1 958 ? 218.417 244.604 170.065 1.00 88.02 958 ALA A O 1
ATOM 7634 N N . ALA A 1 959 ? 218.996 246.651 170.874 1.00 86.42 959 ALA A N 1
ATOM 7635 C CA . ALA A 1 959 ? 220.439 246.325 170.918 1.00 86.42 959 ALA A CA 1
ATOM 7636 C C . ALA A 1 959 ? 220.739 245.535 172.197 1.00 86.42 959 ALA A C 1
ATOM 7637 O O . ALA A 1 959 ? 221.726 244.779 172.214 1.00 86.42 959 ALA A O 1
ATOM 7639 N N . TRP A 1 960 ? 219.899 245.684 173.225 1.00 86.23 960 TRP A N 1
ATOM 7640 C CA . TRP A 1 960 ? 220.083 244.893 174.471 1.00 86.23 960 TRP A CA 1
ATOM 7641 C C . TRP A 1 960 ? 219.539 243.475 174.265 1.00 86.23 960 TRP A C 1
ATOM 7642 O O . TRP A 1 960 ? 219.863 242.599 175.088 1.00 86.23 960 TRP A O 1
ATOM 7653 N N . ALA A 1 961 ? 218.749 243.260 173.208 1.00 83.51 961 ALA A N 1
ATOM 7654 C CA . ALA A 1 961 ? 218.128 241.936 172.971 1.00 83.51 961 ALA A CA 1
ATOM 7655 C C . ALA A 1 961 ? 219.172 240.921 172.487 1.00 83.51 961 ALA A C 1
ATOM 7656 O O . ALA A 1 961 ? 219.147 239.781 172.988 1.00 83.51 961 ALA A O 1
ATOM 7658 N N . TYR A 1 962 ? 220.042 241.314 171.549 1.00 81.55 962 TYR A N 1
ATOM 7659 C CA . TYR A 1 962 ? 221.045 240.367 170.987 1.00 81.55 962 TYR A CA 1
ATOM 7660 C C . TYR A 1 962 ? 221.894 239.804 172.130 1.00 81.55 962 TYR A C 1
ATOM 7661 O O . TYR A 1 962 ? 222.624 240.582 172.769 1.00 81.55 962 TYR A O 1
ATOM 7670 N N . LYS A 1 963 ? 221.830 238.490 172.403 1.00 78.90 963 LYS A N 1
ATOM 7671 C CA . LYS A 1 963 ? 222.545 237.890 173.574 1.00 78.90 963 LYS A CA 1
ATOM 7672 C C . LYS A 1 963 ? 223.455 236.733 173.180 1.00 78.90 963 LYS A C 1
ATOM 7673 O O . LYS A 1 963 ? 222.937 235.742 172.685 1.00 78.90 963 LYS A O 1
ATOM 7679 N N . LEU A 1 964 ? 224.753 236.844 173.448 1.00 76.92 964 LEU A N 1
ATOM 7680 C CA . LEU A 1 964 ? 225.737 235.828 173.093 1.00 76.92 964 LEU A CA 1
ATOM 7681 C C . LEU A 1 964 ? 226.086 235.196 174.421 1.00 76.92 964 LEU A C 1
ATOM 7682 O O . LEU A 1 964 ? 227.079 235.598 174.989 1.00 76.92 964 LEU A O 1
ATOM 7687 N N . GLY A 1 965 ? 225.242 234.302 174.922 1.00 77.97 965 GLY A N 1
ATOM 7688 C CA . GLY A 1 965 ? 225.510 233.605 176.188 1.00 77.97 965 GLY A CA 1
ATOM 7689 C C . GLY A 1 965 ? 224.479 233.927 177.236 1.00 77.97 965 GLY A C 1
ATOM 7690 O O . GLY A 1 965 ? 223.314 233.635 177.005 1.00 77.97 965 GLY A O 1
ATOM 7691 N N . ASN A 1 966 ? 224.902 234.508 178.353 1.00 81.36 966 ASN A N 1
ATOM 7692 C CA . ASN A 1 966 ? 223.961 234.946 179.405 1.00 81.36 966 ASN A CA 1
ATOM 7693 C C . ASN A 1 966 ? 224.160 236.441 179.562 1.00 81.36 966 ASN A C 1
ATOM 7694 O O . ASN A 1 966 ? 223.631 236.997 180.518 1.00 81.36 966 ASN A O 1
ATOM 7699 N N . ARG A 1 967 ? 224.911 237.056 178.658 1.00 78.09 967 ARG A N 1
ATOM 7700 C CA . ARG A 1 967 ? 225.250 238.488 178.769 1.00 78.09 967 ARG A CA 1
ATOM 7701 C C . ARG A 1 967 ? 225.145 239.097 177.385 1.00 78.09 967 ARG A C 1
ATOM 7702 O O . ARG A 1 967 ? 225.838 238.612 176.516 1.00 78.09 967 ARG A O 1
ATOM 7710 N N . SER A 1 968 ? 224.386 240.188 177.230 1.00 79.66 968 SER A N 1
ATOM 7711 C CA . SER A 1 968 ? 224.250 240.876 175.916 1.00 79.66 968 SER A CA 1
ATOM 7712 C C . SER A 1 968 ? 225.619 241.301 175.369 1.00 79.66 968 SER A C 1
ATOM 7713 O O . SER A 1 968 ? 226.533 241.553 176.180 1.00 79.66 968 SER A O 1
ATOM 7716 N N . ALA A 1 969 ? 225.739 241.412 174.043 1.00 78.77 969 ALA A N 1
ATOM 7717 C CA . ALA A 1 969 ? 227.019 241.797 173.399 1.00 78.77 969 ALA A CA 1
ATOM 7718 C C . ALA A 1 969 ? 227.577 243.085 174.016 1.00 78.77 969 ALA A C 1
ATOM 7719 O O . ALA A 1 969 ? 228.796 243.138 174.271 1.00 78.77 969 ALA A O 1
ATOM 7721 N N . LEU A 1 970 ? 226.723 244.089 174.229 1.00 79.77 970 LEU A N 1
ATOM 7722 C CA . LEU A 1 970 ? 227.180 245.393 174.780 1.00 79.77 970 LEU A CA 1
ATOM 7723 C C . LEU A 1 970 ? 227.747 245.194 176.188 1.00 79.77 970 LEU A C 1
ATOM 7724 O O . LEU A 1 970 ? 228.825 245.749 176.469 1.00 79.77 970 LEU A O 1
ATOM 7729 N N . GLU A 1 971 ? 227.046 244.430 177.031 1.00 79.29 971 GLU A N 1
ATOM 7730 C CA . GLU A 1 971 ? 227.517 244.171 178.418 1.00 79.29 971 GLU A CA 1
ATOM 7731 C C . GLU A 1 971 ? 228.886 243.485 178.375 1.00 79.29 971 GLU A C 1
ATOM 7732 O O . GLU A 1 971 ? 229.734 243.831 179.213 1.00 79.29 971 GLU A O 1
ATOM 7738 N N . TRP A 1 972 ? 229.089 242.561 177.430 1.00 76.71 972 TRP A N 1
ATOM 7739 C CA . TRP A 1 972 ? 230.398 241.867 177.291 1.00 76.71 972 TRP A CA 1
ATOM 7740 C C . TRP A 1 972 ? 231.529 242.894 177.176 1.00 76.71 972 TRP A C 1
ATOM 7741 O O . TRP A 1 972 ? 232.508 242.761 177.927 1.00 76.71 972 TRP A O 1
ATOM 7752 N N . VAL A 1 973 ? 231.391 243.871 176.273 1.00 76.23 973 VAL A N 1
ATOM 7753 C CA . VAL A 1 973 ? 232.452 244.905 176.065 1.00 76.23 973 VAL A CA 1
ATOM 7754 C C . VAL A 1 973 ? 232.764 245.594 177.400 1.00 76.23 973 VAL A C 1
ATOM 7755 O O . VAL A 1 973 ? 233.959 245.690 177.744 1.00 76.23 973 VAL A O 1
ATOM 7759 N N . LEU A 1 974 ? 231.734 246.046 178.123 1.00 77.98 974 LEU A N 1
ATOM 7760 C CA . LEU A 1 974 ? 231.940 246.766 179.411 1.00 77.98 974 LEU A CA 1
ATOM 7761 C C . LEU A 1 974 ? 232.703 245.870 180.390 1.00 77.98 974 LEU A C 1
ATOM 7762 O O . LEU A 1 974 ? 233.699 246.347 180.964 1.00 77.98 974 LEU A O 1
ATOM 7767 N N . GLU A 1 975 ? 232.251 244.625 180.567 1.00 80.79 975 GLU A N 1
ATOM 7768 C CA . GLU A 1 975 ? 232.887 243.699 181.544 1.00 80.79 975 GLU A CA 1
ATOM 7769 C C . GLU A 1 975 ? 234.329 243.403 181.128 1.00 80.79 975 GLU A C 1
ATOM 7770 O O . GLU A 1 975 ? 235.162 243.172 182.025 1.00 80.79 975 GLU A O 1
ATOM 7776 N N . ARG A 1 976 ? 234.615 243.430 179.824 1.00 78.01 976 ARG A N 1
ATOM 7777 C CA . ARG A 1 976 ? 235.972 243.079 179.331 1.00 78.01 976 ARG A CA 1
ATOM 7778 C C . ARG A 1 976 ? 236.856 244.326 179.256 1.00 78.01 976 ARG A C 1
ATOM 7779 O O . ARG A 1 976 ? 237.949 244.228 178.665 1.00 78.01 976 ARG A O 1
ATOM 7787 N N . HIS A 1 977 ? 236.401 245.445 179.827 1.00 79.40 977 HIS A N 1
ATOM 7788 C CA . HIS A 1 977 ? 237.223 246.683 179.861 1.00 79.40 977 HIS A CA 1
ATOM 7789 C C . HIS A 1 977 ? 237.097 247.330 181.243 1.00 79.40 977 HIS A C 1
ATOM 7790 O O . HIS A 1 977 ? 237.499 248.498 181.389 1.00 79.40 977 HIS A O 1
ATOM 7797 N N . LYS A 1 978 ? 236.564 246.586 182.217 1.00 79.04 978 LYS A N 1
ATOM 7798 C CA . LYS A 1 978 ? 236.416 247.115 183.599 1.00 79.04 978 LYS A CA 1
ATOM 7799 C C . LYS A 1 978 ? 237.774 247.052 184.309 1.00 79.04 978 LYS A C 1
ATOM 7800 O O . LYS A 1 978 ? 238.582 246.170 183.956 1.00 79.04 978 LYS A O 1
ATOM 7806 N N . GLU A 1 979 ? 238.009 247.954 185.269 1.00 87.39 979 GLU A N 1
ATOM 7807 C CA . GLU A 1 979 ? 239.285 247.956 186.033 1.00 87.39 979 GLU A CA 1
ATOM 7808 C C . GLU A 1 979 ? 239.281 246.785 187.021 1.00 87.39 979 GLU A C 1
ATOM 7809 O O . GLU A 1 979 ? 238.652 246.921 188.089 1.00 87.39 979 GLU A O 1
ATOM 7815 N N . THR A 1 980 ? 239.952 245.682 186.675 1.00 85.15 980 THR A N 1
ATOM 7816 C CA . THR A 1 980 ? 240.007 244.482 187.540 1.00 85.15 980 THR A CA 1
ATOM 7817 C C . THR A 1 980 ? 241.427 244.297 188.039 1.00 85.15 980 THR A C 1
ATOM 7818 O O . THR A 1 980 ? 242.342 244.766 187.368 1.00 85.15 980 THR A O 1
ATOM 7822 N N . THR A 1 981 ? 241.576 243.606 189.156 1.00 84.50 981 THR A N 1
ATOM 7823 C CA . THR A 1 981 ? 242.912 243.451 189.752 1.00 84.50 981 THR A CA 1
ATOM 7824 C C . THR A 1 981 ? 243.383 242.035 189.467 1.00 84.50 981 THR A C 1
ATOM 7825 O O . THR A 1 981 ? 242.650 241.110 189.815 1.00 84.50 981 THR A O 1
ATOM 7829 N N . PRO A 1 982 ? 244.547 241.832 188.828 1.00 87.28 982 PRO A N 1
ATOM 7830 C CA . PRO A 1 982 ? 244.968 240.502 188.448 1.00 87.28 982 PRO A CA 1
ATOM 7831 C C . PRO A 1 982 ? 244.939 239.576 189.659 1.00 87.28 982 PRO A C 1
ATOM 7832 O O . PRO A 1 982 ? 245.147 240.040 190.751 1.00 87.28 982 PRO A O 1
ATOM 7836 N N . LYS A 1 983 ? 244.700 238.290 189.437 1.00 87.65 983 LYS A N 1
ATOM 7837 C CA . LYS A 1 983 ? 244.572 237.356 190.582 1.00 87.65 983 LYS A CA 1
ATOM 7838 C C . LYS A 1 983 ? 245.952 236.846 190.971 1.00 87.65 983 LYS A C 1
ATOM 7839 O O . LYS A 1 983 ? 246.016 236.007 191.871 1.00 87.65 983 LYS A O 1
ATOM 7845 N N . ASP A 1 984 ? 246.998 237.319 190.311 1.00 92.03 984 ASP A N 1
ATOM 7846 C CA . ASP A 1 984 ? 248.395 236.949 190.616 1.00 92.03 984 ASP A CA 1
ATOM 7847 C C . ASP A 1 984 ? 248.969 238.089 191.421 1.00 92.03 984 ASP A C 1
ATOM 7848 O O . ASP A 1 984 ? 248.580 239.201 191.166 1.00 92.03 984 ASP A O 1
ATOM 7853 N N . ALA A 1 985 ? 249.891 237.826 192.325 1.00 93.57 985 ALA A N 1
ATOM 7854 C CA . ALA A 1 985 ? 250.525 238.952 193.033 1.00 93.57 985 ALA A CA 1
ATOM 7855 C C . ALA A 1 985 ? 251.635 239.564 192.180 1.00 93.57 985 ALA A C 1
ATOM 7856 O O . ALA A 1 985 ? 251.714 240.790 192.127 1.00 93.57 985 ALA A O 1
ATOM 7858 N N . THR A 1 986 ? 252.472 238.743 191.551 1.00 92.24 986 THR A N 1
ATOM 7859 C CA . THR A 1 986 ? 253.613 239.274 190.780 1.00 92.24 986 THR A CA 1
ATOM 7860 C C . THR A 1 986 ? 253.118 240.076 189.590 1.00 92.24 986 THR A C 1
ATOM 7861 O O . THR A 1 986 ? 253.946 240.666 188.921 1.00 92.24 986 THR A O 1
ATOM 7865 N N . ILE A 1 987 ? 251.819 240.077 189.344 1.00 89.31 987 ILE A N 1
ATOM 7866 C CA . ILE A 1 987 ? 251.245 240.820 188.195 1.00 89.31 987 ILE A CA 1
ATOM 7867 C C . ILE A 1 987 ? 250.343 241.864 188.828 1.00 89.31 987 ILE A C 1
ATOM 7868 O O . ILE A 1 987 ? 250.012 242.848 188.180 1.00 89.31 987 ILE A O 1
ATOM 7873 N N . ARG A 1 988 ? 250.051 241.723 190.108 1.00 94.96 988 ARG A N 1
ATOM 7874 C CA . ARG A 1 988 ? 249.265 242.810 190.723 1.00 94.96 988 ARG A CA 1
ATOM 7875 C C . ARG A 1 988 ? 250.233 243.884 191.182 1.00 94.96 988 ARG A C 1
ATOM 7876 O O . ARG A 1 988 ? 249.764 244.860 191.767 1.00 94.96 988 ARG A O 1
ATOM 7884 N N . GLU A 1 989 ? 251.532 243.720 190.939 1.00 98.17 989 GLU A N 1
ATOM 7885 C CA . GLU A 1 989 ? 252.484 244.707 191.496 1.00 98.17 989 GLU A CA 1
ATOM 7886 C C . GLU A 1 989 ? 253.375 245.282 190.409 1.00 98.17 989 GLU A C 1
ATOM 7887 O O . GLU A 1 989 ? 253.621 246.484 190.429 1.00 98.17 989 GLU A O 1
ATOM 7893 N N . LYS A 1 990 ? 253.819 244.462 189.480 1.00 92.97 990 LYS A N 1
ATOM 7894 C CA . LYS A 1 990 ? 254.799 244.981 188.510 1.00 92.97 990 LYS A CA 1
ATOM 7895 C C . LYS A 1 990 ? 254.199 245.166 187.121 1.00 92.97 990 LYS A C 1
ATOM 7896 O O . LYS A 1 990 ? 254.878 245.786 186.306 1.00 92.97 990 LYS A O 1
ATOM 7902 N N . PHE A 1 991 ? 252.983 244.697 186.845 1.00 87.81 991 PHE A N 1
ATOM 7903 C CA . PHE A 1 991 ? 252.493 244.754 185.449 1.00 87.81 991 PHE A CA 1
ATOM 7904 C C . PHE A 1 991 ? 251.041 245.205 185.347 1.00 87.81 991 PHE A C 1
ATOM 7905 O O . PHE A 1 991 ? 250.548 245.320 184.235 1.00 87.81 991 PHE A O 1
ATOM 7913 N N . ASN A 1 992 ? 250.371 245.466 186.459 1.00 87.72 992 ASN A N 1
ATOM 7914 C CA . ASN A 1 992 ? 248.995 246.018 186.378 1.00 87.72 992 ASN A CA 1
ATOM 7915 C C . ASN A 1 992 ? 249.097 247.450 185.888 1.00 87.72 992 ASN A C 1
ATOM 7916 O O . ASN A 1 992 ? 249.436 248.311 186.698 1.00 87.72 992 ASN A O 1
ATOM 7921 N N . THR A 1 993 ? 248.809 247.695 184.606 1.00 88.42 993 THR A N 1
ATOM 7922 C CA . THR A 1 993 ? 248.993 249.058 184.039 1.00 88.42 993 THR A CA 1
ATOM 7923 C C . THR A 1 993 ? 247.722 249.517 183.317 1.00 88.42 993 THR A C 1
ATOM 7924 O O . THR A 1 993 ? 247.692 250.685 182.882 1.00 88.42 993 THR A O 1
ATOM 7928 N N . TYR A 1 994 ? 246.717 248.645 183.193 1.00 84.57 994 TYR A N 1
ATOM 7929 C CA . TYR A 1 994 ? 245.516 249.036 182.409 1.00 84.57 994 TYR A CA 1
ATOM 7930 C C . TYR A 1 994 ? 244.649 250.018 183.199 1.00 84.57 994 TYR A C 1
ATOM 7931 O O . TYR A 1 994 ? 244.196 249.664 184.306 1.00 84.57 994 TYR A O 1
ATOM 7940 N N . ARG A 1 995 ? 244.432 251.214 182.649 1.00 87.50 995 ARG A N 1
ATOM 7941 C CA . ARG A 1 995 ? 243.498 252.178 183.285 1.00 87.50 995 ARG A CA 1
ATOM 7942 C C . ARG A 1 995 ? 242.366 252.402 182.280 1.00 87.50 995 ARG A C 1
ATOM 7943 O O . ARG A 1 995 ? 242.643 252.325 181.072 1.00 87.50 995 ARG A O 1
ATOM 7951 N N . PHE A 1 996 ? 241.156 252.705 182.760 1.00 85.95 996 PHE A N 1
ATOM 7952 C CA . PHE A 1 996 ? 240.058 253.061 181.825 1.00 85.95 996 PHE A CA 1
ATOM 7953 C C . PHE A 1 996 ? 240.502 254.324 181.080 1.00 85.95 996 PHE A C 1
ATOM 7954 O O . PHE A 1 996 ? 239.954 254.627 180.012 1.00 85.95 996 PHE A O 1
ATOM 7962 N N . ALA A 1 997 ? 241.492 255.031 181.631 1.00 88.63 997 ALA A N 1
ATOM 7963 C CA . ALA A 1 997 ? 242.029 256.238 180.960 1.00 88.63 997 ALA A CA 1
ATOM 7964 C C . ALA A 1 997 ? 242.674 255.838 179.630 1.00 88.63 997 ALA A C 1
ATOM 7965 O O . ALA A 1 997 ? 242.457 256.556 178.635 1.00 88.63 997 ALA A O 1
ATOM 7967 N N . ASP A 1 998 ? 243.433 254.738 179.619 1.00 90.98 998 ASP A N 1
ATOM 7968 C CA . ASP A 1 998 ? 244.076 254.249 178.370 1.00 90.98 998 ASP A CA 1
ATOM 7969 C C . ASP A 1 998 ? 242.984 253.923 177.347 1.00 90.98 998 ASP A C 1
ATOM 7970 O O . ASP A 1 998 ? 242.967 254.562 176.278 1.00 90.98 998 ASP A O 1
ATOM 7975 N N . HIS A 1 999 ? 242.112 252.965 177.669 1.00 88.38 999 HIS A N 1
ATOM 7976 C CA . HIS A 1 999 ? 240.992 252.613 176.757 1.00 88.38 999 HIS A CA 1
ATOM 7977 C C . HIS A 1 999 ? 239.771 253.468 177.098 1.00 88.38 999 HIS A C 1
ATOM 7978 O O . HIS A 1 999 ? 238.840 252.933 177.717 1.00 88.38 999 HIS A O 1
ATOM 7985 N N . LYS A 1 1000 ? 239.793 254.750 176.728 1.00 88.75 1000 LYS A N 1
ATOM 7986 C CA . LYS A 1 1000 ? 238.645 255.652 177.005 1.00 88.75 1000 LYS A CA 1
ATOM 7987 C C . LYS A 1 1000 ? 237.800 255.773 175.737 1.00 88.75 1000 LYS A C 1
ATOM 7988 O O . LYS A 1 1000 ? 236.737 255.130 175.674 1.00 88.75 1000 LYS A O 1
ATOM 7994 N N . GLU A 1 1001 ? 238.281 256.545 174.757 1.00 91.79 1001 GLU A N 1
ATOM 7995 C CA . GLU A 1 1001 ? 237.541 256.724 173.480 1.00 91.79 1001 GLU A CA 1
ATOM 7996 C C . GLU A 1 1001 ? 237.507 255.395 172.721 1.00 91.79 1001 GLU A C 1
ATOM 7997 O O . GLU A 1 1001 ? 236.561 255.194 171.948 1.00 91.79 1001 GLU A O 1
ATOM 8003 N N . ARG A 1 1002 ? 238.536 254.546 172.868 1.00 88.18 1002 ARG A N 1
ATOM 8004 C CA . ARG A 1 1002 ? 238.385 253.255 172.165 1.00 88.18 1002 ARG A CA 1
ATOM 8005 C C . ARG A 1 1002 ? 237.156 252.515 172.707 1.00 88.18 1002 ARG A C 1
ATOM 8006 O O . ARG A 1 1002 ? 236.436 251.992 171.871 1.00 88.18 1002 ARG A O 1
ATOM 8014 N N . VAL A 1 1003 ? 236.873 252.494 174.001 1.00 85.94 1003 VAL A N 1
ATOM 8015 C CA . VAL A 1 1003 ? 235.644 251.802 174.500 1.00 85.94 1003 VAL A CA 1
ATOM 8016 C C . VAL A 1 1003 ? 234.417 252.419 173.820 1.00 85.94 1003 VAL A C 1
ATOM 8017 O O . VAL A 1 1003 ? 233.595 251.652 173.284 1.00 85.94 1003 VAL A O 1
ATOM 8021 N N . ILE A 1 1004 ? 234.318 253.752 173.816 1.00 86.48 1004 ILE A N 1
ATOM 8022 C CA . ILE A 1 1004 ? 233.142 254.447 173.212 1.00 86.48 1004 ILE A CA 1
ATOM 8023 C C . ILE A 1 1004 ? 233.017 254.029 171.742 1.00 86.48 1004 ILE A C 1
ATOM 8024 O O . ILE A 1 1004 ? 231.894 253.690 171.320 1.00 86.48 1004 ILE A O 1
ATOM 8029 N N . ASP A 1 1005 ? 234.132 254.024 171.005 1.00 85.99 1005 ASP A N 1
ATOM 8030 C CA . ASP A 1 1005 ? 234.118 253.628 169.569 1.00 85.99 1005 ASP A CA 1
ATOM 8031 C C . ASP A 1 1005 ? 233.590 252.194 169.450 1.00 85.99 1005 ASP A C 1
ATOM 8032 O O . ASP A 1 1005 ? 232.647 251.981 168.664 1.00 85.99 1005 ASP A O 1
ATOM 8037 N N . LEU A 1 1006 ? 234.167 251.260 170.213 1.00 80.94 1006 LEU A N 1
ATOM 8038 C CA . LEU A 1 1006 ? 233.725 249.841 170.173 1.00 80.94 1006 LEU A CA 1
ATOM 8039 C C . LEU A 1 1006 ? 232.219 249.788 170.430 1.00 80.94 1006 LEU A C 1
ATOM 8040 O O . LEU A 1 1006 ? 231.510 249.213 169.592 1.00 80.94 1006 LEU A O 1
ATOM 8045 N N . LEU A 1 1007 ? 231.760 250.388 171.533 1.00 79.43 1007 LEU A N 1
ATOM 8046 C CA . LEU A 1 1007 ? 230.318 250.362 171.896 1.00 79.43 1007 LEU A CA 1
ATOM 8047 C C . LEU A 1 1007 ? 229.466 250.807 170.704 1.00 79.43 1007 LEU A C 1
ATOM 8048 O O . LEU A 1 1007 ? 228.545 250.064 170.360 1.00 79.43 1007 LEU A O 1
ATOM 8053 N N . ALA A 1 1008 ? 229.771 251.961 170.102 1.00 85.01 1008 ALA A N 1
ATOM 8054 C CA . ALA A 1 1008 ? 228.952 252.499 168.987 1.00 85.01 1008 ALA A CA 1
ATOM 8055 C C . ALA A 1 1008 ? 228.796 251.460 167.871 1.00 85.01 1008 ALA A C 1
ATOM 8056 O O . ALA A 1 1008 ? 227.651 251.230 167.431 1.00 85.01 1008 ALA A O 1
ATOM 8058 N N . ARG A 1 1009 ? 229.903 250.861 167.428 1.00 84.35 1009 ARG A N 1
ATOM 8059 C CA . ARG A 1 1009 ? 229.847 249.890 166.302 1.00 84.35 1009 ARG A CA 1
ATOM 8060 C C . ARG A 1 1009 ? 229.124 248.613 166.748 1.00 84.35 1009 ARG A C 1
ATOM 8061 O O . ARG A 1 1009 ? 228.289 248.120 165.972 1.00 84.35 1009 ARG A O 1
ATOM 8069 N N . VAL A 1 1010 ? 229.421 248.117 167.953 1.00 80.75 1010 VAL A N 1
ATOM 8070 C CA . VAL A 1 1010 ? 228.763 246.883 168.483 1.00 80.75 1010 VAL A CA 1
ATOM 8071 C C . VAL A 1 1010 ? 227.260 247.152 168.644 1.00 80.75 1010 VAL A C 1
ATOM 8072 O O . VAL A 1 1010 ? 226.472 246.233 168.373 1.00 80.75 1010 VAL A O 1
ATOM 8076 N N . THR A 1 1011 ? 226.875 248.375 169.025 1.00 83.20 1011 THR A N 1
ATOM 8077 C CA . THR A 1 1011 ? 225.433 248.733 169.124 1.00 83.20 1011 THR A CA 1
ATOM 8078 C C . THR A 1 1011 ? 224.765 248.452 167.775 1.00 83.20 1011 THR A C 1
ATOM 8079 O O . THR A 1 1011 ? 223.775 247.696 167.756 1.00 83.20 1011 THR A O 1
ATOM 8083 N N . THR A 1 1012 ? 225.309 249.018 166.692 1.00 83.00 1012 THR A N 1
ATOM 8084 C CA . THR A 1 1012 ? 224.747 248.780 165.335 1.00 83.00 1012 THR A CA 1
ATOM 8085 C C . THR A 1 1012 ? 224.713 247.275 165.046 1.00 83.00 1012 THR A C 1
ATOM 8086 O O . THR A 1 1012 ? 223.645 246.795 164.632 1.00 83.00 1012 THR A O 1
ATOM 8090 N N . VAL A 1 1013 ? 225.826 246.565 165.271 1.00 82.75 1013 VAL A N 1
ATOM 8091 C CA . VAL A 1 1013 ? 225.894 245.089 165.036 1.00 82.75 1013 VAL A CA 1
ATOM 8092 C C . VAL A 1 1013 ? 224.718 244.409 165.748 1.00 82.75 1013 VAL A C 1
ATOM 8093 O O . VAL A 1 1013 ? 224.015 243.620 165.091 1.00 82.75 1013 VAL A O 1
ATOM 8097 N N . SER A 1 1014 ? 224.509 244.714 167.032 1.00 84.37 1014 SER A N 1
ATOM 8098 C CA . SER A 1 1014 ? 223.430 244.066 167.824 1.00 84.37 1014 SER A CA 1
ATOM 8099 C C . SER A 1 1014 ? 222.069 244.236 167.139 1.00 84.37 1014 SER A C 1
A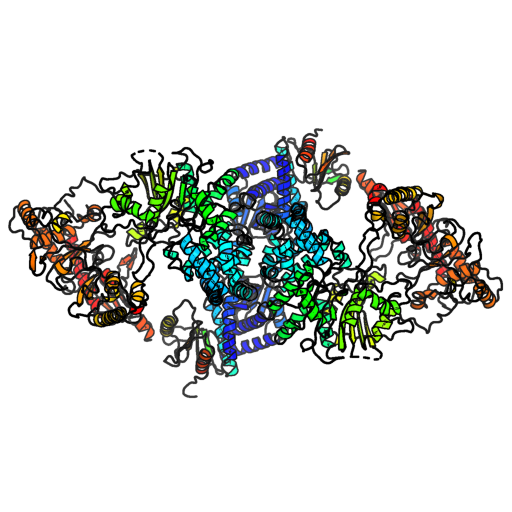TOM 8100 O O . SER A 1 1014 ? 221.385 243.217 166.937 1.00 84.37 1014 SER A O 1
ATOM 8103 N N . VAL A 1 1015 ? 221.699 245.475 166.797 1.00 82.75 1015 VAL A N 1
ATOM 8104 C CA . VAL A 1 1015 ? 220.393 245.741 166.121 1.00 82.75 1015 VAL A CA 1
ATOM 8105 C C . VAL A 1 1015 ? 220.340 244.950 164.810 1.00 82.75 1015 VAL A C 1
ATOM 8106 O O . VAL A 1 1015 ? 219.300 244.316 164.547 1.00 82.75 1015 VAL A O 1
ATOM 8110 N N . GLU A 1 1016 ? 221.420 244.984 164.024 1.00 89.02 1016 GLU A N 1
ATOM 8111 C CA . GLU A 1 1016 ? 221.434 244.302 162.702 1.00 89.02 1016 GLU A CA 1
ATOM 8112 C C . GLU A 1 1016 ? 221.130 242.812 162.881 1.00 89.02 1016 GLU A C 1
ATOM 8113 O O . GLU A 1 1016 ? 220.275 242.304 162.142 1.00 89.02 1016 GLU A O 1
ATOM 8119 N N . THR A 1 1017 ? 221.803 242.150 163.827 1.00 88.29 1017 THR A N 1
ATOM 8120 C CA . THR A 1 1017 ? 221.560 240.706 164.086 1.00 88.29 1017 THR A CA 1
ATOM 8121 C C . THR A 1 1017 ? 220.065 240.466 164.306 1.00 88.29 1017 THR A C 1
ATOM 8122 O O . THR A 1 1017 ? 219.505 239.607 163.604 1.00 88.29 1017 THR A O 1
ATOM 8126 N N . VAL A 1 1018 ? 219.457 241.198 165.245 1.00 83.87 1018 VAL A N 1
ATOM 8127 C CA . VAL A 1 1018 ? 218.007 241.025 165.563 1.00 83.87 1018 VAL A CA 1
ATOM 8128 C C . VAL A 1 1018 ? 217.187 241.115 164.270 1.00 83.87 1018 VAL A C 1
ATOM 8129 O O . VAL A 1 1018 ? 216.327 240.242 164.064 1.00 83.87 1018 VAL A O 1
ATOM 8133 N N . ARG A 1 1019 ? 217.457 242.120 163.430 1.00 90.85 1019 ARG A N 1
ATOM 8134 C CA . ARG A 1 1019 ? 216.722 242.291 162.147 1.00 90.85 1019 ARG A CA 1
ATOM 8135 C C . ARG A 1 1019 ? 216.822 241.008 161.311 1.00 90.85 1019 ARG A C 1
ATOM 8136 O O . ARG A 1 1019 ? 215.760 240.450 160.970 1.00 90.85 1019 ARG A O 1
ATOM 8144 N N . ILE A 1 1020 ? 218.042 240.555 161.002 1.00 90.80 1020 ILE A N 1
ATOM 8145 C CA . ILE A 1 1020 ? 218.231 239.355 160.130 1.00 90.80 1020 ILE A CA 1
ATOM 8146 C C . ILE A 1 1020 ? 217.575 238.130 160.778 1.00 90.80 1020 ILE A C 1
ATOM 8147 O O . ILE A 1 1020 ? 216.845 237.409 160.068 1.00 90.80 1020 ILE A O 1
ATOM 8152 N N . VAL A 1 1021 ? 217.805 237.917 162.077 1.00 91.27 1021 VAL A N 1
ATOM 8153 C CA . VAL A 1 1021 ? 217.268 236.712 162.779 1.00 91.27 1021 VAL A CA 1
ATOM 8154 C C . VAL A 1 1021 ? 215.737 236.797 162.874 1.00 91.27 1021 VAL A C 1
ATOM 8155 O O . VAL A 1 1021 ? 215.092 235.731 162.967 1.00 91.27 1021 VAL A O 1
ATOM 8159 N N . GLY A 1 1022 ? 215.173 238.007 162.809 1.00 94.84 1022 GLY A N 1
ATOM 8160 C CA . GLY A 1 1022 ? 213.710 238.184 162.878 1.00 94.84 1022 GLY A CA 1
ATOM 8161 C C . GLY A 1 1022 ? 213.039 237.818 161.567 1.00 94.84 1022 GLY A C 1
ATOM 8162 O O . GLY A 1 1022 ? 211.907 237.300 161.612 1.00 94.84 1022 GLY A O 1
ATOM 8163 N N . GLU A 1 1023 ? 213.707 238.082 160.440 1.00 96.33 1023 GLU A N 1
ATOM 8164 C CA . GLU A 1 1023 ? 213.145 237.733 159.107 1.00 96.33 1023 GLU A CA 1
ATOM 8165 C C . GLU A 1 1023 ? 212.954 236.214 159.024 1.00 96.33 1023 GLU A C 1
ATOM 8166 O O . GLU A 1 1023 ? 212.122 235.772 158.209 1.00 96.33 1023 GLU A O 1
ATOM 8172 N N . MET A 1 1024 ? 213.687 235.453 159.842 1.00 94.00 1024 MET A N 1
ATOM 8173 C CA . MET A 1 1024 ? 213.612 233.968 159.816 1.00 94.00 1024 MET A CA 1
ATOM 8174 C C . MET A 1 1024 ? 212.300 233.546 160.481 1.00 94.00 1024 MET A C 1
ATOM 8175 O O . MET A 1 1024 ? 211.962 234.130 161.529 1.00 94.00 1024 MET A O 1
ATOM 8180 N N . PRO A 1 1025 ? 211.517 232.537 159.992 1.00 97.26 1025 PRO A N 1
ATOM 8181 C CA . PRO A 1 1025 ? 210.189 232.244 160.573 1.00 97.26 1025 PRO A CA 1
ATOM 8182 C C . PRO A 1 1025 ? 210.160 231.358 161.828 1.00 97.26 1025 PRO A C 1
ATOM 8183 O O . PRO A 1 1025 ? 211.042 231.473 162.657 1.00 97.26 1025 PRO A O 1
ATOM 8187 N N . ALA A 1 1026 ? 209.120 230.528 161.955 1.00 106.06 1026 ALA A N 1
ATOM 8188 C CA . ALA A 1 1026 ? 209.010 229.609 163.111 1.00 106.06 1026 ALA A CA 1
ATOM 8189 C C . ALA A 1 1026 ? 208.994 228.169 162.593 1.00 106.06 1026 ALA A C 1
ATOM 8190 O O . ALA A 1 1026 ? 209.068 227.240 163.420 1.00 106.06 1026 ALA A O 1
ATOM 8192 N N . GLU A 1 1027 ? 208.892 227.999 161.271 1.00 105.84 1027 GLU A N 1
ATOM 8193 C CA . GLU A 1 1027 ? 208.926 226.640 160.670 1.00 105.84 1027 GLU A CA 1
ATOM 8194 C C . GLU A 1 1027 ? 210.267 225.993 161.022 1.00 105.84 1027 GLU A C 1
ATOM 8195 O O . GLU A 1 1027 ? 211.307 226.584 160.683 1.00 105.84 1027 GLU A O 1
ATOM 8201 N N . THR A 1 1028 ? 210.239 224.835 161.686 1.00 100.01 1028 THR A N 1
ATOM 8202 C CA . THR A 1 1028 ? 211.500 224.117 162.005 1.00 100.01 1028 THR A CA 1
ATOM 8203 C C . THR A 1 1028 ? 211.546 222.787 161.250 1.00 100.01 1028 THR A C 1
ATOM 8204 O O . THR A 1 1028 ? 210.747 221.892 161.586 1.00 100.01 1028 THR A O 1
ATOM 8208 N N . MET A 1 1029 ? 212.454 222.668 160.279 1.00 102.53 1029 MET A N 1
ATOM 8209 C CA . MET A 1 1029 ? 212.607 221.400 159.519 1.00 102.53 1029 MET A CA 1
ATOM 8210 C C . MET A 1 1029 ? 213.227 220.342 160.440 1.00 102.53 1029 MET A C 1
ATOM 8211 O O . MET A 1 1029 ? 214.129 220.682 161.202 1.00 102.53 1029 MET A O 1
ATOM 8217 N N . SER B 1 2 ? 241.171 259.484 243.498 1.00 89.71 2 SER B N 1
ATOM 8218 C CA . SER B 1 2 ? 242.238 260.453 243.848 1.00 89.71 2 SER B CA 1
ATOM 8219 C C . SER B 1 2 ? 241.784 261.874 243.517 1.00 89.71 2 SER B C 1
ATOM 8220 O O . SER B 1 2 ? 241.501 262.130 242.349 1.00 89.71 2 SER B O 1
ATOM 8223 N N . LEU B 1 3 ? 241.754 262.774 244.501 1.00 83.82 3 LEU B N 1
ATOM 8224 C CA . LEU B 1 3 ? 241.445 264.182 244.163 1.00 83.82 3 LEU B CA 1
ATOM 8225 C C . LEU B 1 3 ? 242.547 264.638 243.218 1.00 83.82 3 LEU B C 1
ATOM 8226 O O . LEU B 1 3 ? 242.300 265.556 242.456 1.00 83.82 3 LEU B O 1
ATOM 8231 N N . GLN B 1 4 ? 243.721 264.017 243.286 1.00 85.48 4 GLN B N 1
ATOM 8232 C CA . GLN B 1 4 ? 244.811 264.348 242.339 1.00 85.48 4 GLN B CA 1
ATOM 8233 C C . GLN B 1 4 ? 244.309 264.155 240.906 1.00 85.48 4 GLN B C 1
ATOM 8234 O O . GLN B 1 4 ? 244.358 265.113 240.135 1.00 85.48 4 GLN B O 1
ATOM 8240 N N . LEU B 1 5 ? 243.845 262.958 240.552 1.00 80.02 5 LEU B N 1
ATOM 8241 C CA . LEU B 1 5 ? 243.443 262.730 239.155 1.00 80.02 5 LEU B CA 1
ATOM 8242 C C . LEU B 1 5 ? 242.249 263.630 238.856 1.00 80.02 5 LEU B C 1
ATOM 8243 O O . LEU B 1 5 ? 242.146 264.053 237.709 1.00 80.02 5 LEU B O 1
ATOM 8248 N N . VAL B 1 6 ? 241.388 263.955 239.826 1.00 79.13 6 VAL B N 1
ATOM 8249 C CA . VAL B 1 6 ? 240.219 264.799 239.444 1.00 79.13 6 VAL B CA 1
ATOM 8250 C C . VAL B 1 6 ? 240.725 266.216 239.307 1.00 79.13 6 VAL B C 1
ATOM 8251 O O . VAL B 1 6 ? 240.150 266.978 238.538 1.00 79.13 6 VAL B O 1
ATOM 8255 N N . LYS B 1 7 ? 241.790 266.545 240.012 1.00 81.47 7 LYS B N 1
ATOM 8256 C CA . LYS B 1 7 ? 242.246 267.944 239.975 1.00 81.47 7 LYS B CA 1
ATOM 8257 C C . LYS B 1 7 ? 242.493 268.284 238.517 1.00 81.47 7 LYS B C 1
ATOM 8258 O O . LYS B 1 7 ? 242.093 269.367 238.089 1.00 81.47 7 LYS B O 1
ATOM 8264 N N . LYS B 1 8 ? 243.079 267.353 237.780 1.00 73.89 8 LYS B N 1
ATOM 8265 C CA . LYS B 1 8 ? 243.445 267.645 236.381 1.00 73.89 8 LYS B CA 1
ATOM 8266 C C . LYS B 1 8 ? 242.188 267.702 235.545 1.00 73.89 8 LYS B C 1
ATOM 8267 O O . LYS B 1 8 ? 242.162 268.508 234.643 1.00 73.89 8 LYS B O 1
ATOM 8273 N N . PHE B 1 9 ? 241.187 266.880 235.838 1.00 73.13 9 PHE B N 1
ATOM 8274 C CA . PHE B 1 9 ? 239.930 267.027 235.063 1.00 73.13 9 PHE B CA 1
ATOM 8275 C C . PHE B 1 9 ? 239.461 268.469 235.177 1.00 73.13 9 PHE B C 1
ATOM 8276 O O . PHE B 1 9 ? 239.046 269.031 234.163 1.00 73.13 9 PHE B O 1
ATOM 8284 N N . GLN B 1 10 ? 239.477 269.058 236.367 1.00 78.08 10 GLN B N 1
ATOM 8285 C CA . GLN B 1 10 ? 238.868 270.407 236.500 1.00 78.08 10 GLN B CA 1
ATOM 8286 C C . GLN B 1 10 ? 239.495 271.344 235.472 1.00 78.08 10 GLN B C 1
ATOM 8287 O O . GLN B 1 10 ? 238.770 272.174 234.914 1.00 78.08 10 GLN B O 1
ATOM 8293 N N . LYS B 1 11 ? 240.790 271.177 235.216 1.00 78.10 11 LYS B N 1
ATOM 8294 C CA . LYS B 1 11 ? 241.490 272.086 234.276 1.00 78.10 11 LYS B CA 1
ATOM 8295 C C . LYS B 1 11 ? 241.264 271.639 232.838 1.00 78.10 11 LYS B C 1
ATOM 8296 O O . LYS B 1 11 ? 241.020 272.500 232.011 1.00 78.10 11 LYS B O 1
ATOM 8302 N N . ARG B 1 12 ? 241.346 270.351 232.550 1.00 76.46 12 ARG B N 1
ATOM 8303 C CA . ARG B 1 12 ? 241.228 269.961 231.135 1.00 76.46 12 ARG B CA 1
ATOM 8304 C C . ARG B 1 12 ? 239.861 270.371 230.585 1.00 76.46 12 ARG B C 1
ATOM 8305 O O . ARG B 1 12 ? 239.821 270.725 229.416 1.00 76.46 12 ARG B O 1
ATOM 8313 N N . LEU B 1 13 ? 238.795 270.362 231.387 1.00 77.76 13 LEU B N 1
ATOM 8314 C CA . LEU B 1 13 ? 237.452 270.808 230.915 1.00 77.76 13 LEU B CA 1
ATOM 8315 C C . LEU B 1 13 ? 237.511 272.267 230.485 1.00 77.76 13 LEU B C 1
ATOM 8316 O O . LEU B 1 13 ? 237.118 272.561 229.352 1.00 77.76 13 LEU B O 1
ATOM 8321 N N . GLU B 1 14 ? 237.978 273.147 231.361 1.00 84.96 14 GLU B N 1
ATOM 8322 C CA . GLU B 1 14 ? 238.135 274.572 230.999 1.00 84.96 14 GLU B CA 1
ATOM 8323 C C . GLU B 1 14 ? 239.143 274.690 229.854 1.00 84.96 14 GLU B C 1
ATOM 8324 O O . GLU B 1 14 ? 238.850 275.409 228.902 1.00 84.96 14 GLU B O 1
ATOM 8330 N N . ASP B 1 15 ? 240.263 273.966 229.909 1.00 78.65 15 ASP B N 1
ATOM 8331 C CA . ASP B 1 15 ? 241.313 274.134 228.877 1.00 78.65 15 ASP B CA 1
ATOM 8332 C C . ASP B 1 15 ? 240.733 273.799 227.517 1.00 78.65 15 ASP B C 1
ATOM 8333 O O . ASP B 1 15 ? 241.052 274.489 226.559 1.00 78.65 15 ASP B O 1
ATOM 8338 N N . ILE B 1 16 ? 239.905 272.773 227.444 1.00 75.45 16 ILE B N 1
ATOM 8339 C CA . ILE B 1 16 ? 239.390 272.352 226.121 1.00 75.45 16 ILE B CA 1
ATOM 8340 C C . ILE B 1 16 ? 238.355 273.371 225.641 1.00 75.45 16 ILE B C 1
ATOM 8341 O O . ILE B 1 16 ? 238.180 273.501 224.440 1.00 75.45 16 ILE B O 1
ATOM 8346 N N . VAL B 1 17 ? 237.762 274.152 226.528 1.00 78.08 17 VAL B N 1
ATOM 8347 C CA . VAL B 1 17 ? 236.841 275.196 226.007 1.00 78.08 17 VAL B CA 1
ATOM 8348 C C . VAL B 1 17 ? 237.637 276.471 225.771 1.00 78.08 17 VAL B C 1
ATOM 8349 O O . VAL B 1 17 ? 237.137 277.348 225.056 1.00 78.08 17 VAL B O 1
ATOM 8353 N N . ALA B 1 18 ? 238.851 276.543 226.304 1.00 75.37 18 ALA B N 1
ATOM 8354 C CA . ALA B 1 18 ? 239.645 277.790 226.205 1.00 75.37 18 ALA B CA 1
ATOM 8355 C C . ALA B 1 18 ? 240.596 277.758 225.010 1.00 75.37 18 ALA B C 1
ATOM 8356 O O . ALA B 1 18 ? 240.602 278.719 224.233 1.00 75.37 18 ALA B O 1
ATOM 8358 N N . TYR B 1 19 ? 241.381 276.694 224.873 1.00 77.54 19 TYR B N 1
ATOM 8359 C CA . TYR B 1 19 ? 242.374 276.635 223.785 1.00 77.54 19 TYR B CA 1
ATOM 8360 C C . TYR B 1 19 ? 241.643 276.310 222.496 1.00 77.54 19 TYR B C 1
ATOM 8361 O O . TYR B 1 19 ? 242.316 276.075 221.504 1.00 77.54 19 TYR B O 1
ATOM 8370 N N . GLY B 1 20 ? 240.312 276.313 222.503 1.00 80.03 20 GLY B N 1
ATOM 8371 C CA . GLY B 1 20 ? 239.625 276.102 221.220 1.00 80.03 20 GLY B CA 1
ATOM 8372 C C . GLY B 1 20 ? 238.152 276.407 221.148 1.00 80.03 20 GLY B C 1
ATOM 8373 O O . GLY B 1 20 ? 237.506 275.871 220.253 1.00 80.03 20 GLY B O 1
ATOM 8374 N N . GLY B 1 21 ? 237.641 277.258 222.010 1.00 82.44 21 GLY B N 1
ATOM 8375 C CA . GLY B 1 21 ? 236.260 277.718 221.826 1.00 82.44 21 GLY B CA 1
ATOM 8376 C C . GLY B 1 21 ? 235.251 276.720 221.308 1.00 82.44 21 GLY B C 1
ATOM 8377 O O . GLY B 1 21 ? 234.525 277.083 220.371 1.00 82.44 21 GLY B O 1
ATOM 8378 N N . THR B 1 22 ? 235.220 275.502 221.829 1.00 84.82 22 THR B N 1
ATOM 8379 C CA . THR B 1 22 ? 234.098 274.590 221.525 1.00 84.82 22 THR B CA 1
ATOM 8380 C C . THR B 1 22 ? 233.294 274.360 222.806 1.00 84.82 22 THR B C 1
ATOM 8381 O O . THR B 1 22 ? 233.857 274.548 223.880 1.00 84.82 22 THR B O 1
ATOM 8385 N N . ARG B 1 23 ? 231.990 274.025 222.679 1.00 86.90 23 ARG B N 1
ATOM 8386 C CA . ARG B 1 23 ? 231.227 273.696 223.903 1.00 86.90 23 ARG B CA 1
ATOM 8387 C C . ARG B 1 23 ? 230.441 272.414 223.682 1.00 86.90 23 ARG B C 1
ATOM 8388 O O . ARG B 1 23 ? 229.957 271.870 224.671 1.00 86.90 23 ARG B O 1
ATOM 8396 N N . ASN B 1 24 ? 230.376 271.924 222.437 1.00 84.13 24 ASN B N 1
ATOM 8397 C CA . ASN B 1 24 ? 229.560 270.721 222.099 1.00 84.13 24 ASN B CA 1
ATOM 8398 C C . ASN B 1 24 ? 230.042 269.479 222.860 1.00 84.13 24 ASN B C 1
ATOM 8399 O O . ASN B 1 24 ? 231.253 269.390 223.142 1.00 84.13 24 ASN B O 1
ATOM 8404 N N . GLU B 1 25 ? 229.129 268.542 223.138 1.00 90.69 25 GLU B N 1
ATOM 8405 C CA . GLU B 1 25 ? 229.463 267.320 223.922 1.00 90.69 25 GLU B CA 1
ATOM 8406 C C . GLU B 1 25 ? 230.651 266.573 223.307 1.00 90.69 25 GLU B C 1
ATOM 8407 O O . GLU B 1 25 ? 231.621 266.341 224.043 1.00 90.69 25 GLU B O 1
ATOM 8413 N N . SER B 1 26 ? 230.599 266.242 222.012 1.00 82.17 26 SER B N 1
ATOM 8414 C CA . SER B 1 26 ? 231.666 265.418 221.375 1.00 82.17 26 SER B CA 1
ATOM 8415 C C . SER B 1 26 ? 233.063 266.031 221.552 1.00 82.17 26 SER B C 1
ATOM 8416 O O . SER B 1 26 ? 234.043 265.261 221.540 1.00 82.17 26 SER B O 1
ATOM 8419 N N . SER B 1 27 ? 233.156 267.355 221.703 1.00 75.89 27 SER B N 1
ATOM 8420 C CA . SER B 1 27 ? 234.476 268.026 221.828 1.00 75.89 27 SER B CA 1
ATOM 8421 C C . SER B 1 27 ? 234.915 268.099 223.293 1.00 75.89 27 SER B C 1
ATOM 8422 O O . SER B 1 27 ? 236.133 268.017 223.539 1.00 75.89 27 SER B O 1
ATOM 8425 N N . VAL B 1 28 ? 233.968 268.208 224.231 1.00 75.65 28 VAL B N 1
ATOM 8426 C CA . VAL B 1 28 ? 234.339 268.403 225.668 1.00 75.65 28 VAL B CA 1
ATOM 8427 C C . VAL B 1 28 ? 234.310 267.076 226.439 1.00 75.65 28 VAL B C 1
ATOM 8428 O O . VAL B 1 28 ? 234.748 267.074 227.607 1.00 75.65 28 VAL B O 1
ATOM 8432 N N . ARG B 1 29 ? 233.851 265.985 225.816 1.00 79.48 29 ARG B N 1
ATOM 8433 C CA . ARG B 1 29 ? 233.717 264.693 226.548 1.00 79.48 29 ARG B CA 1
ATOM 8434 C C . ARG B 1 29 ? 235.088 264.021 226.686 1.00 79.48 29 ARG B C 1
ATOM 8435 O O . ARG B 1 29 ? 235.200 263.095 227.509 1.00 79.48 29 ARG B O 1
ATOM 8443 N N . ALA B 1 30 ? 236.089 264.482 225.928 1.00 74.43 30 ALA B N 1
ATOM 8444 C CA . ALA B 1 30 ? 237.443 263.879 225.966 1.00 74.43 30 ALA B CA 1
ATOM 8445 C C . ALA B 1 30 ? 238.036 263.991 227.374 1.00 74.43 30 ALA B C 1
ATOM 8446 O O . ALA B 1 30 ? 238.749 263.058 227.785 1.00 74.43 30 ALA B O 1
ATOM 8448 N N . ALA B 1 31 ? 237.755 265.092 228.079 1.00 73.35 31 ALA B N 1
ATOM 8449 C CA . ALA B 1 31 ? 238.275 265.290 229.453 1.00 73.35 31 ALA B CA 1
ATOM 8450 C C . ALA B 1 31 ? 237.780 264.166 230.367 1.00 73.35 31 ALA B C 1
ATOM 8451 O O . ALA B 1 31 ? 238.616 263.547 231.051 1.00 73.35 31 ALA B O 1
ATOM 8453 N N . PHE B 1 32 ? 236.466 263.920 230.380 1.00 71.90 32 PHE B N 1
ATOM 8454 C CA . PHE B 1 32 ? 235.897 262.873 231.268 1.00 71.90 32 PHE B CA 1
ATOM 8455 C C . PHE B 1 32 ? 236.333 261.490 230.776 1.00 71.90 32 PHE B C 1
ATOM 8456 O O . PHE B 1 32 ? 236.543 260.608 231.624 1.00 71.90 32 PHE B O 1
ATOM 8464 N N . GLN B 1 33 ? 236.587 261.358 229.451 1.00 71.34 33 GLN B N 1
ATOM 8465 C CA . GLN B 1 33 ? 237.042 260.039 228.991 1.00 71.34 33 GLN B CA 1
ATOM 8466 C C . GLN B 1 33 ? 238.335 259.847 229.719 1.00 71.34 33 GLN B C 1
ATOM 8467 O O . GLN B 1 33 ? 238.471 258.876 230.445 1.00 71.34 33 GLN B O 1
ATOM 8473 N N . GLN B 1 34 ? 239.207 260.832 229.619 1.00 73.22 34 GLN B N 1
ATOM 8474 C CA . GLN B 1 34 ? 240.572 260.608 230.141 1.00 73.22 34 GLN B CA 1
ATOM 8475 C C . GLN B 1 34 ? 240.489 260.263 231.604 1.00 73.22 34 GLN B C 1
ATOM 8476 O O . GLN B 1 34 ? 241.055 259.261 232.025 1.00 73.22 34 GLN B O 1
ATOM 8482 N N . LEU B 1 35 ? 239.761 261.071 232.321 1.00 71.37 35 LEU B N 1
ATOM 8483 C CA . LEU B 1 35 ? 239.604 260.856 233.786 1.00 71.37 35 LEU B CA 1
ATOM 8484 C C . LEU B 1 35 ? 239.158 259.415 234.066 1.00 71.37 35 LEU B C 1
ATOM 8485 O O . LEU B 1 35 ? 239.834 258.740 234.868 1.00 71.37 35 LEU B O 1
ATOM 8490 N N . LEU B 1 36 ? 238.076 258.963 233.427 1.00 70.09 36 LEU B N 1
ATOM 8491 C CA . LEU B 1 36 ? 237.533 257.606 233.705 1.00 70.09 36 LEU B CA 1
ATOM 8492 C C . LEU B 1 36 ? 238.556 256.536 233.317 1.00 70.09 36 LEU B C 1
ATOM 8493 O O . LEU B 1 36 ? 238.882 255.704 234.183 1.00 70.09 36 LEU B O 1
ATOM 8498 N N . SER B 1 37 ? 239.027 256.554 232.067 1.00 70.83 37 SER B N 1
ATOM 8499 C CA . SER B 1 37 ? 239.970 255.510 231.587 1.00 70.83 37 SER B CA 1
ATOM 8500 C C . SER B 1 37 ? 241.201 255.441 232.496 1.00 70.83 37 SER B C 1
ATOM 8501 O O . SER B 1 37 ? 241.632 254.318 232.797 1.00 70.83 37 SER B O 1
ATOM 8504 N N . ASP B 1 38 ? 241.727 256.590 232.930 1.00 74.05 38 ASP B N 1
ATOM 8505 C CA . ASP B 1 38 ? 242.974 256.608 233.741 1.00 74.05 38 ASP B CA 1
ATOM 8506 C C . ASP B 1 38 ? 242.710 255.999 235.124 1.00 74.05 38 ASP B C 1
ATOM 8507 O O . ASP B 1 38 ? 243.551 255.199 235.578 1.00 74.05 38 ASP B O 1
ATOM 8512 N N . TRP B 1 39 ? 241.597 256.370 235.768 1.00 75.88 39 TRP B N 1
ATOM 8513 C CA . TRP B 1 39 ? 241.301 255.852 237.122 1.00 75.88 39 TRP B CA 1
ATOM 8514 C C . TRP B 1 39 ? 241.117 254.357 236.982 1.00 75.88 39 TRP B C 1
ATOM 8515 O O . TRP B 1 39 ? 241.544 253.634 237.874 1.00 75.88 39 TRP B O 1
ATOM 8526 N N . ALA B 1 40 ? 240.541 253.924 235.870 1.00 75.03 40 ALA B N 1
ATOM 8527 C CA . ALA B 1 40 ? 240.229 252.491 235.714 1.00 75.03 40 ALA B CA 1
ATOM 8528 C C . ALA B 1 40 ? 241.513 251.685 235.629 1.00 75.03 40 ALA B C 1
ATOM 8529 O O . ALA B 1 40 ? 241.571 250.657 236.291 1.00 75.03 40 ALA B O 1
ATOM 8531 N N . GLU B 1 41 ? 242.466 252.109 234.807 1.00 78.35 41 GLU B N 1
ATOM 8532 C CA . GLU B 1 41 ? 243.741 251.380 234.611 1.00 78.35 41 GLU B CA 1
ATOM 8533 C C . GLU B 1 41 ? 244.218 250.787 235.928 1.00 78.35 41 GLU B C 1
ATOM 8534 O O . GLU B 1 41 ? 244.646 249.631 235.928 1.00 78.35 41 GLU B O 1
ATOM 8540 N N . GLY B 1 42 ? 244.148 251.561 237.001 1.00 76.34 42 GLY B N 1
ATOM 8541 C CA . GLY B 1 42 ? 244.574 251.061 238.313 1.00 76.34 42 GLY B CA 1
ATOM 8542 C C . GLY B 1 42 ? 243.585 250.084 238.916 1.00 76.34 42 GLY B C 1
ATOM 8543 O O . GLY B 1 42 ? 244.031 249.019 239.360 1.00 76.34 42 GLY B O 1
ATOM 8544 N N . SER B 1 43 ? 242.295 250.432 238.947 1.00 72.84 43 SER B N 1
ATOM 8545 C CA . SER B 1 43 ? 241.267 249.590 239.616 1.00 72.84 43 SER B CA 1
ATOM 8546 C C . SER B 1 43 ? 241.198 248.186 239.017 1.00 72.84 43 SER B C 1
ATOM 8547 O O . SER B 1 43 ? 240.623 247.313 239.666 1.00 72.84 43 SER B O 1
ATOM 8550 N N . GLY B 1 44 ? 241.761 247.985 237.829 1.00 72.87 44 GLY B N 1
ATOM 8551 C CA . GLY B 1 44 ? 241.758 246.659 237.185 1.00 72.87 44 GLY B CA 1
ATOM 8552 C C . GLY B 1 44 ? 240.845 246.612 235.986 1.00 72.87 44 GLY B C 1
ATOM 8553 O O . GLY B 1 44 ? 241.049 245.754 235.133 1.00 72.87 44 GLY B O 1
ATOM 8554 N N . LEU B 1 45 ? 239.881 247.513 235.919 1.00 71.04 45 LEU B N 1
ATOM 8555 C CA . LEU B 1 45 ? 238.971 247.589 234.760 1.00 71.04 45 LEU B CA 1
ATOM 8556 C C . LEU B 1 45 ? 239.624 248.395 233.630 1.00 71.04 45 LEU B C 1
ATOM 8557 O O . LEU B 1 45 ? 240.802 248.708 233.778 1.00 71.04 45 LEU B O 1
ATOM 8562 N N . ARG B 1 46 ? 238.923 248.675 232.525 1.00 71.04 46 ARG B N 1
ATOM 8563 C CA . ARG B 1 46 ? 239.418 249.554 231.431 1.00 71.04 46 ARG B CA 1
ATOM 8564 C C . ARG B 1 46 ? 238.165 250.179 230.839 1.00 71.04 46 ARG B C 1
ATOM 8565 O O . ARG B 1 46 ? 237.146 249.530 230.972 1.00 71.04 46 ARG B O 1
ATOM 8573 N N . LEU B 1 47 ? 238.205 251.346 230.205 1.00 70.03 47 LEU B N 1
ATOM 8574 C CA . LEU B 1 47 ? 236.959 251.865 229.590 1.00 70.03 47 LEU B CA 1
ATOM 8575 C C . LEU B 1 47 ? 236.997 251.685 228.079 1.00 70.03 47 LEU B C 1
ATOM 8576 O O . LEU B 1 47 ? 237.817 252.342 227.458 1.00 70.03 47 LEU B O 1
ATOM 8581 N N . ILE B 1 48 ? 236.140 250.835 227.511 1.00 74.87 48 ILE B N 1
ATOM 8582 C CA . ILE B 1 48 ? 236.067 250.646 226.039 1.00 74.87 48 ILE B CA 1
ATOM 8583 C C . ILE B 1 48 ? 234.951 251.554 225.561 1.00 74.87 48 ILE B C 1
ATOM 8584 O O . ILE B 1 48 ? 233.848 251.399 226.047 1.00 74.87 48 ILE B O 1
ATOM 8589 N N . THR B 1 49 ? 235.258 252.517 224.686 1.00 76.71 49 THR B N 1
ATOM 8590 C CA . THR B 1 49 ? 234.248 253.539 224.287 1.00 76.71 49 THR B CA 1
ATOM 8591 C C . THR B 1 49 ? 233.292 253.023 223.209 1.00 76.71 49 THR B C 1
ATOM 8592 O O . THR B 1 49 ? 233.680 252.080 222.494 1.00 76.71 49 THR B O 1
ATOM 8596 N N . GLU B 1 50 ? 232.100 253.625 223.109 1.00 76.21 50 GLU B N 1
ATOM 8597 C CA . GLU B 1 50 ? 231.110 253.273 222.051 1.00 76.21 50 GLU B CA 1
ATOM 8598 C C . GLU B 1 50 ? 230.960 251.757 221.885 1.00 76.21 50 GLU B C 1
ATOM 8599 O O . GLU B 1 50 ? 231.260 251.256 220.784 1.00 76.21 50 GLU B O 1
ATOM 8605 N N . VAL B 1 51 ? 230.484 251.062 222.922 1.00 74.80 51 VAL B N 1
ATOM 8606 C CA . VAL B 1 51 ? 230.221 249.598 222.785 1.00 74.80 51 VAL B CA 1
ATOM 8607 C C . VAL B 1 51 ? 228.759 249.425 222.360 1.00 74.80 51 VAL B C 1
ATOM 8608 O O . VAL B 1 51 ? 227.877 249.952 223.067 1.00 74.80 51 VAL B O 1
ATOM 8612 N N . THR B 1 52 ? 228.522 248.753 221.228 1.00 76.06 52 THR B N 1
ATOM 8613 C CA . THR B 1 52 ? 227.138 248.587 220.707 1.00 76.06 52 THR B CA 1
ATOM 8614 C C . THR B 1 52 ? 226.422 247.465 221.467 1.00 76.06 52 THR B C 1
ATOM 8615 O O . THR B 1 52 ? 225.945 246.522 220.805 1.00 76.06 52 THR B O 1
ATOM 8619 N N . GLN B 1 53 ? 226.354 247.560 222.799 1.00 78.56 53 GLN B N 1
ATOM 8620 C CA . GLN B 1 53 ? 225.594 246.560 223.596 1.00 78.56 53 GLN B CA 1
ATOM 8621 C C . GLN B 1 53 ? 224.106 246.624 223.214 1.00 78.56 53 GLN B C 1
ATOM 8622 O O . GLN B 1 53 ? 223.577 247.738 223.035 1.00 78.56 53 GLN B O 1
ATOM 8628 N N . LYS B 1 54 ? 223.463 245.463 223.053 1.00 83.48 54 LYS B N 1
ATOM 8629 C CA . LYS B 1 54 ? 222.022 245.421 222.687 1.00 83.48 54 LYS B CA 1
ATOM 8630 C C . LYS B 1 54 ? 221.174 245.486 223.946 1.00 83.48 54 LYS B C 1
ATOM 8631 O O . LYS B 1 54 ? 221.723 245.230 225.007 1.00 83.48 54 LYS B O 1
ATOM 8637 N N . ALA B 1 55 ? 219.880 245.767 223.832 1.00 89.23 55 ALA B N 1
ATOM 8638 C CA . ALA B 1 55 ? 219.080 245.946 225.060 1.00 89.23 55 ALA B CA 1
ATOM 8639 C C . ALA B 1 55 ? 217.751 245.198 224.990 1.00 89.23 55 ALA B C 1
ATOM 8640 O O . ALA B 1 55 ? 217.553 244.448 224.027 1.00 89.23 55 ALA B O 1
ATOM 8642 N N . VAL B 1 56 ? 216.872 245.407 225.977 1.00 91.82 56 VAL B N 1
ATOM 8643 C CA . VAL B 1 56 ? 215.520 244.765 225.995 1.00 91.82 56 VAL B CA 1
ATOM 8644 C C . VAL B 1 56 ? 214.757 245.262 224.777 1.00 91.82 56 VAL B C 1
ATOM 8645 O O . VAL B 1 56 ? 215.005 246.420 224.410 1.00 91.82 56 VAL B O 1
ATOM 8649 N N . ALA B 1 57 ? 213.880 244.433 224.207 1.00 91.75 57 ALA B N 1
ATOM 8650 C CA . ALA B 1 57 ? 213.119 244.753 222.974 1.00 91.75 57 ALA B CA 1
ATOM 8651 C C . ALA B 1 57 ? 214.025 244.585 221.756 1.00 91.75 57 ALA B C 1
ATOM 8652 O O . ALA B 1 57 ? 213.530 244.779 220.637 1.00 91.75 57 ALA B O 1
ATOM 8654 N N . GLY B 1 58 ? 215.292 244.222 221.972 1.00 91.26 58 GLY B N 1
ATOM 8655 C CA . GLY B 1 58 ? 216.235 244.005 220.860 1.00 91.26 58 GLY B CA 1
ATOM 8656 C C . GLY B 1 58 ? 216.598 245.253 220.059 1.00 91.26 58 GLY B C 1
ATOM 8657 O O . GLY B 1 58 ? 216.808 245.103 218.844 1.00 91.26 58 GLY B O 1
ATOM 8658 N N . ASN B 1 59 ? 216.678 246.440 220.673 1.00 89.99 59 ASN B N 1
ATOM 8659 C CA . ASN B 1 59 ? 217.164 247.633 219.939 1.00 89.99 59 ASN B CA 1
ATOM 8660 C C . ASN B 1 59 ? 218.635 247.773 220.327 1.00 89.99 59 ASN B C 1
ATOM 8661 O O . ASN B 1 59 ? 218.978 247.233 221.378 1.00 89.99 59 ASN B O 1
ATOM 8666 N N . ASN B 1 60 ? 219.485 248.383 219.500 1.00 83.99 60 ASN B N 1
ATOM 8667 C CA . ASN B 1 60 ? 220.937 248.449 219.801 1.00 83.99 60 ASN B CA 1
ATOM 8668 C C . ASN B 1 60 ? 221.275 249.839 220.338 1.00 83.99 60 ASN B C 1
ATOM 8669 O O . ASN B 1 60 ? 220.832 250.782 219.718 1.00 83.99 60 ASN B O 1
ATOM 8674 N N . VAL B 1 61 ? 222.010 249.963 221.447 1.00 79.80 61 VAL B N 1
ATOM 8675 C CA . VAL B 1 61 ? 222.310 251.284 222.061 1.00 79.80 61 VAL B CA 1
ATOM 8676 C C . VAL B 1 61 ? 223.829 251.452 222.203 1.00 79.80 61 VAL B C 1
ATOM 8677 O O . VAL B 1 61 ? 224.506 250.440 222.180 1.00 79.80 61 VAL B O 1
ATOM 8681 N N . ARG B 1 62 ? 224.343 252.684 222.312 1.00 80.91 62 ARG B N 1
ATOM 8682 C CA . ARG B 1 62 ? 225.798 252.950 222.421 1.00 80.91 62 ARG B CA 1
ATOM 8683 C C . ARG B 1 62 ? 226.141 253.940 223.576 1.00 80.91 62 ARG B C 1
ATOM 8684 O O . ARG B 1 62 ? 226.221 255.119 223.283 1.00 80.91 62 ARG B O 1
ATOM 8692 N N . PRO B 1 63 ? 226.347 253.563 224.868 1.00 73.28 63 PRO B N 1
ATOM 8693 C CA . PRO B 1 63 ? 226.825 254.478 225.907 1.00 73.28 63 PRO B CA 1
ATOM 8694 C C . PRO B 1 63 ? 228.160 255.117 225.498 1.00 73.28 63 PRO B C 1
ATOM 8695 O O . PRO B 1 63 ? 228.911 254.495 224.762 1.00 73.28 63 PRO B O 1
ATOM 8699 N N . ASP B 1 64 ? 228.431 256.331 225.989 1.00 74.41 64 ASP B N 1
ATOM 8700 C CA . ASP B 1 64 ? 229.687 257.043 225.629 1.00 74.41 64 ASP B CA 1
ATOM 8701 C C . ASP B 1 64 ? 230.893 256.170 225.992 1.00 74.41 64 ASP B C 1
ATOM 8702 O O . ASP B 1 64 ? 231.864 256.169 225.215 1.00 74.41 64 ASP B O 1
ATOM 8707 N N . GLY B 1 65 ? 230.832 255.458 227.121 1.00 70.58 65 GLY B N 1
ATOM 8708 C CA . GLY B 1 65 ? 231.920 254.536 227.498 1.00 70.58 65 GLY B CA 1
ATOM 8709 C C . GLY B 1 65 ? 231.381 253.296 228.186 1.00 70.58 65 GLY B C 1
ATOM 8710 O O . GLY B 1 65 ? 230.244 253.353 228.685 1.00 70.58 65 GLY B O 1
ATOM 8711 N N . THR B 1 66 ? 232.159 252.209 228.200 1.00 69.70 66 THR B N 1
ATOM 8712 C CA . THR B 1 66 ? 231.739 250.961 228.894 1.00 69.70 66 THR B CA 1
ATOM 8713 C C . THR B 1 66 ? 232.912 250.408 229.708 1.00 69.70 66 THR B C 1
ATOM 8714 O O . THR B 1 66 ? 233.880 249.922 229.092 1.00 69.70 66 THR B O 1
ATOM 8718 N N . LEU B 1 67 ? 232.826 250.489 231.038 1.00 68.84 67 LEU B N 1
ATOM 8719 C CA . LEU B 1 67 ? 233.887 249.940 231.924 1.00 68.84 67 LEU B CA 1
ATOM 8720 C C . LEU B 1 67 ? 233.833 248.409 231.867 1.00 68.84 67 LEU B C 1
ATOM 8721 O O . LEU B 1 67 ? 232.975 247.832 232.559 1.00 68.84 67 LEU B O 1
ATOM 8726 N N . LYS B 1 68 ? 234.717 247.781 231.082 1.00 71.88 68 LYS B N 1
ATOM 8727 C CA . LYS B 1 68 ? 234.743 246.305 230.996 1.00 71.88 68 LYS B CA 1
ATOM 8728 C C . LYS B 1 68 ? 235.917 245.735 231.774 1.00 71.88 68 LYS B C 1
ATOM 8729 O O . LYS B 1 68 ? 236.828 246.495 232.044 1.00 71.88 68 LYS B O 1
ATOM 8735 N N . ASP B 1 69 ? 235.843 244.444 232.118 1.00 78.90 69 ASP B N 1
ATOM 8736 C CA . ASP B 1 69 ? 236.926 243.771 232.881 1.00 78.90 69 ASP B CA 1
ATOM 8737 C C . ASP B 1 69 ? 237.638 242.772 231.963 1.00 78.90 69 ASP B C 1
ATOM 8738 O O . ASP B 1 69 ? 237.335 242.772 230.755 1.00 78.90 69 ASP B O 1
ATOM 8743 N N . SER B 1 70 ? 238.545 241.960 232.514 1.00 73.63 70 SER B N 1
ATOM 8744 C CA . SER B 1 70 ? 239.348 241.020 231.684 1.00 73.63 70 SER B CA 1
ATOM 8745 C C . SER B 1 70 ? 238.453 239.976 231.005 1.00 73.63 70 SER B C 1
ATOM 8746 O O . SER B 1 70 ? 238.805 239.537 229.894 1.00 73.63 70 SER B O 1
ATOM 8749 N N . LEU B 1 71 ? 237.333 239.609 231.639 1.00 75.37 71 LEU B N 1
ATOM 8750 C CA . LEU B 1 71 ? 236.394 238.616 231.051 1.00 75.37 71 LEU B CA 1
ATOM 8751 C C . LEU B 1 71 ? 235.392 239.327 230.138 1.00 75.37 71 LEU B C 1
ATOM 8752 O O . LEU B 1 71 ? 234.297 238.760 229.935 1.00 75.37 71 LEU B O 1
ATOM 8757 N N . GLN B 1 72 ? 235.755 240.503 229.611 1.00 76.15 72 GLN B N 1
ATOM 8758 C CA . GLN B 1 72 ? 234.867 241.285 228.707 1.00 76.15 72 GLN B CA 1
ATOM 8759 C C . GLN B 1 72 ? 233.459 241.356 229.307 1.00 76.15 72 GLN B C 1
ATOM 8760 O O . GLN B 1 72 ? 232.485 241.272 228.533 1.00 76.15 72 GLN B O 1
ATOM 8766 N N . GLN B 1 73 ? 233.365 241.512 230.631 1.00 76.43 73 GLN B N 1
ATOM 8767 C CA . GLN B 1 73 ? 232.049 241.608 231.306 1.00 76.43 73 GLN B CA 1
ATOM 8768 C C . GLN B 1 73 ? 231.816 243.027 231.796 1.00 76.43 73 GLN B C 1
ATOM 8769 O O . GLN B 1 73 ? 232.458 243.401 232.755 1.00 76.43 73 GLN B O 1
ATOM 8775 N N . SER B 1 74 ? 230.886 243.755 231.206 1.00 69.14 74 SER B N 1
ATOM 8776 C CA . SER B 1 74 ? 230.595 245.157 231.585 1.00 69.14 74 SER B CA 1
ATOM 8777 C C . SER B 1 74 ? 230.306 245.271 233.070 1.00 69.14 74 SER B C 1
ATOM 8778 O O . SER B 1 74 ? 229.490 244.511 233.549 1.00 69.14 74 SER B O 1
ATOM 8781 N N . ARG B 1 75 ? 230.943 246.224 233.756 1.00 68.89 75 ARG B N 1
ATOM 8782 C CA . ARG B 1 75 ? 230.741 246.419 235.219 1.00 68.89 75 ARG B CA 1
ATOM 8783 C C . ARG B 1 75 ? 230.139 247.806 235.447 1.00 68.89 75 ARG B C 1
ATOM 8784 O O . ARG B 1 75 ? 229.743 248.101 236.594 1.00 68.89 75 ARG B O 1
ATOM 8792 N N . GLY B 1 76 ? 230.047 248.616 234.390 1.00 70.17 76 GLY B N 1
ATOM 8793 C CA . GLY B 1 76 ? 229.583 250.005 234.539 1.00 70.17 76 GLY B CA 1
ATOM 8794 C C . GLY B 1 76 ? 229.548 250.713 233.209 1.00 70.17 76 GLY B C 1
ATOM 8795 O O . GLY B 1 76 ? 230.331 250.335 232.357 1.00 70.17 76 GLY B O 1
ATOM 8796 N N . TYR B 1 77 ? 228.685 251.701 233.046 1.00 69.23 77 TYR B N 1
ATOM 8797 C CA . TYR B 1 77 ? 228.519 252.391 231.751 1.00 69.23 77 TYR B CA 1
ATOM 8798 C C . TYR B 1 77 ? 228.647 253.897 231.980 1.00 69.23 77 TYR B C 1
ATOM 8799 O O . TYR B 1 77 ? 228.226 254.316 233.039 1.00 69.23 77 TYR B O 1
ATOM 8808 N N . TRP B 1 78 ? 229.231 254.679 231.072 1.00 71.42 78 TRP B N 1
ATOM 8809 C CA . TRP B 1 78 ? 229.238 256.156 231.219 1.00 71.42 78 TRP B CA 1
ATOM 8810 C C . TRP B 1 78 ? 228.442 256.739 230.071 1.00 71.42 78 TRP B C 1
ATOM 8811 O O . TRP B 1 78 ? 228.469 256.126 229.026 1.00 71.42 78 TRP B O 1
ATOM 8822 N N . GLU B 1 79 ? 227.760 257.861 230.247 1.00 77.67 79 GLU B N 1
ATOM 8823 C CA . GLU B 1 79 ? 227.098 258.500 229.091 1.00 77.67 79 GLU B CA 1
ATOM 8824 C C . GLU B 1 79 ? 227.093 260.010 229.258 1.00 77.67 79 GLU B C 1
ATOM 8825 O O . GLU B 1 79 ? 226.554 260.461 230.249 1.00 77.67 79 GLU B O 1
ATOM 8831 N N . SER B 1 80 ? 227.632 260.760 228.294 1.00 81.94 80 SER B N 1
ATOM 8832 C CA . SER B 1 80 ? 227.737 262.236 228.404 1.00 81.94 80 SER B CA 1
ATOM 8833 C C . SER B 1 80 ? 226.764 262.953 227.488 1.00 81.94 80 SER B C 1
ATOM 8834 O O . SER B 1 80 ? 226.741 262.613 226.315 1.00 81.94 80 SER B O 1
ATOM 8837 N N . LYS B 1 81 ? 226.006 263.912 228.025 1.00 89.00 81 LYS B N 1
ATOM 8838 C CA . LYS B 1 81 ? 225.094 264.727 227.183 1.00 89.00 81 LYS B CA 1
ATOM 8839 C C . LYS B 1 81 ? 225.727 266.111 227.024 1.00 89.00 81 LYS B C 1
ATOM 8840 O O . LYS B 1 81 ? 226.837 266.315 227.555 1.00 89.00 81 LYS B O 1
ATOM 8846 N N . ASP B 1 82 ? 225.071 267.038 226.321 1.00 100.03 82 ASP B N 1
ATOM 8847 C CA . ASP B 1 82 ? 225.639 268.412 226.242 1.00 100.03 82 ASP B CA 1
ATOM 8848 C C . ASP B 1 82 ? 225.244 269.200 227.493 1.00 100.03 82 ASP B C 1
ATOM 8849 O O . ASP B 1 82 ? 224.220 268.853 228.111 1.00 100.03 82 ASP B O 1
ATOM 8854 N N . GLU B 1 83 ? 226.038 270.214 227.849 1.00 103.39 83 GLU B N 1
ATOM 8855 C CA . GLU B 1 83 ? 225.749 271.048 229.046 1.00 103.39 83 GLU B CA 1
ATOM 8856 C C . GLU B 1 83 ? 224.363 271.680 228.899 1.00 103.39 83 GLU B C 1
ATOM 8857 O O . GLU B 1 83 ? 223.607 271.672 229.890 1.00 103.39 83 GLU B O 1
ATOM 8863 N N . ALA B 1 84 ? 224.049 272.203 227.708 1.00 107.24 84 ALA B N 1
ATOM 8864 C CA . ALA B 1 84 ? 222.736 272.844 227.458 1.00 107.24 84 ALA B CA 1
ATOM 8865 C C . ALA B 1 84 ? 221.606 271.854 227.760 1.00 107.24 84 ALA B C 1
ATOM 8866 O O . ALA B 1 84 ? 220.664 272.240 228.479 1.00 107.24 84 ALA B O 1
ATOM 8868 N N . ASP B 1 85 ? 221.701 270.632 227.227 1.00 107.38 85 ASP B N 1
ATOM 8869 C CA . ASP B 1 85 ? 220.648 269.606 227.452 1.00 107.38 85 ASP B CA 1
ATOM 8870 C C . ASP B 1 85 ? 220.494 269.354 228.954 1.00 107.38 85 ASP B C 1
ATOM 8871 O O . ASP B 1 85 ? 221.471 268.891 229.575 1.00 107.38 85 ASP B O 1
ATOM 8876 N N . THR B 1 86 ? 219.314 269.654 229.506 1.00 100.98 86 THR B N 1
ATOM 8877 C CA . THR B 1 86 ? 219.055 269.400 230.948 1.00 100.98 86 THR B CA 1
ATOM 8878 C C . THR B 1 86 ? 219.277 267.914 231.231 1.00 100.98 86 THR B C 1
ATOM 8879 O O . THR B 1 86 ? 218.467 267.104 230.742 1.00 100.98 86 THR B O 1
ATOM 8883 N N . LEU B 1 87 ? 220.329 267.583 231.985 1.00 92.89 87 LEU B N 1
ATOM 8884 C CA . LEU B 1 87 ? 220.658 266.163 232.276 1.00 92.89 87 LEU B CA 1
ATOM 8885 C C . LEU B 1 87 ? 219.411 265.438 232.783 1.00 92.89 87 LEU B C 1
ATOM 8886 O O . LEU B 1 87 ? 219.034 264.452 232.145 1.00 92.89 87 LEU B O 1
ATOM 8891 N N . ASP B 1 88 ? 218.793 265.927 233.863 1.00 96.16 88 ASP B N 1
ATOM 8892 C CA . ASP B 1 88 ? 217.617 265.250 234.479 1.00 96.16 88 ASP B CA 1
ATOM 8893 C C . ASP B 1 88 ? 216.624 264.759 233.418 1.00 96.16 88 ASP B C 1
ATOM 8894 O O . ASP B 1 88 ? 216.302 263.560 233.436 1.00 96.16 88 ASP B O 1
ATOM 8899 N N . ASP B 1 89 ? 216.146 265.648 232.545 1.00 98.72 89 ASP B N 1
ATOM 8900 C CA . ASP B 1 89 ? 215.114 265.255 231.546 1.00 98.72 89 ASP B CA 1
ATOM 8901 C C . ASP B 1 89 ? 215.715 264.267 230.542 1.00 98.72 89 ASP B C 1
ATOM 8902 O O . ASP B 1 89 ? 215.044 263.262 230.232 1.00 98.72 89 ASP B O 1
ATOM 8907 N N . GLU B 1 90 ? 216.936 264.533 230.071 1.00 96.07 90 GLU B N 1
ATOM 8908 C CA . GLU B 1 90 ? 217.580 263.676 229.040 1.00 96.07 90 GLU B CA 1
ATOM 8909 C C . GLU B 1 90 ? 217.892 262.284 229.603 1.00 96.07 90 GLU B C 1
ATOM 8910 O O . GLU B 1 90 ? 217.947 261.330 228.803 1.00 96.07 90 GLU B O 1
ATOM 8916 N N . ILE B 1 91 ? 218.101 262.176 230.918 1.00 91.62 91 ILE B N 1
ATOM 8917 C CA . ILE B 1 91 ? 218.377 260.860 231.568 1.00 91.62 91 ILE B CA 1
ATOM 8918 C C . ILE B 1 91 ? 217.263 259.886 231.177 1.00 91.62 91 ILE B C 1
ATOM 8919 O O . ILE B 1 91 ? 217.587 258.847 230.572 1.00 91.62 91 ILE B O 1
ATOM 8924 N N . GLN B 1 92 ? 216.003 260.238 231.453 1.00 93.97 92 GLN B N 1
ATOM 8925 C CA . GLN B 1 92 ? 214.861 259.318 231.193 1.00 93.97 92 GLN B CA 1
ATOM 8926 C C . GLN B 1 92 ? 214.678 259.101 229.688 1.00 93.97 92 GLN B C 1
ATOM 8927 O O . GLN B 1 92 ? 214.218 258.008 229.308 1.00 93.97 92 GLN B O 1
ATOM 8933 N N . LYS B 1 93 ? 215.016 260.103 228.873 1.00 89.18 93 LYS B N 1
ATOM 8934 C CA . LYS B 1 93 ? 214.887 259.978 227.397 1.00 89.18 93 LYS B CA 1
ATOM 8935 C C . LYS B 1 93 ? 215.713 258.776 226.917 1.00 89.18 93 LYS B C 1
ATOM 8936 O O . LYS B 1 93 ? 215.183 257.978 226.118 1.00 89.18 93 LYS B O 1
ATOM 8942 N N . LYS B 1 94 ? 216.948 258.633 227.410 1.00 86.15 94 LYS B N 1
ATOM 8943 C CA . LYS B 1 94 ? 217.827 257.530 226.933 1.00 86.15 94 LYS B CA 1
ATOM 8944 C C . LYS B 1 94 ? 217.612 256.276 227.786 1.00 86.15 94 LYS B C 1
ATOM 8945 O O . LYS B 1 94 ? 218.008 255.189 227.336 1.00 86.15 94 LYS B O 1
ATOM 8951 N N . LEU B 1 95 ? 216.985 256.411 228.957 1.00 85.25 95 LEU B N 1
ATOM 8952 C CA . LEU B 1 95 ? 216.656 255.207 229.766 1.00 85.25 95 LEU B CA 1
ATOM 8953 C C . LEU B 1 95 ? 215.556 254.434 229.038 1.00 85.25 95 LEU B C 1
ATOM 8954 O O . LEU B 1 95 ? 215.536 253.195 229.151 1.00 85.25 95 LEU B O 1
ATOM 8959 N N . ALA B 1 96 ? 214.675 255.148 228.330 1.00 84.54 96 ALA B N 1
ATOM 8960 C CA . ALA B 1 96 ? 213.603 254.490 227.548 1.00 84.54 96 ALA B CA 1
ATOM 8961 C C . ALA B 1 96 ? 214.232 253.708 226.391 1.00 84.54 96 ALA B C 1
ATOM 8962 O O . ALA B 1 96 ? 213.718 252.618 226.072 1.00 84.54 96 ALA B O 1
ATOM 8964 N N . LYS B 1 97 ? 215.321 254.188 225.804 1.00 83.43 97 LYS B N 1
ATOM 8965 C CA . LYS B 1 97 ? 215.887 253.417 224.678 1.00 83.43 97 LYS B CA 1
ATOM 8966 C C . LYS B 1 97 ? 216.503 252.152 225.250 1.00 83.43 97 LYS B C 1
ATOM 8967 O O . LYS B 1 97 ? 216.859 251.282 224.468 1.00 83.43 97 LYS B O 1
ATOM 8973 N N . GLY B 1 98 ? 216.643 252.063 226.559 1.00 82.93 98 GLY B N 1
ATOM 8974 C CA . GLY B 1 98 ? 217.089 250.802 227.158 1.00 82.93 98 GLY B CA 1
ATOM 8975 C C . GLY B 1 98 ? 218.482 250.919 227.693 1.00 82.93 98 GLY B C 1
ATOM 8976 O O . GLY B 1 98 ? 219.050 249.887 228.020 1.00 82.93 98 GLY B O 1
ATOM 8977 N N . TYR B 1 99 ? 219.032 252.129 227.750 1.00 81.28 99 TYR B N 1
ATOM 8978 C CA . TYR B 1 99 ? 220.456 252.237 228.144 1.00 81.28 99 TYR B CA 1
ATOM 8979 C C . TYR B 1 99 ? 220.523 251.561 229.499 1.00 81.28 99 TYR B C 1
ATOM 8980 O O . TYR B 1 99 ? 219.636 251.797 230.317 1.00 81.28 99 TYR B O 1
ATOM 8989 N N . PRO B 1 100 ? 221.496 250.683 229.756 1.00 81.27 100 PRO B N 1
ATOM 8990 C CA . PRO B 1 100 ? 221.503 249.961 231.005 1.00 81.27 100 PRO B CA 1
ATOM 8991 C C . PRO B 1 100 ? 221.270 250.795 232.266 1.00 81.27 100 PRO B C 1
ATOM 8992 O O . PRO B 1 100 ? 221.685 251.915 232.302 1.00 81.27 100 PRO B O 1
ATOM 8996 N N . ARG B 1 101 ? 220.645 250.207 233.292 1.00 83.60 101 ARG B N 1
ATOM 8997 C CA . ARG B 1 101 ? 220.443 250.923 234.583 1.00 83.60 101 ARG B CA 1
ATOM 8998 C C . ARG B 1 101 ? 221.355 250.298 235.641 1.00 83.60 101 ARG B C 1
ATOM 8999 O O . ARG B 1 101 ? 221.161 250.603 236.835 1.00 83.60 101 ARG B O 1
ATOM 9007 N N . ASP B 1 102 ? 222.308 249.463 235.216 1.00 81.81 102 ASP B N 1
ATOM 9008 C CA . ASP B 1 102 ? 223.223 248.764 236.159 1.00 81.81 102 ASP B CA 1
ATOM 9009 C C . ASP B 1 102 ? 224.041 249.790 236.948 1.00 81.81 102 ASP B C 1
ATOM 9010 O O . ASP B 1 102 ? 223.861 249.867 238.181 1.00 81.81 102 ASP B O 1
ATOM 9015 N N . ASN B 1 103 ? 224.915 250.529 236.261 1.00 73.45 103 ASN B N 1
ATOM 9016 C CA . ASN B 1 103 ? 225.782 251.538 236.927 1.00 73.45 103 ASN B CA 1
ATOM 9017 C C . ASN B 1 103 ? 226.105 252.616 235.893 1.00 73.45 103 ASN B C 1
ATOM 9018 O O . ASN B 1 103 ? 227.272 252.694 235.475 1.00 73.45 103 ASN B O 1
ATOM 9023 N N . ILE B 1 104 ? 225.109 253.410 235.493 1.00 69.99 104 ILE B N 1
ATOM 9024 C CA . ILE B 1 104 ? 225.343 254.398 234.398 1.00 69.99 104 ILE B CA 1
ATOM 9025 C C . ILE B 1 104 ? 225.640 255.787 234.979 1.00 69.99 104 ILE B C 1
ATOM 9026 O O . ILE B 1 104 ? 224.929 256.209 235.913 1.00 69.99 104 ILE B O 1
ATOM 9031 N N . ILE B 1 105 ? 226.682 256.454 234.469 1.00 72.10 105 ILE B N 1
ATOM 9032 C CA . ILE B 1 105 ? 226.976 257.848 234.917 1.00 72.10 105 ILE B CA 1
ATOM 9033 C C . ILE B 1 105 ? 226.471 258.818 233.851 1.00 72.10 105 ILE B C 1
ATOM 9034 O O . ILE B 1 105 ? 227.156 258.969 232.821 1.00 72.10 105 ILE B O 1
ATOM 9039 N N . PHE B 1 106 ? 225.301 259.418 234.064 1.00 72.98 106 PHE B N 1
ATOM 9040 C CA . PHE B 1 106 ? 224.856 260.476 233.122 1.00 72.98 106 PHE B CA 1
ATOM 9041 C C . PHE B 1 106 ? 225.655 261.721 233.513 1.00 72.98 106 PHE B C 1
ATOM 9042 O O . PHE B 1 106 ? 225.589 262.090 234.696 1.00 72.98 106 PHE B O 1
ATOM 9050 N N . GLU B 1 107 ? 226.402 262.324 232.583 1.00 81.16 107 GLU B N 1
ATOM 9051 C CA . GLU B 1 107 ? 227.299 263.438 232.987 1.00 81.16 107 GLU B CA 1
ATOM 9052 C C . GLU B 1 107 ? 227.195 264.639 232.055 1.00 81.16 107 GLU B C 1
ATOM 9053 O O . GLU B 1 107 ? 227.572 264.493 230.905 1.00 81.16 107 GLU B O 1
ATOM 9059 N N . ASP B 1 108 ? 226.682 265.782 232.513 1.00 83.97 108 ASP B N 1
ATOM 9060 C CA . ASP B 1 108 ? 226.724 266.988 231.651 1.00 83.97 108 ASP B CA 1
ATOM 9061 C C . ASP B 1 108 ? 227.974 267.719 232.068 1.00 83.97 108 ASP B C 1
ATOM 9062 O O . ASP B 1 108 ? 228.643 267.215 232.951 1.00 83.97 108 ASP B O 1
ATOM 9067 N N . SER B 1 109 ? 228.259 268.878 231.506 1.00 84.99 109 SER B N 1
ATOM 9068 C CA . SER B 1 109 ? 229.558 269.527 231.823 1.00 84.99 109 SER B CA 1
ATOM 9069 C C . SER B 1 109 ? 229.611 270.049 233.260 1.00 84.99 109 SER B C 1
ATOM 9070 O O . SER B 1 109 ? 230.705 270.077 233.827 1.00 84.99 109 SER B O 1
ATOM 9073 N N . ARG B 1 110 ? 228.477 270.473 233.810 1.00 83.58 110 ARG B N 1
ATOM 9074 C CA . ARG B 1 110 ? 228.449 271.064 235.165 1.00 83.58 110 ARG B CA 1
ATOM 9075 C C . ARG B 1 110 ? 227.794 270.133 236.193 1.00 83.58 110 ARG B C 1
ATOM 9076 O O . ARG B 1 110 ? 227.748 270.548 237.347 1.00 83.58 110 ARG B O 1
ATOM 9084 N N . LEU B 1 111 ? 227.322 268.935 235.826 1.00 83.08 111 LEU B N 1
ATOM 9085 C CA . LEU B 1 111 ? 226.650 268.092 236.849 1.00 83.08 111 LEU B CA 1
ATOM 9086 C C . LEU B 1 111 ? 226.778 266.632 236.442 1.00 83.08 111 LEU B C 1
ATOM 9087 O O . LEU B 1 111 ? 226.721 266.388 235.252 1.00 83.08 111 LEU B O 1
ATOM 9092 N N . ALA B 1 112 ? 226.923 265.705 237.385 1.00 81.92 112 ALA B N 1
ATOM 9093 C CA . ALA B 1 112 ? 226.997 264.258 237.077 1.00 81.92 112 ALA B CA 1
ATOM 9094 C C . ALA B 1 112 ? 226.031 263.497 237.975 1.00 81.92 112 ALA B C 1
ATOM 9095 O O . ALA B 1 112 ? 225.827 263.968 239.068 1.00 81.92 112 ALA B O 1
ATOM 9097 N N . VAL B 1 113 ? 225.432 262.411 237.469 1.00 75.53 113 VAL B N 1
ATOM 9098 C CA . VAL B 1 113 ? 224.399 261.642 238.228 1.00 75.53 113 VAL B CA 1
ATOM 9099 C C . VAL B 1 113 ? 224.765 260.156 238.185 1.00 75.53 113 VAL B C 1
ATOM 9100 O O . VAL B 1 113 ? 224.788 259.594 237.076 1.00 75.53 113 VAL B O 1
ATOM 9104 N N . LEU B 1 114 ? 225.047 259.545 239.339 1.00 74.64 114 LEU B N 1
ATOM 9105 C CA . LEU B 1 114 ? 225.292 258.079 239.368 1.00 74.64 114 LEU B CA 1
ATOM 9106 C C . LEU B 1 114 ? 223.931 257.399 239.533 1.00 74.64 114 LEU B C 1
ATOM 9107 O O . LEU B 1 114 ? 223.139 257.887 240.351 1.00 74.64 114 LEU B O 1
ATOM 9112 N N . MET B 1 115 ? 223.674 256.332 238.772 1.00 79.54 115 MET B N 1
ATOM 9113 C CA . MET B 1 115 ? 222.371 255.624 238.846 1.00 79.54 115 MET B CA 1
ATOM 9114 C C . MET B 1 115 ? 222.619 254.130 239.076 1.00 79.54 115 MET B C 1
ATOM 9115 O O . MET B 1 115 ? 222.728 253.393 238.079 1.00 79.54 115 MET B O 1
ATOM 9120 N N . GLN B 1 116 ? 222.689 253.701 240.329 1.00 80.72 116 GLN B N 1
ATOM 9121 C CA . GLN B 1 116 ? 222.949 252.277 240.630 1.00 80.72 116 GLN B CA 1
ATOM 9122 C C . GLN B 1 116 ? 221.624 251.544 240.800 1.00 80.72 116 GLN B C 1
ATOM 9123 O O . GLN B 1 116 ? 220.780 252.028 241.558 1.00 80.72 116 GLN B O 1
ATOM 9129 N N . ASN B 1 117 ? 221.466 250.414 240.124 1.00 82.98 117 ASN B N 1
ATOM 9130 C CA . ASN B 1 117 ? 220.245 249.569 240.243 1.00 82.98 117 ASN B CA 1
ATOM 9131 C C . ASN B 1 117 ? 218.984 250.422 240.074 1.00 82.98 117 ASN B C 1
ATOM 9132 O O . ASN B 1 117 ? 218.100 250.339 240.949 1.00 82.98 117 ASN B O 1
ATOM 9137 N N . GLY B 1 118 ? 218.906 251.201 238.990 1.00 85.15 118 GLY B N 1
ATOM 9138 C CA . GLY B 1 118 ? 217.711 252.022 238.715 1.00 85.15 118 GLY B CA 1
ATOM 9139 C C . GLY B 1 118 ? 217.394 252.983 239.846 1.00 85.15 118 GLY B C 1
ATOM 9140 O O . GLY B 1 118 ? 216.200 253.128 240.172 1.00 85.15 118 GLY B O 1
ATOM 9141 N N . GLU B 1 119 ? 218.419 253.622 240.417 1.00 87.52 119 GLU B N 1
ATOM 9142 C CA . GLU B 1 119 ? 218.217 254.564 241.550 1.00 87.52 119 GLU B CA 1
ATOM 9143 C C . GLU B 1 119 ? 219.345 255.596 241.532 1.00 87.52 119 GLU B C 1
ATOM 9144 O O . GLU B 1 119 ? 220.516 255.183 241.600 1.00 87.52 119 GLU B O 1
ATOM 9150 N N . GLU B 1 120 ? 219.007 256.885 241.445 1.00 84.90 120 GLU B N 1
ATOM 9151 C CA . GLU B 1 120 ? 220.062 257.929 241.519 1.00 84.90 120 GLU B CA 1
ATOM 9152 C C . GLU B 1 120 ? 220.741 257.848 242.888 1.00 84.90 120 GLU B C 1
ATOM 9153 O O . GLU B 1 120 ? 220.070 258.145 243.898 1.00 84.90 120 GLU B O 1
ATOM 9159 N N . VAL B 1 121 ? 222.008 257.429 242.922 1.00 77.81 121 VAL B N 1
ATOM 9160 C CA . VAL B 1 121 ? 222.761 257.418 244.209 1.00 77.81 121 VAL B CA 1
ATOM 9161 C C . VAL B 1 121 ? 223.046 258.875 244.578 1.00 77.81 121 VAL B C 1
ATOM 9162 O O . VAL B 1 121 ? 222.487 259.353 245.584 1.00 77.81 121 VAL B O 1
ATOM 9166 N N . GLN B 1 122 ? 223.891 259.543 243.786 1.00 82.52 122 GLN B N 1
ATOM 9167 C CA . GLN B 1 122 ? 224.246 260.955 244.083 1.00 82.52 122 GLN B CA 1
ATOM 9168 C C . GLN B 1 122 ? 224.139 261.831 242.832 1.00 82.52 122 GLN B C 1
ATOM 9169 O O . GLN B 1 122 ? 223.943 261.272 241.736 1.00 82.52 122 GLN B O 1
ATOM 9175 N N . ARG B 1 123 ? 224.264 263.147 243.005 1.00 82.67 123 ARG B N 1
ATOM 9176 C CA . ARG B 1 123 ? 224.236 264.129 241.895 1.00 82.67 123 ARG B CA 1
ATOM 9177 C C . ARG B 1 123 ? 225.348 265.127 242.136 1.00 82.67 123 ARG B C 1
ATOM 9178 O O . ARG B 1 123 ? 225.028 266.283 242.375 1.00 82.67 123 ARG B O 1
ATOM 9186 N N . VAL B 1 124 ? 226.602 264.704 242.084 1.00 82.61 124 VAL B N 1
ATOM 9187 C CA . VAL B 1 124 ? 227.709 265.627 242.445 1.00 82.61 124 VAL B CA 1
ATOM 9188 C C . VAL B 1 124 ? 227.816 266.747 241.435 1.00 82.61 124 VAL B C 1
ATOM 9189 O O . VAL B 1 124 ? 227.536 266.521 240.268 1.00 82.61 124 VAL B O 1
ATOM 9193 N N . ASP B 1 125 ? 228.171 267.932 241.889 1.00 86.24 125 ASP B N 1
ATOM 9194 C CA . ASP B 1 125 ? 228.424 269.017 240.920 1.00 86.24 125 ASP B CA 1
ATOM 9195 C C . ASP B 1 125 ? 229.810 268.761 240.339 1.00 86.24 125 ASP B C 1
ATOM 9196 O O . ASP B 1 125 ? 230.639 268.181 241.045 1.00 86.24 125 ASP B O 1
ATOM 9201 N N . MET B 1 126 ? 230.083 269.264 239.097 1.00 84.31 126 MET B N 1
ATOM 9202 C CA . MET B 1 126 ? 231.396 268.932 238.466 1.00 84.31 126 MET B CA 1
ATOM 9203 C C . MET B 1 126 ? 232.541 269.804 239.002 1.00 84.31 126 MET B C 1
ATOM 9204 O O . MET B 1 126 ? 233.705 269.475 238.694 1.00 84.31 126 MET B O 1
ATOM 9209 N N . GLY B 1 127 ? 232.263 270.832 239.791 1.00 89.15 127 GLY B N 1
ATOM 9210 C CA . GLY B 1 127 ? 233.302 271.790 240.217 1.00 89.15 127 GLY B CA 1
ATOM 9211 C C . GLY B 1 127 ? 234.169 271.223 241.325 1.00 89.15 127 GLY B C 1
ATOM 9212 O O . GLY B 1 127 ? 235.393 271.454 241.293 1.00 89.15 127 GLY B O 1
ATOM 9213 N N . ASP B 1 128 ? 233.557 270.514 242.276 1.00 88.62 128 ASP B N 1
ATOM 9214 C CA . ASP B 1 128 ? 234.327 269.976 243.427 1.00 88.62 128 ASP B CA 1
ATOM 9215 C C . ASP B 1 128 ? 235.057 268.702 242.997 1.00 88.62 128 ASP B C 1
ATOM 9216 O O . ASP B 1 128 ? 234.382 267.764 242.531 1.00 88.62 128 ASP B O 1
ATOM 9221 N N . ALA B 1 129 ? 236.379 268.668 243.188 1.00 88.43 129 ALA B N 1
ATOM 9222 C CA . ALA B 1 129 ? 237.160 267.450 242.875 1.00 88.43 129 ALA B CA 1
ATOM 9223 C C . ALA B 1 129 ? 236.783 266.351 243.872 1.00 88.43 129 ALA B C 1
ATOM 9224 O O . ALA B 1 129 ? 236.644 265.196 243.439 1.00 88.43 129 ALA B O 1
ATOM 9226 N N . GLY B 1 130 ? 236.600 266.708 245.147 1.00 90.15 130 GLY B N 1
ATOM 9227 C CA . GLY B 1 130 ? 236.290 265.711 246.192 1.00 90.15 130 GLY B CA 1
ATOM 9228 C C . GLY B 1 130 ? 234.978 264.989 245.944 1.00 90.15 130 GLY B C 1
ATOM 9229 O O . GLY B 1 130 ? 234.980 263.741 245.969 1.00 90.15 130 GLY B O 1
ATOM 9230 N N . ALA B 1 131 ? 233.893 265.737 245.725 1.00 83.29 131 ALA B N 1
ATOM 9231 C CA . ALA B 1 131 ? 232.565 265.127 245.485 1.00 83.29 131 ALA B CA 1
ATOM 9232 C C . ALA B 1 131 ? 232.642 264.222 244.253 1.00 83.29 131 ALA B C 1
ATOM 9233 O O . ALA B 1 131 ? 232.159 263.067 244.324 1.00 83.29 131 ALA B O 1
ATOM 9235 N N . LEU B 1 132 ? 233.238 264.728 243.170 1.00 80.39 132 LEU B N 1
ATOM 9236 C CA . LEU B 1 132 ? 233.377 263.929 241.925 1.00 80.39 132 LEU B CA 1
ATOM 9237 C C . LEU B 1 132 ? 234.130 262.637 242.237 1.00 80.39 132 LEU B C 1
ATOM 9238 O O . LEU B 1 132 ? 233.669 261.573 241.803 1.00 80.39 132 LEU B O 1
ATOM 9243 N N . ALA B 1 133 ? 235.246 262.739 242.962 1.00 80.56 133 ALA B N 1
ATOM 9244 C CA . ALA B 1 133 ? 236.047 261.542 243.300 1.00 80.56 133 ALA B CA 1
ATOM 9245 C C . ALA B 1 133 ? 235.190 260.546 244.081 1.00 80.56 133 ALA B C 1
ATOM 9246 O O . ALA B 1 133 ? 235.249 259.369 243.743 1.00 80.56 133 ALA B O 1
ATOM 9248 N N . GLY B 1 134 ? 234.440 261.007 245.086 1.00 79.62 134 GLY B N 1
ATOM 9249 C CA . GLY B 1 134 ? 233.536 260.113 245.838 1.00 79.62 134 GLY B CA 1
ATOM 9250 C C . GLY B 1 134 ? 232.559 259.396 244.921 1.00 79.62 134 GLY B C 1
ATOM 9251 O O . GLY B 1 134 ? 232.439 258.155 245.036 1.00 79.62 134 GLY B O 1
ATOM 9252 N N . LEU B 1 135 ? 231.892 260.143 244.034 1.00 76.21 135 LEU B N 1
ATOM 9253 C CA . LEU B 1 135 ? 230.934 259.530 243.072 1.00 76.21 135 LEU B CA 1
ATOM 9254 C C . LEU B 1 135 ? 231.661 258.464 242.245 1.00 76.21 135 LEU B C 1
ATOM 9255 O O . LEU B 1 135 ? 231.136 257.335 242.120 1.00 76.21 135 LEU B O 1
ATOM 9260 N N . LEU B 1 136 ? 232.841 258.798 241.717 1.00 75.33 136 LEU B N 1
ATOM 9261 C CA . LEU B 1 136 ? 233.565 257.847 240.835 1.00 75.33 136 LEU B CA 1
ATOM 9262 C C . LEU B 1 136 ? 233.993 256.618 241.638 1.00 75.33 136 LEU B C 1
ATOM 9263 O O . LEU B 1 136 ? 233.947 255.533 241.079 1.00 75.33 136 LEU B O 1
ATOM 9268 N N . LYS B 1 137 ? 234.382 256.811 242.901 1.00 78.36 137 LYS B N 1
ATOM 9269 C CA . LYS B 1 137 ? 234.784 255.671 243.767 1.00 78.36 137 LYS B CA 1
ATOM 9270 C C . LYS B 1 137 ? 233.575 254.753 243.969 1.00 78.36 137 LYS B C 1
ATOM 9271 O O . LYS B 1 137 ? 233.757 253.531 243.870 1.00 78.36 137 LYS B O 1
ATOM 9277 N N . LEU B 1 138 ? 232.393 255.315 244.230 1.00 77.14 138 LEU B N 1
ATOM 9278 C CA . LEU B 1 138 ? 231.165 254.484 244.364 1.00 77.14 138 LEU B CA 1
ATOM 9279 C C . LEU B 1 138 ? 230.954 253.710 243.058 1.00 77.14 138 LEU B C 1
ATOM 9280 O O . LEU B 1 138 ? 230.657 252.500 243.130 1.00 77.14 138 LEU B O 1
ATOM 9285 N N . PHE B 1 139 ? 231.109 254.386 241.916 1.00 71.25 139 PHE B N 1
ATOM 9286 C CA . PHE B 1 139 ? 230.931 253.733 240.590 1.00 71.25 139 PHE B CA 1
ATOM 9287 C C . PHE B 1 139 ? 231.951 252.600 240.397 1.00 71.25 139 PHE B C 1
ATOM 9288 O O . PHE B 1 139 ? 231.585 251.566 239.810 1.00 71.25 139 PHE B O 1
ATOM 9296 N N . PHE B 1 140 ? 233.179 252.772 240.891 1.00 72.31 140 PHE B N 1
ATOM 9297 C CA . PHE B 1 140 ? 234.251 251.763 240.676 1.00 72.31 140 PHE B CA 1
ATOM 9298 C C . PHE B 1 140 ? 234.119 250.619 241.685 1.00 72.31 140 PHE B C 1
ATOM 9299 O O . PHE B 1 140 ? 234.628 249.518 241.399 1.00 72.31 140 PHE B O 1
ATOM 9307 N N . GLU B 1 141 ? 233.462 250.865 242.822 1.00 82.93 141 GLU B N 1
ATOM 9308 C CA . GLU B 1 141 ? 233.370 249.826 243.884 1.00 82.93 141 GLU B CA 1
ATOM 9309 C C . GLU B 1 141 ? 231.951 249.254 243.926 1.00 82.93 141 GLU B C 1
ATOM 9310 O O . GLU B 1 141 ? 231.448 249.018 245.041 1.00 82.93 141 GLU B O 1
ATOM 9316 N N . PHE B 1 142 ? 231.338 249.037 242.760 1.00 80.28 142 PHE B N 1
ATOM 9317 C CA . PHE B 1 142 ? 229.993 248.409 242.726 1.00 80.28 142 PHE B CA 1
ATOM 9318 C C . PHE B 1 142 ? 230.162 246.899 242.528 1.00 80.28 142 PHE B C 1
ATOM 9319 O O . PHE B 1 142 ? 230.912 246.516 241.612 1.00 80.28 142 PHE B O 1
ATOM 9327 N N . GLU B 1 143 ? 229.511 246.084 243.367 1.00 81.15 143 GLU B N 1
ATOM 9328 C CA . GLU B 1 143 ? 229.575 244.616 243.245 1.00 81.15 143 GLU B CA 1
ATOM 9329 C C . GLU B 1 143 ? 228.614 244.171 242.160 1.00 81.15 143 GLU B C 1
ATOM 9330 O O . GLU B 1 143 ? 227.407 244.235 242.394 1.00 81.15 143 GLU B O 1
ATOM 9336 N N . PRO B 1 144 ? 229.091 243.683 241.007 1.00 77.24 144 PRO B N 1
ATOM 9337 C CA . PRO B 1 144 ? 228.201 243.336 239.922 1.00 77.24 144 PRO B CA 1
ATOM 9338 C C . PRO B 1 144 ? 227.322 242.170 240.349 1.00 77.24 144 PRO B C 1
ATOM 9339 O O . PRO B 1 144 ? 227.669 241.501 241.260 1.00 77.24 144 PRO B O 1
ATOM 9343 N N . PRO B 1 145 ? 226.205 241.884 239.675 1.00 76.80 145 PRO B N 1
ATOM 9344 C CA . PRO B 1 145 ? 225.415 240.733 240.027 1.00 76.80 145 PRO B CA 1
ATOM 9345 C C . PRO B 1 145 ? 226.252 239.472 240.224 1.00 76.80 145 PRO B C 1
ATOM 9346 O O . PRO B 1 145 ? 225.947 238.728 241.103 1.00 76.80 145 PRO B O 1
ATOM 9350 N N . GLN B 1 146 ? 227.295 239.277 239.428 1.00 80.11 146 GLN B N 1
ATOM 9351 C CA . GLN B 1 146 ? 228.082 238.019 239.462 1.00 80.11 146 GLN B CA 1
ATOM 9352 C C . GLN B 1 146 ? 228.923 237.838 240.720 1.00 80.11 146 GLN B C 1
ATOM 9353 O O . GLN B 1 146 ? 229.529 236.784 240.812 1.00 80.11 146 GLN B O 1
ATOM 9359 N N . VAL B 1 147 ? 228.993 238.801 241.629 1.00 79.93 147 VAL B N 1
ATOM 9360 C CA . VAL B 1 147 ? 229.745 238.560 242.896 1.00 79.93 147 VAL B CA 1
ATOM 9361 C C . VAL B 1 147 ? 228.744 238.307 244.027 1.00 79.93 147 VAL B C 1
ATOM 9362 O O . VAL B 1 147 ? 229.125 237.640 245.007 1.00 79.93 147 VAL B O 1
ATOM 9366 N N . LEU B 1 148 ? 227.507 238.787 243.884 1.00 77.97 148 LEU B N 1
ATOM 9367 C CA . LEU B 1 148 ? 226.475 238.445 244.894 1.00 77.97 148 LEU B CA 1
ATOM 9368 C C . LEU B 1 148 ? 226.142 236.974 244.647 1.00 77.97 148 LEU B C 1
ATOM 9369 O O . LEU B 1 148 ? 225.945 236.233 245.631 1.00 77.97 148 LEU B O 1
ATOM 9374 N N . GLU B 1 149 ? 226.149 236.565 243.374 1.00 80.56 149 GLU B N 1
ATOM 9375 C CA . GLU B 1 149 ? 225.902 235.143 243.017 1.00 80.56 149 GLU B CA 1
ATOM 9376 C C . GLU B 1 149 ? 227.103 234.313 243.480 1.00 80.56 149 GLU B C 1
ATOM 9377 O O . GLU B 1 149 ? 226.890 233.208 244.011 1.00 80.56 149 GLU B O 1
ATOM 9383 N N . PHE B 1 150 ? 228.360 234.750 243.326 1.00 75.73 150 PHE B N 1
ATOM 9384 C CA . PHE B 1 150 ? 229.494 233.947 243.859 1.00 75.73 150 PHE B CA 1
ATOM 9385 C C . PHE B 1 150 ? 229.300 233.821 245.356 1.00 75.73 150 PHE B C 1
ATOM 9386 O O . PHE B 1 150 ? 229.513 232.745 245.879 1.00 75.73 150 PHE B O 1
ATOM 9394 N N . ARG B 1 151 ? 228.937 234.895 246.035 1.00 75.57 151 ARG B N 1
ATOM 9395 C CA . ARG B 1 151 ? 228.830 234.871 247.520 1.00 75.57 151 ARG B CA 1
ATOM 9396 C C . ARG B 1 151 ? 227.727 233.903 247.968 1.00 75.57 151 ARG B C 1
ATOM 9397 O O . ARG B 1 151 ? 227.957 233.183 248.961 1.00 75.57 151 ARG B O 1
ATOM 9405 N N . LYS B 1 152 ? 226.569 233.910 247.270 1.00 76.46 152 LYS B N 1
ATOM 9406 C CA . LYS B 1 152 ? 225.516 232.951 247.640 1.00 76.46 152 LYS B CA 1
ATOM 9407 C C . LYS B 1 152 ? 226.101 231.560 247.522 1.00 76.46 152 LYS B C 1
ATOM 9408 O O . LYS B 1 152 ? 225.893 230.777 248.438 1.00 76.46 152 LYS B O 1
ATOM 9414 N N . ALA B 1 153 ? 226.850 231.278 246.468 1.00 76.41 153 ALA B N 1
ATOM 9415 C CA . ALA B 1 153 ? 227.326 229.896 246.253 1.00 76.41 153 ALA B CA 1
ATOM 9416 C C . ALA B 1 153 ? 228.326 229.458 247.313 1.00 76.41 153 ALA B C 1
ATOM 9417 O O . ALA B 1 153 ? 228.298 228.300 247.687 1.00 76.41 153 ALA B O 1
ATOM 9419 N N . VAL B 1 154 ? 229.187 230.351 247.755 1.00 77.75 154 VAL B N 1
ATOM 9420 C CA . VAL B 1 154 ? 230.148 230.011 248.833 1.00 77.75 154 VAL B CA 1
ATOM 9421 C C . VAL B 1 154 ? 229.357 229.548 250.050 1.00 77.75 154 VAL B C 1
ATOM 9422 O O . VAL B 1 154 ? 229.734 228.519 250.610 1.00 77.75 154 VAL B O 1
ATOM 9426 N N . ASP B 1 155 ? 228.263 230.208 250.416 1.00 84.88 155 ASP B N 1
ATOM 9427 C CA . ASP B 1 155 ? 227.463 229.681 251.551 1.00 84.88 155 ASP B CA 1
ATOM 9428 C C . ASP B 1 155 ? 226.994 228.268 251.239 1.00 84.88 155 ASP B C 1
ATOM 9429 O O . ASP B 1 155 ? 227.108 227.421 252.109 1.00 84.88 155 ASP B O 1
ATOM 9434 N N . HIS B 1 156 ? 226.439 228.027 250.065 1.00 85.19 156 HIS B N 1
ATOM 9435 C CA . HIS B 1 156 ? 225.919 226.668 249.820 1.00 85.19 156 HIS B CA 1
ATOM 9436 C C . HIS B 1 156 ? 227.071 225.677 249.949 1.00 85.19 156 HIS B C 1
ATOM 9437 O O . HIS B 1 156 ? 226.824 224.592 250.453 1.00 85.19 156 HIS B O 1
ATOM 9444 N N . PHE B 1 157 ? 228.268 226.023 249.468 1.00 80.38 157 PHE B N 1
ATOM 9445 C CA . PHE B 1 157 ? 229.383 225.038 249.479 1.00 80.38 157 PHE B CA 1
ATOM 9446 C C . PHE B 1 157 ? 229.697 224.624 250.921 1.00 80.38 157 PHE B C 1
ATOM 9447 O O . PHE B 1 157 ? 230.145 223.485 251.122 1.00 80.38 157 PHE B O 1
ATOM 9455 N N . LYS B 1 158 ? 229.451 225.512 251.887 1.00 82.42 158 LYS B N 1
ATOM 9456 C CA . LYS B 1 158 ? 229.668 225.161 253.316 1.00 82.42 158 LYS B CA 1
ATOM 9457 C C . LYS B 1 158 ? 228.646 224.099 253.732 1.00 82.42 158 LYS B C 1
ATOM 9458 O O . LYS B 1 158 ? 229.020 223.187 254.491 1.00 82.42 158 LYS B O 1
ATOM 9464 N N . ASP B 1 159 ? 227.405 224.223 253.253 1.00 86.25 159 ASP B N 1
ATOM 9465 C CA . ASP B 1 159 ? 226.333 223.259 253.618 1.00 86.25 159 ASP B CA 1
ATOM 9466 C C . ASP B 1 159 ? 226.522 221.959 252.830 1.00 86.25 159 ASP B C 1
ATOM 9467 O O . ASP B 1 159 ? 226.188 220.897 253.374 1.00 86.25 159 ASP B O 1
ATOM 9472 N N . GLU B 1 160 ? 227.041 222.046 251.601 1.00 87.74 160 GLU B N 1
ATOM 9473 C CA . GLU B 1 160 ? 227.219 220.844 250.743 1.00 87.74 160 GLU B CA 1
ATOM 9474 C C . GLU B 1 160 ? 228.523 220.135 251.115 1.00 87.74 160 GLU B C 1
ATOM 9475 O O . GLU B 1 160 ? 228.691 218.975 250.698 1.00 87.74 160 GLU B O 1
ATOM 9481 N N . MET B 1 161 ? 229.399 220.809 251.870 1.00 80.75 161 MET B N 1
ATOM 9482 C CA . MET B 1 161 ? 230.713 220.225 252.263 1.00 80.75 161 MET B CA 1
ATOM 9483 C C . MET B 1 161 ? 230.550 218.816 252.859 1.00 80.75 161 MET B C 1
ATOM 9484 O O . MET B 1 161 ? 231.092 217.894 252.239 1.00 80.75 161 MET B O 1
ATOM 9489 N N . PRO B 1 162 ? 229.822 218.561 253.978 1.00 82.88 162 PRO B N 1
ATOM 9490 C CA . PRO B 1 162 ? 229.768 217.211 254.567 1.00 82.88 162 PRO B CA 1
ATOM 9491 C C . PRO B 1 162 ? 229.395 216.102 253.574 1.00 82.88 162 PRO B C 1
ATOM 9492 O O . PRO B 1 162 ? 230.018 215.065 253.620 1.00 82.88 162 PRO B O 1
ATOM 9496 N N . HIS B 1 163 ? 228.403 216.344 252.712 1.00 88.04 163 HIS B N 1
ATOM 9497 C CA . HIS B 1 163 ? 227.923 215.307 251.758 1.00 88.04 163 HIS B CA 1
ATOM 9498 C C . HIS B 1 163 ? 228.952 215.099 250.646 1.00 88.04 163 HIS B C 1
ATOM 9499 O O . HIS B 1 163 ? 229.119 213.945 250.201 1.00 88.04 163 HIS B O 1
ATOM 9506 N N . LEU B 1 164 ? 229.620 216.172 250.221 1.00 79.91 164 LEU B N 1
ATOM 9507 C CA . LEU B 1 164 ? 230.697 216.034 249.209 1.00 79.91 164 LEU B CA 1
ATOM 9508 C C . LEU B 1 164 ? 231.851 215.251 249.846 1.00 79.91 164 LEU B C 1
ATOM 9509 O O . LEU B 1 164 ? 232.439 214.402 249.151 1.00 79.91 164 LEU B O 1
ATOM 9514 N N . LEU B 1 165 ? 232.114 215.484 251.137 1.00 76.78 165 LEU B N 1
ATOM 9515 C CA . LEU B 1 165 ? 233.212 214.777 251.846 1.00 76.78 165 LEU B CA 1
ATOM 9516 C C . LEU B 1 165 ? 232.812 213.317 252.059 1.00 76.78 165 LEU B C 1
ATOM 9517 O O . LEU B 1 165 ? 233.709 212.472 252.067 1.00 76.78 165 LEU B O 1
ATOM 9522 N N . LYS B 1 166 ? 231.516 213.047 252.240 1.00 78.65 166 LYS B N 1
ATOM 9523 C CA . LYS B 1 166 ? 231.036 211.650 252.400 1.00 78.65 166 LYS B CA 1
ATOM 9524 C C . LYS B 1 166 ? 231.365 210.872 251.127 1.00 78.65 166 LYS B C 1
ATOM 9525 O O . LYS B 1 166 ? 231.843 209.735 251.243 1.00 78.65 166 LYS B O 1
ATOM 9531 N N . ILE B 1 167 ? 231.129 211.478 249.961 1.00 77.63 167 ILE B N 1
ATOM 9532 C CA . ILE B 1 167 ? 231.430 210.807 248.661 1.00 77.63 167 ILE B CA 1
ATOM 9533 C C . ILE B 1 167 ? 232.946 210.596 248.545 1.00 77.63 167 ILE B C 1
ATOM 9534 O O . ILE B 1 167 ? 233.355 209.528 248.050 1.00 77.63 167 ILE B O 1
ATOM 9539 N N . LEU B 1 168 ? 233.744 211.547 249.043 1.00 75.46 168 LEU B N 1
ATOM 9540 C CA . LEU B 1 168 ? 235.226 211.415 249.000 1.00 75.46 168 LEU B CA 1
ATOM 9541 C C . LEU B 1 168 ? 235.674 210.345 250.001 1.00 75.46 168 LEU B C 1
ATOM 9542 O O . LEU B 1 168 ? 236.687 209.679 249.726 1.00 75.46 168 LEU B O 1
ATOM 9547 N N . ARG B 1 169 ? 234.955 210.190 251.117 1.00 76.80 169 ARG B N 1
ATOM 9548 C CA . ARG B 1 169 ? 235.281 209.109 252.085 1.00 76.80 169 ARG B CA 1
ATOM 9549 C C . ARG B 1 169 ? 235.006 207.769 251.402 1.00 76.80 169 ARG B C 1
ATOM 9550 O O . ARG B 1 169 ? 235.856 206.880 251.512 1.00 76.80 169 ARG B O 1
ATOM 9558 N N . GLU B 1 170 ? 233.866 207.651 250.713 1.00 80.14 170 GLU B N 1
ATOM 9559 C CA . GLU B 1 170 ? 233.529 206.403 249.979 1.00 80.14 170 GLU B CA 1
ATOM 9560 C C . GLU B 1 170 ? 234.609 206.133 248.930 1.00 80.14 170 GLU B C 1
ATOM 9561 O O . GLU B 1 170 ? 234.970 204.960 248.756 1.00 80.14 170 GLU B O 1
ATOM 9567 N N . ALA B 1 171 ? 235.097 207.181 248.260 1.00 76.57 171 ALA B N 1
ATOM 9568 C CA . ALA B 1 171 ? 236.156 207.029 247.236 1.00 76.57 171 ALA B CA 1
ATOM 9569 C C . ALA B 1 171 ? 237.436 206.499 247.889 1.00 76.57 171 ALA B C 1
ATOM 9570 O O . ALA B 1 171 ? 238.078 205.616 247.293 1.00 76.57 171 ALA B O 1
ATOM 9572 N N . ALA B 1 172 ? 237.787 207.020 249.069 1.00 77.44 172 ALA B N 1
ATOM 9573 C CA . ALA B 1 172 ? 239.022 206.597 249.767 1.00 77.44 172 ALA B CA 1
ATOM 9574 C C . ALA B 1 172 ? 238.836 205.203 250.374 1.00 77.44 172 ALA B C 1
ATOM 9575 O O . ALA B 1 172 ? 239.849 204.509 250.558 1.00 77.44 172 ALA B O 1
ATOM 9577 N N . ASP B 1 173 ? 237.593 204.815 250.678 1.00 80.85 173 ASP B N 1
ATOM 9578 C CA . ASP B 1 173 ? 237.315 203.456 251.216 1.00 80.85 173 ASP B CA 1
ATOM 9579 C C . ASP B 1 173 ? 237.353 202.460 250.057 1.00 80.85 173 ASP B C 1
ATOM 9580 O O . ASP B 1 173 ? 237.844 201.337 250.269 1.00 80.85 173 ASP B O 1
ATOM 9585 N N . ALA B 1 174 ? 236.863 202.858 248.879 1.00 78.41 174 ALA B N 1
ATOM 9586 C CA . ALA B 1 174 ? 236.958 201.983 247.686 1.00 78.41 174 ALA B CA 1
ATOM 9587 C C . ALA B 1 174 ? 238.438 201.828 247.340 1.00 78.41 174 ALA B C 1
ATOM 9588 O O . ALA B 1 174 ? 238.834 200.732 246.899 1.00 78.41 174 ALA B O 1
ATOM 9590 N N . ALA B 1 175 ? 239.222 202.892 247.539 1.00 79.77 175 ALA B N 1
ATOM 9591 C CA . ALA B 1 175 ? 240.682 202.805 247.315 1.00 79.77 175 ALA B CA 1
ATOM 9592 C C . ALA B 1 175 ? 241.278 201.858 248.359 1.00 79.77 175 ALA B C 1
ATOM 9593 O O . ALA B 1 175 ? 242.147 201.065 247.994 1.00 79.77 175 ALA B O 1
ATOM 9595 N N . GLU B 1 176 ? 240.820 201.943 249.610 1.00 84.19 176 GLU B N 1
ATOM 9596 C CA . GLU B 1 176 ? 241.398 201.104 250.694 1.00 84.19 176 GLU B CA 1
ATOM 9597 C C . GLU B 1 176 ? 241.155 199.620 250.397 1.00 84.19 176 GLU B C 1
ATOM 9598 O O . GLU B 1 176 ? 241.702 198.785 251.141 1.00 84.19 176 GLU B O 1
ATOM 9604 N N . GLN B 1 177 ? 240.371 199.312 249.358 1.00 83.86 177 GLN B N 1
ATOM 9605 C CA . GLN B 1 177 ? 240.123 197.897 248.967 1.00 83.86 177 GLN B CA 1
ATOM 9606 C C . GLN B 1 177 ? 241.135 197.479 247.896 1.00 83.86 177 GLN B C 1
ATOM 9607 O O . GLN B 1 177 ? 241.317 196.263 247.702 1.00 83.86 177 GLN B O 1
ATOM 9613 N N . LYS B 1 178 ? 241.760 198.451 247.228 1.00 86.01 178 LYS B N 1
ATOM 9614 C CA . LYS B 1 178 ? 242.806 198.135 246.217 1.00 86.01 178 LYS B CA 1
ATOM 9615 C C . LYS B 1 178 ? 244.129 197.880 246.942 1.00 86.01 178 LYS B C 1
ATOM 9616 O O . LYS B 1 178 ? 244.465 198.668 247.846 1.00 86.01 178 LYS B O 1
ATOM 9622 N N . ALA B 1 179 ? 244.849 196.827 246.547 1.00 87.17 179 ALA B N 1
ATOM 9623 C CA . ALA B 1 179 ? 246.153 196.506 247.173 1.00 87.17 179 ALA B CA 1
ATOM 9624 C C . ALA B 1 179 ? 247.201 197.532 246.733 1.00 87.17 179 ALA B C 1
ATOM 9625 O O . ALA B 1 179 ? 248.102 197.831 247.536 1.00 87.17 179 ALA B O 1
ATOM 9627 N N . ASP B 1 180 ? 247.094 198.035 245.499 1.00 87.44 180 ASP B N 1
ATOM 9628 C CA . ASP B 1 180 ? 248.032 199.082 245.015 1.00 87.44 180 ASP B CA 1
ATOM 9629 C C . ASP B 1 180 ? 247.965 200.274 245.973 1.00 87.44 180 ASP B C 1
ATOM 9630 O O . ASP B 1 180 ? 249.029 200.844 246.278 1.00 87.44 180 ASP B O 1
ATOM 9635 N N . TYR B 1 181 ? 246.759 200.618 246.433 1.00 84.78 181 TYR B N 1
ATOM 9636 C CA . TYR B 1 181 ? 246.580 201.772 247.351 1.00 84.78 181 TYR B CA 1
ATOM 9637 C C . TYR B 1 181 ? 247.122 201.405 248.735 1.00 84.78 181 TYR B C 1
ATOM 9638 O O . TYR B 1 181 ? 247.794 202.247 249.338 1.00 84.78 181 TYR B O 1
ATOM 9647 N N . ARG B 1 182 ? 246.828 200.192 249.213 1.00 86.41 182 ARG B N 1
ATOM 9648 C CA . ARG B 1 182 ? 247.312 199.749 250.548 1.00 86.41 182 ARG B CA 1
ATOM 9649 C C . ARG B 1 182 ? 248.839 199.862 250.599 1.00 86.41 182 ARG B C 1
ATOM 9650 O O . ARG B 1 182 ? 249.353 200.387 251.606 1.00 86.41 182 ARG B O 1
ATOM 9658 N N . GLY B 1 183 ? 249.536 199.378 249.564 1.00 86.74 183 GLY B N 1
ATOM 9659 C CA . GLY B 1 183 ? 251.005 199.543 249.533 1.00 86.74 183 GLY B CA 1
ATOM 9660 C C . GLY B 1 183 ? 251.403 201.012 249.530 1.00 86.74 183 GLY B C 1
ATOM 9661 O O . GLY B 1 183 ? 252.242 201.391 250.371 1.00 86.74 183 GLY B O 1
ATOM 9662 N N . GLU B 1 184 ? 250.832 201.808 248.621 1.00 86.22 184 GLU B N 1
ATOM 9663 C CA . GLU B 1 184 ? 251.118 203.265 248.516 1.00 86.22 184 GLU B CA 1
ATOM 9664 C C . GLU B 1 184 ? 250.810 203.962 249.845 1.00 86.22 184 GLU B C 1
ATOM 9665 O O . GLU B 1 184 ? 251.627 204.787 250.285 1.00 86.22 184 GLU B O 1
ATOM 9671 N N . ARG B 1 185 ? 249.789 203.493 250.565 1.00 84.70 185 ARG B N 1
ATOM 9672 C CA . ARG B 1 185 ? 249.458 204.061 251.901 1.00 84.70 185 ARG B CA 1
ATOM 9673 C C . ARG B 1 185 ? 250.648 203.909 252.865 1.00 84.70 185 ARG B C 1
ATOM 9674 O O . ARG B 1 185 ? 251.027 204.925 253.450 1.00 84.70 185 ARG B O 1
ATOM 9682 N N . ASP B 1 186 ? 251.200 202.699 253.038 1.00 87.70 186 ASP B N 1
ATOM 9683 C CA . ASP B 1 186 ? 252.313 202.484 254.004 1.00 87.70 186 ASP B CA 1
ATOM 9684 C C . ASP B 1 186 ? 253.451 203.464 253.691 1.00 87.70 186 ASP B C 1
ATOM 9685 O O . ASP B 1 186 ? 253.936 204.145 254.636 1.00 87.70 186 ASP B O 1
ATOM 9690 N N . HIS B 1 187 ? 253.852 203.542 252.416 1.00 86.32 187 HIS B N 1
ATOM 9691 C CA . HIS B 1 187 ? 254.916 204.506 252.021 1.00 86.32 187 HIS B CA 1
ATOM 9692 C C . HIS B 1 187 ? 254.530 205.910 252.506 1.00 86.32 187 HIS B C 1
ATOM 9693 O O . HIS B 1 187 ? 255.365 206.554 253.189 1.00 86.32 187 HIS B O 1
ATOM 9700 N N . PHE B 1 188 ? 253.317 206.391 252.212 1.00 81.48 188 PHE B N 1
ATOM 9701 C CA . PHE B 1 188 ? 253.017 207.784 252.642 1.00 81.48 188 PHE B CA 1
ATOM 9702 C C . PHE B 1 188 ? 252.932 207.872 254.172 1.00 81.48 188 PHE B C 1
ATOM 9703 O O . PHE B 1 188 ? 253.600 208.747 254.729 1.00 81.48 188 PHE B O 1
ATOM 9711 N N . VAL B 1 189 ? 252.124 207.024 254.817 1.00 83.24 189 VAL B N 1
ATOM 9712 C CA . VAL B 1 189 ? 251.942 207.106 256.299 1.00 83.24 189 VAL B CA 1
ATOM 9713 C C . VAL B 1 189 ? 253.326 207.161 256.954 1.00 83.24 189 VAL B C 1
ATOM 9714 O O . VAL B 1 189 ? 253.584 208.129 257.689 1.00 83.24 189 VAL B O 1
ATOM 9718 N N . GLU B 1 190 ? 254.173 206.165 256.678 1.00 89.01 190 GLU B N 1
ATOM 9719 C CA . GLU B 1 190 ? 255.536 206.120 257.268 1.00 89.01 190 GLU B CA 1
ATOM 9720 C C . GLU B 1 190 ? 256.285 207.411 256.911 1.00 89.01 190 GLU B C 1
ATOM 9721 O O . GLU B 1 190 ? 256.855 208.017 257.835 1.00 89.01 190 GLU B O 1
ATOM 9727 N N . ILE B 1 191 ? 256.267 207.824 255.637 1.00 86.66 191 ILE B N 1
ATOM 9728 C CA . ILE B 1 191 ? 257.054 209.029 255.234 1.00 86.66 191 ILE B CA 1
ATOM 9729 C C . ILE B 1 191 ? 256.539 210.255 255.997 1.00 86.66 191 ILE B C 1
ATOM 9730 O O . ILE B 1 191 ? 257.345 210.891 256.698 1.00 86.66 191 ILE B O 1
ATOM 9735 N N . ALA B 1 192 ? 255.239 210.544 255.906 1.00 85.25 192 ALA B N 1
ATOM 9736 C CA . ALA B 1 192 ? 254.669 211.752 256.544 1.00 85.25 192 ALA B CA 1
ATOM 9737 C C . ALA B 1 192 ? 254.920 211.705 258.050 1.00 85.25 192 ALA B C 1
ATOM 9738 O O . ALA B 1 192 ? 255.194 212.745 258.606 1.00 85.25 192 ALA B O 1
ATOM 9740 N N . LYS B 1 193 ? 254.833 210.534 258.675 1.00 85.48 193 LYS B N 1
ATOM 9741 C CA . LYS B 1 193 ? 255.146 210.398 260.119 1.00 85.48 193 LYS B CA 1
ATOM 9742 C C . LYS B 1 193 ? 256.568 210.906 260.345 1.00 85.48 193 LYS B C 1
ATOM 9743 O O . LYS B 1 193 ? 256.722 212.002 260.949 1.00 85.48 193 LYS B O 1
ATOM 9749 N N . GLU B 1 194 ? 257.561 210.201 259.789 1.00 90.93 194 GLU B N 1
ATOM 9750 C CA . GLU B 1 194 ? 258.975 210.583 260.070 1.00 90.93 194 GLU B CA 1
ATOM 9751 C C . GLU B 1 194 ? 259.328 211.971 259.515 1.00 90.93 194 GLU B C 1
ATOM 9752 O O . GLU B 1 194 ? 260.464 212.419 259.771 1.00 90.93 194 GLU B O 1
ATOM 9758 N N . ALA B 1 195 ? 258.416 212.642 258.805 1.00 85.02 195 ALA B N 1
ATOM 9759 C CA . ALA B 1 195 ? 258.805 213.922 258.173 1.00 85.02 195 ALA B CA 1
ATOM 9760 C C . ALA B 1 195 ? 257.942 215.090 258.646 1.00 85.02 195 ALA B C 1
ATOM 9761 O O . ALA B 1 195 ? 258.243 216.228 258.257 1.00 85.02 195 ALA B O 1
ATOM 9763 N N . ILE B 1 196 ? 256.899 214.834 259.430 1.00 81.94 196 ILE B N 1
ATOM 9764 C CA . ILE B 1 196 ? 255.967 215.946 259.788 1.00 81.94 196 ILE B CA 1
ATOM 9765 C C . ILE B 1 196 ? 255.696 215.834 261.286 1.00 81.94 196 ILE B C 1
ATOM 9766 O O . ILE B 1 196 ? 256.004 216.803 262.015 1.00 81.94 196 ILE B O 1
ATOM 9771 N N . ASN B 1 197 ? 255.186 214.678 261.717 1.00 84.69 197 ASN B N 1
ATOM 9772 C CA . ASN B 1 197 ? 254.834 214.538 263.157 1.00 84.69 197 ASN B CA 1
ATOM 9773 C C . ASN B 1 197 ? 254.840 213.049 263.478 1.00 84.69 197 ASN B C 1
ATOM 9774 O O . ASN B 1 197 ? 254.101 212.292 262.811 1.00 84.69 197 ASN B O 1
ATOM 9779 N N . PRO B 1 198 ? 255.642 212.594 264.458 1.00 84.26 198 PRO B N 1
ATOM 9780 C CA . PRO B 1 198 ? 255.774 211.164 264.729 1.00 84.26 198 PRO B CA 1
ATOM 9781 C C . PRO B 1 198 ? 254.533 210.340 265.103 1.00 84.26 198 PRO B C 1
ATOM 9782 O O . PRO B 1 198 ? 254.738 209.201 265.481 1.00 84.26 198 PRO B O 1
ATOM 9786 N N . ASP B 1 199 ? 253.305 210.881 265.005 1.00 85.07 199 ASP B N 1
ATOM 9787 C CA . ASP B 1 199 ? 252.194 209.973 265.402 1.00 85.07 199 ASP B CA 1
ATOM 9788 C C . ASP B 1 199 ? 251.173 209.949 264.261 1.00 85.07 199 ASP B C 1
ATOM 9789 O O . ASP B 1 199 ? 249.963 209.868 264.555 1.00 85.07 199 ASP B O 1
ATOM 9794 N N . PHE B 1 200 ? 251.646 210.030 263.012 1.00 83.32 200 PHE B N 1
ATOM 9795 C CA . PHE B 1 200 ? 250.749 210.037 261.827 1.00 83.32 200 PHE B CA 1
ATOM 9796 C C . PHE B 1 200 ? 249.973 208.721 261.748 1.00 83.32 200 PHE B C 1
ATOM 9797 O O . PHE B 1 200 ? 250.480 207.685 262.220 1.00 83.32 200 PHE B O 1
ATOM 9805 N N . SER B 1 201 ? 248.787 208.754 261.136 1.00 84.07 201 SER B N 1
ATOM 9806 C CA . SER B 1 201 ? 247.946 207.531 261.111 1.00 84.07 201 SER B CA 1
ATOM 9807 C C . SER B 1 201 ? 247.435 207.227 259.685 1.00 84.07 201 SER B C 1
ATOM 9808 O O . SER B 1 201 ? 247.419 208.181 258.888 1.00 84.07 201 SER B O 1
ATOM 9811 N N . PRO B 1 202 ? 247.072 205.974 259.275 1.00 85.94 202 PRO B N 1
ATOM 9812 C CA . PRO B 1 202 ? 246.496 205.743 257.937 1.00 85.94 202 PRO B CA 1
ATOM 9813 C C . PRO B 1 202 ? 245.246 206.598 257.703 1.00 85.94 202 PRO B C 1
ATOM 9814 O O . PRO B 1 202 ? 244.990 206.953 256.572 1.00 85.94 202 PRO B O 1
ATOM 9818 N N . ARG B 1 203 ? 244.507 206.899 258.773 1.00 88.87 203 ARG B N 1
ATOM 9819 C CA . ARG B 1 203 ? 243.276 207.723 258.651 1.00 88.87 203 ARG B CA 1
ATOM 9820 C C . ARG B 1 203 ? 243.680 209.177 258.402 1.00 88.87 203 ARG B C 1
ATOM 9821 O O . ARG B 1 203 ? 242.955 209.861 257.664 1.00 88.87 203 ARG B O 1
ATOM 9829 N N . ASP B 1 204 ? 244.796 209.623 258.988 1.00 84.87 204 ASP B N 1
ATOM 9830 C CA . ASP B 1 204 ? 245.298 210.997 258.718 1.00 84.87 204 ASP B CA 1
ATOM 9831 C C . ASP B 1 204 ? 245.751 211.061 257.258 1.00 84.87 204 ASP B C 1
ATOM 9832 O O . ASP B 1 204 ? 245.522 212.099 256.624 1.00 84.87 204 ASP B O 1
ATOM 9837 N N . ALA B 1 205 ? 246.364 209.984 256.755 1.00 79.01 205 ALA B N 1
ATOM 9838 C CA . ALA B 1 205 ? 246.807 209.937 255.342 1.00 79.01 205 ALA B CA 1
ATOM 9839 C C . ALA B 1 205 ? 245.582 209.943 254.425 1.00 79.01 205 ALA B C 1
ATOM 9840 O O . ALA B 1 205 ? 245.630 210.624 253.389 1.00 79.01 205 ALA B O 1
ATOM 9842 N N . ARG B 1 206 ? 244.532 209.207 254.800 1.00 78.60 206 ARG B N 1
ATOM 9843 C CA . ARG B 1 206 ? 243.278 209.177 253.999 1.00 78.60 206 ARG B CA 1
ATOM 9844 C C . ARG B 1 206 ? 242.661 210.578 254.026 1.00 78.60 206 ARG B C 1
ATOM 9845 O O . ARG B 1 206 ? 242.213 211.042 252.966 1.00 78.60 206 ARG B O 1
ATOM 9853 N N . GLU B 1 207 ? 242.681 211.236 255.188 1.00 79.76 207 GLU B N 1
ATOM 9854 C CA . GLU B 1 207 ? 242.129 212.612 255.317 1.00 79.76 207 GLU B CA 1
ATOM 9855 C C . GLU B 1 207 ? 242.962 213.561 254.449 1.00 79.76 207 GLU B C 1
ATOM 9856 O O . GLU B 1 207 ? 242.361 214.385 253.739 1.00 79.76 207 GLU B O 1
ATOM 9862 N N . MET B 1 208 ? 244.291 213.422 254.483 1.00 77.86 208 MET B N 1
ATOM 9863 C CA . MET B 1 208 ? 245.186 214.278 253.659 1.00 77.86 208 MET B CA 1
ATOM 9864 C C . MET B 1 208 ? 244.922 214.008 252.175 1.00 77.86 208 MET B C 1
ATOM 9865 O O . MET B 1 208 ? 244.936 214.971 251.396 1.00 77.86 208 MET B O 1
ATOM 9870 N N . LEU B 1 209 ? 244.688 212.746 251.807 1.00 75.97 209 LEU B N 1
ATOM 9871 C CA . LEU B 1 209 ? 244.358 212.413 250.396 1.00 75.97 209 LEU B CA 1
ATOM 9872 C C . LEU B 1 209 ? 243.034 213.088 250.026 1.00 75.97 209 LEU B C 1
ATOM 9873 O O . LEU B 1 209 ? 242.952 213.660 248.929 1.00 75.97 209 LEU B O 1
ATOM 9878 N N . ILE B 1 210 ? 242.041 213.020 250.916 1.00 73.06 210 ILE B N 1
ATOM 9879 C CA . ILE B 1 210 ? 240.721 213.662 250.647 1.00 73.06 210 ILE B CA 1
ATOM 9880 C C . ILE B 1 210 ? 240.952 215.157 250.402 1.00 73.06 210 ILE B C 1
ATOM 9881 O O . ILE B 1 210 ? 240.428 215.657 249.399 1.00 73.06 210 ILE B O 1
ATOM 9886 N N . GLN B 1 211 ? 241.760 215.824 251.235 1.00 72.62 211 GLN B N 1
ATOM 9887 C CA . GLN B 1 211 ? 242.100 217.251 250.981 1.00 72.62 211 GLN B CA 1
ATOM 9888 C C . GLN B 1 211 ? 242.722 217.375 249.589 1.00 72.62 211 GLN B C 1
ATOM 9889 O O . GLN B 1 211 ? 242.248 218.217 248.814 1.00 72.62 211 GLN B O 1
ATOM 9895 N N . HIS B 1 212 ? 243.747 216.569 249.299 1.00 73.10 212 HIS B N 1
ATOM 9896 C CA . HIS B 1 212 ? 244.452 216.630 247.989 1.00 73.10 212 HIS B CA 1
ATOM 9897 C C . HIS B 1 212 ? 243.455 216.532 246.829 1.00 73.10 212 HIS B C 1
ATOM 9898 O O . HIS B 1 212 ? 243.513 217.406 245.953 1.00 73.10 212 HIS B O 1
ATOM 9905 N N . ILE B 1 213 ? 242.573 215.526 246.827 1.00 68.19 213 ILE B N 1
ATOM 9906 C CA . ILE B 1 213 ? 241.656 215.324 245.662 1.00 68.19 213 ILE B CA 1
ATOM 9907 C C . ILE B 1 213 ? 240.550 216.389 245.653 1.00 68.19 213 ILE B C 1
ATOM 9908 O O . ILE B 1 213 ? 240.181 216.825 244.551 1.00 68.19 213 ILE B O 1
ATOM 9913 N N . LEU B 1 214 ? 240.054 216.800 246.826 1.00 67.96 214 LEU B N 1
ATOM 9914 C CA . LEU B 1 214 ? 239.018 217.865 246.899 1.00 67.96 214 LEU B CA 1
ATOM 9915 C C . LEU B 1 214 ? 239.615 219.140 246.303 1.00 67.96 214 LEU B C 1
ATOM 9916 O O . LEU B 1 214 ? 239.048 219.656 245.319 1.00 67.96 214 LEU B O 1
ATOM 9921 N N . THR B 1 215 ? 240.734 219.598 246.868 1.00 72.74 215 THR B N 1
ATOM 9922 C CA . THR B 1 215 ? 241.390 220.831 246.370 1.00 72.74 215 THR B CA 1
ATOM 9923 C C . THR B 1 215 ? 241.789 220.598 244.910 1.00 72.74 215 THR B C 1
ATOM 9924 O O . THR B 1 215 ? 241.601 221.518 244.123 1.00 72.74 215 THR B O 1
ATOM 9928 N N . GLY B 1 216 ? 242.244 219.390 244.563 1.00 73.70 216 GLY B N 1
ATOM 9929 C CA . GLY B 1 216 ? 242.679 219.074 243.188 1.00 73.70 216 GLY B CA 1
ATOM 9930 C C . GLY B 1 216 ? 241.631 219.444 242.159 1.00 73.70 216 GLY B C 1
ATOM 9931 O O . GLY B 1 216 ? 241.953 220.234 241.258 1.00 73.70 216 GLY B O 1
ATOM 9932 N N . ASP B 1 217 ? 240.415 218.912 242.297 1.00 74.40 217 ASP B N 1
ATOM 9933 C CA . ASP B 1 217 ? 239.363 219.160 241.276 1.00 74.40 217 ASP B CA 1
ATOM 9934 C C . ASP B 1 217 ? 239.001 220.650 241.251 1.00 74.40 217 ASP B C 1
ATOM 9935 O O . ASP B 1 217 ? 238.818 221.189 240.146 1.00 74.40 217 ASP B O 1
ATOM 9940 N N . LEU B 1 218 ? 238.920 221.288 242.423 1.00 71.65 218 LEU B N 1
ATOM 9941 C CA . LEU B 1 218 ? 238.588 222.736 242.493 1.00 71.65 218 LEU B CA 1
ATOM 9942 C C . LEU B 1 218 ? 239.733 223.560 241.893 1.00 71.65 218 LEU B C 1
ATOM 9943 O O . LEU B 1 218 ? 239.440 224.559 241.212 1.00 71.65 218 LEU B O 1
ATOM 9948 N N . PHE B 1 219 ? 240.983 223.139 242.111 1.00 73.60 219 PHE B N 1
ATOM 9949 C CA . PHE B 1 219 ? 242.161 223.903 241.619 1.00 73.60 219 PHE B CA 1
ATOM 9950 C C . PHE B 1 219 ? 242.252 223.794 240.096 1.00 73.60 219 PHE B C 1
ATOM 9951 O O . PHE B 1 219 ? 242.917 224.637 239.503 1.00 73.60 219 PHE B O 1
ATOM 9959 N N . THR B 1 220 ? 241.623 222.781 239.493 1.00 74.38 220 THR B N 1
ATOM 9960 C CA . THR B 1 220 ? 241.744 222.580 238.024 1.00 74.38 220 THR B CA 1
ATOM 9961 C C . THR B 1 220 ? 240.536 223.187 237.303 1.00 74.38 220 THR B C 1
ATOM 9962 O O . THR B 1 220 ? 240.446 223.005 236.073 1.00 74.38 220 THR B O 1
ATOM 9966 N N . SER B 1 221 ? 239.649 223.873 238.030 1.00 75.40 221 SER B N 1
ATOM 9967 C CA . SER B 1 221 ? 238.416 224.415 237.400 1.00 75.40 221 SER B CA 1
ATOM 9968 C C . SER B 1 221 ? 238.105 225.820 237.929 1.00 75.40 221 SER B C 1
ATOM 9969 O O . SER B 1 221 ? 238.279 226.787 237.166 1.00 75.40 221 SER B O 1
ATOM 9972 N N . VAL B 1 222 ? 237.658 225.924 239.185 1.00 70.96 222 VAL B N 1
ATOM 9973 C CA . VAL B 1 222 ? 237.285 227.248 239.767 1.00 70.96 222 VAL B CA 1
ATOM 9974 C C . VAL B 1 222 ? 238.561 228.082 239.948 1.00 70.96 222 VAL B C 1
ATOM 9975 O O . VAL B 1 222 ? 238.482 229.321 239.808 1.00 70.96 222 VAL B O 1
ATOM 9979 N N . PHE B 1 223 ? 239.702 227.427 240.187 1.00 74.43 223 PHE B N 1
ATOM 9980 C CA . PHE B 1 223 ? 240.994 228.155 240.294 1.00 74.43 223 PHE B CA 1
ATOM 9981 C C . PHE B 1 223 ? 241.751 227.992 238.974 1.00 74.43 223 PHE B C 1
ATOM 9982 O O . PHE B 1 223 ? 242.612 228.850 238.689 1.00 74.43 223 PHE B O 1
ATOM 9990 N N . ASP B 1 224 ? 241.447 226.933 238.213 1.00 82.99 224 ASP B N 1
ATOM 9991 C CA . ASP B 1 224 ? 242.057 226.709 236.871 1.00 82.99 224 ASP B CA 1
ATOM 9992 C C . ASP B 1 224 ? 243.590 226.630 236.929 1.00 82.99 224 ASP B C 1
ATOM 9993 O O . ASP B 1 224 ? 244.204 226.678 235.845 1.00 82.99 224 ASP B O 1
ATOM 9998 N N . ASN B 1 225 ? 244.189 226.511 238.120 1.00 76.31 225 ASN B N 1
ATOM 9999 C CA . ASN B 1 225 ? 245.661 226.308 238.185 1.00 76.31 225 ASN B CA 1
ATOM 10000 C C . ASN B 1 225 ? 245.889 224.807 238.048 1.00 76.31 225 ASN B C 1
ATOM 10001 O O . ASN B 1 225 ? 246.288 224.183 239.053 1.00 76.31 225 ASN B O 1
ATOM 10006 N N . ALA B 1 226 ? 245.626 224.247 236.864 1.00 78.03 226 ALA B N 1
ATOM 10007 C CA . ALA B 1 226 ? 245.696 222.787 236.735 1.00 78.03 226 ALA B CA 1
ATOM 10008 C C . ALA B 1 226 ? 247.127 222.318 236.842 1.00 78.03 226 ALA B C 1
ATOM 10009 O O . ALA B 1 226 ? 247.330 221.112 236.924 1.00 78.03 226 ALA B O 1
ATOM 10011 N N . GLN B 1 227 ? 248.079 223.231 236.774 1.00 82.40 227 GLN B N 1
ATOM 10012 C CA . GLN B 1 227 ? 249.487 222.784 236.750 1.00 82.40 227 GLN B CA 1
ATOM 10013 C C . GLN B 1 227 ? 249.973 222.695 238.183 1.00 82.40 227 GLN B C 1
ATOM 10014 O O . GLN B 1 227 ? 250.911 221.957 238.437 1.00 82.40 227 GLN B O 1
ATOM 10020 N N . TYR B 1 228 ? 249.324 223.425 239.076 1.00 78.12 228 TYR B N 1
ATOM 10021 C CA . TYR B 1 228 ? 249.841 223.452 240.456 1.00 78.12 228 TYR B CA 1
ATOM 10022 C C . TYR B 1 228 ? 250.098 222.030 240.930 1.00 78.12 228 TYR B C 1
ATOM 10023 O O . TYR B 1 228 ? 251.142 221.769 241.503 1.00 78.12 228 TYR B O 1
ATOM 10032 N N . HIS B 1 229 ? 249.196 221.123 240.661 1.00 79.19 229 HIS B N 1
ATOM 10033 C CA . HIS B 1 229 ? 249.306 219.757 241.247 1.00 79.19 229 HIS B CA 1
ATOM 10034 C C . HIS B 1 229 ? 250.434 218.928 240.621 1.00 79.19 229 HIS B C 1
ATOM 10035 O O . HIS B 1 229 ? 250.709 217.831 241.148 1.00 79.19 229 HIS B O 1
ATOM 10042 N N . GLU B 1 230 ? 251.066 219.421 239.553 1.00 85.43 230 GLU B N 1
ATOM 10043 C CA . GLU B 1 230 ? 252.214 218.686 238.964 1.00 85.43 230 GLU B CA 1
ATOM 10044 C C . GLU B 1 230 ? 253.478 219.551 238.997 1.00 85.43 230 GLU B C 1
ATOM 10045 O O . GLU B 1 230 ? 254.356 219.323 238.143 1.00 85.43 230 GLU B O 1
ATOM 10051 N N . ASP B 1 231 ? 253.572 220.498 239.937 1.00 85.13 231 ASP B N 1
ATOM 10052 C CA . ASP B 1 231 ? 254.828 221.285 240.082 1.00 85.13 231 ASP B CA 1
ATOM 10053 C C . ASP B 1 231 ? 255.168 221.441 241.571 1.00 85.13 231 ASP B C 1
ATOM 10054 O O . ASP B 1 231 ? 256.355 221.656 241.885 1.00 85.13 231 ASP B O 1
ATOM 10059 N N . ASN B 1 232 ? 254.164 221.330 242.444 1.00 80.48 232 ASN B N 1
ATOM 10060 C CA . ASN B 1 232 ? 254.397 221.454 243.908 1.00 80.48 232 ASN B CA 1
ATOM 10061 C C . ASN B 1 232 ? 254.979 220.137 244.432 1.00 80.48 232 ASN B C 1
ATOM 10062 O O . ASN B 1 232 ? 254.430 219.080 244.079 1.00 80.48 232 ASN B O 1
ATOM 10067 N N . ASN B 1 233 ? 256.039 220.203 245.243 1.00 83.63 233 ASN B N 1
ATOM 10068 C CA . ASN B 1 233 ? 256.722 218.979 245.747 1.00 83.63 233 ASN B CA 1
ATOM 10069 C C . ASN B 1 233 ? 255.727 218.003 246.391 1.00 83.63 233 ASN B C 1
ATOM 10070 O O . ASN B 1 233 ? 255.690 216.839 245.949 1.00 83.63 233 ASN B O 1
ATOM 10075 N N . ILE B 1 234 ? 254.960 218.451 247.391 1.00 78.02 234 ILE B N 1
ATOM 10076 C CA . ILE B 1 234 ? 254.056 217.521 248.137 1.00 78.02 234 ILE B CA 1
ATOM 10077 C C . ILE B 1 234 ? 252.816 217.190 247.299 1.00 78.02 234 ILE B C 1
ATOM 10078 O O . ILE B 1 234 ? 252.172 216.165 247.587 1.00 78.02 234 ILE B O 1
ATOM 10083 N N . ALA B 1 235 ? 252.495 218.010 246.297 1.00 77.07 235 ALA B N 1
ATOM 10084 C CA . ALA B 1 235 ? 251.365 217.670 245.402 1.00 77.07 235 ALA B CA 1
ATOM 10085 C C . ALA B 1 235 ? 251.744 216.436 244.580 1.00 77.07 235 ALA B C 1
ATOM 10086 O O . ALA B 1 235 ? 250.879 215.568 244.392 1.00 77.07 235 ALA B O 1
ATOM 10088 N N . GLN B 1 236 ? 253.003 216.360 244.136 1.00 81.86 236 GLN B N 1
ATOM 10089 C CA . GLN B 1 236 ? 253.479 215.180 243.365 1.00 81.86 236 GLN B CA 1
ATOM 10090 C C . GLN B 1 236 ? 253.736 214.015 244.328 1.00 81.86 236 GLN B C 1
ATOM 10091 O O . GLN B 1 236 ? 253.699 212.856 243.871 1.00 81.86 236 GLN B O 1
ATOM 10097 N N . GLN B 1 237 ? 253.973 214.312 245.610 1.00 79.92 237 GLN B N 1
ATOM 10098 C CA . GLN B 1 237 ? 254.200 213.249 246.626 1.00 79.92 237 GLN B CA 1
ATOM 10099 C C . GLN B 1 237 ? 252.867 212.562 246.949 1.00 79.92 237 GLN B C 1
ATOM 10100 O O . GLN B 1 237 ? 252.890 211.389 247.364 1.00 79.92 237 GLN B O 1
ATOM 10106 N N . LEU B 1 238 ? 251.749 213.269 246.766 1.00 76.85 238 LEU B N 1
ATOM 10107 C CA . LEU B 1 238 ? 250.411 212.676 247.033 1.00 76.85 238 LEU B CA 1
ATOM 10108 C C . LEU B 1 238 ? 249.708 212.387 245.705 1.00 76.85 238 LEU B C 1
ATOM 10109 O O . LEU B 1 238 ? 248.535 211.968 245.741 1.00 76.85 238 LEU B O 1
ATOM 10114 N N . GLN B 1 239 ? 250.401 212.598 244.584 1.00 80.31 239 GLN B N 1
ATOM 10115 C CA . GLN B 1 239 ? 249.811 212.289 243.255 1.00 80.31 239 GLN B CA 1
ATOM 10116 C C . GLN B 1 239 ? 249.742 210.770 243.081 1.00 80.31 239 GLN B C 1
ATOM 10117 O O . GLN B 1 239 ? 248.789 210.305 242.443 1.00 80.31 239 GLN B O 1
ATOM 10123 N N . GLN B 1 240 ? 250.714 210.035 243.629 1.00 80.68 240 GLN B N 1
ATOM 10124 C CA . GLN B 1 240 ? 250.680 208.549 243.564 1.00 80.68 240 GLN B CA 1
ATOM 10125 C C . GLN B 1 240 ? 249.489 208.046 244.384 1.00 80.68 240 GLN B C 1
ATOM 10126 O O . GLN B 1 240 ? 248.825 207.097 243.933 1.00 80.68 240 GLN B O 1
ATOM 10132 N N . LEU B 1 241 ? 249.223 208.681 245.530 1.00 79.61 241 LEU B N 1
ATOM 10133 C CA . LEU B 1 241 ? 248.101 208.262 246.412 1.00 79.61 241 LEU B CA 1
ATOM 10134 C C . LEU B 1 241 ? 246.766 208.559 245.719 1.00 79.61 241 LEU B C 1
ATOM 10135 O O . LEU B 1 241 ? 245.778 207.873 246.035 1.00 79.61 241 LEU B O 1
ATOM 10140 N N . ALA B 1 242 ? 246.735 209.548 244.822 1.00 78.38 242 ALA B N 1
ATOM 10141 C CA . ALA B 1 242 ? 245.497 209.847 244.066 1.00 78.38 242 ALA B CA 1
ATOM 10142 C C . ALA B 1 242 ? 245.392 208.912 242.861 1.00 78.38 242 ALA B C 1
ATOM 10143 O O . ALA B 1 242 ? 244.366 208.231 242.754 1.00 78.38 242 ALA B O 1
ATOM 10145 N N . ALA B 1 243 ? 246.427 208.860 242.015 1.00 80.89 243 ALA B N 1
ATOM 10146 C CA . ALA B 1 243 ? 246.394 208.042 240.777 1.00 80.89 243 ALA B CA 1
ATOM 10147 C C . ALA B 1 243 ? 245.930 206.609 241.059 1.00 80.89 243 ALA B C 1
ATOM 10148 O O . ALA B 1 243 ? 245.206 206.062 240.206 1.00 80.89 243 ALA B O 1
ATOM 10150 N N . THR B 1 244 ? 246.352 206.026 242.186 1.00 82.68 244 THR B N 1
ATOM 10151 C CA . THR B 1 244 ? 245.974 204.631 242.538 1.00 82.68 244 THR B CA 1
ATOM 10152 C C . THR B 1 244 ? 244.488 204.397 242.264 1.00 82.68 244 THR B C 1
ATOM 10153 O O . THR B 1 244 ? 244.155 203.301 241.775 1.00 82.68 244 THR B O 1
ATOM 10157 N N . PHE B 1 245 ? 243.631 205.368 242.595 1.00 78.27 245 PHE B N 1
ATOM 10158 C CA . PHE B 1 245 ? 242.175 205.133 242.417 1.00 78.27 245 PHE B CA 1
ATOM 10159 C C . PHE B 1 245 ? 241.596 206.202 241.488 1.00 78.27 245 PHE B C 1
ATOM 10160 O O . PHE B 1 245 ? 240.386 206.172 241.210 1.00 78.27 245 PHE B O 1
ATOM 10168 N N . TYR B 1 246 ? 242.434 207.132 241.029 1.00 75.10 246 TYR B N 1
ATOM 10169 C CA . TYR B 1 246 ? 241.960 208.146 240.053 1.00 75.10 246 TYR B CA 1
ATOM 10170 C C . TYR B 1 246 ? 242.376 207.688 238.655 1.00 75.10 246 TYR B C 1
ATOM 10171 O O . TYR B 1 246 ? 243.265 208.325 238.059 1.00 75.10 246 TYR B O 1
ATOM 10180 N N . LYS B 1 247 ? 241.754 206.614 238.157 1.00 78.13 247 LYS B N 1
ATOM 10181 C CA . LYS B 1 247 ? 242.148 206.057 236.837 1.00 78.13 247 LYS B CA 1
ATOM 10182 C C . LYS B 1 247 ? 240.906 205.605 236.062 1.00 78.13 247 LYS B C 1
ATOM 10183 O O . LYS B 1 247 ? 240.127 204.810 236.617 1.00 78.13 247 LYS B O 1
ATOM 10189 N N . GLY B 1 248 ? 240.731 206.100 234.832 1.00 77.91 248 GLY B N 1
ATOM 10190 C CA . GLY B 1 248 ? 239.610 205.663 233.974 1.00 77.91 248 GLY B CA 1
ATOM 10191 C C . GLY B 1 248 ? 238.268 205.643 234.685 1.00 77.91 248 GLY B C 1
ATOM 10192 O O . GLY B 1 248 ? 237.914 206.660 235.309 1.00 77.91 248 GLY B O 1
ATOM 10193 N N . PRO B 1 249 ? 237.509 204.525 234.638 1.00 77.88 249 PRO B N 1
ATOM 10194 C CA . PRO B 1 249 ? 236.160 204.463 235.219 1.00 77.88 249 PRO B CA 1
ATOM 10195 C C . PRO B 1 249 ? 236.067 204.897 236.689 1.00 77.88 249 PRO B C 1
ATOM 10196 O O . PRO B 1 249 ? 235.121 205.580 237.030 1.00 77.88 249 PRO B O 1
ATOM 10200 N N . VAL B 1 250 ? 237.029 204.480 237.518 1.00 78.09 250 VAL B N 1
ATOM 10201 C CA . VAL B 1 250 ? 237.007 204.838 238.966 1.00 78.09 250 VAL B CA 1
ATOM 10202 C C . VAL B 1 250 ? 237.017 206.365 239.086 1.00 78.09 250 VAL B C 1
ATOM 10203 O O . VAL B 1 250 ? 236.085 206.904 239.707 1.00 78.09 250 VAL B O 1
ATOM 10207 N N . LYS B 1 251 ? 238.011 207.027 238.485 1.00 77.39 251 LYS B N 1
ATOM 10208 C CA . LYS B 1 251 ? 238.078 208.513 238.512 1.00 77.39 251 LYS B CA 1
ATOM 10209 C C . LYS B 1 251 ? 236.747 209.100 238.034 1.00 77.39 251 LYS B C 1
ATOM 10210 O O . LYS B 1 251 ? 236.200 209.950 238.757 1.00 77.39 251 LYS B O 1
ATOM 10216 N N . ARG B 1 252 ? 236.261 208.665 236.864 1.00 83.56 252 ARG B N 1
ATOM 10217 C CA . ARG B 1 252 ? 234.984 209.185 236.302 1.00 83.56 252 ARG B CA 1
ATOM 10218 C C . ARG B 1 252 ? 233.906 209.182 237.388 1.00 83.56 252 ARG B C 1
ATOM 10219 O O . ARG B 1 252 ? 233.343 210.256 237.645 1.00 83.56 252 ARG B O 1
ATOM 10227 N N . ASP B 1 253 ? 233.639 208.021 237.993 1.00 84.96 253 ASP B N 1
ATOM 10228 C CA . ASP B 1 253 ? 232.585 207.901 239.037 1.00 84.96 253 ASP B CA 1
ATOM 10229 C C . ASP B 1 253 ? 232.736 209.021 240.073 1.00 84.96 253 ASP B C 1
ATOM 10230 O O . ASP B 1 253 ? 231.778 209.796 240.231 1.00 84.96 253 ASP B O 1
ATOM 10235 N N . ILE B 1 254 ? 233.891 209.103 240.740 1.00 78.80 254 ILE B N 1
ATOM 10236 C CA . ILE B 1 254 ? 234.099 210.113 241.822 1.00 78.80 254 ILE B CA 1
ATOM 10237 C C . ILE B 1 254 ? 233.892 211.526 241.266 1.00 78.80 254 ILE B C 1
ATOM 10238 O O . ILE B 1 254 ? 233.154 212.300 241.901 1.00 78.80 254 ILE B O 1
ATOM 10243 N N . ALA B 1 255 ? 234.513 211.841 240.126 1.00 77.63 255 ALA B N 1
ATOM 10244 C CA . ALA B 1 255 ? 234.401 213.196 239.533 1.00 77.63 255 ALA B CA 1
ATOM 10245 C C . ALA B 1 255 ? 232.929 213.547 239.297 1.00 77.63 255 ALA B C 1
ATOM 10246 O O . ALA B 1 255 ? 232.527 214.655 239.691 1.00 77.63 255 ALA B O 1
ATOM 10248 N N . GLU B 1 256 ? 232.158 212.636 238.697 1.00 85.64 256 GLU B N 1
ATOM 10249 C CA . GLU B 1 256 ? 230.731 212.911 238.373 1.00 85.64 256 GLU B CA 1
ATOM 10250 C C . GLU B 1 256 ? 229.907 213.015 239.662 1.00 85.64 256 GLU B C 1
ATOM 10251 O O . GLU B 1 256 ? 228.938 213.797 239.678 1.00 85.64 256 GLU B O 1
ATOM 10257 N N . ARG B 1 257 ? 230.275 212.252 240.694 1.00 82.76 257 ARG B N 1
ATOM 10258 C CA . ARG B 1 257 ? 229.540 212.292 241.986 1.00 82.76 257 ARG B CA 1
ATOM 10259 C C . ARG B 1 257 ? 229.764 213.653 242.653 1.00 82.76 257 ARG B C 1
ATOM 10260 O O . ARG B 1 257 ? 228.794 214.195 243.213 1.00 82.76 257 ARG B O 1
ATOM 10268 N N . THR B 1 258 ? 230.987 214.186 242.573 1.00 79.78 258 THR B N 1
ATOM 10269 C CA . THR B 1 258 ? 231.312 215.486 243.221 1.00 79.78 258 THR B CA 1
ATOM 10270 C C . THR B 1 258 ? 230.914 216.649 242.308 1.00 79.78 258 THR B C 1
ATOM 10271 O O . THR B 1 258 ? 230.964 217.797 242.783 1.00 79.78 258 THR B O 1
ATOM 10275 N N . LYS B 1 259 ? 230.525 216.367 241.061 1.00 82.47 259 LYS B N 1
ATOM 10276 C CA . LYS B 1 259 ? 230.211 217.450 240.088 1.00 82.47 259 LYS B CA 1
ATOM 10277 C C . LYS B 1 259 ? 228.983 218.250 240.536 1.00 82.47 259 LYS B C 1
ATOM 10278 O O . LYS B 1 259 ? 228.951 219.461 240.260 1.00 82.47 259 LYS B O 1
ATOM 10284 N N . ARG B 1 260 ? 228.013 217.605 241.193 1.00 85.43 260 ARG B N 1
ATOM 10285 C CA . ARG B 1 260 ? 226.761 218.312 241.580 1.00 85.43 260 ARG B CA 1
ATOM 10286 C C . ARG B 1 260 ? 227.072 219.375 242.642 1.00 85.43 260 ARG B C 1
ATOM 10287 O O . ARG B 1 260 ? 226.323 220.368 242.714 1.00 85.43 260 ARG B O 1
ATOM 10295 N N . TYR B 1 261 ? 228.134 219.176 243.427 1.00 83.85 261 TYR B N 1
ATOM 10296 C CA . TYR B 1 261 ? 228.543 220.182 244.440 1.00 83.85 261 TYR B CA 1
ATOM 10297 C C . TYR B 1 261 ? 229.474 221.193 243.768 1.00 83.85 261 TYR B C 1
ATOM 10298 O O . TYR B 1 261 ? 229.277 222.408 243.967 1.00 83.85 261 TYR B O 1
ATOM 10307 N N . TYR B 1 262 ? 230.445 220.713 242.987 1.00 80.35 262 TYR B N 1
ATOM 10308 C CA . TYR B 1 262 ? 231.441 221.623 242.359 1.00 80.35 262 TYR B CA 1
ATOM 10309 C C . TYR B 1 262 ? 230.742 222.598 241.411 1.00 80.35 262 TYR B C 1
ATOM 10310 O O . TYR B 1 262 ? 231.031 223.799 241.519 1.00 80.35 262 TYR B O 1
ATOM 10319 N N . GLY B 1 263 ? 229.851 222.105 240.544 1.00 83.19 263 GLY B N 1
ATOM 10320 C CA . GLY B 1 263 ? 229.166 222.942 239.534 1.00 83.19 263 GLY B CA 1
ATOM 10321 C C . GLY B 1 263 ? 228.810 224.342 240.005 1.00 83.19 263 GLY B C 1
ATOM 10322 O O . GLY B 1 263 ? 229.094 225.294 239.254 1.00 83.19 263 GLY B O 1
ATOM 10323 N N . ALA B 1 264 ? 228.188 224.470 241.181 1.00 83.26 264 ALA B N 1
ATOM 10324 C CA . ALA B 1 264 ? 227.755 225.792 241.694 1.00 83.26 264 ALA B CA 1
ATOM 10325 C C . ALA B 1 264 ? 228.943 226.760 241.762 1.00 83.26 264 ALA B C 1
ATOM 10326 O O . ALA B 1 264 ? 228.884 227.811 241.092 1.00 83.26 264 ALA B O 1
ATOM 10328 N N . ILE B 1 265 ? 229.976 226.423 242.539 1.00 77.44 265 ILE B N 1
ATOM 10329 C CA . ILE B 1 265 ? 231.129 227.357 242.725 1.00 77.44 265 ILE B CA 1
ATOM 10330 C C . ILE B 1 265 ? 231.976 227.409 241.445 1.00 77.44 265 ILE B C 1
ATOM 10331 O O . ILE B 1 265 ? 232.654 228.431 241.237 1.00 77.44 265 ILE B O 1
ATOM 10336 N N . GLN B 1 266 ? 231.918 226.367 240.608 1.00 79.97 266 GLN B N 1
ATOM 10337 C CA . GLN B 1 266 ? 232.674 226.358 239.327 1.00 79.97 266 GLN B CA 1
ATOM 10338 C C . GLN B 1 266 ? 232.175 227.508 238.449 1.00 79.97 266 GLN B C 1
ATOM 10339 O O . GLN B 1 266 ? 233.006 228.351 238.064 1.00 79.97 266 GLN B O 1
ATOM 10345 N N . ALA B 1 267 ? 230.869 227.542 238.166 1.00 80.69 267 ALA B N 1
ATOM 10346 C CA . ALA B 1 267 ? 230.283 228.613 237.327 1.00 80.69 267 ALA B CA 1
ATOM 10347 C C . ALA B 1 267 ? 230.534 229.977 237.974 1.00 80.69 267 ALA B C 1
ATOM 10348 O O . ALA B 1 267 ? 230.944 230.902 237.253 1.00 80.69 267 ALA B O 1
ATOM 10350 N N . ALA B 1 268 ? 230.306 230.091 239.285 1.00 78.73 268 ALA B N 1
ATOM 10351 C CA . ALA B 1 268 ? 230.461 231.388 239.985 1.00 78.73 268 ALA B CA 1
ATOM 10352 C C . ALA B 1 268 ? 231.884 231.929 239.811 1.00 78.73 268 ALA B C 1
ATOM 10353 O O . ALA B 1 268 ? 232.019 233.132 239.512 1.00 78.73 268 ALA B O 1
ATOM 10355 N N . ALA B 1 269 ? 232.899 231.078 239.983 1.00 77.61 269 ALA B N 1
ATOM 10356 C CA . ALA B 1 269 ? 234.303 231.549 239.916 1.00 77.61 269 ALA B CA 1
ATOM 10357 C C . ALA B 1 269 ? 234.794 231.608 238.467 1.00 77.61 269 ALA B C 1
ATOM 10358 O O . ALA B 1 269 ? 235.899 232.135 238.250 1.00 77.61 269 ALA B O 1
ATOM 10360 N N . ALA B 1 270 ? 233.887 231.353 237.536 1.00 76.43 270 ALA B N 1
ATOM 10361 C CA . ALA B 1 270 ? 234.251 231.533 236.116 1.00 76.43 270 ALA B CA 1
ATOM 10362 C C . ALA B 1 270 ? 233.894 232.947 235.690 1.00 76.43 270 ALA B C 1
ATOM 10363 O O . ALA B 1 270 ? 234.622 233.509 234.885 1.00 76.43 270 ALA B O 1
ATOM 10365 N N . GLN B 1 271 ? 232.797 233.478 236.199 1.00 78.03 271 GLN B N 1
ATOM 10366 C CA . GLN B 1 271 ? 232.354 234.840 235.843 1.00 78.03 271 GLN B CA 1
ATOM 10367 C C . GLN B 1 271 ? 233.015 235.829 236.791 1.00 78.03 271 GLN B C 1
ATOM 10368 O O . GLN B 1 271 ? 232.616 236.990 236.800 1.00 78.03 271 GLN B O 1
ATOM 10374 N N . ILE B 1 272 ? 233.943 235.360 237.605 1.00 76.88 272 ILE B N 1
ATOM 10375 C CA . ILE B 1 272 ? 234.747 236.247 238.487 1.00 76.88 272 ILE B CA 1
ATOM 10376 C C . ILE B 1 272 ? 236.164 236.154 237.928 1.00 76.88 272 ILE B C 1
ATOM 10377 O O . ILE B 1 272 ? 236.432 235.194 237.225 1.00 76.88 272 ILE B O 1
ATOM 10382 N N . ALA B 1 273 ? 237.021 237.115 238.175 1.00 77.83 273 ALA B N 1
ATOM 10383 C CA . ALA B 1 273 ? 238.399 237.255 237.646 1.00 77.83 273 ALA B CA 1
ATOM 10384 C C . ALA B 1 273 ? 239.359 237.617 238.783 1.00 77.83 273 ALA B C 1
ATOM 10385 O O . ALA B 1 273 ? 240.502 237.120 238.769 1.00 77.83 273 ALA B O 1
ATOM 10387 N N . ASP B 1 274 ? 238.908 238.443 239.730 1.00 78.93 274 ASP B N 1
ATOM 10388 C CA . ASP B 1 274 ? 239.793 238.901 240.835 1.00 78.93 274 ASP B CA 1
ATOM 10389 C C . ASP B 1 274 ? 240.143 237.721 241.747 1.00 78.93 274 ASP B C 1
ATOM 10390 O O . ASP B 1 274 ? 239.267 236.863 241.983 1.00 78.93 274 ASP B O 1
ATOM 10395 N N . HIS B 1 275 ? 241.382 237.690 242.247 1.00 74.66 275 HIS B N 1
ATOM 10396 C CA . HIS B 1 275 ? 241.798 236.606 243.174 1.00 74.66 275 HIS B CA 1
ATOM 10397 C C . HIS B 1 275 ? 241.171 236.839 244.551 1.00 74.66 275 HIS B C 1
ATOM 10398 O O . HIS B 1 275 ? 241.009 235.860 245.281 1.00 74.66 275 HIS B O 1
ATOM 10405 N N . HIS B 1 276 ? 240.813 238.084 244.874 1.00 79.50 276 HIS B N 1
ATOM 10406 C CA . HIS B 1 276 ? 240.237 238.413 246.207 1.00 79.50 276 HIS B CA 1
ATOM 10407 C C . HIS B 1 276 ? 238.927 237.649 246.423 1.00 79.50 276 HIS B C 1
ATOM 10408 O O . HIS B 1 276 ? 238.670 237.232 247.569 1.00 79.50 276 HIS B O 1
ATOM 10415 N N . GLU B 1 277 ? 238.129 237.476 245.368 1.00 78.13 277 GLU B N 1
ATOM 10416 C CA . GLU B 1 277 ? 236.886 236.671 245.496 1.00 78.13 277 GLU B CA 1
ATOM 10417 C C . GLU B 1 277 ? 237.274 235.210 245.744 1.00 78.13 277 GLU B C 1
ATOM 10418 O O . GLU B 1 277 ? 236.710 234.593 246.664 1.00 78.13 277 GLU B O 1
ATOM 10424 N N . LYS B 1 278 ? 238.238 234.690 244.981 1.00 73.56 278 LYS B N 1
ATOM 10425 C CA . LYS B 1 278 ? 238.717 233.299 245.202 1.00 73.56 278 LYS B CA 1
ATOM 10426 C C . LYS B 1 278 ? 239.248 233.150 246.633 1.00 73.56 278 LYS B C 1
ATOM 10427 O O . LYS B 1 278 ? 239.097 232.053 247.184 1.00 73.56 278 LYS B O 1
ATOM 10433 N N . GLN B 1 279 ? 239.796 234.222 247.218 1.00 74.60 279 GLN B N 1
ATOM 10434 C CA . GLN B 1 279 ? 240.376 234.157 248.590 1.00 74.60 279 GLN B CA 1
ATOM 10435 C C . GLN B 1 279 ? 239.285 233.797 249.602 1.00 74.60 279 GLN B C 1
ATOM 10436 O O . GLN B 1 279 ? 239.590 233.054 250.550 1.00 74.60 279 GLN B O 1
ATOM 10442 N N . ARG B 1 280 ? 238.067 234.310 249.407 1.00 73.84 280 ARG B N 1
ATOM 10443 C CA . ARG B 1 280 ? 236.941 233.981 250.323 1.00 73.84 280 ARG B CA 1
ATOM 10444 C C . ARG B 1 280 ? 236.684 232.474 250.273 1.00 73.84 280 ARG B C 1
ATOM 10445 O O . ARG B 1 280 ? 236.537 231.865 251.348 1.00 73.84 280 ARG B O 1
ATOM 10453 N N . PHE B 1 281 ? 236.637 231.904 249.066 1.00 71.40 281 PHE B N 1
ATOM 10454 C CA . PHE B 1 281 ? 236.398 230.446 248.916 1.00 71.40 281 PHE B CA 1
ATOM 10455 C C . PHE B 1 281 ? 237.577 229.663 249.506 1.00 71.40 281 PHE B C 1
ATOM 10456 O O . PHE B 1 281 ? 237.338 228.614 250.126 1.00 71.40 281 PHE B O 1
ATOM 10464 N N . LEU B 1 282 ? 238.805 230.159 249.323 1.00 73.39 282 LEU B N 1
ATOM 10465 C CA . LEU B 1 282 ? 239.995 229.492 249.917 1.00 73.39 282 LEU B CA 1
ATOM 10466 C C . LEU B 1 282 ? 239.824 229.433 251.440 1.00 73.39 282 LEU B C 1
ATOM 10467 O O . LEU B 1 282 ? 240.020 228.350 252.008 1.00 73.39 282 LEU B O 1
ATOM 10472 N N . LYS B 1 283 ? 239.445 230.551 252.068 1.00 74.01 283 LYS B N 1
ATOM 10473 C CA . LYS B 1 283 ? 239.237 230.588 253.542 1.00 74.01 283 LYS B CA 1
ATOM 10474 C C . LYS B 1 283 ? 238.134 229.601 253.935 1.00 74.01 283 LYS B C 1
ATOM 10475 O O . LYS B 1 283 ? 238.336 228.857 254.915 1.00 74.01 283 LYS B O 1
ATOM 10481 N N . ALA B 1 284 ? 237.012 229.608 253.208 1.00 74.18 284 ALA B N 1
ATOM 10482 C CA . ALA B 1 284 ? 235.887 228.693 253.512 1.00 74.18 284 ALA B CA 1
ATOM 10483 C C . ALA B 1 284 ? 236.383 227.245 253.467 1.00 74.18 284 ALA B C 1
ATOM 10484 O O . ALA B 1 284 ? 236.145 226.515 254.437 1.00 74.18 284 ALA B O 1
ATOM 10486 N N . LEU B 1 285 ? 237.063 226.859 252.384 1.00 72.76 285 LEU B N 1
ATOM 10487 C CA . LEU B 1 285 ? 237.594 225.477 252.247 1.00 72.76 285 LEU B CA 1
ATOM 10488 C C . LEU B 1 285 ? 238.522 225.169 253.425 1.00 72.76 285 LEU B C 1
ATOM 10489 O O . LEU B 1 285 ? 238.346 224.103 254.042 1.00 72.76 285 LEU B O 1
ATOM 10494 N N . TYR B 1 286 ? 239.457 226.074 253.731 1.00 75.32 286 TYR B N 1
ATOM 10495 C CA . TYR B 1 286 ? 240.438 225.865 254.830 1.00 75.32 286 TYR B CA 1
ATOM 10496 C C . TYR B 1 286 ? 239.708 225.539 256.138 1.00 75.32 286 TYR B C 1
ATOM 10497 O O . TYR B 1 286 ? 240.174 224.644 256.868 1.00 75.32 286 TYR B O 1
ATOM 10506 N N . GLU B 1 287 ? 238.597 226.227 256.418 1.00 78.54 287 GLU B N 1
ATOM 10507 C CA . GLU B 1 287 ? 237.890 226.024 257.711 1.00 78.54 287 GLU B CA 1
ATOM 10508 C C . GLU B 1 287 ? 236.852 224.905 257.600 1.00 78.54 287 GLU B C 1
ATOM 10509 O O . GLU B 1 287 ? 237.080 223.848 258.220 1.00 78.54 287 GLU B O 1
ATOM 10515 N N . ASN B 1 288 ? 235.779 225.115 256.832 1.00 77.27 288 ASN B N 1
ATOM 10516 C CA . ASN B 1 288 ? 234.657 224.138 256.733 1.00 77.27 288 ASN B CA 1
ATOM 10517 C C . ASN B 1 288 ? 235.128 222.682 256.629 1.00 77.27 288 ASN B C 1
ATOM 10518 O O . ASN B 1 288 ? 234.477 221.837 257.261 1.00 77.27 288 ASN B O 1
ATOM 10523 N N . PHE B 1 289 ? 236.174 222.390 255.848 1.00 71.04 289 PHE B N 1
ATOM 10524 C CA . PHE B 1 289 ? 236.600 220.978 255.664 1.00 71.04 289 PHE B CA 1
ATOM 10525 C C . PHE B 1 289 ? 236.770 220.300 257.026 1.00 71.04 289 PHE B C 1
ATOM 10526 O O . PHE B 1 289 ? 236.101 219.285 257.265 1.00 71.04 289 PHE B O 1
ATOM 10534 N N . TYR B 1 290 ? 237.651 220.834 257.877 1.00 72.22 290 TYR B N 1
ATOM 10535 C CA . TYR B 1 290 ? 237.950 220.177 259.177 1.00 72.22 290 TYR B CA 1
ATOM 10536 C C . TYR B 1 290 ? 236.728 220.242 260.097 1.00 72.22 290 TYR B C 1
ATOM 10537 O O . TYR B 1 290 ? 236.464 219.265 260.810 1.00 72.22 290 TYR B O 1
ATOM 10546 N N . ARG B 1 291 ? 235.985 221.349 260.054 1.00 75.86 291 ARG B N 1
ATOM 10547 C CA . ARG B 1 291 ? 234.752 221.468 260.877 1.00 75.86 291 ARG B CA 1
ATOM 10548 C C . ARG B 1 291 ? 233.771 220.347 260.507 1.00 75.86 291 ARG B C 1
ATOM 10549 O O . ARG B 1 291 ? 233.019 219.913 261.400 1.00 75.86 291 ARG B O 1
ATOM 10557 N N . ALA B 1 292 ? 233.787 219.889 259.250 1.00 71.80 292 ALA B N 1
ATOM 10558 C CA . ALA B 1 292 ? 232.839 218.846 258.791 1.00 71.80 292 ALA B CA 1
ATOM 10559 C C . ALA B 1 292 ? 233.561 217.511 258.560 1.00 71.80 292 ALA B C 1
ATOM 10560 O O . ALA B 1 292 ? 232.947 216.622 257.937 1.00 71.80 292 ALA B O 1
ATOM 10562 N N . TYR B 1 293 ? 234.803 217.372 259.037 1.00 74.21 293 TYR B N 1
ATOM 10563 C CA . TYR B 1 293 ? 235.517 216.073 258.910 1.00 74.21 293 TYR B CA 1
ATOM 10564 C C . TYR B 1 293 ? 236.350 215.776 260.165 1.00 74.21 293 TYR B C 1
ATOM 10565 O O . TYR B 1 293 ? 235.993 214.825 260.887 1.00 74.21 293 TYR B O 1
ATOM 10574 N N . ASN B 1 294 ? 237.433 216.529 260.392 1.00 80.19 294 ASN B N 1
ATOM 10575 C CA . ASN B 1 294 ? 238.316 216.267 261.559 1.00 80.19 294 ASN B CA 1
ATOM 10576 C C . ASN B 1 294 ? 238.221 217.431 262.560 1.00 80.19 294 ASN B C 1
ATOM 10577 O O . ASN B 1 294 ? 239.181 218.223 262.579 1.00 80.19 294 ASN B O 1
ATOM 10582 N N . PRO B 1 295 ? 237.153 217.622 263.392 1.00 76.77 295 PRO B N 1
ATOM 10583 C CA . PRO B 1 295 ? 237.191 218.711 264.372 1.00 76.77 295 PRO B CA 1
ATOM 10584 C C . PRO B 1 295 ? 238.274 218.439 265.424 1.00 76.77 295 PRO B C 1
ATOM 10585 O O . PRO B 1 295 ? 238.743 219.384 266.015 1.00 76.77 295 PRO B O 1
ATOM 10589 N N . ALA B 1 296 ? 238.637 217.167 265.632 1.00 80.88 296 ALA B N 1
ATOM 10590 C CA . ALA B 1 296 ? 239.729 216.824 266.575 1.00 80.88 296 ALA B CA 1
ATOM 10591 C C . ALA B 1 296 ? 241.032 217.432 266.055 1.00 80.88 296 ALA B C 1
ATOM 10592 O O . ALA B 1 296 ? 241.791 217.990 266.870 1.00 80.88 296 ALA B O 1
ATOM 10594 N N . GLY B 1 297 ? 241.285 217.325 264.747 1.00 76.59 297 GLY B N 1
ATOM 10595 C CA . GLY B 1 297 ? 242.474 217.974 264.164 1.00 76.59 297 GLY B CA 1
ATOM 10596 C C . GLY B 1 297 ? 242.320 219.482 264.216 1.00 76.59 297 GLY B C 1
ATOM 10597 O O . GLY B 1 297 ? 243.311 220.162 264.535 1.00 76.59 297 GLY B O 1
ATOM 10598 N N . ALA B 1 298 ? 241.087 219.944 264.061 1.00 78.25 298 ALA B N 1
ATOM 10599 C CA . ALA B 1 298 ? 240.840 221.391 264.011 1.00 78.25 298 ALA B CA 1
ATOM 10600 C C . ALA B 1 298 ? 240.851 221.995 265.393 1.00 78.25 298 ALA B C 1
ATOM 10601 O O . ALA B 1 298 ? 240.252 223.049 265.560 1.00 78.25 298 ALA B O 1
ATOM 10603 N N . GLU B 1 299 ? 241.394 221.299 266.364 1.00 83.43 299 GLU B N 1
ATOM 10604 C CA . GLU B 1 299 ? 241.540 221.930 267.677 1.00 83.43 299 GLU B CA 1
ATOM 10605 C C . GLU B 1 299 ? 243.030 221.892 267.911 1.00 83.43 299 GLU B C 1
ATOM 10606 O O . GLU B 1 299 ? 243.538 222.833 268.479 1.00 83.43 299 GLU B O 1
ATOM 10612 N N . ARG B 1 300 ? 243.693 220.836 267.409 1.00 82.53 300 ARG B N 1
ATOM 10613 C CA . ARG B 1 300 ? 245.141 220.680 267.639 1.00 82.53 300 ARG B CA 1
ATOM 10614 C C . ARG B 1 300 ? 245.848 221.611 266.667 1.00 82.53 300 ARG B C 1
ATOM 10615 O O . ARG B 1 300 ? 246.999 221.957 266.924 1.00 82.53 300 ARG B O 1
ATOM 10623 N N . LEU B 1 301 ? 245.183 222.014 265.601 1.00 75.43 301 LEU B N 1
ATOM 10624 C CA . LEU B 1 301 ? 245.758 222.965 264.630 1.00 75.43 301 LEU B CA 1
ATOM 10625 C C . LEU B 1 301 ? 244.984 224.280 264.758 1.00 75.43 301 LEU B C 1
ATOM 10626 O O . LEU B 1 301 ? 245.294 225.198 264.042 1.00 75.43 301 LEU B O 1
ATOM 10631 N N . GLY B 1 302 ? 244.006 224.357 265.652 1.00 78.13 302 GLY B N 1
ATOM 10632 C CA . GLY B 1 302 ? 243.303 225.629 265.912 1.00 78.13 302 GLY B CA 1
ATOM 10633 C C . GLY B 1 302 ? 243.003 226.338 264.608 1.00 78.13 302 GLY B C 1
ATOM 10634 O O . GLY B 1 302 ? 243.335 227.536 264.501 1.00 78.13 302 GLY B O 1
ATOM 10635 N N . ILE B 1 303 ? 242.406 225.630 263.642 1.00 76.96 303 ILE B N 1
ATOM 10636 C CA . ILE B 1 303 ? 242.198 226.252 262.299 1.00 76.96 303 ILE B CA 1
ATOM 10637 C C . ILE B 1 303 ? 241.112 227.335 262.371 1.00 76.96 303 ILE B C 1
ATOM 10638 O O . ILE B 1 303 ? 239.934 227.002 262.593 1.00 76.96 303 ILE B O 1
ATOM 10643 N N . PHE B 1 304 ? 241.526 228.600 262.337 1.00 78.13 304 PHE B N 1
ATOM 10644 C CA . PHE B 1 304 ? 240.603 229.755 262.325 1.00 78.13 304 PHE B CA 1
ATOM 10645 C C . PHE B 1 304 ? 241.309 230.788 261.443 1.00 78.13 304 PHE B C 1
ATOM 10646 O O . PHE B 1 304 ? 242.531 230.747 261.431 1.00 78.13 304 PHE B O 1
ATOM 10654 N N . TYR B 1 305 ? 240.594 231.642 260.706 1.00 77.99 305 TYR B N 1
ATOM 10655 C CA . TYR B 1 305 ? 241.228 232.608 259.770 1.00 77.99 305 TYR B CA 1
ATOM 10656 C C . TYR B 1 305 ? 241.311 233.964 260.457 1.00 77.99 305 TYR B C 1
ATOM 10657 O O . TYR B 1 305 ? 240.525 234.184 261.379 1.00 77.99 305 TYR B O 1
ATOM 10666 N N . THR B 1 306 ? 242.193 234.853 260.008 1.00 76.02 306 THR B N 1
ATOM 10667 C CA . THR B 1 306 ? 242.433 236.130 260.736 1.00 76.02 306 THR B CA 1
ATOM 10668 C C . THR B 1 306 ? 241.686 237.342 260.138 1.00 76.02 306 THR B C 1
ATOM 10669 O O . THR B 1 306 ? 241.486 237.347 258.931 1.00 76.02 306 THR B O 1
ATOM 10673 N N . PRO B 1 307 ? 241.240 238.391 260.890 1.00 76.86 307 PRO B N 1
ATOM 10674 C CA . PRO B 1 307 ? 240.608 239.560 260.251 1.00 76.86 307 PRO B CA 1
ATOM 10675 C C . PRO B 1 307 ? 241.595 240.299 259.335 1.00 76.86 307 PRO B C 1
ATOM 10676 O O . PRO B 1 307 ? 242.744 240.439 259.708 1.00 76.86 307 PRO B O 1
ATOM 10680 N N . GLY B 1 308 ? 241.124 240.763 258.174 1.00 79.13 308 GLY B N 1
ATOM 10681 C CA . GLY B 1 308 ? 241.998 241.480 257.225 1.00 79.13 308 GLY B CA 1
ATOM 10682 C C . GLY B 1 308 ? 242.479 242.803 257.791 1.00 79.13 308 GLY B C 1
ATOM 10683 O O . GLY B 1 308 ? 243.628 243.178 257.508 1.00 79.13 308 GLY B O 1
ATOM 10684 N N . GLU B 1 309 ? 241.616 243.486 258.550 1.00 79.54 309 GLU B N 1
ATOM 10685 C CA . GLU B 1 309 ? 241.967 244.798 259.155 1.00 79.54 309 GLU B CA 1
ATOM 10686 C C . GLU B 1 309 ? 243.070 244.587 260.191 1.00 79.54 309 GLU B C 1
ATOM 10687 O O . GLU B 1 309 ? 243.904 245.492 260.355 1.00 79.54 309 GLU B O 1
ATOM 10693 N N . ILE B 1 310 ? 243.058 243.433 260.863 1.00 74.70 310 ILE B N 1
ATOM 10694 C CA . ILE B 1 310 ? 244.083 243.135 261.905 1.00 74.70 310 ILE B CA 1
ATOM 10695 C C . ILE B 1 310 ? 245.458 243.073 261.229 1.00 74.70 310 ILE B C 1
ATOM 10696 O O . ILE B 1 310 ? 246.387 243.719 261.747 1.00 74.70 310 ILE B O 1
ATOM 10701 N N . VAL B 1 311 ? 245.564 242.391 260.083 1.00 75.86 311 VAL B N 1
ATOM 10702 C CA . VAL B 1 311 ? 246.891 242.216 259.418 1.00 75.86 311 VAL B CA 1
ATOM 10703 C C . VAL B 1 311 ? 247.224 243.462 258.590 1.00 75.86 311 VAL B C 1
ATOM 10704 O O . VAL B 1 311 ? 248.422 243.710 258.370 1.00 75.86 311 VAL B O 1
ATOM 10708 N N . ARG B 1 312 ? 246.212 244.229 258.170 1.00 76.42 312 ARG B N 1
ATOM 10709 C CA . ARG B 1 312 ? 246.477 245.498 257.444 1.00 76.42 312 ARG B CA 1
ATOM 10710 C C . ARG B 1 312 ? 247.135 246.462 258.426 1.00 76.42 312 ARG B C 1
ATOM 10711 O O . ARG B 1 312 ? 248.212 246.992 258.104 1.00 76.42 312 ARG B O 1
ATOM 10719 N N . PHE B 1 313 ? 246.505 246.658 259.586 1.00 74.20 313 PHE B N 1
ATOM 10720 C CA . PHE B 1 313 ? 247.061 247.561 260.625 1.00 74.20 313 PHE B CA 1
ATOM 10721 C C . PHE B 1 313 ? 248.429 247.034 261.075 1.00 74.20 313 PHE B C 1
ATOM 10722 O O . PHE B 1 313 ? 249.357 247.845 261.219 1.00 74.20 313 PHE B O 1
ATOM 10730 N N . MET B 1 314 ? 248.552 245.720 261.275 1.00 76.13 314 MET B N 1
ATOM 10731 C CA . MET B 1 314 ? 249.865 245.130 261.648 1.00 76.13 314 MET B CA 1
ATOM 10732 C C . MET B 1 314 ? 250.922 245.566 260.632 1.00 76.13 314 MET B C 1
ATOM 10733 O O . MET B 1 314 ? 251.963 246.069 261.064 1.00 76.13 314 MET B O 1
ATOM 10738 N N . ILE B 1 315 ? 250.652 245.385 259.337 1.00 74.87 315 ILE B N 1
ATOM 10739 C CA . ILE B 1 315 ? 251.657 245.714 258.281 1.00 74.87 315 ILE B CA 1
ATOM 10740 C C . ILE B 1 315 ? 252.031 247.203 258.360 1.00 74.87 315 ILE B C 1
ATOM 10741 O O . ILE B 1 315 ? 253.234 247.509 258.220 1.00 74.87 315 ILE B O 1
ATOM 10746 N N . GLU B 1 316 ? 251.063 248.090 258.626 1.00 81.14 316 GLU B N 1
ATOM 10747 C CA . GLU B 1 316 ? 251.387 249.532 258.797 1.00 81.14 316 GLU B CA 1
ATOM 10748 C C . GLU B 1 316 ? 252.320 249.679 259.999 1.00 81.14 316 GLU B C 1
ATOM 10749 O O . GLU B 1 316 ? 253.425 250.223 259.820 1.00 81.14 316 GLU B O 1
ATOM 10755 N N . ALA B 1 317 ? 251.907 249.180 261.168 1.00 78.51 317 ALA B N 1
ATOM 10756 C CA . ALA B 1 317 ? 252.716 249.327 262.402 1.00 78.51 317 ALA B CA 1
ATOM 10757 C C . ALA B 1 317 ? 254.120 248.743 262.207 1.00 78.51 317 ALA B C 1
ATOM 10758 O O . ALA B 1 317 ? 255.082 249.423 262.588 1.00 78.51 317 ALA B O 1
ATOM 10760 N N . THR B 1 318 ? 254.236 247.543 261.628 1.00 79.90 318 THR B N 1
ATOM 10761 C CA . THR B 1 318 ? 255.567 246.885 261.497 1.00 79.90 318 THR B CA 1
ATOM 10762 C C . THR B 1 318 ? 256.550 247.812 260.775 1.00 79.90 318 THR B C 1
ATOM 10763 O O . THR B 1 318 ? 257.677 247.964 261.276 1.00 79.90 318 THR B O 1
ATOM 10767 N N . ASP B 1 319 ? 256.125 248.426 259.667 1.00 88.41 319 ASP B N 1
ATOM 10768 C CA . ASP B 1 319 ? 257.025 249.316 258.886 1.00 88.41 319 ASP B CA 1
ATOM 10769 C C . ASP B 1 319 ? 257.423 250.521 259.745 1.00 88.41 319 ASP B C 1
ATOM 10770 O O . ASP B 1 319 ? 258.623 250.842 259.775 1.00 88.41 319 ASP B O 1
ATOM 10775 N N . THR B 1 320 ? 256.460 251.149 260.428 1.00 85.10 320 THR B N 1
ATOM 10776 C CA . THR B 1 320 ? 256.755 252.377 261.218 1.00 85.10 320 THR B CA 1
ATOM 10777 C C . THR B 1 320 ? 257.698 252.054 262.384 1.00 85.10 320 THR B C 1
ATOM 10778 O O . THR B 1 320 ? 258.555 252.900 262.689 1.00 85.10 320 THR B O 1
ATOM 10782 N N . LEU B 1 321 ? 257.533 250.887 263.011 1.00 86.20 321 LEU B N 1
ATOM 10783 C CA . LEU B 1 321 ? 258.391 250.491 264.159 1.00 86.20 321 LEU B CA 1
ATOM 10784 C C . LEU B 1 321 ? 259.793 250.171 263.642 1.00 86.20 321 LEU B C 1
ATOM 10785 O O . LEU B 1 321 ? 260.771 250.641 264.257 1.00 86.20 321 LEU B O 1
ATOM 10790 N N . LEU B 1 322 ? 259.874 249.385 262.567 1.00 87.36 322 LEU B N 1
ATOM 10791 C CA . LEU B 1 322 ? 261.189 249.068 261.956 1.00 87.36 322 LEU B CA 1
ATOM 10792 C C . LEU B 1 322 ? 261.880 250.384 261.599 1.00 87.36 322 LEU B C 1
ATOM 10793 O O . LEU B 1 322 ? 263.124 250.423 261.639 1.00 87.36 322 LEU B O 1
ATOM 10798 N N . GLU B 1 323 ? 261.098 251.418 261.267 1.00 93.75 323 GLU B N 1
ATOM 10799 C CA . GLU B 1 323 ? 261.726 252.683 260.827 1.00 93.75 323 GLU B CA 1
ATOM 10800 C C . GLU B 1 323 ? 261.670 253.687 261.960 1.00 93.75 323 GLU B C 1
ATOM 10801 O O . GLU B 1 323 ? 261.246 254.806 261.690 1.00 93.75 323 GLU B O 1
ATOM 10807 N N . LYS B 1 324 ? 262.036 253.280 263.172 1.00 92.04 324 LYS B N 1
ATOM 10808 C CA . LYS B 1 324 ? 262.033 254.185 264.340 1.00 92.04 324 LYS B CA 1
ATOM 10809 C C . LYS B 1 324 ? 262.985 253.585 265.342 1.00 92.04 324 LYS B C 1
ATOM 10810 O O . LYS B 1 324 ? 263.371 254.281 266.269 1.00 92.04 324 LYS B O 1
ATOM 10816 N N . HIS B 1 325 ? 263.328 252.326 265.143 1.00 94.52 325 HIS B N 1
ATOM 10817 C CA . HIS B 1 325 ? 264.335 251.725 266.036 1.00 94.52 325 HIS B CA 1
ATOM 10818 C C . HIS B 1 325 ? 265.530 251.301 265.193 1.00 94.52 325 HIS B C 1
ATOM 10819 O O . HIS B 1 325 ? 266.646 251.607 265.604 1.00 94.52 325 HIS B O 1
ATOM 10826 N N . PHE B 1 326 ? 265.306 250.647 264.051 1.00 103.91 326 PHE B N 1
ATOM 10827 C CA . PHE B 1 326 ? 266.441 250.126 263.247 1.00 103.91 326 PHE B CA 1
ATOM 10828 C C . PHE B 1 326 ? 266.632 251.002 262.013 1.00 103.91 326 PHE B C 1
ATOM 10829 O O . PHE B 1 326 ? 267.626 250.821 261.318 1.00 103.91 326 PHE B O 1
ATOM 10837 N N . GLN B 1 327 ? 265.694 251.888 261.739 1.00 102.98 327 GLN B N 1
ATOM 10838 C CA . GLN B 1 327 ? 265.776 252.875 260.628 1.00 102.98 327 GLN B CA 1
ATOM 10839 C C . GLN B 1 327 ? 265.860 252.132 259.290 1.00 102.98 327 GLN B C 1
ATOM 10840 O O . GLN B 1 327 ? 266.578 252.614 258.394 1.00 102.98 327 GLN B O 1
ATOM 10846 N N . LYS B 1 328 ? 265.145 251.008 259.168 1.00 100.99 328 LYS B N 1
ATOM 10847 C CA . LYS B 1 328 ? 265.144 250.241 257.894 1.00 100.99 328 LYS B CA 1
ATOM 10848 C C . LYS B 1 328 ? 263.714 250.199 257.354 1.00 100.99 328 LYS B C 1
ATOM 10849 O O . LYS B 1 328 ? 262.788 250.240 258.167 1.00 100.99 328 LYS B O 1
ATOM 10855 N N . GLU B 1 329 ? 263.548 250.112 256.035 1.00 102.43 329 GLU B N 1
ATOM 10856 C CA . GLU B 1 329 ? 262.183 249.987 255.461 1.00 102.43 329 GLU B CA 1
ATOM 10857 C C . GLU B 1 329 ? 261.779 248.511 255.452 1.00 102.43 329 GLU B C 1
ATOM 10858 O O . GLU B 1 329 ? 262.676 247.653 255.551 1.00 102.43 329 GLU B O 1
ATOM 10864 N N . LEU B 1 330 ? 260.478 248.228 255.339 1.00 95.27 330 LEU B N 1
ATOM 10865 C CA . LEU B 1 330 ? 260.020 246.819 255.225 1.00 95.27 330 LEU B CA 1
ATOM 10866 C C . LEU B 1 330 ? 260.521 246.273 253.889 1.00 95.27 330 LEU B C 1
ATOM 10867 O O . LEU B 1 330 ? 260.816 245.065 253.816 1.00 95.27 330 LEU B O 1
ATOM 10872 N N . ALA B 1 331 ? 260.635 247.146 252.887 1.00 94.24 331 ALA B N 1
ATOM 10873 C CA . ALA B 1 331 ? 261.054 246.711 251.538 1.00 94.24 331 ALA B CA 1
ATOM 10874 C C . ALA B 1 331 ? 262.573 246.851 251.367 1.00 94.24 331 ALA B C 1
ATOM 10875 O O . ALA B 1 331 ? 263.064 246.560 250.261 1.00 94.24 331 ALA B O 1
ATOM 10877 N N . ASP B 1 332 ? 263.286 247.244 252.428 1.00 99.74 332 ASP B N 1
ATOM 10878 C CA . ASP B 1 332 ? 264.771 247.328 252.360 1.00 99.74 332 ASP B CA 1
ATOM 10879 C C . ASP B 1 332 ? 265.343 245.912 252.262 1.00 99.74 332 ASP B C 1
ATOM 10880 O O . ASP B 1 332 ? 265.191 245.156 253.238 1.00 99.74 332 ASP B O 1
ATOM 10885 N N . LYS B 1 333 ? 265.976 245.579 251.133 1.00 99.40 333 LYS B N 1
ATOM 10886 C CA . LYS B 1 333 ? 266.548 244.221 250.918 1.00 99.40 333 LYS B CA 1
ATOM 10887 C C . LYS B 1 333 ? 267.377 243.795 252.134 1.00 99.40 333 LYS B C 1
ATOM 10888 O O . LYS B 1 333 ? 268.342 244.510 252.470 1.00 99.40 333 LYS B O 1
ATOM 10894 N N . GLY B 1 334 ? 267.016 242.669 252.757 1.00 92.36 334 GLY B N 1
ATOM 10895 C CA . GLY B 1 334 ? 267.777 242.163 253.917 1.00 92.36 334 GLY B CA 1
ATOM 10896 C C . GLY B 1 334 ? 266.867 241.823 255.083 1.00 92.36 334 GLY B C 1
ATOM 10897 O O . GLY B 1 334 ? 267.196 240.882 255.830 1.00 92.36 334 GLY B O 1
ATOM 10898 N N . VAL B 1 335 ? 265.770 242.567 255.242 1.00 88.24 335 VAL B N 1
ATOM 10899 C CA . VAL B 1 335 ? 264.795 242.290 256.338 1.00 88.24 335 VAL B CA 1
ATOM 10900 C C . VAL B 1 335 ? 264.009 241.025 255.970 1.00 88.24 335 VAL B C 1
ATOM 10901 O O . VAL B 1 335 ? 263.088 241.128 255.134 1.00 88.24 335 VAL B O 1
ATOM 10905 N N . GLU B 1 336 ? 264.376 239.876 256.552 1.00 89.62 336 GLU B N 1
ATOM 10906 C CA . GLU B 1 336 ? 263.691 238.604 256.201 1.00 89.62 336 GLU B CA 1
ATOM 10907 C C . GLU B 1 336 ? 262.438 238.460 257.063 1.00 89.62 336 GLU B C 1
ATOM 10908 O O . GLU B 1 336 ? 262.536 238.662 258.289 1.00 89.62 336 GLU B O 1
ATOM 10914 N N . ILE B 1 337 ? 261.303 238.140 256.438 1.00 77.62 337 ILE B N 1
ATOM 10915 C CA . ILE B 1 337 ? 260.020 238.046 257.193 1.00 77.62 337 ILE B CA 1
ATOM 10916 C C . ILE B 1 337 ? 259.552 236.588 257.192 1.00 77.62 337 ILE B C 1
ATOM 10917 O O . ILE B 1 337 ? 259.173 236.091 256.113 1.00 77.62 337 ILE B O 1
ATOM 10922 N N . LEU B 1 338 ? 259.536 235.917 258.349 1.00 76.55 338 LEU B N 1
ATOM 10923 C CA . LEU B 1 338 ? 258.998 234.527 258.386 1.00 76.55 338 LEU B CA 1
ATOM 10924 C C . LEU B 1 338 ? 257.552 234.524 258.890 1.00 76.55 338 LEU B C 1
ATOM 10925 O O . LEU B 1 338 ? 257.223 235.381 259.736 1.00 76.55 338 LEU B O 1
ATOM 10930 N N . ASP B 1 339 ? 256.727 233.601 258.384 1.00 79.98 339 ASP B N 1
ATOM 10931 C CA . ASP B 1 339 ? 255.331 233.458 258.880 1.00 79.98 339 ASP B CA 1
ATOM 10932 C C . ASP B 1 339 ? 255.165 232.032 259.414 1.00 79.98 339 ASP B C 1
ATOM 10933 O O . ASP B 1 339 ? 254.771 231.155 258.620 1.00 79.98 339 ASP B O 1
ATOM 10938 N N . PRO B 1 340 ? 255.455 231.760 260.706 1.00 75.60 340 PRO B N 1
ATOM 10939 C CA . PRO B 1 340 ? 255.386 230.401 261.261 1.00 75.60 340 PRO B CA 1
ATOM 10940 C C . PRO B 1 340 ? 254.046 229.708 260.978 1.00 75.60 340 PRO B C 1
ATOM 10941 O O . PRO B 1 340 ? 254.035 228.719 260.272 1.00 75.60 340 PRO B O 1
ATOM 10945 N N . ALA B 1 341 ? 252.962 230.224 261.556 1.00 80.75 341 ALA B N 1
ATOM 10946 C CA . ALA B 1 341 ? 251.622 229.657 261.289 1.00 80.75 341 ALA B CA 1
ATOM 10947 C C . ALA B 1 341 ? 251.012 230.409 260.105 1.00 80.75 341 ALA B C 1
ATOM 10948 O O . ALA B 1 341 ? 250.477 231.514 260.320 1.00 80.75 341 ALA B O 1
ATOM 10950 N N . THR B 1 342 ? 251.105 229.836 258.903 1.00 77.53 342 THR B N 1
ATOM 10951 C CA . THR B 1 342 ? 250.625 230.537 257.682 1.00 77.53 342 THR B CA 1
ATOM 10952 C C . THR B 1 342 ? 249.098 230.455 257.587 1.00 77.53 342 THR B C 1
ATOM 10953 O O . THR B 1 342 ? 248.457 231.524 257.527 1.00 77.53 342 THR B O 1
ATOM 10957 N N . GLY B 1 343 ? 248.540 229.241 257.580 1.00 78.19 343 GLY B N 1
ATOM 10958 C CA . GLY B 1 343 ? 247.083 229.076 257.416 1.00 78.19 343 GLY B CA 1
ATOM 10959 C C . GLY B 1 343 ? 246.671 229.340 255.980 1.00 78.19 343 GLY B C 1
ATOM 10960 O O . GLY B 1 343 ? 246.937 228.480 255.122 1.00 78.19 343 GLY B O 1
ATOM 10961 N N . THR B 1 344 ? 246.065 230.501 255.721 1.00 72.78 344 THR B N 1
ATOM 10962 C CA . THR B 1 344 ? 245.655 230.864 254.339 1.00 72.78 344 THR B CA 1
ATOM 10963 C C . THR B 1 344 ? 246.725 231.762 253.710 1.00 72.78 344 THR B C 1
ATOM 10964 O O . THR B 1 344 ? 246.732 231.885 252.470 1.00 72.78 344 THR B O 1
ATOM 10968 N N . GLY B 1 345 ? 247.587 232.360 254.537 1.00 76.14 345 GLY B N 1
ATOM 10969 C CA . GLY B 1 345 ? 248.645 233.252 254.025 1.00 76.14 345 GLY B CA 1
ATOM 10970 C C . GLY B 1 345 ? 248.191 234.698 254.006 1.00 76.14 345 GLY B C 1
ATOM 10971 O O . GLY B 1 345 ? 248.788 235.479 253.251 1.00 76.14 345 GLY B O 1
ATOM 10972 N N . THR B 1 346 ? 247.189 235.043 254.819 1.00 76.52 346 THR B N 1
ATOM 10973 C CA . THR B 1 346 ? 246.638 236.426 254.856 1.00 76.52 346 THR B CA 1
ATOM 10974 C C . THR B 1 346 ? 247.771 237.446 255.012 1.00 76.52 346 THR B C 1
ATOM 10975 O O . THR B 1 346 ? 247.794 238.420 254.236 1.00 76.52 346 THR B O 1
ATOM 10979 N N . PHE B 1 347 ? 248.674 237.224 255.970 1.00 76.34 347 PHE B N 1
ATOM 10980 C CA . PHE B 1 347 ? 249.795 238.167 256.227 1.00 76.34 347 PHE B CA 1
ATOM 10981 C C . PHE B 1 347 ? 250.643 238.344 254.963 1.00 76.34 347 PHE B C 1
ATOM 10982 O O . PHE B 1 347 ? 250.905 239.498 254.588 1.00 76.34 347 PHE B O 1
ATOM 10990 N N . ILE B 1 348 ? 251.040 237.242 254.319 1.00 75.28 348 ILE B N 1
ATOM 10991 C CA . ILE B 1 348 ? 251.954 237.325 253.137 1.00 75.28 348 ILE B CA 1
ATOM 10992 C C . ILE B 1 348 ? 251.223 237.913 251.921 1.00 75.28 348 ILE B C 1
ATOM 10993 O O . ILE B 1 348 ? 251.851 238.690 251.187 1.00 75.28 348 ILE B O 1
ATOM 10998 N N . THR B 1 349 ? 249.943 237.583 251.725 1.00 77.60 349 THR B N 1
ATOM 10999 C CA . THR B 1 349 ? 249.181 238.193 250.601 1.00 77.60 349 THR B CA 1
ATOM 11000 C C . THR B 1 349 ? 249.091 239.709 250.805 1.00 77.60 349 THR B C 1
ATOM 11001 O O . THR B 1 349 ? 249.264 240.446 249.816 1.00 77.60 349 THR B O 1
ATOM 11005 N N . GLU B 1 350 ? 248.852 240.152 252.042 1.00 79.90 350 GLU B N 1
ATOM 11006 C CA . GLU B 1 350 ? 248.810 241.611 252.329 1.00 79.90 350 GLU B CA 1
ATOM 11007 C C . GLU B 1 350 ? 250.201 242.208 252.100 1.00 79.90 350 GLU B C 1
ATOM 11008 O O . GLU B 1 350 ? 250.274 243.311 251.533 1.00 79.90 350 GLU B O 1
ATOM 11014 N N . LEU B 1 351 ? 251.256 241.499 252.514 1.00 77.32 351 LEU B N 1
ATOM 11015 C CA . LEU B 1 351 ? 252.644 241.977 252.279 1.00 77.32 351 LEU B CA 1
ATOM 11016 C C . LEU B 1 351 ? 252.860 242.169 250.775 1.00 77.32 351 LEU B C 1
ATOM 11017 O O . LEU B 1 351 ? 253.421 243.202 250.405 1.00 77.32 351 LEU B O 1
ATOM 11022 N N . ILE B 1 352 ? 252.415 241.217 249.950 1.00 76.91 352 ILE B N 1
ATOM 11023 C CA . ILE B 1 352 ? 252.568 241.323 248.467 1.00 76.91 352 ILE B CA 1
ATOM 11024 C C . ILE B 1 352 ? 252.077 242.704 248.011 1.00 76.91 352 ILE B C 1
ATOM 11025 O O . ILE B 1 352 ? 252.853 243.412 247.334 1.00 76.91 352 ILE B O 1
ATOM 11030 N N . ASP B 1 353 ? 250.856 243.083 248.400 1.00 84.60 353 ASP B N 1
ATOM 11031 C CA . ASP B 1 353 ? 250.287 244.393 247.986 1.00 84.60 353 ASP B CA 1
ATOM 11032 C C . ASP B 1 353 ? 251.109 245.530 248.603 1.00 84.60 353 ASP B C 1
ATOM 11033 O O . ASP B 1 353 ? 251.457 246.468 247.859 1.00 84.60 353 ASP B O 1
ATOM 11038 N N . PHE B 1 354 ? 251.405 245.445 249.903 1.00 83.59 354 PHE B N 1
ATOM 11039 C CA . PHE B 1 354 ? 252.151 246.521 250.609 1.00 83.59 354 PHE B CA 1
ATOM 11040 C C . PHE B 1 354 ? 253.499 246.783 249.927 1.00 83.59 354 PHE B C 1
ATOM 11041 O O . PHE B 1 354 ? 253.755 247.944 249.553 1.00 83.59 354 PHE B O 1
ATOM 11049 N N . LEU B 1 355 ? 254.336 245.749 249.794 1.00 93.75 355 LEU B N 1
ATOM 11050 C CA . LEU B 1 355 ? 255.693 245.924 249.210 1.00 93.75 355 LEU B CA 1
ATOM 11051 C C . LEU B 1 355 ? 255.585 246.537 247.813 1.00 93.75 355 LEU B C 1
ATOM 11052 O O . LEU B 1 355 ? 254.792 246.018 247.000 1.00 93.75 355 LEU B O 1
ATOM 11057 N N . PRO B 1 356 ? 256.356 247.602 247.498 1.00 94.74 356 PRO B N 1
ATOM 11058 C CA . PRO B 1 356 ? 256.357 248.187 246.156 1.00 94.74 356 PRO B CA 1
ATOM 11059 C C . PRO B 1 356 ? 256.610 247.089 245.117 1.00 94.74 356 PRO B C 1
ATOM 11060 O O . PRO B 1 356 ? 257.507 246.309 245.339 1.00 94.74 356 PRO B O 1
ATOM 11064 N N . LYS B 1 357 ? 255.837 247.072 244.026 1.00 95.10 357 LYS B N 1
ATOM 11065 C CA . LYS B 1 357 ? 255.963 246.024 242.974 1.00 95.10 357 LYS B CA 1
ATOM 11066 C C . LYS B 1 357 ? 257.432 245.645 242.743 1.00 95.10 357 LYS B C 1
ATOM 11067 O O . LYS B 1 357 ? 257.754 244.454 242.891 1.00 95.10 357 LYS B O 1
ATOM 11073 N N . ALA B 1 358 ? 258.283 246.613 242.395 1.00 96.03 358 ALA B N 1
ATOM 11074 C CA . ALA B 1 358 ? 259.706 246.327 242.090 1.00 96.03 358 ALA B CA 1
ATOM 11075 C C . ALA B 1 358 ? 260.374 245.554 243.235 1.00 96.03 358 ALA B C 1
ATOM 11076 O O . ALA B 1 358 ? 260.987 244.506 242.953 1.00 96.03 358 ALA B O 1
ATOM 11078 N N . LYS B 1 359 ? 260.266 246.046 244.472 1.00 92.17 359 LYS B N 1
ATOM 11079 C CA . LYS B 1 359 ? 260.967 245.402 245.617 1.00 92.17 359 LYS B CA 1
ATOM 11080 C C . LYS B 1 359 ? 260.267 244.101 246.022 1.00 92.17 359 LYS B C 1
ATOM 11081 O O . LYS B 1 359 ? 260.941 243.236 246.617 1.00 92.17 359 LYS B O 1
ATOM 11087 N N . LEU B 1 360 ? 258.974 243.970 245.711 1.00 84.67 360 LEU B N 1
ATOM 11088 C CA . LEU B 1 360 ? 258.225 242.727 246.031 1.00 84.67 360 LEU B CA 1
ATOM 11089 C C . LEU B 1 360 ? 258.915 241.538 245.350 1.00 84.67 360 LEU B C 1
ATOM 11090 O O . LEU B 1 360 ? 259.058 240.514 246.017 1.00 84.67 360 LEU B O 1
ATOM 11095 N N . GLU B 1 361 ? 259.350 241.685 244.093 1.00 85.54 361 GLU B N 1
ATOM 11096 C CA . GLU B 1 361 ? 260.087 240.599 243.388 1.00 85.54 361 GLU B CA 1
ATOM 11097 C C . GLU B 1 361 ? 261.145 239.998 244.317 1.00 85.54 361 GLU B C 1
ATOM 11098 O O . GLU B 1 361 ? 261.056 238.789 244.598 1.00 85.54 361 GLU B O 1
ATOM 11104 N N . GLN B 1 362 ? 262.112 240.808 244.755 1.00 87.63 362 GLN B N 1
ATOM 11105 C CA . GLN B 1 362 ? 263.224 240.310 245.609 1.00 87.63 362 GLN B CA 1
ATOM 11106 C C . GLN B 1 362 ? 262.669 239.627 246.863 1.00 87.63 362 GLN B C 1
ATOM 11107 O O . GLN B 1 362 ? 263.131 238.516 247.179 1.00 87.63 362 GLN B O 1
ATOM 11113 N N . LYS B 1 363 ? 261.724 240.271 247.551 1.00 86.36 363 LYS B N 1
ATOM 11114 C CA . LYS B 1 363 ? 261.143 239.705 248.798 1.00 86.36 363 LYS B CA 1
ATOM 11115 C C . LYS B 1 363 ? 260.461 238.367 248.489 1.00 86.36 363 LYS B C 1
ATOM 11116 O O . LYS B 1 363 ? 260.761 237.382 249.181 1.00 86.36 363 LYS B O 1
ATOM 11122 N N . TYR B 1 364 ? 259.595 238.328 247.475 1.00 82.55 364 TYR B N 1
ATOM 11123 C CA . TYR B 1 364 ? 258.874 237.087 247.083 1.00 82.55 364 TYR B CA 1
ATOM 11124 C C . TYR B 1 364 ? 259.878 235.977 246.759 1.00 82.55 364 TYR B C 1
ATOM 11125 O O . TYR B 1 364 ? 259.552 234.796 246.981 1.00 82.55 364 TYR B O 1
ATOM 11134 N N . ARG B 1 365 ? 261.062 236.340 246.259 1.00 84.24 365 ARG B N 1
ATOM 11135 C CA . ARG B 1 365 ? 262.040 235.313 245.816 1.00 84.24 365 ARG B CA 1
ATOM 11136 C C . ARG B 1 365 ? 262.888 234.775 246.974 1.00 84.24 365 ARG B C 1
ATOM 11137 O O . ARG B 1 365 ? 263.109 233.548 246.995 1.00 84.24 365 ARG B O 1
ATOM 11145 N N . GLU B 1 366 ? 263.301 235.619 247.933 1.00 89.55 366 GLU B N 1
ATOM 11146 C CA . GLU B 1 366 ? 264.229 235.119 248.993 1.00 89.55 366 GLU B CA 1
ATOM 11147 C C . GLU B 1 366 ? 264.122 235.881 250.324 1.00 89.55 366 GLU B C 1
ATOM 11148 O O . GLU B 1 366 ? 265.127 235.877 251.061 1.00 89.55 366 GLU B O 1
ATOM 11154 N N . GLU B 1 367 ? 262.972 236.474 250.655 1.00 89.58 367 GLU B N 1
ATOM 11155 C CA . GLU B 1 367 ? 262.835 237.129 251.988 1.00 89.58 367 GLU B CA 1
ATOM 11156 C C . GLU B 1 367 ? 261.535 236.684 252.660 1.00 89.58 367 GLU B C 1
ATOM 11157 O O . GLU B 1 367 ? 261.605 236.206 253.808 1.00 89.58 367 GLU B O 1
ATOM 11163 N N . LEU B 1 368 ? 260.398 236.866 251.984 1.00 80.41 368 LEU B N 1
ATOM 11164 C CA . LEU B 1 368 ? 259.103 236.385 252.532 1.00 80.41 368 LEU B CA 1
ATOM 11165 C C . LEU B 1 368 ? 259.201 234.866 252.683 1.00 80.41 368 LEU B C 1
ATOM 11166 O O . LEU B 1 368 ? 259.336 234.197 251.653 1.00 80.41 368 LEU B O 1
ATOM 11171 N N . HIS B 1 369 ? 259.160 234.359 253.918 1.00 78.84 369 HIS B N 1
ATOM 11172 C CA . HIS B 1 369 ? 259.254 232.895 254.164 1.00 78.84 369 HIS B CA 1
ATOM 11173 C C . HIS B 1 369 ? 257.966 232.412 254.834 1.00 78.84 369 HIS B C 1
ATOM 11174 O O . HIS B 1 369 ? 257.241 233.263 255.386 1.00 78.84 369 HIS B O 1
ATOM 11181 N N . CYS B 1 370 ? 257.702 231.103 254.789 1.00 79.72 370 CYS B N 1
ATOM 11182 C CA . CYS B 1 370 ? 256.447 230.552 255.364 1.00 79.72 370 CYS B CA 1
ATOM 11183 C C . CYS B 1 370 ? 256.688 229.128 255.868 1.00 79.72 370 CYS B C 1
ATOM 11184 O O . CYS B 1 370 ? 257.739 228.561 255.518 1.00 79.72 370 CYS B O 1
ATOM 11187 N N . ASN B 1 371 ? 255.737 228.572 256.629 1.00 79.37 371 ASN B N 1
ATOM 11188 C CA . ASN B 1 371 ? 255.861 227.195 257.178 1.00 79.37 371 ASN B CA 1
ATOM 11189 C C . ASN B 1 371 ? 254.431 226.690 257.368 1.00 79.37 371 ASN B C 1
ATOM 11190 O O . ASN B 1 371 ? 253.582 227.538 257.473 1.00 79.37 371 ASN B O 1
ATOM 11195 N N . GLU B 1 372 ? 254.156 225.391 257.417 1.00 78.31 372 GLU B N 1
ATOM 11196 C CA . GLU B 1 372 ? 252.783 224.901 257.671 1.00 78.31 372 GLU B CA 1
ATOM 11197 C C . GLU B 1 372 ? 252.867 223.437 258.066 1.00 78.31 372 GLU B C 1
ATOM 11198 O O . GLU B 1 372 ? 253.902 222.869 257.779 1.00 78.31 372 GLU B O 1
ATOM 11204 N N . LEU B 1 373 ? 251.850 222.849 258.713 1.00 77.43 373 LEU B N 1
ATOM 11205 C CA . LEU B 1 373 ? 251.944 221.446 259.208 1.00 77.43 373 LEU B CA 1
ATOM 11206 C C . LEU B 1 373 ? 250.889 220.648 258.505 1.00 77.43 373 LEU B C 1
ATOM 11207 O O . LEU B 1 373 ? 251.133 219.514 258.135 1.00 77.43 373 LEU B O 1
ATOM 11212 N N . ALA B 1 374 ? 249.723 221.266 258.281 1.00 83.96 374 ALA B N 1
ATOM 11213 C CA . ALA B 1 374 ? 248.602 220.574 257.600 1.00 83.96 374 ALA B CA 1
ATOM 11214 C C . ALA B 1 374 ? 248.735 220.724 256.079 1.00 83.96 374 ALA B C 1
ATOM 11215 O O . ALA B 1 374 ? 249.363 221.708 255.643 1.00 83.96 374 ALA B O 1
ATOM 11217 N N . LEU B 1 375 ? 248.139 219.809 255.305 1.00 75.99 375 LEU B N 1
ATOM 11218 C CA . LEU B 1 375 ? 248.324 219.814 253.826 1.00 75.99 375 LEU B CA 1
ATOM 11219 C C . LEU B 1 375 ? 247.296 220.707 253.121 1.00 75.99 375 LEU B C 1
ATOM 11220 O O . LEU B 1 375 ? 247.696 221.424 252.186 1.00 75.99 375 LEU B O 1
ATOM 11225 N N . LEU B 1 376 ? 246.020 220.641 253.515 1.00 72.28 376 LEU B N 1
ATOM 11226 C CA . LEU B 1 376 ? 245.019 221.558 252.903 1.00 72.28 376 LEU B CA 1
ATOM 11227 C C . LEU B 1 376 ? 245.484 223.019 253.026 1.00 72.28 376 LEU B C 1
ATOM 11228 O O . LEU B 1 376 ? 245.583 223.664 251.967 1.00 72.28 376 LEU B O 1
ATOM 11233 N N . PRO B 1 377 ? 245.797 223.589 254.218 1.00 72.44 377 PRO B N 1
ATOM 11234 C CA . PRO B 1 377 ? 246.336 224.953 254.301 1.00 72.44 377 PRO B CA 1
ATOM 11235 C C . PRO B 1 377 ? 247.577 225.179 253.426 1.00 72.44 377 PRO B C 1
ATOM 11236 O O . PRO B 1 377 ? 247.699 226.252 252.896 1.00 72.44 377 PRO B O 1
ATOM 11240 N N . TYR B 1 378 ? 248.462 224.182 253.318 1.00 70.90 378 TYR B N 1
ATOM 11241 C CA . TYR B 1 378 ? 249.689 224.309 252.485 1.00 70.90 378 TYR B CA 1
ATOM 11242 C C . TYR B 1 378 ? 249.302 224.567 251.022 1.00 70.90 378 TYR B C 1
ATOM 11243 O O . TYR B 1 378 ? 249.862 225.505 250.424 1.00 70.90 378 TYR B O 1
ATOM 11252 N N . TYR B 1 379 ? 248.394 223.757 250.465 1.00 71.91 379 TYR B N 1
ATOM 11253 C CA . TYR B 1 379 ? 247.988 223.907 249.052 1.00 71.91 379 TYR B CA 1
ATOM 11254 C C . TYR B 1 379 ? 247.226 225.217 248.936 1.00 71.91 379 TYR B C 1
ATOM 11255 O O . TYR B 1 379 ? 247.373 225.908 247.955 1.00 71.91 379 TYR B O 1
ATOM 11264 N N . ILE B 1 380 ? 246.452 225.568 249.939 1.00 70.77 380 ILE B N 1
ATOM 11265 C CA . ILE B 1 380 ? 245.628 226.788 249.823 1.00 70.77 380 ILE B CA 1
ATOM 11266 C C . ILE B 1 380 ? 246.576 227.957 249.988 1.00 70.77 380 ILE B C 1
ATOM 11267 O O . ILE B 1 380 ? 246.297 228.998 249.423 1.00 70.77 380 ILE B O 1
ATOM 11272 N N . ALA B 1 381 ? 247.711 227.795 250.652 1.00 69.80 381 ALA B N 1
ATOM 11273 C CA . ALA B 1 381 ? 248.557 228.991 250.764 1.00 69.80 381 ALA B CA 1
ATOM 11274 C C . ALA B 1 381 ? 249.421 229.123 249.528 1.00 69.80 381 ALA B C 1
ATOM 11275 O O . ALA B 1 381 ? 249.570 230.225 249.072 1.00 69.80 381 ALA B O 1
ATOM 11277 N N . ASN B 1 382 ? 249.954 228.047 248.985 1.00 71.46 382 ASN B N 1
ATOM 11278 C CA . ASN B 1 382 ? 250.815 228.266 247.810 1.00 71.46 382 ASN B CA 1
ATOM 11279 C C . ASN B 1 382 ? 249.965 228.935 246.741 1.00 71.46 382 ASN B C 1
ATOM 11280 O O . ASN B 1 382 ? 250.469 229.813 246.109 1.00 71.46 382 ASN B O 1
ATOM 11285 N N . LEU B 1 383 ? 248.708 228.573 246.573 1.00 70.52 383 LEU B N 1
ATOM 11286 C CA . LEU B 1 383 ? 247.940 229.196 245.482 1.00 70.52 383 LEU B CA 1
ATOM 11287 C C . LEU B 1 383 ? 247.458 230.571 245.920 1.00 70.52 383 LEU B C 1
ATOM 11288 O O . LEU B 1 383 ? 247.281 231.394 245.066 1.00 70.52 383 LEU B O 1
ATOM 11293 N N . ASN B 1 384 ? 247.310 230.855 247.194 1.00 70.62 384 ASN B N 1
ATOM 11294 C CA . ASN B 1 384 ? 246.834 232.212 247.517 1.00 70.62 384 ASN B CA 1
ATOM 11295 C C . ASN B 1 384 ? 248.011 233.165 247.399 1.00 70.62 384 ASN B C 1
ATOM 11296 O O . ASN B 1 384 ? 247.765 234.332 247.184 1.00 70.62 384 ASN B O 1
ATOM 11301 N N . ILE B 1 385 ? 249.251 232.689 247.528 1.00 73.02 385 ILE B N 1
ATOM 11302 C CA . ILE B 1 385 ? 250.442 233.592 247.511 1.00 73.02 385 ILE B CA 1
ATOM 11303 C C . ILE B 1 385 ? 250.913 233.689 246.074 1.00 73.02 385 ILE B C 1
ATOM 11304 O O . ILE B 1 385 ? 250.991 234.792 245.588 1.00 73.02 385 ILE B O 1
ATOM 11309 N N . GLU B 1 386 ? 251.095 232.572 245.383 1.00 77.63 386 GLU B N 1
ATOM 11310 C CA . GLU B 1 386 ? 251.609 232.572 243.995 1.00 77.63 386 GLU B CA 1
ATOM 11311 C C . GLU B 1 386 ? 250.651 233.257 243.039 1.00 77.63 386 GLU B C 1
ATOM 11312 O O . GLU B 1 386 ? 251.048 233.498 241.922 1.00 77.63 386 GLU B O 1
ATOM 11318 N N . ALA B 1 387 ? 249.431 233.530 243.456 1.00 74.70 387 ALA B N 1
ATOM 11319 C CA . ALA B 1 387 ? 248.455 234.125 242.545 1.00 74.70 387 ALA B CA 1
ATOM 11320 C C . ALA B 1 387 ? 248.151 235.514 243.011 1.00 74.70 387 ALA B C 1
ATOM 11321 O O . ALA B 1 387 ? 247.191 236.061 242.521 1.00 74.70 387 ALA B O 1
ATOM 11323 N N . THR B 1 388 ? 248.853 236.003 244.015 1.00 76.16 388 THR B N 1
ATOM 11324 C CA . THR B 1 388 ? 248.694 237.433 244.344 1.00 76.16 388 THR B CA 1
ATOM 11325 C C . THR B 1 388 ? 249.924 238.130 243.764 1.00 76.16 388 THR B C 1
ATOM 11326 O O . THR B 1 388 ? 249.782 239.261 243.321 1.00 76.16 388 THR B O 1
ATOM 11330 N N . TYR B 1 389 ? 251.050 237.431 243.633 1.00 79.90 389 TYR B N 1
ATOM 11331 C CA . TYR B 1 389 ? 252.247 238.019 242.991 1.00 79.90 389 TYR B CA 1
ATOM 11332 C C . TYR B 1 389 ? 251.991 238.086 241.509 1.00 79.90 389 TYR B C 1
ATOM 11333 O O . TYR B 1 389 ? 252.619 238.874 240.837 1.00 79.90 389 TYR B O 1
ATOM 11342 N N . ALA B 1 390 ? 251.057 237.301 241.016 1.00 77.39 390 ALA B N 1
ATOM 11343 C CA . ALA B 1 390 ? 250.847 237.269 239.564 1.00 77.39 390 ALA B CA 1
ATOM 11344 C C . ALA B 1 390 ? 249.689 238.166 239.188 1.00 77.39 390 ALA B C 1
ATOM 11345 O O . ALA B 1 390 ? 249.279 238.129 238.046 1.00 77.39 390 ALA B O 1
ATOM 11347 N N . GLN B 1 391 ? 249.175 238.935 240.116 1.00 76.33 391 GLN B N 1
ATOM 11348 C CA . GLN B 1 391 ? 248.124 239.871 239.712 1.00 76.33 391 GLN B CA 1
ATOM 11349 C C . GLN B 1 391 ? 248.715 241.253 239.866 1.00 76.33 391 GLN B C 1
ATOM 11350 O O . GLN B 1 391 ? 248.248 242.159 239.184 1.00 76.33 391 GLN B O 1
ATOM 11356 N N . LYS B 1 392 ? 249.695 241.410 240.748 1.00 84.01 392 LYS B N 1
ATOM 11357 C CA . LYS B 1 392 ? 250.371 242.717 240.854 1.00 84.01 392 LYS B CA 1
ATOM 11358 C C . LYS B 1 392 ? 251.493 242.735 239.832 1.00 84.01 392 LYS B C 1
ATOM 11359 O O . LYS B 1 392 ? 251.456 243.575 238.944 1.00 84.01 392 LYS B O 1
ATOM 11365 N N . MET B 1 393 ? 252.405 241.784 239.908 1.00 86.05 393 MET B N 1
ATOM 11366 C CA . MET B 1 393 ? 253.605 241.808 239.055 1.00 86.05 393 MET B CA 1
ATOM 11367 C C . MET B 1 393 ? 253.415 241.116 237.714 1.00 86.05 393 MET B C 1
ATOM 11368 O O . MET B 1 393 ? 254.416 240.623 237.202 1.00 86.05 393 MET B O 1
ATOM 11373 N N . GLY B 1 394 ? 252.210 241.055 237.163 1.00 82.78 394 GLY B N 1
ATOM 11374 C CA . GLY B 1 394 ? 252.031 240.555 235.785 1.00 82.78 394 GLY B CA 1
ATOM 11375 C C . GLY B 1 394 ? 252.164 239.073 235.520 1.00 82.78 394 GLY B C 1
ATOM 11376 O O . GLY B 1 394 ? 251.150 238.489 235.170 1.00 82.78 394 GLY B O 1
ATOM 11377 N N . ARG B 1 395 ? 253.359 238.486 235.606 1.00 86.07 395 ARG B N 1
ATOM 11378 C CA . ARG B 1 395 ? 253.574 237.067 235.203 1.00 86.07 395 ARG B CA 1
ATOM 11379 C C . ARG B 1 395 ? 253.412 236.110 236.375 1.00 86.07 395 ARG B C 1
ATOM 11380 O O . ARG B 1 395 ? 253.023 236.576 237.412 1.00 86.07 395 ARG B O 1
ATOM 11388 N N . TYR B 1 396 ? 253.747 234.830 236.214 1.00 80.51 396 TYR B N 1
ATOM 11389 C CA . TYR B 1 396 ? 253.532 233.852 237.304 1.00 80.51 396 TYR B CA 1
ATOM 11390 C C . TYR B 1 396 ? 254.836 233.157 237.663 1.00 80.51 396 TYR B C 1
ATOM 11391 O O . TYR B 1 396 ? 255.437 232.604 236.751 1.00 80.51 396 TYR B O 1
ATOM 11400 N N . GLU B 1 397 ? 255.251 233.172 238.931 1.00 84.42 397 GLU B N 1
ATOM 11401 C CA . GLU B 1 397 ? 256.444 232.424 239.391 1.00 84.42 397 GLU B CA 1
ATOM 11402 C C . GLU B 1 397 ? 255.988 231.670 240.629 1.00 84.42 397 GLU B C 1
ATOM 11403 O O . GLU B 1 397 ? 254.993 232.102 241.189 1.00 84.42 397 GLU B O 1
ATOM 11409 N N . GLU B 1 398 ? 256.698 230.636 241.068 1.00 85.07 398 GLU B N 1
ATOM 11410 C CA . GLU B 1 398 ? 256.200 229.785 242.179 1.00 85.07 398 GLU B CA 1
ATOM 11411 C C . GLU B 1 398 ? 256.654 230.276 243.569 1.00 85.07 398 GLU B C 1
ATOM 11412 O O . GLU B 1 398 ? 257.767 230.768 243.638 1.00 85.07 398 GLU B O 1
ATOM 11418 N N . PHE B 1 399 ? 255.845 230.153 244.643 1.00 81.09 399 PHE B N 1
ATOM 11419 C CA . PHE B 1 399 ? 256.383 230.642 245.938 1.00 81.09 399 PHE B CA 1
ATOM 11420 C C . PHE B 1 399 ? 257.304 229.556 246.494 1.00 81.09 399 PHE B C 1
ATOM 11421 O O . PHE B 1 399 ? 256.807 228.641 247.176 1.00 81.09 399 PHE B O 1
ATOM 11429 N N . ARG B 1 400 ? 258.596 229.614 246.157 1.00 83.92 400 ARG B N 1
ATOM 11430 C CA . ARG B 1 400 ? 259.537 228.549 246.596 1.00 83.92 400 ARG B CA 1
ATOM 11431 C C . ARG B 1 400 ? 260.054 228.883 247.995 1.00 83.92 400 ARG B C 1
ATOM 11432 O O . ARG B 1 400 ? 261.246 228.650 248.241 1.00 83.92 400 ARG B O 1
ATOM 11440 N N . ASN B 1 401 ? 259.190 229.411 248.865 1.00 82.38 401 ASN B N 1
ATOM 11441 C CA . ASN B 1 401 ? 259.636 229.823 250.222 1.00 82.38 401 ASN B CA 1
ATOM 11442 C C . ASN B 1 401 ? 258.691 229.232 251.272 1.00 82.38 401 ASN B C 1
ATOM 11443 O O . ASN B 1 401 ? 259.035 229.288 252.469 1.00 82.38 401 ASN B O 1
ATOM 11448 N N . ILE B 1 402 ? 257.544 228.695 250.843 1.00 79.69 402 ILE B N 1
ATOM 11449 C CA . ILE B 1 402 ? 256.627 228.022 251.811 1.00 79.69 402 ILE B CA 1
ATOM 11450 C C . ILE B 1 402 ? 257.084 226.568 251.975 1.00 79.69 402 ILE B C 1
ATOM 11451 O O . ILE B 1 402 ? 257.450 225.936 250.962 1.00 79.69 402 ILE B O 1
ATOM 11456 N N . VAL B 1 403 ? 257.117 226.076 253.215 1.00 76.95 403 VAL B N 1
ATOM 11457 C CA . VAL B 1 403 ? 257.592 224.684 253.475 1.00 76.95 403 VAL B CA 1
ATOM 11458 C C . VAL B 1 403 ? 256.532 223.937 254.292 1.00 76.95 403 VAL B C 1
ATOM 11459 O O . VAL B 1 403 ? 255.672 224.605 254.893 1.00 76.95 403 VAL B O 1
ATOM 11463 N N . LEU B 1 404 ? 256.584 222.601 254.293 1.00 77.74 404 LEU B N 1
ATOM 11464 C CA . LEU B 1 404 ? 255.625 221.785 255.086 1.00 77.74 404 LEU B CA 1
ATOM 11465 C C . LEU B 1 404 ? 256.364 221.202 256.296 1.00 77.74 404 LEU B C 1
ATOM 11466 O O . LEU B 1 404 ? 256.498 219.963 256.369 1.00 77.74 404 LEU B O 1
ATOM 11471 N N . VAL B 1 405 ? 256.853 222.064 257.197 1.00 78.27 405 VAL B N 1
ATOM 11472 C CA . VAL B 1 405 ? 257.641 221.585 258.374 1.00 78.27 405 VAL B CA 1
ATOM 11473 C C . VAL B 1 405 ? 257.078 222.203 259.657 1.00 78.27 405 VAL B C 1
ATOM 11474 O O . VAL B 1 405 ? 256.690 223.388 259.616 1.00 78.27 405 VAL B O 1
ATOM 11478 N N . ASP B 1 406 ? 257.038 221.420 260.741 1.00 82.29 406 ASP B N 1
ATOM 11479 C CA . ASP B 1 406 ? 256.624 221.938 262.071 1.00 82.29 406 ASP B CA 1
ATOM 11480 C C . ASP B 1 406 ? 257.603 223.056 262.435 1.00 82.29 406 ASP B C 1
ATOM 11481 O O . ASP B 1 406 ? 258.801 222.756 262.529 1.00 82.29 406 ASP B O 1
ATOM 11486 N N . THR B 1 407 ? 257.121 224.288 262.628 1.00 80.73 407 THR B N 1
ATOM 11487 C CA . THR B 1 407 ? 258.038 225.432 262.894 1.00 80.73 407 THR B CA 1
ATOM 11488 C C . THR B 1 407 ? 258.785 225.216 264.214 1.00 80.73 407 THR B C 1
ATOM 11489 O O . THR B 1 407 ? 259.950 225.651 264.307 1.00 80.73 407 THR B O 1
ATOM 11493 N N . LEU B 1 408 ? 258.144 224.565 265.190 1.00 82.99 408 LEU B N 1
ATOM 11494 C CA . LEU B 1 408 ? 258.774 224.368 266.523 1.00 82.99 408 LEU B CA 1
ATOM 11495 C C . LEU B 1 408 ? 259.731 223.173 266.460 1.00 82.99 408 LEU B C 1
ATOM 11496 O O . LEU B 1 408 ? 260.626 223.094 267.323 1.00 82.99 408 LEU B O 1
ATOM 11501 N N . ASP B 1 409 ? 259.554 222.283 265.476 1.00 92.94 409 ASP B N 1
ATOM 11502 C CA . ASP B 1 409 ? 260.495 221.143 265.298 1.00 92.94 409 ASP B CA 1
ATOM 11503 C C . ASP B 1 409 ? 261.531 221.522 264.234 1.00 92.94 409 ASP B C 1
ATOM 11504 O O . ASP B 1 409 ? 262.429 220.699 263.973 1.00 92.94 409 ASP B O 1
ATOM 11509 N N . ASN B 1 410 ? 261.409 222.718 263.647 1.00 95.63 410 ASN B N 1
ATOM 11510 C CA . ASN B 1 410 ? 262.413 223.205 262.662 1.00 95.63 410 ASN B CA 1
ATOM 11511 C C . ASN B 1 410 ? 263.474 223.997 263.430 1.00 95.63 410 ASN B C 1
ATOM 11512 O O . ASN B 1 410 ? 263.733 225.156 263.053 1.00 95.63 410 ASN B O 1
ATOM 11517 N N . THR B 1 411 ? 264.052 223.394 264.472 1.00 116.58 411 THR B N 1
ATOM 11518 C CA . THR B 1 411 ? 265.038 224.111 265.322 1.00 116.58 411 THR B CA 1
ATOM 11519 C C . THR B 1 411 ? 266.448 223.896 264.765 1.00 116.58 411 THR B C 1
ATOM 11520 O O . THR B 1 411 ? 267.410 224.197 265.499 1.00 116.58 411 THR B O 1
ATOM 11524 N N . GLY B 1 412 ? 266.563 223.386 263.532 1.00 30.00 412 GLY B N 1
ATOM 11525 C CA . GLY B 1 412 ? 267.876 223.230 262.898 1.00 30.00 412 GLY B CA 1
ATOM 11526 C C . GLY B 1 412 ? 268.557 224.538 262.939 1.00 30.00 412 GLY B C 1
ATOM 11527 O O . GLY B 1 412 ? 269.089 224.885 261.874 1.00 30.00 412 GLY B O 1
ATOM 11528 N N . GLY B 1 421 ? 268.481 215.917 261.406 1.00 123.62 421 GLY B N 1
ATOM 11529 C CA . GLY B 1 421 ? 267.209 215.196 261.603 1.00 123.62 421 GLY B CA 1
ATOM 11530 C C . GLY B 1 421 ? 266.539 214.844 260.288 1.00 123.62 421 GLY B C 1
ATOM 11531 O O . GLY B 1 421 ? 267.236 214.794 259.262 1.00 123.62 421 GLY B O 1
ATOM 11532 N N . LEU B 1 422 ? 265.227 214.618 260.317 1.00 109.47 422 LEU B N 1
ATOM 11533 C CA . LEU B 1 422 ? 264.497 214.218 259.095 1.00 109.47 422 LEU B CA 1
ATOM 11534 C C . LEU B 1 422 ? 263.226 215.052 259.009 1.00 109.47 422 LEU B C 1
ATOM 11535 O O . LEU B 1 422 ? 262.409 214.802 258.125 1.00 109.47 422 LEU B O 1
ATOM 11540 N N . PHE B 1 423 ? 263.080 216.011 259.914 1.00 109.56 423 PHE B N 1
ATOM 11541 C CA . PHE B 1 423 ? 261.873 216.872 259.920 1.00 109.56 423 PHE B CA 1
ATOM 11542 C C . PHE B 1 423 ? 261.752 217.605 258.585 1.00 109.56 423 PHE B C 1
ATOM 11543 O O . PHE B 1 423 ? 262.624 218.423 258.300 1.00 109.56 423 PHE B O 1
ATOM 11551 N N . GLY B 1 424 ? 260.691 217.339 257.821 1.00 94.78 424 GLY B N 1
ATOM 11552 C CA . GLY B 1 424 ? 260.464 218.031 256.539 1.00 94.78 424 GLY B CA 1
ATOM 11553 C C . GLY B 1 424 ? 260.815 217.154 255.352 1.00 94.78 424 GLY B C 1
ATOM 11554 O O . GLY B 1 424 ? 260.737 217.650 254.218 1.00 94.78 424 GLY B O 1
ATOM 11555 N N . SER B 1 425 ? 261.164 215.887 255.596 1.00 92.38 425 SER B N 1
ATOM 11556 C CA . SER B 1 425 ? 261.586 214.982 254.493 1.00 92.38 425 SER B CA 1
ATOM 11557 C C . SER B 1 425 ? 260.377 214.285 253.860 1.00 92.38 425 SER B C 1
ATOM 11558 O O . SER B 1 425 ? 260.521 213.108 253.475 1.00 92.38 425 SER B O 1
ATOM 11561 N N . VAL B 1 426 ? 259.234 214.970 253.760 1.00 88.00 426 VAL B N 1
ATOM 11562 C CA . VAL B 1 426 ? 258.069 214.372 253.047 1.00 88.00 426 VAL B CA 1
ATOM 11563 C C . VAL B 1 426 ? 258.538 214.133 251.612 1.00 88.00 426 VAL B C 1
ATOM 11564 O O . VAL B 1 426 ? 258.122 213.122 251.015 1.00 88.00 426 VAL B O 1
ATOM 11568 N N . THR B 1 427 ? 259.325 215.075 251.075 1.00 88.65 427 THR B N 1
ATOM 11569 C CA . THR B 1 427 ? 259.942 214.919 249.730 1.00 88.65 427 THR B CA 1
ATOM 11570 C C . THR B 1 427 ? 261.393 215.387 249.878 1.00 88.65 427 THR B C 1
ATOM 11571 O O . THR B 1 427 ? 261.674 216.102 250.862 1.00 88.65 427 THR B O 1
ATOM 11575 N N . ALA B 1 428 ? 262.275 214.997 248.955 1.00 88.27 428 ALA B N 1
ATOM 11576 C CA . ALA B 1 428 ? 263.706 215.367 249.062 1.00 88.27 428 ALA B CA 1
ATOM 11577 C C . ALA B 1 428 ? 263.852 216.891 249.010 1.00 88.27 428 ALA B C 1
ATOM 11578 O O . ALA B 1 428 ? 264.580 217.444 249.857 1.00 88.27 428 ALA B O 1
ATOM 11580 N N . GLU B 1 429 ? 263.171 217.544 248.065 1.00 85.93 429 GLU B N 1
ATOM 11581 C CA . GLU B 1 429 ? 263.321 219.014 247.897 1.00 85.93 429 GLU B CA 1
ATOM 11582 C C . GLU B 1 429 ? 262.578 219.762 249.011 1.00 85.93 429 GLU B C 1
ATOM 11583 O O . GLU B 1 429 ? 262.975 220.898 249.306 1.00 85.93 429 GLU B O 1
ATOM 11589 N N . ASN B 1 430 ? 261.551 219.156 249.615 1.00 84.13 430 ASN B N 1
ATOM 11590 C CA . ASN B 1 430 ? 260.874 219.810 250.770 1.00 84.13 430 ASN B CA 1
ATOM 11591 C C . ASN B 1 430 ? 261.885 219.930 251.916 1.00 84.13 430 ASN B C 1
ATOM 11592 O O . ASN B 1 430 ? 261.890 220.976 252.595 1.00 84.13 430 ASN B O 1
ATOM 11597 N N . LEU B 1 431 ? 262.718 218.902 252.109 1.00 85.20 431 LEU B N 1
ATOM 11598 C CA . LEU B 1 431 ? 263.767 218.938 253.163 1.00 85.20 431 LEU B CA 1
ATOM 11599 C C . LEU B 1 431 ? 264.810 220.001 252.796 1.00 85.20 431 LEU B C 1
ATOM 11600 O O . LEU B 1 431 ? 265.244 220.741 253.702 1.00 85.20 431 LEU B O 1
ATOM 11605 N N . GLU B 1 432 ? 265.184 220.081 251.515 1.00 86.85 432 GLU B N 1
ATOM 11606 C CA . GLU B 1 432 ? 266.161 221.108 251.060 1.00 86.85 432 GLU B CA 1
ATOM 11607 C C . GLU B 1 432 ? 265.591 222.506 251.317 1.00 86.85 432 GLU B C 1
ATOM 11608 O O . GLU B 1 432 ? 266.363 223.388 251.736 1.00 86.85 432 GLU B O 1
ATOM 11614 N N . ARG B 1 433 ? 264.290 222.693 251.079 1.00 82.03 433 ARG B N 1
ATOM 11615 C CA . ARG B 1 433 ? 263.639 224.011 251.299 1.00 82.03 433 ARG B CA 1
ATOM 11616 C C . ARG B 1 433 ? 263.750 224.387 252.781 1.00 82.03 433 ARG B C 1
ATOM 11617 O O . ARG B 1 433 ? 264.057 225.563 253.067 1.00 82.03 433 ARG B O 1
ATOM 11625 N N . ALA B 1 434 ? 263.537 223.420 253.682 1.00 86.41 434 ALA B N 1
ATOM 11626 C CA . ALA B 1 434 ? 263.610 223.679 255.140 1.00 86.41 434 ALA B CA 1
ATOM 11627 C C . ALA B 1 434 ? 265.020 224.128 255.543 1.00 86.41 434 ALA B C 1
ATOM 11628 O O . ALA B 1 434 ? 265.137 224.903 256.509 1.00 86.41 434 ALA B O 1
ATOM 11630 N N . LYS B 1 435 ? 266.049 223.638 254.844 1.00 90.43 435 LYS B N 1
ATOM 11631 C CA . LYS B 1 435 ? 267.447 224.042 255.149 1.00 90.43 435 LYS B CA 1
ATOM 11632 C C . LYS B 1 435 ? 267.619 225.542 254.888 1.00 90.43 435 LYS B C 1
ATOM 11633 O O . LYS B 1 435 ? 268.071 226.245 255.811 1.00 90.43 435 LYS B O 1
ATOM 11639 N N . ARG B 1 436 ? 267.259 226.011 253.687 1.00 88.83 436 ARG B N 1
ATOM 11640 C CA . ARG B 1 436 ? 267.448 227.446 253.334 1.00 88.83 436 ARG B CA 1
ATOM 11641 C C . ARG B 1 436 ? 266.645 228.326 254.295 1.00 88.83 436 ARG B C 1
ATOM 11642 O O . ARG B 1 436 ? 267.128 229.427 254.621 1.00 88.83 436 ARG B O 1
ATOM 11650 N N . GLN B 1 437 ? 265.463 227.863 254.710 1.00 86.58 437 GLN B N 1
ATOM 11651 C CA . GLN B 1 437 ? 264.602 228.631 255.647 1.00 86.58 437 GLN B CA 1
ATOM 11652 C C . GLN B 1 437 ? 265.406 229.061 256.875 1.00 86.58 437 GLN B C 1
ATOM 11653 O O . GLN B 1 437 ? 265.447 230.276 257.159 1.00 86.58 437 GLN B O 1
ATOM 11659 N N . ASN B 1 438 ? 266.013 228.101 257.577 1.00 87.61 438 ASN B N 1
ATOM 11660 C CA . ASN B 1 438 ? 266.750 228.416 258.829 1.00 87.61 438 ASN B CA 1
ATOM 11661 C C . ASN B 1 438 ? 268.061 229.141 258.504 1.00 87.61 438 ASN B C 1
ATOM 11662 O O . ASN B 1 438 ? 268.523 229.921 259.359 1.00 87.61 438 ASN B O 1
ATOM 11667 N N . ALA B 1 439 ? 268.631 228.902 257.319 1.00 89.69 439 ALA B N 1
ATOM 11668 C CA . ALA B 1 439 ? 269.936 229.507 256.959 1.00 89.69 439 ALA B CA 1
ATOM 11669 C C . ALA B 1 439 ? 269.796 231.020 256.745 1.00 89.69 439 ALA B C 1
ATOM 11670 O O . ALA B 1 439 ? 270.834 231.675 256.531 1.00 89.69 439 ALA B O 1
ATOM 11672 N N . ARG B 1 440 ? 268.571 231.554 256.801 1.00 90.20 440 ARG B N 1
ATOM 11673 C CA . ARG B 1 440 ? 268.360 233.002 256.528 1.00 90.20 440 ARG B CA 1
ATOM 11674 C C . ARG B 1 440 ? 268.078 233.756 257.846 1.00 90.20 440 ARG B C 1
ATOM 11675 O O . ARG B 1 440 ? 267.056 233.405 258.470 1.00 90.20 440 ARG B O 1
ATOM 11683 N N . PRO B 1 441 ? 268.878 234.758 258.330 1.00 87.79 441 PRO B N 1
ATOM 11684 C CA . PRO B 1 441 ? 268.565 235.384 259.620 1.00 87.79 441 PRO B CA 1
ATOM 11685 C C . PRO B 1 441 ? 267.303 236.248 259.509 1.00 87.79 441 PRO B C 1
ATOM 11686 O O . PRO B 1 441 ? 267.364 237.288 258.880 1.00 87.79 441 PRO B O 1
ATOM 11690 N N . VAL B 1 442 ? 266.207 235.816 260.136 1.00 83.93 442 VAL B N 1
ATOM 11691 C CA . VAL B 1 442 ? 264.919 236.560 259.994 1.00 83.93 442 VAL B CA 1
ATOM 11692 C C . VAL B 1 442 ? 264.877 237.740 260.968 1.00 83.93 442 VAL B C 1
ATOM 11693 O O . VAL B 1 442 ? 265.545 237.668 262.018 1.00 83.93 442 VAL B O 1
ATOM 11697 N N . ARG B 1 443 ? 264.054 238.749 260.696 1.00 83.62 443 ARG B N 1
ATOM 11698 C CA . ARG B 1 443 ? 264.040 239.966 261.520 1.00 83.62 443 ARG B CA 1
ATOM 11699 C C . ARG B 1 443 ? 262.599 240.313 261.838 1.00 83.62 443 ARG B C 1
ATOM 11700 O O . ARG B 1 443 ? 262.396 240.963 262.824 1.00 83.62 443 ARG B O 1
ATOM 11708 N N . VAL B 1 444 ? 261.623 239.878 261.069 1.00 74.64 444 VAL B N 1
ATOM 11709 C CA . VAL B 1 444 ? 260.198 240.119 261.443 1.00 74.64 444 VAL B CA 1
ATOM 11710 C C . VAL B 1 444 ? 259.493 238.776 261.645 1.00 74.64 444 VAL B C 1
ATOM 11711 O O . VAL B 1 444 ? 259.260 238.075 260.641 1.00 74.64 444 VAL B O 1
ATOM 11715 N N . ILE B 1 445 ? 259.183 238.426 262.896 1.00 71.73 445 ILE B N 1
ATOM 11716 C CA . ILE B 1 445 ? 258.393 237.184 263.148 1.00 71.73 445 ILE B CA 1
ATOM 11717 C C . ILE B 1 445 ? 256.920 237.594 263.216 1.00 71.73 445 ILE B C 1
ATOM 11718 O O . ILE B 1 445 ? 256.371 237.669 264.333 1.00 71.73 445 ILE B O 1
ATOM 11723 N N . ILE B 1 446 ? 256.322 237.877 262.057 1.00 74.06 446 ILE B N 1
ATOM 11724 C CA . ILE B 1 446 ? 254.888 238.283 262.009 1.00 74.06 446 ILE B CA 1
ATOM 11725 C C . ILE B 1 446 ? 254.037 237.013 262.109 1.00 74.06 446 ILE B C 1
ATOM 11726 O O . ILE B 1 446 ? 254.587 235.915 261.879 1.00 74.06 446 ILE B O 1
ATOM 11731 N N . GLY B 1 447 ? 252.744 237.130 262.440 1.00 73.29 447 GLY B N 1
ATOM 11732 C CA . GLY B 1 447 ? 251.878 235.933 262.423 1.00 73.29 447 GLY B CA 1
ATOM 11733 C C . GLY B 1 447 ? 250.852 235.884 263.539 1.00 73.29 447 GLY B C 1
ATOM 11734 O O . GLY B 1 447 ? 250.798 236.839 264.332 1.00 73.29 447 GLY B O 1
ATOM 11735 N N . ASN B 1 448 ? 250.040 234.821 263.573 1.00 74.72 448 ASN B N 1
ATOM 11736 C CA . ASN B 1 448 ? 249.039 234.631 264.658 1.00 74.72 448 ASN B CA 1
ATOM 11737 C C . ASN B 1 448 ? 249.114 233.164 265.095 1.00 74.72 448 ASN B C 1
ATOM 11738 O O . ASN B 1 448 ? 248.815 232.277 264.267 1.00 74.72 448 ASN B O 1
ATOM 11743 N N . PRO B 1 449 ? 249.565 232.865 266.330 1.00 77.57 449 PRO B N 1
ATOM 11744 C CA . PRO B 1 449 ? 249.700 231.481 266.780 1.00 77.57 449 PRO B CA 1
ATOM 11745 C C . PRO B 1 449 ? 248.383 230.767 267.167 1.00 77.57 449 PRO B C 1
ATOM 11746 O O . PRO B 1 449 ? 247.462 231.481 267.510 1.00 77.57 449 PRO B O 1
ATOM 11750 N N . PRO B 1 450 ? 248.218 229.409 267.089 1.00 81.03 450 PRO B N 1
ATOM 11751 C CA . PRO B 1 450 ? 246.986 228.777 267.573 1.00 81.03 450 PRO B CA 1
ATOM 11752 C C . PRO B 1 450 ? 246.854 228.932 269.095 1.00 81.03 450 PRO B C 1
ATOM 11753 O O . PRO B 1 450 ? 247.857 228.855 269.776 1.00 81.03 450 PRO B O 1
ATOM 11757 N N . TYR B 1 451 ? 245.637 229.166 269.593 1.00 82.94 451 TYR B N 1
ATOM 11758 C CA . TYR B 1 451 ? 245.438 229.229 271.066 1.00 82.94 451 TYR B CA 1
ATOM 11759 C C . TYR B 1 451 ? 244.830 227.896 271.512 1.00 82.94 451 TYR B C 1
ATOM 11760 O O . TYR B 1 451 ? 243.765 227.540 270.984 1.00 82.94 451 TYR B O 1
ATOM 11769 N N . ARG B 1 452 ? 245.484 227.189 272.438 1.00 79.28 452 ARG B N 1
ATOM 11770 C CA . ARG B 1 452 ? 244.996 225.860 272.893 1.00 79.28 452 ARG B CA 1
ATOM 11771 C C . ARG B 1 452 ? 245.724 225.498 274.185 1.00 79.28 452 ARG B C 1
ATOM 11772 O O . ARG B 1 452 ? 246.897 225.088 274.104 1.00 79.28 452 ARG B O 1
ATOM 11780 N N . ALA B 1 453 ? 245.045 225.636 275.323 1.00 78.46 453 ALA B N 1
ATOM 11781 C CA . ALA B 1 453 ? 245.719 225.398 276.618 1.00 78.46 453 ALA B CA 1
ATOM 11782 C C . ALA B 1 453 ? 245.564 223.942 277.062 1.00 78.46 453 ALA B C 1
ATOM 11783 O O . ALA B 1 453 ? 246.506 223.441 277.710 1.00 78.46 453 ALA B O 1
ATOM 11785 N N . ASN B 1 454 ? 244.452 223.280 276.712 1.00 79.19 454 ASN B N 1
ATOM 11786 C CA . ASN B 1 454 ? 244.231 221.919 277.261 1.00 79.19 454 ASN B CA 1
ATOM 11787 C C . ASN B 1 454 ? 243.155 221.268 276.406 1.00 79.19 454 ASN B C 1
ATOM 11788 O O . ASN B 1 454 ? 242.626 221.972 275.575 1.00 79.19 454 ASN B O 1
ATOM 11793 N N . GLN B 1 455 ? 242.790 220.007 276.633 1.00 81.45 455 GLN B N 1
ATOM 11794 C CA . GLN B 1 455 ? 241.649 219.389 275.900 1.00 81.45 455 GLN B CA 1
ATOM 11795 C C . GLN B 1 455 ? 240.302 219.794 276.521 1.00 81.45 455 GLN B C 1
ATOM 11796 O O . GLN B 1 455 ? 240.301 220.622 277.420 1.00 81.45 455 GLN B O 1
ATOM 11802 N N . ALA B 1 456 ? 239.180 219.231 276.072 1.00 79.68 456 ALA B N 1
ATOM 11803 C CA . ALA B 1 456 ? 237.882 219.535 276.701 1.00 79.68 456 ALA B CA 1
ATOM 11804 C C . ALA B 1 456 ? 237.537 218.526 277.802 1.00 79.68 456 ALA B C 1
ATOM 11805 O O . ALA B 1 456 ? 237.363 219.018 278.907 1.00 79.68 456 ALA B O 1
ATOM 11807 N N . ASN B 1 457 ? 237.469 217.227 277.486 1.00 84.81 457 ASN B N 1
ATOM 11808 C CA . ASN B 1 457 ? 237.213 216.169 278.501 1.00 84.81 457 ASN B CA 1
ATOM 11809 C C . ASN B 1 457 ? 238.356 215.154 278.426 1.00 84.81 457 ASN B C 1
ATOM 11810 O O . ASN B 1 457 ? 239.145 215.246 277.477 1.00 84.81 457 ASN B O 1
ATOM 11815 N N . GLU B 1 458 ? 238.429 214.214 279.372 1.00 87.60 458 GLU B N 1
ATOM 11816 C CA . GLU B 1 458 ? 239.573 213.261 279.402 1.00 87.60 458 GLU B CA 1
ATOM 11817 C C . GLU B 1 458 ? 239.410 212.192 278.314 1.00 87.60 458 GLU B C 1
ATOM 11818 O O . GLU B 1 458 ? 240.439 211.634 277.883 1.00 87.60 458 GLU B O 1
ATOM 11824 N N . ASN B 1 459 ? 238.176 211.929 277.874 1.00 86.11 459 ASN B N 1
ATOM 11825 C CA . ASN B 1 459 ? 237.920 210.864 276.865 1.00 86.11 459 ASN B CA 1
ATOM 11826 C C . ASN B 1 459 ? 238.036 211.438 275.450 1.00 86.11 459 ASN B C 1
ATOM 11827 O O . ASN B 1 459 ? 237.880 210.659 274.490 1.00 86.11 459 ASN B O 1
ATOM 11832 N N . ASP B 1 460 ? 238.279 212.746 275.332 1.00 87.52 460 ASP B N 1
ATOM 11833 C CA . ASP B 1 460 ? 238.410 213.402 274.004 1.00 87.52 460 ASP B CA 1
ATOM 11834 C C . ASP B 1 460 ? 239.562 212.752 273.231 1.00 87.52 460 ASP B C 1
ATOM 11835 O O . ASP B 1 460 ? 239.591 212.932 271.997 1.00 87.52 460 ASP B O 1
ATOM 11840 N N . ASN B 1 461 ? 240.428 211.987 273.910 1.00 86.26 461 ASN B N 1
ATOM 11841 C CA . ASN B 1 461 ? 241.648 211.414 273.273 1.00 86.26 461 ASN B CA 1
ATOM 11842 C C . ASN B 1 461 ? 242.236 212.453 272.316 1.00 86.26 461 ASN B C 1
ATOM 11843 O O . ASN B 1 461 ? 242.478 212.104 271.143 1.00 86.26 461 ASN B O 1
ATOM 11848 N N . ASN B 1 462 ? 242.466 213.672 272.810 1.00 84.25 462 ASN B N 1
ATOM 11849 C CA . ASN B 1 462 ? 242.966 214.767 271.941 1.00 84.25 462 ASN B CA 1
ATOM 11850 C C . ASN B 1 462 ? 243.866 215.684 272.769 1.00 84.25 462 ASN B C 1
ATOM 11851 O O . ASN B 1 462 ? 243.542 216.875 272.881 1.00 84.25 462 ASN B O 1
ATOM 11856 N N . LYS B 1 463 ? 244.945 215.139 273.336 1.00 83.56 463 LYS B N 1
ATOM 11857 C CA . LYS B 1 463 ? 245.885 215.958 274.146 1.00 83.56 463 LYS B CA 1
ATOM 11858 C C . LYS B 1 463 ? 246.825 216.723 273.206 1.00 83.56 463 LYS B C 1
ATOM 11859 O O . LYS B 1 463 ? 246.999 216.274 272.054 1.00 83.56 463 LYS B O 1
ATOM 11865 N N . ASN B 1 464 ? 247.304 217.901 273.621 1.00 79.91 464 ASN B N 1
ATOM 11866 C CA . ASN B 1 464 ? 248.174 218.735 272.747 1.00 79.91 464 ASN B CA 1
ATOM 11867 C C . ASN B 1 464 ? 249.555 218.080 272.642 1.00 79.91 464 ASN B C 1
ATOM 11868 O O . ASN B 1 464 ? 250.142 217.782 273.699 1.00 79.91 464 ASN B O 1
ATOM 11873 N N . ARG B 1 465 ? 250.046 217.871 271.416 1.00 81.83 465 ARG B N 1
ATOM 11874 C CA . ARG B 1 465 ? 251.385 217.253 271.208 1.00 81.83 465 ARG B CA 1
ATOM 11875 C C . ARG B 1 465 ? 252.443 218.111 271.913 1.00 81.83 465 ARG B C 1
ATOM 11876 O O . ARG B 1 465 ? 252.492 219.330 271.651 1.00 81.83 465 ARG B O 1
ATOM 11884 N N . GLU B 1 466 ? 253.239 217.499 272.795 1.00 89.94 466 GLU B N 1
ATOM 11885 C CA . GLU B 1 466 ? 254.259 218.260 273.565 1.00 89.94 466 GLU B CA 1
ATOM 11886 C C . GLU B 1 466 ? 255.581 218.265 272.793 1.00 89.94 466 GLU B C 1
ATOM 11887 O O . GLU B 1 466 ? 256.176 217.180 272.643 1.00 89.94 466 GLU B O 1
ATOM 11893 N N . TYR B 1 467 ? 256.018 219.440 272.332 1.00 82.32 467 TYR B N 1
ATOM 11894 C CA . TYR B 1 467 ? 257.286 219.562 271.567 1.00 82.32 467 TYR B CA 1
ATOM 11895 C C . TYR B 1 467 ? 258.432 219.610 272.579 1.00 82.32 467 TYR B C 1
ATOM 11896 O O . TYR B 1 467 ? 258.779 220.724 272.999 1.00 82.32 467 TYR B O 1
ATOM 11905 N N . LYS B 1 468 ? 258.987 218.451 272.949 1.00 88.60 468 LYS B N 1
ATOM 11906 C CA . LYS B 1 468 ? 260.055 218.364 273.988 1.00 88.60 468 LYS B CA 1
ATOM 11907 C C . LYS B 1 468 ? 261.075 219.502 273.869 1.00 88.60 468 LYS B C 1
ATOM 11908 O O . LYS B 1 468 ? 261.369 220.122 274.903 1.00 88.60 468 LYS B O 1
ATOM 11914 N N . GLU B 1 469 ? 261.624 219.737 272.675 1.00 96.12 469 GLU B N 1
ATOM 11915 C CA . GLU B 1 469 ? 262.680 220.770 272.500 1.00 96.12 469 GLU B CA 1
ATOM 11916 C C . GLU B 1 469 ? 262.190 222.127 273.022 1.00 96.12 469 GLU B C 1
ATOM 11917 O O . GLU B 1 469 ? 262.895 222.718 273.869 1.00 96.12 469 GLU B O 1
ATOM 11923 N N . ILE B 1 470 ? 261.022 222.569 272.580 1.00 90.14 470 ILE B N 1
ATOM 11924 C CA . ILE B 1 470 ? 260.580 223.931 272.950 1.00 90.14 470 ILE B CA 1
ATOM 11925 C C . ILE B 1 470 ? 259.794 223.830 274.236 1.00 90.14 470 ILE B C 1
ATOM 11926 O O . ILE B 1 470 ? 259.086 224.769 274.569 1.00 90.14 470 ILE B O 1
ATOM 11931 N N . ASP B 1 471 ? 259.974 222.747 274.980 1.00 89.98 471 ASP B N 1
ATOM 11932 C CA . ASP B 1 471 ? 259.304 222.675 276.297 1.00 89.98 471 ASP B CA 1
ATOM 11933 C C . ASP B 1 471 ? 260.353 222.564 277.391 1.00 89.98 471 ASP B C 1
ATOM 11934 O O . ASP B 1 471 ? 260.047 222.934 278.506 1.00 89.98 471 ASP B O 1
ATOM 11939 N N . ARG B 1 472 ? 261.547 222.069 277.088 1.00 90.91 472 ARG B N 1
ATOM 11940 C CA . ARG B 1 472 ? 262.616 222.037 278.108 1.00 90.91 472 ARG B CA 1
ATOM 11941 C C . ARG B 1 472 ? 263.037 223.478 278.291 1.00 90.91 472 ARG B C 1
ATOM 11942 O O . ARG B 1 472 ? 263.389 223.860 279.401 1.00 90.91 472 ARG B O 1
ATOM 11950 N N . ARG B 1 473 ? 262.923 224.262 277.233 1.00 91.58 473 ARG B N 1
ATOM 11951 C CA . ARG B 1 473 ? 263.232 225.692 277.369 1.00 91.58 473 ARG B CA 1
ATOM 11952 C C . ARG B 1 473 ? 262.169 226.356 278.230 1.00 91.58 473 ARG B C 1
ATOM 11953 O O . ARG B 1 473 ? 262.570 226.993 279.189 1.00 91.58 473 ARG B O 1
ATOM 11961 N N . ILE B 1 474 ? 260.878 226.263 277.877 1.00 87.24 474 ILE B N 1
ATOM 11962 C CA . ILE B 1 474 ? 259.847 227.013 278.665 1.00 87.24 474 ILE B CA 1
ATOM 11963 C C . ILE B 1 474 ? 259.913 226.563 280.127 1.00 87.24 474 ILE B C 1
ATOM 11964 O O . ILE B 1 474 ? 259.692 227.410 281.007 1.00 87.24 474 ILE B O 1
ATOM 11969 N N . LYS B 1 475 ? 260.254 225.294 280.368 1.00 89.23 475 LYS B N 1
ATOM 11970 C CA . LYS B 1 475 ? 260.316 224.757 281.752 1.00 89.23 475 LYS B CA 1
ATOM 11971 C C . LYS B 1 475 ? 261.433 225.471 282.518 1.00 89.23 475 LYS B C 1
ATOM 11972 O O . LYS B 1 475 ? 261.258 225.699 283.727 1.00 89.23 475 LYS B O 1
ATOM 11978 N N . ALA B 1 476 ? 262.527 225.816 281.834 1.00 88.19 476 ALA B N 1
ATOM 11979 C CA . ALA B 1 476 ? 263.681 226.462 282.501 1.00 88.19 476 ALA B CA 1
ATOM 11980 C C . ALA B 1 476 ? 263.546 227.990 282.469 1.00 88.19 476 ALA B C 1
ATOM 11981 O O . ALA B 1 476 ? 264.369 228.660 283.121 1.00 88.19 476 ALA B O 1
ATOM 11983 N N . THR B 1 477 ? 262.561 228.523 281.737 1.00 90.00 477 THR B N 1
ATOM 11984 C CA . THR B 1 477 ? 262.435 230.001 281.608 1.00 90.00 477 THR B CA 1
ATOM 11985 C C . THR B 1 477 ? 261.103 230.479 282.190 1.00 90.00 477 THR B C 1
ATOM 11986 O O . THR B 1 477 ? 261.103 230.929 283.349 1.00 90.00 477 THR B O 1
ATOM 11990 N N . TYR B 1 478 ? 260.016 230.379 281.421 1.00 86.44 478 TYR B N 1
ATOM 11991 C CA . TYR B 1 478 ? 258.702 230.911 281.868 1.00 86.44 478 TYR B CA 1
ATOM 11992 C C . TYR B 1 478 ? 258.176 230.100 283.053 1.00 86.44 478 TYR B C 1
ATOM 11993 O O . TYR B 1 478 ? 257.900 230.706 284.100 1.00 86.44 478 TYR B O 1
ATOM 12002 N N . VAL B 1 479 ? 258.044 228.782 282.885 1.00 84.59 479 VAL B N 1
ATOM 12003 C CA . VAL B 1 479 ? 257.497 227.896 283.957 1.00 84.59 479 VAL B CA 1
ATOM 12004 C C . VAL B 1 479 ? 258.351 228.029 285.225 1.00 84.59 479 VAL B C 1
ATOM 12005 O O . VAL B 1 479 ? 257.766 228.098 286.324 1.00 84.59 479 VAL B O 1
ATOM 12009 N N . ALA B 1 480 ? 259.678 228.085 285.077 1.00 85.88 480 ALA B N 1
ATOM 12010 C CA . ALA B 1 480 ? 260.575 228.242 286.246 1.00 85.88 480 ALA B CA 1
ATOM 12011 C C . ALA B 1 480 ? 260.256 229.545 286.985 1.00 85.88 480 ALA B C 1
ATOM 12012 O O . ALA B 1 480 ? 259.972 229.479 288.197 1.00 85.88 480 ALA B O 1
ATOM 12014 N N . ALA B 1 481 ? 260.310 230.681 286.284 1.00 86.89 481 ALA B N 1
ATOM 12015 C CA . ALA B 1 481 ? 260.098 231.988 286.948 1.00 86.89 481 ALA B CA 1
ATOM 12016 C C . ALA B 1 481 ? 258.648 232.119 287.432 1.00 86.89 481 ALA B C 1
ATOM 12017 O O . ALA B 1 481 ? 258.406 232.944 288.335 1.00 86.89 481 ALA B O 1
ATOM 12019 N N . SER B 1 482 ? 257.725 231.338 286.859 1.00 86.71 482 SER B N 1
ATOM 12020 C CA . SER B 1 482 ? 256.315 231.367 287.330 1.00 86.71 482 SER B CA 1
ATOM 12021 C C . SER B 1 482 ? 256.239 230.874 288.776 1.00 86.71 482 SER B C 1
ATOM 12022 O O . SER B 1 482 ? 256.880 229.851 289.088 1.00 86.71 482 SER B O 1
ATOM 12025 N N . THR B 1 483 ? 255.467 231.569 289.615 1.00 88.32 483 THR B N 1
ATOM 12026 C CA . THR B 1 483 ? 255.323 231.169 291.040 1.00 88.32 483 THR B CA 1
ATOM 12027 C C . THR B 1 483 ? 253.889 230.690 291.292 1.00 88.32 483 THR B C 1
ATOM 12028 O O . THR B 1 483 ? 253.437 230.776 292.449 1.00 88.32 483 THR B O 1
ATOM 12032 N N . ALA B 1 484 ? 253.210 230.220 290.238 1.00 86.38 484 ALA B N 1
ATOM 12033 C CA . ALA B 1 484 ? 251.811 229.744 290.357 1.00 86.38 484 ALA B CA 1
ATOM 12034 C C . ALA B 1 484 ? 251.798 228.218 290.496 1.00 86.38 484 ALA B C 1
ATOM 12035 O O . ALA B 1 484 ? 252.732 227.573 289.980 1.00 86.38 484 ALA B O 1
ATOM 12037 N N . GLN B 1 485 ? 250.776 227.670 291.162 1.00 86.37 485 GLN B N 1
ATOM 12038 C CA . GLN B 1 485 ? 250.662 226.195 291.319 1.00 86.37 485 GLN B CA 1
ATOM 12039 C C . GLN B 1 485 ? 250.403 225.565 289.948 1.00 86.37 485 GLN B C 1
ATOM 12040 O O . GLN B 1 485 ? 251.268 224.797 289.478 1.00 86.37 485 GLN B O 1
ATOM 12046 N N . LYS B 1 486 ? 249.252 225.867 289.341 1.00 81.91 486 LYS B N 1
ATOM 12047 C CA . LYS B 1 486 ? 248.986 225.362 287.969 1.00 81.91 486 LYS B CA 1
ATOM 12048 C C . LYS B 1 486 ? 249.742 226.245 286.974 1.00 81.91 486 LYS B C 1
ATOM 12049 O O . LYS B 1 486 ? 249.370 227.426 286.827 1.00 81.91 486 LYS B O 1
ATOM 12055 N N . THR B 1 487 ? 250.766 225.687 286.327 1.00 82.32 487 THR B N 1
ATOM 12056 C CA . THR B 1 487 ? 251.563 226.459 285.340 1.00 82.32 487 THR B CA 1
ATOM 12057 C C . THR B 1 487 ? 250.845 226.432 283.988 1.00 82.32 487 THR B C 1
ATOM 12058 O O . THR B 1 487 ? 251.145 225.533 283.178 1.00 82.32 487 THR B O 1
ATOM 12062 N N . LYS B 1 488 ? 249.928 227.378 283.765 1.00 78.62 488 LYS B N 1
ATOM 12063 C CA . LYS B 1 488 ? 249.154 227.418 282.498 1.00 78.62 488 LYS B CA 1
ATOM 12064 C C . LYS B 1 488 ? 249.992 228.112 281.420 1.00 78.62 488 LYS B C 1
ATOM 12065 O O . LYS B 1 488 ? 249.415 228.905 280.659 1.00 78.62 488 LYS B O 1
ATOM 12071 N N . LEU B 1 489 ? 251.301 227.846 281.380 1.00 79.77 489 LEU B N 1
ATOM 12072 C CA . LEU B 1 489 ? 252.168 228.413 280.311 1.00 79.77 489 LEU B CA 1
ATOM 12073 C C . LEU B 1 489 ? 252.504 227.303 279.314 1.00 79.77 489 LEU B C 1
ATOM 12074 O O . LEU B 1 489 ? 253.498 227.451 278.576 1.00 79.77 489 LEU B O 1
ATOM 12079 N N . TYR B 1 490 ? 251.710 226.230 279.297 1.00 82.04 490 TYR B N 1
ATOM 12080 C CA . TYR B 1 490 ? 251.929 225.145 278.304 1.00 82.04 490 TYR B CA 1
ATOM 12081 C C . TYR B 1 490 ? 250.948 225.341 277.146 1.00 82.04 490 TYR B C 1
ATOM 12082 O O . TYR B 1 490 ? 250.633 224.359 276.446 1.00 82.04 490 TYR B O 1
ATOM 12091 N N . ASP B 1 491 ? 250.527 226.586 276.914 1.00 82.95 491 ASP B N 1
ATOM 12092 C CA . ASP B 1 491 ? 249.584 226.878 275.802 1.00 82.95 491 ASP B CA 1
ATOM 12093 C C . ASP B 1 491 ? 250.360 226.898 274.483 1.00 82.95 491 ASP B C 1
ATOM 12094 O O . ASP B 1 491 ? 251.587 227.092 274.523 1.00 82.95 491 ASP B O 1
ATOM 12099 N N . MET B 1 492 ? 249.661 226.712 273.360 1.00 79.79 492 MET B N 1
ATOM 12100 C CA . MET B 1 492 ? 250.338 226.683 272.037 1.00 79.79 492 MET B CA 1
ATOM 12101 C C . MET B 1 492 ? 250.871 228.083 271.709 1.00 79.79 492 MET B C 1
ATOM 12102 O O . MET B 1 492 ? 251.971 228.168 271.138 1.00 79.79 492 MET B O 1
ATOM 12107 N N . TYR B 1 493 ? 250.133 229.134 272.079 1.00 78.73 493 TYR B N 1
ATOM 12108 C CA . TYR B 1 493 ? 250.622 230.522 271.857 1.00 78.73 493 TYR B CA 1
ATOM 12109 C C . TYR B 1 493 ? 251.813 230.806 272.781 1.00 78.73 493 TYR B C 1
ATOM 12110 O O . TYR B 1 493 ? 252.749 231.504 272.347 1.00 78.73 493 TYR B O 1
ATOM 12119 N N . SER B 1 494 ? 251.783 230.268 274.006 1.00 78.53 494 SER B N 1
ATOM 12120 C CA . SER B 1 494 ? 252.900 230.466 274.967 1.00 78.53 494 SER B CA 1
ATOM 12121 C C . SER B 1 494 ? 254.148 229.735 274.462 1.00 78.53 494 SER B C 1
ATOM 12122 O O . SER B 1 494 ? 255.264 230.233 274.708 1.00 78.53 494 SER B O 1
ATOM 12125 N N . ARG B 1 495 ? 253.963 228.605 273.774 1.00 76.15 495 ARG B N 1
ATOM 12126 C CA . ARG B 1 495 ? 255.116 227.865 273.194 1.00 76.15 495 ARG B CA 1
ATOM 12127 C C . ARG B 1 495 ? 255.715 228.705 272.065 1.00 76.15 495 ARG B C 1
ATOM 12128 O O . ARG B 1 495 ? 256.933 228.933 272.092 1.00 76.15 495 ARG B O 1
ATOM 12136 N N . PHE B 1 496 ? 254.880 229.197 271.144 1.00 75.13 496 PHE B N 1
ATOM 12137 C CA . PHE B 1 496 ? 255.377 229.972 269.974 1.00 75.13 496 PHE B CA 1
ATOM 12138 C C . PHE B 1 496 ? 256.177 231.201 270.425 1.00 75.13 496 PHE B C 1
ATOM 12139 O O . PHE B 1 496 ? 257.051 231.645 269.660 1.00 75.13 496 PHE B O 1
ATOM 12147 N N . LEU B 1 497 ? 255.883 231.735 271.616 1.00 74.56 497 LEU B N 1
ATOM 12148 C CA . LEU B 1 497 ? 256.599 232.930 272.139 1.00 74.56 497 LEU B CA 1
ATOM 12149 C C . LEU B 1 497 ? 258.049 232.571 272.485 1.00 74.56 497 LEU B C 1
ATOM 12150 O O . LEU B 1 497 ? 258.931 233.420 272.261 1.00 74.56 497 LEU B O 1
ATOM 12155 N N . ARG B 1 498 ? 258.285 231.374 273.029 1.00 79.50 498 ARG B N 1
ATOM 12156 C CA . ARG B 1 498 ? 259.678 230.930 273.305 1.00 79.50 498 ARG B CA 1
ATOM 12157 C C . ARG B 1 498 ? 260.416 230.803 271.971 1.00 79.50 498 ARG B C 1
ATOM 12158 O O . ARG B 1 498 ? 261.513 231.379 271.852 1.00 79.50 498 ARG B O 1
ATOM 12166 N N . TRP B 1 499 ? 259.835 230.069 271.017 1.00 77.20 499 TRP B N 1
ATOM 12167 C CA . TRP B 1 499 ? 260.440 229.923 269.668 1.00 77.20 499 TRP B CA 1
ATOM 12168 C C . TRP B 1 499 ? 260.804 231.300 269.110 1.00 77.20 499 TRP B C 1
ATOM 12169 O O . TRP B 1 499 ? 261.895 231.424 268.545 1.00 77.20 499 TRP B O 1
ATOM 12180 N N . ALA B 1 500 ? 259.909 232.281 269.253 1.00 80.30 500 ALA B N 1
ATOM 12181 C CA . ALA B 1 500 ? 260.163 233.639 268.719 1.00 80.30 500 ALA B CA 1
ATOM 12182 C C . ALA B 1 500 ? 261.487 234.173 269.276 1.00 80.30 500 ALA B C 1
ATOM 12183 O O . ALA B 1 500 ? 262.340 234.582 268.470 1.00 80.30 500 ALA B O 1
ATOM 12185 N N . THR B 1 501 ? 261.647 234.160 270.601 1.00 81.48 501 THR B N 1
ATOM 12186 C CA . THR B 1 501 ? 262.907 234.635 271.233 1.00 81.48 501 THR B CA 1
ATOM 12187 C C . THR B 1 501 ? 264.109 233.959 270.561 1.00 81.48 501 THR B C 1
ATOM 12188 O O . THR B 1 501 ? 265.080 234.673 270.245 1.00 81.48 501 THR B O 1
ATOM 12192 N N . ASP B 1 502 ? 264.039 232.643 270.332 1.00 85.84 502 ASP B N 1
ATOM 12193 C CA . ASP B 1 502 ? 265.182 231.894 269.744 1.00 85.84 502 ASP B CA 1
ATOM 12194 C C . ASP B 1 502 ? 265.346 232.259 268.263 1.00 85.84 502 ASP B C 1
ATOM 12195 O O . ASP B 1 502 ? 266.440 232.729 267.902 1.00 85.84 502 ASP B O 1
ATOM 12200 N N . ARG B 1 503 ? 264.308 232.045 267.448 1.00 80.77 503 ARG B N 1
ATOM 12201 C CA . ARG B 1 503 ? 264.374 232.314 265.983 1.00 80.77 503 ARG B CA 1
ATOM 12202 C C . ARG B 1 503 ? 264.941 233.714 265.722 1.00 80.77 503 ARG B C 1
ATOM 12203 O O . ARG B 1 503 ? 265.928 233.809 264.964 1.00 80.77 503 ARG B O 1
ATOM 12211 N N . LEU B 1 504 ? 264.332 234.755 266.301 1.00 86.40 504 LEU B N 1
ATOM 12212 C CA . LEU B 1 504 ? 264.871 236.133 266.157 1.00 86.40 504 LEU B CA 1
ATOM 12213 C C . LEU B 1 504 ? 266.214 236.158 266.883 1.00 86.40 504 LEU B C 1
ATOM 12214 O O . LEU B 1 504 ? 266.202 236.258 268.124 1.00 86.40 504 LEU B O 1
ATOM 12219 N N . LYS B 1 505 ? 267.328 236.078 266.149 1.00 91.63 505 LYS B N 1
ATOM 12220 C CA . LYS B 1 505 ? 268.633 235.954 266.866 1.00 91.63 505 LYS B CA 1
ATOM 12221 C C . LYS B 1 505 ? 269.310 237.273 267.234 1.00 91.63 505 LYS B C 1
ATOM 12222 O O . LYS B 1 505 ? 269.963 237.296 268.271 1.00 91.63 505 LYS B O 1
ATOM 12228 N N . GLU B 1 506 ? 269.183 238.319 266.431 1.00 95.64 506 GLU B N 1
ATOM 12229 C CA . GLU B 1 506 ? 269.939 239.554 266.756 1.00 95.64 506 GLU B CA 1
ATOM 12230 C C . GLU B 1 506 ? 269.032 240.736 267.116 1.00 95.64 506 GLU B C 1
ATOM 12231 O O . GLU B 1 506 ? 269.160 241.217 268.235 1.00 95.64 506 GLU B O 1
ATOM 12237 N N . ASP B 1 507 ? 268.210 241.226 266.189 1.00 94.45 507 ASP B N 1
ATOM 12238 C CA . ASP B 1 507 ? 267.252 242.302 266.524 1.00 94.45 507 ASP B CA 1
ATOM 12239 C C . ASP B 1 507 ? 266.022 242.148 265.660 1.00 94.45 507 ASP B C 1
ATOM 12240 O O . ASP B 1 507 ? 266.147 241.479 264.664 1.00 94.45 507 ASP B O 1
ATOM 12245 N N . GLY B 1 508 ? 264.884 242.713 266.039 1.00 85.94 508 GLY B N 1
ATOM 12246 C CA . GLY B 1 508 ? 263.696 242.662 265.175 1.00 85.94 508 GLY B CA 1
ATOM 12247 C C . GLY B 1 508 ? 262.442 242.577 265.996 1.00 85.94 508 GLY B C 1
ATOM 12248 O O . GLY B 1 508 ? 262.591 242.385 267.179 1.00 85.94 508 GLY B O 1
ATOM 12249 N N . ILE B 1 509 ? 261.256 242.689 265.403 1.00 77.28 509 ILE B N 1
ATOM 12250 C CA . ILE B 1 509 ? 260.031 242.744 266.255 1.00 77.28 509 ILE B CA 1
ATOM 12251 C C . ILE B 1 509 ? 259.300 241.401 266.174 1.00 77.28 509 ILE B C 1
ATOM 12252 O O . ILE B 1 509 ? 259.541 240.653 265.202 1.00 77.28 509 ILE B O 1
ATOM 12257 N N . VAL B 1 510 ? 258.464 241.093 267.172 1.00 75.09 510 VAL B N 1
ATOM 12258 C CA . VAL B 1 510 ? 257.626 239.859 267.108 1.00 75.09 510 VAL B CA 1
ATOM 12259 C C . VAL B 1 510 ? 256.168 240.328 267.064 1.00 75.09 510 VAL B C 1
ATOM 12260 O O . VAL B 1 510 ? 255.570 240.539 268.142 1.00 75.09 510 VAL B O 1
ATOM 12264 N N . ALA B 1 511 ? 255.645 240.553 265.857 1.00 71.97 511 ALA B N 1
ATOM 12265 C CA . ALA B 1 511 ? 254.244 241.005 265.706 1.00 71.97 511 ALA B CA 1
ATOM 12266 C C . ALA B 1 511 ? 253.328 239.784 265.804 1.00 71.97 511 ALA B C 1
ATOM 12267 O O . ALA B 1 511 ? 253.173 239.088 264.788 1.00 71.97 511 ALA B O 1
ATOM 12269 N N . PHE B 1 512 ? 252.762 239.491 266.963 1.00 71.25 512 PHE B N 1
ATOM 12270 C CA . PHE B 1 512 ? 251.937 238.273 267.098 1.00 71.25 512 PHE B CA 1
ATOM 12271 C C . PHE B 1 512 ? 250.568 238.675 267.617 1.00 71.25 512 PHE B C 1
ATOM 12272 O O . PHE B 1 512 ? 250.540 239.563 268.412 1.00 71.25 512 PHE B O 1
ATOM 12280 N N . VAL B 1 513 ? 249.495 238.057 267.159 1.00 70.48 513 VAL B N 1
ATOM 12281 C CA . VAL B 1 513 ? 248.112 238.302 267.665 1.00 70.48 513 VAL B CA 1
ATOM 12282 C C . VAL B 1 513 ? 247.752 237.118 268.564 1.00 70.48 513 VAL B C 1
ATOM 12283 O O . VAL B 1 513 ? 247.514 236.042 268.008 1.00 70.48 513 VAL B O 1
ATOM 12287 N N . SER B 1 514 ? 247.729 237.284 269.891 1.00 73.20 514 SER B N 1
ATOM 12288 C CA . SER B 1 514 ? 247.463 236.087 270.732 1.00 73.20 514 SER B CA 1
ATOM 12289 C C . SER B 1 514 ? 246.416 236.333 271.815 1.00 73.20 514 SER B C 1
ATOM 12290 O O . SER B 1 514 ? 245.813 237.406 271.807 1.00 73.20 514 SER B O 1
ATOM 12293 N N . ASN B 1 515 ? 246.235 235.363 272.715 1.00 74.31 515 ASN B N 1
ATOM 12294 C CA . ASN B 1 515 ? 245.263 235.468 273.820 1.00 74.31 515 ASN B CA 1
ATOM 12295 C C . ASN B 1 515 ? 245.828 236.524 274.764 1.00 74.31 515 ASN B C 1
ATOM 12296 O O . ASN B 1 515 ? 247.033 236.666 274.808 1.00 74.31 515 ASN B O 1
ATOM 12301 N N . SER B 1 516 ? 244.988 237.271 275.454 1.00 76.93 516 SER B N 1
ATOM 12302 C CA . SER B 1 516 ? 245.465 238.337 276.345 1.00 76.93 516 SER B CA 1
ATOM 12303 C C . SER B 1 516 ? 245.539 237.736 277.714 1.00 76.93 516 SER B C 1
ATOM 12304 O O . SER B 1 516 ? 245.060 238.343 278.655 1.00 76.93 516 SER B O 1
ATOM 12307 N N . SER B 1 517 ? 246.146 236.576 277.784 1.00 78.00 517 SER B N 1
ATOM 12308 C CA . SER B 1 517 ? 246.323 235.958 279.107 1.00 78.00 517 SER B CA 1
ATOM 12309 C C . SER B 1 517 ? 247.780 236.077 279.484 1.00 78.00 517 SER B C 1
ATOM 12310 O O . SER B 1 517 ? 248.223 235.342 280.329 1.00 78.00 517 SER B O 1
ATOM 12313 N N . PHE B 1 518 ? 248.492 237.029 278.884 1.00 77.42 518 PHE B N 1
ATOM 12314 C CA . PHE B 1 518 ? 249.939 237.195 279.173 1.00 77.42 518 PHE B CA 1
ATOM 12315 C C . PHE B 1 518 ? 250.160 238.526 279.899 1.00 77.42 518 PHE B C 1
ATOM 12316 O O . PHE B 1 518 ? 251.288 238.769 280.360 1.00 77.42 518 PHE B O 1
ATOM 12324 N N . ILE B 1 519 ? 249.113 239.351 280.003 1.00 79.57 519 ILE B N 1
ATOM 12325 C CA . ILE B 1 519 ? 249.270 240.707 280.611 1.00 79.57 519 ILE B CA 1
ATOM 12326 C C . ILE B 1 519 ? 248.765 240.699 282.054 1.00 79.57 519 ILE B C 1
ATOM 12327 O O . ILE B 1 519 ? 249.409 241.349 282.901 1.00 79.57 519 ILE B O 1
ATOM 12332 N N . ASP B 1 520 ? 247.651 240.014 282.322 1.00 85.81 520 ASP B N 1
ATOM 12333 C CA . ASP B 1 520 ? 247.054 240.086 283.682 1.00 85.81 520 ASP B CA 1
ATOM 12334 C C . ASP B 1 520 ? 246.586 238.705 284.149 1.00 85.81 520 ASP B C 1
ATOM 12335 O O . ASP B 1 520 ? 245.535 238.643 284.817 1.00 85.81 520 ASP B O 1
ATOM 12340 N N . SER B 1 521 ? 247.359 237.642 283.884 1.00 82.31 521 SER B N 1
ATOM 12341 C CA . SER B 1 521 ? 246.989 236.287 284.385 1.00 82.31 521 SER B CA 1
ATOM 12342 C C . SER B 1 521 ? 248.045 235.740 285.356 1.00 82.31 521 SER B C 1
ATOM 12343 O O . SER B 1 521 ? 249.219 235.674 284.954 1.00 82.31 521 SER B O 1
ATOM 12346 N N . ARG B 1 522 ? 247.637 235.336 286.566 1.00 84.15 522 ARG B N 1
ATOM 12347 C CA . ARG B 1 522 ? 248.573 234.848 287.623 1.00 84.15 522 ARG B CA 1
ATOM 12348 C C . ARG B 1 522 ? 249.668 233.938 287.063 1.00 84.15 522 ARG B C 1
ATOM 12349 O O . ARG B 1 522 ? 250.851 234.273 287.255 1.00 84.15 522 ARG B O 1
ATOM 12357 N N . THR B 1 523 ? 249.294 232.823 286.430 1.00 79.52 523 THR B N 1
ATOM 12358 C CA . THR B 1 523 ? 250.292 231.830 285.947 1.00 79.52 523 THR B CA 1
ATOM 12359 C C . THR B 1 523 ? 251.418 232.496 285.152 1.00 79.52 523 THR B C 1
ATOM 12360 O O . THR B 1 523 ? 252.576 232.078 285.325 1.00 79.52 523 THR B O 1
ATOM 12364 N N . PHE B 1 524 ? 251.101 233.494 284.326 1.00 80.72 524 PHE B N 1
ATOM 12365 C CA . PHE B 1 524 ? 252.132 234.096 283.442 1.00 80.72 524 PHE B CA 1
ATOM 12366 C C . PHE B 1 524 ? 252.981 235.140 284.176 1.00 80.72 524 PHE B C 1
ATOM 12367 O O . PHE B 1 524 ? 253.573 235.948 283.452 1.00 80.72 524 PHE B O 1
ATOM 12375 N N . ASP B 1 525 ? 253.054 235.140 285.515 1.00 88.39 525 ASP B N 1
ATOM 12376 C CA . ASP B 1 525 ? 253.844 236.213 286.170 1.00 88.39 525 ASP B CA 1
ATOM 12377 C C . ASP B 1 525 ? 255.288 236.142 285.740 1.00 88.39 525 ASP B C 1
ATOM 12378 O O . ASP B 1 525 ? 255.877 237.179 285.549 1.00 88.39 525 ASP B O 1
ATOM 12383 N N . GLY B 1 526 ? 255.829 234.919 285.597 1.00 84.59 526 GLY B N 1
ATOM 12384 C CA . GLY B 1 526 ? 257.251 234.712 285.260 1.00 84.59 526 GLY B CA 1
ATOM 12385 C C . GLY B 1 526 ? 257.526 234.961 283.797 1.00 84.59 526 GLY B C 1
ATOM 12386 O O . GLY B 1 526 ? 258.612 235.466 283.492 1.00 84.59 526 GLY B O 1
ATOM 12387 N N . PHE B 1 527 ? 256.600 234.581 282.913 1.00 80.86 527 PHE B N 1
ATOM 12388 C CA . PHE B 1 527 ? 256.769 234.951 281.487 1.00 80.86 527 PHE B CA 1
ATOM 12389 C C . PHE B 1 527 ? 256.770 236.477 281.456 1.00 80.86 527 PHE B C 1
ATOM 12390 O O . PHE B 1 527 ? 257.626 237.036 280.769 1.00 80.86 527 PHE B O 1
ATOM 12398 N N . ARG B 1 528 ? 255.884 237.111 282.234 1.00 85.08 528 ARG B N 1
ATOM 12399 C CA . ARG B 1 528 ? 255.751 238.592 282.273 1.00 85.08 528 ARG B CA 1
ATOM 12400 C C . ARG B 1 528 ? 256.992 239.259 282.877 1.00 85.08 528 ARG B C 1
ATOM 12401 O O . ARG B 1 528 ? 257.021 240.497 282.898 1.00 85.08 528 ARG B O 1
ATOM 12409 N N . LYS B 1 529 ? 257.947 238.489 283.406 1.00 88.39 529 LYS B N 1
ATOM 12410 C CA . LYS B 1 529 ? 259.214 239.096 283.897 1.00 88.39 529 LYS B CA 1
ATOM 12411 C C . LYS B 1 529 ? 260.358 238.588 283.016 1.00 88.39 529 LYS B C 1
ATOM 12412 O O . LYS B 1 529 ? 261.448 239.195 283.046 1.00 88.39 529 LYS B O 1
ATOM 12418 N N . GLU B 1 530 ? 260.104 237.527 282.245 1.00 89.16 530 GLU B N 1
ATOM 12419 C CA . GLU B 1 530 ? 261.134 236.968 281.331 1.00 89.16 530 GLU B CA 1
ATOM 12420 C C . GLU B 1 530 ? 261.115 237.761 280.025 1.00 89.16 530 GLU B C 1
ATOM 12421 O O . GLU B 1 530 ? 262.192 237.917 279.425 1.00 89.16 530 GLU B O 1
ATOM 12427 N N . VAL B 1 531 ? 259.973 238.312 279.592 1.00 90.19 531 VAL B N 1
ATOM 12428 C CA . VAL B 1 531 ? 259.976 239.002 278.260 1.00 90.19 531 VAL B CA 1
ATOM 12429 C C . VAL B 1 531 ? 260.668 240.365 278.351 1.00 90.19 531 VAL B C 1
ATOM 12430 O O . VAL B 1 531 ? 261.101 240.869 277.295 1.00 90.19 531 VAL B O 1
ATOM 12434 N N . VAL B 1 532 ? 260.777 240.939 279.551 1.00 94.87 532 VAL B N 1
ATOM 12435 C CA . VAL B 1 532 ? 261.341 242.318 279.665 1.00 94.87 532 VAL B CA 1
ATOM 12436 C C . VAL B 1 532 ? 262.868 242.259 279.790 1.00 94.87 532 VAL B C 1
ATOM 12437 O O . VAL B 1 532 ? 263.466 243.295 280.139 1.00 94.87 532 VAL B O 1
ATOM 12441 N N . LYS B 1 533 ? 263.474 241.103 279.507 1.00 92.25 533 LYS B N 1
ATOM 12442 C CA . LYS B 1 533 ? 264.956 241.000 279.534 1.00 92.25 533 LYS B CA 1
ATOM 12443 C C . LYS B 1 533 ? 265.478 240.828 278.104 1.00 92.25 533 LYS B C 1
ATOM 12444 O O . LYS B 1 533 ? 266.682 241.073 277.886 1.00 92.25 533 LYS B O 1
ATOM 12450 N N . ASP B 1 534 ? 264.607 240.451 277.163 1.00 92.12 534 ASP B N 1
ATOM 12451 C CA . ASP B 1 534 ? 265.085 240.180 275.780 1.00 92.12 534 ASP B CA 1
ATOM 12452 C C . ASP B 1 534 ? 264.881 241.405 274.885 1.00 92.12 534 ASP B C 1
ATOM 12453 O O . ASP B 1 534 ? 265.886 241.878 274.326 1.00 92.12 534 ASP B O 1
ATOM 12458 N N . PHE B 1 535 ? 263.652 241.920 274.781 1.00 86.54 535 PHE B N 1
ATOM 12459 C CA . PHE B 1 535 ? 263.390 243.015 273.810 1.00 86.54 535 PHE B CA 1
ATOM 12460 C C . PHE B 1 535 ? 263.607 244.366 274.495 1.00 86.54 535 PHE B C 1
ATOM 12461 O O . PHE B 1 535 ? 263.622 244.408 275.739 1.00 86.54 535 PHE B O 1
ATOM 12469 N N . ASP B 1 536 ? 263.837 245.426 273.713 1.00 96.22 536 ASP B N 1
ATOM 12470 C CA . ASP B 1 536 ? 264.172 246.755 274.301 1.00 96.22 536 ASP B CA 1
ATOM 12471 C C . ASP B 1 536 ? 262.981 247.709 274.178 1.00 96.22 536 ASP B C 1
ATOM 12472 O O . ASP B 1 536 ? 263.134 248.883 274.570 1.00 96.22 536 ASP B O 1
ATOM 12477 N N . HIS B 1 537 ? 261.844 247.215 273.679 1.00 90.93 537 HIS B N 1
ATOM 12478 C CA . HIS B 1 537 ? 260.619 248.051 273.559 1.00 90.93 537 HIS B CA 1
ATOM 12479 C C . HIS B 1 537 ? 259.399 247.134 273.453 1.00 90.93 537 HIS B C 1
ATOM 12480 O O . HIS B 1 537 ? 259.408 246.243 272.592 1.00 90.93 537 HIS B O 1
ATOM 12487 N N . ILE B 1 538 ? 258.321 247.236 274.248 1.00 83.13 538 ILE B N 1
ATOM 12488 C CA . ILE B 1 538 ? 257.185 246.246 274.165 1.00 83.13 538 ILE B CA 1
ATOM 12489 C C . ILE B 1 538 ? 255.827 246.935 274.098 1.00 83.13 538 ILE B C 1
ATOM 12490 O O . ILE B 1 538 ? 255.404 247.411 275.119 1.00 83.13 538 ILE B O 1
ATOM 12495 N N . TYR B 1 539 ? 255.113 246.916 272.974 1.00 81.49 539 TYR B N 1
ATOM 12496 C CA . TYR B 1 539 ? 253.825 247.641 272.818 1.00 81.49 539 TYR B CA 1
ATOM 12497 C C . TYR B 1 539 ? 252.651 246.674 272.773 1.00 81.49 539 TYR B C 1
ATOM 12498 O O . TYR B 1 539 ? 252.689 245.885 271.862 1.00 81.49 539 TYR B O 1
ATOM 12507 N N . ILE B 1 540 ? 251.623 246.781 273.626 1.00 79.80 540 ILE B N 1
ATOM 12508 C CA . ILE B 1 540 ? 250.520 245.782 273.712 1.00 79.80 540 ILE B CA 1
ATOM 12509 C C . ILE B 1 540 ? 249.193 246.420 273.393 1.00 79.80 540 ILE B C 1
ATOM 12510 O O . ILE B 1 540 ? 248.621 246.952 274.302 1.00 79.80 540 ILE B O 1
ATOM 12515 N N . LEU B 1 541 ? 248.691 246.287 272.183 1.00 78.21 541 LEU B N 1
ATOM 12516 C CA . LEU B 1 541 ? 247.345 246.809 271.872 1.00 78.21 541 LEU B CA 1
ATOM 12517 C C . LEU B 1 541 ? 246.306 245.793 272.322 1.00 78.21 541 LEU B C 1
ATOM 12518 O O . LEU B 1 541 ? 245.901 245.016 271.487 1.00 78.21 541 LEU B O 1
ATOM 12523 N N . ASP B 1 542 ? 245.846 245.839 273.566 1.00 79.72 542 ASP B N 1
ATOM 12524 C CA . ASP B 1 542 ? 244.921 244.823 274.121 1.00 79.72 542 ASP B CA 1
ATOM 12525 C C . ASP B 1 542 ? 243.543 244.972 273.545 1.00 79.72 542 ASP B C 1
ATOM 12526 O O . ASP B 1 542 ? 242.718 245.577 274.194 1.00 79.72 542 ASP B O 1
ATOM 12531 N N . MET B 1 543 ? 243.276 244.338 272.402 1.00 76.51 543 MET B N 1
ATOM 12532 C CA . MET B 1 543 ? 241.885 244.354 271.887 1.00 76.51 543 MET B CA 1
ATOM 12533 C C . MET B 1 543 ? 241.035 243.488 272.814 1.00 76.51 543 MET B C 1
ATOM 12534 O O . MET B 1 543 ? 241.478 242.376 273.164 1.00 76.51 543 MET B O 1
ATOM 12539 N N . LYS B 1 544 ? 239.841 243.944 273.193 1.00 77.06 544 LYS B N 1
ATOM 12540 C CA . LYS B 1 544 ? 239.016 243.190 274.175 1.00 77.06 544 LYS B CA 1
ATOM 12541 C C . LYS B 1 544 ? 238.003 242.309 273.443 1.00 77.06 544 LYS B C 1
ATOM 12542 O O . LYS B 1 544 ? 238.073 242.219 272.201 1.00 77.06 544 LYS B O 1
ATOM 12548 N N . GLY B 1 545 ? 237.111 241.657 274.199 1.00 76.74 545 GLY B N 1
ATOM 12549 C CA . GLY B 1 545 ? 236.093 240.778 273.594 1.00 76.74 545 GLY B CA 1
ATOM 12550 C C . GLY B 1 545 ? 235.993 239.443 274.305 1.00 76.74 545 GLY B C 1
ATOM 12551 O O . GLY B 1 545 ? 235.218 238.592 273.831 1.00 76.74 545 GLY B O 1
ATOM 12552 N N . ASN B 1 546 ? 236.743 239.270 275.399 1.00 77.53 546 ASN B N 1
ATOM 12553 C CA . ASN B 1 546 ? 236.717 238.000 276.173 1.00 77.53 546 ASN B CA 1
ATOM 12554 C C . ASN B 1 546 ? 235.266 237.623 276.486 1.00 77.53 546 ASN B C 1
ATOM 12555 O O . ASN B 1 546 ? 234.638 238.311 277.307 1.00 77.53 546 ASN B O 1
ATOM 12560 N N . ALA B 1 547 ? 234.764 236.556 275.864 1.00 79.89 547 ALA B N 1
ATOM 12561 C CA . ALA B 1 547 ? 233.358 236.142 276.073 1.00 79.89 547 ALA B CA 1
ATOM 12562 C C . ALA B 1 547 ? 233.309 234.996 277.087 1.00 79.89 547 ALA B C 1
ATOM 12563 O O . ALA B 1 547 ? 232.193 234.544 277.407 1.00 79.89 547 ALA B O 1
ATOM 12565 N N . ASN B 1 548 ? 234.472 234.572 277.594 1.00 78.27 548 ASN B N 1
ATOM 12566 C CA . ASN B 1 548 ? 234.544 233.454 278.574 1.00 78.27 548 ASN B CA 1
ATOM 12567 C C . ASN B 1 548 ? 234.063 233.928 279.948 1.00 78.27 548 ASN B C 1
ATOM 12568 O O . ASN B 1 548 ? 233.851 233.064 280.820 1.00 78.27 548 ASN B O 1
ATOM 12573 N N . THR B 1 549 ? 233.900 235.242 280.133 1.00 84.98 549 THR B N 1
ATOM 12574 C CA . THR B 1 549 ? 233.507 235.788 281.461 1.00 84.98 549 THR B CA 1
ATOM 12575 C C . THR B 1 549 ? 231.977 235.785 281.601 1.00 84.98 549 THR B C 1
ATOM 12576 O O . THR B 1 549 ? 231.318 235.103 280.787 1.00 84.98 549 THR B O 1
ATOM 12580 N N . SER B 1 550 ? 231.431 236.506 282.590 1.00 90.86 550 SER B N 1
ATOM 12581 C CA . SER B 1 550 ? 229.960 236.554 282.810 1.00 90.86 550 SER B CA 1
ATOM 12582 C C . SER B 1 550 ? 229.572 237.853 283.521 1.00 90.86 550 SER B C 1
ATOM 12583 O O . SER B 1 550 ? 230.485 238.571 283.973 1.00 90.86 550 SER B O 1
ATOM 12586 N N . GLY B 1 551 ? 228.270 238.144 283.607 1.00 84.20 551 GLY B N 1
ATOM 12587 C CA . GLY B 1 551 ? 227.794 239.342 284.329 1.00 84.20 551 GLY B CA 1
ATOM 12588 C C . GLY B 1 551 ? 228.119 240.632 283.598 1.00 84.20 551 GLY B C 1
ATOM 12589 O O . GLY B 1 551 ? 228.094 240.626 282.354 1.00 84.20 551 GLY B O 1
ATOM 12590 N N . GLU B 1 552 ? 228.414 241.700 284.346 1.00 82.81 552 GLU B N 1
ATOM 12591 C CA . GLU B 1 552 ? 228.712 243.023 283.731 1.00 82.81 552 GLU B CA 1
ATOM 12592 C C . GLU B 1 552 ? 230.076 242.967 283.037 1.00 82.81 552 GLU B C 1
ATOM 12593 O O . GLU B 1 552 ? 230.262 243.705 282.055 1.00 82.81 552 GLU B O 1
ATOM 12599 N N . ARG B 1 553 ? 231.006 242.176 283.539 1.00 79.18 553 ARG B N 1
ATOM 12600 C CA . ARG B 1 553 ? 232.302 242.029 282.845 1.00 79.18 553 ARG B CA 1
ATOM 12601 C C . ARG B 1 553 ? 232.041 241.636 281.396 1.00 79.18 553 ARG B C 1
ATOM 12602 O O . ARG B 1 553 ? 232.667 242.224 280.529 1.00 79.18 553 ARG B O 1
ATOM 12610 N N . ARG B 1 554 ? 231.161 240.654 281.154 1.00 79.89 554 ARG B N 1
ATOM 12611 C CA . ARG B 1 554 ? 230.890 240.206 279.763 1.00 79.89 554 ARG B CA 1
ATOM 12612 C C . ARG B 1 554 ? 230.527 241.413 278.890 1.00 79.89 554 ARG B C 1
ATOM 12613 O O . ARG B 1 554 ? 231.130 241.562 277.812 1.00 79.89 554 ARG B O 1
ATOM 12621 N N . LYS B 1 555 ? 229.575 242.235 279.338 1.00 79.68 555 LYS B N 1
ATOM 12622 C CA . LYS B 1 555 ? 229.129 243.406 278.536 1.00 79.68 555 LYS B CA 1
ATOM 12623 C C . LYS B 1 555 ? 230.293 244.390 278.375 1.00 79.68 555 LYS B C 1
ATOM 12624 O O . LYS B 1 555 ? 230.432 244.955 277.274 1.00 79.68 555 LYS B O 1
ATOM 12630 N N . ARG B 1 556 ? 231.101 244.573 279.424 1.00 79.98 556 ARG B N 1
ATOM 12631 C CA . ARG B 1 556 ? 232.278 245.482 279.356 1.00 79.98 556 ARG B CA 1
ATOM 12632 C C . ARG B 1 556 ? 233.237 244.991 278.266 1.00 79.98 556 ARG B C 1
ATOM 12633 O O . ARG B 1 556 ? 233.789 245.839 277.542 1.00 79.98 556 ARG B O 1
ATOM 12641 N N . GLU B 1 557 ? 233.432 243.673 278.169 1.00 79.60 557 GLU B N 1
ATOM 12642 C CA . GLU B 1 557 ? 234.350 243.102 277.150 1.00 79.60 557 GLU B CA 1
ATOM 12643 C C . GLU B 1 557 ? 233.795 243.378 275.749 1.00 79.60 557 GLU B C 1
ATOM 12644 O O . GLU B 1 557 ? 234.572 243.867 274.903 1.00 79.60 557 GLU B O 1
ATOM 12650 N N . GLY B 1 558 ? 232.510 243.084 275.509 1.00 78.96 558 GLY B N 1
ATOM 12651 C CA . GLY B 1 558 ? 231.931 243.436 274.198 1.00 78.96 558 GLY B CA 1
ATOM 12652 C C . GLY B 1 558 ? 231.920 242.284 273.208 1.00 78.96 558 GLY B C 1
ATOM 12653 O O . GLY B 1 558 ? 231.055 241.400 273.357 1.00 78.96 558 GLY B O 1
ATOM 12654 N N . GLY B 1 559 ? 232.837 242.286 272.234 1.00 79.14 559 GLY B N 1
ATOM 12655 C CA . GLY B 1 559 ? 232.817 241.270 271.172 1.00 79.14 559 GLY B CA 1
ATOM 12656 C C . GLY B 1 559 ? 234.215 241.059 270.649 1.00 79.14 559 GLY B C 1
ATOM 12657 O O . GLY B 1 559 ? 234.977 242.014 270.707 1.00 79.14 559 GLY B O 1
ATOM 12658 N N . ASN B 1 560 ? 234.522 239.831 270.238 1.00 79.27 560 ASN B N 1
ATOM 12659 C CA . ASN B 1 560 ? 235.897 239.481 269.840 1.00 79.27 560 ASN B CA 1
ATOM 12660 C C . ASN B 1 560 ? 236.184 240.066 268.486 1.00 79.27 560 ASN B C 1
ATOM 12661 O O . ASN B 1 560 ? 235.256 240.232 267.714 1.00 79.27 560 ASN B O 1
ATOM 12666 N N . VAL B 1 561 ? 237.426 240.501 268.259 1.00 76.33 561 VAL B N 1
ATOM 12667 C CA . VAL B 1 561 ? 237.759 241.172 266.967 1.00 76.33 561 VAL B CA 1
ATOM 12668 C C . VAL B 1 561 ? 237.852 240.087 265.897 1.00 76.33 561 VAL B C 1
ATOM 12669 O O . VAL B 1 561 ? 237.816 240.437 264.707 1.00 76.33 561 VAL B O 1
ATOM 12673 N N . PHE B 1 562 ? 237.917 238.820 266.317 1.00 75.82 562 PHE B N 1
ATOM 12674 C CA . PHE B 1 562 ? 237.949 237.691 265.354 1.00 75.82 562 PHE B CA 1
ATOM 12675 C C . PHE B 1 562 ? 236.516 237.360 264.941 1.00 75.82 562 PHE B C 1
ATOM 12676 O O . PHE B 1 562 ? 236.109 236.213 265.173 1.00 75.82 562 PHE B O 1
ATOM 12684 N N . ASN B 1 563 ? 235.780 238.331 264.385 1.00 82.11 563 ASN B N 1
ATOM 12685 C CA . ASN B 1 563 ? 234.364 238.132 263.965 1.00 82.11 563 ASN B CA 1
ATOM 12686 C C . ASN B 1 563 ? 233.571 237.455 265.088 1.00 82.11 563 ASN B C 1
ATOM 12687 O O . ASN B 1 563 ? 232.691 236.639 264.749 1.00 82.11 563 ASN B O 1
ATOM 12692 N N . ASP B 1 564 ? 233.854 237.789 266.356 1.00 83.96 564 ASP B N 1
ATOM 12693 C CA . ASP B 1 564 ? 233.193 237.145 267.528 1.00 83.96 564 ASP B CA 1
ATOM 12694 C C . ASP B 1 564 ? 232.983 235.646 267.272 1.00 83.96 564 ASP B C 1
ATOM 12695 O O . ASP B 1 564 ? 231.832 235.183 267.398 1.00 83.96 564 ASP B O 1
ATOM 12700 N N . GLN B 1 565 ? 234.056 234.924 266.939 1.00 85.64 565 GLN B N 1
ATOM 12701 C CA . GLN B 1 565 ? 233.935 233.474 266.633 1.00 85.64 565 GLN B CA 1
ATOM 12702 C C . GLN B 1 565 ? 234.689 232.677 267.703 1.00 85.64 565 GLN B C 1
ATOM 12703 O O . GLN B 1 565 ? 234.471 231.450 267.788 1.00 85.64 565 GLN B O 1
ATOM 12709 N N . ILE B 1 566 ? 235.529 233.353 268.498 1.00 79.49 566 ILE B N 1
ATOM 12710 C CA . ILE B 1 566 ? 236.247 232.660 269.577 1.00 79.49 566 ILE B CA 1
ATOM 12711 C C . ILE B 1 566 ? 235.733 233.288 270.859 1.00 79.49 566 ILE B C 1
ATOM 12712 O O . ILE B 1 566 ? 235.033 234.281 270.775 1.00 79.49 566 ILE B O 1
ATOM 12717 N N . LYS B 1 567 ? 236.063 232.714 271.994 1.00 79.21 567 LYS B N 1
ATOM 12718 C CA . LYS B 1 567 ? 235.586 233.239 273.273 1.00 79.21 567 LYS B CA 1
ATOM 12719 C C . LYS B 1 567 ? 236.744 233.760 274.131 1.00 79.21 567 LYS B C 1
ATOM 12720 O O . LYS B 1 567 ? 236.455 234.192 275.232 1.00 79.21 567 LYS B O 1
ATOM 12726 N N . VAL B 1 568 ? 237.990 233.735 273.666 1.00 73.93 568 VAL B N 1
ATOM 12727 C CA . VAL B 1 568 ? 239.170 234.189 274.447 1.00 73.93 568 VAL B CA 1
ATOM 12728 C C . VAL B 1 568 ? 239.507 235.618 274.042 1.00 73.93 568 VAL B C 1
ATOM 12729 O O . VAL B 1 568 ? 239.073 236.001 272.975 1.00 73.93 568 VAL B O 1
ATOM 12733 N N . GLY B 1 569 ? 240.283 236.368 274.830 1.00 75.96 569 GLY B N 1
ATOM 12734 C CA . GLY B 1 569 ? 240.630 237.777 274.527 1.00 75.96 569 GLY B CA 1
ATOM 12735 C C . GLY B 1 569 ? 241.744 237.887 273.507 1.00 75.96 569 GLY B C 1
ATOM 12736 O O . GLY B 1 569 ? 242.366 236.884 273.304 1.00 75.96 569 GLY B O 1
ATOM 12737 N N . VAL B 1 570 ? 242.044 239.043 272.916 1.00 73.56 570 VAL B N 1
ATOM 12738 C CA . VAL B 1 570 ? 243.057 239.044 271.817 1.00 73.56 570 VAL B CA 1
ATOM 12739 C C . VAL B 1 570 ? 243.935 240.299 271.867 1.00 73.56 570 VAL B C 1
ATOM 12740 O O . VAL B 1 570 ? 243.588 241.287 271.208 1.00 73.56 570 VAL B O 1
ATOM 12744 N N . ALA B 1 571 ? 245.068 240.233 272.566 1.00 73.37 571 ALA B N 1
ATOM 12745 C CA . ALA B 1 571 ? 245.993 241.388 272.582 1.00 73.37 571 ALA B CA 1
ATOM 12746 C C . ALA B 1 571 ? 246.916 241.345 271.360 1.00 73.37 571 ALA B C 1
ATOM 12747 O O . ALA B 1 571 ? 247.565 240.302 271.152 1.00 73.37 571 ALA B O 1
ATOM 12749 N N . VAL B 1 572 ? 246.952 242.424 270.573 1.00 72.74 572 VAL B N 1
ATOM 12750 C CA . VAL B 1 572 ? 247.900 242.506 269.422 1.00 72.74 572 VAL B CA 1
ATOM 12751 C C . VAL B 1 572 ? 249.204 243.076 269.975 1.00 72.74 572 VAL B C 1
ATOM 12752 O O . VAL B 1 572 ? 249.182 244.224 270.436 1.00 72.74 572 VAL B O 1
ATOM 12756 N N . TYR B 1 573 ? 250.302 242.321 269.937 1.00 70.79 573 TYR B N 1
ATOM 12757 C CA . TYR B 1 573 ? 251.528 242.846 270.592 1.00 70.79 573 TYR B CA 1
ATOM 12758 C C . TYR B 1 573 ? 252.708 242.946 269.622 1.00 70.79 573 TYR B C 1
ATOM 12759 O O . TYR B 1 573 ? 252.862 242.056 268.765 1.00 70.79 573 TYR B O 1
ATOM 12768 N N . PHE B 1 574 ? 253.541 243.981 269.791 1.00 72.34 574 PHE B N 1
ATOM 12769 C CA . PHE B 1 574 ? 254.750 244.174 268.943 1.00 72.34 574 PHE B CA 1
ATOM 12770 C C . PHE B 1 574 ? 255.966 244.210 269.870 1.00 72.34 574 PHE B C 1
ATOM 12771 O O . PHE B 1 574 ? 256.090 245.179 270.645 1.00 72.34 574 PHE B O 1
ATOM 12779 N N . LEU B 1 575 ? 256.835 243.197 269.800 1.00 77.29 575 LEU B N 1
ATOM 12780 C CA . LEU B 1 575 ? 257.972 243.111 270.759 1.00 77.29 575 LEU B CA 1
ATOM 12781 C C . LEU B 1 575 ? 259.281 243.440 270.037 1.00 77.29 575 LEU B C 1
ATOM 12782 O O . LEU B 1 575 ? 259.840 242.522 269.423 1.00 77.29 575 LEU B O 1
ATOM 12787 N N . VAL B 1 576 ? 259.765 244.684 270.137 1.00 84.42 576 VAL B N 1
ATOM 12788 C CA . VAL B 1 576 ? 260.990 245.101 269.387 1.00 84.42 576 VAL B CA 1
ATOM 12789 C C . VAL B 1 576 ? 262.230 244.982 270.282 1.00 84.42 576 VAL B C 1
ATOM 12790 O O . VAL B 1 576 ? 262.177 245.474 271.424 1.00 84.42 576 VAL B O 1
ATOM 12794 N N . ARG B 1 577 ? 263.291 244.330 269.791 1.00 90.04 577 ARG B N 1
ATOM 12795 C CA . ARG B 1 577 ? 264.550 244.194 270.551 1.00 90.04 577 ARG B CA 1
ATOM 12796 C C . ARG B 1 577 ? 265.639 244.858 269.756 1.00 90.04 577 ARG B C 1
ATOM 12797 O O . ARG B 1 577 ? 265.853 244.418 268.643 1.00 90.04 577 ARG B O 1
ATOM 12805 N N . SER B 1 578 ? 266.322 245.843 270.326 1.00 101.99 578 SER B N 1
ATOM 12806 C CA . SER B 1 578 ? 267.356 246.598 269.584 1.00 101.99 578 SER B CA 1
ATOM 12807 C C . SER B 1 578 ? 268.738 246.308 270.174 1.00 101.99 578 SER B C 1
ATOM 12808 O O . SER B 1 578 ? 269.426 245.428 269.640 1.00 101.99 578 SER B O 1
ATOM 12811 N N . ASP B 1 587 ? 264.737 250.852 281.639 1.00 131.50 587 ASP B N 1
ATOM 12812 C CA . ASP B 1 587 ? 264.961 249.516 281.034 1.00 131.50 587 ASP B CA 1
ATOM 12813 C C . ASP B 1 587 ? 264.101 249.402 279.783 1.00 131.50 587 ASP B C 1
ATOM 12814 O O . ASP B 1 587 ? 264.417 250.074 278.790 1.00 131.50 587 ASP B O 1
ATOM 12819 N N . THR B 1 588 ? 263.048 248.602 279.840 1.00 110.68 588 THR B N 1
ATOM 12820 C CA . THR B 1 588 ? 262.250 248.381 278.624 1.00 110.68 588 THR B CA 1
ATOM 12821 C C . THR B 1 588 ? 260.985 249.204 278.735 1.00 110.68 588 THR B C 1
ATOM 12822 O O . THR B 1 588 ? 260.328 249.098 279.761 1.00 110.68 588 THR B O 1
ATOM 12826 N N . LYS B 1 589 ? 260.608 249.868 277.650 1.00 94.23 589 LYS B N 1
ATOM 12827 C CA . LYS B 1 589 ? 259.352 250.645 277.672 1.00 94.23 589 LYS B CA 1
ATOM 12828 C C . LYS B 1 589 ? 258.142 249.742 277.417 1.00 94.23 589 LYS B C 1
ATOM 12829 O O . LYS B 1 589 ? 257.802 249.570 276.229 1.00 94.23 589 LYS B O 1
ATOM 12835 N N . ILE B 1 590 ? 257.515 249.173 278.472 1.00 91.97 590 ILE B N 1
ATOM 12836 C CA . ILE B 1 590 ? 256.274 248.421 278.121 1.00 91.97 590 ILE B CA 1
ATOM 12837 C C . ILE B 1 590 ? 255.122 249.403 277.893 1.00 91.97 590 ILE B C 1
ATOM 12838 O O . ILE B 1 590 ? 254.450 249.755 278.877 1.00 91.97 590 ILE B O 1
ATOM 12843 N N . TRP B 1 591 ? 254.893 249.818 276.643 1.00 87.67 591 TRP B N 1
ATOM 12844 C CA . TRP B 1 591 ? 253.728 250.692 276.339 1.00 87.67 591 TRP B CA 1
ATOM 12845 C C . TRP B 1 591 ? 252.473 249.818 276.270 1.00 87.67 591 TRP B C 1
ATOM 12846 O O . TRP B 1 591 ? 252.593 248.656 275.838 1.00 87.67 591 TRP B O 1
ATOM 12857 N N . TYR B 1 592 ? 251.321 250.349 276.685 1.00 84.39 592 TYR B N 1
ATOM 12858 C CA . TYR B 1 592 ? 250.088 249.521 276.724 1.00 84.39 592 TYR B CA 1
ATOM 12859 C C . TYR B 1 592 ? 248.876 250.368 276.330 1.00 84.39 592 TYR B C 1
ATOM 12860 O O . TYR B 1 592 ? 248.807 251.532 276.760 1.00 84.39 592 TYR B O 1
ATOM 12869 N N . HIS B 1 593 ? 247.961 249.804 275.536 1.00 81.50 593 HIS B N 1
ATOM 12870 C CA . HIS B 1 593 ? 246.704 250.519 275.192 1.00 81.50 593 HIS B CA 1
ATOM 12871 C C . HIS B 1 593 ? 245.568 249.501 275.129 1.00 81.50 593 HIS B C 1
ATOM 12872 O O . HIS B 1 593 ? 245.740 248.479 274.451 1.00 81.50 593 HIS B O 1
ATOM 12879 N N . ALA B 1 594 ? 244.457 249.769 275.814 1.00 88.68 594 ALA B N 1
ATOM 12880 C CA . ALA B 1 594 ? 243.290 248.864 275.715 1.00 88.68 594 ALA B CA 1
ATOM 12881 C C . ALA B 1 594 ? 242.202 249.546 274.885 1.00 88.68 594 ALA B C 1
ATOM 12882 O O . ALA B 1 594 ? 242.160 250.794 274.886 1.00 88.68 594 ALA B O 1
ATOM 12884 N N . VAL B 1 595 ? 241.363 248.766 274.197 1.00 80.04 595 VAL B N 1
ATOM 12885 C CA . VAL B 1 595 ? 240.232 249.352 273.448 1.00 80.04 595 VAL B CA 1
ATOM 12886 C C . VAL B 1 595 ? 239.160 249.905 274.399 1.00 80.04 595 VAL B C 1
ATOM 12887 O O . VAL B 1 595 ? 239.099 249.418 275.526 1.00 80.04 595 VAL B O 1
ATOM 12891 N N . PRO B 1 596 ? 238.231 250.830 274.049 1.00 81.03 596 PRO B N 1
ATOM 12892 C CA . PRO B 1 596 ? 237.215 251.241 275.007 1.00 81.03 596 PRO B CA 1
ATOM 12893 C C . PRO B 1 596 ? 236.345 250.056 275.425 1.00 81.03 596 PRO B C 1
ATOM 12894 O O . PRO B 1 596 ? 236.205 249.149 274.653 1.00 81.03 596 PRO B O 1
ATOM 12898 N N . ASP B 1 597 ? 235.690 250.164 276.588 1.00 81.38 597 ASP B N 1
ATOM 12899 C CA . ASP B 1 597 ? 234.760 249.104 277.067 1.00 81.38 597 ASP B CA 1
ATOM 12900 C C . ASP B 1 597 ? 233.411 249.243 276.356 1.00 81.38 597 ASP B C 1
ATOM 12901 O O . ASP B 1 597 ? 233.235 250.244 275.629 1.00 81.38 597 ASP B O 1
ATOM 12906 N N . PHE B 1 598 ? 232.558 248.234 276.500 1.00 79.76 598 PHE B N 1
ATOM 12907 C CA . PHE B 1 598 ? 231.178 248.276 275.965 1.00 79.76 598 PHE B CA 1
ATOM 12908 C C . PHE B 1 598 ? 231.130 248.625 274.489 1.00 79.76 598 PHE B C 1
ATOM 12909 O O . PHE B 1 598 ? 230.201 249.321 274.104 1.00 79.76 598 PHE B O 1
ATOM 12917 N N . TRP B 1 599 ? 232.108 248.134 273.721 1.00 78.58 599 TRP B N 1
ATOM 12918 C CA . TRP B 1 599 ? 232.173 248.401 272.260 1.00 78.58 599 TRP B CA 1
ATOM 12919 C C . TRP B 1 599 ? 231.706 247.155 271.503 1.00 78.58 599 TRP B C 1
ATOM 12920 O O . TRP B 1 599 ? 231.502 246.114 272.152 1.00 78.58 599 TRP B O 1
ATOM 12931 N N . ARG B 1 600 ? 231.552 247.263 270.182 1.00 82.62 600 ARG B N 1
ATOM 12932 C CA . ARG B 1 600 ? 231.076 246.113 269.370 1.00 82.62 600 ARG B CA 1
ATOM 12933 C C . ARG B 1 600 ? 232.278 245.382 268.769 1.00 82.62 600 ARG B C 1
ATOM 12934 O O . ARG B 1 600 ? 233.375 245.972 268.747 1.00 82.62 600 ARG B O 1
ATOM 12942 N N . ALA B 1 601 ? 232.072 244.149 268.300 1.00 79.74 601 ALA B N 1
ATOM 12943 C CA . ALA B 1 601 ? 233.158 243.383 267.646 1.00 79.74 601 ALA B CA 1
ATOM 12944 C C . ALA B 1 601 ? 233.666 244.175 266.439 1.00 79.74 601 ALA B C 1
ATOM 12945 O O . ALA B 1 601 ? 234.898 244.337 266.311 1.00 79.74 601 ALA B O 1
ATOM 12947 N N . ARG B 1 602 ? 232.745 244.658 265.600 1.00 86.04 602 ARG B N 1
ATOM 12948 C CA . ARG B 1 602 ? 233.122 245.425 264.384 1.00 86.04 602 ARG B CA 1
ATOM 12949 C C . ARG B 1 602 ? 233.708 246.781 264.786 1.00 86.04 602 ARG B C 1
ATOM 12950 O O . ARG B 1 602 ? 234.632 247.235 264.100 1.00 86.04 602 ARG B O 1
ATOM 12958 N N . GLU B 1 603 ? 233.182 247.401 265.847 1.00 81.42 603 GLU B N 1
ATOM 12959 C CA . GLU B 1 603 ? 233.652 248.750 266.262 1.00 81.42 603 GLU B CA 1
ATOM 12960 C C . GLU B 1 603 ? 235.171 248.726 266.457 1.00 81.42 603 GLU B C 1
ATOM 12961 O O . GLU B 1 603 ? 235.853 249.556 265.831 1.00 81.42 603 GLU B O 1
ATOM 12967 N N . LYS B 1 604 ? 235.667 247.813 267.297 1.00 75.64 604 LYS B N 1
ATOM 12968 C CA . LYS B 1 604 ? 237.128 247.710 267.555 1.00 75.64 604 LYS B CA 1
ATOM 12969 C C . LYS B 1 604 ? 237.857 247.437 266.236 1.00 75.64 604 LYS B C 1
ATOM 12970 O O . LYS B 1 604 ? 238.810 248.163 265.955 1.00 75.64 604 LYS B O 1
ATOM 12976 N N . LEU B 1 605 ? 237.407 246.451 265.457 1.00 78.38 605 LEU B N 1
ATOM 12977 C CA . LEU B 1 605 ? 238.064 246.059 264.180 1.00 78.38 605 LEU B CA 1
ATOM 12978 C C . LEU B 1 605 ? 238.236 247.285 263.279 1.00 78.38 605 LEU B C 1
ATOM 12979 O O . LEU B 1 605 ? 239.363 247.511 262.794 1.00 78.38 605 LEU B O 1
ATOM 12984 N N . GLU B 1 606 ? 237.154 248.031 263.049 1.00 81.69 606 GLU B N 1
ATOM 12985 C CA . GLU B 1 606 ? 237.211 249.219 262.156 1.00 81.69 606 GLU B CA 1
ATOM 12986 C C . GLU B 1 606 ? 238.164 250.246 262.769 1.00 81.69 606 GLU B C 1
ATOM 12987 O O . GLU B 1 606 ? 238.993 250.797 262.020 1.00 81.69 606 GLU B O 1
ATOM 12993 N N . TRP B 1 607 ? 238.049 250.476 264.080 1.00 77.11 607 TRP B N 1
ATOM 12994 C CA . TRP B 1 607 ? 238.945 251.430 264.783 1.00 77.11 607 TRP B CA 1
ATOM 12995 C C . TRP B 1 607 ? 240.402 251.046 264.514 1.00 77.11 607 TRP B C 1
ATOM 12996 O O . TRP B 1 607 ? 241.172 251.933 264.110 1.00 77.11 607 TRP B O 1
ATOM 13007 N N . LEU B 1 608 ? 240.752 249.773 264.719 1.00 77.93 608 LEU B N 1
ATOM 13008 C CA . LEU B 1 608 ? 242.144 249.295 264.506 1.00 77.93 608 LEU B CA 1
ATOM 13009 C C . LEU B 1 608 ? 242.614 249.679 263.101 1.00 77.93 608 LEU B C 1
ATOM 13010 O O . LEU B 1 608 ? 243.645 250.357 263.001 1.00 77.93 608 LEU B O 1
ATOM 13015 N N . LYS B 1 609 ? 241.889 249.249 262.065 1.00 79.96 609 LYS B N 1
ATOM 13016 C CA . LYS B 1 609 ? 242.313 249.511 260.663 1.00 79.96 609 LYS B CA 1
ATOM 13017 C C . LYS B 1 609 ? 242.581 251.006 260.453 1.00 79.96 609 LYS B C 1
ATOM 13018 O O . LYS B 1 609 ? 243.705 251.339 260.026 1.00 79.96 609 LYS B O 1
ATOM 13024 N N . THR B 1 610 ? 241.596 251.864 260.738 1.00 79.84 610 THR B N 1
ATOM 13025 C CA . THR B 1 610 ? 241.732 253.328 260.500 1.00 79.84 610 THR B CA 1
ATOM 13026 C C . THR B 1 610 ? 242.927 253.908 261.267 1.00 79.84 610 THR B C 1
ATOM 13027 O O . THR B 1 610 ? 243.873 254.376 260.602 1.00 79.84 610 THR B O 1
ATOM 13031 N N . THR B 1 611 ? 242.878 253.896 262.602 1.00 80.65 611 THR B N 1
ATOM 13032 C CA . THR B 1 611 ? 243.959 254.517 263.414 1.00 80.65 611 THR B CA 1
ATOM 13033 C C . THR B 1 611 ? 245.309 253.878 263.072 1.00 80.65 611 THR B C 1
ATOM 13034 O O . THR B 1 611 ? 245.404 252.646 263.152 1.00 80.65 611 THR B O 1
ATOM 13038 N N . LYS B 1 612 ? 246.310 254.687 262.706 1.00 84.87 612 LYS B N 1
ATOM 13039 C CA . LYS B 1 612 ? 247.665 254.144 262.432 1.00 84.87 612 LYS B CA 1
ATOM 13040 C C . LYS B 1 612 ? 248.417 254.143 263.762 1.00 84.87 612 LYS B C 1
ATOM 13041 O O . LYS B 1 612 ? 248.007 254.927 264.640 1.00 84.87 612 LYS B O 1
ATOM 13047 N N . PHE B 1 613 ? 249.449 253.305 263.911 1.00 83.39 613 PHE B N 1
ATOM 13048 C CA . PHE B 1 613 ? 250.129 253.202 265.209 1.00 83.39 613 PHE B CA 1
ATOM 13049 C C . PHE B 1 613 ? 250.511 254.599 265.654 1.00 83.39 613 PHE B C 1
ATOM 13050 O O . PHE B 1 613 ? 250.331 254.909 266.832 1.00 83.39 613 PHE B O 1
ATOM 13058 N N . GLU B 1 614 ? 250.990 255.438 264.746 1.00 89.64 614 GLU B N 1
ATOM 13059 C CA . GLU B 1 614 ? 251.520 256.768 265.144 1.00 89.64 614 GLU B CA 1
ATOM 13060 C C . GLU B 1 614 ? 250.520 257.551 265.986 1.00 89.64 614 GLU B C 1
ATOM 13061 O O . GLU B 1 614 ? 250.964 258.194 266.938 1.00 89.64 614 GLU B O 1
ATOM 13067 N N . ASP B 1 615 ? 249.225 257.476 265.660 1.00 93.04 615 ASP B N 1
ATOM 13068 C CA . ASP B 1 615 ? 248.206 258.286 266.384 1.00 93.04 615 ASP B CA 1
ATOM 13069 C C . ASP B 1 615 ? 247.567 257.466 267.511 1.00 93.04 615 ASP B C 1
ATOM 13070 O O . ASP B 1 615 ? 246.786 258.049 268.287 1.00 93.04 615 ASP B O 1
ATOM 13075 N N . ILE B 1 616 ? 247.883 256.170 267.603 1.00 87.00 616 ILE B N 1
ATOM 13076 C CA . ILE B 1 616 ? 247.358 255.342 268.730 1.00 87.00 616 ILE B CA 1
ATOM 13077 C C . ILE B 1 616 ? 248.009 255.819 270.031 1.00 87.00 616 ILE B C 1
ATOM 13078 O O . ILE B 1 616 ? 249.255 255.830 270.098 1.00 87.00 616 ILE B O 1
ATOM 13083 N N . GLU B 1 617 ? 247.194 256.202 271.016 1.00 91.16 617 GLU B N 1
ATOM 13084 C CA . GLU B 1 617 ? 247.717 256.672 272.326 1.00 91.16 617 GLU B CA 1
ATOM 13085 C C . GLU B 1 617 ? 248.279 255.476 273.100 1.00 91.16 617 GLU B C 1
ATOM 13086 O O . GLU B 1 617 ? 247.781 254.355 272.899 1.00 91.16 617 GLU B O 1
ATOM 13092 N N . PHE B 1 618 ? 249.278 255.700 273.959 1.00 86.72 618 PHE B N 1
ATOM 13093 C CA . PHE B 1 618 ? 249.913 254.580 274.703 1.00 86.72 618 PHE B CA 1
ATOM 13094 C C . PHE B 1 618 ? 250.277 255.045 276.116 1.00 86.72 618 PHE B C 1
ATOM 13095 O O . PHE B 1 618 ? 250.661 256.218 276.276 1.00 86.72 618 PHE B O 1
ATOM 13103 N N . ASP B 1 619 ? 250.158 254.152 277.103 1.00 93.02 619 ASP B N 1
ATOM 13104 C CA . ASP B 1 619 ? 250.550 254.507 278.495 1.00 93.02 619 ASP B CA 1
ATOM 13105 C C . ASP B 1 619 ? 251.596 253.508 278.998 1.00 93.02 619 ASP B C 1
ATOM 13106 O O . ASP B 1 619 ? 251.295 252.298 279.024 1.00 93.02 619 ASP B O 1
ATOM 13111 N N . HIS B 1 620 ? 252.775 254.004 279.381 1.00 99.60 620 HIS B N 1
ATOM 13112 C CA . HIS B 1 620 ? 253.870 253.116 279.854 1.00 99.60 620 HIS B CA 1
ATOM 13113 C C . HIS B 1 620 ? 253.449 252.442 281.163 1.00 99.60 620 HIS B C 1
ATOM 13114 O O . HIS B 1 620 ? 253.149 253.166 282.131 1.00 99.60 620 HIS B O 1
ATOM 13121 N N . ILE B 1 621 ? 253.430 251.109 281.182 1.00 99.38 621 ILE B N 1
ATOM 13122 C CA . ILE B 1 621 ? 253.062 250.357 282.418 1.00 99.38 621 ILE B CA 1
ATOM 13123 C C . ILE B 1 621 ? 254.271 250.357 283.362 1.00 99.38 621 ILE B C 1
ATOM 13124 O O . ILE B 1 621 ? 255.414 250.375 282.860 1.00 99.38 621 ILE B O 1
ATOM 13129 N N . ARG B 1 622 ? 254.026 250.404 284.676 1.00 107.00 622 ARG B N 1
ATOM 13130 C CA . ARG B 1 622 ? 255.137 250.355 285.665 1.00 107.00 622 ARG B CA 1
ATOM 13131 C C . ARG B 1 622 ? 255.210 248.926 286.234 1.00 107.00 622 ARG B C 1
ATOM 13132 O O . ARG B 1 622 ? 254.404 248.664 287.141 1.00 107.00 622 ARG B O 1
ATOM 13140 N N . PRO B 1 623 ? 256.103 247.980 285.797 1.00 99.75 623 PRO B N 1
ATOM 13141 C CA . PRO B 1 623 ? 256.033 246.654 286.336 1.00 99.75 623 PRO B CA 1
ATOM 13142 C C . PRO B 1 623 ? 256.338 246.693 287.830 1.00 99.75 623 PRO B C 1
ATOM 13143 O O . PRO B 1 623 ? 257.384 247.177 288.179 1.00 99.75 623 PRO B O 1
ATOM 13147 N N . ASP B 1 624 ? 255.479 246.084 288.656 1.00 97.63 624 ASP B N 1
ATOM 13148 C CA . ASP B 1 624 ? 255.671 246.101 290.134 1.00 97.63 624 ASP B CA 1
ATOM 13149 C C . ASP B 1 624 ? 256.596 244.963 290.577 1.00 97.63 624 ASP B C 1
ATOM 13150 O O . ASP B 1 624 ? 257.170 244.284 289.702 1.00 97.63 624 ASP B O 1
ATOM 13155 N N . ALA B 1 625 ? 256.725 244.759 291.893 1.00 94.12 625 ALA B N 1
ATOM 13156 C CA . ALA B 1 625 ? 257.560 243.655 292.424 1.00 94.12 625 ALA B CA 1
ATOM 13157 C C . ALA B 1 625 ? 256.841 242.326 292.180 1.00 94.12 625 ALA B C 1
ATOM 13158 O O . ALA B 1 625 ? 257.530 241.296 292.056 1.00 94.12 625 ALA B O 1
ATOM 13160 N N . LYS B 1 626 ? 255.506 242.356 292.095 1.00 94.22 626 LYS B N 1
ATOM 13161 C CA . LYS B 1 626 ? 254.719 241.132 291.789 1.00 94.22 626 LYS B CA 1
ATOM 13162 C C . LYS B 1 626 ? 254.691 240.944 290.270 1.00 94.22 626 LYS B C 1
ATOM 13163 O O . LYS B 1 626 ? 253.960 240.038 289.816 1.00 94.22 626 LYS B O 1
ATOM 13169 N N . HIS B 1 627 ? 255.449 241.764 289.532 1.00 93.37 627 HIS B N 1
ATOM 13170 C CA . HIS B 1 627 ? 255.511 241.693 288.046 1.00 93.37 627 HIS B CA 1
ATOM 13171 C C . HIS B 1 627 ? 254.117 241.886 287.447 1.00 93.37 627 HIS B C 1
ATOM 13172 O O . HIS B 1 627 ? 253.993 241.708 286.223 1.00 93.37 627 HIS B O 1
ATOM 13179 N N . ASN B 1 628 ? 253.120 242.257 288.262 1.00 92.17 628 ASN B N 1
ATOM 13180 C CA . ASN B 1 628 ? 251.791 242.526 287.687 1.00 92.17 628 ASN B CA 1
ATOM 13181 C C . ASN B 1 628 ? 251.961 243.708 286.759 1.00 92.17 628 ASN B C 1
ATOM 13182 O O . ASN B 1 628 ? 252.568 244.657 287.183 1.00 92.17 628 ASN B O 1
ATOM 13187 N N . TRP B 1 629 ? 251.469 243.642 285.532 1.00 88.18 629 TRP B N 1
ATOM 13188 C CA . TRP B 1 629 ? 251.549 244.872 284.701 1.00 88.18 629 TRP B CA 1
ATOM 13189 C C . TRP B 1 629 ? 250.225 245.628 284.820 1.00 88.18 629 TRP B C 1
ATOM 13190 O O . TRP B 1 629 ? 250.215 246.711 285.438 1.00 88.18 629 TRP B O 1
ATOM 13201 N N . LEU B 1 630 ? 249.153 245.066 284.253 1.00 91.97 630 LEU B N 1
ATOM 13202 C CA . LEU B 1 630 ? 247.820 245.723 284.294 1.00 91.97 630 LEU B CA 1
ATOM 13203 C C . LEU B 1 630 ? 247.145 245.413 285.631 1.00 91.97 630 LEU B C 1
ATOM 13204 O O . LEU B 1 630 ? 247.177 244.236 286.045 1.00 91.97 630 LEU B O 1
ATOM 13209 N N . GLY B 1 631 ? 246.604 246.408 286.316 1.00 98.59 631 GLY B N 1
ATOM 13210 C CA . GLY B 1 631 ? 245.861 246.108 287.552 1.00 98.59 631 GLY B CA 1
ATOM 13211 C C . GLY B 1 631 ? 246.773 246.029 288.749 1.00 98.59 631 GLY B C 1
ATOM 13212 O O . GLY B 1 631 ? 246.887 244.945 289.334 1.00 98.59 631 GLY B O 1
ATOM 13213 N N . GLN B 1 632 ? 247.396 247.146 289.108 1.00 105.64 632 GLN B N 1
ATOM 13214 C CA . GLN B 1 632 ? 248.239 247.167 290.327 1.00 105.64 632 GLN B CA 1
ATOM 13215 C C . GLN B 1 632 ? 247.399 247.720 291.474 1.00 105.64 632 GLN B C 1
ATOM 13216 O O . GLN B 1 632 ? 246.280 248.183 291.210 1.00 105.64 632 GLN B O 1
ATOM 13222 N N . VAL B 1 633 ? 247.927 247.688 292.694 1.00 112.81 633 VAL B N 1
ATOM 13223 C CA . VAL B 1 633 ? 247.106 248.102 293.864 1.00 112.81 633 VAL B CA 1
ATOM 13224 C C . VAL B 1 633 ? 247.553 249.477 294.333 1.00 112.81 633 VAL B C 1
ATOM 13225 O O . VAL B 1 633 ? 248.171 250.203 293.540 1.00 112.81 633 VAL B O 1
ATOM 13229 N N . ASP B 1 634 ? 247.247 249.800 295.587 1.00 123.04 634 ASP B N 1
ATOM 13230 C CA . ASP B 1 634 ? 247.684 251.090 296.165 1.00 123.04 634 ASP B CA 1
ATOM 13231 C C . ASP B 1 634 ? 248.371 250.779 297.491 1.00 123.04 634 ASP B C 1
ATOM 13232 O O . ASP B 1 634 ? 248.247 249.632 297.943 1.00 123.04 634 ASP B O 1
ATOM 13237 N N . GLU B 1 635 ? 249.062 251.749 298.091 1.00 124.39 635 GLU B N 1
ATOM 13238 C CA . GLU B 1 635 ? 249.659 251.502 299.430 1.00 124.39 635 GLU B CA 1
ATOM 13239 C C . GLU B 1 635 ? 249.235 252.604 300.398 1.00 124.39 635 GLU B C 1
ATOM 13240 O O . GLU B 1 635 ? 249.664 252.570 301.562 1.00 124.39 635 GLU B O 1
ATOM 13246 N N . GLU B 1 636 ? 248.389 253.524 299.943 1.00 128.42 636 GLU B N 1
ATOM 13247 C CA . GLU B 1 636 ? 247.857 254.570 300.853 1.00 128.42 636 GLU B CA 1
ATOM 13248 C C . GLU B 1 636 ? 247.015 253.889 301.935 1.00 128.42 636 GLU B C 1
ATOM 13249 O O . GLU B 1 636 ? 246.875 254.470 303.023 1.00 128.42 636 GLU B O 1
ATOM 13255 N N . ASN B 1 637 ? 246.481 252.702 301.640 1.00 122.30 637 ASN B N 1
ATOM 13256 C CA . ASN B 1 637 ? 245.665 251.950 302.621 1.00 122.30 637 ASN B CA 1
ATOM 13257 C C . ASN B 1 637 ? 246.572 250.976 303.363 1.00 122.30 637 ASN B C 1
ATOM 13258 O O . ASN B 1 637 ? 247.571 250.537 302.779 1.00 122.30 637 ASN B O 1
ATOM 13263 N N . ASP B 1 638 ? 246.205 250.646 304.603 1.00 115.49 638 ASP B N 1
ATOM 13264 C CA . ASP B 1 638 ? 246.994 249.680 305.409 1.00 115.49 638 ASP B CA 1
ATOM 13265 C C . ASP B 1 638 ? 246.493 248.267 305.105 1.00 115.49 638 ASP B C 1
ATOM 13266 O O . ASP B 1 638 ? 245.691 247.748 305.904 1.00 115.49 638 ASP B O 1
ATOM 13271 N N . TRP B 1 639 ? 246.945 247.666 303.999 1.00 111.95 639 TRP B N 1
ATOM 13272 C CA . TRP B 1 639 ? 246.573 246.253 303.713 1.00 111.95 639 TRP B CA 1
ATOM 13273 C C . TRP B 1 639 ? 247.549 245.331 304.447 1.00 111.95 639 TRP B C 1
ATOM 13274 O O . TRP B 1 639 ? 248.137 244.445 303.798 1.00 111.95 639 TRP B O 1
ATOM 13285 N N . ASN B 1 640 ? 247.735 245.561 305.748 1.00 108.19 640 ASN B N 1
ATOM 13286 C CA . ASN B 1 640 ? 248.637 244.726 306.580 1.00 108.19 640 ASN B CA 1
ATOM 13287 C C . ASN B 1 640 ? 247.868 244.429 307.866 1.00 108.19 640 ASN B C 1
ATOM 13288 O O . ASN B 1 640 ? 248.476 244.497 308.951 1.00 108.19 640 ASN B O 1
ATOM 13293 N N . GLU B 1 641 ? 246.582 244.089 307.736 1.00 110.90 641 GLU B N 1
ATOM 13294 C CA . GLU B 1 641 ? 245.727 243.888 308.936 1.00 110.90 641 GLU B CA 1
ATOM 13295 C C . GLU B 1 641 ? 245.463 242.399 309.191 1.00 110.90 641 GLU B C 1
ATOM 13296 O O . GLU B 1 641 ? 244.532 241.871 308.567 1.00 110.90 641 GLU B O 1
ATOM 13302 N N . PHE B 1 642 ? 246.269 241.748 310.038 1.00 117.04 642 PHE B N 1
ATOM 13303 C CA . PHE B 1 642 ? 246.042 240.332 310.458 1.00 117.04 642 PHE B CA 1
ATOM 13304 C C . PHE B 1 642 ? 246.209 239.265 309.368 1.00 117.04 642 PHE B C 1
ATOM 13305 O O . PHE B 1 642 ? 247.188 238.513 309.569 1.00 117.04 642 PHE B O 1
ATOM 13313 N N . LEU B 1 643 ? 245.312 239.163 308.368 1.00 114.80 643 LEU B N 1
ATOM 13314 C CA . LEU B 1 643 ? 245.275 238.074 307.336 1.00 114.80 643 LEU B CA 1
ATOM 13315 C C . LEU B 1 643 ? 244.432 236.929 307.916 1.00 114.80 643 LEU B C 1
ATOM 13316 O O . LEU B 1 643 ? 244.711 236.515 309.055 1.00 114.80 643 LEU B O 1
ATOM 13321 N N . PRO B 1 644 ? 243.398 236.414 307.215 1.00 30.00 644 PRO B N 1
ATOM 13322 C CA . PRO B 1 644 ? 242.532 235.381 307.781 1.00 30.00 644 PRO B CA 1
ATOM 13323 C C . PRO B 1 644 ? 243.233 234.018 307.735 1.00 30.00 644 PRO B C 1
ATOM 13324 O O . PRO B 1 644 ? 243.062 233.266 308.664 1.00 30.00 644 PRO B O 1
ATOM 13328 N N . VAL B 1 645 ? 244.005 233.754 306.676 1.00 112.33 645 VAL B N 1
ATOM 13329 C CA . VAL B 1 645 ? 244.732 232.462 306.517 1.00 112.33 645 VAL B CA 1
ATOM 13330 C C . VAL B 1 645 ? 245.713 232.633 305.355 1.00 112.33 645 VAL B C 1
ATOM 13331 O O . VAL B 1 645 ? 245.448 233.486 304.489 1.00 112.33 645 VAL B O 1
ATOM 13335 N N . ALA B 1 646 ? 246.825 231.891 305.369 1.00 117.80 646 ALA B N 1
ATOM 13336 C CA . ALA B 1 646 ? 247.797 231.921 304.252 1.00 117.80 646 ALA B CA 1
ATOM 13337 C C . ALA B 1 646 ? 248.358 230.507 304.086 1.00 117.80 646 ALA B C 1
ATOM 13338 O O . ALA B 1 646 ? 248.045 229.647 304.932 1.00 117.80 646 ALA B O 1
ATOM 13340 N N . ASP B 1 647 ? 249.403 230.430 303.265 1.00 118.84 647 ASP B N 1
ATOM 13341 C CA . ASP B 1 647 ? 250.092 229.138 303.059 1.00 118.84 647 ASP B CA 1
ATOM 13342 C C . ASP B 1 647 ? 250.983 228.917 304.262 1.00 118.84 647 ASP B C 1
ATOM 13343 O O . ASP B 1 647 ? 251.133 227.767 304.673 1.00 118.84 647 ASP B O 1
ATOM 13348 N N . LYS B 1 648 ? 251.522 229.991 304.813 1.00 124.27 648 LYS B N 1
ATOM 13349 C CA . LYS B 1 648 ? 252.510 229.826 305.898 1.00 124.27 648 LYS B CA 1
ATOM 13350 C C . LYS B 1 648 ? 251.927 229.003 307.029 1.00 124.27 648 LYS B C 1
ATOM 13351 O O . LYS B 1 648 ? 252.485 227.951 307.349 1.00 124.27 648 LYS B O 1
ATOM 13357 N N . ASP B 1 649 ? 250.844 229.479 307.611 1.00 122.15 649 ASP B N 1
ATOM 13358 C CA . ASP B 1 649 ? 250.342 228.761 308.797 1.00 122.15 649 ASP B CA 1
ATOM 13359 C C . ASP B 1 649 ? 249.844 227.379 308.396 1.00 122.15 649 ASP B C 1
ATOM 13360 O O . ASP B 1 649 ? 249.881 226.485 309.232 1.00 122.15 649 ASP B O 1
ATOM 13365 N N . THR B 1 650 ? 249.360 227.206 307.175 1.00 124.23 650 THR B N 1
ATOM 13366 C CA . THR B 1 650 ? 248.778 225.884 306.849 1.00 124.23 650 THR B CA 1
ATOM 13367 C C . THR B 1 650 ? 249.910 224.875 306.860 1.00 124.23 650 THR B C 1
ATOM 13368 O O . THR B 1 650 ? 249.759 223.842 307.509 1.00 124.23 650 THR B O 1
ATOM 13372 N N . LYS B 1 651 ? 251.028 225.199 306.224 1.00 130.38 651 LYS B N 1
ATOM 13373 C CA . LYS B 1 651 ? 252.094 224.185 306.118 1.00 130.38 651 LYS B CA 1
ATOM 13374 C C . LYS B 1 651 ? 252.905 224.240 307.396 1.00 130.38 651 LYS B C 1
ATOM 13375 O O . LYS B 1 651 ? 253.830 223.439 307.540 1.00 130.38 651 LYS B O 1
ATOM 13381 N N . GLN B 1 652 ? 252.560 225.173 308.272 1.00 140.37 652 GLN B N 1
ATOM 13382 C CA . GLN B 1 652 ? 253.329 225.327 309.528 1.00 140.37 652 GLN B CA 1
ATOM 13383 C C . GLN B 1 652 ? 253.304 224.016 310.294 1.00 140.37 652 GLN B C 1
ATOM 13384 O O . GLN B 1 652 ? 252.215 223.467 310.495 1.00 140.37 652 GLN B O 1
ATOM 13390 N N . ALA B 1 653 ? 254.473 223.540 310.694 1.00 146.07 653 ALA B N 1
ATOM 13391 C CA . ALA B 1 653 ? 254.513 222.312 311.508 1.00 146.07 653 ALA B CA 1
ATOM 13392 C C . ALA B 1 653 ? 254.957 222.705 312.908 1.00 146.07 653 ALA B C 1
ATOM 13393 O O . ALA B 1 653 ? 254.965 221.834 313.791 1.00 146.07 653 ALA B O 1
ATOM 13395 N N . LYS B 1 654 ? 255.295 223.982 313.096 1.00 141.97 654 LYS B N 1
ATOM 13396 C CA . LYS B 1 654 ? 255.829 224.427 314.409 1.00 141.97 654 LYS B CA 1
ATOM 13397 C C . LYS B 1 654 ? 254.761 224.220 315.478 1.00 141.97 654 LYS B C 1
ATOM 13398 O O . LYS B 1 654 ? 255.125 223.849 316.607 1.00 141.97 654 LYS B O 1
ATOM 13404 N N . GLY B 1 655 ? 253.497 224.463 315.128 1.00 136.87 655 GLY B N 1
ATOM 13405 C CA . GLY B 1 655 ? 252.381 224.284 316.078 1.00 136.87 655 GLY B CA 1
ATOM 13406 C C . GLY B 1 655 ? 252.194 225.515 316.933 1.00 136.87 655 GLY B C 1
ATOM 13407 O O . GLY B 1 655 ? 251.269 225.500 317.762 1.00 136.87 655 GLY B O 1
ATOM 13408 N N . LEU B 1 656 ? 253.022 226.538 316.712 1.00 133.55 656 LEU B N 1
ATOM 13409 C CA . LEU B 1 656 ? 252.970 227.780 317.512 1.00 133.55 656 LEU B CA 1
ATOM 13410 C C . LEU B 1 656 ? 253.924 228.777 316.868 1.00 133.55 656 LEU B C 1
ATOM 13411 O O . LEU B 1 656 ? 253.530 229.941 316.703 1.00 133.55 656 LEU B O 1
ATOM 13416 N N . GLY B 1 657 ? 255.132 228.324 316.531 1.00 130.09 657 GLY B N 1
ATOM 13417 C CA . GLY B 1 657 ? 256.159 229.216 315.962 1.00 130.09 657 GLY B CA 1
ATOM 13418 C C . GLY B 1 657 ? 255.616 230.074 314.843 1.00 130.09 657 GLY B C 1
ATOM 13419 O O . GLY B 1 657 ? 255.800 231.301 314.908 1.00 130.09 657 GLY B O 1
ATOM 13420 N N . GLN B 1 658 ? 254.994 229.461 313.839 1.00 129.87 658 GLN B N 1
ATOM 13421 C CA . GLN B 1 658 ? 254.358 230.292 312.797 1.00 129.87 658 GLN B CA 1
ATOM 13422 C C . GLN B 1 658 ? 252.987 230.725 313.303 1.00 129.87 658 GLN B C 1
ATOM 13423 O O . GLN B 1 658 ? 252.954 231.734 314.012 1.00 129.87 658 GLN B O 1
ATOM 13429 N N . GLU B 1 659 ? 251.930 229.977 312.984 1.00 126.54 659 GLU B N 1
ATOM 13430 C CA . GLU B 1 659 ? 250.550 230.370 313.365 1.00 126.54 659 GLU B CA 1
ATOM 13431 C C . GLU B 1 659 ? 250.441 231.888 313.319 1.00 126.54 659 GLU B C 1
ATOM 13432 O O . GLU B 1 659 ? 250.338 232.495 314.391 1.00 126.54 659 GLU B O 1
ATOM 13438 N N . ARG B 1 660 ? 250.437 232.475 312.131 1.00 122.89 660 ARG B N 1
ATOM 13439 C CA . ARG B 1 660 ? 250.449 233.951 312.088 1.00 122.89 660 ARG B CA 1
ATOM 13440 C C . ARG B 1 660 ? 249.200 234.498 311.403 1.00 122.89 660 ARG B C 1
ATOM 13441 O O . ARG B 1 660 ? 249.294 235.620 310.896 1.00 122.89 660 ARG B O 1
ATOM 13449 N N . ALA B 1 661 ? 248.089 233.759 311.391 1.00 119.17 661 ALA B N 1
ATOM 13450 C CA . ALA B 1 661 ? 246.828 234.305 310.839 1.00 119.17 661 ALA B CA 1
ATOM 13451 C C . ALA B 1 661 ? 245.637 233.770 311.631 1.00 119.17 661 ALA B C 1
ATOM 13452 O O . ALA B 1 661 ? 245.882 233.045 312.568 1.00 119.17 661 ALA B O 1
ATOM 13454 N N . ILE B 1 662 ? 244.405 234.104 311.263 1.00 113.89 662 ILE B N 1
ATOM 13455 C CA . ILE B 1 662 ? 243.254 233.683 312.102 1.00 113.89 662 ILE B CA 1
ATOM 13456 C C . ILE B 1 662 ? 243.077 232.174 312.021 1.00 113.89 662 ILE B C 1
ATOM 13457 O O . ILE B 1 662 ? 243.154 231.538 313.064 1.00 113.89 662 ILE B O 1
ATOM 13462 N N . PHE B 1 663 ? 242.779 231.627 310.849 1.00 108.20 663 PHE B N 1
ATOM 13463 C CA . PHE B 1 663 ? 242.483 230.178 310.749 1.00 108.20 663 PHE B CA 1
ATOM 13464 C C . PHE B 1 663 ? 243.745 229.428 310.345 1.00 108.20 663 PHE B C 1
ATOM 13465 O O . PHE B 1 663 ? 244.541 229.962 309.606 1.00 108.20 663 PHE B O 1
ATOM 13473 N N . LYS B 1 664 ? 243.938 228.222 310.842 1.00 110.63 664 LYS B N 1
ATOM 13474 C CA . LYS B 1 664 ? 245.096 227.450 310.370 1.00 110.63 664 LYS B CA 1
ATOM 13475 C C . LYS B 1 664 ? 244.692 226.714 309.108 1.00 110.63 664 LYS B C 1
ATOM 13476 O O . LYS B 1 664 ? 245.156 227.14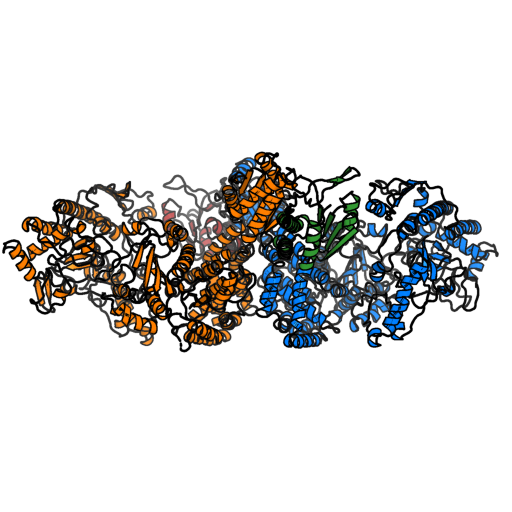2 308.064 1.00 110.63 664 LYS B O 1
ATOM 13482 N N . LEU B 1 665 ? 243.871 225.658 309.189 1.00 99.68 665 LEU B N 1
ATOM 13483 C CA . LEU B 1 665 ? 243.523 224.836 307.989 1.00 99.68 665 LEU B CA 1
ATOM 13484 C C . LEU B 1 665 ? 242.678 225.646 307.014 1.00 99.68 665 LEU B C 1
ATOM 13485 O O . LEU B 1 665 ? 241.920 226.472 307.488 1.00 99.68 665 LEU B O 1
ATOM 13490 N N . TYR B 1 666 ? 242.835 225.428 305.712 1.00 98.31 666 TYR B N 1
ATOM 13491 C CA . TYR B 1 666 ? 242.097 226.200 304.695 1.00 98.31 666 TYR B CA 1
ATOM 13492 C C . TYR B 1 666 ? 242.153 225.305 303.480 1.00 98.31 666 TYR B C 1
ATOM 13493 O O . TYR B 1 666 ? 243.239 224.865 303.119 1.00 98.31 666 TYR B O 1
ATOM 13502 N N . SER B 1 667 ? 241.012 224.966 302.920 1.00 92.72 667 SER B N 1
ATOM 13503 C CA . SER B 1 667 ? 241.090 223.979 301.829 1.00 92.72 667 SER B CA 1
ATOM 13504 C C . SER B 1 667 ? 240.104 224.327 300.740 1.00 92.72 667 SER B C 1
ATOM 13505 O O . SER B 1 667 ? 239.157 225.042 301.029 1.00 92.72 667 SER B O 1
ATOM 13508 N N . LEU B 1 668 ? 240.371 223.876 299.530 1.00 86.62 668 LEU B N 1
ATOM 13509 C CA . LEU B 1 668 ? 239.433 224.072 298.406 1.00 86.62 668 LEU B CA 1
ATOM 13510 C C . LEU B 1 668 ? 238.346 223.009 298.510 1.00 86.62 668 LEU B C 1
ATOM 13511 O O . LEU B 1 668 ? 238.572 222.046 299.203 1.00 86.62 668 LEU B O 1
ATOM 13516 N N . GLY B 1 669 ? 237.204 223.174 297.859 1.00 84.74 669 GLY B N 1
ATOM 13517 C CA . GLY B 1 669 ? 236.095 222.221 298.022 1.00 84.74 669 GLY B CA 1
ATOM 13518 C C . GLY B 1 669 ? 236.120 221.076 297.042 1.00 84.74 669 GLY B C 1
ATOM 13519 O O . GLY B 1 669 ? 236.738 221.239 296.016 1.00 84.74 669 GLY B O 1
ATOM 13520 N N . VAL B 1 670 ? 235.364 220.011 297.281 1.00 81.27 670 VAL B N 1
ATOM 13521 C CA . VAL B 1 670 ? 235.431 218.771 296.470 1.00 81.27 670 VAL B CA 1
ATOM 13522 C C . VAL B 1 670 ? 235.363 219.049 294.985 1.00 81.27 670 VAL B C 1
ATOM 13523 O O . VAL B 1 670 ? 234.554 219.860 294.599 1.00 81.27 670 VAL B O 1
ATOM 13527 N N . VAL B 1 671 ? 236.247 218.450 294.194 1.00 84.20 671 VAL B N 1
ATOM 13528 C CA . VAL B 1 671 ? 236.149 218.594 292.712 1.00 84.20 671 VAL B CA 1
ATOM 13529 C C . VAL B 1 671 ? 235.793 217.202 292.187 1.00 84.20 671 VAL B C 1
ATOM 13530 O O . VAL B 1 671 ? 236.290 216.201 292.760 1.00 84.20 671 VAL B O 1
ATOM 13534 N N . THR B 1 672 ? 234.890 217.138 291.211 1.00 85.08 672 THR B N 1
ATOM 13535 C CA . THR B 1 672 ? 234.442 215.825 290.689 1.00 85.08 672 THR B CA 1
ATOM 13536 C C . THR B 1 672 ? 234.415 215.903 289.165 1.00 85.08 672 THR B C 1
ATOM 13537 O O . THR B 1 672 ? 233.475 216.511 288.633 1.00 85.08 672 THR B O 1
ATOM 13541 N N . ASN B 1 673 ? 235.402 215.294 288.503 1.00 81.42 673 ASN B N 1
ATOM 13542 C CA . ASN B 1 673 ? 235.476 215.325 287.017 1.00 81.42 673 ASN B CA 1
ATOM 13543 C C . ASN B 1 673 ? 234.265 214.576 286.453 1.00 81.42 673 ASN B C 1
ATOM 13544 O O . ASN B 1 673 ? 233.900 214.845 285.295 1.00 81.42 673 ASN B O 1
ATOM 13549 N N . ARG B 1 674 ? 233.663 213.686 287.249 1.00 83.91 674 ARG B N 1
ATOM 13550 C CA . ARG B 1 674 ? 232.444 212.948 286.830 1.00 83.91 674 ARG B CA 1
ATOM 13551 C C . ARG B 1 674 ? 231.213 213.633 287.422 1.00 83.91 674 ARG B C 1
ATOM 13552 O O . ARG B 1 674 ? 230.405 212.912 288.014 1.00 83.91 674 ARG B O 1
ATOM 13560 N N . ASP B 1 675 ? 231.071 214.952 287.275 1.00 91.25 675 ASP B N 1
ATOM 13561 C CA . ASP B 1 675 ? 229.940 215.667 287.932 1.00 91.25 675 ASP B CA 1
ATOM 13562 C C . ASP B 1 675 ? 228.599 215.056 287.510 1.00 91.25 675 ASP B C 1
ATOM 13563 O O . ASP B 1 675 ? 227.712 214.935 288.379 1.00 91.25 675 ASP B O 1
ATOM 13568 N N . GLU B 1 676 ? 228.346 214.798 286.248 1.00 94.84 676 GLU B N 1
ATOM 13569 C CA . GLU B 1 676 ? 226.989 214.293 285.940 1.00 94.84 676 GLU B CA 1
ATOM 13570 C C . GLU B 1 676 ? 226.859 212.839 286.371 1.00 94.84 676 GLU B C 1
ATOM 13571 O O . GLU B 1 676 ? 225.796 212.295 286.189 1.00 94.84 676 GLU B O 1
ATOM 13577 N N . TRP B 1 677 ? 227.893 212.241 286.929 1.00 92.33 677 TRP B N 1
ATOM 13578 C CA . TRP B 1 677 ? 227.762 210.855 287.403 1.00 92.33 677 TRP B CA 1
ATOM 13579 C C . TRP B 1 677 ? 227.807 210.821 288.921 1.00 92.33 677 TRP B C 1
ATOM 13580 O O . TRP B 1 677 ? 227.802 209.736 289.440 1.00 92.33 677 TRP B O 1
ATOM 13591 N N . VAL B 1 678 ? 227.955 211.964 289.603 1.00 87.13 678 VAL B N 1
ATOM 13592 C CA . VAL B 1 678 ? 228.104 211.912 291.092 1.00 87.13 678 VAL B CA 1
ATOM 13593 C C . VAL B 1 678 ? 227.109 212.865 291.762 1.00 87.13 678 VAL B C 1
ATOM 13594 O O . VAL B 1 678 ? 226.782 212.625 292.929 1.00 87.13 678 VAL B O 1
ATOM 13598 N N . TYR B 1 679 ? 226.665 213.915 291.069 1.00 90.39 679 TYR B N 1
ATOM 13599 C CA . TYR B 1 679 ? 225.774 214.900 291.735 1.00 90.39 679 TYR B CA 1
ATOM 13600 C C . TYR B 1 679 ? 224.336 214.672 291.269 1.00 90.39 679 TYR B C 1
ATOM 13601 O O . TYR B 1 679 ? 224.085 214.734 290.049 1.00 90.39 679 TYR B O 1
ATOM 13610 N N . SER B 1 680 ? 223.431 214.412 292.215 1.00 96.71 680 SER B N 1
ATOM 13611 C CA . SER B 1 680 ? 222.018 214.125 291.857 1.00 96.71 680 SER B CA 1
ATOM 13612 C C . SER B 1 680 ? 221.093 214.675 292.944 1.00 96.71 680 SER B C 1
ATOM 13613 O O . SER B 1 680 ? 221.497 214.675 294.117 1.00 96.71 680 SER B O 1
ATOM 13616 N N . ARG B 1 681 ? 219.892 215.107 292.557 1.00 93.90 681 ARG B N 1
ATOM 13617 C CA . ARG B 1 681 ? 218.900 215.594 293.548 1.00 93.90 681 ARG B CA 1
ATOM 13618 C C . ARG B 1 681 ? 218.167 214.381 294.126 1.00 93.90 681 ARG B C 1
ATOM 13619 O O . ARG B 1 681 ? 217.177 214.593 294.855 1.00 93.90 681 ARG B O 1
ATOM 13627 N N . ALA B 1 682 ? 218.632 213.163 293.818 1.00 98.93 682 ALA B N 1
ATOM 13628 C CA . ALA B 1 682 ? 217.893 211.968 294.270 1.00 98.93 682 ALA B CA 1
ATOM 13629 C C . ALA B 1 682 ? 218.794 210.989 294.988 1.00 98.93 682 ALA B C 1
ATOM 13630 O O . ALA B 1 682 ? 219.768 210.549 294.395 1.00 98.93 682 ALA B O 1
ATOM 13632 N N . GLU B 1 683 ? 218.402 210.578 296.177 1.00 102.89 683 GLU B N 1
ATOM 13633 C CA . GLU B 1 683 ? 219.175 209.578 296.928 1.00 102.89 683 GLU B CA 1
ATOM 13634 C C . GLU B 1 683 ? 218.939 208.248 296.242 1.00 102.89 683 GLU B C 1
ATOM 13635 O O . GLU B 1 683 ? 219.654 207.295 296.550 1.00 102.89 683 GLU B O 1
ATOM 13641 N N . ASP B 1 684 ? 217.970 208.186 295.338 1.00 106.71 684 ASP B N 1
ATOM 13642 C CA . ASP B 1 684 ? 217.639 206.889 294.704 1.00 106.71 684 ASP B CA 1
ATOM 13643 C C . ASP B 1 684 ? 218.265 206.841 293.322 1.00 106.71 684 ASP B C 1
ATOM 13644 O O . ASP B 1 684 ? 218.696 205.762 292.921 1.00 106.71 684 ASP B O 1
ATOM 13649 N N . GLU B 1 685 ? 218.291 207.971 292.609 1.00 106.54 685 GLU B N 1
ATOM 13650 C CA . GLU B 1 685 ? 218.789 207.964 291.206 1.00 106.54 685 GLU B CA 1
ATOM 13651 C C . GLU B 1 685 ? 220.316 207.956 291.198 1.00 106.54 685 GLU B C 1
ATOM 13652 O O . GLU B 1 685 ? 220.883 207.515 290.185 1.00 106.54 685 GLU B O 1
ATOM 13658 N N . LEU B 1 686 ? 220.955 208.430 292.272 1.00 97.70 686 LEU B N 1
ATOM 13659 C CA . LEU B 1 686 ? 222.434 208.316 292.322 1.00 97.70 686 LEU B CA 1
ATOM 13660 C C . LEU B 1 686 ? 222.778 206.832 292.404 1.00 97.70 686 LEU B C 1
ATOM 13661 O O . LEU B 1 686 ? 223.646 206.401 291.640 1.00 97.70 686 LEU B O 1
ATOM 13666 N N . ALA B 1 687 ? 222.099 206.089 293.282 1.00 98.22 687 ALA B N 1
ATOM 13667 C CA . ALA B 1 687 ? 222.324 204.629 293.381 1.00 98.22 687 ALA B CA 1
ATOM 13668 C C . ALA B 1 687 ? 222.360 204.026 291.973 1.00 98.22 687 ALA B C 1
ATOM 13669 O O . ALA B 1 687 ? 223.322 203.306 291.688 1.00 98.22 687 ALA B O 1
ATOM 13671 N N . ASP B 1 688 ? 221.372 204.346 291.129 1.00 102.90 688 ASP B N 1
ATOM 13672 C CA . ASP B 1 688 ? 221.305 203.814 289.739 1.00 102.90 688 ASP B CA 1
ATOM 13673 C C . ASP B 1 688 ? 222.440 204.388 288.882 1.00 102.90 688 ASP B C 1
ATOM 13674 O O . ASP B 1 688 ? 223.030 203.617 288.103 1.00 102.90 688 ASP B O 1
ATOM 13679 N N . LYS B 1 689 ? 222.689 205.697 288.953 1.00 97.09 689 LYS B N 1
ATOM 13680 C CA . LYS B 1 689 ? 223.789 206.337 288.169 1.00 97.09 689 LYS B CA 1
ATOM 13681 C C . LYS B 1 689 ? 225.100 205.575 288.385 1.00 97.09 689 LYS B C 1
ATOM 13682 O O . LYS B 1 689 ? 225.648 205.032 287.424 1.00 97.09 689 LYS B O 1
ATOM 13688 N N . VAL B 1 690 ? 225.558 205.495 289.619 1.00 97.31 690 VAL B N 1
ATOM 13689 C CA . VAL B 1 690 ? 226.898 204.885 289.871 1.00 97.31 690 VAL B CA 1
ATOM 13690 C C . VAL B 1 690 ? 226.798 203.361 289.760 1.00 97.31 690 VAL B C 1
ATOM 13691 O O . VAL B 1 690 ? 227.843 202.734 289.534 1.00 97.31 690 VAL B O 1
ATOM 13695 N N . ARG B 1 691 ? 225.633 202.766 289.854 1.00 99.90 691 ARG B N 1
ATOM 13696 C CA . ARG B 1 691 ? 225.704 201.299 289.708 1.00 99.90 691 ARG B CA 1
ATOM 13697 C C . ARG B 1 691 ? 226.111 201.054 288.270 1.00 99.90 691 ARG B C 1
ATOM 13698 O O . ARG B 1 691 ? 226.747 200.049 288.011 1.00 99.90 691 ARG B O 1
ATOM 13706 N N . TYR B 1 692 ? 225.778 201.979 287.387 1.00 97.10 692 TYR B N 1
ATOM 13707 C CA . TYR B 1 692 ? 226.075 201.735 285.960 1.00 97.10 692 TYR B CA 1
ATOM 13708 C C . TYR B 1 692 ? 227.561 201.980 285.727 1.00 97.10 692 TYR B C 1
ATOM 13709 O O . TYR B 1 692 ? 228.180 201.297 284.921 1.00 97.10 692 TYR B O 1
ATOM 13718 N N . PHE B 1 693 ? 228.119 202.958 286.414 1.00 95.38 693 PHE B N 1
ATOM 13719 C CA . PHE B 1 693 ? 229.526 203.286 286.139 1.00 95.38 693 PHE B CA 1
ATOM 13720 C C . PHE B 1 693 ? 230.353 202.179 286.751 1.00 95.38 693 PHE B C 1
ATOM 13721 O O . PHE B 1 693 ? 231.107 201.559 286.033 1.00 95.38 693 PHE B O 1
ATOM 13729 N N . ILE B 1 694 ? 230.177 201.928 288.039 1.00 96.57 694 ILE B N 1
ATOM 13730 C CA . ILE B 1 694 ? 231.056 200.933 288.696 1.00 96.57 694 ILE B CA 1
ATOM 13731 C C . ILE B 1 694 ? 230.896 199.656 287.902 1.00 96.57 694 ILE B C 1
ATOM 13732 O O . ILE B 1 694 ? 231.887 198.953 287.703 1.00 96.57 694 ILE B O 1
ATOM 13737 N N . GLY B 1 695 ? 229.703 199.417 287.388 1.00 97.14 695 GLY B N 1
ATOM 13738 C CA . GLY B 1 695 ? 229.532 198.241 286.526 1.00 97.14 695 GLY B CA 1
ATOM 13739 C C . GLY B 1 695 ? 230.419 198.315 285.311 1.00 97.14 695 GLY B C 1
ATOM 13740 O O . GLY B 1 695 ? 231.303 197.465 285.182 1.00 97.14 695 GLY B O 1
ATOM 13741 N N . ARG B 1 696 ? 230.206 199.306 284.457 1.00 97.77 696 ARG B N 1
ATOM 13742 C CA . ARG B 1 696 ? 230.974 199.353 283.196 1.00 97.77 696 ARG B CA 1
ATOM 13743 C C . ARG B 1 696 ? 232.463 199.430 283.524 1.00 97.77 696 ARG B C 1
ATOM 13744 O O . ARG B 1 696 ? 233.261 198.807 282.819 1.00 97.77 696 ARG B O 1
ATOM 13752 N N . TYR B 1 697 ? 232.828 200.149 284.563 1.00 96.84 697 TYR B N 1
ATOM 13753 C CA . TYR B 1 697 ? 234.273 200.248 284.811 1.00 96.84 697 TYR B CA 1
ATOM 13754 C C . TYR B 1 697 ? 234.804 198.863 285.123 1.00 96.84 697 TYR B C 1
ATOM 13755 O O . TYR B 1 697 ? 235.875 198.539 284.648 1.00 96.84 697 TYR B O 1
ATOM 13764 N N . ASN B 1 698 ? 234.107 198.078 285.933 1.00 98.40 698 ASN B N 1
ATOM 13765 C CA . ASN B 1 698 ? 234.716 196.792 286.351 1.00 98.40 698 ASN B CA 1
ATOM 13766 C C . ASN B 1 698 ? 234.825 195.834 285.173 1.00 98.40 698 ASN B C 1
ATOM 13767 O O . ASN B 1 698 ? 235.641 194.919 285.247 1.00 98.40 698 ASN B O 1
ATOM 13772 N N . GLU B 1 699 ? 234.044 196.047 284.124 1.00 101.05 699 GLU B N 1
ATOM 13773 C CA . GLU B 1 699 ? 234.192 195.198 282.922 1.00 101.05 699 GLU B CA 1
ATOM 13774 C C . GLU B 1 699 ? 235.417 195.727 282.197 1.00 101.05 699 GLU B C 1
ATOM 13775 O O . GLU B 1 699 ? 236.114 194.948 281.556 1.00 101.05 699 GLU B O 1
ATOM 13781 N N . ILE B 1 700 ? 235.672 197.021 282.338 1.00 99.55 700 ILE B N 1
ATOM 13782 C CA . ILE B 1 700 ? 236.838 197.643 281.660 1.00 99.55 700 ILE B CA 1
ATOM 13783 C C . ILE B 1 700 ? 238.112 197.163 282.356 1.00 99.55 700 ILE B C 1
ATOM 13784 O O . ILE B 1 700 ? 239.097 196.963 281.704 1.00 99.55 700 ILE B O 1
ATOM 13789 N N . ILE B 1 701 ? 238.086 196.884 283.638 1.00 100.24 701 ILE B N 1
ATOM 13790 C CA . ILE B 1 701 ? 239.342 196.355 284.223 1.00 100.24 701 ILE B CA 1
ATOM 13791 C C . ILE B 1 701 ? 239.738 195.094 283.473 1.00 100.24 701 ILE B C 1
ATOM 13792 O O . ILE B 1 701 ? 240.945 194.891 283.245 1.00 100.24 701 ILE B O 1
ATOM 13797 N N . LYS B 1 702 ? 238.753 194.300 283.070 1.00 103.54 702 LYS B N 1
ATOM 13798 C CA . LYS B 1 702 ? 238.970 192.999 282.394 1.00 103.54 702 LYS B CA 1
ATOM 13799 C C . LYS B 1 702 ? 239.088 193.222 280.890 1.00 103.54 702 LYS B C 1
ATOM 13800 O O . LYS B 1 702 ? 238.051 193.159 280.228 1.00 103.54 702 LYS B O 1
ATOM 13806 N N . LEU B 1 703 ? 240.303 193.427 280.376 1.00 103.81 703 LEU B N 1
ATOM 13807 C CA . LEU B 1 703 ? 240.488 193.723 278.931 1.00 103.81 703 LEU B CA 1
ATOM 13808 C C . LEU B 1 703 ? 241.940 193.407 278.595 1.00 103.81 703 LEU B C 1
ATOM 13809 O O . LEU B 1 703 ? 242.729 193.343 279.544 1.00 103.81 703 LEU B O 1
ATOM 13814 N N . PRO B 1 704 ? 242.315 193.164 277.316 1.00 106.62 704 PRO B N 1
ATOM 13815 C CA . PRO B 1 704 ? 243.720 192.957 276.939 1.00 106.62 704 PRO B CA 1
ATOM 13816 C C . PRO B 1 704 ? 244.599 194.078 277.490 1.00 106.62 704 PRO B C 1
ATOM 13817 O O . PRO B 1 704 ? 244.271 195.192 277.223 1.00 106.62 704 PRO B O 1
ATOM 13821 N N . LEU B 1 705 ? 245.671 193.770 278.221 1.00 105.87 705 LEU B N 1
ATOM 13822 C CA . LEU B 1 705 ? 246.459 194.847 278.876 1.00 105.87 705 LEU B CA 1
ATOM 13823 C C . LEU B 1 705 ? 246.710 195.938 277.855 1.00 105.87 705 LEU B C 1
ATOM 13824 O O . LEU B 1 705 ? 246.503 197.115 278.180 1.00 105.87 705 LEU B O 1
ATOM 13829 N N . GLY B 1 706 ? 247.098 195.547 276.660 1.00 107.87 706 GLY B N 1
ATOM 13830 C CA . GLY B 1 706 ? 247.383 196.477 275.549 1.00 107.87 706 GLY B CA 1
ATOM 13831 C C . GLY B 1 706 ? 246.219 197.412 275.269 1.00 107.87 706 GLY B C 1
ATOM 13832 O O . GLY B 1 706 ? 246.460 198.627 275.148 1.00 107.87 706 GLY B O 1
ATOM 13833 N N . ASP B 1 707 ? 245.002 196.869 275.175 1.00 105.27 707 ASP B N 1
ATOM 13834 C CA . ASP B 1 707 ? 243.805 197.696 274.866 1.00 105.27 707 ASP B CA 1
ATOM 13835 C C . ASP B 1 707 ? 243.564 198.698 275.998 1.00 105.27 707 ASP B C 1
ATOM 13836 O O . ASP B 1 707 ? 243.258 199.863 275.690 1.00 105.27 707 ASP B O 1
ATOM 13841 N N . LEU B 1 708 ? 243.702 198.261 277.255 1.00 104.06 708 LEU B N 1
ATOM 13842 C CA . LEU B 1 708 ? 243.546 199.188 278.407 1.00 104.06 708 LEU B CA 1
ATOM 13843 C C . LEU B 1 708 ? 244.555 200.327 278.253 1.00 104.06 708 LEU B C 1
ATOM 13844 O O . LEU B 1 708 ? 244.149 201.496 278.403 1.00 104.06 708 LEU B O 1
ATOM 13849 N N . MET B 1 709 ? 245.810 199.992 277.942 1.00 102.38 709 MET B N 1
ATOM 13850 C CA . MET B 1 709 ? 246.882 201.015 277.817 1.00 102.38 709 MET B CA 1
ATOM 13851 C C . MET B 1 709 ? 246.575 201.978 276.665 1.00 102.38 709 MET B C 1
ATOM 13852 O O . MET B 1 709 ? 246.888 203.175 276.809 1.00 102.38 709 MET B O 1
ATOM 13857 N N . SER B 1 710 ? 245.990 201.487 275.568 1.00 100.98 710 SER B N 1
ATOM 13858 C CA . SER B 1 710 ? 245.766 202.365 274.390 1.00 100.98 710 SER B CA 1
ATOM 13859 C C . SER B 1 710 ? 244.342 202.935 274.386 1.00 100.98 710 SER B C 1
ATOM 13860 O O . SER B 1 710 ? 243.925 203.405 273.311 1.00 100.98 710 SER B O 1
ATOM 13863 N N . ARG B 1 711 ? 243.666 202.985 275.492 1.00 97.86 711 ARG B N 1
ATOM 13864 C CA . ARG B 1 711 ? 242.269 203.460 275.542 1.00 97.86 711 ARG B CA 1
ATOM 13865 C C . ARG B 1 711 ? 241.500 202.897 274.349 1.00 97.86 711 ARG B C 1
ATOM 13866 O O . ARG B 1 711 ? 241.012 203.694 273.543 1.00 97.86 711 ARG B O 1
ATOM 13874 N N . ASN B 1 712 ? 241.117 201.634 274.361 1.00 103.47 712 ASN B N 1
ATOM 13875 C CA . ASN B 1 712 ? 240.187 201.199 273.285 1.00 103.47 712 ASN B CA 1
ATOM 13876 C C . ASN B 1 712 ? 238.798 201.075 273.908 1.00 103.47 712 ASN B C 1
ATOM 13877 O O . ASN B 1 712 ? 237.946 200.396 273.340 1.00 103.47 712 ASN B O 1
ATOM 13882 N N . TRP B 1 713 ? 238.597 201.714 275.056 1.00 98.10 713 TRP B N 1
ATOM 13883 C CA . TRP B 1 713 ? 237.294 201.572 275.735 1.00 98.10 713 TRP B CA 1
ATOM 13884 C C . TRP B 1 713 ? 236.314 202.527 275.091 1.00 98.10 713 TRP B C 1
ATOM 13885 O O . TRP B 1 713 ? 236.707 203.638 274.756 1.00 98.10 713 TRP B O 1
ATOM 13896 N N . GLU B 1 714 ? 235.082 202.083 274.919 1.00 101.11 714 GLU B N 1
ATOM 13897 C CA . GLU B 1 714 ? 234.043 202.961 274.336 1.00 101.11 714 GLU B CA 1
ATOM 13898 C C . GLU B 1 714 ? 233.630 203.968 275.405 1.00 101.11 714 GLU B C 1
ATOM 13899 O O . GLU B 1 714 ? 233.436 203.544 276.548 1.00 101.11 714 GLU B O 1
ATOM 13905 N N . GLY B 1 715 ? 233.482 205.241 275.044 1.00 97.20 715 GLY B N 1
ATOM 13906 C CA . GLY B 1 715 ? 233.194 206.286 276.042 1.00 97.20 715 GLY B CA 1
ATOM 13907 C C . GLY B 1 715 ? 231.744 206.325 276.455 1.00 97.20 715 GLY B C 1
ATOM 13908 O O . GLY B 1 715 ? 231.095 207.355 276.245 1.00 97.20 715 GLY B O 1
ATOM 13909 N N . ASP B 1 716 ? 231.249 205.247 277.042 1.00 102.52 716 ASP B N 1
ATOM 13910 C CA . ASP B 1 716 ? 229.872 205.316 277.564 1.00 102.52 716 ASP B CA 1
ATOM 13911 C C . ASP B 1 716 ? 229.967 205.960 278.945 1.00 102.52 716 ASP B C 1
ATOM 13912 O O . ASP B 1 716 ? 229.095 206.740 279.283 1.00 102.52 716 ASP B O 1
ATOM 13917 N N . ILE B 1 717 ? 231.038 205.690 279.683 1.00 92.20 717 ILE B N 1
ATOM 13918 C CA . ILE B 1 717 ? 231.218 206.340 281.005 1.00 92.20 717 ILE B CA 1
ATOM 13919 C C . ILE B 1 717 ? 232.161 207.522 280.841 1.00 92.20 717 ILE B C 1
ATOM 13920 O O . ILE B 1 717 ? 232.632 207.715 279.723 1.00 92.20 717 ILE B O 1
ATOM 13925 N N . LYS B 1 718 ? 232.399 208.298 281.901 1.00 84.83 718 LYS B N 1
ATOM 13926 C CA . LYS B 1 718 ? 233.373 209.418 281.859 1.00 84.83 718 LYS B CA 1
ATOM 13927 C C . LYS B 1 718 ? 234.530 209.041 282.771 1.00 84.83 718 LYS B C 1
ATOM 13928 O O . LYS B 1 718 ? 234.312 208.919 283.967 1.00 84.83 718 LYS B O 1
ATOM 13934 N N . MET B 1 719 ? 235.727 208.916 282.226 1.00 89.40 719 MET B N 1
ATOM 13935 C CA . MET B 1 719 ? 236.844 208.394 283.024 1.00 89.40 719 MET B CA 1
ATOM 13936 C C . MET B 1 719 ? 237.971 209.411 283.059 1.00 89.40 719 MET B C 1
ATOM 13937 O O . MET B 1 719 ? 238.500 209.717 282.006 1.00 89.40 719 MET B O 1
ATOM 13942 N N . THR B 1 720 ? 238.350 209.860 284.248 1.00 85.66 720 THR B N 1
ATOM 13943 C CA . THR B 1 720 ? 239.380 210.898 284.408 1.00 85.66 720 THR B CA 1
ATOM 13944 C C . THR B 1 720 ? 240.766 210.279 284.484 1.00 85.66 720 THR B C 1
ATOM 13945 O O . THR B 1 720 ? 240.889 209.135 284.081 1.00 85.66 720 THR B O 1
ATOM 13949 N N . ARG B 1 721 ? 241.772 211.011 284.970 1.00 82.84 721 ARG B N 1
ATOM 13950 C CA . ARG B 1 721 ? 243.173 210.522 284.955 1.00 82.84 721 ARG B CA 1
ATOM 13951 C C . ARG B 1 721 ? 243.317 209.524 286.072 1.00 82.84 721 ARG B C 1
ATOM 13952 O O . ARG B 1 721 ? 243.980 208.523 285.877 1.00 82.84 721 ARG B O 1
ATOM 13960 N N . ALA B 1 722 ? 242.703 209.817 287.197 1.00 86.43 722 ALA B N 1
ATOM 13961 C CA . ALA B 1 722 ? 242.850 208.910 288.336 1.00 86.43 722 ALA B CA 1
ATOM 13962 C C . ALA B 1 722 ? 242.346 207.549 287.893 1.00 86.43 722 ALA B C 1
ATOM 13963 O O . ALA B 1 722 ? 243.107 206.599 287.941 1.00 86.43 722 ALA B O 1
ATOM 13965 N N . THR B 1 723 ? 241.095 207.474 287.477 1.00 88.62 723 THR B N 1
ATOM 13966 C CA . THR B 1 723 ? 240.522 206.178 287.091 1.00 88.62 723 THR B CA 1
ATOM 13967 C C . THR B 1 723 ? 241.326 205.626 285.918 1.00 88.62 723 THR B C 1
ATOM 13968 O O . THR B 1 723 ? 241.489 204.418 285.863 1.00 88.62 723 THR B O 1
ATOM 13972 N N . ILE B 1 724 ? 241.853 206.453 285.025 1.00 90.53 724 ILE B N 1
ATOM 13973 C CA . ILE B 1 724 ? 242.567 205.846 283.874 1.00 90.53 724 ILE B CA 1
ATOM 13974 C C . ILE B 1 724 ? 243.809 205.172 284.432 1.00 90.53 724 ILE B C 1
ATOM 13975 O O . ILE B 1 724 ? 244.101 204.081 283.971 1.00 90.53 724 ILE B O 1
ATOM 13980 N N . ALA B 1 725 ? 244.437 205.705 285.470 1.00 94.18 725 ALA B N 1
ATOM 13981 C CA . ALA B 1 725 ? 245.597 204.983 286.035 1.00 94.18 725 ALA B CA 1
ATOM 13982 C C . ALA B 1 725 ? 245.133 203.780 286.841 1.00 94.18 725 ALA B C 1
ATOM 13983 O O . ALA B 1 725 ? 245.807 202.749 286.772 1.00 94.18 725 ALA B O 1
ATOM 13985 N N . ASP B 1 726 ? 244.019 203.888 287.560 1.00 95.92 726 ASP B N 1
ATOM 13986 C CA . ASP B 1 726 ? 243.553 202.783 288.434 1.00 95.92 726 ASP B CA 1
ATOM 13987 C C . ASP B 1 726 ? 242.821 201.777 287.581 1.00 95.92 726 ASP B C 1
ATOM 13988 O O . ASP B 1 726 ? 242.201 200.888 288.137 1.00 95.92 726 ASP B O 1
ATOM 13993 N N . ALA B 1 727 ? 242.883 201.939 286.276 1.00 97.08 727 ALA B N 1
ATOM 13994 C CA . ALA B 1 727 ? 242.296 200.909 285.412 1.00 97.08 727 ALA B CA 1
ATOM 13995 C C . ALA B 1 727 ? 243.374 200.442 284.446 1.00 97.08 727 ALA B C 1
ATOM 13996 O O . ALA B 1 727 ? 243.176 199.447 283.756 1.00 97.08 727 ALA B O 1
ATOM 13998 N N . GLN B 1 728 ? 244.477 201.164 284.384 1.00 99.19 728 GLN B N 1
ATOM 13999 C CA . GLN B 1 728 ? 245.591 200.678 283.557 1.00 99.19 728 GLN B CA 1
ATOM 14000 C C . GLN B 1 728 ? 246.475 199.980 284.559 1.00 99.19 728 GLN B C 1
ATOM 14001 O O . GLN B 1 728 ? 247.653 199.789 284.276 1.00 99.19 728 GLN B O 1
ATOM 14007 N N . SER B 1 729 ? 245.897 199.658 285.711 1.00 98.40 729 SER B N 1
ATOM 14008 C CA . SER B 1 729 ? 246.660 198.928 286.752 1.00 98.40 729 SER B CA 1
ATOM 14009 C C . SER B 1 729 ? 245.831 197.742 287.215 1.00 98.40 729 SER B C 1
ATOM 14010 O O . SER B 1 729 ? 246.292 197.023 288.112 1.00 98.40 729 SER B O 1
ATOM 14013 N N . ARG B 1 730 ? 244.650 197.588 286.631 1.00 102.79 730 ARG B N 1
ATOM 14014 C CA . ARG B 1 730 ? 243.768 196.442 286.949 1.00 102.79 730 ARG B CA 1
ATOM 14015 C C . ARG B 1 730 ? 243.319 196.493 288.417 1.00 102.79 730 ARG B C 1
ATOM 14016 O O . ARG B 1 730 ? 243.716 195.599 289.162 1.00 102.79 730 ARG B O 1
ATOM 14024 N N . LYS B 1 731 ? 242.513 197.479 288.819 1.00 100.77 731 LYS B N 1
ATOM 14025 C CA . LYS B 1 731 ? 241.974 197.518 290.205 1.00 100.77 731 LYS B CA 1
ATOM 14026 C C . LYS B 1 731 ? 240.452 197.409 290.140 1.00 100.77 731 LYS B C 1
ATOM 14027 O O . LYS B 1 731 ? 239.949 197.290 289.018 1.00 100.77 731 LYS B O 1
ATOM 14033 N N . SER B 1 732 ? 239.743 197.437 291.277 1.00 100.83 732 SER B N 1
ATOM 14034 C CA . SER B 1 732 ? 238.272 197.198 291.266 1.00 100.83 732 SER B CA 1
ATOM 14035 C C . SER B 1 732 ? 237.534 198.152 292.200 1.00 100.83 732 SER B C 1
ATOM 14036 O O . SER B 1 732 ? 238.173 198.679 293.113 1.00 100.83 732 SER B O 1
ATOM 14039 N N . TYR B 1 733 ? 236.287 198.433 291.897 1.00 98.93 733 TYR B N 1
ATOM 14040 C CA . TYR B 1 733 ? 235.587 199.469 292.671 1.00 98.93 733 TYR B CA 1
ATOM 14041 C C . TYR B 1 733 ? 234.345 198.834 293.282 1.00 98.93 733 TYR B C 1
ATOM 14042 O O . TYR B 1 733 ? 233.876 197.825 292.742 1.00 98.93 733 TYR B O 1
ATOM 14051 N N . SER B 1 734 ? 233.834 199.415 294.363 1.00 99.63 734 SER B N 1
ATOM 14052 C CA . SER B 1 734 ? 232.672 198.837 295.067 1.00 99.63 734 SER B CA 1
ATOM 14053 C C . SER B 1 734 ? 231.786 199.980 295.516 1.00 99.63 734 SER B C 1
ATOM 14054 O O . SER B 1 734 ? 232.318 200.972 296.016 1.00 99.63 734 SER B O 1
ATOM 14057 N N . LEU B 1 735 ? 230.479 199.830 295.347 1.00 100.31 735 LEU B N 1
ATOM 14058 C CA . LEU B 1 735 ? 229.573 200.947 295.652 1.00 100.31 735 LEU B CA 1
ATOM 14059 C C . LEU B 1 735 ? 229.311 200.937 297.143 1.00 100.31 735 LEU B C 1
ATOM 14060 O O . LEU B 1 735 ? 228.220 200.524 297.516 1.00 100.31 735 LEU B O 1
ATOM 14065 N N . GLU B 1 736 ? 230.283 201.326 297.963 1.00 104.06 736 GLU B N 1
ATOM 14066 C CA . GLU B 1 736 ? 229.956 201.435 299.402 1.00 104.06 736 GLU B CA 1
ATOM 14067 C C . GLU B 1 736 ? 228.845 202.474 299.481 1.00 104.06 736 GLU B C 1
ATOM 14068 O O . GLU B 1 736 ? 229.144 203.640 299.214 1.00 104.06 736 GLU B O 1
ATOM 14074 N N . LYS B 1 737 ? 227.622 202.082 299.854 1.00 108.54 737 LYS B N 1
ATOM 14075 C CA . LYS B 1 737 ? 226.478 203.032 299.779 1.00 108.54 737 LYS B CA 1
ATOM 14076 C C . LYS B 1 737 ? 226.265 203.808 301.076 1.00 108.54 737 LYS B C 1
ATOM 14077 O O . LYS B 1 737 ? 225.131 204.211 301.327 1.00 108.54 737 LYS B O 1
ATOM 14083 N N . ASN B 1 738 ? 227.325 204.012 301.861 1.00 106.73 738 ASN B N 1
ATOM 14084 C CA . ASN B 1 738 ? 227.210 204.846 303.089 1.00 106.73 738 ASN B CA 1
ATOM 14085 C C . ASN B 1 738 ? 228.044 206.109 302.873 1.00 106.73 738 ASN B C 1
ATOM 14086 O O . ASN B 1 738 ? 228.257 206.854 303.849 1.00 106.73 738 ASN B O 1
ATOM 14091 N N . SER B 1 739 ? 228.488 206.333 301.634 1.00 98.71 739 SER B N 1
ATOM 14092 C CA . SER B 1 739 ? 229.336 207.512 301.322 1.00 98.71 739 SER B CA 1
ATOM 14093 C C . SER B 1 739 ? 228.500 208.574 300.601 1.00 98.71 739 SER B C 1
ATOM 14094 O O . SER B 1 739 ? 228.980 209.716 300.475 1.00 98.71 739 SER B O 1
ATOM 14097 N N . ILE B 1 740 ? 227.297 208.209 300.146 1.00 95.50 740 ILE B N 1
ATOM 14098 C CA . ILE B 1 740 ? 226.382 209.203 299.510 1.00 95.50 740 ILE B CA 1
ATOM 14099 C C . ILE B 1 740 ? 225.965 210.203 300.591 1.00 95.50 740 ILE B C 1
ATOM 14100 O O . ILE B 1 740 ? 225.194 209.804 301.485 1.00 95.50 740 ILE B O 1
ATOM 14105 N N . VAL B 1 741 ? 226.454 211.446 300.522 1.00 89.06 741 VAL B N 1
ATOM 14106 C CA . VAL B 1 741 ? 226.173 212.425 301.615 1.00 89.06 741 VAL B CA 1
ATOM 14107 C C . VAL B 1 741 ? 225.571 213.718 301.031 1.00 89.06 741 VAL B C 1
ATOM 14108 O O . VAL B 1 741 ? 225.770 213.925 299.817 1.00 89.06 741 VAL B O 1
ATOM 14112 N N . PRO B 1 742 ? 224.831 214.600 301.773 1.00 87.99 742 PRO B N 1
ATOM 14113 C CA . PRO B 1 742 ? 224.386 215.870 301.204 1.00 87.99 742 PRO B CA 1
ATOM 14114 C C . PRO B 1 742 ? 225.615 216.688 300.791 1.00 87.99 742 PRO B C 1
ATOM 14115 O O . PRO B 1 742 ? 226.603 216.674 301.510 1.00 87.99 742 PRO B O 1
ATOM 14119 N N . SER B 1 743 ? 225.556 217.333 299.629 1.00 88.49 743 SER B N 1
ATOM 14120 C CA . SER B 1 743 ? 226.691 218.196 299.221 1.00 88.49 743 SER B CA 1
ATOM 14121 C C . SER B 1 743 ? 226.164 219.456 298.551 1.00 88.49 743 SER B C 1
ATOM 14122 O O . SER B 1 743 ? 225.711 219.362 297.394 1.00 88.49 743 SER B O 1
ATOM 14125 N N . LEU B 1 744 ? 226.249 220.596 299.247 1.00 84.84 744 LEU B N 1
ATOM 14126 C CA . LEU B 1 744 ? 225.811 221.893 298.665 1.00 84.84 744 LEU B CA 1
ATOM 14127 C C . LEU B 1 744 ? 226.653 222.184 297.419 1.00 84.84 744 LEU B C 1
ATOM 14128 O O . LEU B 1 744 ? 227.815 222.610 297.574 1.00 84.84 744 LEU B O 1
ATOM 14133 N N . TYR B 1 745 ? 226.088 221.942 296.235 1.00 86.46 745 TYR B N 1
ATOM 14134 C CA . TYR B 1 745 ? 226.819 222.162 294.961 1.00 86.46 745 TYR B CA 1
ATOM 14135 C C . TYR B 1 745 ? 226.872 223.662 294.671 1.00 86.46 745 TYR B C 1
ATOM 14136 O O . TYR B 1 745 ? 227.977 224.231 294.663 1.00 86.46 745 TYR B O 1
ATOM 14145 N N . ARG B 1 746 ? 225.710 224.272 294.429 1.00 88.01 746 ARG B N 1
ATOM 14146 C CA . ARG B 1 746 ? 225.636 225.734 294.166 1.00 88.01 746 ARG B CA 1
ATOM 14147 C C . ARG B 1 746 ? 225.025 226.391 295.408 1.00 88.01 746 ARG B C 1
ATOM 14148 O O . ARG B 1 746 ? 224.593 225.635 296.295 1.00 88.01 746 ARG B O 1
ATOM 14156 N N . PRO B 1 747 ? 224.996 227.737 295.555 1.00 90.31 747 PRO B N 1
ATOM 14157 C CA . PRO B 1 747 ? 224.323 228.365 296.698 1.00 90.31 747 PRO B CA 1
ATOM 14158 C C . PRO B 1 747 ? 222.898 227.834 296.897 1.00 90.31 747 PRO B C 1
ATOM 14159 O O . PRO B 1 747 ? 222.135 227.874 295.943 1.00 90.31 747 PRO B O 1
ATOM 14163 N N . PHE B 1 748 ? 222.587 227.357 298.109 1.00 93.18 748 PHE B N 1
ATOM 14164 C CA . PHE B 1 748 ? 221.239 226.808 298.422 1.00 93.18 748 PHE B CA 1
ATOM 14165 C C . PHE B 1 748 ? 220.868 225.729 297.399 1.00 93.18 748 PHE B C 1
ATOM 14166 O O . PHE B 1 748 ? 219.723 225.745 296.903 1.00 93.18 748 PHE B O 1
ATOM 14174 N N . ASP B 1 749 ? 221.808 224.825 297.101 1.00 92.28 749 ASP B N 1
ATOM 14175 C CA . ASP B 1 749 ? 221.541 223.721 296.138 1.00 92.28 749 ASP B CA 1
ATOM 14176 C C . ASP B 1 749 ? 222.186 222.440 296.678 1.00 92.28 749 ASP B C 1
ATOM 14177 O O . ASP B 1 749 ? 223.211 222.009 296.119 1.00 92.28 749 ASP B O 1
ATOM 14182 N N . VAL B 1 750 ? 221.607 221.867 297.735 1.00 86.15 750 VAL B N 1
ATOM 14183 C CA . VAL B 1 750 ? 222.178 220.633 298.353 1.00 86.15 750 VAL B CA 1
ATOM 14184 C C . VAL B 1 750 ? 221.828 219.431 297.473 1.00 86.15 750 VAL B C 1
ATOM 14185 O O . VAL B 1 750 ? 220.649 219.028 297.467 1.00 86.15 750 VAL B O 1
ATOM 14189 N N . LEU B 1 751 ? 222.818 218.884 296.763 1.00 88.68 751 LEU B N 1
ATOM 14190 C CA . LEU B 1 751 ? 222.579 217.698 295.898 1.00 88.68 751 LEU B CA 1
ATOM 14191 C C . LEU B 1 751 ? 223.267 216.483 296.525 1.00 88.68 751 LEU B C 1
ATOM 14192 O O . LEU B 1 751 ? 224.478 216.581 296.804 1.00 88.68 751 LEU B O 1
ATOM 14197 N N . LYS B 1 752 ? 222.533 215.383 296.729 1.00 92.13 752 LYS B N 1
ATOM 14198 C CA . LYS B 1 752 ? 223.171 214.141 297.250 1.00 92.13 752 LYS B CA 1
ATOM 14199 C C . LYS B 1 752 ? 224.368 213.735 296.382 1.00 92.13 752 LYS B C 1
ATOM 14200 O O . LYS B 1 752 ? 224.166 213.561 295.163 1.00 92.13 752 LYS B O 1
ATOM 14206 N N . MET B 1 753 ? 225.563 213.583 296.974 1.00 92.75 753 MET B N 1
ATOM 14207 C CA . MET B 1 753 ? 226.736 213.269 296.105 1.00 92.75 753 MET B CA 1
ATOM 14208 C C . MET B 1 753 ? 227.555 212.110 296.642 1.00 92.75 753 MET B C 1
ATOM 14209 O O . MET B 1 753 ? 227.801 212.114 297.827 1.00 92.75 753 MET B O 1
ATOM 14214 N N . TYR B 1 754 ? 227.996 211.190 295.783 1.00 92.71 754 TYR B N 1
ATOM 14215 C CA . TYR B 1 754 ? 228.799 210.016 296.208 1.00 92.71 754 TYR B CA 1
ATOM 14216 C C . TYR B 1 754 ? 230.207 210.453 296.608 1.00 92.71 754 TYR B C 1
ATOM 14217 O O . TYR B 1 754 ? 231.086 210.425 295.758 1.00 92.71 754 TYR B O 1
ATOM 14226 N N . PHE B 1 755 ? 230.421 210.802 297.874 1.00 87.62 755 PHE B N 1
ATOM 14227 C CA . PHE B 1 755 ? 231.744 211.257 298.357 1.00 87.62 755 PHE B CA 1
ATOM 14228 C C . PHE B 1 755 ? 232.628 210.056 298.603 1.00 87.62 755 PHE B C 1
ATOM 14229 O O . PHE B 1 755 ? 232.621 209.573 299.723 1.00 87.62 755 PHE B O 1
ATOM 14237 N N . SER B 1 756 ? 233.375 209.604 297.610 1.00 87.31 756 SER B N 1
ATOM 14238 C CA . SER B 1 756 ? 234.306 208.495 297.869 1.00 87.31 756 SER B CA 1
ATOM 14239 C C . SER B 1 756 ? 235.544 208.715 297.032 1.00 87.31 756 SER B C 1
ATOM 14240 O O . SER B 1 756 ? 235.417 209.250 295.939 1.00 87.31 756 SER B O 1
ATOM 14243 N N . LYS B 1 757 ? 236.690 208.266 297.513 1.00 85.86 757 LYS B N 1
ATOM 14244 C CA . LYS B 1 757 ? 237.955 208.559 296.811 1.00 85.86 757 LYS B CA 1
ATOM 14245 C C . LYS B 1 757 ? 237.943 207.877 295.458 1.00 85.86 757 LYS B C 1
ATOM 14246 O O . LYS B 1 757 ? 238.622 208.357 294.554 1.00 85.86 757 LYS B O 1
ATOM 14252 N N . ASN B 1 758 ? 237.209 206.791 295.320 1.00 88.54 758 ASN B N 1
ATOM 14253 C CA . ASN B 1 758 ? 237.308 206.078 294.034 1.00 88.54 758 ASN B CA 1
ATOM 14254 C C . ASN B 1 758 ? 236.762 206.964 292.925 1.00 88.54 758 ASN B C 1
ATOM 14255 O O . ASN B 1 758 ? 237.396 207.013 291.879 1.00 88.54 758 ASN B O 1
ATOM 14260 N N . LEU B 1 759 ? 235.676 207.686 293.173 1.00 85.86 759 LEU B N 1
ATOM 14261 C CA . LEU B 1 759 ? 235.036 208.451 292.070 1.00 85.86 759 LEU B CA 1
ATOM 14262 C C . LEU B 1 759 ? 234.998 209.974 292.293 1.00 85.86 759 LEU B C 1
ATOM 14263 O O . LEU B 1 759 ? 234.150 210.609 291.681 1.00 85.86 759 LEU B O 1
ATOM 14268 N N . ASN B 1 760 ? 235.849 210.532 293.148 1.00 85.58 760 ASN B N 1
ATOM 14269 C CA . ASN B 1 760 ? 235.987 212.002 293.273 1.00 85.58 760 ASN B CA 1
ATOM 14270 C C . ASN B 1 760 ? 237.450 212.246 292.944 1.00 85.58 760 ASN B C 1
ATOM 14271 O O . ASN B 1 760 ? 238.276 211.687 293.652 1.00 85.58 760 ASN B O 1
ATOM 14276 N N . GLU B 1 761 ? 237.772 212.992 291.894 1.00 87.73 761 GLU B N 1
ATOM 14277 C CA . GLU B 1 761 ? 239.188 213.122 291.464 1.00 87.73 761 GLU B CA 1
ATOM 14278 C C . GLU B 1 761 ? 239.989 213.845 292.533 1.00 87.73 761 GLU B C 1
ATOM 14279 O O . GLU B 1 761 ? 240.984 213.267 292.979 1.00 87.73 761 GLU B O 1
ATOM 14285 N N . MET B 1 762 ? 239.547 215.020 292.970 1.00 89.71 762 MET B N 1
ATOM 14286 C CA . MET B 1 762 ? 240.293 215.699 294.057 1.00 89.71 762 MET B CA 1
ATOM 14287 C C . MET B 1 762 ? 239.328 216.083 295.166 1.00 89.71 762 MET B C 1
ATOM 14288 O O . MET B 1 762 ? 238.310 216.649 294.855 1.00 89.71 762 MET B O 1
ATOM 14293 N N . GLN B 1 763 ? 239.651 215.766 296.408 1.00 84.24 763 GLN B N 1
ATOM 14294 C CA . GLN B 1 763 ? 238.737 216.019 297.527 1.00 84.24 763 GLN B CA 1
ATOM 14295 C C . GLN B 1 763 ? 239.483 217.011 298.377 1.00 84.24 763 GLN B C 1
ATOM 14296 O O . GLN B 1 763 ? 238.990 217.371 299.425 1.00 84.24 763 GLN B O 1
ATOM 14302 N N . TYR B 1 764 ? 240.657 217.389 297.925 1.00 87.98 764 TYR B N 1
ATOM 14303 C CA . TYR B 1 764 ? 241.509 218.347 298.655 1.00 87.98 764 TYR B CA 1
ATOM 14304 C C . TYR B 1 764 ? 241.652 217.912 300.099 1.00 87.98 764 TYR B C 1
ATOM 14305 O O . TYR B 1 764 ? 242.068 216.782 300.327 1.00 87.98 764 TYR B O 1
ATOM 14314 N N . GLN B 1 765 ? 241.394 218.827 301.038 1.00 92.17 765 GLN B N 1
ATOM 14315 C CA . GLN B 1 765 ? 241.483 218.500 302.486 1.00 92.17 765 GLN B CA 1
ATOM 14316 C C . GLN B 1 765 ? 240.074 218.554 303.072 1.00 92.17 765 GLN B C 1
ATOM 14317 O O . GLN B 1 765 ? 239.949 218.770 304.289 1.00 92.17 765 GLN B O 1
ATOM 14323 N N . MET B 1 766 ? 239.059 218.365 302.225 1.00 91.18 766 MET B N 1
ATOM 14324 C CA . MET B 1 766 ? 237.654 218.329 302.714 1.00 91.18 766 MET B CA 1
ATOM 14325 C C . MET B 1 766 ? 237.442 217.230 303.767 1.00 91.18 766 MET B C 1
ATOM 14326 O O . MET B 1 766 ? 236.749 217.532 304.737 1.00 91.18 766 MET B O 1
ATOM 14331 N N . PRO B 1 767 ? 237.956 215.978 303.655 1.00 87.39 767 PRO B N 1
ATOM 14332 C CA . PRO B 1 767 ? 237.821 214.988 304.741 1.00 87.39 767 PRO B CA 1
ATOM 14333 C C . PRO B 1 767 ? 238.404 215.406 306.104 1.00 87.39 767 PRO B C 1
ATOM 14334 O O . PRO B 1 767 ? 238.089 214.760 307.080 1.00 87.39 767 PRO B O 1
ATOM 14338 N N . SER B 1 768 ? 239.242 216.446 306.148 1.00 92.22 768 SER B N 1
ATOM 14339 C CA . SER B 1 768 ? 239.781 216.942 307.443 1.00 92.22 768 SER B CA 1
ATOM 14340 C C . SER B 1 768 ? 238.855 218.026 308.008 1.00 92.22 768 SER B C 1
ATOM 14341 O O . SER B 1 768 ? 239.049 218.409 309.178 1.00 92.22 768 SER B O 1
ATOM 14344 N N . ILE B 1 769 ? 237.901 218.506 307.204 1.00 90.94 769 ILE B N 1
ATOM 14345 C CA . ILE B 1 769 ? 236.922 219.536 307.661 1.00 90.94 769 ILE B CA 1
ATOM 14346 C C . ILE B 1 769 ? 235.586 218.814 307.823 1.00 90.94 769 ILE B C 1
ATOM 14347 O O . ILE B 1 769 ? 234.963 218.955 308.891 1.00 90.94 769 ILE B O 1
ATOM 14352 N N . PHE B 1 770 ? 235.166 218.077 306.792 1.00 88.82 770 PHE B N 1
ATOM 14353 C CA . PHE B 1 770 ? 233.936 217.251 306.899 1.00 88.82 770 PHE B CA 1
ATOM 14354 C C . PHE B 1 770 ? 234.368 215.789 306.821 1.00 88.82 770 PHE B C 1
ATOM 14355 O O . PHE B 1 770 ? 234.496 215.256 305.700 1.00 88.82 770 PHE B O 1
ATOM 14363 N N . PRO B 1 771 ? 234.611 215.114 307.965 1.00 91.18 771 PRO B N 1
ATOM 14364 C CA . PRO B 1 771 ? 235.131 213.749 307.947 1.00 91.18 771 PRO B CA 1
ATOM 14365 C C . PRO B 1 771 ? 234.136 212.763 307.329 1.00 91.18 771 PRO B C 1
ATOM 14366 O O . PRO B 1 771 ? 233.015 212.734 307.801 1.00 91.18 771 PRO B O 1
ATOM 14370 N N . LYS B 1 772 ? 234.555 212.025 306.296 1.00 91.27 772 LYS B N 1
ATOM 14371 C CA . LYS B 1 772 ? 233.697 210.971 305.714 1.00 91.27 772 LYS B CA 1
ATOM 14372 C C . LYS B 1 772 ? 232.369 211.537 305.256 1.00 91.27 772 LYS B C 1
ATOM 14373 O O . LYS B 1 772 ? 231.424 210.761 305.178 1.00 91.27 772 LYS B O 1
ATOM 14379 N N . GLY B 1 773 ? 232.288 212.831 304.987 1.00 89.54 773 GLY B N 1
ATOM 14380 C CA . GLY B 1 773 ? 231.042 213.366 304.419 1.00 89.54 773 GLY B CA 1
ATOM 14381 C C . GLY B 1 773 ? 230.126 213.985 305.447 1.00 89.54 773 GLY B C 1
ATOM 14382 O O . GLY B 1 773 ? 229.304 214.821 305.064 1.00 89.54 773 GLY B O 1
ATOM 14383 N N . VAL B 1 774 ? 230.243 213.585 306.708 1.00 93.79 774 VAL B N 1
ATOM 14384 C CA . VAL B 1 774 ? 229.293 214.104 307.731 1.00 93.79 774 VAL B CA 1
ATOM 14385 C C . VAL B 1 774 ? 230.074 214.507 308.980 1.00 93.79 774 VAL B C 1
ATOM 14386 O O . VAL B 1 774 ? 230.859 213.690 309.478 1.00 93.79 774 VAL B O 1
ATOM 14390 N N . GLY B 1 775 ? 229.884 215.746 309.426 1.00 99.89 775 GLY B N 1
ATOM 14391 C CA . GLY B 1 775 ? 230.591 216.288 310.601 1.00 99.89 775 GLY B CA 1
ATOM 14392 C C . GLY B 1 775 ? 229.970 217.630 310.951 1.00 99.89 775 GLY B C 1
ATOM 14393 O O . GLY B 1 775 ? 229.345 218.248 310.074 1.00 99.89 775 GLY B O 1
ATOM 14394 N N . GLU B 1 776 ? 230.066 218.017 312.227 1.00 104.23 776 GLU B N 1
ATOM 14395 C CA . GLU B 1 776 ? 229.455 219.286 312.706 1.00 104.23 776 GLU B CA 1
ATOM 14396 C C . GLU B 1 776 ? 230.485 220.405 312.557 1.00 104.23 776 GLU B C 1
ATOM 14397 O O . GLU B 1 776 ? 230.885 220.985 313.586 1.00 104.23 776 GLU B O 1
ATOM 14403 N N . ASN B 1 777 ? 230.901 220.676 311.320 1.00 100.07 777 ASN B N 1
ATOM 14404 C CA . ASN B 1 777 ? 231.923 221.725 311.081 1.00 100.07 777 ASN B CA 1
ATOM 14405 C C . ASN B 1 777 ? 231.269 222.932 310.420 1.00 100.07 777 ASN B C 1
ATOM 14406 O O . ASN B 1 777 ? 230.197 222.766 309.805 1.00 100.07 777 ASN B O 1
ATOM 14411 N N . VAL B 1 778 ? 231.896 224.100 310.550 1.00 95.49 778 VAL B N 1
ATOM 14412 C CA . VAL B 1 778 ? 231.376 225.305 309.849 1.00 95.49 778 VAL B CA 1
ATOM 14413 C C . VAL B 1 778 ? 232.458 225.802 308.899 1.00 95.49 778 VAL B C 1
ATOM 14414 O O . VAL B 1 778 ? 233.560 226.126 309.380 1.00 95.49 778 VAL B O 1
ATOM 14418 N N . VAL B 1 779 ? 232.154 225.866 307.605 1.00 91.43 779 VAL B N 1
ATOM 14419 C CA . VAL B 1 779 ? 233.160 226.465 306.686 1.00 91.43 779 VAL B CA 1
ATOM 14420 C C . VAL B 1 779 ? 232.644 227.815 306.186 1.00 91.43 779 VAL B C 1
ATOM 14421 O O . VAL B 1 779 ? 231.474 227.891 305.749 1.00 91.43 779 VAL B O 1
ATOM 14425 N N . ILE B 1 780 ? 233.422 228.873 306.407 1.00 88.96 780 ILE B N 1
ATOM 14426 C CA . ILE B 1 780 ? 233.067 230.183 305.811 1.00 88.96 780 ILE B CA 1
ATOM 14427 C C . ILE B 1 780 ? 233.592 230.105 304.402 1.00 88.96 780 ILE B C 1
ATOM 14428 O O . ILE B 1 780 ? 234.788 230.150 304.229 1.00 88.96 780 ILE B O 1
ATOM 14433 N N . ALA B 1 781 ? 232.718 230.052 303.419 1.00 88.56 781 ALA B N 1
ATOM 14434 C CA . ALA B 1 781 ? 233.228 229.876 302.052 1.00 88.56 781 ALA B CA 1
ATOM 14435 C C . ALA B 1 781 ? 233.597 231.241 301.503 1.00 88.56 781 ALA B C 1
ATOM 14436 O O . ALA B 1 781 ? 232.769 232.127 301.632 1.00 88.56 781 ALA B O 1
ATOM 14438 N N . LEU B 1 782 ? 234.794 231.416 300.945 1.00 91.32 782 LEU B N 1
ATOM 14439 C CA . LEU B 1 782 ? 235.090 232.710 300.284 1.00 91.32 782 LEU B CA 1
ATOM 14440 C C . LEU B 1 782 ? 235.613 232.451 298.888 1.00 91.32 782 LEU B C 1
ATOM 14441 O O . LEU B 1 782 ? 236.288 231.444 298.705 1.00 91.32 782 LEU B O 1
ATOM 14446 N N . SER B 1 783 ? 235.349 233.366 297.966 1.00 88.63 783 SER B N 1
ATOM 14447 C CA . SER B 1 783 ? 235.876 233.229 296.594 1.00 88.63 783 SER B CA 1
ATOM 14448 C C . SER B 1 783 ? 237.387 233.234 296.668 1.00 88.63 783 SER B C 1
ATOM 14449 O O . SER B 1 783 ? 237.934 233.961 297.495 1.00 88.63 783 SER B O 1
ATOM 14452 N N . GLY B 1 784 ? 238.032 232.483 295.788 1.00 95.45 784 GLY B N 1
ATOM 14453 C CA . GLY B 1 784 ? 239.496 232.370 295.843 1.00 95.45 784 GLY B CA 1
ATOM 14454 C C . GLY B 1 784 ? 240.146 233.378 294.932 1.00 95.45 784 GLY B C 1
ATOM 14455 O O . GLY B 1 784 ? 239.497 234.373 294.601 1.00 95.45 784 GLY B O 1
ATOM 14456 N N . SER B 1 785 ? 241.424 233.165 294.602 1.00 94.08 785 SER B N 1
ATOM 14457 C CA . SER B 1 785 ? 242.175 234.157 293.791 1.00 94.08 785 SER B CA 1
ATOM 14458 C C . SER B 1 785 ? 242.915 233.447 292.651 1.00 94.08 785 SER B C 1
ATOM 14459 O O . SER B 1 785 ? 243.329 232.288 292.853 1.00 94.08 785 SER B O 1
ATOM 14462 N N . PRO B 1 786 ? 243.125 234.085 291.477 1.00 92.88 786 PRO B N 1
ATOM 14463 C CA . PRO B 1 786 ? 242.475 235.357 291.124 1.00 92.88 786 PRO B CA 1
ATOM 14464 C C . PRO B 1 786 ? 240.972 235.223 290.840 1.00 92.88 786 PRO B C 1
ATOM 14465 O O . PRO B 1 786 ? 240.599 234.410 290.012 1.00 92.88 786 PRO B O 1
ATOM 14469 N N . ALA B 1 787 ? 240.155 236.018 291.536 1.00 90.80 787 ALA B N 1
ATOM 14470 C CA . ALA B 1 787 ? 238.691 235.976 291.321 1.00 90.80 787 ALA B CA 1
ATOM 14471 C C . ALA B 1 787 ? 238.340 236.775 290.065 1.00 90.80 787 ALA B C 1
ATOM 14472 O O . ALA B 1 787 ? 239.149 237.634 289.665 1.00 90.80 787 ALA B O 1
ATOM 14474 N N . ALA B 1 788 ? 237.184 236.490 289.463 1.00 90.07 788 ALA B N 1
ATOM 14475 C CA . ALA B 1 788 ? 236.733 237.250 288.275 1.00 90.07 788 ALA B CA 1
ATOM 14476 C C . ALA B 1 788 ? 235.381 237.889 288.598 1.00 90.07 788 ALA B C 1
ATOM 14477 O O . ALA B 1 788 ? 235.059 238.933 287.996 1.00 90.07 788 ALA B O 1
ATOM 14479 N N . LYS B 1 789 ? 234.629 237.284 289.525 1.00 89.17 789 LYS B N 1
ATOM 14480 C CA . LYS B 1 789 ? 233.306 237.818 289.904 1.00 89.17 789 LYS B CA 1
ATOM 14481 C C . LYS B 1 789 ? 233.448 238.585 291.228 1.00 89.17 789 LYS B C 1
ATOM 14482 O O . LYS B 1 789 ? 234.464 238.342 291.879 1.00 89.17 789 LYS B O 1
ATOM 14488 N N . PRO B 1 790 ? 232.556 239.512 291.669 1.00 84.47 790 PRO B N 1
ATOM 14489 C CA . PRO B 1 790 ? 232.746 240.137 292.970 1.00 84.47 790 PRO B CA 1
ATOM 14490 C C . PRO B 1 790 ? 232.950 239.187 294.156 1.00 84.47 790 PRO B C 1
ATOM 14491 O O . PRO B 1 790 ? 232.421 238.109 294.119 1.00 84.47 790 PRO B O 1
ATOM 14495 N N . PHE B 1 791 ? 233.650 239.633 295.204 1.00 88.68 791 PHE B N 1
ATOM 14496 C CA . PHE B 1 791 ? 233.945 238.783 296.388 1.00 88.68 791 PHE B CA 1
ATOM 14497 C C . PHE B 1 791 ? 232.631 238.290 296.974 1.00 88.68 791 PHE B C 1
ATOM 14498 O O . PHE B 1 791 ? 231.650 239.041 296.950 1.00 88.68 791 PHE B O 1
ATOM 14506 N N . GLN B 1 792 ? 232.622 237.072 297.507 1.00 89.98 792 GLN B N 1
ATOM 14507 C CA . GLN B 1 792 ? 231.377 236.504 298.072 1.00 89.98 792 GLN B CA 1
ATOM 14508 C C . GLN B 1 792 ? 231.700 235.695 299.331 1.00 89.98 792 GLN B C 1
ATOM 14509 O O . GLN B 1 792 ? 232.838 235.234 299.438 1.00 89.98 792 GLN B O 1
ATOM 14515 N N . VAL B 1 793 ? 230.751 235.561 300.259 1.00 90.45 793 VAL B N 1
ATOM 14516 C CA . VAL B 1 793 ? 230.956 234.701 301.457 1.00 90.45 793 VAL B CA 1
ATOM 14517 C C . VAL B 1 793 ? 229.658 233.934 301.712 1.00 90.45 793 VAL B C 1
ATOM 14518 O O . VAL B 1 793 ? 228.611 234.526 301.461 1.00 90.45 793 VAL B O 1
ATOM 14522 N N . LEU B 1 794 ? 229.749 232.687 302.177 1.00 89.91 794 LEU B N 1
ATOM 14523 C CA . LEU B 1 794 ? 228.536 231.899 302.517 1.00 89.91 794 LEU B CA 1
ATOM 14524 C C . LEU B 1 794 ? 228.893 230.911 303.627 1.00 89.91 794 LEU B C 1
ATOM 14525 O O . LEU B 1 794 ? 229.745 230.046 303.386 1.00 89.91 794 LEU B O 1
ATOM 14530 N N . ALA B 1 795 ? 228.283 231.052 304.803 1.00 91.80 795 ALA B N 1
ATOM 14531 C CA . ALA B 1 795 ? 228.521 230.052 305.866 1.00 91.80 795 ALA B CA 1
ATOM 14532 C C . ALA B 1 795 ? 227.841 228.747 305.443 1.00 91.80 795 ALA B C 1
ATOM 14533 O O . ALA B 1 795 ? 226.607 228.760 305.267 1.00 91.80 795 ALA B O 1
ATOM 14535 N N . THR B 1 796 ? 228.621 227.680 305.236 1.00 89.42 796 THR B N 1
ATOM 14536 C CA . THR B 1 796 ? 228.035 226.360 304.875 1.00 89.42 796 THR B CA 1
ATOM 14537 C C . THR B 1 796 ? 228.295 225.357 306.000 1.00 89.42 796 THR B C 1
ATOM 14538 O O . THR B 1 796 ? 229.383 225.418 306.606 1.00 89.42 796 THR B O 1
ATOM 14542 N N . ASP B 1 797 ? 227.326 224.480 306.272 1.00 89.37 797 ASP B N 1
ATOM 14543 C CA . ASP B 1 797 ? 227.533 223.415 307.288 1.00 89.37 797 ASP B CA 1
ATOM 14544 C C . ASP B 1 797 ? 227.493 222.065 306.571 1.00 89.37 797 ASP B C 1
ATOM 14545 O O . ASP B 1 797 ? 227.404 221.033 307.266 1.00 89.37 797 ASP B O 1
ATOM 14550 N N . ILE B 1 798 ? 227.536 222.082 305.233 1.00 85.59 798 ILE B N 1
ATOM 14551 C CA . ILE B 1 798 ? 227.503 220.817 304.437 1.00 85.59 798 ILE B CA 1
ATOM 14552 C C . ILE B 1 798 ? 228.704 220.802 303.480 1.00 85.59 798 ILE B C 1
ATOM 14553 O O . ILE B 1 798 ? 229.090 221.895 303.119 1.00 85.59 798 ILE B O 1
ATOM 14558 N N . LEU B 1 799 ? 229.311 219.675 303.121 1.00 83.22 799 LEU B N 1
ATOM 14559 C CA . LEU B 1 799 ? 230.449 219.618 302.167 1.00 83.22 799 LEU B CA 1
ATOM 14560 C C . LEU B 1 799 ? 230.217 220.602 301.033 1.00 83.22 799 LEU B C 1
ATOM 14561 O O . LEU B 1 799 ? 229.312 220.375 300.252 1.00 83.22 799 LEU B O 1
ATOM 14566 N N . PRO B 1 800 ? 230.922 221.761 300.913 1.00 82.46 800 PRO B N 1
ATOM 14567 C CA . PRO B 1 800 ? 230.718 222.632 299.772 1.00 82.46 800 PRO B CA 1
ATOM 14568 C C . PRO B 1 800 ? 231.493 222.130 298.554 1.00 82.46 800 PRO B C 1
ATOM 14569 O O . PRO B 1 800 ? 232.317 221.279 298.706 1.00 82.46 800 PRO B O 1
ATOM 14573 N N . SER B 1 801 ? 231.189 222.653 297.372 1.00 84.53 801 SER B N 1
ATOM 14574 C CA . SER B 1 801 ? 231.858 222.173 296.142 1.00 84.53 801 SER B CA 1
ATOM 14575 C C . SER B 1 801 ? 232.783 223.272 295.647 1.00 84.53 801 SER B C 1
ATOM 14576 O O . SER B 1 801 ? 232.514 224.421 295.987 1.00 84.53 801 SER B O 1
ATOM 14579 N N . LEU B 1 802 ? 233.821 222.954 294.870 1.00 84.99 802 LEU B N 1
ATOM 14580 C CA . LEU B 1 802 ? 234.789 224.008 294.458 1.00 84.99 802 LEU B CA 1
ATOM 14581 C C . LEU B 1 802 ? 234.052 225.130 293.723 1.00 84.99 802 LEU B C 1
ATOM 14582 O O . LEU B 1 802 ? 234.411 226.304 293.923 1.00 84.99 802 LEU B O 1
ATOM 14587 N N . ASP B 1 803 ? 233.045 224.787 292.918 1.00 90.32 803 ASP B N 1
ATOM 14588 C CA . ASP B 1 803 ? 232.378 225.825 292.087 1.00 90.32 803 ASP B CA 1
ATOM 14589 C C . ASP B 1 803 ? 231.156 226.412 292.804 1.00 90.32 803 ASP B C 1
ATOM 14590 O O . ASP B 1 803 ? 230.297 226.978 292.102 1.00 90.32 803 ASP B O 1
ATOM 14595 N N . LEU B 1 804 ? 231.050 226.249 294.127 1.00 85.81 804 LEU B N 1
ATOM 14596 C CA . LEU B 1 804 ? 229.942 226.915 294.867 1.00 85.81 804 LEU B CA 1
ATOM 14597 C C . LEU B 1 804 ? 230.141 228.417 294.658 1.00 85.81 804 LEU B C 1
ATOM 14598 O O . LEU B 1 804 ? 229.184 229.083 294.212 1.00 85.81 804 LEU B O 1
ATOM 14603 N N . LEU B 1 805 ? 231.346 228.919 294.942 1.00 87.30 805 LEU B N 1
ATOM 14604 C CA . LEU B 1 805 ? 231.677 230.341 294.666 1.00 87.30 805 LEU B CA 1
ATOM 14605 C C . LEU B 1 805 ? 232.844 230.302 293.679 1.00 87.30 805 LEU B C 1
ATOM 14606 O O . LEU B 1 805 ? 233.279 229.182 293.348 1.00 87.30 805 LEU B O 1
ATOM 14611 N N . GLU B 1 806 ? 233.336 231.458 293.231 1.00 90.90 806 GLU B N 1
ATOM 14612 C CA . GLU B 1 806 ? 234.537 231.462 292.353 1.00 90.90 806 GLU B CA 1
ATOM 14613 C C . GLU B 1 806 ? 235.679 230.781 293.117 1.00 90.90 806 GLU B C 1
ATOM 14614 O O . GLU B 1 806 ? 236.094 231.342 294.130 1.00 90.90 806 GLU B O 1
ATOM 14620 N N . LYS B 1 807 ? 236.137 229.605 292.668 1.00 84.78 807 LYS B N 1
ATOM 14621 C CA . LYS B 1 807 ? 237.224 228.849 293.360 1.00 84.78 807 LYS B CA 1
ATOM 14622 C C . LYS B 1 807 ? 236.996 228.845 294.877 1.00 84.78 807 LYS B C 1
ATOM 14623 O O . LYS B 1 807 ? 237.841 229.417 295.591 1.00 84.78 807 LYS B O 1
ATOM 14629 N N . THR B 1 808 ? 235.926 228.199 295.350 1.00 85.91 808 THR B N 1
ATOM 14630 C CA . THR B 1 808 ? 235.583 228.205 296.800 1.00 85.91 808 THR B CA 1
ATOM 14631 C C . THR B 1 808 ? 236.785 227.827 297.668 1.00 85.91 808 THR B C 1
ATOM 14632 O O . THR B 1 808 ? 237.259 226.679 297.545 1.00 85.91 808 THR B O 1
ATOM 14636 N N . GLN B 1 809 ? 237.258 228.753 298.505 1.00 89.26 809 GLN B N 1
ATOM 14637 C CA . GLN B 1 809 ? 238.337 228.423 299.473 1.00 89.26 809 GLN B CA 1
ATOM 14638 C C . GLN B 1 809 ? 237.682 228.416 300.854 1.00 89.26 809 GLN B C 1
ATOM 14639 O O . GLN B 1 809 ? 237.394 229.515 301.366 1.00 89.26 809 GLN B O 1
ATOM 14645 N N . CYS B 1 810 ? 237.442 227.233 301.429 1.00 91.04 810 CYS B N 1
ATOM 14646 C CA . CYS B 1 810 ? 236.687 227.176 302.696 1.00 91.04 810 CYS B CA 1
ATOM 14647 C C . CYS B 1 810 ? 237.553 227.556 303.881 1.00 91.04 810 CYS B C 1
ATOM 14648 O O . CYS B 1 810 ? 238.739 227.251 303.840 1.00 91.04 810 CYS B O 1
ATOM 14651 N N . LEU B 1 811 ? 236.964 228.166 304.899 1.00 93.90 811 LEU B N 1
ATOM 14652 C CA . LEU B 1 811 ? 237.672 228.490 306.161 1.00 93.90 811 LEU B CA 1
ATOM 14653 C C . LEU B 1 811 ? 237.083 227.621 307.293 1.00 93.90 811 LEU B C 1
ATOM 14654 O O . LEU B 1 811 ? 236.143 228.078 307.898 1.00 93.90 811 LEU B O 1
ATOM 14659 N N . PRO B 1 812 ? 237.588 226.412 307.621 1.00 96.78 812 PRO B N 1
ATOM 14660 C CA . PRO B 1 812 ? 237.089 225.606 308.743 1.00 96.78 812 PRO B CA 1
ATOM 14661 C C . PRO B 1 812 ? 236.979 226.334 310.091 1.00 96.78 812 PRO B C 1
ATOM 14662 O O . PRO B 1 812 ? 237.607 227.362 310.257 1.00 96.78 812 PRO B O 1
ATOM 14666 N N . PHE B 1 813 ? 236.228 225.754 311.030 1.00 101.95 813 PHE B N 1
ATOM 14667 C CA . PHE B 1 813 ? 236.107 226.345 312.382 1.00 101.95 813 PHE B CA 1
ATOM 14668 C C . PHE B 1 813 ? 236.557 225.283 313.361 1.00 101.95 813 PHE B C 1
ATOM 14669 O O . PHE B 1 813 ? 236.940 225.622 314.469 1.00 101.95 813 PHE B O 1
ATOM 14677 N N . TYR B 1 814 ? 236.512 224.030 312.953 1.00 104.85 814 TYR B N 1
ATOM 14678 C CA . TYR B 1 814 ? 237.086 222.980 313.811 1.00 104.85 814 TYR B CA 1
ATOM 14679 C C . TYR B 1 814 ? 237.860 222.079 312.854 1.00 104.85 814 TYR B C 1
ATOM 14680 O O . TYR B 1 814 ? 237.526 222.096 311.695 1.00 104.85 814 TYR B O 1
ATOM 14689 N N . ARG B 1 815 ? 238.962 221.401 313.398 1.00 103.10 815 ARG B N 1
ATOM 14690 C CA . ARG B 1 815 ? 239.832 220.609 312.480 1.00 103.10 815 ARG B CA 1
ATOM 14691 C C . ARG B 1 815 ? 239.889 219.171 312.997 1.00 103.10 815 ARG B C 1
ATOM 14692 O O . ARG B 1 815 ? 240.001 219.000 314.219 1.00 103.10 815 ARG B O 1
ATOM 14700 N N . TYR B 1 816 ? 239.944 218.175 312.109 1.00 103.41 816 TYR B N 1
ATOM 14701 C CA . TYR B 1 816 ? 240.104 216.774 312.584 1.00 103.41 816 TYR B CA 1
ATOM 14702 C C . TYR B 1 816 ? 241.438 216.219 312.082 1.00 103.41 816 TYR B C 1
ATOM 14703 O O . TYR B 1 816 ? 241.698 216.281 310.867 1.00 103.41 816 TYR B O 1
ATOM 14712 N N . THR B 1 817 ? 242.253 215.694 313.000 1.00 112.11 817 THR B N 1
ATOM 14713 C CA . THR B 1 817 ? 243.568 215.120 312.613 1.00 112.11 817 THR B CA 1
ATOM 14714 C C . THR B 1 817 ? 243.370 213.668 312.168 1.00 112.11 817 THR B C 1
ATOM 14715 O O . THR B 1 817 ? 242.265 213.132 312.385 1.00 112.11 817 THR B O 1
ATOM 14719 N N . MET B 1 818 ? 244.400 213.065 311.570 1.00 115.81 818 MET B N 1
ATOM 14720 C CA . MET B 1 818 ? 244.314 211.642 311.146 1.00 115.81 818 MET B CA 1
ATOM 14721 C C . MET B 1 818 ? 243.999 210.787 312.374 1.00 115.81 818 MET B C 1
ATOM 14722 O O . MET B 1 818 ? 244.819 210.803 313.315 1.00 115.81 818 MET B O 1
ATOM 14727 N N . ASN B 1 819 ? 242.857 210.088 312.364 1.00 116.33 819 ASN B N 1
ATOM 14728 C CA . ASN B 1 819 ? 242.425 209.265 313.529 1.00 116.33 819 ASN B CA 1
ATOM 14729 C C . ASN B 1 819 ? 242.470 210.123 314.799 1.00 116.33 819 ASN B C 1
ATOM 14730 O O . ASN B 1 819 ? 243.046 209.659 315.802 1.00 116.33 819 ASN B O 1
ATOM 14735 N N . GLY B 1 820 ? 241.881 211.322 314.750 1.00 115.70 820 GLY B N 1
ATOM 14736 C CA . GLY B 1 820 ? 241.879 212.228 315.915 1.00 115.70 820 GLY B CA 1
ATOM 14737 C C . GLY B 1 820 ? 240.530 212.898 316.087 1.00 115.70 820 GLY B C 1
ATOM 14738 O O . GLY B 1 820 ? 239.667 212.713 315.206 1.00 115.70 820 GLY B O 1
ATOM 14739 N N . GLU B 1 821 ? 240.351 213.659 317.171 1.00 114.16 821 GLU B N 1
ATOM 14740 C CA . GLU B 1 821 ? 239.037 214.298 317.454 1.00 114.16 821 GLU B CA 1
ATOM 14741 C C . GLU B 1 821 ? 239.011 215.718 316.878 1.00 114.16 821 GLU B C 1
ATOM 14742 O O . GLU B 1 821 ? 239.879 216.036 316.040 1.00 114.16 821 GLU B O 1
ATOM 14748 N N . ARG B 1 822 ? 238.058 216.541 317.325 1.00 112.76 822 ARG B N 1
ATOM 14749 C CA . ARG B 1 822 ? 237.921 217.906 316.787 1.00 112.76 822 ARG B CA 1
ATOM 14750 C C . ARG B 1 822 ? 238.876 218.837 317.515 1.00 112.76 822 ARG B C 1
ATOM 14751 O O . ARG B 1 822 ? 239.033 218.678 318.723 1.00 112.76 822 ARG B O 1
ATOM 14759 N N . LEU B 1 823 ? 239.499 219.755 316.785 1.00 108.38 823 LEU B N 1
ATOM 14760 C CA . LEU B 1 823 ? 240.451 220.704 317.385 1.00 108.38 823 LEU B CA 1
ATOM 14761 C C . LEU B 1 823 ? 240.096 222.057 316.808 1.00 108.38 823 LEU B C 1
ATOM 14762 O O . LEU B 1 823 ? 240.021 222.144 315.596 1.00 108.38 823 LEU B O 1
ATOM 14767 N N . ASN B 1 824 ? 239.852 223.046 317.653 1.00 108.95 824 ASN B N 1
ATOM 14768 C CA . ASN B 1 824 ? 239.483 224.411 317.175 1.00 108.95 824 ASN B CA 1
ATOM 14769 C C . ASN B 1 824 ? 240.458 224.891 316.094 1.00 108.95 824 ASN B C 1
ATOM 14770 O O . ASN B 1 824 ? 241.676 224.928 316.364 1.00 108.95 824 ASN B O 1
ATOM 14775 N N . ASN B 1 825 ? 239.930 225.277 314.928 1.00 107.04 825 ASN B N 1
ATOM 14776 C CA . ASN B 1 825 ? 240.789 225.726 313.801 1.00 107.04 825 ASN B CA 1
ATOM 14777 C C . ASN B 1 825 ? 241.279 227.156 314.050 1.00 107.04 825 ASN B C 1
ATOM 14778 O O . ASN B 1 825 ? 242.435 227.451 313.681 1.00 107.04 825 ASN B O 1
ATOM 14783 N N . ILE B 1 826 ? 240.433 228.010 314.639 1.00 109.98 826 ILE B N 1
ATOM 14784 C CA . ILE B 1 826 ? 240.865 229.397 314.982 1.00 109.98 826 ILE B CA 1
ATOM 14785 C C . ILE B 1 826 ? 242.146 229.301 315.813 1.00 109.98 826 ILE B C 1
ATOM 14786 O O . ILE B 1 826 ? 242.131 228.582 316.829 1.00 109.98 826 ILE B O 1
ATOM 14791 N N . THR B 1 827 ? 243.149 230.065 315.396 1.00 116.34 827 THR B N 1
ATOM 14792 C CA . THR B 1 827 ? 244.453 230.092 316.087 1.00 116.34 827 THR B CA 1
ATOM 14793 C C . THR B 1 827 ? 244.311 230.777 317.445 1.00 116.34 827 THR B C 1
ATOM 14794 O O . THR B 1 827 ? 243.534 231.747 317.542 1.00 116.34 827 THR B O 1
ATOM 14798 N N . ASP B 1 828 ? 245.047 230.298 318.451 1.00 121.81 828 ASP B N 1
ATOM 14799 C CA . ASP B 1 828 ? 245.038 230.994 319.763 1.00 121.81 828 ASP B CA 1
ATOM 14800 C C . ASP B 1 828 ? 245.763 232.327 319.576 1.00 121.81 828 ASP B C 1
ATOM 14801 O O . ASP B 1 828 ? 245.491 233.250 320.352 1.00 121.81 828 ASP B O 1
ATOM 14806 N N . TYR B 1 829 ? 246.648 232.413 318.579 1.00 123.56 829 TYR B N 1
ATOM 14807 C CA . TYR B 1 829 ? 247.338 233.689 318.261 1.00 123.56 829 TYR B CA 1
ATOM 14808 C C . TYR B 1 829 ? 246.282 234.765 317.981 1.00 123.56 829 TYR B C 1
ATOM 14809 O O . TYR B 1 829 ? 246.389 235.867 318.554 1.00 123.56 829 TYR B O 1
ATOM 14818 N N . ALA B 1 830 ? 245.293 234.450 317.137 1.00 122.78 830 ALA B N 1
ATOM 14819 C CA . ALA B 1 830 ? 244.201 235.410 316.848 1.00 122.78 830 ALA B CA 1
ATOM 14820 C C . ALA B 1 830 ? 243.482 235.772 318.148 1.00 122.78 830 ALA B C 1
ATOM 14821 O O . ALA B 1 830 ? 243.307 236.974 318.397 1.00 122.78 830 ALA B O 1
ATOM 14823 N N . LEU B 1 831 ? 243.088 234.766 318.934 1.00 122.42 831 LEU B N 1
ATOM 14824 C CA . LEU B 1 831 ? 242.385 235.007 320.222 1.00 122.42 831 LEU B CA 1
ATOM 14825 C C . LEU B 1 831 ? 243.177 236.021 321.055 1.00 122.42 831 LEU B C 1
ATOM 14826 O O . LEU B 1 831 ? 242.575 237.028 321.471 1.00 122.42 831 LEU B O 1
ATOM 14831 N N . LYS B 1 832 ? 244.475 235.774 321.262 1.00 123.19 832 LYS B N 1
ATOM 14832 C CA . LYS B 1 832 ? 245.328 236.688 322.068 1.00 123.19 832 LYS B CA 1
ATOM 14833 C C . LYS B 1 832 ? 245.262 238.104 321.491 1.00 123.19 832 LYS B C 1
ATOM 14834 O O . LYS B 1 832 ? 244.883 239.018 322.241 1.00 123.19 832 LYS B O 1
ATOM 14840 N N . ALA B 1 833 ? 245.616 238.274 320.212 1.00 123.69 833 ALA B N 1
ATOM 14841 C CA . ALA B 1 833 ? 245.655 239.621 319.592 1.00 123.69 833 ALA B CA 1
ATOM 14842 C C . ALA B 1 833 ? 244.302 240.326 319.736 1.00 123.69 833 ALA B C 1
ATOM 14843 O O . ALA B 1 833 ? 244.298 241.514 320.105 1.00 123.69 833 ALA B O 1
ATOM 14845 N N . PHE B 1 834 ? 243.204 239.623 319.444 1.00 122.47 834 PHE B N 1
ATOM 14846 C CA . PHE B 1 834 ? 241.846 240.217 319.554 1.00 122.47 834 PHE B CA 1
ATOM 14847 C C . PHE B 1 834 ? 241.627 240.721 320.980 1.00 122.47 834 PHE B C 1
ATOM 14848 O O . PHE B 1 834 ? 241.312 241.910 321.149 1.00 122.47 834 PHE B O 1
ATOM 14856 N N . GLN B 1 835 ? 241.796 239.839 321.968 1.00 126.11 835 GLN B N 1
ATOM 14857 C CA . GLN B 1 835 ? 241.597 240.219 323.392 1.00 126.11 835 GLN B CA 1
ATOM 14858 C C . GLN B 1 835 ? 242.448 241.449 323.723 1.00 126.11 835 GLN B C 1
ATOM 14859 O O . GLN B 1 835 ? 241.897 242.395 324.305 1.00 126.11 835 GLN B O 1
ATOM 14865 N N . THR B 1 836 ? 243.734 241.431 323.362 1.00 125.10 836 THR B N 1
ATOM 14866 C CA . THR B 1 836 ? 244.651 242.560 323.676 1.00 125.10 836 THR B CA 1
ATOM 14867 C C . THR B 1 836 ? 244.102 243.861 323.082 1.00 125.10 836 THR B C 1
ATOM 14868 O O . THR B 1 836 ? 243.954 244.837 323.846 1.00 125.10 836 THR B O 1
ATOM 14872 N N . HIS B 1 837 ? 243.810 243.872 321.778 1.00 123.59 837 HIS B N 1
ATOM 14873 C CA . HIS B 1 837 ? 243.330 245.109 321.105 1.00 123.59 837 HIS B CA 1
ATOM 14874 C C . HIS B 1 837 ? 242.022 245.588 321.741 1.00 123.59 837 HIS B C 1
ATOM 14875 O O . HIS B 1 837 ? 241.918 246.796 322.032 1.00 123.59 837 HIS B O 1
ATOM 14882 N N . TYR B 1 838 ? 241.071 244.677 321.968 1.00 123.75 838 TYR B N 1
ATOM 14883 C CA . TYR B 1 838 ? 239.741 245.078 322.499 1.00 123.75 838 TYR B CA 1
ATOM 14884 C C . TYR B 1 838 ? 239.777 245.182 324.028 1.00 123.75 838 TYR B C 1
ATOM 14885 O O . TYR B 1 838 ? 238.682 245.297 324.614 1.00 123.75 838 TYR B O 1
ATOM 14894 N N . ALA B 1 839 ? 240.973 245.163 324.634 1.00 133.11 839 ALA B N 1
ATOM 14895 C CA . ALA B 1 839 ? 241.123 245.241 326.109 1.00 133.11 839 ALA B CA 1
ATOM 14896 C C . ALA B 1 839 ? 240.085 244.333 326.775 1.00 133.11 839 ALA B C 1
ATOM 14897 O O . ALA B 1 839 ? 239.458 244.776 327.757 1.00 133.11 839 ALA B O 1
ATOM 14899 N N . ASP B 1 840 ? 239.916 243.113 326.256 1.00 142.22 840 ASP B N 1
ATOM 14900 C CA . ASP B 1 840 ? 238.883 242.188 326.790 1.00 142.22 840 ASP B CA 1
ATOM 14901 C C . ASP B 1 840 ? 239.531 240.833 327.079 1.00 142.22 840 ASP B C 1
ATOM 14902 O O . ASP B 1 840 ? 240.751 240.718 326.867 1.00 142.22 840 ASP B O 1
ATOM 14907 N N . THR B 1 841 ? 238.753 239.869 327.578 1.00 142.90 841 THR B N 1
ATOM 14908 C CA . THR B 1 841 ? 239.261 238.494 327.827 1.00 142.90 841 THR B CA 1
ATOM 14909 C C . THR B 1 841 ? 238.109 237.529 327.544 1.00 142.90 841 THR B C 1
ATOM 14910 O O . THR B 1 841 ? 238.373 236.321 327.387 1.00 142.90 841 THR B O 1
ATOM 14914 N N . SER B 1 842 ? 236.916 238.099 327.407 1.00 133.26 842 SER B N 1
ATOM 14915 C CA . SER B 1 842 ? 235.711 237.300 327.101 1.00 133.26 842 SER B CA 1
ATOM 14916 C C . SER B 1 842 ? 235.760 236.830 325.651 1.00 133.26 842 SER B C 1
ATOM 14917 O O . SER B 1 842 ? 235.125 235.808 325.351 1.00 133.26 842 SER B O 1
ATOM 14920 N N . ILE B 1 843 ? 236.462 237.562 324.787 1.00 126.81 843 ILE B N 1
ATOM 14921 C CA . ILE B 1 843 ? 236.539 237.207 323.342 1.00 126.81 843 ILE B CA 1
ATOM 14922 C C . ILE B 1 843 ? 236.857 235.721 323.220 1.00 126.81 843 ILE B C 1
ATOM 14923 O O . ILE B 1 843 ? 237.924 235.319 323.689 1.00 126.81 843 ILE B O 1
ATOM 14928 N N . SER B 1 844 ? 235.944 234.940 322.643 1.00 119.98 844 SER B N 1
ATOM 14929 C CA . SER B 1 844 ? 236.212 233.502 322.444 1.00 119.98 844 SER B CA 1
ATOM 14930 C C . SER B 1 844 ? 236.330 233.206 320.958 1.00 119.98 844 SER B C 1
ATOM 14931 O O . SER B 1 844 ? 235.902 234.036 320.158 1.00 119.98 844 SER B O 1
ATOM 14934 N N . ARG B 1 845 ? 236.909 232.150 320.579 1.00 111.52 845 ARG B N 1
ATOM 14935 C CA . ARG B 1 845 ? 237.135 231.857 319.161 1.00 111.52 845 ARG B CA 1
ATOM 14936 C C . ARG B 1 845 ? 235.793 231.958 318.459 1.00 111.52 845 ARG B C 1
ATOM 14937 O O . ARG B 1 845 ? 235.741 232.590 317.413 1.00 111.52 845 ARG B O 1
ATOM 14945 N N . GLU B 1 846 ? 234.730 231.345 319.084 1.00 113.57 846 GLU B N 1
ATOM 14946 C CA . GLU B 1 846 ? 233.389 231.385 318.442 1.00 113.57 846 GLU B CA 1
ATOM 14947 C C . GLU B 1 846 ? 233.010 232.844 318.173 1.00 113.57 846 GLU B C 1
ATOM 14948 O O . GLU B 1 846 ? 232.525 233.128 317.069 1.00 113.57 846 GLU B O 1
ATOM 14954 N N . ASP B 1 847 ? 233.285 233.715 319.127 1.00 115.33 847 ASP B N 1
ATOM 14955 C CA . ASP B 1 847 ? 232.915 235.128 318.945 1.00 115.33 847 ASP B CA 1
ATOM 14956 C C . ASP B 1 847 ? 233.694 235.657 317.746 1.00 115.33 847 ASP B C 1
ATOM 14957 O O . ASP B 1 847 ? 233.096 236.378 316.931 1.00 115.33 847 ASP B O 1
ATOM 14962 N N . ILE B 1 848 ? 235.004 235.397 317.682 1.00 113.19 848 ILE B N 1
ATOM 14963 C CA . ILE B 1 848 ? 235.851 235.919 316.565 1.00 113.19 848 ILE B CA 1
ATOM 14964 C C . ILE B 1 848 ? 235.269 235.394 315.255 1.00 113.19 848 ILE B C 1
ATOM 14965 O O . ILE B 1 848 ? 235.107 236.193 314.323 1.00 113.19 848 ILE B O 1
ATOM 14970 N N . PHE B 1 849 ? 234.797 234.160 315.218 1.00 105.76 849 PHE B N 1
ATOM 14971 C CA . PHE B 1 849 ? 234.304 233.580 313.952 1.00 105.76 849 PHE B CA 1
ATOM 14972 C C . PHE B 1 849 ? 233.204 234.455 313.408 1.00 105.76 849 PHE B C 1
ATOM 14973 O O . PHE B 1 849 ? 233.185 234.767 312.224 1.00 105.76 849 PHE B O 1
ATOM 14981 N N . HIS B 1 850 ? 232.298 234.843 314.270 1.00 109.23 850 HIS B N 1
ATOM 14982 C CA . HIS B 1 850 ? 231.139 235.568 313.716 1.00 109.23 850 HIS B CA 1
ATOM 14983 C C . HIS B 1 850 ? 231.538 236.997 313.359 1.00 109.23 850 HIS B C 1
ATOM 14984 O O . HIS B 1 850 ? 230.838 237.612 312.548 1.00 109.23 850 HIS B O 1
ATOM 14991 N N . TYR B 1 851 ? 232.655 237.482 313.889 1.00 112.05 851 TYR B N 1
ATOM 14992 C CA . TYR B 1 851 ? 233.070 238.874 313.609 1.00 112.05 851 TYR B CA 1
ATOM 14993 C C . TYR B 1 851 ? 233.630 238.888 312.196 1.00 112.05 851 TYR B C 1
ATOM 14994 O O . TYR B 1 851 ? 233.261 239.759 311.415 1.00 112.05 851 TYR B O 1
ATOM 15003 N N . VAL B 1 852 ? 234.471 237.905 311.884 1.00 107.47 852 VAL B N 1
ATOM 15004 C CA . VAL B 1 852 ? 235.110 237.834 310.543 1.00 107.47 852 VAL B CA 1
ATOM 15005 C C . VAL B 1 852 ? 234.010 237.702 309.502 1.00 107.47 852 VAL B C 1
ATOM 15006 O O . VAL B 1 852 ? 234.034 238.456 308.540 1.00 107.47 852 VAL B O 1
ATOM 15010 N N . TYR B 1 853 ? 233.033 236.829 309.731 1.00 103.18 853 TYR B N 1
ATOM 15011 C CA . TYR B 1 853 ? 231.912 236.680 308.769 1.00 103.18 853 TYR B CA 1
ATOM 15012 C C . TYR B 1 853 ? 231.233 238.034 308.641 1.00 103.18 853 TYR B C 1
ATOM 15013 O O . TYR B 1 853 ? 230.730 238.386 307.561 1.00 103.18 853 TYR B O 1
ATOM 15022 N N . ALA B 1 854 ? 231.276 238.810 309.710 1.00 106.50 854 ALA B N 1
ATOM 15023 C CA . ALA B 1 854 ? 230.522 240.069 309.630 1.00 106.50 854 ALA B CA 1
ATOM 15024 C C . ALA B 1 854 ? 231.322 241.075 308.825 1.00 106.50 854 ALA B C 1
ATOM 15025 O O . ALA B 1 854 ? 230.767 241.673 307.914 1.00 106.50 854 ALA B O 1
ATOM 15027 N N . VAL B 1 855 ? 232.587 241.244 309.166 1.00 106.96 855 VAL B N 1
ATOM 15028 C CA . VAL B 1 855 ? 233.400 242.268 308.469 1.00 106.96 855 VAL B CA 1
ATOM 15029 C C . VAL B 1 855 ? 233.324 241.978 306.985 1.00 106.96 855 VAL B C 1
ATOM 15030 O O . VAL B 1 855 ? 232.996 242.881 306.244 1.00 106.96 855 VAL B O 1
ATOM 15034 N N . LEU B 1 856 ? 233.538 240.731 306.577 1.00 105.12 856 LEU B N 1
ATOM 15035 C CA . LEU B 1 856 ? 233.627 240.439 305.128 1.00 105.12 856 LEU B CA 1
ATOM 15036 C C . LEU B 1 856 ? 232.278 240.645 304.463 1.00 105.12 856 LEU B C 1
ATOM 15037 O O . LEU B 1 856 ? 232.228 240.539 303.235 1.00 105.12 856 LEU B O 1
ATOM 15042 N N . HIS B 1 857 ? 231.240 240.940 305.242 1.00 105.96 857 HIS B N 1
ATOM 15043 C CA . HIS B 1 857 ? 229.900 241.215 304.663 1.00 105.96 857 HIS B CA 1
ATOM 15044 C C . HIS B 1 857 ? 229.689 242.730 304.544 1.00 105.96 857 HIS B C 1
ATOM 15045 O O . HIS B 1 857 ? 228.755 243.129 303.853 1.00 105.96 857 HIS B O 1
ATOM 15052 N N . HIS B 1 858 ? 230.548 243.534 305.165 1.00 118.22 858 HIS B N 1
ATOM 15053 C CA . HIS B 1 858 ? 230.422 245.013 305.134 1.00 118.22 858 HIS B CA 1
ATOM 15054 C C . HIS B 1 858 ? 230.311 245.494 303.701 1.00 118.22 858 HIS B C 1
ATOM 15055 O O . HIS B 1 858 ? 231.072 245.036 302.868 1.00 118.22 858 HIS B O 1
ATOM 15062 N N . PRO B 1 859 ? 229.422 246.433 303.379 1.00 111.15 859 PRO B N 1
ATOM 15063 C CA . PRO B 1 859 ? 229.237 246.816 302.012 1.00 111.15 859 PRO B CA 1
ATOM 15064 C C . PRO B 1 859 ? 230.198 247.902 301.591 1.00 111.15 859 PRO B C 1
ATOM 15065 O O . PRO B 1 859 ? 229.972 248.480 300.564 1.00 111.15 859 PRO B O 1
ATOM 15069 N N . ALA B 1 860 ? 231.145 248.236 302.447 1.00 114.33 860 ALA B N 1
ATOM 15070 C CA . ALA B 1 860 ? 232.223 249.120 301.971 1.00 114.33 860 ALA B CA 1
ATOM 15071 C C . ALA B 1 860 ? 233.613 248.618 302.316 1.00 114.33 860 ALA B C 1
ATOM 15072 O O . ALA B 1 860 ? 234.525 249.296 301.951 1.00 114.33 860 ALA B O 1
ATOM 15074 N N . TYR B 1 861 ? 233.775 247.523 303.043 1.00 112.41 861 TYR B N 1
ATOM 15075 C CA . TYR B 1 861 ? 235.148 246.995 303.214 1.00 112.41 861 TYR B CA 1
ATOM 15076 C C . TYR B 1 861 ? 235.391 246.246 301.924 1.00 112.41 861 TYR B C 1
ATOM 15077 O O . TYR B 1 861 ? 236.529 246.143 301.508 1.00 112.41 861 TYR B O 1
ATOM 15086 N N . ARG B 1 862 ? 234.312 245.783 301.301 1.00 108.20 862 ARG B N 1
ATOM 15087 C CA . ARG B 1 862 ? 234.429 245.091 300.001 1.00 108.20 862 ARG B CA 1
ATOM 15088 C C . ARG B 1 862 ? 234.498 246.153 298.915 1.00 108.20 862 ARG B C 1
ATOM 15089 O O . ARG B 1 862 ? 235.026 245.847 297.853 1.00 108.20 862 ARG B O 1
ATOM 15097 N N . GLU B 1 863 ? 233.961 247.345 299.164 1.00 111.81 863 GLU B N 1
ATOM 15098 C CA . GLU B 1 863 ? 234.097 248.421 298.152 1.00 111.81 863 GLU B CA 1
ATOM 15099 C C . GLU B 1 863 ? 235.394 249.184 298.377 1.00 111.81 863 GLU B C 1
ATOM 15100 O O . GLU B 1 863 ? 236.067 249.452 297.376 1.00 111.81 863 GLU B O 1
ATOM 15106 N N . LYS B 1 864 ? 235.856 249.351 299.616 1.00 110.45 864 LYS B N 1
ATOM 15107 C CA . LYS B 1 864 ? 237.177 250.015 299.811 1.00 110.45 864 LYS B CA 1
ATOM 15108 C C . LYS B 1 864 ? 238.332 249.135 299.315 1.00 110.45 864 LYS B C 1
ATOM 15109 O O . LYS B 1 864 ? 239.354 249.714 298.902 1.00 110.45 864 LYS B O 1
ATOM 15115 N N . TYR B 1 865 ? 238.193 247.803 299.344 1.00 110.11 865 TYR B N 1
ATOM 15116 C CA . TYR B 1 865 ? 239.362 246.944 298.997 1.00 110.11 865 TYR B CA 1
ATOM 15117 C C . TYR B 1 865 ? 239.006 245.816 298.018 1.00 110.11 865 TYR B C 1
ATOM 15118 O O . TYR B 1 865 ? 239.590 244.731 298.169 1.00 110.11 865 TYR B O 1
ATOM 15127 N N . ALA B 1 866 ? 238.137 246.068 297.034 1.00 109.02 866 ALA B N 1
ATOM 15128 C CA . ALA B 1 866 ? 237.707 245.018 296.074 1.00 109.02 866 ALA B CA 1
ATOM 15129 C C . ALA B 1 866 ? 238.918 244.337 295.426 1.00 109.02 866 ALA B C 1
ATOM 15130 O O . ALA B 1 866 ? 239.067 243.098 295.589 1.00 109.02 866 ALA B O 1
ATOM 15132 N N . LEU B 1 867 ? 239.735 245.108 294.701 1.00 108.52 867 LEU B N 1
ATOM 15133 C CA . LEU B 1 867 ? 240.931 244.547 294.014 1.00 108.52 867 LEU B CA 1
ATOM 15134 C C . LEU B 1 867 ? 241.773 243.770 295.026 1.00 108.52 867 LEU B C 1
ATOM 15135 O O . LEU B 1 867 ? 242.148 242.635 294.714 1.00 108.52 867 LEU B O 1
ATOM 15140 N N . ASN B 1 868 ? 242.049 244.368 296.188 1.00 110.96 868 ASN B N 1
ATOM 15141 C CA . ASN B 1 868 ? 242.891 243.714 297.224 1.00 110.96 868 ASN B CA 1
ATOM 15142 C C . ASN B 1 868 ? 242.341 242.315 297.532 1.00 110.96 868 ASN B C 1
ATOM 15143 O O . ASN B 1 868 ? 243.113 241.347 297.405 1.00 110.96 868 ASN B O 1
ATOM 15148 N N . LEU B 1 869 ? 241.028 242.219 297.690 1.00 107.14 869 LEU B N 1
ATOM 15149 C CA . LEU B 1 869 ? 240.402 240.905 297.943 1.00 107.14 869 LEU B CA 1
ATOM 15150 C C . LEU B 1 869 ? 240.499 240.077 296.665 1.00 107.14 869 LEU B C 1
ATOM 15151 O O . LEU B 1 869 ? 240.667 238.855 296.778 1.00 107.14 869 LEU B O 1
ATOM 15156 N N . ARG B 1 870 ? 240.410 240.714 295.493 1.00 104.65 870 ARG B N 1
ATOM 15157 C CA . ARG B 1 870 ? 240.424 239.971 294.202 1.00 104.65 870 ARG B CA 1
ATOM 15158 C C . ARG B 1 870 ? 241.8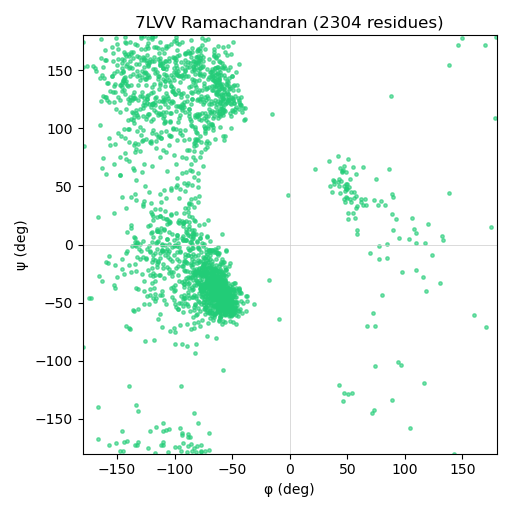66 239.684 293.794 1.00 104.65 870 ARG B C 1
ATOM 15159 O O . ARG B 1 870 ? 242.142 239.657 292.589 1.00 104.65 870 ARG B O 1
ATOM 15167 N N . GLN B 1 871 ? 242.738 239.487 294.773 1.00 104.05 871 GLN B N 1
ATOM 15168 C CA . GLN B 1 871 ? 244.153 239.214 294.487 1.00 104.05 871 GLN B CA 1
ATOM 15169 C C . GLN B 1 871 ? 244.690 238.395 295.643 1.00 104.05 871 GLN B C 1
ATOM 15170 O O . GLN B 1 871 ? 245.531 237.529 295.369 1.00 104.05 871 GLN B O 1
ATOM 15176 N N . GLU B 1 872 ? 244.223 238.639 296.872 1.00 107.44 872 GLU B N 1
ATOM 15177 C CA . GLU B 1 872 ? 244.808 237.774 297.932 1.00 107.44 872 GLU B CA 1
ATOM 15178 C C . GLU B 1 872 ? 243.879 237.585 299.129 1.00 107.44 872 GLU B C 1
ATOM 15179 O O . GLU B 1 872 ? 243.008 238.429 299.325 1.00 107.44 872 GLU B O 1
ATOM 15185 N N . PHE B 1 873 ? 244.159 236.598 299.987 1.00 105.21 873 PHE B N 1
ATOM 15186 C CA . PHE B 1 873 ? 243.303 236.308 301.173 1.00 105.21 873 PHE B CA 1
ATOM 15187 C C . PHE B 1 873 ? 242.903 237.583 301.928 1.00 105.21 873 PHE B C 1
ATOM 15188 O O . PHE B 1 873 ? 243.791 238.358 302.335 1.00 105.21 873 PHE B O 1
ATOM 15196 N N . PRO B 1 874 ? 241.591 237.808 302.160 1.00 110.82 874 PRO B N 1
ATOM 15197 C CA . PRO B 1 874 ? 241.088 239.033 302.819 1.00 110.82 874 PRO B CA 1
ATOM 15198 C C . PRO B 1 874 ? 241.591 239.431 304.217 1.00 110.82 874 PRO B C 1
ATOM 15199 O O . PRO B 1 874 ? 240.939 239.071 305.179 1.00 110.82 874 PRO B O 1
ATOM 15203 N N . ARG B 1 875 ? 242.672 240.213 304.299 1.00 110.49 875 ARG B N 1
ATOM 15204 C CA . ARG B 1 875 ? 243.186 240.709 305.607 1.00 110.49 875 ARG B CA 1
ATOM 15205 C C . ARG B 1 875 ? 242.050 241.415 306.359 1.00 110.49 875 ARG B C 1
ATOM 15206 O O . ARG B 1 875 ? 241.462 242.341 305.773 1.00 110.49 875 ARG B O 1
ATOM 15214 N N . ILE B 1 876 ? 241.784 241.046 307.622 1.00 114.77 876 ILE B N 1
ATOM 15215 C CA . ILE B 1 876 ? 240.587 241.610 308.313 1.00 114.77 876 ILE B CA 1
ATOM 15216 C C . ILE B 1 876 ? 240.940 242.845 309.150 1.00 114.77 876 ILE B C 1
ATOM 15217 O O . ILE B 1 876 ? 242.043 242.829 309.711 1.00 114.77 876 ILE B O 1
ATOM 15222 N N . PRO B 1 877 ? 240.102 243.915 309.301 1.00 113.43 877 PRO B N 1
ATOM 15223 C CA . PRO B 1 877 ? 240.477 245.022 310.194 1.00 113.43 877 PRO B CA 1
ATOM 15224 C C . PRO B 1 877 ? 240.208 244.802 311.683 1.00 113.43 877 PRO B C 1
ATOM 15225 O O . PRO B 1 877 ? 239.710 243.770 312.024 1.00 113.43 877 PRO B O 1
ATOM 15229 N N . PHE B 1 878 ? 240.508 245.797 312.517 1.00 118.51 878 PHE B N 1
ATOM 15230 C CA . PHE B 1 878 ? 240.202 245.707 313.964 1.00 118.51 878 PHE B CA 1
ATOM 15231 C C . PHE B 1 878 ? 239.249 246.846 314.297 1.00 118.51 878 PHE B C 1
ATOM 15232 O O . PHE B 1 878 ? 239.678 247.739 315.028 1.00 118.51 878 PHE B O 1
ATOM 15240 N N . TYR B 1 879 ? 238.017 246.811 313.786 1.00 121.00 879 TYR B N 1
ATOM 15241 C CA . TYR B 1 879 ? 236.996 247.881 313.965 1.00 121.00 879 TYR B CA 1
ATOM 15242 C C . TYR B 1 879 ? 236.733 248.218 315.437 1.00 121.00 879 TYR B C 1
ATOM 15243 O O . TYR B 1 879 ? 237.045 247.399 316.304 1.00 121.00 879 TYR B O 1
ATOM 15252 N N . PRO B 1 880 ? 236.106 249.370 315.769 1.00 121.30 880 PRO B N 1
ATOM 15253 C CA . PRO B 1 880 ? 235.915 249.774 317.175 1.00 121.30 880 PRO B CA 1
ATOM 15254 C C . PRO B 1 880 ? 234.700 249.374 318.035 1.00 121.30 880 PRO B C 1
ATOM 15255 O O . PRO B 1 880 ? 234.379 250.157 318.902 1.00 121.30 880 PRO B O 1
ATOM 15259 N N . GLU B 1 881 ? 234.080 248.204 317.827 1.00 119.84 881 GLU B N 1
ATOM 15260 C CA . GLU B 1 881 ? 232.942 247.730 318.675 1.00 119.84 881 GLU B CA 1
ATOM 15261 C C . GLU B 1 881 ? 232.739 246.224 318.489 1.00 119.84 881 GLU B C 1
ATOM 15262 O O . GLU B 1 881 ? 231.750 245.846 317.833 1.00 119.84 881 GLU B O 1
ATOM 15268 N N . PHE B 1 882 ? 233.613 245.397 319.067 1.00 118.50 882 PHE B N 1
ATOM 15269 C CA . PHE B 1 882 ? 233.539 243.932 318.833 1.00 118.50 882 PHE B CA 1
ATOM 15270 C C . PHE B 1 882 ? 232.095 243.468 318.940 1.00 118.50 882 PHE B C 1
ATOM 15271 O O . PHE B 1 882 ? 231.581 242.903 317.978 1.00 118.50 882 PHE B O 1
ATOM 15279 N N . GLY B 1 883 ? 231.467 243.729 320.076 1.00 116.75 883 GLY B N 1
ATOM 15280 C CA . GLY B 1 883 ? 230.092 243.254 320.292 1.00 116.75 883 GLY B CA 1
ATOM 15281 C C . GLY B 1 883 ? 229.149 243.556 319.145 1.00 116.75 883 GLY B C 1
ATOM 15282 O O . GLY B 1 883 ? 228.512 242.608 318.667 1.00 116.75 883 GLY B O 1
ATOM 15283 N N . ARG B 1 884 ? 229.018 244.821 318.744 1.00 116.34 884 ARG B N 1
ATOM 15284 C CA . ARG B 1 884 ? 228.017 245.166 317.708 1.00 116.34 884 ARG B CA 1
ATOM 15285 C C . ARG B 1 884 ? 228.249 244.269 316.507 1.00 116.34 884 ARG B C 1
ATOM 15286 O O . ARG B 1 884 ? 227.309 243.577 316.065 1.00 116.34 884 ARG B O 1
ATOM 15294 N N . TRP B 1 885 ? 229.478 244.277 316.019 1.00 115.59 885 TRP B N 1
ATOM 15295 C CA . TRP B 1 885 ? 229.792 243.465 314.827 1.00 115.59 885 TRP B CA 1
ATOM 15296 C C . TRP B 1 885 ? 229.535 241.995 315.139 1.00 115.59 885 TRP B C 1
ATOM 15297 O O . TRP B 1 885 ? 228.961 241.317 314.284 1.00 115.59 885 TRP B O 1
ATOM 15308 N N . ALA B 1 886 ? 229.909 241.530 316.327 1.00 112.57 886 ALA B N 1
ATOM 15309 C CA . ALA B 1 886 ? 229.809 240.088 316.642 1.00 112.57 886 ALA B CA 1
ATOM 15310 C C . ALA B 1 886 ? 228.373 239.591 316.569 1.00 112.57 886 ALA B C 1
ATOM 15311 O O . ALA B 1 886 ? 228.173 238.442 316.161 1.00 112.57 886 ALA B O 1
ATOM 15313 N N . ALA B 1 887 ? 227.414 240.408 316.979 1.00 115.50 887 ALA B N 1
ATOM 15314 C CA . ALA B 1 887 ? 226.024 239.914 317.016 1.00 115.50 887 ALA B CA 1
ATOM 15315 C C . ALA B 1 887 ? 225.584 239.542 315.607 1.00 115.50 887 ALA B C 1
ATOM 15316 O O . ALA B 1 887 ? 224.809 238.586 315.463 1.00 115.50 887 ALA B O 1
ATOM 15318 N N . TRP B 1 888 ? 226.100 240.241 314.609 1.00 116.34 888 TRP B N 1
ATOM 15319 C CA . TRP B 1 888 ? 225.602 240.024 313.233 1.00 116.34 888 TRP B CA 1
ATOM 15320 C C . TRP B 1 888 ? 225.876 238.624 312.658 1.00 116.34 888 TRP B C 1
ATOM 15321 O O . TRP B 1 888 ? 224.888 237.964 312.296 1.00 116.34 888 TRP B O 1
ATOM 15332 N N . GLY B 1 889 ? 227.128 238.186 312.549 1.00 108.55 889 GLY B N 1
ATOM 15333 C CA . GLY B 1 889 ? 227.568 236.929 311.915 1.00 108.55 889 GLY B CA 1
ATOM 15334 C C . GLY B 1 889 ? 226.693 235.757 312.315 1.00 108.55 889 GLY B C 1
ATOM 15335 O O . GLY B 1 889 ? 226.445 234.899 311.456 1.00 108.55 889 GLY B O 1
ATOM 15336 N N . ARG B 1 890 ? 226.245 235.723 313.574 1.00 111.26 890 ARG B N 1
ATOM 15337 C CA . ARG B 1 890 ? 225.366 234.624 314.057 1.00 111.26 890 ARG B CA 1
ATOM 15338 C C . ARG B 1 890 ? 224.034 234.643 313.297 1.00 111.26 890 ARG B C 1
ATOM 15339 O O . ARG B 1 890 ? 223.621 233.568 312.824 1.00 111.26 890 ARG B O 1
ATOM 15347 N N . GLU B 1 891 ? 223.387 235.811 313.199 1.00 110.33 891 GLU B N 1
ATOM 15348 C CA . GLU B 1 891 ? 222.088 235.927 312.486 1.00 110.33 891 GLU B CA 1
ATOM 15349 C C . GLU B 1 891 ? 222.288 235.454 311.046 1.00 110.33 891 GLU B C 1
ATOM 15350 O O . GLU B 1 891 ? 221.543 234.551 310.615 1.00 110.33 891 GLU B O 1
ATOM 15356 N N . LEU B 1 892 ? 223.257 236.045 310.341 1.00 106.39 892 LEU B N 1
ATOM 15357 C CA . LEU B 1 892 ? 223.565 235.636 308.940 1.00 106.39 892 LEU B CA 1
ATOM 15358 C C . LEU B 1 892 ? 223.750 234.119 308.862 1.00 106.39 892 LEU B C 1
ATOM 15359 O O . LEU B 1 892 ? 223.082 233.491 308.020 1.00 106.39 892 LEU B O 1
ATOM 15364 N N . MET B 1 893 ? 224.625 233.561 309.702 1.00 103.16 893 MET B N 1
ATOM 15365 C CA . MET B 1 893 ? 224.924 232.105 309.656 1.00 103.16 893 MET B CA 1
ATOM 15366 C C . MET B 1 893 ? 223.624 231.301 309.715 1.00 103.16 893 MET B C 1
ATOM 15367 O O . MET B 1 893 ? 223.393 230.516 308.784 1.00 103.16 893 MET B O 1
ATOM 15372 N N . ALA B 1 894 ? 222.808 231.508 310.756 1.00 105.72 894 ALA B N 1
ATOM 15373 C CA . ALA B 1 894 ? 221.559 230.729 310.937 1.00 105.72 894 ALA B CA 1
ATOM 15374 C C . ALA B 1 894 ? 220.684 230.776 309.679 1.00 105.72 894 ALA B C 1
ATOM 15375 O O . ALA B 1 894 ? 220.091 229.734 309.342 1.00 105.72 894 ALA B O 1
ATOM 15377 N N . LEU B 1 895 ? 220.602 231.933 309.014 1.00 102.19 895 LEU B N 1
ATOM 15378 C CA . LEU B 1 895 ? 219.728 232.081 307.818 1.00 102.19 895 LEU B CA 1
ATOM 15379 C C . LEU B 1 895 ? 220.136 231.080 306.731 1.00 102.19 895 LEU B C 1
ATOM 15380 O O . LEU B 1 895 ? 219.236 230.544 306.075 1.00 102.19 895 LEU B O 1
ATOM 15385 N N . HIS B 1 896 ? 221.439 230.856 306.543 1.00 101.34 896 HIS B N 1
ATOM 15386 C CA . HIS B 1 896 ? 221.910 229.950 305.461 1.00 101.34 896 HIS B CA 1
ATOM 15387 C C . HIS B 1 896 ? 222.060 228.525 305.999 1.00 101.34 896 HIS B C 1
ATOM 15388 O O . HIS B 1 896 ? 221.855 227.578 305.219 1.00 101.34 896 HIS B O 1
ATOM 15395 N N . ILE B 1 897 ? 222.685 228.491 307.170 1.00 100.21 897 ILE B N 1
ATOM 15396 C CA . ILE B 1 897 ? 222.842 227.196 307.854 1.00 100.21 897 ILE B CA 1
ATOM 15397 C C . ILE B 1 897 ? 221.410 226.692 307.999 1.00 100.21 897 ILE B C 1
ATOM 15398 O O . ILE B 1 897 ? 221.213 225.487 308.203 1.00 100.21 897 ILE B O 1
ATOM 15403 N N . GLY B 1 898 ? 220.403 227.550 307.807 1.00 104.16 898 GLY B N 1
ATOM 15404 C CA . GLY B 1 898 ? 219.004 227.116 308.003 1.00 104.16 898 GLY B CA 1
ATOM 15405 C C . GLY 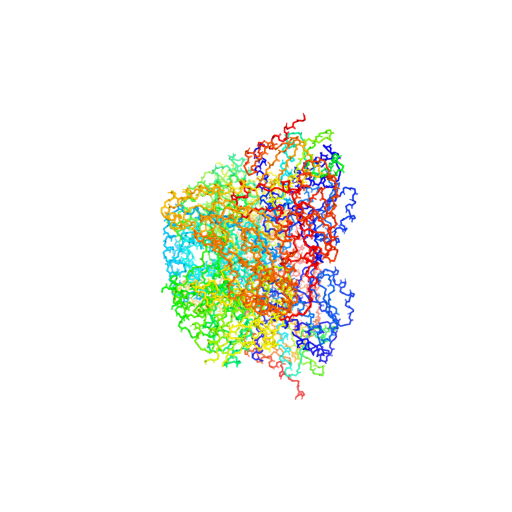B 1 898 ? 218.040 227.822 307.068 1.00 104.16 898 GLY B C 1
ATOM 15406 O O . GLY B 1 898 ? 217.121 228.496 307.569 1.00 104.16 898 GLY B O 1
ATOM 15407 N N . PHE B 1 899 ? 218.231 227.665 305.754 1.00 105.06 899 PHE B N 1
ATOM 15408 C CA . PHE B 1 899 ? 217.342 228.313 304.753 1.00 105.06 899 PHE B CA 1
ATOM 15409 C C . PHE B 1 899 ? 216.053 227.502 304.606 1.00 105.06 899 PHE B C 1
ATOM 15410 O O . PHE B 1 899 ? 215.094 228.018 304.012 1.00 105.06 899 PHE B O 1
ATOM 15418 N N . GLU B 1 900 ? 216.043 226.275 305.130 1.00 109.82 900 GLU B N 1
ATOM 15419 C CA . GLU B 1 900 ? 214.837 225.410 305.062 1.00 109.82 900 GLU B CA 1
ATOM 15420 C C . GLU B 1 900 ? 214.150 225.414 306.432 1.00 109.82 900 GLU B C 1
ATOM 15421 O O . GLU B 1 900 ? 213.441 224.434 306.732 1.00 109.82 900 GLU B O 1
ATOM 15427 N N . SER B 1 901 ? 214.345 226.477 307.220 1.00 112.69 901 SER B N 1
ATOM 15428 C CA . SER B 1 901 ? 213.773 226.529 308.590 1.00 112.69 901 SER B CA 1
ATOM 15429 C C . SER B 1 901 ? 213.263 227.939 308.903 1.00 112.69 901 SER B C 1
ATOM 15430 O O . SER B 1 901 ? 212.657 228.119 309.976 1.00 112.69 901 SER B O 1
ATOM 15433 N N . VAL B 1 902 ? 213.500 228.897 308.003 1.00 113.30 902 VAL B N 1
ATOM 15434 C CA . VAL B 1 902 ? 213.081 230.312 308.243 1.00 113.30 902 VAL B CA 1
ATOM 15435 C C . VAL B 1 902 ? 211.573 230.433 307.991 1.00 113.30 902 VAL B C 1
ATOM 15436 O O . VAL B 1 902 ? 211.033 229.570 307.270 1.00 113.30 902 VAL B O 1
ATOM 15440 N N . ALA B 1 903 ? 210.939 231.449 308.444 1.00 112.40 903 ALA B N 1
ATOM 15441 C CA . ALA B 1 903 ? 209.485 231.661 308.269 1.00 112.40 903 ALA B CA 1
ATOM 15442 C C . ALA B 1 903 ? 209.196 232.120 306.849 1.00 112.40 903 ALA B C 1
ATOM 15443 O O . ALA B 1 903 ? 209.552 233.258 306.523 1.00 112.40 903 ALA B O 1
ATOM 15445 N N . PRO B 1 904 ? 208.512 231.323 306.016 1.00 109.59 904 PRO B N 1
ATOM 15446 C CA . PRO B 1 904 ? 208.332 231.675 304.626 1.00 109.59 904 PRO B CA 1
ATOM 15447 C C . PRO B 1 904 ? 207.818 233.079 304.365 1.00 109.59 904 PRO B C 1
ATOM 15448 O O . PRO B 1 904 ? 207.013 233.567 305.108 1.00 109.59 904 PRO B O 1
ATOM 15452 N N . TYR B 1 905 ? 208.291 233.661 303.277 1.00 112.16 905 TYR B N 1
ATOM 15453 C CA . TYR B 1 905 ? 207.726 234.972 302.916 1.00 112.16 905 TYR B CA 1
ATOM 15454 C C . TYR B 1 905 ? 206.332 234.784 302.284 1.00 112.16 905 TYR B C 1
ATOM 15455 O O . TYR B 1 905 ? 206.263 234.032 301.311 1.00 112.16 905 TYR B O 1
ATOM 15464 N N . PRO B 1 906 ? 205.223 235.417 302.766 1.00 116.99 906 PRO B N 1
ATOM 15465 C CA . PRO B 1 906 ? 203.914 235.337 302.105 1.00 116.99 906 PRO B CA 1
ATOM 15466 C C . PRO B 1 906 ? 203.989 235.677 300.607 1.00 116.99 906 PRO B C 1
ATOM 15467 O O . PRO B 1 906 ? 204.033 236.848 300.274 1.00 116.99 906 PRO B O 1
ATOM 15471 N N . LEU B 1 907 ? 203.998 234.653 299.747 1.00 117.05 907 LEU B N 1
ATOM 15472 C CA . LEU B 1 907 ? 204.091 234.876 298.277 1.00 117.05 907 LEU B CA 1
ATOM 15473 C C . LEU B 1 907 ? 202.803 234.377 297.619 1.00 117.05 907 LEU B C 1
ATOM 15474 O O . LEU B 1 907 ? 202.546 233.159 297.684 1.00 117.05 907 LEU B O 1
ATOM 15479 N N . LYS B 1 908 ? 202.004 235.264 297.038 1.00 117.38 908 LYS B N 1
ATOM 15480 C CA . LYS B 1 908 ? 200.694 234.862 296.482 1.00 117.38 908 LYS B CA 1
ATOM 15481 C C . LYS B 1 908 ? 200.892 233.900 295.328 1.00 117.38 908 LYS B C 1
ATOM 15482 O O . LYS B 1 908 ? 201.659 234.242 294.435 1.00 117.38 908 LYS B O 1
ATOM 15488 N N . ARG B 1 909 ? 200.174 232.781 295.338 1.00 117.55 909 ARG B N 1
ATOM 15489 C CA . ARG B 1 909 ? 200.236 231.810 294.222 1.00 117.55 909 ARG B CA 1
ATOM 15490 C C . ARG B 1 909 ? 199.075 232.111 293.279 1.00 117.55 909 ARG B C 1
ATOM 15491 O O . ARG B 1 909 ? 198.000 232.460 293.774 1.00 117.55 909 ARG B O 1
ATOM 15499 N N . THR B 1 910 ? 199.299 232.044 291.972 1.00 120.15 910 THR B N 1
ATOM 15500 C CA . THR B 1 910 ? 198.203 232.227 290.990 1.00 120.15 910 THR B CA 1
ATOM 15501 C C . THR B 1 910 ? 198.297 231.118 289.931 1.00 120.15 910 THR B C 1
ATOM 15502 O O . THR B 1 910 ? 198.931 231.369 288.911 1.00 120.15 910 THR B O 1
ATOM 15506 N N . ASP B 1 911 ? 197.771 229.914 290.197 1.00 127.33 911 ASP B N 1
ATOM 15507 C CA . ASP B 1 911 ? 197.753 228.777 289.239 1.00 127.33 911 ASP B CA 1
ATOM 15508 C C . ASP B 1 911 ? 197.003 229.197 287.972 1.00 127.33 911 ASP B C 1
ATOM 15509 O O . ASP B 1 911 ? 195.926 229.812 288.100 1.00 127.33 911 ASP B O 1
ATOM 15514 N N . GLU B 1 912 ? 197.554 228.879 286.797 1.00 128.89 912 GLU B N 1
ATOM 15515 C CA . GLU B 1 912 ? 196.933 229.289 285.510 1.00 128.89 912 GLU B CA 1
ATOM 15516 C C . GLU B 1 912 ? 196.393 228.050 284.790 1.00 128.89 912 GLU B C 1
ATOM 15517 O O . GLU B 1 912 ? 196.859 226.944 285.102 1.00 128.89 912 GLU B O 1
ATOM 15523 N N . PRO B 1 913 ? 195.390 228.163 283.892 1.00 30.00 913 PRO B N 1
ATOM 15524 C CA . PRO B 1 913 ? 194.941 227.008 283.105 1.00 30.00 913 PRO B CA 1
ATOM 15525 C C . PRO B 1 913 ? 195.787 226.790 281.840 1.00 30.00 913 PRO B C 1
ATOM 15526 O O . PRO B 1 913 ? 196.210 227.762 281.237 1.00 30.00 913 PRO B O 1
ATOM 15530 N N . PRO B 1 914 ? 196.074 225.534 281.429 1.00 30.00 914 PRO B N 1
ATOM 15531 C CA . PRO B 1 914 ? 196.794 225.287 280.173 1.00 30.00 914 PRO B CA 1
ATOM 15532 C C . PRO B 1 914 ? 195.999 225.834 278.978 1.00 30.00 914 PRO B C 1
ATOM 15533 O O . PRO B 1 914 ? 194.802 225.603 278.931 1.00 30.00 914 PRO B O 1
ATOM 15537 N N . LYS B 1 915 ? 196.668 226.546 278.064 1.00 133.52 915 LYS B N 1
ATOM 15538 C CA . LYS B 1 915 ? 195.991 227.163 276.888 1.00 133.52 915 LYS B CA 1
ATOM 15539 C C . LYS B 1 915 ? 195.003 226.174 276.262 1.00 133.52 915 LYS B C 1
ATOM 15540 O O . LYS B 1 915 ? 193.812 226.527 276.144 1.00 133.52 915 LYS B O 1
ATOM 15546 N N . ASN B 1 916 ? 195.484 224.994 275.863 1.00 136.74 916 ASN B N 1
ATOM 15547 C CA . ASN B 1 916 ? 194.611 223.954 275.260 1.00 136.74 916 ASN B CA 1
ATOM 15548 C C . ASN B 1 916 ? 194.491 222.809 276.266 1.00 136.74 916 ASN B C 1
ATOM 15549 O O . ASN B 1 916 ? 195.439 222.615 277.050 1.00 136.74 916 ASN B O 1
ATOM 15554 N N . ASP B 1 917 ? 193.378 222.073 276.234 1.00 136.19 917 ASP B N 1
ATOM 15555 C CA . ASP B 1 917 ? 193.159 220.985 277.224 1.00 136.19 917 ASP B CA 1
ATOM 15556 C C . ASP B 1 917 ? 193.844 219.702 276.741 1.00 136.19 917 ASP B C 1
ATOM 15557 O O . ASP B 1 917 ? 193.753 218.685 277.456 1.00 136.19 917 ASP B O 1
ATOM 15562 N N . THR B 1 918 ? 194.505 219.752 275.580 1.00 132.82 918 THR B N 1
ATOM 15563 C CA . THR B 1 918 ? 195.260 218.574 275.077 1.00 132.82 918 THR B CA 1
ATOM 15564 C C . THR B 1 918 ? 196.378 218.241 276.072 1.00 132.82 918 THR B C 1
ATOM 15565 O O . THR B 1 918 ? 197.008 219.184 276.595 1.00 132.82 918 THR B O 1
ATOM 15569 N N . PRO B 1 919 ? 196.646 216.949 276.362 1.00 133.69 919 PRO B N 1
ATOM 15570 C CA . PRO B 1 919 ? 197.741 216.565 277.261 1.00 133.69 919 PRO B CA 1
ATOM 15571 C C . PRO B 1 919 ? 199.080 217.143 276.788 1.00 133.69 919 PRO B C 1
ATOM 15572 O O . PRO B 1 919 ? 199.878 217.498 277.627 1.00 133.69 919 PRO B O 1
ATOM 15576 N N . GLU B 1 920 ? 199.288 217.214 275.470 1.00 132.55 920 GLU B N 1
ATOM 15577 C CA . GLU B 1 920 ? 200.541 217.775 274.900 1.00 132.55 920 GLU B CA 1
ATOM 15578 C C . GLU B 1 920 ? 200.744 219.199 275.422 1.00 132.55 920 GLU B C 1
ATOM 15579 O O . GLU B 1 920 ? 201.829 219.471 275.957 1.00 132.55 920 GLU B O 1
ATOM 15585 N N . ALA B 1 921 ? 199.732 220.061 275.280 1.00 128.71 921 ALA B N 1
ATOM 15586 C CA . ALA B 1 921 ? 199.838 221.470 275.730 1.00 128.71 921 ALA B CA 1
ATOM 15587 C C . ALA B 1 921 ? 200.159 221.525 277.226 1.00 128.71 921 ALA B C 1
ATOM 15588 O O . ALA B 1 921 ? 201.050 222.305 277.606 1.00 128.71 921 ALA B O 1
ATOM 15590 N N . LEU B 1 922 ? 199.458 220.729 278.039 1.00 124.62 922 LEU B N 1
ATOM 15591 C CA . LEU B 1 922 ? 199.674 220.728 279.511 1.00 124.62 922 LEU B CA 1
ATOM 15592 C C . LEU B 1 922 ? 201.115 220.302 279.823 1.00 124.62 922 LEU B C 1
ATOM 15593 O O . LEU B 1 922 ? 201.759 220.973 280.656 1.00 124.62 922 LEU B O 1
ATOM 15598 N N . ALA B 1 923 ? 201.606 219.246 279.165 1.00 124.83 923 ALA B N 1
ATOM 15599 C CA . ALA B 1 923 ? 202.975 218.740 279.423 1.00 124.83 923 ALA B CA 1
ATOM 15600 C C . ALA B 1 923 ? 204.009 219.772 278.967 1.00 124.83 923 ALA B C 1
ATOM 15601 O O . ALA B 1 923 ? 205.035 219.923 279.651 1.00 124.83 923 ALA B O 1
ATOM 15603 N N . LEU B 1 924 ? 203.556 220.496 277.937 1.00 124.11 924 LEU B N 1
ATOM 15604 C CA . LEU B 1 924 ? 204.367 221.578 277.350 1.00 124.11 924 LEU B CA 1
ATOM 15605 C C . LEU B 1 924 ? 203.961 222.872 278.052 1.00 124.11 924 LEU B C 1
ATOM 15606 O O . LEU B 1 924 ? 204.239 223.950 277.505 1.00 124.11 924 LEU B O 1
ATOM 15611 N N . ALA B 1 925 ? 203.277 222.753 279.192 1.00 123.13 925 ALA B N 1
ATOM 15612 C CA . ALA B 1 925 ? 202.976 223.945 280.019 1.00 123.13 925 ALA B CA 1
ATOM 15613 C C . ALA B 1 925 ? 203.308 223.605 281.468 1.00 123.13 925 ALA B C 1
ATOM 15614 O O . ALA B 1 925 ? 203.111 224.468 282.316 1.00 123.13 925 ALA B O 1
ATOM 15616 N N . LYS B 1 926 ? 203.762 222.382 281.747 1.00 122.93 926 LYS B N 1
ATOM 15617 C CA . LYS B 1 926 ? 204.258 222.081 283.115 1.00 122.93 926 LYS B CA 1
ATOM 15618 C C . LYS B 1 926 ? 205.747 221.774 282.972 1.00 122.93 926 LYS B C 1
ATOM 15619 O O . LYS B 1 926 ? 206.222 220.830 283.608 1.00 122.93 926 LYS B O 1
ATOM 15625 N N . LYS B 1 927 ? 206.315 222.308 281.899 1.00 119.35 927 LYS B N 1
ATOM 15626 C CA . LYS B 1 927 ? 207.755 222.119 281.647 1.00 119.35 927 LYS B CA 1
ATOM 15627 C C . LYS B 1 927 ? 208.419 223.361 282.227 1.00 119.35 927 LYS B C 1
ATOM 15628 O O . LYS B 1 927 ? 208.090 224.452 281.750 1.00 119.35 927 LYS B O 1
ATOM 15634 N N . ALA B 1 928 ? 209.284 223.203 283.230 1.00 115.41 928 ALA B N 1
ATOM 15635 C CA . ALA B 1 928 ? 209.892 224.350 283.937 1.00 115.41 928 ALA B CA 1
ATOM 15636 C C . ALA B 1 928 ? 210.253 225.496 283.006 1.00 115.41 928 ALA B C 1
ATOM 15637 O O . ALA B 1 928 ? 211.134 225.306 282.163 1.00 115.41 928 ALA B O 1
ATOM 15639 N N . ARG B 1 929 ? 209.636 226.653 283.190 1.00 116.50 929 ARG B N 1
ATOM 15640 C CA . ARG B 1 929 ? 210.035 227.834 282.399 1.00 116.50 929 ARG B CA 1
ATOM 15641 C C . ARG B 1 929 ? 210.322 228.936 283.407 1.00 116.50 929 ARG B C 1
ATOM 15642 O O . ARG B 1 929 ? 209.974 230.084 283.114 1.00 116.50 929 ARG B O 1
ATOM 15650 N N . LEU B 1 930 ? 210.914 228.592 284.554 1.00 108.25 930 LEU B N 1
ATOM 15651 C CA . LEU B 1 930 ? 211.102 229.581 285.644 1.00 108.25 930 LEU B CA 1
ATOM 15652 C C . LEU B 1 930 ? 211.791 230.785 285.054 1.00 108.25 930 LEU B C 1
ATOM 15653 O O . LEU B 1 930 ? 212.722 230.582 284.286 1.00 108.25 930 LEU B O 1
ATOM 15658 N N . LYS B 1 931 ? 211.297 231.986 285.372 1.00 115.03 931 LYS B N 1
ATOM 15659 C CA . LYS B 1 931 ? 211.863 233.242 284.815 1.00 115.03 931 LYS B CA 1
ATOM 15660 C C . LYS B 1 931 ? 211.361 234.416 285.656 1.00 115.03 931 LYS B C 1
ATOM 15661 O O . LYS B 1 931 ? 210.128 234.555 285.788 1.00 115.03 931 LYS B O 1
ATOM 15667 N N . VAL B 1 932 ? 212.274 235.214 286.215 1.00 114.81 932 VAL B N 1
ATOM 15668 C CA . VAL B 1 932 ? 211.842 236.437 286.952 1.00 114.81 932 VAL B CA 1
ATOM 15669 C C . VAL B 1 932 ? 211.245 237.395 285.922 1.00 114.81 932 VAL B C 1
ATOM 15670 O O . VAL B 1 932 ? 212.032 238.012 285.182 1.00 114.81 932 VAL B O 1
ATOM 15674 N N . GLN B 1 933 ? 209.914 237.495 285.858 1.00 123.71 933 GLN B N 1
ATOM 15675 C CA . GLN B 1 933 ? 209.285 238.478 284.938 1.00 123.71 933 GLN B CA 1
ATOM 15676 C C . GLN B 1 933 ? 209.875 239.851 285.262 1.00 123.71 933 GLN B C 1
ATOM 15677 O O . GLN B 1 933 ? 209.787 240.261 286.434 1.00 123.71 933 GLN B O 1
ATOM 15683 N N . ARG B 1 934 ? 210.480 240.515 284.274 1.00 123.88 934 ARG B N 1
ATOM 15684 C CA . ARG B 1 934 ? 211.175 241.799 284.556 1.00 123.88 934 ARG B CA 1
ATOM 15685 C C . ARG B 1 934 ? 210.507 242.952 283.804 1.00 123.88 934 ARG B C 1
ATOM 15686 O O . ARG B 1 934 ? 209.527 242.695 283.079 1.00 123.88 934 ARG B O 1
ATOM 15694 N N . ASP B 1 935 ? 211.030 244.170 283.974 1.00 132.61 935 ASP B N 1
ATOM 15695 C CA . ASP B 1 935 ? 210.437 245.364 283.318 1.00 132.61 935 ASP B CA 1
ATOM 15696 C C . ASP B 1 935 ? 211.547 246.173 282.644 1.00 132.61 935 ASP B C 1
ATOM 15697 O O . ASP B 1 935 ? 212.495 245.551 282.124 1.00 132.61 935 ASP B O 1
ATOM 15702 N N . ALA B 1 936 ? 211.433 247.504 282.669 1.00 133.31 936 ALA B N 1
ATOM 15703 C CA . ALA B 1 936 ? 212.449 248.382 282.043 1.00 133.31 936 ALA B CA 1
ATOM 15704 C C . ALA B 1 936 ? 213.814 248.133 282.690 1.00 133.31 936 ALA B C 1
ATOM 15705 O O . ALA B 1 936 ? 213.851 248.013 283.929 1.00 133.31 936 ALA B O 1
ATOM 15707 N N . ALA B 1 937 ? 214.877 248.052 281.881 1.00 133.80 937 ALA B N 1
ATOM 15708 C CA . ALA B 1 937 ? 216.247 247.802 282.394 1.00 133.80 937 ALA B CA 1
ATOM 15709 C C . ALA B 1 937 ? 216.252 246.603 283.347 1.00 133.80 937 ALA B C 1
ATOM 15710 O O . ALA B 1 937 ? 216.844 246.738 284.436 1.00 133.80 937 ALA B O 1
ATOM 15712 N N . LYS B 1 938 ? 215.624 245.489 282.948 1.00 130.03 938 LYS B N 1
ATOM 15713 C CA . LYS B 1 938 ? 215.588 244.249 283.774 1.00 130.03 938 LYS B CA 1
ATOM 15714 C C . LYS B 1 938 ? 215.237 244.575 285.231 1.00 130.03 938 LYS B C 1
ATOM 15715 O O . LYS B 1 938 ? 216.085 244.323 286.109 1.00 130.03 938 LYS B O 1
ATOM 15721 N N . GLN B 1 939 ? 214.027 245.084 285.476 1.00 127.88 939 GLN B N 1
ATOM 15722 C CA . GLN B 1 939 ? 213.594 245.375 286.869 1.00 127.88 939 GLN B CA 1
ATOM 15723 C C . GLN B 1 939 ? 212.530 244.361 287.297 1.00 127.88 939 GLN B C 1
ATOM 15724 O O . GLN B 1 939 ? 211.383 244.487 286.833 1.00 127.88 939 GLN B O 1
ATOM 15730 N N . PRO B 1 940 ? 212.856 243.380 288.170 1.00 122.59 940 PRO B N 1
ATOM 15731 C CA . PRO B 1 940 ? 211.902 242.339 288.568 1.00 122.59 940 PRO B CA 1
ATOM 15732 C C . PRO B 1 940 ? 210.522 242.900 288.934 1.00 122.59 940 PRO B C 1
ATOM 15733 O O . PRO B 1 940 ? 210.438 243.668 289.875 1.00 122.59 940 PRO B O 1
ATOM 15737 N N . THR B 1 941 ? 209.483 242.495 288.197 1.00 121.68 941 THR B N 1
ATOM 15738 C CA . THR B 1 941 ? 208.098 242.940 288.509 1.00 121.68 941 THR B CA 1
ATOM 15739 C C . THR B 1 941 ? 207.697 242.391 289.881 1.00 121.68 941 THR B C 1
ATOM 15740 O O . THR B 1 941 ? 206.907 243.061 290.573 1.00 121.68 941 THR B O 1
ATOM 15744 N N . GLY B 1 942 ? 208.220 241.218 290.249 1.00 118.64 942 GLY B N 1
ATOM 15745 C CA . GLY B 1 942 ? 207.871 240.594 291.537 1.00 118.64 942 GLY B CA 1
ATOM 15746 C C . GLY B 1 942 ? 207.178 239.265 291.317 1.00 118.64 942 GLY B C 1
ATOM 15747 O O . GLY B 1 942 ? 206.797 238.625 292.309 1.00 118.64 942 GLY B O 1
ATOM 15748 N N . ALA B 1 943 ? 207.022 238.867 290.053 1.00 119.13 943 ALA B N 1
ATOM 15749 C CA . ALA B 1 943 ? 206.330 237.599 289.735 1.00 119.13 943 ALA B CA 1
ATOM 15750 C C . ALA B 1 943 ? 207.300 236.647 289.032 1.00 119.13 943 ALA B C 1
ATOM 15751 O O . ALA B 1 943 ? 208.082 237.124 288.191 1.00 119.13 943 ALA B O 1
ATOM 15753 N N . VAL B 1 944 ? 207.274 235.361 289.393 1.00 117.36 944 VAL B N 1
ATOM 15754 C CA . VAL B 1 944 ? 208.125 234.353 288.693 1.00 117.36 944 VAL B CA 1
ATOM 15755 C C . VAL B 1 944 ? 207.204 233.257 288.155 1.00 117.36 944 VAL B C 1
ATOM 15756 O O . VAL B 1 944 ? 206.602 232.538 288.977 1.00 117.36 944 VAL B O 1
ATOM 15760 N N . GLU B 1 945 ? 207.082 233.158 286.830 1.00 119.76 945 GLU B N 1
ATOM 15761 C CA . GLU B 1 945 ? 206.262 232.078 286.226 1.00 119.76 945 GLU B CA 1
ATOM 15762 C C . GLU B 1 945 ? 207.067 230.777 286.275 1.00 119.76 945 GLU B C 1
ATOM 15763 O O . GLU B 1 945 ? 207.656 230.424 285.236 1.00 119.76 945 GLU B O 1
ATOM 15769 N N . LEU B 1 946 ? 207.100 230.114 287.439 1.00 115.94 946 LEU B N 1
ATOM 15770 C CA . LEU B 1 946 ? 207.868 228.845 287.577 1.00 115.94 946 LEU B CA 1
ATOM 15771 C C . LEU B 1 946 ? 207.566 227.924 286.392 1.00 115.94 946 LEU B C 1
ATOM 15772 O O . LEU B 1 946 ? 208.512 227.328 285.854 1.00 115.94 946 LEU B O 1
ATOM 15777 N N . ASP B 1 947 ? 206.297 227.786 286.017 1.00 121.05 947 ASP B N 1
ATOM 15778 C CA . ASP B 1 947 ? 205.952 227.030 284.785 1.00 121.05 947 ASP B CA 1
ATOM 15779 C C . ASP B 1 947 ? 204.777 227.787 284.174 1.00 121.05 947 ASP B C 1
ATOM 15780 O O . ASP B 1 947 ? 204.353 228.776 284.792 1.00 121.05 947 ASP B O 1
ATOM 15785 N N . GLY B 1 948 ? 204.262 227.349 283.027 1.00 122.12 948 GLY B N 1
ATOM 15786 C CA . GLY B 1 948 ? 203.188 228.120 282.378 1.00 122.12 948 GLY B CA 1
ATOM 15787 C C . GLY B 1 948 ? 201.904 228.107 283.181 1.00 122.12 948 GLY B C 1
ATOM 15788 O O . GLY B 1 948 ? 201.050 228.978 282.927 1.00 122.12 948 GLY B O 1
ATOM 15789 N N . LEU B 1 949 ? 201.771 227.174 284.127 1.00 121.49 949 LEU B N 1
ATOM 15790 C CA . LEU B 1 949 ? 200.483 227.033 284.856 1.00 121.49 949 LEU B CA 1
ATOM 15791 C C . LEU B 1 949 ? 200.605 227.561 286.285 1.00 121.49 949 LEU B C 1
ATOM 15792 O O . LEU B 1 949 ? 199.763 227.168 287.109 1.00 121.49 949 LEU B O 1
ATOM 15797 N N . THR B 1 950 ? 201.629 228.371 286.577 1.00 118.76 950 THR B N 1
ATOM 15798 C CA . THR B 1 950 ? 201.837 228.851 287.971 1.00 118.76 950 THR B CA 1
ATOM 15799 C C . THR B 1 950 ? 202.718 230.103 287.997 1.00 118.76 950 THR B C 1
ATOM 15800 O O . THR B 1 950 ? 203.827 230.048 287.435 1.00 118.76 950 THR B O 1
ATOM 15804 N N . THR B 1 951 ? 202.253 231.174 288.646 1.00 117.40 951 THR B N 1
ATOM 15805 C CA . THR B 1 951 ? 203.108 232.383 288.805 1.00 117.40 951 THR B CA 1
ATOM 15806 C C . THR B 1 951 ? 203.159 232.775 290.286 1.00 117.40 951 THR B C 1
ATOM 15807 O O . THR B 1 951 ? 202.092 233.086 290.854 1.00 117.40 951 THR B O 1
ATOM 15811 N N . LEU B 1 952 ? 204.350 232.739 290.887 1.00 116.76 952 LEU B N 1
ATOM 15812 C CA . LEU B 1 952 ? 204.508 233.159 292.304 1.00 116.76 952 LEU B CA 1
ATOM 15813 C C . LEU B 1 952 ? 204.730 234.671 292.332 1.00 116.76 952 LEU B C 1
ATOM 15814 O O . LEU B 1 952 ? 205.834 235.100 291.959 1.00 116.76 952 LEU B O 1
ATOM 15819 N N . ALA B 1 953 ? 203.734 235.438 292.780 1.00 113.49 953 ALA B N 1
ATOM 15820 C CA . ALA B 1 953 ? 203.852 236.913 292.722 1.00 113.49 953 ALA B CA 1
ATOM 15821 C C . ALA B 1 953 ? 204.004 237.524 294.117 1.00 113.49 953 ALA B C 1
ATOM 15822 O O . ALA B 1 953 ? 203.682 236.831 295.102 1.00 113.49 953 ALA B O 1
ATOM 15824 N N . GLY B 1 954 ? 204.674 238.683 294.187 1.00 112.38 954 GLY B N 1
ATOM 15825 C CA . GLY B 1 954 ? 204.837 239.398 295.471 1.00 112.38 954 GLY B CA 1
ATOM 15826 C C . GLY B 1 954 ? 206.229 239.383 296.088 1.00 112.38 954 GLY B C 1
ATOM 15827 O O . GLY B 1 954 ? 206.340 239.774 297.264 1.00 112.38 954 GLY B O 1
ATOM 15828 N N . ILE B 1 955 ? 207.261 238.978 295.345 1.00 111.26 955 ILE B N 1
ATOM 15829 C CA . ILE B 1 955 ? 208.654 239.019 295.883 1.00 111.26 955 ILE B CA 1
ATOM 15830 C C . ILE B 1 955 ? 209.040 240.490 296.056 1.00 111.26 955 ILE B C 1
ATOM 15831 O O . ILE B 1 955 ? 208.781 241.267 295.120 1.00 111.26 955 ILE B O 1
ATOM 15836 N N . PRO B 1 956 ? 209.626 240.916 297.199 1.00 107.72 956 PRO B N 1
ATOM 15837 C CA . PRO B 1 956 ? 209.888 242.330 297.451 1.00 107.72 956 PRO B CA 1
ATOM 15838 C C . PRO B 1 956 ? 210.973 243.030 296.630 1.00 107.72 956 PRO B C 1
ATOM 15839 O O . PRO B 1 956 ? 211.341 242.518 295.601 1.00 107.72 956 PRO B O 1
ATOM 15843 N N . ALA B 1 957 ? 211.459 244.182 297.104 1.00 108.78 957 ALA B N 1
ATOM 15844 C CA . ALA B 1 957 ? 212.400 245.006 296.302 1.00 108.78 957 ALA B CA 1
ATOM 15845 C C . ALA B 1 957 ? 213.849 244.741 296.679 1.00 108.78 957 ALA B C 1
ATOM 15846 O O . ALA B 1 957 ? 214.658 244.533 295.771 1.00 108.78 957 ALA B O 1
ATOM 15848 N N . ALA B 1 958 ? 214.162 244.788 297.963 1.00 108.96 958 ALA B N 1
ATOM 15849 C CA . ALA B 1 958 ? 215.528 244.438 298.357 1.00 108.96 958 ALA B CA 1
ATOM 15850 C C . ALA B 1 958 ? 215.825 243.115 297.701 1.00 108.96 958 ALA B C 1
ATOM 15851 O O . ALA B 1 958 ? 216.914 243.038 297.154 1.00 108.96 958 ALA B O 1
ATOM 15853 N N . ALA B 1 959 ? 214.891 242.158 297.753 1.00 107.02 959 ALA B N 1
ATOM 15854 C CA . ALA B 1 959 ? 215.049 240.789 297.193 1.00 107.02 959 ALA B CA 1
ATOM 15855 C C . ALA B 1 959 ? 216.297 240.641 296.339 1.00 107.02 959 ALA B C 1
ATOM 15856 O O . ALA B 1 959 ? 217.183 239.838 296.708 1.00 107.02 959 ALA B O 1
ATOM 15858 N N . TRP B 1 960 ? 216.347 241.366 295.230 1.00 106.59 960 TRP B N 1
ATOM 15859 C CA . TRP B 1 960 ? 217.496 241.252 294.304 1.00 106.59 960 TRP B CA 1
ATOM 15860 C C . TRP B 1 960 ? 218.674 242.142 294.748 1.00 106.59 960 TRP B C 1
ATOM 15861 O O . TRP B 1 960 ? 218.890 243.168 294.106 1.00 106.59 960 TRP B O 1
ATOM 15872 N N . ALA B 1 961 ? 219.418 241.755 295.790 1.00 103.14 961 ALA B N 1
ATOM 15873 C CA . ALA B 1 961 ? 220.604 242.540 296.193 1.00 103.14 961 ALA B CA 1
ATOM 15874 C C . ALA B 1 961 ? 221.676 241.685 296.870 1.00 103.14 961 ALA B C 1
ATOM 15875 O O . ALA B 1 961 ? 222.859 241.972 296.642 1.00 103.14 961 ALA B O 1
ATOM 15877 N N . TYR B 1 962 ? 221.296 240.704 297.690 1.00 96.75 962 TYR B N 1
ATOM 15878 C CA . TYR B 1 962 ? 222.282 239.794 298.327 1.00 96.75 962 TYR B CA 1
ATOM 15879 C C . TYR B 1 962 ? 223.145 239.130 297.248 1.00 96.75 962 TYR B C 1
ATOM 15880 O O . TYR B 1 962 ? 224.093 238.479 297.670 1.00 96.75 962 TYR B O 1
ATOM 15889 N N . LYS B 1 963 ? 222.879 239.329 295.949 1.00 94.82 963 LYS B N 1
ATOM 15890 C CA . LYS B 1 963 ? 223.540 238.670 294.792 1.00 94.82 963 LYS B CA 1
ATOM 15891 C C . LYS B 1 963 ? 224.832 237.997 295.257 1.00 94.82 963 LYS B C 1
ATOM 15892 O O . LYS B 1 963 ? 225.773 238.723 295.629 1.00 94.82 963 LYS B O 1
ATOM 15898 N N . LEU B 1 964 ? 224.872 236.663 295.230 1.00 91.36 964 LEU B N 1
ATOM 15899 C CA . LEU B 1 964 ? 226.117 235.936 295.593 1.00 91.36 964 LEU B CA 1
ATOM 15900 C C . LEU B 1 964 ? 227.029 235.877 294.364 1.00 91.36 964 LEU B C 1
ATOM 15901 O O . LEU B 1 964 ? 226.973 234.867 293.637 1.00 91.36 964 LEU B O 1
ATOM 15906 N N . GLY B 1 965 ? 227.826 236.927 294.141 1.00 91.48 965 GLY B N 1
ATOM 15907 C CA . GLY B 1 965 ? 228.721 236.977 292.968 1.00 91.48 965 GLY B CA 1
ATOM 15908 C C . GLY B 1 965 ? 228.074 237.691 291.797 1.00 91.48 965 GLY B C 1
ATOM 15909 O O . GLY B 1 965 ? 228.057 238.937 291.805 1.00 91.48 965 GLY B O 1
ATOM 15910 N N . ASN B 1 966 ? 227.556 236.932 290.827 1.00 91.71 966 ASN B N 1
ATOM 15911 C CA . ASN B 1 966 ? 226.956 237.546 289.612 1.00 91.71 966 ASN B CA 1
ATOM 15912 C C . ASN B 1 966 ? 225.474 237.166 289.523 1.00 91.71 966 ASN B C 1
ATOM 15913 O O . ASN B 1 966 ? 224.747 237.822 288.751 1.00 91.71 966 ASN B O 1
ATOM 15918 N N . ARG B 1 967 ? 224.953 236.255 290.257 1.00 94.21 967 ARG B N 1
ATOM 15919 C CA . ARG B 1 967 ? 223.493 236.030 290.212 1.00 94.21 967 ARG B CA 1
ATOM 15920 C C . ARG B 1 967 ? 223.032 236.206 291.630 1.00 94.21 967 ARG B C 1
ATOM 15921 O O . ARG B 1 967 ? 223.863 236.244 292.518 1.00 94.21 967 ARG B O 1
ATOM 15929 N N . SER B 1 968 ? 221.769 236.184 291.823 1.00 96.17 968 SER B N 1
ATOM 15930 C CA . SER B 1 968 ? 221.143 236.370 293.158 1.00 96.17 968 SER B CA 1
ATOM 15931 C C . SER B 1 968 ? 220.954 235.015 293.842 1.00 96.17 968 SER B C 1
ATOM 15932 O O . SER B 1 968 ? 220.862 234.014 293.125 1.00 96.17 968 SER B O 1
ATOM 15935 N N . ALA B 1 969 ? 220.892 234.997 295.176 1.00 96.87 969 ALA B N 1
ATOM 15936 C CA . ALA B 1 969 ? 220.670 233.740 295.930 1.00 96.87 969 ALA B CA 1
ATOM 15937 C C . ALA B 1 969 ? 219.422 233.032 295.396 1.00 96.87 969 ALA B C 1
ATOM 15938 O O . ALA B 1 969 ? 219.491 231.816 295.140 1.00 96.87 969 ALA B O 1
ATOM 15940 N N . LEU B 1 970 ? 218.322 233.772 295.248 1.00 99.70 970 LEU B N 1
ATOM 15941 C CA . LEU B 1 970 ? 217.058 233.182 294.739 1.00 99.70 970 LEU B CA 1
ATOM 15942 C C . LEU B 1 970 ? 217.241 232.763 293.276 1.00 99.70 970 LEU B C 1
ATOM 15943 O O . LEU B 1 970 ? 216.780 231.664 292.924 1.00 99.70 970 LEU B O 1
ATOM 15948 N N . GLU B 1 971 ? 217.906 233.597 292.468 1.00 97.78 971 GLU B N 1
ATOM 15949 C CA . GLU B 1 971 ? 218.167 233.257 291.042 1.00 97.78 971 GLU B CA 1
ATOM 15950 C C . GLU B 1 971 ? 218.980 231.961 290.963 1.00 97.78 971 GLU B C 1
ATOM 15951 O O . GLU B 1 971 ? 218.746 231.189 290.021 1.00 97.78 971 GLU B O 1
ATOM 15957 N N . TRP B 1 972 ? 219.906 231.744 291.901 1.00 95.10 972 TRP B N 1
ATOM 15958 C CA . TRP B 1 972 ? 220.675 230.471 291.930 1.00 95.10 972 TRP B CA 1
ATOM 15959 C C . TRP B 1 972 ? 219.690 229.301 291.956 1.00 95.10 972 TRP B C 1
ATOM 15960 O O . TRP B 1 972 ? 219.742 228.481 291.029 1.00 95.10 972 TRP B O 1
ATOM 15971 N N . VAL B 1 973 ? 218.803 229.255 292.958 1.00 96.50 973 VAL B N 1
ATOM 15972 C CA . VAL B 1 973 ? 217.861 228.102 293.095 1.00 96.50 973 VAL B CA 1
ATOM 15973 C C . VAL B 1 973 ? 216.925 228.028 291.877 1.00 96.50 973 VAL B C 1
ATOM 15974 O O . VAL B 1 973 ? 216.554 226.905 291.501 1.00 96.50 973 VAL B O 1
ATOM 15978 N N . LEU B 1 974 ? 216.597 229.169 291.258 1.00 98.59 974 LEU B N 1
ATOM 15979 C CA . LEU B 1 974 ? 215.732 229.173 290.046 1.00 98.59 974 LEU B CA 1
ATOM 15980 C C . LEU B 1 974 ? 216.436 228.390 288.936 1.00 98.59 974 LEU B C 1
ATOM 15981 O O . LEU B 1 974 ? 215.824 227.456 288.390 1.00 98.59 974 LEU B O 1
ATOM 15986 N N . GLU B 1 975 ? 217.683 228.751 288.631 1.00 99.66 975 GLU B N 1
ATOM 15987 C CA . GLU B 1 975 ? 218.423 228.093 287.521 1.00 99.66 975 GLU B CA 1
ATOM 15988 C C . GLU B 1 975 ? 218.793 226.659 287.910 1.00 99.66 975 GLU B C 1
ATOM 15989 O O . GLU B 1 975 ? 218.979 225.834 286.997 1.00 99.66 975 GLU B O 1
ATOM 15995 N N . ARG B 1 976 ? 218.880 226.371 289.212 1.00 95.34 976 ARG B N 1
ATOM 15996 C CA . ARG B 1 976 ? 219.322 225.023 289.660 1.00 95.34 976 ARG B CA 1
ATOM 15997 C C . ARG B 1 976 ? 218.153 224.033 289.624 1.00 95.34 976 ARG B C 1
ATOM 15998 O O . ARG B 1 976 ? 218.414 222.825 289.473 1.00 95.34 976 ARG B O 1
ATOM 16006 N N . HIS B 1 977 ? 216.918 224.526 289.752 1.00 98.54 977 HIS B N 1
ATOM 16007 C CA . HIS B 1 977 ? 215.736 223.624 289.777 1.00 98.54 977 HIS B CA 1
ATOM 16008 C C . HIS B 1 977 ? 215.104 223.552 288.385 1.00 98.54 977 HIS B C 1
ATOM 16009 O O . HIS B 1 977 ? 214.008 222.970 288.262 1.00 98.54 977 HIS B O 1
ATOM 16016 N N . LYS B 1 978 ? 215.723 224.273 287.435 1.00 101.69 978 LYS B N 1
ATOM 16017 C CA . LYS B 1 978 ? 215.269 224.293 286.024 1.00 101.69 978 LYS B CA 1
ATOM 16018 C C . LYS B 1 978 ? 215.818 223.069 285.311 1.00 101.69 978 LYS B C 1
ATOM 16019 O O . LYS B 1 978 ? 216.997 222.787 285.505 1.00 101.69 978 LYS B O 1
ATOM 16025 N N . GLU B 1 979 ? 215.013 222.396 284.489 1.00 111.76 979 GLU B N 1
ATOM 16026 C CA . GLU B 1 979 ? 215.434 221.141 283.818 1.00 111.76 979 GLU B CA 1
ATOM 16027 C C . GLU B 1 979 ? 216.417 221.487 282.714 1.00 111.76 979 GLU B C 1
ATOM 16028 O O . GLU B 1 979 ? 216.078 222.341 281.881 1.00 111.76 979 GLU B O 1
ATOM 16034 N N . THR B 1 980 ? 217.583 220.841 282.718 1.00 112.05 980 THR B N 1
ATOM 16035 C CA . THR B 1 980 ? 218.638 221.180 281.735 1.00 112.05 980 THR B CA 1
ATOM 16036 C C . THR B 1 980 ? 219.256 219.897 281.219 1.00 112.05 980 THR B C 1
ATOM 16037 O O . THR B 1 980 ? 220.006 219.292 281.984 1.00 112.05 980 THR B O 1
ATOM 16041 N N . THR B 1 981 ? 218.971 219.527 279.965 1.00 112.04 981 THR B N 1
ATOM 16042 C CA . THR B 1 981 ? 219.490 218.270 279.355 1.00 112.04 981 THR B CA 1
ATOM 16043 C C . THR B 1 981 ? 220.970 218.063 279.700 1.00 112.04 981 THR B C 1
ATOM 16044 O O . THR B 1 981 ? 221.804 218.871 279.245 1.00 112.04 981 THR B O 1
ATOM 16048 N N . PRO B 1 982 ? 221.358 216.948 280.375 1.00 110.18 982 PRO B N 1
ATOM 16049 C CA . PRO B 1 982 ? 222.750 216.706 280.650 1.00 110.18 982 PRO B CA 1
ATOM 16050 C C . PRO B 1 982 ? 223.522 216.556 279.345 1.00 110.18 982 PRO B C 1
ATOM 16051 O O . PRO B 1 982 ? 222.926 216.408 278.307 1.00 110.18 982 PRO B O 1
ATOM 16055 N N . LYS B 1 983 ? 224.843 216.517 279.445 1.00 109.90 983 LYS B N 1
ATOM 16056 C CA . LYS B 1 983 ? 225.652 216.485 278.210 1.00 109.90 983 LYS B CA 1
ATOM 16057 C C . LYS B 1 983 ? 226.166 215.075 277.961 1.00 109.90 983 LYS B C 1
ATOM 16058 O O . LYS B 1 983 ? 226.235 214.680 276.800 1.00 109.90 983 LYS B O 1
ATOM 16064 N N . ASP B 1 984 ? 226.524 214.359 279.010 1.00 106.78 984 ASP B N 1
ATOM 16065 C CA . ASP B 1 984 ? 227.109 213.023 278.788 1.00 106.78 984 ASP B CA 1
ATOM 16066 C C . ASP B 1 984 ? 226.034 212.220 278.086 1.00 106.78 984 ASP B C 1
ATOM 16067 O O . ASP B 1 984 ? 225.024 211.975 278.725 1.00 106.78 984 ASP B O 1
ATOM 16072 N N . ALA B 1 985 ? 226.236 211.836 276.831 1.00 105.88 985 ALA B N 1
ATOM 16073 C CA . ALA B 1 985 ? 225.155 211.168 276.082 1.00 105.88 985 ALA B CA 1
ATOM 16074 C C . ALA B 1 985 ? 224.455 210.148 276.962 1.00 105.88 985 ALA B C 1
ATOM 16075 O O . ALA B 1 985 ? 223.240 210.191 277.028 1.00 105.88 985 ALA B O 1
ATOM 16077 N N . THR B 1 986 ? 225.201 209.292 277.634 1.00 103.93 986 THR B N 1
ATOM 16078 C CA . THR B 1 986 ? 224.550 208.213 278.395 1.00 103.93 986 THR B CA 1
ATOM 16079 C C . THR B 1 986 ? 223.579 208.816 279.390 1.00 103.93 986 THR B C 1
ATOM 16080 O O . THR B 1 986 ? 222.486 208.282 279.507 1.00 103.93 986 THR B O 1
ATOM 16084 N N . ILE B 1 987 ? 223.945 209.902 280.052 1.00 106.87 987 ILE B N 1
ATOM 16085 C CA . ILE B 1 987 ? 223.066 210.464 281.116 1.00 106.87 987 ILE B CA 1
ATOM 16086 C C . ILE B 1 987 ? 221.832 211.133 280.495 1.00 106.87 987 ILE B C 1
ATOM 16087 O O . ILE B 1 987 ? 220.815 211.207 281.180 1.00 106.87 987 ILE B O 1
ATOM 16092 N N . ARG B 1 988 ? 221.864 211.557 279.234 1.00 109.30 988 ARG B N 1
ATOM 16093 C CA . ARG B 1 988 ? 220.622 212.097 278.639 1.00 109.30 988 ARG B CA 1
ATOM 16094 C C . ARG B 1 988 ? 219.717 210.919 278.314 1.00 109.30 988 ARG B C 1
ATOM 16095 O O . ARG B 1 988 ? 218.515 211.045 278.537 1.00 109.30 988 ARG B O 1
ATOM 16103 N N . GLU B 1 989 ? 220.274 209.808 277.822 1.00 110.64 989 GLU B N 1
ATOM 16104 C CA . GLU B 1 989 ? 219.442 208.645 277.388 1.00 110.64 989 GLU B CA 1
ATOM 16105 C C . GLU B 1 989 ? 219.316 207.569 278.474 1.00 110.64 989 GLU B C 1
ATOM 16106 O O . GLU B 1 989 ? 219.291 206.384 278.119 1.00 110.64 989 GLU B O 1
ATOM 16112 N N . LYS B 1 990 ? 219.165 207.969 279.730 1.00 107.52 990 LYS B N 1
ATOM 16113 C CA . LYS B 1 990 ? 219.101 206.971 280.809 1.00 107.52 990 LYS B CA 1
ATOM 16114 C C . LYS B 1 990 ? 218.789 207.614 282.156 1.00 107.52 990 LYS B C 1
ATOM 16115 O O . LYS B 1 990 ? 217.892 207.116 282.837 1.00 107.52 990 LYS B O 1
ATOM 16121 N N . PHE B 1 991 ? 219.451 208.705 282.517 1.00 105.07 991 PHE B N 1
ATOM 16122 C CA . PHE B 1 991 ? 219.293 209.199 283.909 1.00 105.07 991 PHE B CA 1
ATOM 16123 C C . PHE B 1 991 ? 218.622 210.576 283.935 1.00 105.07 991 PHE B C 1
ATOM 16124 O O . PHE B 1 991 ? 218.613 211.210 285.007 1.00 105.07 991 PHE B O 1
ATOM 16132 N N . ASN B 1 992 ? 218.075 211.019 282.799 1.00 106.96 992 ASN B N 1
ATOM 16133 C CA . ASN B 1 992 ? 217.342 212.313 282.767 1.00 106.96 992 ASN B CA 1
ATOM 16134 C C . ASN B 1 992 ? 215.870 212.050 283.102 1.00 106.96 992 ASN B C 1
ATOM 16135 O O . ASN B 1 992 ? 215.060 211.941 282.159 1.00 106.96 992 ASN B O 1
ATOM 16140 N N . THR B 1 993 ? 215.549 211.938 284.394 1.00 106.38 993 THR B N 1
ATOM 16141 C CA . THR B 1 993 ? 214.147 211.682 284.818 1.00 106.38 993 THR B CA 1
ATOM 16142 C C . THR B 1 993 ? 213.642 212.889 285.609 1.00 106.38 993 THR B C 1
ATOM 16143 O O . THR B 1 993 ? 212.420 212.968 285.846 1.00 106.38 993 THR B O 1
ATOM 16147 N N . TYR B 1 994 ? 214.523 213.869 285.831 1.00 103.56 994 TYR B N 1
ATOM 16148 C CA . TYR B 1 994 ? 214.146 215.098 286.570 1.00 103.56 994 TYR B CA 1
ATOM 16149 C C . TYR B 1 994 ? 212.984 215.784 285.875 1.00 103.56 994 TYR B C 1
ATOM 16150 O O . TYR B 1 994 ? 213.185 216.276 284.771 1.00 103.56 994 TYR B O 1
ATOM 16159 N N . ARG B 1 995 ? 211.840 215.868 286.536 1.00 108.26 995 ARG B N 1
ATOM 16160 C CA . ARG B 1 995 ? 210.671 216.536 285.929 1.00 108.26 995 ARG B CA 1
ATOM 16161 C C . ARG B 1 995 ? 210.221 217.631 286.874 1.00 108.26 995 ARG B C 1
ATOM 16162 O O . ARG B 1 995 ? 209.945 217.309 288.037 1.00 108.26 995 ARG B O 1
ATOM 16170 N N . PHE B 1 996 ? 210.070 218.854 286.375 1.00 109.11 996 PHE B N 1
ATOM 16171 C CA . PHE B 1 996 ? 209.750 219.970 287.288 1.00 109.11 996 PHE B CA 1
ATOM 16172 C C . PHE B 1 996 ? 208.438 219.625 287.958 1.00 109.11 996 PHE B C 1
ATOM 16173 O O . PHE B 1 996 ? 208.161 220.132 289.042 1.00 109.11 996 PHE B O 1
ATOM 16181 N N . ALA B 1 997 ? 207.664 218.767 287.320 1.00 108.89 997 ALA B N 1
ATOM 16182 C CA . ALA B 1 997 ? 206.373 218.347 287.882 1.00 108.89 997 ALA B CA 1
ATOM 16183 C C . ALA B 1 997 ? 206.595 217.863 289.302 1.00 108.89 997 ALA B C 1
ATOM 16184 O O . ALA B 1 997 ? 206.068 218.494 290.233 1.00 108.89 997 ALA B O 1
ATOM 16186 N N . ASP B 1 998 ? 207.415 216.822 289.478 1.00 110.76 998 ASP B N 1
ATOM 16187 C CA . ASP B 1 998 ? 207.716 216.284 290.834 1.00 110.76 998 ASP B CA 1
ATOM 16188 C C . ASP B 1 998 ? 208.767 217.161 291.523 1.00 110.76 998 ASP B C 1
ATOM 16189 O O . ASP B 1 998 ? 209.745 216.589 292.043 1.00 110.76 998 ASP B O 1
ATOM 16194 N N . HIS B 1 999 ? 208.565 218.483 291.534 1.00 109.41 999 HIS B N 1
ATOM 16195 C CA . HIS B 1 999 ? 209.512 219.425 292.191 1.00 109.41 999 HIS B CA 1
ATOM 16196 C C . HIS B 1 999 ? 208.815 220.769 292.411 1.00 109.41 999 HIS B C 1
ATOM 16197 O O . HIS B 1 999 ? 209.132 221.418 293.416 1.00 109.41 999 HIS B O 1
ATOM 16204 N N . LYS B 1 1000 ? 207.888 221.145 291.525 1.00 110.26 1000 LYS B N 1
ATOM 16205 C CA . LYS B 1 1000 ? 207.194 222.463 291.588 1.00 110.26 1000 LYS B CA 1
ATOM 16206 C C . LYS B 1 1000 ? 206.758 222.808 293.015 1.00 110.26 1000 LYS B C 1
ATOM 16207 O O . LYS B 1 1000 ? 207.117 223.901 293.482 1.00 110.26 1000 LYS B O 1
ATOM 16213 N N . GLU B 1 1001 ? 206.314 221.807 293.752 1.00 111.99 1001 GLU B N 1
ATOM 16214 C CA . GLU B 1 1001 ? 205.893 222.013 295.155 1.00 111.99 1001 GLU B CA 1
ATOM 16215 C C . GLU B 1 1001 ? 207.033 222.570 296.001 1.00 111.99 1001 GLU B C 1
ATOM 16216 O O . GLU B 1 1001 ? 206.832 223.624 296.629 1.00 111.99 1001 GLU B O 1
ATOM 16222 N N . ARG B 1 1002 ? 208.180 221.892 296.046 1.00 109.82 1002 ARG B N 1
ATOM 16223 C CA . ARG B 1 1002 ? 209.269 222.332 296.961 1.00 109.82 1002 ARG B CA 1
ATOM 16224 C C . ARG B 1 1002 ? 209.904 223.646 296.500 1.00 109.82 1002 ARG B C 1
ATOM 16225 O O . ARG B 1 1002 ? 210.545 224.280 297.329 1.00 109.82 1002 ARG B O 1
ATOM 16233 N N . VAL B 1 1003 ? 209.754 224.040 295.239 1.00 106.18 1003 VAL B N 1
ATOM 16234 C CA . VAL B 1 1003 ? 210.449 225.278 294.816 1.00 106.18 1003 VAL B CA 1
ATOM 16235 C C . VAL B 1 1003 ? 209.785 226.377 295.594 1.00 106.18 1003 VAL B C 1
ATOM 16236 O O . VAL B 1 1003 ? 210.465 227.273 296.041 1.00 106.18 1003 VAL B O 1
ATOM 16240 N N . ILE B 1 1004 ? 208.485 226.273 295.760 1.00 107.20 1004 ILE B N 1
ATOM 16241 C CA . ILE B 1 1004 ? 207.786 227.389 296.435 1.00 107.20 1004 ILE B CA 1
ATOM 16242 C C . ILE B 1 1004 ? 208.337 227.447 297.851 1.00 107.20 1004 ILE B C 1
ATOM 16243 O O . ILE B 1 1004 ? 208.535 228.552 298.377 1.00 107.20 1004 ILE B O 1
ATOM 16248 N N . ASP B 1 1005 ? 208.655 226.283 298.403 1.00 110.69 1005 ASP B N 1
ATOM 16249 C CA . ASP B 1 1005 ? 209.182 226.236 299.785 1.00 110.69 1005 ASP B CA 1
ATOM 16250 C C . ASP B 1 1005 ? 210.533 226.944 299.832 1.00 110.69 1005 ASP B C 1
ATOM 16251 O O . ASP B 1 1005 ? 210.733 227.707 300.768 1.00 110.69 1005 ASP B O 1
ATOM 16256 N N . LEU B 1 1006 ? 211.416 226.738 298.857 1.00 107.09 1006 LEU B N 1
ATOM 16257 C CA . LEU B 1 1006 ? 212.690 227.506 298.905 1.00 107.09 1006 LEU B CA 1
ATOM 16258 C C . LEU B 1 1006 ? 212.473 228.956 298.469 1.00 107.09 1006 LEU B C 1
ATOM 16259 O O . LEU B 1 1006 ? 212.995 229.831 299.140 1.00 107.09 1006 LEU B O 1
ATOM 16264 N N . LEU B 1 1007 ? 211.704 229.218 297.426 1.00 102.70 1007 LEU B N 1
ATOM 16265 C CA . LEU B 1 1007 ? 211.622 230.612 296.950 1.00 102.70 1007 LEU B CA 1
ATOM 16266 C C . LEU B 1 1007 ? 211.220 231.497 298.118 1.00 102.70 1007 LEU B C 1
ATOM 16267 O O . LEU B 1 1007 ? 211.768 232.580 298.234 1.00 102.70 1007 LEU B O 1
ATOM 16272 N N . ALA B 1 1008 ? 210.335 231.023 298.981 1.00 107.75 1008 ALA B N 1
ATOM 16273 C CA . ALA B 1 1008 ? 209.822 231.895 300.051 1.00 107.75 1008 ALA B CA 1
ATOM 16274 C C . ALA B 1 1008 ? 210.821 231.936 301.185 1.00 107.75 1008 ALA B C 1
ATOM 16275 O O . ALA B 1 1008 ? 210.953 232.967 301.840 1.00 107.75 1008 ALA B O 1
ATOM 16277 N N . ARG B 1 1009 ? 211.482 230.823 301.416 1.00 109.72 1009 ARG B N 1
ATOM 16278 C CA . ARG B 1 1009 ? 212.381 230.782 302.583 1.00 109.72 1009 ARG B CA 1
ATOM 16279 C C . ARG B 1 1009 ? 213.657 231.544 302.254 1.00 109.72 1009 ARG B C 1
ATOM 16280 O O . ARG B 1 1009 ? 214.117 232.302 303.103 1.00 109.72 1009 ARG B O 1
ATOM 16288 N N . VAL B 1 1010 ? 214.161 231.419 301.033 1.00 103.38 1010 VAL B N 1
ATOM 16289 C CA . VAL B 1 1010 ? 215.354 232.211 300.629 1.00 103.38 1010 VAL B CA 1
ATOM 16290 C C . VAL B 1 1010 ? 214.962 233.688 300.507 1.00 103.38 1010 VAL B C 1
ATOM 16291 O O . VAL B 1 1010 ? 215.803 234.522 300.745 1.00 103.38 1010 VAL B O 1
ATOM 16295 N N . THR B 1 1011 ? 213.708 233.983 300.143 1.00 105.92 1011 THR B N 1
ATOM 16296 C CA . THR B 1 1011 ? 213.269 235.406 300.117 1.00 105.92 1011 THR B CA 1
ATOM 16297 C C . THR B 1 1011 ? 213.463 235.987 301.519 1.00 105.92 1011 THR B C 1
ATOM 16298 O O . THR B 1 1011 ? 214.167 237.004 301.635 1.00 105.92 1011 THR B O 1
ATOM 16302 N N . THR B 1 1012 ? 212.884 235.341 302.536 1.00 106.85 1012 THR B N 1
ATOM 16303 C CA . THR B 1 1012 ? 213.055 235.801 303.940 1.00 106.85 1012 THR B CA 1
ATOM 16304 C C . THR B 1 1012 ? 214.549 235.948 304.234 1.00 106.85 1012 THR B C 1
ATOM 16305 O O . THR B 1 1012 ? 214.950 237.048 304.651 1.00 106.85 1012 THR B O 1
ATOM 16309 N N . VAL B 1 1013 ? 215.327 234.883 304.011 1.00 103.61 1013 VAL B N 1
ATOM 16310 C CA . VAL B 1 1013 ? 216.803 234.917 304.235 1.00 103.61 1013 VAL B CA 1
ATOM 16311 C C . VAL B 1 1013 ? 217.377 236.183 303.596 1.00 103.61 1013 VAL B C 1
ATOM 16312 O O . VAL B 1 1013 ? 217.922 237.017 304.340 1.00 103.61 1013 VAL B O 1
ATOM 16316 N N . SER B 1 1014 ? 217.225 236.329 302.278 1.00 103.83 1014 SER B N 1
ATOM 16317 C CA . SER B 1 1014 ? 217.811 237.480 301.544 1.00 103.83 1014 SER B CA 1
ATOM 16318 C C . SER B 1 1014 ? 217.390 238.817 302.161 1.00 103.83 1014 SER B C 1
ATOM 16319 O O . SER B 1 1014 ? 218.282 239.638 302.423 1.00 103.83 1014 SER B O 1
ATOM 16322 N N . VAL B 1 1015 ? 216.087 239.029 302.374 1.00 105.82 1015 VAL B N 1
ATOM 16323 C CA . VAL B 1 1015 ? 215.582 240.332 302.906 1.00 105.82 1015 VAL B CA 1
ATOM 16324 C C . VAL B 1 1015 ? 216.314 240.677 304.210 1.00 105.82 1015 VAL B C 1
ATOM 16325 O O . VAL B 1 1015 ? 216.778 241.829 304.340 1.00 105.82 1015 VAL B O 1
ATOM 16329 N N . GLU B 1 1016 ? 216.433 239.714 305.129 1.00 110.00 1016 GLU B N 1
ATOM 16330 C CA . GLU B 1 1016 ? 217.085 239.984 306.438 1.00 110.00 1016 GLU B CA 1
ATOM 16331 C C . GLU B 1 1016 ? 218.545 240.381 306.204 1.00 110.00 1016 GLU B C 1
ATOM 16332 O O . GLU B 1 1016 ? 218.969 241.410 306.753 1.00 110.00 1016 GLU B O 1
ATOM 16338 N N . THR B 1 1017 ? 219.283 239.588 305.422 1.00 108.16 1017 THR B N 1
ATOM 16339 C CA . THR B 1 1017 ? 220.724 239.874 305.201 1.00 108.16 1017 THR B CA 1
ATOM 16340 C C . THR B 1 1017 ? 220.893 241.240 304.532 1.00 108.16 1017 THR B C 1
ATOM 16341 O O . THR B 1 1017 ? 221.976 241.819 304.691 1.00 108.16 1017 THR B O 1
ATOM 16345 N N . VAL B 1 1018 ? 219.865 241.747 303.843 1.00 108.30 1018 VAL B N 1
ATOM 16346 C CA . VAL B 1 1018 ? 220.040 243.000 303.065 1.00 108.30 1018 VAL B CA 1
ATOM 16347 C C . VAL B 1 1018 ? 220.058 244.163 304.056 1.00 108.30 1018 VAL B C 1
ATOM 16348 O O . VAL B 1 1018 ? 220.903 245.040 303.918 1.00 108.30 1018 VAL B O 1
ATOM 16352 N N . ARG B 1 1019 ? 219.213 244.114 305.076 1.00 114.88 1019 ARG B N 1
ATOM 16353 C CA . ARG B 1 1019 ? 219.227 245.188 306.090 1.00 114.88 1019 ARG B CA 1
ATOM 16354 C C . ARG B 1 1019 ? 220.338 244.975 307.123 1.00 114.88 1019 ARG B C 1
ATOM 16355 O O . ARG B 1 1019 ? 220.749 245.983 307.680 1.00 114.88 1019 ARG B O 1
ATOM 16363 N N . ILE B 1 1020 ? 220.830 243.755 307.378 1.00 115.55 1020 ILE B N 1
ATOM 16364 C CA . ILE B 1 1020 ? 221.959 243.640 308.355 1.00 115.55 1020 ILE B CA 1
ATOM 16365 C C . ILE B 1 1020 ? 223.200 244.180 307.662 1.00 115.55 1020 ILE B C 1
ATOM 16366 O O . ILE B 1 1020 ? 223.993 244.853 308.315 1.00 115.55 1020 ILE B O 1
ATOM 16371 N N . VAL B 1 1021 ? 223.304 243.990 306.355 1.00 113.95 1021 VAL B N 1
ATOM 16372 C CA . VAL B 1 1021 ? 224.420 244.608 305.588 1.00 113.95 1021 VAL B CA 1
ATOM 16373 C C . VAL B 1 1021 ? 224.162 246.105 305.591 1.00 113.95 1021 VAL B C 1
ATOM 16374 O O . VAL B 1 1021 ? 225.116 246.874 305.723 1.00 113.95 1021 VAL B O 1
ATOM 16378 N N . GLY B 1 1022 ? 222.898 246.496 305.483 1.00 119.30 1022 GLY B N 1
ATOM 16379 C CA . GLY B 1 1022 ? 222.567 247.927 305.378 1.00 119.30 1022 GLY B CA 1
ATOM 16380 C C . GLY B 1 1022 ? 222.748 248.613 306.702 1.00 119.30 1022 GLY B C 1
ATOM 16381 O O . GLY B 1 1022 ? 222.950 249.836 306.727 1.00 119.30 1022 GLY B O 1
ATOM 16382 N N . GLU B 1 1023 ? 222.651 247.852 307.776 1.00 120.12 1023 GLU B N 1
ATOM 16383 C CA . GLU B 1 1023 ? 222.949 248.515 309.047 1.00 120.12 1023 GLU B CA 1
ATOM 16384 C C . GLU B 1 1023 ? 224.449 248.448 309.262 1.00 120.12 1023 GLU B C 1
ATOM 16385 O O . GLU B 1 1023 ? 224.905 249.107 310.209 1.00 120.12 1023 GLU B O 1
ATOM 16391 N N . MET B 1 1024 ? 225.197 247.669 308.432 1.00 124.62 1024 MET B N 1
ATOM 16392 C CA . MET B 1 1024 ? 226.638 247.774 308.818 1.00 124.62 1024 MET B CA 1
ATOM 16393 C C . MET B 1 1024 ? 227.059 249.240 308.598 1.00 124.62 1024 MET B C 1
ATOM 16394 O O . MET B 1 1024 ? 226.434 249.905 307.757 1.00 124.62 1024 MET B O 1
ATOM 16399 N N . PRO B 1 1025 ? 228.063 249.795 309.314 1.00 129.77 1025 PRO B N 1
ATOM 16400 C CA . PRO B 1 1025 ? 228.546 251.180 309.125 1.00 129.77 1025 PRO B CA 1
ATOM 16401 C C . PRO B 1 1025 ? 228.863 251.623 307.686 1.00 129.77 1025 PRO B C 1
ATOM 16402 O O . PRO B 1 1025 ? 228.855 250.805 306.800 1.00 129.77 1025 PRO B O 1
ATOM 16406 N N . ALA B 1 1026 ? 229.197 252.899 307.473 1.00 139.62 1026 ALA B N 1
ATOM 16407 C CA . ALA B 1 1026 ? 229.604 253.329 306.112 1.00 139.62 1026 ALA B CA 1
ATOM 16408 C C . ALA B 1 1026 ? 231.080 253.719 306.108 1.00 139.62 1026 ALA B C 1
ATOM 16409 O O . ALA B 1 1026 ? 231.639 253.919 305.021 1.00 139.62 1026 ALA B O 1
ATOM 16411 N N . GLU B 1 1027 ? 231.675 253.844 307.290 1.00 142.33 1027 GLU B N 1
ATOM 16412 C CA . GLU B 1 1027 ? 233.130 254.117 307.373 1.00 142.33 1027 GLU B CA 1
ATOM 16413 C C . GLU B 1 1027 ? 233.811 252.762 307.475 1.00 142.33 1027 GLU B C 1
ATOM 16414 O O . GLU B 1 1027 ? 233.237 251.878 308.127 1.00 142.33 1027 GLU B O 1
ATOM 16420 N N . THR B 1 1028 ? 234.974 252.615 306.845 1.00 135.53 1028 THR B N 1
ATOM 16421 C CA . THR B 1 1028 ? 235.695 251.329 306.866 1.00 135.53 1028 THR B CA 1
ATOM 16422 C C . THR B 1 1028 ? 237.167 251.618 307.124 1.00 135.53 1028 THR B C 1
ATOM 16423 O O . THR B 1 1028 ? 237.744 252.415 306.382 1.00 135.53 1028 THR B O 1
ATOM 16427 N N . MET B 1 1029 ? 237.760 250.988 308.142 1.00 132.21 1029 MET B N 1
ATOM 16428 C CA . MET B 1 1029 ? 239.214 251.174 308.399 1.00 132.21 1029 MET B CA 1
ATOM 16429 C C . MET B 1 1029 ? 240.017 250.133 307.610 1.00 132.21 1029 MET B C 1
ATOM 16430 O O . MET B 1 1029 ? 239.455 249.109 307.216 1.00 132.21 1029 MET B O 1
ATOM 16436 N N . SER C 1 2 ? 258.626 261.646 223.979 1.00 88.81 2 SER C N 1
ATOM 16437 C CA . SER C 1 2 ? 259.774 260.801 223.550 1.00 88.81 2 SER C CA 1
ATOM 16438 C C . SER C 1 2 ? 259.311 259.395 223.157 1.00 88.81 2 SER C C 1
ATOM 16439 O O . SER C 1 2 ? 258.471 259.285 222.249 1.00 88.81 2 SER C O 1
ATOM 16442 N N . LEU C 1 3 ? 259.842 258.364 223.819 1.00 85.40 3 LEU C N 1
ATOM 16443 C CA . LEU C 1 3 ? 259.508 256.961 223.454 1.00 85.40 3 LEU C CA 1
ATOM 16444 C C . LEU C 1 3 ? 258.551 256.386 224.498 1.00 85.40 3 LEU C C 1
ATOM 16445 O O . LEU C 1 3 ? 257.813 255.446 224.159 1.00 85.40 3 LEU C O 1
ATOM 16450 N N . GLN C 1 4 ? 258.577 256.926 225.718 1.00 87.75 4 GLN C N 1
ATOM 16451 C CA . GLN C 1 4 ? 257.738 256.386 226.821 1.00 87.75 4 GLN C CA 1
ATOM 16452 C C . GLN C 1 4 ? 256.257 256.518 226.457 1.00 87.75 4 GLN C C 1
ATOM 16453 O O . GLN C 1 4 ? 255.550 255.494 226.490 1.00 87.75 4 GLN C O 1
ATOM 16459 N N . LEU C 1 5 ? 255.812 257.736 226.137 1.00 81.02 5 LEU C N 1
ATOM 16460 C CA . LEU C 1 5 ? 254.387 257.967 225.785 1.00 81.02 5 LEU C CA 1
ATOM 16461 C C . LEU C 1 5 ? 254.025 257.110 224.568 1.00 81.02 5 LEU C C 1
ATOM 16462 O O . LEU C 1 5 ? 252.875 256.636 224.504 1.00 81.02 5 LEU C O 1
ATOM 16467 N N . VAL C 1 6 ? 254.969 256.940 223.635 1.00 79.62 6 VAL C N 1
ATOM 16468 C CA . VAL C 1 6 ? 254.674 256.153 222.401 1.00 79.62 6 VAL C CA 1
ATOM 16469 C C . VAL C 1 6 ? 254.345 254.712 222.809 1.00 79.62 6 VAL C C 1
ATOM 16470 O O . VAL C 1 6 ? 253.322 254.178 222.331 1.00 79.62 6 VAL C O 1
ATOM 16474 N N . LYS C 1 7 ? 255.163 254.122 223.686 1.00 80.76 7 LYS C N 1
ATOM 16475 C CA . LYS C 1 7 ? 254.922 252.732 224.157 1.00 80.76 7 LYS C CA 1
ATOM 16476 C C . LYS C 1 7 ? 253.585 252.668 224.899 1.00 80.76 7 LYS C C 1
ATOM 16477 O O . LYS C 1 7 ? 252.870 251.663 224.731 1.00 80.76 7 LYS C O 1
ATOM 16483 N N . LYS C 1 8 ? 253.266 253.701 225.685 1.00 79.36 8 LYS C N 1
ATOM 16484 C CA . LYS C 1 8 ? 252.003 253.719 226.469 1.00 79.36 8 LYS C CA 1
ATOM 16485 C C . LYS C 1 8 ? 250.803 253.604 225.523 1.00 79.36 8 LYS C C 1
ATOM 16486 O O . LYS C 1 8 ? 249.887 252.832 225.844 1.00 79.36 8 LYS C O 1
ATOM 16492 N N . PHE C 1 9 ? 250.818 254.336 224.404 1.00 74.77 9 PHE C N 1
ATOM 16493 C CA . PHE C 1 9 ? 249.715 254.246 223.410 1.00 74.77 9 PHE C CA 1
ATOM 16494 C C . PHE C 1 9 ? 249.496 252.781 223.018 1.00 74.77 9 PHE C C 1
ATOM 16495 O O . PHE C 1 9 ? 248.338 252.319 223.053 1.00 74.77 9 PHE C O 1
ATOM 16503 N N . GLN C 1 10 ? 250.571 252.080 222.648 1.00 75.34 10 GLN C N 1
ATOM 16504 C CA . GLN C 1 10 ? 250.446 250.669 222.197 1.00 75.34 10 GLN C CA 1
ATOM 16505 C C . GLN C 1 10 ? 249.792 249.844 223.309 1.00 75.34 10 GLN C C 1
ATOM 16506 O O . GLN C 1 10 ? 248.827 249.122 223.006 1.00 75.34 10 GLN C O 1
ATOM 16512 N N . LYS C 1 11 ? 250.283 249.971 224.546 1.00 74.80 11 LYS C N 1
ATOM 16513 C CA . LYS C 1 11 ? 249.690 249.236 225.696 1.00 74.80 11 LYS C CA 1
ATOM 16514 C C . LYS C 1 11 ? 248.175 249.470 225.734 1.00 74.80 11 LYS C C 1
ATOM 16515 O O . LYS C 1 11 ? 247.438 248.471 225.766 1.00 74.80 11 LYS C O 1
ATOM 16521 N N . ARG C 1 12 ? 247.738 250.735 225.725 1.00 75.06 12 ARG C N 1
ATOM 16522 C CA . ARG C 1 12 ? 246.287 251.062 225.796 1.00 75.06 12 ARG C CA 1
ATOM 16523 C C . ARG C 1 12 ? 245.528 250.322 224.689 1.00 75.06 12 ARG C C 1
ATOM 16524 O O . ARG C 1 12 ? 244.505 249.692 225.008 1.00 75.06 12 ARG C O 1
ATOM 16532 N N . LEU C 1 13 ? 246.010 250.397 223.444 1.00 73.46 13 LEU C N 1
ATOM 16533 C CA . LEU C 1 13 ? 245.309 249.762 222.293 1.00 73.46 13 LEU C CA 1
ATOM 16534 C C . LEU C 1 13 ? 245.211 248.242 222.501 1.00 73.46 13 LEU C C 1
ATOM 16535 O O . LEU C 1 13 ? 244.159 247.666 222.151 1.00 73.46 13 LEU C O 1
ATOM 16540 N N . GLU C 1 14 ? 246.243 247.625 223.086 1.00 76.51 14 GLU C N 1
ATOM 16541 C CA . GLU C 1 14 ? 246.247 246.154 223.308 1.00 76.51 14 GLU C CA 1
ATOM 16542 C C . GLU C 1 14 ? 245.211 245.788 224.377 1.00 76.51 14 GLU C C 1
ATOM 16543 O O . GLU C 1 14 ? 244.662 244.673 224.306 1.00 76.51 14 GLU C O 1
ATOM 16549 N N . ASP C 1 15 ? 244.957 246.690 225.329 1.00 74.76 15 ASP C N 1
ATOM 16550 C CA . ASP C 1 15 ? 243.926 246.435 226.370 1.00 74.76 15 ASP C CA 1
ATOM 16551 C C . ASP C 1 15 ? 242.533 246.578 225.751 1.00 74.76 15 ASP C C 1
ATOM 16552 O O . ASP C 1 15 ? 241.625 245.860 226.185 1.00 74.76 15 ASP C O 1
ATOM 16557 N N . ILE C 1 16 ? 242.379 247.476 224.775 1.00 71.92 16 ILE C N 1
ATOM 16558 C CA . ILE C 1 16 ? 241.058 247.683 224.110 1.00 71.92 16 ILE C CA 1
ATOM 16559 C C . ILE C 1 16 ? 240.665 246.395 223.376 1.00 71.92 16 ILE C C 1
ATOM 16560 O O . ILE C 1 16 ? 239.490 245.985 223.487 1.00 71.92 16 ILE C O 1
ATOM 16565 N N . VAL C 1 17 ? 241.624 245.743 222.710 1.00 74.41 17 VAL C N 1
ATOM 16566 C CA . VAL C 1 17 ? 241.306 244.525 221.904 1.00 74.41 17 VAL C CA 1
ATOM 16567 C C . VAL C 1 17 ? 241.299 243.272 222.794 1.00 74.41 17 VAL C C 1
ATOM 16568 O O . VAL C 1 17 ? 241.183 242.162 222.238 1.00 74.41 17 VAL C O 1
ATOM 16572 N N . ALA C 1 18 ? 241.381 243.439 224.119 1.00 73.83 18 ALA C N 1
ATOM 16573 C CA . ALA C 1 18 ? 241.333 242.287 225.051 1.00 73.83 18 ALA C CA 1
ATOM 16574 C C . ALA C 1 18 ? 240.169 242.456 226.033 1.00 73.83 18 ALA C C 1
ATOM 16575 O O . ALA C 1 18 ? 239.391 241.501 226.179 1.00 73.83 18 ALA C O 1
ATOM 16577 N N . TYR C 1 19 ? 240.068 243.617 226.686 1.00 73.43 19 TYR C N 1
ATOM 16578 C CA . TYR C 1 19 ? 239.003 243.890 227.688 1.00 73.43 19 TYR C CA 1
ATOM 16579 C C . TYR C 1 19 ? 237.676 244.099 226.958 1.00 73.43 19 TYR C C 1
ATOM 16580 O O . TYR C 1 19 ? 236.621 243.903 227.576 1.00 73.43 19 TYR C O 1
ATOM 16589 N N . GLY C 1 20 ? 237.736 244.504 225.687 1.00 76.44 20 GLY C N 1
ATOM 16590 C CA . GLY C 1 20 ? 236.507 244.676 224.890 1.00 76.44 20 GLY C CA 1
ATOM 16591 C C . GLY C 1 20 ? 236.509 243.745 223.694 1.00 76.44 20 GLY C C 1
ATOM 16592 O O . GLY C 1 20 ? 235.413 243.373 223.234 1.00 76.44 20 GLY C O 1
ATOM 16593 N N . GLY C 1 21 ? 237.700 243.373 223.216 1.00 80.43 21 GLY C N 1
ATOM 16594 C CA . GLY C 1 21 ? 237.812 242.475 222.052 1.00 80.43 21 GLY C CA 1
ATOM 16595 C C . GLY C 1 21 ? 237.561 243.212 220.749 1.00 80.43 21 GLY C C 1
ATOM 16596 O O . GLY C 1 21 ? 237.821 242.618 219.684 1.00 80.43 21 GLY C O 1
ATOM 16597 N N . THR C 1 22 ? 237.049 244.438 220.809 1.00 84.02 22 THR C N 1
ATOM 16598 C CA . THR C 1 22 ? 236.737 245.179 219.560 1.00 84.02 22 THR C CA 1
ATOM 16599 C C . THR C 1 22 ? 238.011 245.780 218.990 1.00 84.02 22 THR C C 1
ATOM 16600 O O . THR C 1 22 ? 238.710 246.430 219.751 1.00 84.02 22 THR C O 1
ATOM 16604 N N . ARG C 1 23 ? 238.262 245.595 217.689 1.00 84.22 23 ARG C N 1
ATOM 16605 C CA . ARG C 1 23 ? 239.416 246.259 217.024 1.00 84.22 23 ARG C CA 1
ATOM 16606 C C . ARG C 1 23 ? 238.841 247.362 216.129 1.00 84.22 23 ARG C C 1
ATOM 16607 O O . ARG C 1 23 ? 239.547 247.784 215.190 1.00 84.22 23 ARG C O 1
ATOM 16615 N N . ASN C 1 24 ? 237.619 247.821 216.428 1.00 80.98 24 ASN C N 1
ATOM 16616 C CA . ASN C 1 24 ? 236.985 248.922 215.653 1.00 80.98 24 ASN C CA 1
ATOM 16617 C C . ASN C 1 24 ? 237.653 250.244 216.038 1.00 80.98 24 ASN C C 1
ATOM 16618 O O . ASN C 1 24 ? 238.002 250.400 217.223 1.00 80.98 24 ASN C O 1
ATOM 16623 N N . GLU C 1 25 ? 237.766 251.183 215.113 1.00 88.21 25 GLU C N 1
ATOM 16624 C CA . GLU C 1 25 ? 238.477 252.420 215.464 1.00 88.21 25 GLU C CA 1
ATOM 16625 C C . GLU C 1 25 ? 237.710 253.082 216.583 1.00 88.21 25 GLU C C 1
ATOM 16626 O O . GLU C 1 25 ? 238.351 253.581 217.480 1.00 88.21 25 GLU C O 1
ATOM 16632 N N . SER C 1 26 ? 236.389 253.115 216.500 1.00 80.59 26 SER C N 1
ATOM 16633 C CA . SER C 1 26 ? 235.572 253.825 217.521 1.00 80.59 26 SER C CA 1
ATOM 16634 C C . SER C 1 26 ? 236.176 253.646 218.920 1.00 80.59 26 SER C C 1
ATOM 16635 O O . SER C 1 26 ? 236.251 254.647 219.661 1.00 80.59 26 SER C O 1
ATOM 16638 N N . SER C 1 27 ? 236.594 252.424 219.263 1.00 75.86 27 SER C N 1
ATOM 16639 C CA . SER C 1 27 ? 237.161 252.145 220.608 1.00 75.86 27 SER C CA 1
ATOM 16640 C C . SER C 1 27 ? 238.685 252.306 220.595 1.00 75.86 27 SER C C 1
ATOM 16641 O O . SER C 1 27 ? 239.232 252.756 221.619 1.00 75.86 27 SER C O 1
ATOM 16644 N N . VAL C 1 28 ? 239.340 251.964 219.481 1.00 75.36 28 VAL C N 1
ATOM 16645 C CA . VAL C 1 28 ? 240.833 252.008 219.402 1.00 75.36 28 VAL C CA 1
ATOM 16646 C C . VAL C 1 28 ? 241.320 253.464 219.432 1.00 75.36 28 VAL C C 1
ATOM 16647 O O . VAL C 1 28 ? 242.329 253.726 220.119 1.00 75.36 28 VAL C O 1
ATOM 16651 N N . ARG C 1 29 ? 240.607 254.384 218.771 1.00 81.37 29 ARG C N 1
ATOM 16652 C CA . ARG C 1 29 ? 241.035 255.809 218.676 1.00 81.37 29 ARG C CA 1
ATOM 16653 C C . ARG C 1 29 ? 241.347 256.405 220.051 1.00 81.37 29 ARG C C 1
ATOM 16654 O O . ARG C 1 29 ? 242.263 257.238 220.114 1.00 81.37 29 ARG C O 1
ATOM 16662 N N . ALA C 1 30 ? 240.605 256.020 221.096 1.00 75.32 30 ALA C N 1
ATOM 16663 C CA . ALA C 1 30 ? 240.803 256.579 222.456 1.00 75.32 30 ALA C CA 1
ATOM 16664 C C . ALA C 1 30 ? 242.285 256.543 222.852 1.00 75.32 30 ALA C C 1
ATOM 16665 O O . ALA C 1 30 ? 242.747 257.517 223.475 1.00 75.32 30 ALA C O 1
ATOM 16667 N N . ALA C 1 31 ? 242.995 255.463 222.513 1.00 72.27 31 ALA C N 1
ATOM 16668 C CA . ALA C 1 31 ? 244.436 255.338 222.837 1.00 72.27 31 ALA C CA 1
ATOM 16669 C C . ALA C 1 31 ? 245.235 256.469 222.177 1.00 72.27 31 ALA C C 1
ATOM 16670 O O . ALA C 1 31 ? 245.975 257.163 222.898 1.00 72.27 31 ALA C O 1
ATOM 16672 N N . PHE C 1 32 ? 245.095 256.645 220.857 1.00 71.13 32 PHE C N 1
ATOM 16673 C CA . PHE C 1 32 ? 245.875 257.682 220.130 1.00 71.13 32 PHE C CA 1
ATOM 16674 C C . PHE C 1 32 ? 245.391 259.074 220.539 1.00 71.13 32 PHE C C 1
ATOM 16675 O O . PHE C 1 32 ? 246.222 259.994 220.573 1.00 71.13 32 PHE C O 1
ATOM 16683 N N . GLN C 1 33 ? 244.096 259.218 220.833 1.00 71.54 33 GLN C N 1
ATOM 16684 C CA . GLN C 1 33 ? 243.569 260.520 221.320 1.00 71.54 33 GLN C CA 1
ATOM 16685 C C . GLN C 1 33 ? 244.402 260.939 222.531 1.00 71.54 33 GLN C C 1
ATOM 16686 O O . GLN C 1 33 ? 244.904 262.076 222.532 1.00 71.54 33 GLN C O 1
ATOM 16692 N N . GLN C 1 34 ? 244.563 260.035 223.501 1.00 72.59 34 GLN C N 1
ATOM 16693 C CA . GLN C 1 34 ? 245.327 260.352 224.737 1.00 72.59 34 GLN C CA 1
ATOM 16694 C C . GLN C 1 34 ? 246.771 260.712 224.375 1.00 72.59 34 GLN C C 1
ATOM 16695 O O . GLN C 1 34 ? 247.212 261.795 224.783 1.00 72.59 34 GLN C O 1
ATOM 16701 N N . LEU C 1 35 ? 247.466 259.843 223.634 1.00 72.35 35 LEU C N 1
ATOM 16702 C CA . LEU C 1 35 ? 248.890 260.093 223.274 1.00 72.35 35 LEU C CA 1
ATOM 16703 C C . LEU C 1 35 ? 249.015 261.478 222.636 1.00 72.35 35 LEU C C 1
ATOM 16704 O O . LEU C 1 35 ? 249.846 262.274 223.117 1.00 72.35 35 LEU C O 1
ATOM 16709 N N . LEU C 1 36 ? 248.208 261.758 221.609 1.00 71.11 36 LEU C N 1
ATOM 16710 C CA . LEU C 1 36 ? 248.337 263.049 220.883 1.00 71.11 36 LEU C CA 1
ATOM 16711 C C . LEU C 1 36 ? 248.039 264.205 221.839 1.00 71.11 36 LEU C C 1
ATOM 16712 O O . LEU C 1 36 ? 248.808 265.168 221.828 1.00 71.11 36 LEU C O 1
ATOM 16717 N N . SER C 1 37 ? 246.980 264.091 222.647 1.00 73.13 37 SER C N 1
ATOM 16718 C CA . SER C 1 37 ? 246.602 265.173 223.594 1.00 73.13 37 SER C CA 1
ATOM 16719 C C . SER C 1 37 ? 247.736 265.440 224.588 1.00 73.13 37 SER C C 1
ATOM 16720 O O . SER C 1 37 ? 247.988 266.617 224.865 1.00 73.13 37 SER C O 1
ATOM 16723 N N . ASP C 1 38 ? 248.393 264.392 225.093 1.00 75.66 38 ASP C N 1
ATOM 16724 C CA . ASP C 1 38 ? 249.453 264.572 226.123 1.00 75.66 38 ASP C CA 1
ATOM 16725 C C . ASP C 1 38 ? 250.701 265.173 225.471 1.00 75.66 38 ASP C C 1
ATOM 16726 O O . ASP C 1 38 ? 251.325 266.049 226.098 1.00 75.66 38 ASP C O 1
ATOM 16731 N N . TRP C 1 39 ? 251.272 264.603 224.402 1.00 74.75 39 TRP C N 1
ATOM 16732 C CA . TRP C 1 39 ? 252.537 265.157 223.834 1.00 74.75 39 TRP C CA 1
ATOM 16733 C C . TRP C 1 39 ? 252.264 266.617 223.577 1.00 74.75 39 TRP C C 1
ATOM 16734 O O . TRP C 1 39 ? 253.132 267.433 223.820 1.00 74.75 39 TRP C O 1
ATOM 16745 N N . ALA C 1 40 ? 251.056 266.900 223.144 1.00 74.93 40 ALA C N 1
ATOM 16746 C CA . ALA C 1 40 ? 250.655 268.295 222.895 1.00 74.93 40 ALA C CA 1
ATOM 16747 C C . ALA C 1 40 ? 250.730 269.135 224.160 1.00 74.93 40 ALA C C 1
ATOM 16748 O O . ALA C 1 40 ? 251.376 270.171 224.119 1.00 74.93 40 ALA C O 1
ATOM 16750 N N . GLU C 1 41 ? 250.024 268.761 225.214 1.00 75.88 41 GLU C N 1
ATOM 16751 C CA . GLU C 1 41 ? 250.063 269.650 226.391 1.00 75.88 41 GLU C CA 1
ATOM 16752 C C . GLU C 1 41 ? 251.520 269.782 226.809 1.00 75.88 41 GLU C C 1
ATOM 16753 O O . GLU C 1 41 ? 251.925 270.877 227.215 1.00 75.88 41 GLU C O 1
ATOM 16759 N N . GLY C 1 42 ? 252.284 268.706 226.673 1.00 79.61 42 GLY C N 1
ATOM 16760 C CA . GLY C 1 42 ? 253.699 268.722 227.077 1.00 79.61 42 GLY C CA 1
ATOM 16761 C C . GLY C 1 42 ? 254.542 269.564 226.148 1.00 79.61 42 GLY C C 1
ATOM 16762 O O . GLY C 1 42 ? 255.685 269.868 226.511 1.00 79.61 42 GLY C O 1
ATOM 16763 N N . SER C 1 43 ? 254.018 269.900 224.977 1.00 78.02 43 SER C N 1
ATOM 16764 C CA . SER C 1 43 ? 254.750 270.821 224.082 1.00 78.02 43 SER C CA 1
ATOM 16765 C C . SER C 1 43 ? 253.840 272.017 223.801 1.00 78.02 43 SER C C 1
ATOM 16766 O O . SER C 1 43 ? 253.703 272.392 222.626 1.00 78.02 43 SER C O 1
ATOM 16769 N N . GLY C 1 44 ? 253.207 272.552 224.846 1.00 77.54 44 GLY C N 1
ATOM 16770 C CA . GLY C 1 44 ? 252.370 273.757 224.700 1.00 77.54 44 GLY C CA 1
ATOM 16771 C C . GLY C 1 44 ? 251.352 273.678 223.579 1.00 77.54 44 GLY C C 1
ATOM 16772 O O . GLY C 1 44 ? 251.521 274.426 222.605 1.00 77.54 44 GLY C O 1
ATOM 16773 N N . LEU C 1 45 ? 250.274 272.900 223.752 1.00 74.78 45 LEU C N 1
ATOM 16774 C CA . LEU C 1 45 ? 249.217 272.761 222.712 1.00 74.78 45 LEU C CA 1
ATOM 16775 C C . LEU C 1 45 ? 247.982 272.098 223.317 1.00 74.78 45 LEU C C 1
ATOM 16776 O O . LEU C 1 45 ? 247.694 272.385 224.483 1.00 74.78 45 LEU C O 1
ATOM 16781 N N . ARG C 1 46 ? 247.337 271.202 222.570 1.00 74.41 46 ARG C N 1
ATOM 16782 C CA . ARG C 1 46 ? 246.124 270.492 223.032 1.00 74.41 46 ARG C CA 1
ATOM 16783 C C . ARG C 1 46 ? 245.683 269.552 221.917 1.00 74.41 46 ARG C C 1
ATOM 16784 O O . ARG C 1 46 ? 246.341 269.572 220.893 1.00 74.41 46 ARG C O 1
ATOM 16792 N N . LEU C 1 47 ? 244.675 268.705 222.124 1.00 73.64 47 LEU C N 1
ATOM 16793 C CA . LEU C 1 47 ? 244.073 267.944 221.001 1.00 73.64 47 LEU C CA 1
ATOM 16794 C C . LEU C 1 47 ? 242.545 268.038 221.140 1.00 73.64 47 LEU C C 1
ATOM 16795 O O . LEU C 1 47 ? 241.957 267.103 221.684 1.00 73.64 47 LEU C O 1
ATOM 16800 N N . ILE C 1 48 ? 241.930 269.151 220.722 1.00 77.13 48 ILE C N 1
ATOM 16801 C CA . ILE C 1 48 ? 240.460 269.289 220.790 1.00 77.13 48 ILE C CA 1
ATOM 16802 C C . ILE C 1 48 ? 239.955 268.292 219.783 1.00 77.13 48 ILE C C 1
ATOM 16803 O O . ILE C 1 48 ? 240.533 268.243 218.722 1.00 77.13 48 ILE C O 1
ATOM 16808 N N . THR C 1 49 ? 238.919 267.536 220.107 1.00 80.75 49 THR C N 1
ATOM 16809 C CA . THR C 1 49 ? 238.491 266.446 219.194 1.00 80.75 49 THR C CA 1
ATOM 16810 C C . THR C 1 49 ? 237.271 266.784 218.325 1.00 80.75 49 THR C C 1
ATOM 16811 O O . THR C 1 49 ? 236.496 267.657 218.699 1.00 80.75 49 THR C O 1
ATOM 16815 N N . GLU C 1 50 ? 237.067 266.043 217.262 1.00 81.72 50 GLU C N 1
ATOM 16816 C CA . GLU C 1 50 ? 236.041 266.263 216.200 1.00 81.72 50 GLU C CA 1
ATOM 16817 C C . GLU C 1 50 ? 235.555 267.713 216.120 1.00 81.72 50 GLU C C 1
ATOM 16818 O O . GLU C 1 50 ? 234.353 267.940 216.363 1.00 81.72 50 GLU C O 1
ATOM 16824 N N . VAL C 1 51 ? 236.436 268.650 215.764 1.00 78.87 51 VAL C N 1
ATOM 16825 C CA . VAL C 1 51 ? 235.974 270.053 215.547 1.00 78.87 51 VAL C CA 1
ATOM 16826 C C . VAL C 1 51 ? 235.677 270.196 214.052 1.00 78.87 51 VAL C C 1
ATOM 16827 O O . VAL C 1 51 ? 236.613 270.012 213.248 1.00 78.87 51 VAL C O 1
ATOM 16831 N N . THR C 1 52 ? 234.421 270.481 213.695 1.00 79.73 52 THR C N 1
ATOM 16832 C CA . THR C 1 52 ? 234.039 270.533 212.258 1.00 79.73 52 THR C CA 1
ATOM 16833 C C . THR C 1 52 ? 234.799 271.645 211.529 1.00 79.73 52 THR C C 1
ATOM 16834 O O . THR C 1 52 ? 234.677 272.815 211.940 1.00 79.73 52 THR C O 1
ATOM 16838 N N . GLN C 1 53 ? 235.569 271.283 210.500 1.00 83.77 53 GLN C N 1
ATOM 16839 C CA . GLN C 1 53 ? 236.274 272.296 209.672 1.00 83.77 53 GLN C CA 1
ATOM 16840 C C . GLN C 1 53 ? 235.436 272.488 208.403 1.00 83.77 53 GLN C C 1
ATOM 16841 O O . GLN C 1 53 ? 234.638 271.595 208.101 1.00 83.77 53 GLN C O 1
ATOM 16847 N N . LYS C 1 54 ? 235.530 273.582 207.704 1.00 89.45 54 LYS C N 1
ATOM 16848 C CA . LYS C 1 54 ? 234.803 273.728 206.413 1.00 89.45 54 LYS C CA 1
ATOM 16849 C C . LYS C 1 54 ? 235.805 273.780 205.253 1.00 89.45 54 LYS C C 1
ATOM 16850 O O . LYS C 1 54 ? 236.804 274.495 205.389 1.00 89.45 54 LYS C O 1
ATOM 16856 N N . ALA C 1 55 ? 235.553 273.112 204.157 1.00 92.77 55 ALA C N 1
ATOM 16857 C CA . ALA C 1 55 ? 236.520 273.022 203.039 1.00 92.77 55 ALA C CA 1
ATOM 16858 C C . ALA C 1 55 ? 236.352 274.231 202.117 1.00 92.77 55 ALA C C 1
ATOM 16859 O O . ALA C 1 55 ? 235.426 275.035 202.350 1.00 92.77 55 ALA C O 1
ATOM 16861 N N . VAL C 1 56 ? 237.206 274.344 201.097 1.00 94.79 56 VAL C N 1
ATOM 16862 C CA . VAL C 1 56 ? 237.061 275.450 200.104 1.00 94.79 56 VAL C CA 1
ATOM 16863 C C . VAL C 1 56 ? 235.733 275.250 199.370 1.00 94.79 56 VAL C C 1
ATOM 16864 O O . VAL C 1 56 ? 235.079 276.259 199.046 1.00 94.79 56 VAL C O 1
ATOM 16868 N N . ALA C 1 57 ? 235.402 273.995 199.041 1.00 96.16 57 ALA C N 1
ATOM 16869 C CA . ALA C 1 57 ? 234.177 273.701 198.259 1.00 96.16 57 ALA C CA 1
ATOM 16870 C C . ALA C 1 57 ? 232.945 273.895 199.142 1.00 96.16 57 ALA C C 1
ATOM 16871 O O . ALA C 1 57 ? 231.821 273.880 198.605 1.00 96.16 57 ALA C O 1
ATOM 16873 N N . GLY C 1 58 ? 233.157 274.070 200.448 1.00 91.69 58 GLY C N 1
ATOM 16874 C CA . GLY C 1 58 ? 232.029 274.257 201.376 1.00 91.69 58 GLY C CA 1
ATOM 16875 C C . GLY C 1 58 ? 231.521 272.931 201.909 1.00 91.69 58 GLY C C 1
ATOM 16876 O O . GLY C 1 58 ? 230.288 272.754 201.959 1.00 91.69 58 GLY C O 1
ATOM 16877 N N . ASN C 1 59 ? 232.429 272.029 202.290 1.00 93.97 59 ASN C N 1
ATOM 16878 C CA . ASN C 1 59 ? 232.004 270.745 202.908 1.00 93.97 59 ASN C CA 1
ATOM 16879 C C . ASN C 1 59 ? 232.409 270.761 204.384 1.00 93.97 59 ASN C C 1
ATOM 16880 O O . ASN C 1 59 ? 233.607 270.952 204.659 1.00 93.97 59 ASN C O 1
ATOM 16885 N N . ASN C 1 60 ? 231.442 270.576 205.288 1.00 90.30 60 ASN C N 1
ATOM 16886 C CA . ASN C 1 60 ? 231.740 270.572 206.745 1.00 90.30 60 ASN C CA 1
ATOM 16887 C C . ASN C 1 60 ? 232.457 269.270 207.111 1.00 90.30 60 ASN C C 1
ATOM 16888 O O . ASN C 1 60 ? 231.787 268.347 207.608 1.00 90.30 60 ASN C O 1
ATOM 16893 N N . VAL C 1 61 ? 233.775 269.213 206.893 1.00 84.94 61 VAL C N 1
ATOM 16894 C CA . VAL C 1 61 ? 234.557 267.976 207.185 1.00 84.94 61 VAL C CA 1
ATOM 16895 C C . VAL C 1 61 ? 234.754 267.856 208.700 1.00 84.94 61 VAL C C 1
ATOM 16896 O O . VAL C 1 61 ? 234.647 268.880 209.395 1.00 84.94 61 VAL C O 1
ATOM 16900 N N . ARG C 1 62 ? 235.020 266.645 209.188 1.00 79.36 62 ARG C N 1
ATOM 16901 C CA . ARG C 1 62 ? 235.200 266.400 210.648 1.00 79.36 62 ARG C CA 1
ATOM 16902 C C . ARG C 1 62 ? 236.435 265.526 210.897 1.00 79.36 62 ARG C C 1
ATOM 16903 O O . ARG C 1 62 ? 236.267 264.293 210.973 1.00 79.36 62 ARG C O 1
ATOM 16911 N N . PRO C 1 63 ? 237.684 266.065 211.043 1.00 75.13 63 PRO C N 1
ATOM 16912 C CA . PRO C 1 63 ? 238.834 265.224 211.408 1.00 75.13 63 PRO C CA 1
ATOM 16913 C C . PRO C 1 63 ? 238.689 264.693 212.841 1.00 75.13 63 PRO C C 1
ATOM 16914 O O . PRO C 1 63 ? 238.076 265.356 213.663 1.00 75.13 63 PRO C O 1
ATOM 16918 N N . ASP C 1 64 ? 239.260 263.518 213.109 1.00 75.63 64 ASP C N 1
ATOM 16919 C CA . ASP C 1 64 ? 239.148 262.889 214.451 1.00 75.63 64 ASP C CA 1
ATOM 16920 C C . ASP C 1 64 ? 239.856 263.772 215.478 1.00 75.63 64 ASP C C 1
ATOM 16921 O O . ASP C 1 64 ? 239.333 263.907 216.600 1.00 75.63 64 ASP C O 1
ATOM 16926 N N . GLY C 1 65 ? 240.791 264.600 215.008 1.00 74.93 65 GLY C N 1
ATOM 16927 C CA . GLY C 1 65 ? 241.531 265.522 215.900 1.00 74.93 65 GLY C CA 1
ATOM 16928 C C . GLY C 1 65 ? 241.645 266.924 215.340 1.00 74.93 65 GLY C C 1
ATOM 16929 O O . GLY C 1 65 ? 241.237 267.111 214.216 1.00 74.93 65 GLY C O 1
ATOM 16930 N N . THR C 1 66 ? 242.152 267.883 216.111 1.00 73.61 66 THR C N 1
ATOM 16931 C CA . THR C 1 66 ? 242.355 269.260 215.609 1.00 73.61 66 THR C CA 1
ATOM 16932 C C . THR C 1 66 ? 243.301 270.029 216.510 1.00 73.61 66 THR C C 1
ATOM 16933 O O . THR C 1 66 ? 242.840 270.977 217.107 1.00 73.61 66 THR C O 1
ATOM 16937 N N . LEU C 1 67 ? 244.563 269.629 216.581 1.00 72.64 67 LEU C N 1
ATOM 16938 C CA . LEU C 1 67 ? 245.595 270.354 217.343 1.00 72.64 67 LEU C CA 1
ATOM 16939 C C . LEU C 1 67 ? 245.333 271.825 217.143 1.00 72.64 67 LEU C C 1
ATOM 16940 O O . LEU C 1 67 ? 245.595 272.309 216.053 1.00 72.64 67 LEU C O 1
ATOM 16945 N N . LYS C 1 68 ? 244.847 272.492 218.175 1.00 73.74 68 LYS C N 1
ATOM 16946 C CA . LYS C 1 68 ? 244.598 273.939 218.079 1.00 73.74 68 LYS C CA 1
ATOM 16947 C C . LYS C 1 68 ? 245.486 274.647 219.090 1.00 73.74 68 LYS C C 1
ATOM 16948 O O . LYS C 1 68 ? 245.912 273.998 220.042 1.00 73.74 68 LYS C O 1
ATOM 16954 N N . ASP C 1 69 ? 245.756 275.931 218.879 1.00 80.76 69 ASP C N 1
ATOM 16955 C CA . ASP C 1 69 ? 246.529 276.648 219.918 1.00 80.76 69 ASP C CA 1
ATOM 16956 C C . ASP C 1 69 ? 245.819 277.835 220.547 1.00 80.76 69 ASP C C 1
ATOM 16957 O O . ASP C 1 69 ? 244.770 278.205 220.018 1.00 80.76 69 ASP C O 1
ATOM 16962 N N . SER C 1 70 ? 246.449 278.473 221.523 1.00 77.43 70 SER C N 1
ATOM 16963 C CA . SER C 1 70 ? 245.864 279.461 222.466 1.00 77.43 70 SER C CA 1
ATOM 16964 C C . SER C 1 70 ? 244.924 280.487 221.839 1.00 77.43 70 SER C C 1
ATOM 16965 O O . SER C 1 70 ? 243.928 280.826 222.489 1.00 77.43 70 SER C O 1
ATOM 16968 N N . LEU C 1 71 ? 245.243 281.010 220.667 1.00 76.80 71 LEU C N 1
ATOM 16969 C CA . LEU C 1 71 ? 244.414 282.086 220.069 1.00 76.80 71 LEU C CA 1
ATOM 16970 C C . LEU C 1 71 ? 243.304 281.410 219.257 1.00 76.80 71 LEU C C 1
ATOM 16971 O O . LEU C 1 71 ? 242.745 282.083 218.377 1.00 76.80 71 LEU C O 1
ATOM 16976 N N . GLN C 1 72 ? 243.025 280.128 219.525 1.00 78.25 72 GLN C N 1
ATOM 16977 C CA . GLN C 1 72 ? 241.918 279.376 218.890 1.00 78.25 72 GLN C CA 1
ATOM 16978 C C . GLN C 1 72 ? 242.154 279.198 217.394 1.00 78.25 72 GLN C C 1
ATOM 16979 O O . GLN C 1 72 ? 241.176 279.229 216.654 1.00 78.25 72 GLN C O 1
ATOM 16985 N N . GLN C 1 73 ? 243.384 278.940 216.962 1.00 77.40 73 GLN C N 1
ATOM 16986 C CA . GLN C 1 73 ? 243.590 278.675 215.521 1.00 77.40 73 GLN C CA 1
ATOM 16987 C C . GLN C 1 73 ? 244.019 277.233 215.304 1.00 77.40 73 GLN C C 1
ATOM 16988 O O . GLN C 1 73 ? 244.280 276.573 216.290 1.00 77.40 73 GLN C O 1
ATOM 16994 N N . SER C 1 74 ? 243.977 276.686 214.142 1.00 73.86 74 SER C N 1
ATOM 16995 C CA . SER C 1 74 ? 244.302 275.250 213.926 1.00 73.86 74 SER C CA 1
ATOM 16996 C C . SER C 1 74 ? 245.754 275.122 213.461 1.00 73.86 74 SER C C 1
ATOM 16997 O O . SER C 1 74 ? 246.231 276.054 212.782 1.00 73.86 74 SER C O 1
ATOM 17000 N N . ARG C 1 75 ? 246.442 274.051 213.863 1.00 73.48 75 ARG C N 1
ATOM 17001 C CA . ARG C 1 75 ? 247.881 273.885 213.526 1.00 73.48 75 ARG C CA 1
ATOM 17002 C C . ARG C 1 75 ? 248.065 272.523 212.857 1.00 73.48 75 ARG C C 1
ATOM 17003 O O . ARG C 1 75 ? 248.969 272.399 212.005 1.00 73.48 75 ARG C O 1
ATOM 17011 N N . GLY C 1 76 ? 247.240 271.545 213.239 1.00 72.28 76 GLY C N 1
ATOM 17012 C CA . GLY C 1 76 ? 247.320 270.198 212.648 1.00 72.28 76 GLY C CA 1
ATOM 17013 C C . GLY C 1 76 ? 245.959 269.545 212.649 1.00 72.28 76 GLY C C 1
ATOM 17014 O O . GLY C 1 76 ? 245.069 270.111 213.257 1.00 72.28 76 GLY C O 1
ATOM 17015 N N . TYR C 1 77 ? 245.805 268.396 212.015 1.00 70.69 77 TYR C N 1
ATOM 17016 C CA . TYR C 1 77 ? 244.529 267.677 212.052 1.00 70.69 77 TYR C CA 1
ATOM 17017 C C . TYR C 1 77 ? 244.865 266.192 212.057 1.00 70.69 77 TYR C C 1
ATOM 17018 O O . TYR C 1 77 ? 245.806 265.850 211.390 1.00 70.69 77 TYR C O 1
ATOM 17027 N N . TRP C 1 78 ? 244.153 265.354 212.811 1.00 70.73 78 TRP C N 1
ATOM 17028 C CA . TRP C 1 78 ? 244.464 263.898 212.900 1.00 70.73 78 TRP C CA 1
ATOM 17029 C C . TRP C 1 78 ? 243.312 263.114 212.293 1.00 70.73 78 TRP C C 1
ATOM 17030 O O . TRP C 1 78 ? 242.196 263.583 212.447 1.00 70.73 78 TRP C O 1
ATOM 17041 N N . GLU C 1 79 ? 243.549 261.993 211.619 1.00 77.18 79 GLU C N 1
ATOM 17042 C CA . GLU C 1 79 ? 242.397 261.199 211.146 1.00 77.18 79 GLU C CA 1
ATOM 17043 C C . GLU C 1 79 ? 242.761 259.735 211.168 1.00 77.18 79 GLU C C 1
ATOM 17044 O O . GLU C 1 79 ? 243.712 259.387 210.505 1.00 77.18 79 GLU C O 1
ATOM 17050 N N . SER C 1 80 ? 242.103 258.981 212.032 1.00 80.08 80 SER C N 1
ATOM 17051 C CA . SER C 1 80 ? 242.460 257.564 212.208 1.00 80.08 80 SER C CA 1
ATOM 17052 C C . SER C 1 80 ? 241.471 256.704 211.461 1.00 80.08 80 SER C C 1
ATOM 17053 O O . SER C 1 80 ? 240.264 256.940 211.612 1.00 80.08 80 SER C O 1
ATOM 17056 N N . LYS C 1 81 ? 241.989 255.725 210.732 1.00 86.28 81 LYS C N 1
ATOM 17057 C CA . LYS C 1 81 ? 241.117 254.840 209.950 1.00 86.28 81 LYS C CA 1
ATOM 17058 C C . LYS C 1 81 ? 241.142 253.490 210.627 1.00 86.28 81 LYS C C 1
ATOM 17059 O O . LYS C 1 81 ? 242.027 253.284 211.461 1.00 86.28 81 LYS C O 1
ATOM 17065 N N . ASP C 1 82 ? 240.195 252.622 210.284 1.00 96.79 82 ASP C N 1
ATOM 17066 C CA . ASP C 1 82 ? 240.069 251.308 210.967 1.00 96.79 82 ASP C CA 1
ATOM 17067 C C . ASP C 1 82 ? 241.307 250.476 210.687 1.00 96.79 82 ASP C C 1
ATOM 17068 O O . ASP C 1 82 ? 241.992 250.754 209.700 1.00 96.79 82 ASP C O 1
ATOM 17073 N N . GLU C 1 83 ? 241.721 249.556 211.566 1.00 100.98 83 GLU C N 1
ATOM 17074 C CA . GLU C 1 83 ? 242.888 248.688 211.235 1.00 100.98 83 GLU C CA 1
ATOM 17075 C C . GLU C 1 83 ? 242.510 247.620 210.203 1.00 100.98 83 GLU C C 1
ATOM 17076 O O . GLU C 1 83 ? 243.269 246.639 210.083 1.00 100.98 83 GLU C O 1
ATOM 17082 N N . ALA C 1 84 ? 241.398 247.794 209.485 1.00 107.91 84 ALA C N 1
ATOM 17083 C CA . ALA C 1 84 ? 240.953 246.735 208.547 1.00 107.91 84 ALA C CA 1
ATOM 17084 C C . ALA C 1 84 ? 240.748 247.306 207.140 1.00 107.91 84 ALA C C 1
ATOM 17085 O O . ALA C 1 84 ? 239.681 247.032 206.553 1.00 107.91 84 ALA C O 1
ATOM 17087 N N . ASP C 1 85 ? 241.737 248.042 206.618 1.00 105.21 85 ASP C N 1
ATOM 17088 C CA . ASP C 1 85 ? 241.644 248.602 205.242 1.00 105.21 85 ASP C CA 1
ATOM 17089 C C . ASP C 1 85 ? 243.024 249.060 204.765 1.00 105.21 85 ASP C C 1
ATOM 17090 O O . ASP C 1 85 ? 243.788 249.574 205.607 1.00 105.21 85 ASP C O 1
ATOM 17095 N N . THR C 1 86 ? 243.330 248.878 203.474 1.00 104.68 86 THR C N 1
ATOM 17096 C CA . THR C 1 86 ? 244.600 249.421 202.921 1.00 104.68 86 THR C CA 1
ATOM 17097 C C . THR C 1 86 ? 244.579 250.921 203.211 1.00 104.68 86 THR C C 1
ATOM 17098 O O . THR C 1 86 ? 243.625 251.585 202.750 1.00 104.68 86 THR C O 1
ATOM 17102 N N . LEU C 1 87 ? 245.565 251.436 203.952 1.00 97.92 87 LEU C N 1
ATOM 17103 C CA . LEU C 1 87 ? 245.459 252.854 204.346 1.00 97.92 87 LEU C CA 1
ATOM 17104 C C . LEU C 1 87 ? 245.501 253.748 203.115 1.00 97.92 87 LEU C C 1
ATOM 17105 O O . LEU C 1 87 ? 244.635 254.615 203.039 1.00 97.92 87 LEU C O 1
ATOM 17110 N N . ASP C 1 88 ? 246.429 253.532 202.184 1.00 103.93 88 ASP C N 1
ATOM 17111 C CA . ASP C 1 88 ? 246.596 254.484 201.061 1.00 103.93 88 ASP C CA 1
ATOM 17112 C C . ASP C 1 88 ? 245.334 254.537 200.213 1.00 103.93 88 ASP C C 1
ATOM 17113 O O . ASP C 1 88 ? 245.325 255.308 199.245 1.00 103.93 88 ASP C O 1
ATOM 17118 N N . ASP C 1 89 ? 244.319 253.734 200.540 1.00 104.72 89 ASP C N 1
ATOM 17119 C CA . ASP C 1 89 ? 243.059 253.923 199.775 1.00 104.72 89 ASP C CA 1
ATOM 17120 C C . ASP C 1 89 ? 242.168 254.926 200.511 1.00 104.72 89 ASP C C 1
ATOM 17121 O O . ASP C 1 89 ? 241.647 255.840 199.848 1.00 104.72 89 ASP C O 1
ATOM 17126 N N . GLU C 1 90 ? 242.025 254.775 201.830 1.00 99.05 90 GLU C N 1
ATOM 17127 C CA . GLU C 1 90 ? 241.118 255.656 202.616 1.00 99.05 90 GLU C CA 1
ATOM 17128 C C . GLU C 1 90 ? 241.667 257.087 202.667 1.00 99.05 90 GLU C C 1
ATOM 17129 O O . GLU C 1 90 ? 240.846 258.016 202.787 1.00 99.05 90 GLU C O 1
ATOM 17135 N N . ILE C 1 91 ? 242.990 257.259 202.581 1.00 91.85 91 ILE C N 1
ATOM 17136 C CA . ILE C 1 91 ? 243.597 258.624 202.535 1.00 91.85 91 ILE C CA 1
ATOM 17137 C C . ILE C 1 91 ? 242.955 259.379 201.368 1.00 91.85 91 ILE C C 1
ATOM 17138 O O . ILE C 1 91 ? 242.460 260.501 201.593 1.00 91.85 91 ILE C O 1
ATOM 17143 N N . GLN C 1 92 ? 242.941 258.767 200.180 1.00 97.45 92 GLN C N 1
ATOM 17144 C CA . GLN C 1 92 ? 242.366 259.419 198.972 1.00 97.45 92 GLN C CA 1
ATOM 17145 C C . GLN C 1 92 ? 240.904 259.795 199.227 1.00 97.45 92 GLN C C 1
ATOM 17146 O O . GLN C 1 92 ? 240.544 260.945 198.930 1.00 97.45 92 GLN C O 1
ATOM 17152 N N . LYS C 1 93 ? 240.102 258.863 199.756 1.00 91.26 93 LYS C N 1
ATOM 17153 C CA . LYS C 1 93 ? 238.653 259.124 199.981 1.00 91.26 93 LYS C CA 1
ATOM 17154 C C . LYS C 1 93 ? 238.483 260.350 200.882 1.00 91.26 93 LYS C C 1
ATOM 17155 O O . LYS C 1 93 ? 237.654 261.217 200.546 1.00 91.26 93 LYS C O 1
ATOM 17161 N N . LYS C 1 94 ? 239.233 260.408 201.987 1.00 87.15 94 LYS C N 1
ATOM 17162 C CA . LYS C 1 94 ? 239.141 261.555 202.927 1.00 87.15 94 LYS C CA 1
ATOM 17163 C C . LYS C 1 94 ? 239.484 262.845 202.180 1.00 87.15 94 LYS C C 1
ATOM 17164 O O . LYS C 1 94 ? 238.658 263.772 202.201 1.00 87.15 94 LYS C O 1
ATOM 17170 N N . LEU C 1 95 ? 240.639 262.886 201.509 1.00 85.09 95 LEU C N 1
ATOM 17171 C CA . LEU C 1 95 ? 241.089 264.124 200.813 1.00 85.09 95 LEU C CA 1
ATOM 17172 C C . LEU C 1 95 ? 240.100 264.526 199.713 1.00 85.09 95 LEU C C 1
ATOM 17173 O O . LEU C 1 95 ? 240.058 265.725 199.383 1.00 85.09 95 LEU C O 1
ATOM 17178 N N . ALA C 1 96 ? 239.349 263.569 199.160 1.00 86.35 96 ALA C N 1
ATOM 17179 C CA . ALA C 1 96 ? 238.411 263.870 198.054 1.00 86.35 96 ALA C CA 1
ATOM 17180 C C . ALA C 1 96 ? 237.109 264.468 198.600 1.00 86.35 96 ALA C C 1
ATOM 17181 O O . ALA C 1 96 ? 236.175 264.640 197.796 1.00 86.35 96 ALA C O 1
ATOM 17183 N N . LYS C 1 97 ? 237.019 264.679 199.917 1.00 88.41 97 LYS C N 1
ATOM 17184 C CA . LYS C 1 97 ? 235.830 265.359 200.498 1.00 88.41 97 LYS C CA 1
ATOM 17185 C C . LYS C 1 97 ? 236.250 266.803 200.758 1.00 88.41 97 LYS C C 1
ATOM 17186 O O . LYS C 1 97 ? 235.374 267.626 201.080 1.00 88.41 97 LYS C O 1
ATOM 17192 N N . GLY C 1 98 ? 237.547 267.082 200.611 1.00 82.70 98 GLY C N 1
ATOM 17193 C CA . GLY C 1 98 ? 238.067 268.431 200.898 1.00 82.70 98 GLY C CA 1
ATOM 17194 C C . GLY C 1 98 ? 238.842 268.433 202.202 1.00 82.70 98 GLY C C 1
ATOM 17195 O O . GLY C 1 98 ? 238.981 269.513 202.806 1.00 82.70 98 GLY C O 1
ATOM 17196 N N . TYR C 1 99 ? 239.338 267.264 202.620 1.00 81.55 99 TYR C N 1
ATOM 17197 C CA . TYR C 1 99 ? 240.054 267.163 203.919 1.00 81.55 99 TYR C CA 1
ATOM 17198 C C . TYR C 1 99 ? 241.304 268.047 203.899 1.00 81.55 99 TYR C C 1
ATOM 17199 O O . TYR C 1 99 ? 241.962 268.148 202.844 1.00 81.55 99 TYR C O 1
ATOM 17208 N N . PRO C 1 100 ? 241.658 268.697 205.031 1.00 80.58 100 PRO C N 1
ATOM 17209 C CA . PRO C 1 100 ? 242.815 269.600 205.088 1.00 80.58 100 PRO C CA 1
ATOM 17210 C C . PRO C 1 100 ? 244.127 268.989 204.577 1.00 80.58 100 PRO C C 1
ATOM 17211 O O . PRO C 1 100 ? 244.344 267.809 204.774 1.00 80.58 100 PRO C O 1
ATOM 17215 N N . ARG C 1 101 ? 244.985 269.734 203.914 1.00 88.26 101 ARG C N 1
ATOM 17216 C CA . ARG C 1 101 ? 246.195 269.037 203.437 1.00 88.26 101 ARG C CA 1
ATOM 17217 C C . ARG C 1 101 ? 247.405 269.695 204.071 1.00 88.26 101 ARG C C 1
ATOM 17218 O O . ARG C 1 101 ? 248.518 269.373 203.671 1.00 88.26 101 ARG C O 1
ATOM 17226 N N . ASP C 1 102 ? 247.183 270.562 205.048 1.00 84.59 102 ASP C N 1
ATOM 17227 C CA . ASP C 1 102 ? 248.289 271.330 205.661 1.00 84.59 102 ASP C CA 1
ATOM 17228 C C . ASP C 1 102 ? 249.244 270.425 206.410 1.00 84.59 102 ASP C C 1
ATOM 17229 O O . ASP C 1 102 ? 250.406 270.469 206.084 1.00 84.59 102 ASP C O 1
ATOM 17234 N N . ASN C 1 103 ? 248.765 269.714 207.420 1.00 75.72 103 ASN C N 1
ATOM 17235 C CA . ASN C 1 103 ? 249.610 268.845 208.265 1.00 75.72 103 ASN C CA 1
ATOM 17236 C C . ASN C 1 103 ? 248.641 267.825 208.821 1.00 75.72 103 ASN C C 1
ATOM 17237 O O . ASN C 1 103 ? 248.142 268.065 209.901 1.00 75.72 103 ASN C O 1
ATOM 17242 N N . ILE C 1 104 ? 248.375 266.736 208.094 1.00 70.37 104 ILE C N 1
ATOM 17243 C CA . ILE C 1 104 ? 247.336 265.768 208.563 1.00 70.37 104 ILE C CA 1
ATOM 17244 C C . ILE C 1 104 ? 247.962 264.388 208.805 1.00 70.37 104 ILE C C 1
ATOM 17245 O O . ILE C 1 104 ? 248.709 263.907 207.928 1.00 70.37 104 ILE C O 1
ATOM 17250 N N . ILE C 1 105 ? 247.687 263.788 209.968 1.00 71.60 105 ILE C N 1
ATOM 17251 C CA . ILE C 1 105 ? 248.196 262.414 210.252 1.00 71.60 105 ILE C CA 1
ATOM 17252 C C . ILE C 1 105 ? 247.133 261.392 209.846 1.00 71.60 105 ILE C C 1
ATOM 17253 O O . ILE C 1 105 ? 246.218 261.143 210.655 1.00 71.60 105 ILE C O 1
ATOM 17258 N N . PHE C 1 106 ? 247.222 260.854 208.629 1.00 75.18 106 PHE C N 1
ATOM 17259 C CA . PHE C 1 106 ? 246.302 259.755 208.242 1.00 75.18 106 PHE C CA 1
ATOM 17260 C C . PHE C 1 106 ? 246.874 258.500 208.896 1.00 75.18 106 PHE C C 1
ATOM 17261 O O . PHE C 1 106 ? 247.917 258.012 208.427 1.00 75.18 106 PHE C O 1
ATOM 17269 N N . GLU C 1 107 ? 246.214 257.987 209.934 1.00 82.06 107 GLU C N 1
ATOM 17270 C CA . GLU C 1 107 ? 246.840 256.885 210.706 1.00 82.06 107 GLU C CA 1
ATOM 17271 C C . GLU C 1 107 ? 245.934 255.660 210.839 1.00 82.06 107 GLU C C 1
ATOM 17272 O O . GLU C 1 107 ? 244.793 255.819 211.272 1.00 82.06 107 GLU C O 1
ATOM 17278 N N . ASP C 1 108 ? 246.419 254.476 210.462 1.00 88.60 108 ASP C N 1
ATOM 17279 C CA . ASP C 1 108 ? 245.642 253.241 210.748 1.00 88.60 108 ASP C CA 1
ATOM 17280 C C . ASP C 1 108 ? 246.389 252.580 211.908 1.00 88.60 108 ASP C C 1
ATOM 17281 O O . ASP C 1 108 ? 247.494 253.053 212.210 1.00 88.60 108 ASP C O 1
ATOM 17286 N N . SER C 1 109 ? 245.841 251.538 212.532 1.00 87.20 109 SER C N 1
ATOM 17287 C CA . SER C 1 109 ? 246.512 250.962 213.729 1.00 87.20 109 SER C CA 1
ATOM 17288 C C . SER C 1 109 ? 247.933 250.476 213.411 1.00 87.20 109 SER C C 1
ATOM 17289 O O . SER C 1 109 ? 248.742 250.397 214.355 1.00 87.20 109 SER C O 1
ATOM 17292 N N . ARG C 1 110 ? 248.235 250.165 212.146 1.00 87.80 110 ARG C N 1
ATOM 17293 C CA . ARG C 1 110 ? 249.565 249.592 211.806 1.00 87.80 110 ARG C CA 1
ATOM 17294 C C . ARG C 1 110 ? 250.516 250.652 211.239 1.00 87.80 110 ARG C C 1
ATOM 17295 O O . ARG C 1 110 ? 251.710 250.593 211.586 1.00 87.80 110 ARG C O 1
ATOM 17303 N N . LEU C 1 111 ? 250.024 251.573 210.402 1.00 84.50 111 LEU C N 1
ATOM 17304 C CA . LEU C 1 111 ? 250.930 252.549 209.733 1.00 84.50 111 LEU C CA 1
ATOM 17305 C C . LEU C 1 111 ? 250.474 253.983 210.026 1.00 84.50 111 LEU C C 1
ATOM 17306 O O . LEU C 1 111 ? 249.258 254.196 210.147 1.00 84.50 111 LEU C O 1
ATOM 17311 N N . ALA C 1 112 ? 251.416 254.928 210.114 1.00 82.53 112 ALA C N 1
ATOM 17312 C CA . ALA C 1 112 ? 251.056 256.349 210.336 1.00 82.53 112 ALA C CA 1
ATOM 17313 C C . ALA C 1 112 ? 251.659 257.213 209.222 1.00 82.53 112 ALA C C 1
ATOM 17314 O O . ALA C 1 112 ? 252.895 257.360 209.196 1.00 82.53 112 ALA C O 1
ATOM 17316 N N . VAL C 1 113 ? 250.813 257.767 208.348 1.00 77.77 113 VAL C N 1
ATOM 17317 C CA . VAL C 1 113 ? 251.302 258.586 207.198 1.00 77.77 113 VAL C CA 1
ATOM 17318 C C . VAL C 1 113 ? 251.127 260.071 207.537 1.00 77.77 113 VAL C C 1
ATOM 17319 O O . VAL C 1 113 ? 250.037 260.439 208.010 1.00 77.77 113 VAL C O 1
ATOM 17323 N N . LEU C 1 114 ? 252.165 260.884 207.317 1.00 76.92 114 LEU C N 1
ATOM 17324 C CA . LEU C 1 114 ? 252.055 262.348 207.559 1.00 76.92 114 LEU C CA 1
ATOM 17325 C C . LEU C 1 114 ? 252.046 263.086 206.218 1.00 76.92 114 LEU C C 1
ATOM 17326 O O . LEU C 1 114 ? 252.983 262.867 205.426 1.00 76.92 114 LEU C O 1
ATOM 17331 N N . MET C 1 115 ? 251.030 263.918 205.974 1.00 80.62 115 MET C N 1
ATOM 17332 C CA . MET C 1 115 ? 251.012 264.736 204.751 1.00 80.62 115 MET C CA 1
ATOM 17333 C C . MET C 1 115 ? 251.229 266.189 205.154 1.00 80.62 115 MET C C 1
ATOM 17334 O O . MET C 1 115 ? 250.712 266.553 206.200 1.00 80.62 115 MET C O 1
ATOM 17339 N N . GLN C 1 116 ? 251.962 266.978 204.367 1.00 81.56 116 GLN C N 1
ATOM 17340 C CA . GLN C 1 116 ? 252.145 268.430 204.632 1.00 81.56 116 GLN C CA 1
ATOM 17341 C C . GLN C 1 116 ? 252.093 269.234 203.309 1.00 81.56 116 GLN C C 1
ATOM 17342 O O . GLN C 1 116 ? 252.942 268.891 202.474 1.00 81.56 116 GLN C O 1
ATOM 17348 N N . ASN C 1 117 ? 251.175 270.230 203.109 1.00 81.69 117 ASN C N 1
ATOM 17349 C CA . ASN C 1 117 ? 251.054 270.915 201.790 1.00 81.69 117 ASN C CA 1
ATOM 17350 C C . ASN C 1 117 ? 250.399 269.967 200.782 1.00 81.69 117 ASN C C 1
ATOM 17351 O O . ASN C 1 117 ? 249.314 270.288 200.287 1.00 81.69 117 ASN C O 1
ATOM 17356 N N . GLY C 1 118 ? 251.003 268.802 200.529 1.00 85.55 118 GLY C N 1
ATOM 17357 C CA . GLY C 1 118 ? 250.367 267.816 199.633 1.00 85.55 118 GLY C CA 1
ATOM 17358 C C . GLY C 1 118 ? 251.253 266.615 199.359 1.00 85.55 118 GLY C C 1
ATOM 17359 O O . GLY C 1 118 ? 250.944 265.867 198.412 1.00 85.55 118 GLY C O 1
ATOM 17360 N N . GLU C 1 119 ? 252.310 266.429 200.153 1.00 86.12 119 GLU C N 1
ATOM 17361 C CA . GLU C 1 119 ? 253.263 265.319 199.887 1.00 86.12 119 GLU C CA 1
ATOM 17362 C C . GLU C 1 119 ? 253.362 264.411 201.114 1.00 86.12 119 GLU C C 1
ATOM 17363 O O . GLU C 1 119 ? 253.255 264.930 202.241 1.00 86.12 119 GLU C O 1
ATOM 17369 N N . GLU C 1 120 ? 253.554 263.105 200.901 1.00 86.67 120 GLU C N 1
ATOM 17370 C CA . GLU C 1 120 ? 253.762 262.187 202.052 1.00 86.67 120 GLU C CA 1
ATOM 17371 C C . GLU C 1 120 ? 255.165 262.438 202.605 1.00 86.67 120 GLU C C 1
ATOM 17372 O O . GLU C 1 120 ? 256.145 262.050 201.939 1.00 86.67 120 GLU C O 1
ATOM 17378 N N . VAL C 1 121 ? 255.250 263.084 203.767 1.00 81.99 121 VAL C N 1
ATOM 17379 C CA . VAL C 1 121 ? 256.572 263.388 204.385 1.00 81.99 121 VAL C CA 1
ATOM 17380 C C . VAL C 1 121 ? 257.178 262.085 204.905 1.00 81.99 121 VAL C C 1
ATOM 17381 O O . VAL C 1 121 ? 258.384 261.871 204.662 1.00 81.99 121 VAL C O 1
ATOM 17385 N N . GLN C 1 122 ? 256.368 261.233 205.547 1.00 82.72 122 GLN C N 1
ATOM 17386 C CA . GLN C 1 122 ? 256.930 260.021 206.183 1.00 82.72 122 GLN C CA 1
ATOM 17387 C C . GLN C 1 122 ? 255.865 258.978 206.484 1.00 82.72 122 GLN C C 1
ATOM 17388 O O . GLN C 1 122 ? 254.741 259.374 206.706 1.00 82.72 122 GLN C O 1
ATOM 17394 N N . ARG C 1 123 ? 256.235 257.701 206.521 1.00 83.49 123 ARG C N 1
ATOM 17395 C CA . ARG C 1 123 ? 255.309 256.591 206.857 1.00 83.49 123 ARG C CA 1
ATOM 17396 C C . ARG C 1 123 ? 256.078 255.664 207.797 1.00 83.49 123 ARG C C 1
ATOM 17397 O O . ARG C 1 123 ? 257.171 255.248 207.397 1.00 83.49 123 ARG C O 1
ATOM 17405 N N . VAL C 1 124 ? 255.565 255.366 208.997 1.00 81.74 124 VAL C N 1
ATOM 17406 C CA . VAL C 1 124 ? 256.349 254.581 210.003 1.00 81.74 124 VAL C CA 1
ATOM 17407 C C . VAL C 1 124 ? 255.547 253.379 210.484 1.00 81.74 124 VAL C C 1
ATOM 17408 O O . VAL C 1 124 ? 254.342 253.411 210.311 1.00 81.74 124 VAL C O 1
ATOM 17412 N N . ASP C 1 125 ? 256.184 252.313 210.916 1.00 90.67 125 ASP C N 1
ATOM 17413 C CA . ASP C 1 125 ? 255.361 251.233 211.495 1.00 90.67 125 ASP C CA 1
ATOM 17414 C C . ASP C 1 125 ? 255.037 251.754 212.878 1.00 90.67 125 ASP C C 1
ATOM 17415 O O . ASP C 1 125 ? 255.989 252.057 213.594 1.00 90.67 125 ASP C O 1
ATOM 17420 N N . MET C 1 126 ? 253.767 251.842 213.257 1.00 91.28 126 MET C N 1
ATOM 17421 C CA . MET C 1 126 ? 253.452 252.481 214.557 1.00 91.28 126 MET C CA 1
ATOM 17422 C C . MET C 1 126 ? 253.933 251.601 215.702 1.00 91.28 126 MET C C 1
ATOM 17423 O O . MET C 1 126 ? 253.781 252.016 216.854 1.00 91.28 126 MET C O 1
ATOM 17428 N N . GLY C 1 127 ? 254.413 250.394 215.390 1.00 88.70 127 GLY C N 1
ATOM 17429 C CA . GLY C 1 127 ? 254.893 249.466 216.431 1.00 88.70 127 GLY C CA 1
ATOM 17430 C C . GLY C 1 127 ? 256.265 249.878 216.921 1.00 88.70 127 GLY C C 1
ATOM 17431 O O . GLY C 1 127 ? 256.475 249.884 218.150 1.00 88.70 127 GLY C O 1
ATOM 17432 N N . ASP C 1 128 ? 257.163 250.222 215.993 1.00 91.11 128 ASP C N 1
ATOM 17433 C CA . ASP C 1 128 ? 258.518 250.694 216.381 1.00 91.11 128 ASP C CA 1
ATOM 17434 C C . ASP C 1 128 ? 258.371 251.963 217.223 1.00 91.11 128 ASP C C 1
ATOM 17435 O O . ASP C 1 128 ? 257.868 252.973 216.689 1.00 91.11 128 ASP C O 1
ATOM 17440 N N . ALA C 1 129 ? 258.793 251.901 218.489 1.00 86.16 129 ALA C N 1
ATOM 17441 C CA . ALA C 1 129 ? 258.670 253.066 219.395 1.00 86.16 129 ALA C CA 1
ATOM 17442 C C . ALA C 1 129 ? 259.506 254.229 218.860 1.00 86.16 129 ALA C C 1
ATOM 17443 O O . ALA C 1 129 ? 258.935 255.316 218.662 1.00 86.16 129 ALA C O 1
ATOM 17445 N N . GLY C 1 130 ? 260.801 253.999 218.622 1.00 85.43 130 GLY C N 1
ATOM 17446 C CA . GLY C 1 130 ? 261.698 255.075 218.160 1.00 85.43 130 GLY C CA 1
ATOM 17447 C C . GLY C 1 130 ? 261.243 255.705 216.855 1.00 85.43 130 GLY C C 1
ATOM 17448 O O . GLY C 1 130 ? 261.491 256.914 216.677 1.00 85.43 130 GLY C O 1
ATOM 17449 N N . ALA C 1 131 ? 260.604 254.931 215.971 1.00 84.41 131 ALA C N 1
ATOM 17450 C CA . ALA C 1 131 ? 260.238 255.476 214.644 1.00 84.41 131 ALA C CA 1
ATOM 17451 C C . ALA C 1 131 ? 259.046 256.427 214.754 1.00 84.41 131 ALA C C 1
ATOM 17452 O O . ALA C 1 131 ? 259.133 257.543 214.237 1.00 84.41 131 ALA C O 1
ATOM 17454 N N . LEU C 1 132 ? 257.961 255.981 215.374 1.00 78.94 132 LEU C N 1
ATOM 17455 C CA . LEU C 1 132 ? 256.789 256.849 215.576 1.00 78.94 132 LEU C CA 1
ATOM 17456 C C . LEU C 1 132 ? 257.295 258.060 216.324 1.00 78.94 132 LEU C C 1
ATOM 17457 O O . LEU C 1 132 ? 256.950 259.156 215.930 1.00 78.94 132 LEU C O 1
ATOM 17462 N N . ALA C 1 133 ? 258.090 257.855 217.358 1.00 79.24 133 ALA C N 1
ATOM 17463 C CA . ALA C 1 133 ? 258.512 259.003 218.180 1.00 79.24 133 ALA C CA 1
ATOM 17464 C C . ALA C 1 133 ? 259.062 260.033 217.225 1.00 79.24 133 ALA C C 1
ATOM 17465 O O . ALA C 1 133 ? 258.801 261.223 217.395 1.00 79.24 133 ALA C O 1
ATOM 17467 N N . GLY C 1 134 ? 259.790 259.602 216.191 1.00 80.94 134 GLY C N 1
ATOM 17468 C CA . GLY C 1 134 ? 260.306 260.547 215.176 1.00 80.94 134 GLY C CA 1
ATOM 17469 C C . GLY C 1 134 ? 259.194 261.269 214.429 1.00 80.94 134 GLY C C 1
ATOM 17470 O O . GLY C 1 134 ? 259.191 262.518 214.443 1.00 80.94 134 GLY C O 1
ATOM 17471 N N . LEU C 1 135 ? 258.277 260.524 213.802 1.00 77.56 135 LEU C N 1
ATOM 17472 C CA . LEU C 1 135 ? 257.179 261.129 212.994 1.00 77.56 135 LEU C CA 1
ATOM 17473 C C . LEU C 1 135 ? 256.320 262.058 213.862 1.00 77.56 135 LEU C C 1
ATOM 17474 O O . LEU C 1 135 ? 256.011 263.174 213.400 1.00 77.56 135 LEU C O 1
ATOM 17479 N N . LEU C 1 136 ? 255.925 261.606 215.055 1.00 76.33 136 LEU C N 1
ATOM 17480 C CA . LEU C 1 136 ? 255.035 262.420 215.927 1.00 76.33 136 LEU C CA 1
ATOM 17481 C C . LEU C 1 136 ? 255.717 263.756 216.232 1.00 76.33 136 LEU C C 1
ATOM 17482 O O . LEU C 1 136 ? 255.061 264.797 216.068 1.00 76.33 136 LEU C O 1
ATOM 17487 N N . LYS C 1 137 ? 256.991 263.720 216.631 1.00 80.29 137 LYS C N 1
ATOM 17488 C CA . LYS C 1 137 ? 257.748 264.967 216.927 1.00 80.29 137 LYS C CA 1
ATOM 17489 C C . LYS C 1 137 ? 257.671 265.911 215.719 1.00 80.29 137 LYS C C 1
ATOM 17490 O O . LYS C 1 137 ? 257.380 267.101 215.928 1.00 80.29 137 LYS C O 1
ATOM 17496 N N . LEU C 1 138 ? 257.892 265.394 214.505 1.00 80.42 138 LEU C N 1
ATOM 17497 C CA . LEU C 1 138 ? 257.871 266.237 213.277 1.00 80.42 138 LEU C CA 1
ATOM 17498 C C . LEU C 1 138 ? 256.511 266.931 213.135 1.00 80.42 138 LEU C C 1
ATOM 17499 O O . LEU C 1 138 ? 256.502 268.137 212.834 1.00 80.42 138 LEU C O 1
ATOM 17504 N N . PHE C 1 139 ? 255.414 266.193 213.331 1.00 73.67 139 PHE C N 1
ATOM 17505 C CA . PHE C 1 139 ? 254.046 266.765 213.210 1.00 73.67 139 PHE C CA 1
ATOM 17506 C C . PHE C 1 139 ? 253.869 267.902 214.220 1.00 73.67 139 PHE C C 1
ATOM 17507 O O . PHE C 1 139 ? 253.324 268.958 213.843 1.00 73.67 139 PHE C O 1
ATOM 17515 N N . PHE C 1 140 ? 254.338 267.706 215.456 1.00 76.18 140 PHE C N 1
ATOM 17516 C CA . PHE C 1 140 ? 254.147 268.724 216.522 1.00 76.18 140 PHE C CA 1
ATOM 17517 C C . PHE C 1 140 ? 255.102 269.909 216.325 1.00 76.18 140 PHE C C 1
ATOM 17518 O O . PHE C 1 140 ? 254.921 270.928 217.019 1.00 76.18 140 PHE C O 1
ATOM 17526 N N . GLU C 1 141 ? 256.077 269.790 215.418 1.00 83.23 141 GLU C N 1
ATOM 17527 C CA . GLU C 1 141 ? 257.088 270.868 215.241 1.00 83.23 141 GLU C CA 1
ATOM 17528 C C . GLU C 1 141 ? 256.905 271.564 213.887 1.00 83.23 141 GLU C C 1
ATOM 17529 O O . GLU C 1 141 ? 257.622 272.552 213.641 1.00 83.23 141 GLU C O 1
ATOM 17535 N N . PHE C 1 142 ? 255.994 271.065 213.045 1.00 81.60 142 PHE C N 1
ATOM 17536 C CA . PHE C 1 142 ? 255.728 271.689 211.726 1.00 81.60 142 PHE C CA 1
ATOM 17537 C C . PHE C 1 142 ? 255.073 273.036 212.004 1.00 81.60 142 PHE C C 1
ATOM 17538 O O . PHE C 1 142 ? 253.884 273.081 212.380 1.00 81.60 142 PHE C O 1
ATOM 17546 N N . GLU C 1 143 ? 255.854 274.100 211.860 1.00 90.69 143 GLU C N 1
ATOM 17547 C CA . GLU C 1 143 ? 255.310 275.443 212.146 1.00 90.69 143 GLU C CA 1
ATOM 17548 C C . GLU C 1 143 ? 254.890 276.076 210.813 1.00 90.69 143 GLU C C 1
ATOM 17549 O O . GLU C 1 143 ? 255.548 275.743 209.802 1.00 90.69 143 GLU C O 1
ATOM 17555 N N . PRO C 1 144 ? 253.813 276.905 210.695 1.00 89.31 144 PRO C N 1
ATOM 17556 C CA . PRO C 1 144 ? 253.529 277.612 209.447 1.00 89.31 144 PRO C CA 1
ATOM 17557 C C . PRO C 1 144 ? 254.707 278.515 209.056 1.00 89.31 144 PRO C C 1
ATOM 17558 O O . PRO C 1 144 ? 255.491 278.859 209.914 1.00 89.31 144 PRO C O 1
ATOM 17562 N N . SER D 1 2 ? 203.217 201.562 244.182 1.00 200.66 2 SER D N 1
ATOM 17563 C CA . SER D 1 2 ? 203.355 201.114 245.587 1.00 200.66 2 SER D CA 1
ATOM 17564 C C . SER D 1 2 ? 204.819 200.808 245.881 1.00 200.66 2 SER D C 1
ATOM 17565 O O . SER D 1 2 ? 205.350 201.377 246.832 1.00 200.66 2 SER D O 1
ATOM 17568 N N . LEU D 1 3 ? 205.425 199.902 245.115 1.00 185.16 3 LEU D N 1
ATOM 17569 C CA . LEU D 1 3 ? 206.878 199.644 245.281 1.00 185.16 3 LEU D CA 1
ATOM 17570 C C . LEU D 1 3 ? 207.611 200.390 244.170 1.00 185.16 3 LEU D C 1
ATOM 17571 O O . LEU D 1 3 ? 208.562 201.113 244.484 1.00 185.16 3 LEU D O 1
ATOM 17576 N N . GLN D 1 4 ? 207.154 200.262 242.926 1.00 182.32 4 GLN D N 1
ATOM 17577 C CA . GLN D 1 4 ? 207.771 201.074 241.851 1.00 182.32 4 GLN D CA 1
ATOM 17578 C C . GLN D 1 4 ? 207.456 202.550 242.103 1.00 182.32 4 GLN D C 1
ATOM 17579 O O . GLN D 1 4 ? 208.359 203.382 241.935 1.00 182.32 4 GLN D O 1
ATOM 17585 N N . LEU D 1 5 ? 206.231 202.863 242.513 1.00 175.50 5 LEU D N 1
ATOM 17586 C CA . LEU D 1 5 ? 205.926 204.274 242.837 1.00 175.50 5 LEU D CA 1
ATOM 17587 C C . LEU D 1 5 ? 206.829 204.763 243.977 1.00 175.50 5 LEU D C 1
ATOM 17588 O O . LEU D 1 5 ? 207.405 205.850 243.822 1.00 175.50 5 LEU D O 1
ATOM 17593 N N . VAL D 1 6 ? 206.988 204.023 245.075 1.00 167.29 6 VAL D N 1
ATOM 17594 C CA . VAL D 1 6 ? 207.848 204.602 246.146 1.00 167.29 6 VAL D CA 1
ATOM 17595 C C . VAL D 1 6 ? 209.249 204.765 245.571 1.00 167.29 6 VAL D C 1
ATOM 17596 O O . VAL D 1 6 ? 209.877 205.796 245.847 1.00 167.29 6 VAL D O 1
ATOM 17600 N N . LYS D 1 7 ? 209.680 203.845 244.710 1.00 162.49 7 LYS D N 1
ATOM 17601 C CA . LYS D 1 7 ? 211.059 203.895 244.155 1.00 162.49 7 LYS D CA 1
ATOM 17602 C C . LYS D 1 7 ? 211.195 205.037 243.148 1.00 162.49 7 LYS D C 1
ATOM 17603 O O . LYS D 1 7 ? 212.232 205.091 242.472 1.00 162.49 7 LYS D O 1
ATOM 17609 N N . LYS D 1 8 ? 210.189 205.893 243.018 1.00 153.46 8 LYS D N 1
ATOM 17610 C CA . LYS D 1 8 ? 210.358 207.079 242.154 1.00 153.46 8 LYS D CA 1
ATOM 17611 C C . LYS D 1 8 ? 210.178 208.312 243.030 1.00 153.46 8 LYS D C 1
ATOM 17612 O O . LYS D 1 8 ? 210.645 209.375 242.615 1.00 153.46 8 LYS D O 1
ATOM 17618 N N . PHE D 1 9 ? 209.532 208.179 244.190 1.00 149.90 9 PHE D N 1
ATOM 17619 C CA . PHE D 1 9 ? 209.470 209.329 245.132 1.00 149.90 9 PHE D CA 1
ATOM 17620 C C . PHE D 1 9 ? 210.910 209.627 245.511 1.00 149.90 9 PHE D C 1
ATOM 17621 O O . PHE D 1 9 ? 211.283 210.803 245.638 1.00 149.90 9 PHE D O 1
ATOM 17629 N N . GLN D 1 10 ? 211.702 208.571 245.663 1.00 149.98 10 GLN D N 1
ATOM 17630 C CA . GLN D 1 10 ? 213.140 208.761 245.952 1.00 149.98 10 GLN D CA 1
ATOM 17631 C C . GLN D 1 10 ? 213.754 209.645 244.863 1.00 149.98 10 GLN D C 1
ATOM 17632 O O . GLN D 1 10 ? 214.341 210.667 245.218 1.00 149.98 10 GLN D O 1
ATOM 17638 N N . LYS D 1 11 ? 213.618 209.273 243.590 1.00 138.23 11 LYS D N 1
ATOM 17639 C CA . LYS D 1 11 ? 214.280 210.052 242.516 1.00 138.23 11 LYS D CA 1
ATOM 17640 C C . LYS D 1 11 ? 213.895 211.521 242.638 1.00 138.23 11 LYS D C 1
ATOM 17641 O O . LYS D 1 11 ? 214.791 212.360 242.635 1.00 138.23 11 LYS D O 1
ATOM 17647 N N . ARG D 1 12 ? 212.611 211.818 242.784 1.00 137.39 12 ARG D N 1
ATOM 17648 C CA . ARG D 1 12 ? 212.205 213.246 242.791 1.00 137.39 12 ARG D CA 1
ATOM 17649 C C . ARG D 1 12 ? 212.498 213.888 244.143 1.00 137.39 12 ARG D C 1
ATOM 17650 O O . ARG D 1 12 ? 212.116 215.055 244.312 1.00 137.39 12 ARG D O 1
ATOM 17658 N N . LEU D 1 13 ? 213.145 213.177 245.065 1.00 135.46 13 LEU D N 1
ATOM 17659 C CA . LEU D 1 13 ? 213.544 213.852 246.323 1.00 135.46 13 LEU D CA 1
ATOM 17660 C C . LEU D 1 13 ? 214.909 214.436 246.054 1.00 135.46 13 LEU D C 1
ATOM 17661 O O . LEU D 1 13 ? 215.103 215.636 246.276 1.00 135.46 13 LEU D O 1
ATOM 17666 N N . GLU D 1 14 ? 215.808 213.579 245.587 1.00 132.59 14 GLU D N 1
ATOM 17667 C CA . GLU D 1 14 ? 217.167 214.052 245.259 1.00 132.59 14 GLU D CA 1
ATOM 17668 C C . GLU D 1 14 ? 217.028 215.157 244.223 1.00 132.59 14 GLU D C 1
ATOM 17669 O O . GLU D 1 14 ? 217.858 216.053 244.210 1.00 132.59 14 GLU D O 1
ATOM 17675 N N . ASP D 1 15 ? 215.939 215.140 243.471 1.00 124.80 15 ASP D N 1
ATOM 17676 C CA . ASP D 1 15 ? 215.870 216.112 242.348 1.00 124.80 15 ASP D CA 1
ATOM 17677 C C . ASP D 1 15 ? 215.606 217.514 242.905 1.00 124.80 15 ASP D C 1
ATOM 17678 O O . ASP D 1 15 ? 216.211 218.464 242.395 1.00 124.80 15 ASP D O 1
ATOM 17683 N N . ILE D 1 16 ? 214.785 217.627 243.951 1.00 123.77 16 ILE D N 1
ATOM 17684 C CA . ILE D 1 16 ? 214.545 218.956 244.590 1.00 123.77 16 ILE D CA 1
ATOM 17685 C C . ILE D 1 16 ? 215.895 219.578 244.971 1.00 123.77 16 ILE D C 1
ATOM 17686 O O . ILE D 1 16 ? 216.102 220.767 244.665 1.00 123.77 16 ILE D O 1
ATOM 17691 N N . VAL D 1 17 ? 216.791 218.798 245.585 1.00 119.00 17 VAL D N 1
ATOM 17692 C CA . VAL D 1 17 ? 218.084 219.365 246.075 1.00 119.00 17 VAL D CA 1
ATOM 17693 C C . VAL D 1 17 ? 219.082 219.512 244.919 1.00 119.00 17 VAL D C 1
ATOM 17694 O O . VAL D 1 17 ? 219.891 220.455 244.963 1.00 119.00 17 VAL D O 1
ATOM 17698 N N . ALA D 1 18 ? 219.043 218.616 243.931 1.00 115.39 18 ALA D N 1
ATOM 17699 C CA . ALA D 1 18 ? 220.037 218.665 242.832 1.00 115.39 18 ALA D CA 1
ATOM 17700 C C . ALA D 1 18 ? 219.736 219.849 241.909 1.00 115.39 18 ALA D C 1
ATOM 17701 O O . ALA D 1 18 ? 220.696 220.477 241.423 1.00 115.39 18 ALA D O 1
ATOM 17703 N N . TYR D 1 19 ? 218.454 220.144 241.684 1.00 114.09 19 TYR D N 1
ATOM 17704 C CA . TYR D 1 19 ? 218.080 221.228 240.738 1.00 114.09 19 TYR D CA 1
ATOM 17705 C C . TYR D 1 19 ? 217.914 222.547 241.497 1.00 114.09 19 TYR D C 1
ATOM 17706 O O . TYR D 1 19 ? 218.448 223.563 241.030 1.00 114.09 19 TYR D O 1
ATOM 17715 N N . GLY D 1 20 ? 217.196 222.526 242.623 1.00 113.11 20 GLY D N 1
ATOM 17716 C CA . GLY D 1 20 ? 216.948 223.761 243.391 1.00 113.11 20 GLY D CA 1
ATOM 17717 C C . GLY D 1 20 ? 218.139 224.151 244.244 1.00 113.11 20 GLY D C 1
ATOM 17718 O O . GLY D 1 20 ? 218.606 225.299 244.112 1.00 113.11 20 GLY D O 1
ATOM 17719 N N . GLY D 1 21 ? 218.615 223.234 245.093 1.00 110.10 21 GLY D N 1
ATOM 17720 C CA . GLY D 1 21 ? 219.734 223.549 246.002 1.00 110.10 21 GLY D CA 1
ATOM 17721 C C . GLY D 1 21 ? 219.233 224.106 247.321 1.00 110.10 21 GLY D C 1
ATOM 17722 O O . GLY D 1 21 ? 219.855 225.061 247.826 1.00 110.10 21 GLY D O 1
ATOM 17723 N N . THR D 1 22 ? 218.145 223.540 247.857 1.00 111.90 22 THR D N 1
ATOM 17724 C CA . THR D 1 22 ? 217.566 224.025 249.132 1.00 111.90 22 THR D CA 1
ATOM 17725 C C . THR D 1 22 ? 216.999 222.827 249.877 1.00 111.90 22 THR D C 1
ATOM 17726 O O . THR D 1 22 ? 216.677 221.832 249.211 1.00 111.90 22 THR D O 1
ATOM 17730 N N . ARG D 1 23 ? 216.950 222.889 251.206 1.00 113.19 23 ARG D N 1
ATOM 17731 C CA . ARG D 1 23 ? 216.321 221.798 251.986 1.00 113.19 23 ARG D CA 1
ATOM 17732 C C . ARG D 1 23 ? 215.218 222.410 252.849 1.00 113.19 23 ARG D C 1
ATOM 17733 O O . ARG D 1 23 ? 214.764 221.725 253.765 1.00 113.19 23 ARG D O 1
ATOM 17741 N N . ASN D 1 24 ? 214.788 223.637 252.537 1.00 123.04 24 ASN D N 1
ATOM 17742 C CA . ASN D 1 24 ? 213.654 224.268 253.267 1.00 123.04 24 ASN D CA 1
ATOM 17743 C C . ASN D 1 24 ? 212.387 223.438 253.034 1.00 123.04 24 ASN D C 1
ATOM 17744 O O . ASN D 1 24 ? 212.204 222.957 251.896 1.00 123.04 24 ASN D O 1
ATOM 17749 N N . GLU D 1 25 ? 211.535 223.307 254.056 1.00 134.53 25 GLU D N 1
ATOM 17750 C CA . GLU D 1 25 ? 210.297 222.483 253.966 1.00 134.53 25 GLU D CA 1
ATOM 17751 C C . GLU D 1 25 ? 209.486 222.820 252.709 1.00 134.53 25 GLU D C 1
ATOM 17752 O O . GLU D 1 25 ? 209.128 221.871 251.983 1.00 134.53 25 GLU D O 1
ATOM 17758 N N . SER D 1 26 ? 209.226 224.105 252.449 1.00 128.35 26 SER D N 1
ATOM 17759 C CA . SER D 1 26 ? 208.361 224.532 251.314 1.00 128.35 26 SER D CA 1
ATOM 17760 C C . SER D 1 26 ? 208.700 223.830 249.992 1.00 128.35 26 SER D C 1
ATOM 17761 O O . SER D 1 26 ? 207.752 223.504 249.252 1.00 128.35 26 SER D O 1
ATOM 17764 N N . SER D 1 27 ? 209.983 223.616 249.691 1.00 125.11 27 SER D N 1
ATOM 17765 C CA . SER D 1 27 ? 210.353 223.053 248.364 1.00 125.11 27 SER D CA 1
ATOM 17766 C C . SER D 1 27 ? 210.484 221.526 248.396 1.00 125.11 27 SER D C 1
ATOM 17767 O O . SER D 1 27 ? 210.170 220.899 247.366 1.00 125.11 27 SER D O 1
ATOM 17770 N N . VAL D 1 28 ? 210.913 220.948 249.523 1.00 125.84 28 VAL D N 1
ATOM 17771 C CA . VAL D 1 28 ? 211.154 219.472 249.576 1.00 125.84 28 VAL D CA 1
ATOM 17772 C C . VAL D 1 28 ? 209.828 218.724 249.755 1.00 125.84 28 VAL D C 1
ATOM 17773 O O . VAL D 1 28 ? 209.854 217.476 249.744 1.00 125.84 28 VAL D O 1
ATOM 17777 N N . ARG D 1 29 ? 208.712 219.448 249.887 1.00 132.14 29 ARG D N 1
ATOM 17778 C CA . ARG D 1 29 ? 207.404 218.784 250.145 1.00 132.14 29 ARG D CA 1
ATOM 17779 C C . ARG D 1 29 ? 206.752 218.369 248.821 1.00 132.14 29 ARG D C 1
ATOM 17780 O O . ARG D 1 29 ? 205.828 217.534 248.863 1.00 132.14 29 ARG D O 1
ATOM 17788 N N . ALA D 1 30 ? 207.366 218.727 247.713 1.00 133.95 30 ALA D N 1
ATOM 17789 C CA . ALA D 1 30 ? 206.734 218.457 246.422 1.00 133.95 30 ALA D CA 1
ATOM 17790 C C . ALA D 1 30 ? 206.838 216.989 246.099 1.00 133.95 30 ALA D C 1
ATOM 17791 O O . ALA D 1 30 ? 205.985 216.513 245.360 1.00 133.95 30 ALA D O 1
ATOM 17793 N N . ALA D 1 31 ? 207.848 216.301 246.631 1.00 136.39 31 ALA D N 1
ATOM 17794 C CA . ALA D 1 31 ? 208.043 214.873 246.298 1.00 136.39 31 ALA D CA 1
ATOM 17795 C C . ALA D 1 31 ? 206.956 214.043 246.995 1.00 136.39 31 ALA D C 1
ATOM 17796 O O . ALA D 1 31 ? 206.220 213.295 246.297 1.00 136.39 31 ALA D O 1
ATOM 17798 N N . PHE D 1 32 ? 206.829 214.201 248.317 1.00 138.90 32 PHE D N 1
ATOM 17799 C CA . PHE D 1 32 ? 205.835 213.403 249.082 1.00 138.90 32 PHE D CA 1
ATOM 17800 C C . PHE D 1 32 ? 204.421 213.751 248.618 1.00 138.90 32 PHE D C 1
ATOM 17801 O O . PHE D 1 32 ? 203.613 212.822 248.505 1.00 138.90 32 PHE D O 1
ATOM 17809 N N . GLN D 1 33 ? 204.137 215.034 248.368 1.00 137.22 33 GLN D N 1
ATOM 17810 C CA . GLN D 1 33 ? 202.812 215.427 247.818 1.00 137.22 33 GLN D CA 1
ATOM 17811 C C . GLN D 1 33 ? 202.514 214.540 246.610 1.00 137.22 33 GLN D C 1
ATOM 17812 O O . GLN D 1 33 ? 201.496 213.803 246.648 1.00 137.22 33 GLN D O 1
ATOM 17818 N N . GLN D 1 34 ? 203.385 214.594 245.595 1.00 140.41 34 GLN D N 1
ATOM 17819 C CA . GLN D 1 34 ? 203.189 213.785 244.363 1.00 140.41 34 GLN D CA 1
ATOM 17820 C C . GLN D 1 34 ? 202.927 212.329 244.754 1.00 140.41 34 GLN D C 1
ATOM 17821 O O . GLN D 1 34 ? 201.873 211.810 244.357 1.00 140.41 34 GLN D O 1
ATOM 17827 N N . LEU D 1 35 ? 203.839 211.714 245.518 1.00 145.68 35 LEU D N 1
ATOM 17828 C CA . LEU D 1 35 ? 203.682 210.274 245.869 1.00 145.68 35 LEU D CA 1
ATOM 17829 C C . LEU D 1 35 ? 202.273 210.023 246.422 1.00 145.68 35 LEU D C 1
ATOM 17830 O O . LEU D 1 35 ? 201.546 209.189 245.828 1.00 145.68 35 LEU D O 1
ATOM 17835 N N . LEU D 1 36 ? 201.893 210.733 247.490 1.00 146.76 36 LEU D N 1
ATOM 17836 C CA . LEU D 1 36 ? 200.574 210.511 248.143 1.00 146.76 36 LEU D CA 1
ATOM 17837 C C . LEU D 1 36 ? 199.456 210.636 247.108 1.00 146.76 36 LEU D C 1
ATOM 17838 O O . LEU D 1 36 ? 198.661 209.686 246.994 1.00 146.76 36 LEU D O 1
ATOM 17843 N N . SER D 1 37 ? 199.407 211.759 246.385 1.00 150.40 37 SER D N 1
ATOM 17844 C CA . SER D 1 37 ? 198.315 211.981 245.402 1.00 150.40 37 SER D CA 1
ATOM 17845 C C . SER D 1 37 ? 198.244 210.802 244.427 1.00 150.40 37 SER D C 1
ATOM 17846 O O . SER D 1 37 ? 197.144 210.241 244.269 1.00 150.40 37 SER D O 1
ATOM 17849 N N . ASP D 1 38 ? 199.376 210.424 243.827 1.00 155.75 38 ASP D N 1
ATOM 17850 C CA . ASP D 1 38 ? 199.390 209.331 242.816 1.00 155.75 38 ASP D CA 1
ATOM 17851 C C . ASP D 1 38 ? 198.844 208.042 243.437 1.00 155.75 38 ASP D C 1
ATOM 17852 O O . ASP D 1 38 ? 197.963 207.417 242.815 1.00 155.75 38 ASP D O 1
ATOM 17857 N N . TRP D 1 39 ? 199.347 207.665 244.617 1.00 162.85 39 TRP D N 1
ATOM 17858 C CA . TRP D 1 39 ? 198.880 206.425 245.296 1.00 162.85 39 TRP D CA 1
ATOM 17859 C C . TRP D 1 39 ? 197.360 206.498 245.493 1.00 162.85 39 TRP D C 1
ATOM 17860 O O . TRP D 1 39 ? 196.670 205.530 245.114 1.00 162.85 39 TRP D O 1
ATOM 17871 N N . ALA D 1 40 ? 196.862 207.612 246.036 1.00 167.50 40 ALA D N 1
ATOM 17872 C CA . ALA D 1 40 ? 195.412 207.762 246.310 1.00 167.50 40 ALA D CA 1
ATOM 17873 C C . ALA D 1 40 ? 194.594 207.646 245.019 1.00 167.50 40 ALA D C 1
ATOM 17874 O O . ALA D 1 40 ? 193.516 207.035 245.082 1.00 167.50 40 ALA D O 1
ATOM 17876 N N . GLU D 1 41 ? 195.075 208.214 243.908 1.00 176.17 41 GLU D N 1
ATOM 17877 C CA . GLU D 1 41 ? 194.291 208.228 242.640 1.00 176.17 41 GLU D CA 1
ATOM 17878 C C . GLU D 1 41 ? 193.787 206.822 242.283 1.00 176.17 41 GLU D C 1
ATOM 17879 O O . GLU D 1 41 ? 192.557 206.663 242.156 1.00 176.17 41 GLU D O 1
ATOM 17885 N N . GLY D 1 42 ? 194.696 205.857 242.095 1.00 190.11 42 GLY D N 1
ATOM 17886 C CA . GLY D 1 42 ? 194.307 204.472 241.764 1.00 190.11 42 GLY D CA 1
ATOM 17887 C C . GLY D 1 42 ? 193.353 203.891 242.794 1.00 190.11 42 GLY D C 1
ATOM 17888 O O . GLY D 1 42 ? 192.367 203.251 242.379 1.00 190.11 42 GLY D O 1
ATOM 17889 N N . SER D 1 43 ? 193.629 204.103 244.085 1.00 177.77 43 SER D N 1
ATOM 17890 C CA . SER D 1 43 ? 192.782 203.552 245.171 1.00 177.77 43 SER D CA 1
ATOM 17891 C C . SER D 1 43 ? 191.396 204.192 245.123 1.00 177.77 43 SER D C 1
ATOM 17892 O O . SER D 1 43 ? 190.546 203.781 245.929 1.00 177.77 43 SER D O 1
ATOM 17895 N N . GLY D 1 44 ? 191.258 205.359 244.500 1.00 168.09 44 GLY D N 1
ATOM 17896 C CA . GLY D 1 44 ? 189.944 206.026 244.569 1.00 168.09 44 GLY D CA 1
ATOM 17897 C C . GLY D 1 44 ? 189.935 207.388 245.247 1.00 168.09 44 GLY D C 1
ATOM 17898 O O . GLY D 1 44 ? 189.344 208.307 244.662 1.00 168.09 44 GLY D O 1
ATOM 17899 N N . LEU D 1 45 ? 190.688 207.565 246.339 1.00 162.36 45 LEU D N 1
ATOM 17900 C CA . LEU D 1 45 ? 190.716 208.857 247.088 1.00 162.36 45 LEU D CA 1
ATOM 17901 C C . LEU D 1 45 ? 191.576 209.907 246.367 1.00 162.36 45 LEU D C 1
ATOM 17902 O O . LEU D 1 45 ? 192.026 209.638 245.238 1.00 162.36 45 LEU D O 1
ATOM 17907 N N . ARG D 1 46 ? 191.810 211.055 247.014 1.00 157.19 46 ARG D N 1
ATOM 17908 C CA . ARG D 1 46 ? 192.642 212.135 246.415 1.00 157.19 46 ARG D CA 1
ATOM 17909 C C . ARG D 1 46 ? 193.215 213.009 247.532 1.00 157.19 46 ARG D C 1
ATOM 17910 O O . ARG D 1 46 ? 192.432 213.427 248.405 1.00 157.19 46 ARG D O 1
ATOM 17918 N N . LEU D 1 47 ? 194.519 213.296 247.496 1.00 146.57 47 LEU D N 1
ATOM 17919 C CA . LEU D 1 47 ? 195.096 214.223 248.507 1.00 146.57 47 LEU D CA 1
ATOM 17920 C C . LEU D 1 47 ? 194.911 215.666 248.036 1.00 146.57 47 LEU D C 1
ATOM 17921 O O . LEU D 1 47 ? 195.662 216.097 247.137 1.00 146.57 47 LEU D O 1
ATOM 17926 N N . ILE D 1 48 ? 193.922 216.371 248.595 1.00 146.03 48 ILE D N 1
ATOM 17927 C CA . ILE D 1 48 ? 193.743 217.819 248.276 1.00 146.03 48 ILE D CA 1
ATOM 17928 C C . ILE D 1 48 ? 194.634 218.576 249.261 1.00 146.03 48 ILE D C 1
ATOM 17929 O O . ILE D 1 48 ? 194.317 218.573 250.460 1.00 146.03 48 ILE D O 1
ATOM 17934 N N . THR D 1 49 ? 195.711 219.192 248.774 1.00 139.88 49 THR D N 1
ATOM 17935 C CA . THR D 1 49 ? 196.696 219.830 249.688 1.00 139.88 49 THR D CA 1
ATOM 17936 C C . THR D 1 49 ? 196.137 221.066 250.397 1.00 139.88 49 THR D C 1
ATOM 17937 O O . THR D 1 49 ? 195.325 221.779 249.770 1.00 139.88 49 THR D O 1
ATOM 17941 N N . GLU D 1 50 ? 196.602 221.322 251.629 1.00 134.46 50 GLU D N 1
ATOM 17942 C CA . GLU D 1 50 ? 196.240 222.550 252.396 1.00 134.46 50 GLU D CA 1
ATOM 17943 C C . GLU D 1 50 ? 194.742 222.858 252.403 1.00 134.46 50 GLU D C 1
ATOM 17944 O O . GLU D 1 50 ? 194.355 223.890 251.824 1.00 134.46 50 GLU D O 1
ATOM 17950 N N . VAL D 1 51 ? 193.933 222.025 253.059 1.00 136.89 51 VAL D N 1
ATOM 17951 C CA . VAL D 1 51 ? 192.491 222.378 253.214 1.00 136.89 51 VAL D CA 1
ATOM 17952 C C . VAL D 1 51 ? 192.320 222.853 254.659 1.00 136.89 51 VAL D C 1
ATOM 17953 O O . VAL D 1 51 ? 192.374 221.994 255.561 1.00 136.89 51 VAL D O 1
ATOM 17957 N N . THR D 1 52 ? 192.179 224.168 254.869 1.00 136.16 52 THR D N 1
ATOM 17958 C CA . THR D 1 52 ? 192.082 224.729 256.247 1.00 136.16 52 THR D CA 1
ATOM 17959 C C . THR D 1 52 ? 191.073 223.917 257.066 1.00 136.16 52 THR D C 1
ATOM 17960 O O . THR D 1 52 ? 189.873 223.942 256.725 1.00 136.16 52 THR D O 1
ATOM 17964 N N . GLN D 1 53 ? 191.548 223.220 258.100 1.00 134.29 53 GLN D N 1
ATOM 17965 C CA . GLN D 1 53 ? 190.653 222.352 258.905 1.00 134.29 53 GLN D CA 1
ATOM 17966 C C . GLN D 1 53 ? 190.406 223.018 260.260 1.00 134.29 53 GLN D C 1
ATOM 17967 O O . GLN D 1 53 ? 191.376 223.522 260.842 1.00 134.29 53 GLN D O 1
ATOM 17973 N N . LYS D 1 54 ? 189.204 222.894 260.827 1.00 134.08 54 LYS D N 1
ATOM 17974 C CA . LYS D 1 54 ? 188.864 223.609 262.091 1.00 134.08 54 LYS D CA 1
ATOM 17975 C C . LYS D 1 54 ? 189.477 222.919 263.294 1.00 134.08 54 LYS D C 1
ATOM 17976 O O . LYS D 1 54 ? 190.121 221.886 263.115 1.00 134.08 54 LYS D O 1
ATOM 17982 N N . ALA D 1 55 ? 189.205 223.434 264.484 1.00 137.43 55 ALA D N 1
ATOM 17983 C CA . ALA D 1 55 ? 189.853 222.880 265.684 1.00 137.43 55 ALA D CA 1
ATOM 17984 C C . ALA D 1 55 ? 188.865 222.866 266.842 1.00 137.43 55 ALA D C 1
ATOM 17985 O O . ALA D 1 55 ? 187.844 223.558 266.742 1.00 137.43 55 ALA D O 1
ATOM 17987 N N . VAL D 1 56 ? 189.148 222.085 267.884 1.00 140.33 56 VAL D N 1
ATOM 17988 C CA . VAL D 1 56 ? 188.308 222.119 269.113 1.00 140.33 56 VAL D CA 1
ATOM 17989 C C . VAL D 1 56 ? 188.540 223.487 269.746 1.00 140.33 56 VAL D C 1
ATOM 17990 O O . VAL D 1 56 ? 187.572 224.259 269.855 1.00 140.33 56 VAL D O 1
ATOM 17994 N N . ALA D 1 57 ? 189.787 223.778 270.135 1.00 139.52 57 ALA D N 1
ATOM 17995 C CA . ALA D 1 57 ? 190.133 225.111 270.692 1.00 139.52 57 ALA D CA 1
ATOM 17996 C C . ALA D 1 57 ? 190.872 225.966 269.657 1.00 139.52 57 ALA D C 1
ATOM 17997 O O . ALA D 1 57 ? 192.110 225.864 269.587 1.00 139.52 57 ALA D O 1
ATOM 17999 N N . GLY D 1 58 ? 190.151 226.797 268.897 1.00 136.41 58 GLY D N 1
ATOM 18000 C CA . GLY D 1 58 ? 190.867 227.700 267.979 1.00 136.41 58 GLY D CA 1
ATOM 18001 C C . GLY D 1 58 ? 189.979 228.419 266.988 1.00 136.41 58 GLY D C 1
ATOM 18002 O O . GLY D 1 58 ? 188.777 228.111 266.941 1.00 136.41 58 GLY D O 1
ATOM 18003 N N . ASN D 1 59 ? 190.551 229.378 266.256 1.00 138.16 59 ASN D N 1
ATOM 18004 C CA . ASN D 1 59 ? 189.804 230.061 265.178 1.00 138.16 59 ASN D CA 1
ATOM 18005 C C . ASN D 1 59 ? 189.875 229.149 263.961 1.00 138.16 59 ASN D C 1
ATOM 18006 O O . ASN D 1 59 ? 188.814 228.938 263.348 1.00 138.16 59 ASN D O 1
ATOM 18011 N N . ASN D 1 60 ? 191.063 228.616 263.642 1.00 135.62 60 ASN D N 1
ATOM 18012 C CA . ASN D 1 60 ? 191.173 227.639 262.528 1.00 135.62 60 ASN D CA 1
ATOM 18013 C C . ASN D 1 60 ? 192.597 227.127 262.448 1.00 135.62 60 ASN D C 1
ATOM 18014 O O . ASN D 1 60 ? 193.489 227.816 262.925 1.00 135.62 60 ASN D O 1
ATOM 18019 N N . VAL D 1 61 ? 192.829 225.912 261.928 1.00 134.28 61 VAL D N 1
ATOM 18020 C CA . VAL D 1 61 ? 194.233 225.429 261.706 1.00 134.28 61 VAL D CA 1
ATOM 18021 C C . VAL D 1 61 ? 194.393 225.075 260.220 1.00 134.28 61 VAL D C 1
ATOM 18022 O O . VAL D 1 61 ? 193.378 225.102 259.503 1.00 134.28 61 VAL D O 1
ATOM 18026 N N . ARG D 1 62 ? 195.574 224.661 259.773 1.00 136.45 62 ARG D N 1
ATOM 18027 C CA . ARG D 1 62 ? 195.732 224.426 258.320 1.00 136.45 62 ARG D CA 1
ATOM 18028 C C . ARG D 1 62 ? 196.697 223.276 258.054 1.00 136.45 62 ARG D C 1
ATOM 18029 O O . ARG D 1 62 ? 197.904 223.531 257.986 1.00 136.45 62 ARG D O 1
ATOM 18037 N N . PRO D 1 63 ? 196.231 222.024 257.888 1.00 132.17 63 PRO D N 1
ATOM 18038 C CA . PRO D 1 63 ? 197.121 220.927 257.506 1.00 132.17 63 PRO D CA 1
ATOM 18039 C C . PRO D 1 63 ? 197.685 221.119 256.086 1.00 132.17 63 PRO D C 1
ATOM 18040 O O . PRO D 1 63 ? 197.202 221.985 255.420 1.00 132.17 63 PRO D O 1
ATOM 18044 N N . ASP D 1 64 ? 198.693 220.341 255.651 1.00 136.95 64 ASP D N 1
ATOM 18045 C CA . ASP D 1 64 ? 199.360 220.563 254.332 1.00 136.95 64 ASP D CA 1
ATOM 18046 C C . ASP D 1 64 ? 198.933 219.462 253.387 1.00 136.95 64 ASP D C 1
ATOM 18047 O O . ASP D 1 64 ? 199.372 219.514 252.242 1.00 136.95 64 ASP D O 1
ATOM 18052 N N . GLY D 1 65 ? 198.186 218.488 253.868 1.00 140.77 65 GLY D N 1
ATOM 18053 C CA . GLY D 1 65 ? 197.613 217.342 253.136 1.00 140.77 65 GLY D CA 1
ATOM 18054 C C . GLY D 1 65 ? 196.258 216.951 253.698 1.00 140.77 65 GLY D C 1
ATOM 18055 O O . GLY D 1 65 ? 196.116 216.962 254.934 1.00 140.77 65 GLY D O 1
ATOM 18056 N N . THR D 1 66 ? 195.192 216.747 252.912 1.00 147.77 66 THR D N 1
ATOM 18057 C CA . THR D 1 66 ? 193.879 216.427 253.557 1.00 147.77 66 THR D CA 1
ATOM 18058 C C . THR D 1 66 ? 193.107 215.410 252.729 1.00 147.77 66 THR D C 1
ATOM 18059 O O . THR D 1 66 ? 192.249 215.851 251.978 1.00 147.77 66 THR D O 1
ATOM 18063 N N . LEU D 1 67 ? 193.435 214.124 252.808 1.00 153.77 67 LEU D N 1
ATOM 18064 C CA . LEU D 1 67 ? 192.749 213.144 251.945 1.00 153.77 67 LEU D CA 1
ATOM 18065 C C . LEU D 1 67 ? 191.263 213.438 252.120 1.00 153.77 67 LEU D C 1
ATOM 18066 O O . LEU D 1 67 ? 190.777 213.292 253.248 1.00 153.77 67 LEU D O 1
ATOM 18071 N N . LYS D 1 68 ? 190.579 213.888 251.067 1.00 158.82 68 LYS D N 1
ATOM 18072 C CA . LYS D 1 68 ? 189.123 214.168 251.102 1.00 158.82 68 LYS D CA 1
ATOM 18073 C C . LYS D 1 68 ? 188.477 213.212 250.108 1.00 158.82 68 LYS D C 1
ATOM 18074 O O . LYS D 1 68 ? 188.869 213.262 248.934 1.00 158.82 68 LYS D O 1
ATOM 18080 N N . ASP D 1 69 ? 187.532 212.379 250.542 1.00 174.59 69 ASP D N 1
ATOM 18081 C CA . ASP D 1 69 ? 186.958 211.348 249.632 1.00 174.59 69 ASP D CA 1
ATOM 18082 C C . ASP D 1 69 ? 186.026 211.968 248.591 1.00 174.59 69 ASP D C 1
ATOM 18083 O O . ASP D 1 69 ? 185.831 213.196 248.614 1.00 174.59 69 ASP D O 1
ATOM 18088 N N . SER D 1 70 ? 185.411 211.132 247.755 1.00 181.86 70 SER D N 1
ATOM 18089 C CA . SER D 1 70 ? 184.534 211.634 246.666 1.00 181.86 70 SER D CA 1
ATOM 18090 C C . SER D 1 70 ? 183.363 212.434 247.231 1.00 181.86 70 SER D C 1
ATOM 18091 O O . SER D 1 70 ? 182.775 213.223 246.491 1.00 181.86 70 SER D O 1
ATOM 18094 N N . LEU D 1 71 ? 183.041 212.212 248.497 1.00 186.13 71 LEU D N 1
ATOM 18095 C CA . LEU D 1 71 ? 181.919 212.933 249.124 1.00 186.13 71 LEU D CA 1
ATOM 18096 C C . LEU D 1 71 ? 182.474 213.925 250.136 1.00 186.13 71 LEU D C 1
ATOM 18097 O O . LEU D 1 71 ? 181.965 213.925 251.263 1.00 186.13 71 LEU D O 1
ATOM 18102 N N . GLN D 1 72 ? 183.489 214.699 249.759 1.00 170.39 72 GLN D N 1
ATOM 18103 C CA . GLN D 1 72 ? 183.983 215.792 250.628 1.00 170.39 72 GLN D CA 1
ATOM 18104 C C . GLN D 1 72 ? 183.962 215.432 252.109 1.00 170.39 72 GLN D C 1
ATOM 18105 O O . GLN D 1 72 ? 183.367 216.194 252.873 1.00 170.39 72 GLN D O 1
ATOM 18111 N N . GLN D 1 73 ? 184.600 214.336 252.503 1.00 167.31 73 GLN D N 1
ATOM 18112 C CA . GLN D 1 73 ? 184.715 214.014 253.945 1.00 167.31 73 GLN D CA 1
ATOM 18113 C C . GLN D 1 73 ? 186.188 213.719 254.232 1.00 167.31 73 GLN D C 1
ATOM 18114 O O . GLN D 1 73 ? 186.770 212.888 253.518 1.00 167.31 73 GLN D O 1
ATOM 18120 N N . SER D 1 74 ? 186.774 214.376 255.232 1.00 159.20 74 SER D N 1
ATOM 18121 C CA . SER D 1 74 ? 188.227 214.236 255.499 1.00 159.20 74 SER D CA 1
ATOM 18122 C C . SER D 1 74 ? 188.533 212.887 256.137 1.00 159.20 74 SER D C 1
ATOM 18123 O O . SER D 1 74 ? 187.928 212.588 257.167 1.00 159.20 74 SER D O 1
ATOM 18126 N N . ARG D 1 75 ? 189.395 212.050 255.551 1.00 162.46 75 ARG D N 1
ATOM 18127 C CA . ARG D 1 75 ? 189.653 210.751 256.236 1.00 162.46 75 ARG D CA 1
ATOM 18128 C C . ARG D 1 75 ? 191.159 210.477 256.278 1.00 162.46 75 ARG D C 1
ATOM 18129 O O . ARG D 1 75 ? 191.586 209.390 255.846 1.00 162.46 75 ARG D O 1
ATOM 18137 N N . GLY D 1 76 ? 191.928 211.417 256.825 1.00 151.77 76 GLY D N 1
ATOM 18138 C CA . GLY D 1 76 ? 193.396 211.267 256.835 1.00 151.77 76 GLY D CA 1
ATOM 18139 C C . GLY D 1 76 ? 194.083 212.571 256.503 1.00 151.77 76 GLY D C 1
ATOM 18140 O O . GLY D 1 76 ? 193.450 213.391 255.841 1.00 151.77 76 GLY D O 1
ATOM 18141 N N . TYR D 1 77 ? 195.315 212.769 256.953 1.00 144.67 77 TYR D N 1
ATOM 18142 C CA . TYR D 1 77 ? 196.015 214.064 256.752 1.00 144.67 77 TYR D CA 1
ATOM 18143 C C . TYR D 1 77 ? 197.525 213.845 256.670 1.00 144.67 77 TYR D C 1
ATOM 18144 O O . TYR D 1 77 ? 197.968 212.683 256.776 1.00 144.67 77 TYR D O 1
ATOM 18153 N N . TRP D 1 78 ? 198.330 214.896 256.440 1.00 138.28 78 TRP D N 1
ATOM 18154 C CA . TRP D 1 78 ? 199.820 214.773 256.469 1.00 138.28 78 TRP D CA 1
ATOM 18155 C C . TRP D 1 78 ? 200.404 216.141 256.834 1.00 138.28 78 TRP D C 1
ATOM 18156 O O . TRP D 1 78 ? 199.941 217.138 256.237 1.00 138.28 78 TRP D O 1
ATOM 18167 N N . GLU D 1 79 ? 201.326 216.183 257.798 1.00 138.48 79 GLU D N 1
ATOM 18168 C CA . GLU D 1 79 ? 202.015 217.454 258.136 1.00 138.48 79 GLU D CA 1
ATOM 18169 C C . GLU D 1 79 ? 203.505 217.245 257.855 1.00 138.48 79 GLU D C 1
ATOM 18170 O O . GLU D 1 79 ? 204.115 216.373 258.509 1.00 138.48 79 GLU D O 1
ATOM 18176 N N . SER D 1 80 ? 204.053 217.989 256.890 1.00 138.44 80 SER D N 1
ATOM 18177 C CA . SER D 1 80 ? 205.481 217.828 256.514 1.00 138.44 80 SER D CA 1
ATOM 18178 C C . SER D 1 80 ? 206.377 218.431 257.598 1.00 138.44 80 SER D C 1
ATOM 18179 O O . SER D 1 80 ? 205.853 219.153 258.471 1.00 138.44 80 SER D O 1
ATOM 18182 N N . LYS D 1 81 ? 207.682 218.155 257.533 1.00 140.60 81 LYS D N 1
ATOM 18183 C CA . LYS D 1 81 ? 208.637 218.710 258.528 1.00 140.60 81 LYS D CA 1
ATOM 18184 C C . LYS D 1 81 ? 209.958 219.017 257.817 1.00 140.60 81 LYS D C 1
ATOM 18185 O O . LYS D 1 81 ? 210.341 218.227 256.934 1.00 140.60 81 LYS D O 1
ATOM 18191 N N . ASP D 1 82 ? 210.616 220.127 258.171 1.00 142.31 82 ASP D N 1
ATOM 18192 C CA . ASP D 1 82 ? 211.950 220.432 257.586 1.00 142.31 82 ASP D CA 1
ATOM 18193 C C . ASP D 1 82 ? 213.001 219.628 258.359 1.00 142.31 82 ASP D C 1
ATOM 18194 O O . ASP D 1 82 ? 212.725 219.270 259.519 1.00 142.31 82 ASP D O 1
ATOM 18199 N N . GLU D 1 83 ? 214.154 219.349 257.745 1.00 144.66 83 GLU D N 1
ATOM 18200 C CA . GLU D 1 83 ? 215.146 218.482 258.434 1.00 144.66 83 GLU D CA 1
ATOM 18201 C C . GLU D 1 83 ? 215.604 219.132 259.736 1.00 144.66 83 GLU D C 1
ATOM 18202 O O . GLU D 1 83 ? 215.900 218.384 260.685 1.00 144.66 83 GLU D O 1
ATOM 18208 N N . ALA D 1 84 ? 215.641 220.463 259.775 1.00 148.64 84 ALA D N 1
ATOM 18209 C CA . ALA D 1 84 ? 216.090 221.198 260.981 1.00 148.64 84 ALA D CA 1
ATOM 18210 C C . ALA D 1 84 ? 215.364 220.723 262.238 1.00 148.64 84 ALA D C 1
ATOM 18211 O O . ALA D 1 84 ? 216.049 220.364 263.209 1.00 148.64 84 ALA D O 1
ATOM 18213 N N . ASP D 1 85 ? 214.033 220.729 262.230 1.00 147.45 85 ASP D N 1
ATOM 18214 C CA . ASP D 1 85 ? 213.293 220.412 263.480 1.00 147.45 85 ASP D CA 1
ATOM 18215 C C . ASP D 1 85 ? 213.467 218.954 263.898 1.00 147.45 85 ASP D C 1
ATOM 18216 O O . ASP D 1 85 ? 213.638 218.098 263.010 1.00 147.45 85 ASP D O 1
ATOM 18221 N N . THR D 1 86 ? 213.428 218.682 265.204 1.00 146.30 86 THR D N 1
ATOM 18222 C CA . THR D 1 86 ? 213.434 217.271 265.665 1.00 146.30 86 THR D CA 1
ATOM 18223 C C . THR D 1 86 ? 212.008 216.769 265.478 1.00 146.30 86 THR D C 1
ATOM 18224 O O . THR D 1 86 ? 211.134 217.280 266.196 1.00 146.30 86 THR D O 1
ATOM 18228 N N . LEU D 1 87 ? 211.764 215.832 264.562 1.00 146.99 87 LEU D N 1
ATOM 18229 C CA . LEU D 1 87 ? 210.356 215.437 264.273 1.00 146.99 87 LEU D CA 1
ATOM 18230 C C . LEU D 1 87 ? 209.576 215.184 265.566 1.00 146.99 87 LEU D C 1
ATOM 18231 O O . LEU D 1 87 ? 208.479 215.741 265.688 1.00 146.99 87 LEU D O 1
ATOM 18236 N N . ASP D 1 88 ? 210.116 214.390 266.492 1.00 147.62 88 ASP D N 1
ATOM 18237 C CA . ASP D 1 88 ? 209.326 214.018 267.691 1.00 147.62 88 ASP D CA 1
ATOM 18238 C C . ASP D 1 88 ? 208.802 215.262 268.408 1.00 147.62 88 ASP D C 1
ATOM 18239 O O . ASP D 1 88 ? 207.650 215.227 268.870 1.00 147.62 88 ASP D O 1
ATOM 18244 N N . ASP D 1 89 ? 209.605 216.318 268.512 1.00 147.56 89 ASP D N 1
ATOM 18245 C CA . ASP D 1 89 ? 209.138 217.481 269.306 1.00 147.56 89 ASP D CA 1
ATOM 18246 C C . ASP D 1 89 ? 208.298 218.365 268.410 1.00 147.56 89 ASP D C 1
ATOM 18247 O O . ASP D 1 89 ? 207.590 219.232 268.939 1.00 147.56 89 ASP D O 1
ATOM 18252 N N . GLU D 1 90 ? 208.403 218.154 267.105 1.00 141.42 90 GLU D N 1
ATOM 18253 C CA . GLU D 1 90 ? 207.490 218.909 266.228 1.00 141.42 90 GLU D CA 1
ATOM 18254 C C . GLU D 1 90 ? 206.115 218.236 266.344 1.00 141.42 90 GLU D C 1
ATOM 18255 O O . GLU D 1 90 ? 205.110 218.953 266.265 1.00 141.42 90 GLU D O 1
ATOM 18261 N N . ILE D 1 91 ? 206.077 216.925 266.609 1.00 138.42 91 ILE D N 1
ATOM 18262 C CA . ILE D 1 91 ? 204.780 216.213 266.793 1.00 138.42 91 ILE D CA 1
ATOM 18263 C C . ILE D 1 91 ? 204.048 216.838 267.981 1.00 138.42 91 ILE D C 1
ATOM 18264 O O . ILE D 1 91 ? 202.945 217.339 267.773 1.00 138.42 91 ILE D O 1
ATOM 18269 N N . GLN D 1 92 ? 204.634 216.832 269.176 1.00 137.19 92 GLN D N 1
ATOM 18270 C CA . GLN D 1 92 ? 203.883 217.351 270.347 1.00 137.19 92 GLN D CA 1
ATOM 18271 C C . GLN D 1 92 ? 203.520 218.815 270.120 1.00 137.19 92 GLN D C 1
ATOM 18272 O O . GLN D 1 92 ? 202.414 219.200 270.505 1.00 137.19 92 GLN D O 1
ATOM 18278 N N . LYS D 1 93 ? 204.409 219.589 269.504 1.00 135.91 93 LYS D N 1
ATOM 18279 C CA . LYS D 1 93 ? 204.090 221.002 269.203 1.00 135.91 93 LYS D CA 1
ATOM 18280 C C . LYS D 1 93 ? 202.835 221.013 268.340 1.00 135.91 93 LYS D C 1
ATOM 18281 O O . LYS D 1 93 ? 201.925 221.809 268.631 1.00 135.91 93 LYS D O 1
ATOM 18287 N N . LYS D 1 94 ? 202.782 220.138 267.336 1.00 135.62 94 LYS D N 1
ATOM 18288 C CA . LYS D 1 94 ? 201.627 220.131 266.403 1.00 135.62 94 LYS D CA 1
ATOM 18289 C C . LYS D 1 94 ? 200.362 219.680 267.139 1.00 135.62 94 LYS D C 1
ATOM 18290 O O . LYS D 1 94 ? 199.413 220.481 267.203 1.00 135.62 94 LYS D O 1
ATOM 18296 N N . LEU D 1 95 ? 200.367 218.481 267.724 1.00 134.79 95 LEU D N 1
ATOM 18297 C CA . LEU D 1 95 ? 199.152 217.927 268.359 1.00 134.79 95 LEU D CA 1
ATOM 18298 C C . LEU D 1 95 ? 198.820 218.665 269.648 1.00 134.79 95 LEU D C 1
ATOM 18299 O O . LEU D 1 95 ? 198.119 218.066 270.464 1.00 134.79 95 LEU D O 1
ATOM 18304 N N . ALA D 1 96 ? 199.294 219.895 269.847 1.00 132.36 96 ALA D N 1
ATOM 18305 C CA . ALA D 1 96 ? 198.878 220.664 271.041 1.00 132.36 96 ALA D CA 1
ATOM 18306 C C . ALA D 1 96 ? 198.117 221.901 270.586 1.00 132.36 96 ALA D C 1
ATOM 18307 O O . ALA D 1 96 ? 197.074 222.212 271.170 1.00 132.36 96 ALA D O 1
ATOM 18309 N N . LYS D 1 97 ? 198.663 222.595 269.602 1.00 134.33 97 LYS D N 1
ATOM 18310 C CA . LYS D 1 97 ? 197.942 223.765 269.028 1.00 134.33 97 LYS D CA 1
ATOM 18311 C C . LYS D 1 97 ? 196.491 223.389 268.712 1.00 134.33 97 LYS D C 1
ATOM 18312 O O . LYS D 1 97 ? 195.604 224.233 268.947 1.00 134.33 97 LYS D O 1
ATOM 18318 N N . GLY D 1 98 ? 196.272 222.169 268.209 1.00 133.21 98 GLY D N 1
ATOM 18319 C CA . GLY D 1 98 ? 194.915 221.712 267.849 1.00 133.21 98 GLY D CA 1
ATOM 18320 C C . GLY D 1 98 ? 194.927 220.951 266.536 1.00 133.21 98 GLY D C 1
ATOM 18321 O O . GLY D 1 98 ? 194.068 221.239 265.680 1.00 133.21 98 GLY D O 1
ATOM 18322 N N . TYR D 1 99 ? 195.897 220.049 266.360 1.00 134.76 99 TYR D N 1
ATOM 18323 C CA . TYR D 1 99 ? 196.013 219.291 265.088 1.00 134.76 99 TYR D CA 1
ATOM 18324 C C . TYR D 1 99 ? 195.271 217.960 265.231 1.00 134.76 99 TYR D C 1
ATOM 18325 O O . TYR D 1 99 ? 195.254 217.396 266.343 1.00 134.76 99 TYR D O 1
ATOM 18334 N N . PRO D 1 100 ? 194.647 217.438 264.151 1.00 139.57 100 PRO D N 1
ATOM 18335 C CA . PRO D 1 100 ? 193.889 216.186 264.219 1.00 139.57 100 PRO D CA 1
ATOM 18336 C C . PRO D 1 100 ? 194.764 214.969 264.550 1.00 139.57 100 PRO D C 1
ATOM 18337 O O . PRO D 1 100 ? 195.966 215.040 264.371 1.00 139.57 100 PRO D O 1
ATOM 18341 N N . ARG D 1 101 ? 194.140 213.889 265.022 1.00 144.35 101 ARG D N 1
ATOM 18342 C CA . ARG D 1 101 ? 194.893 212.643 265.319 1.00 144.35 101 ARG D CA 1
ATOM 18343 C C . ARG D 1 101 ? 194.112 211.462 264.741 1.00 144.35 101 ARG D C 1
ATOM 18344 O O . ARG D 1 101 ? 194.578 210.325 264.902 1.00 144.35 101 ARG D O 1
ATOM 18352 N N . ASP D 1 102 ? 192.989 211.735 264.064 1.00 153.00 102 ASP D N 1
ATOM 18353 C CA . ASP D 1 102 ? 192.132 210.653 263.505 1.00 153.00 102 ASP D CA 1
ATOM 18354 C C . ASP D 1 102 ? 192.905 209.862 262.446 1.00 153.00 102 ASP D C 1
ATOM 18355 O O . ASP D 1 102 ? 192.533 208.693 262.236 1.00 153.00 102 ASP D O 1
ATOM 18360 N N . ASN D 1 103 ? 193.863 210.509 261.781 1.00 155.15 103 ASN D N 1
ATOM 18361 C CA . ASN D 1 103 ? 194.735 209.841 260.772 1.00 155.15 103 ASN D CA 1
ATOM 18362 C C . ASN D 1 103 ? 195.663 210.920 260.205 1.00 155.15 103 ASN D C 1
ATOM 18363 O O . ASN D 1 103 ? 195.136 211.782 259.508 1.00 155.15 103 ASN D O 1
ATOM 18368 N N . ILE D 1 104 ? 196.963 210.917 260.524 1.00 146.71 104 ILE D N 1
ATOM 18369 C CA . ILE D 1 104 ? 197.832 212.022 260.038 1.00 146.71 104 ILE D CA 1
ATOM 18370 C C . ILE D 1 104 ? 199.203 211.417 259.781 1.00 146.71 104 ILE D C 1
ATOM 18371 O O . ILE D 1 104 ? 199.605 210.579 260.593 1.00 146.71 104 ILE D O 1
ATOM 18376 N N . ILE D 1 105 ? 199.877 211.755 258.678 1.00 143.41 105 ILE D N 1
ATOM 18377 C CA . ILE D 1 105 ? 201.256 211.198 258.516 1.00 143.41 105 ILE D CA 1
ATOM 18378 C C . ILE D 1 105 ? 202.257 212.258 258.958 1.00 143.41 105 ILE D C 1
ATOM 18379 O O . ILE D 1 105 ? 202.225 213.360 258.395 1.00 143.41 105 ILE D O 1
ATOM 18384 N N . PHE D 1 106 ? 203.061 211.959 259.974 1.00 143.92 106 PHE D N 1
ATOM 18385 C CA . PHE D 1 106 ? 204.110 212.922 260.370 1.00 143.92 106 PHE D CA 1
ATOM 18386 C C . PHE D 1 106 ? 205.382 212.442 259.691 1.00 143.92 106 PHE D C 1
ATOM 18387 O O . PHE D 1 106 ? 205.928 211.430 260.125 1.00 143.92 106 PHE D O 1
ATOM 18395 N N . GLU D 1 107 ? 205.781 213.152 258.633 1.00 148.26 107 GLU D N 1
ATOM 18396 C CA . GLU D 1 107 ? 206.962 212.754 257.831 1.00 148.26 107 GLU D CA 1
ATOM 18397 C C . GLU D 1 107 ? 207.993 213.880 257.890 1.00 148.26 107 GLU D C 1
ATOM 18398 O O . GLU D 1 107 ? 207.585 215.053 257.780 1.00 148.26 107 GLU D O 1
ATOM 18404 N N . ASP D 1 108 ? 209.268 213.544 258.094 1.00 152.29 108 ASP D N 1
ATOM 18405 C CA . ASP D 1 108 ? 210.325 214.585 258.035 1.00 152.29 108 ASP D CA 1
ATOM 18406 C C . ASP D 1 108 ? 210.859 214.587 256.603 1.00 152.29 108 ASP D C 1
ATOM 18407 O O . ASP D 1 108 ? 210.339 215.373 255.785 1.00 152.29 108 ASP D O 1
ATOM 18412 N N . SER D 1 109 ? 211.829 213.717 256.316 1.00 150.30 109 SER D N 1
ATOM 18413 C CA . SER D 1 109 ? 212.375 213.588 254.940 1.00 150.30 109 SER D CA 1
ATOM 18414 C C . SER D 1 109 ? 213.055 212.223 254.822 1.00 150.30 109 SER D C 1
ATOM 18415 O O . SER D 1 109 ? 213.307 211.785 253.682 1.00 150.30 109 SER D O 1
ATOM 18418 N N . ARG D 1 110 ? 213.322 211.577 255.962 1.00 153.69 110 ARG D N 1
ATOM 18419 C CA . ARG D 1 110 ? 214.028 210.268 255.955 1.00 153.69 110 ARG D CA 1
ATOM 18420 C C . ARG D 1 110 ? 213.429 209.341 257.021 1.00 153.69 110 ARG D C 1
ATOM 18421 O O . ARG D 1 110 ? 214.036 208.280 257.265 1.00 153.69 110 ARG D O 1
ATOM 18429 N N . LEU D 1 111 ? 212.287 209.718 257.611 1.00 156.17 111 LEU D N 1
ATOM 18430 C CA . LEU D 1 111 ? 211.652 208.897 258.674 1.00 156.17 111 LEU D CA 1
ATOM 18431 C C . LEU D 1 111 ? 210.205 209.366 258.749 1.00 156.17 111 LEU D C 1
ATOM 18432 O O . LEU D 1 111 ? 209.987 210.571 258.586 1.00 156.17 111 LEU D O 1
ATOM 18437 N N . ALA D 1 112 ? 209.256 208.464 258.983 1.00 158.78 112 ALA D N 1
ATOM 18438 C CA . ALA D 1 112 ? 207.826 208.850 258.962 1.00 158.78 112 ALA D CA 1
ATOM 18439 C C . ALA D 1 112 ? 207.025 208.014 259.955 1.00 158.78 112 ALA D C 1
ATOM 18440 O O . ALA D 1 112 ? 207.245 206.800 260.022 1.00 158.78 112 ALA D O 1
ATOM 18442 N N . VAL D 1 113 ? 206.125 208.649 260.692 1.00 154.54 113 VAL D N 1
ATOM 18443 C CA . VAL D 1 113 ? 205.249 207.901 261.633 1.00 154.54 113 VAL D CA 1
ATOM 18444 C C . VAL D 1 113 ? 203.812 208.042 261.123 1.00 154.54 113 VAL D C 1
ATOM 18445 O O . VAL D 1 113 ? 203.568 208.978 260.334 1.00 154.54 113 VAL D O 1
ATOM 18449 N N . LEU D 1 114 ? 202.892 207.155 261.513 1.00 157.11 114 LEU D N 1
ATOM 18450 C CA . LEU D 1 114 ? 201.457 207.342 261.142 1.00 157.11 114 LEU D CA 1
ATOM 18451 C C . LEU D 1 114 ? 200.636 207.426 262.433 1.00 157.11 114 LEU D C 1
ATOM 18452 O O . LEU D 1 114 ? 200.197 206.375 262.919 1.00 157.11 114 LEU D O 1
ATOM 18457 N N . MET D 1 115 ? 200.484 208.615 263.010 1.00 157.30 115 MET D N 1
ATOM 18458 C CA . MET D 1 115 ? 199.608 208.685 264.198 1.00 157.30 115 MET D CA 1
ATOM 18459 C C . MET D 1 115 ? 198.188 208.406 263.717 1.00 157.30 115 MET D C 1
ATOM 18460 O O . MET D 1 115 ? 197.603 209.320 263.119 1.00 157.30 115 MET D O 1
ATOM 18465 N N . GLN D 1 116 ? 197.654 207.200 263.961 1.00 161.57 116 GLN D N 1
ATOM 18466 C CA . GLN D 1 116 ? 196.318 206.825 263.412 1.00 161.57 116 GLN D CA 1
ATOM 18467 C C . GLN D 1 116 ? 195.219 206.761 264.483 1.00 161.57 116 GLN D C 1
ATOM 18468 O O . GLN D 1 116 ? 195.366 205.966 265.427 1.00 161.57 116 GLN D O 1
ATOM 18474 N N . ASN D 1 117 ? 194.163 207.566 264.337 1.00 161.05 117 ASN D N 1
ATOM 18475 C CA . ASN D 1 117 ? 192.982 207.499 265.244 1.00 161.05 117 ASN D CA 1
ATOM 18476 C C . ASN D 1 117 ? 193.343 207.354 266.725 1.00 161.05 117 ASN D C 1
ATOM 18477 O O . ASN D 1 117 ? 192.865 206.383 267.343 1.00 161.05 117 ASN D O 1
ATOM 18482 N N . GLY D 1 118 ? 194.138 208.271 267.281 1.00 161.23 118 GLY D N 1
ATOM 18483 C CA . GLY D 1 118 ? 194.372 208.241 268.739 1.00 161.23 118 GLY D CA 1
ATOM 18484 C C . GLY D 1 118 ? 195.615 207.498 269.200 1.00 161.23 118 GLY D C 1
ATOM 18485 O O . GLY D 1 118 ? 195.776 207.411 270.434 1.00 161.23 118 GLY D O 1
ATOM 18486 N N . GLU D 1 119 ? 196.472 207.017 268.289 1.00 162.58 119 GLU D N 1
ATOM 18487 C CA . GLU D 1 119 ? 197.749 206.374 268.721 1.00 162.58 119 GLU D CA 1
ATOM 18488 C C . GLU D 1 119 ? 198.701 206.162 267.538 1.00 162.58 119 GLU D C 1
ATOM 18489 O O . GLU D 1 119 ? 198.215 206.001 266.405 1.00 162.58 119 GLU D O 1
ATOM 18495 N N . GLU D 1 120 ? 200.015 206.213 267.784 1.00 162.45 120 GLU D N 1
ATOM 18496 C CA . GLU D 1 120 ? 200.974 205.867 266.697 1.00 162.45 120 GLU D CA 1
ATOM 18497 C C . GLU D 1 120 ? 200.890 204.387 266.308 1.00 162.45 120 GLU D C 1
ATOM 18498 O O . GLU D 1 120 ? 200.750 203.552 267.215 1.00 162.45 120 GLU D O 1
ATOM 18504 N N . VAL D 1 121 ? 201.011 204.071 265.015 1.00 160.70 121 VAL D N 1
ATOM 18505 C CA . VAL D 1 121 ? 201.053 202.639 264.595 1.00 160.70 121 VAL D CA 1
ATOM 18506 C C . VAL D 1 121 ? 202.507 202.175 264.610 1.00 160.70 121 VAL D C 1
ATOM 18507 O O . VAL D 1 121 ? 202.934 201.619 265.637 1.00 160.70 121 VAL D O 1
ATOM 18511 N N . GLN D 1 122 ? 203.226 202.382 263.502 1.00 162.30 122 GLN D N 1
ATOM 18512 C CA . GLN D 1 122 ? 204.640 201.928 263.405 1.00 162.30 122 GLN D CA 1
ATOM 18513 C C . GLN D 1 122 ? 205.469 203.042 262.767 1.00 162.30 122 GLN D C 1
ATOM 18514 O O . GLN D 1 122 ? 204.914 203.786 261.936 1.00 162.30 122 GLN D O 1
ATOM 18520 N N . ARG D 1 123 ? 206.734 203.167 263.171 1.00 158.45 123 ARG D N 1
ATOM 18521 C CA . ARG D 1 123 ? 207.588 204.269 262.661 1.00 158.45 123 ARG D CA 1
ATOM 18522 C C . ARG D 1 123 ? 208.515 203.686 261.603 1.00 158.45 123 ARG D C 1
ATOM 18523 O O . ARG D 1 123 ? 209.197 202.698 261.907 1.00 158.45 123 ARG D O 1
ATOM 18531 N N . VAL D 1 124 ? 208.487 204.236 260.394 1.00 161.46 124 VAL D N 1
ATOM 18532 C CA . VAL D 1 124 ? 209.304 203.638 259.305 1.00 161.46 124 VAL D CA 1
ATOM 18533 C C . VAL D 1 124 ? 210.236 204.708 258.754 1.00 161.46 124 VAL D C 1
ATOM 18534 O O . VAL D 1 124 ? 209.924 205.897 258.892 1.00 161.46 124 VAL D O 1
ATOM 18538 N N . ASP D 1 125 ? 211.356 204.281 258.183 1.00 167.30 125 ASP D N 1
ATOM 18539 C CA . ASP D 1 125 ? 212.309 205.241 257.578 1.00 167.30 125 ASP D CA 1
ATOM 18540 C C . ASP D 1 125 ? 211.917 205.379 256.110 1.00 167.30 125 ASP D C 1
ATOM 18541 O O . ASP D 1 125 ? 211.434 204.384 255.543 1.00 167.30 125 ASP D O 1
ATOM 18546 N N . MET D 1 126 ? 212.096 206.562 255.528 1.00 162.22 126 MET D N 1
ATOM 18547 C CA . MET D 1 126 ? 211.635 206.728 254.130 1.00 162.22 126 MET D CA 1
ATOM 18548 C C . MET D 1 126 ? 212.688 206.225 253.142 1.00 162.22 126 MET D C 1
ATOM 18549 O O . MET D 1 126 ? 212.330 206.021 251.976 1.00 162.22 126 MET D O 1
ATOM 18554 N N . GLY D 1 127 ? 213.930 206.047 253.585 1.00 168.99 127 GLY D N 1
ATOM 18555 C CA . GLY D 1 127 ? 214.959 205.478 252.699 1.00 168.99 127 GLY D CA 1
ATOM 18556 C C . GLY D 1 127 ? 214.591 204.073 252.263 1.00 168.99 127 GLY D C 1
ATOM 18557 O O . GLY D 1 127 ? 214.931 203.709 251.125 1.00 168.99 127 GLY D O 1
ATOM 18558 N N . ASP D 1 128 ? 213.909 203.310 253.123 1.00 173.43 128 ASP D N 1
ATOM 18559 C CA . ASP D 1 128 ? 213.573 201.899 252.786 1.00 173.43 128 ASP D CA 1
ATOM 18560 C C . ASP D 1 128 ? 212.255 201.856 252.024 1.00 173.43 128 ASP D C 1
ATOM 18561 O O . ASP D 1 128 ? 211.219 202.174 252.625 1.00 173.43 128 ASP D O 1
ATOM 18566 N N . ALA D 1 129 ? 212.306 201.464 250.754 1.00 173.26 129 ALA D N 1
ATOM 18567 C CA . ALA D 1 129 ? 211.091 201.434 249.915 1.00 173.26 129 ALA D CA 1
ATOM 18568 C C . ALA D 1 129 ? 210.052 200.503 250.535 1.00 173.26 129 ALA D C 1
ATOM 18569 O O . ALA D 1 129 ? 208.899 200.925 250.644 1.00 173.26 129 ALA D O 1
ATOM 18571 N N . GLY D 1 130 ? 210.451 199.291 250.927 1.00 172.28 130 GLY D N 1
ATOM 18572 C CA . GLY D 1 130 ? 209.486 198.308 251.459 1.00 172.28 130 GLY D CA 1
ATOM 18573 C C . GLY D 1 130 ? 208.799 198.802 252.711 1.00 172.28 130 GLY D C 1
ATOM 18574 O O . GLY D 1 130 ? 207.585 198.597 252.831 1.00 172.28 130 GLY D O 1
ATOM 18575 N N . ALA D 1 131 ? 209.520 199.570 253.526 1.00 169.28 131 ALA D N 1
ATOM 18576 C CA . ALA D 1 131 ? 208.960 200.110 254.781 1.00 169.28 131 ALA D CA 1
ATOM 18577 C C . ALA D 1 131 ? 207.909 201.166 254.453 1.00 169.28 131 ALA D C 1
ATOM 18578 O O . ALA D 1 131 ? 206.753 200.983 254.870 1.00 169.28 131 ALA D O 1
ATOM 18580 N N . LEU D 1 132 ? 208.294 202.223 253.733 1.00 163.96 132 LEU D N 1
ATOM 18581 C CA . LEU D 1 132 ? 207.353 203.340 253.448 1.00 163.96 132 LEU D CA 1
ATOM 18582 C C . LEU D 1 132 ? 206.136 202.766 252.732 1.00 163.96 132 LEU D C 1
ATOM 18583 O O . LEU D 1 132 ? 205.024 203.229 253.002 1.00 163.96 132 LEU D O 1
ATOM 18588 N N . ALA D 1 133 ? 206.344 201.771 251.873 1.00 165.20 133 ALA D N 1
ATOM 18589 C CA . ALA D 1 133 ? 205.194 201.126 251.212 1.00 165.20 133 ALA D CA 1
ATOM 18590 C C . ALA D 1 133 ? 204.226 200.607 252.276 1.00 165.20 133 ALA D C 1
ATOM 18591 O O . ALA D 1 133 ? 203.079 201.096 252.305 1.00 165.20 133 ALA D O 1
ATOM 18593 N N . GLY D 1 134 ? 204.659 199.695 253.146 1.00 165.52 134 GLY D N 1
ATOM 18594 C CA . GLY D 1 134 ? 203.732 199.121 254.140 1.00 165.52 134 GLY D CA 1
ATOM 18595 C C . GLY D 1 134 ? 202.955 200.200 254.871 1.00 165.52 134 GLY D C 1
ATOM 18596 O O . GLY D 1 134 ? 201.729 200.055 255.005 1.00 165.52 134 GLY D O 1
ATOM 18597 N N . LEU D 1 135 ? 203.625 201.270 255.296 1.00 163.39 135 LEU D N 1
ATOM 18598 C CA . LEU D 1 135 ? 202.938 202.293 256.128 1.00 163.39 135 LEU D CA 1
ATOM 18599 C C . LEU D 1 135 ? 201.916 203.076 255.302 1.00 163.39 135 LEU D C 1
ATOM 18600 O O . LEU D 1 135 ? 200.792 203.284 255.790 1.00 163.39 135 LEU D O 1
ATOM 18605 N N . LEU D 1 136 ? 202.295 203.523 254.109 1.00 162.50 136 LEU D N 1
ATOM 18606 C CA . LEU D 1 136 ? 201.356 204.363 253.332 1.00 162.50 136 LEU D CA 1
ATOM 18607 C C . LEU D 1 136 ? 200.140 203.504 253.001 1.00 162.50 136 LEU D C 1
ATOM 18608 O O . LEU D 1 136 ? 199.032 204.047 253.008 1.00 162.50 136 LEU D O 1
ATOM 18613 N N . LYS D 1 137 ? 200.345 202.208 252.750 1.00 163.06 137 LYS D N 1
ATOM 18614 C CA . LYS D 1 137 ? 199.186 201.310 252.526 1.00 163.06 137 LYS D CA 1
ATOM 18615 C C . LYS D 1 137 ? 198.181 201.518 253.657 1.00 163.06 137 LYS D C 1
ATOM 18616 O O . LYS D 1 137 ? 197.026 201.689 253.342 1.00 163.06 137 LYS D O 1
ATOM 18622 N N . LEU D 1 138 ? 198.624 201.510 254.917 1.00 159.92 138 LEU D N 1
ATOM 18623 C CA . LEU D 1 138 ? 197.682 201.618 256.064 1.00 159.92 138 LEU D CA 1
ATOM 18624 C C . LEU D 1 138 ? 197.067 203.011 256.093 1.00 159.92 138 LEU D C 1
ATOM 18625 O O . LEU D 1 138 ? 195.907 203.117 256.476 1.00 159.92 138 LEU D O 1
ATOM 18630 N N . PHE D 1 139 ? 197.828 204.039 255.739 1.00 155.95 139 PHE D N 1
ATOM 18631 C CA . PHE D 1 139 ? 197.213 205.383 255.654 1.00 155.95 139 PHE D CA 1
ATOM 18632 C C . PHE D 1 139 ? 196.081 205.296 254.638 1.00 155.95 139 PHE D C 1
ATOM 18633 O O . PHE D 1 139 ? 195.121 206.078 254.744 1.00 155.95 139 PHE D O 1
ATOM 18641 N N . PHE D 1 140 ? 196.172 204.343 253.703 1.00 161.50 140 PHE D N 1
ATOM 18642 C CA . PHE D 1 140 ? 195.137 204.349 252.639 1.00 161.50 140 PHE D CA 1
ATOM 18643 C C . PHE D 1 140 ? 194.132 203.220 252.879 1.00 161.50 140 PHE D C 1
ATOM 18644 O O . PHE D 1 140 ? 193.007 203.300 252.365 1.00 161.50 140 PHE D O 1
ATOM 18652 N N . GLU D 1 141 ? 194.522 202.203 253.649 1.00 169.34 141 GLU D N 1
ATOM 18653 C CA . GLU D 1 141 ? 193.608 201.069 253.942 1.00 169.34 141 GLU D CA 1
ATOM 18654 C C . GLU D 1 141 ? 192.948 201.266 255.310 1.00 169.34 141 GLU D C 1
ATOM 18655 O O . GLU D 1 141 ? 192.302 200.327 255.785 1.00 169.34 141 GLU D O 1
ATOM 18661 N N . PHE D 1 142 ? 193.133 202.427 255.932 1.00 179.71 142 PHE D N 1
ATOM 18662 C CA . PHE D 1 142 ? 192.437 202.737 257.204 1.00 179.71 142 PHE D CA 1
ATOM 18663 C C . PHE D 1 142 ? 191.048 203.181 256.784 1.00 179.71 142 PHE D C 1
ATOM 18664 O O . PHE D 1 142 ? 190.948 204.088 255.943 1.00 179.71 142 PHE D O 1
ATOM 18672 N N . GLU D 1 143 ? 190.015 202.530 257.304 1.00 211.12 143 GLU D N 1
ATOM 18673 C CA . GLU D 1 143 ? 188.642 202.985 256.991 1.00 211.12 143 GLU D CA 1
ATOM 18674 C C . GLU D 1 143 ? 187.929 203.207 258.315 1.00 211.12 143 GLU D C 1
ATOM 18675 O O . GLU D 1 143 ? 188.272 202.518 259.288 1.00 211.12 143 GLU D O 1
ATOM 18681 N N . PRO D 1 144 ? 186.985 204.159 258.405 1.00 241.85 144 PRO D N 1
ATOM 18682 C CA . PRO D 1 144 ? 186.209 204.347 259.627 1.00 241.85 144 PRO D CA 1
ATOM 18683 C C . PRO D 1 144 ? 185.452 203.095 260.137 1.00 241.85 144 PRO D C 1
ATOM 18684 O O . PRO D 1 144 ? 185.296 202.175 259.353 1.00 241.85 144 PRO D O 1
ATOM 18688 N N . PRO D 1 145 ? 184.927 203.012 261.397 1.00 257.59 145 PRO D N 1
ATOM 18689 C CA . PRO D 1 145 ? 184.317 201.780 261.932 1.00 257.59 145 PRO D CA 1
ATOM 18690 C C . PRO D 1 145 ? 183.037 201.331 261.218 1.00 257.59 145 PRO D C 1
ATOM 18691 O O . PRO D 1 145 ? 182.827 200.147 261.115 1.00 257.59 145 PRO D O 1
ATOM 18695 N N . GLN D 1 146 ? 182.219 202.283 260.766 1.00 270.37 146 GLN D N 1
ATOM 18696 C CA . GLN D 1 146 ? 180.958 201.950 260.052 1.00 270.37 146 GLN D CA 1
ATOM 18697 C C . GLN D 1 146 ? 181.282 201.089 258.835 1.00 270.37 146 GLN D C 1
ATOM 18698 O O . GLN D 1 146 ? 180.599 200.074 258.632 1.00 270.37 146 GLN D O 1
ATOM 18704 N N . VAL D 1 147 ? 182.282 201.496 258.057 1.00 290.20 147 VAL D N 1
ATOM 18705 C CA . VAL D 1 147 ? 182.682 200.741 256.837 1.00 290.20 147 VAL D CA 1
ATOM 18706 C C . VAL D 1 147 ? 183.041 199.315 257.244 1.00 290.20 147 VAL D C 1
ATOM 18707 O O . VAL D 1 147 ? 182.587 198.384 256.571 1.00 290.20 147 VAL D O 1
#

Foldseek 3Di:
DLVLLVVLVVVQVVQCPVVVDQALVGNCVSVQVSLQVVLVVLQWGKDAQPQDAFPVRPTDGQRIFRAHPVRDGQEGEHEATQPDDQVVVVVVVCVVGPDQQWYFYHHSFWTWTRHPNRTDDGHGGPDSPCVVVSSVCSSPPDRPLLVLLVVLLVLLLPCVLVLLVLLVVQLVVLCVDVQLVVLLVVLQVLVCLAFNVCRDSVNSSVLLSLLVVVLVCCCQLVVCNCLLVPDQLSVLSVSNVCSRCDDPSVVVSVVVSCVSVPSNSVSSVVDDDVVSVLVSLQSCLQSVCVSPPVLCCFLQVQADAPLLQLLQLQLQQQVVLCVLPRAGCLGPQQQEEEESCFLVSNPLVVLVVHDQPSSVVCQAGRYAYEAAGNSRLSNNQVSNQVSCCVRHNDRDRRQHYAHFDLLQVVVYRSSGVSRVVSVVVVLVRQHAEYEYEWRQHFDDDAVVVQRGNPPSVVLVVVCVVAQVVQQPQPDARCSGRVNSVVSSVLVSNDAFHKYKYKYFPVCQAPSNNLRVLVRLLVSAAEKEKEWLQQAAVADFPRNQFSAAALSRNPDRGTIMIMIGGHSSNHWHWYDYDGTNDHNVVSSVCSNPDHNVRGHTDTFDADPSRRRPLDFDDVFPQPFAFQEDPCLLVPPPDPPVNGHFFRNWFFAFAFSACLLWWAADLVLNVVSVVVVLVVLLVLLVPDLVCLVSVVDDVLDRQDPVSSVVSNVSPRDDDDSLQKEFAQEAQLRTTIGRNDPNGGPDGGCVCQQQNSQHHFWWKWWWAAALQSWATFIFGERGRYHCVHAHRTMIRIAFGAHDVGDRHGGRRVVNVVVLCVVLVNNPQDSLLVVLLQQLLSLQPLQCVSVVSVVRHGGRRRHNDDDSNLSSVLSVLLNVLRHCLLPQDFDDKDKDWDDFPDDDVVSVVQQQAQPFDFDADVVRQGPQKTCGGNTIIIGDLDSLLQVCPRTSGGSLRRLSVSLHQDADPRVSCNPDSSDRGCVVVPVVSVSSNRSSSVSSNSSCVSSVVRDNDHD/DLVLLVVLLVLQVVQCPVPVDQACVSNVVSVQCSLQVVLVVLQWGKAAQDQPAFPVGDTDTARIFTAHPVRHTLAGEHEHEQPPDQVVVVVVVVVVGDDQQWYWYDYSQWIFTRHPNRTPDIDTSNRSVSVVVSSVCSSPDDGPLLVLLVVLLVVLLVCQLVLLVLLLVLLVVLVVDVLLVVLLVVLQVLLCQAFNVPGDSVLLSLLLSLLVVVQVCCCALVVVNCLLVPDQVSVLCVSNCCSQCDPPSVVVSCVSSCVSSVSNRVSSVVPDDCVSVLSSLLSSLPSNCVSPPVLVCQLQVQADFDLLLLLLVLLQQQVVCCPQVNAGPLRPQAAEEEQDCQQNSNLLSVCVVHDLVSSVNCQAQRYAYEHRRNSSQSNNQSSNQVSNCVSNPHGDGSLRYANFNLLVLLPRNHQPSDVVSVVSSVSNLVRQHAEHAYEWRWHQADDAALSPRGHDQPVVLVVVCVVAQQVQQPDPPQSCSTRVSSVVSSVLVSNPAWHKYFYKYFPCCQAPRNRLRVLVRLLVAAQEKEKAFEFAQCVADFVVNQQRAAELSNNPDRTTIIGMIGTHSPHFYWYHYDGTNDHSVRSSVVSSPDHPVNRDTDGFDQDPSSRGPQDDDVVDPQPFAFAEDPPLQVDPVLAVPLRHFFRDKKFFFAFSQCLQFWAQDLPLNVVSVVVVLVLLLVLLVDDLVCLVVVPDDPLGRAHPLSSVVSNVSHHDDCPSVLQEFEAEAQVRTTGGRPDPNGGPDRICLCFQAPSFHDQKWWFWWAAELFDFFIFTATERGRYHCVNANRTITGIQWTADDPGDTHGRTGVVVVVVLCVVLVHNPDDSLLVVLLQLQQVLAPCVCVVQVSVVSHHRRRGHNDHDSVVSSVLSVLLRCLRNPLLPADFAPWDKDFADQPDPPVVSVLQQQQQPWDQDADPPRHRPQWTCRTNGMIGGDQDRLQFPSARTNGGSLVRLSVSLHQDQDDSVSCNVPSRPRGCNVVVVCNSSNNRSVSVSSVVSSVSSVPPDPDDD/DLVLLVQLVVLLVCQCPVVVDQFCVSSVVSVQVSLQVVCVVVQWGWDAQDFDAAPVGFRATARTFTAHDVGHTQEGEHEHGLPDDQVVVVVVSVVSRHDQAWYFHHYQQKTFTGHPHDGPDIDGSPPSVGVVVVSVCSSPPGD/DLVLLVVLVVVQVVLCVPVVDQPQVRSVVSVQVSLQVVQVVVQWGWDAWDWAAFPPDPTHTFGTFGAGPVRDTQAGEHEAGPPDDLVVVVVVQVPVGHDQCWYWRYYNFKIWISHGNGIDDIFTSVDSVGVVVVSVCSNVPDDPVD

Nearest PDB structures (foldseek):
  7lvv-assembly1_C  TM=1.007E+00  e=4.499E-31  Deinococcus wulumuqiensis
  7lo5-assembly1_B  TM=9.950E-01  e=3.872E-27  Deinococcus wulumuqiensis
  7lo5-assembly1_A  TM=9.950E-01  e=5.759E-27  Deinococcus wulumuqiensis
  7lo5-assembly1_C  TM=9.952E-01  e=1.772E-26  Deinococcus wulumuqiensis
  7lo5-assembly1_D  TM=9.946E-01  e=2.816E-26  Deinococcus wulumuqiensis

Secondary structure (DSSP, 8-state):
-HHHHHHHHHHHHHIIIII---SHHHHTHHHHHHHHHHHHHHT-EE-TT--B--SS---B--SEEEE-TTS-EEEEEEE--SSS-HHHHHHHHHHTT---SSEEEE-SSBEEEETTS-EEE--BSS-SSHHHHHHHHHHTPPPTTHHHHHHHHHHHTTSHHHHHHHHHHHHHHTTTSTTHHHHHHHHHHHTTTTT-TT--HHHHHHHHHHHHHHHHHHHHTS---HHHHH-HHHHHHHHHHTTTSSHHHHHHHHHHSHHHHTTGGGTSSS---HHHHHHHHHHHHHHHHHTS-HHHHHHS------HHHHHHHHHHHHHHIIIII---TTSSS-EEE-SS-TT-HHHHHHHHHS-TTTHHHHHHHTB---BSSHHHHHHHHHHHHHHHHHHTSS--------B--TTT----STTSHHHHHHHHHHHHS-EEEEEE------S-SSTTS-------HHHHHHHHHTHHHH---SS--TT-HHHHHHHHHHHH--SSEEEEEEEETTTTS-STTHHHHHHHTTS-SEEEEEE-----S--THHHHHH-S-TTTT---S-EEEEEEEE-----EEE----SS--HHHHTTTTTS--GGGS----B---TT--SSS---SSS---SB-SS-HHHHS--S-TTS--SS-SS-EE----S-GGGT-BSSHHHHHHHHHHHHHHHHHHHHS-HHHHHTT-S--SS---HHHHHHHHTT------TTSEEEEEEETTEEEEEE--TTT-S---SHHHHSTTS-----EEEE--SS-SSPP--EEESSB--TTTSTT-EEE-SS---TT------S-HHHHHHHHHHTT-S---HHHHHHHHHHHHH-HHHHHHSHHHHTTS---B---S-SHHHHHHHHHHHHHHH-TTTS-----EE-----SSS-HHHHHHTSS---EEEE-TTS-EEEEEE-SSS-EEE---GGGTT-BSSSSBHHHHHHHTTS----SSSHHHHHS----TTTTSHHHHHHHHHHHHHHHHHHHHHHHS-S---/-HHHHHHHHHHHHHHHHTT---SHHHHHHHHHHHHHHHHHHHT-EEEES---B-GGG-B---SEEEE-TTS---EEEEE--SSS-HHHHHHHHHHTT---SEEEEE-SSBEEEEESSSB----BSS-HHHHHHHHHHHHT---HHHHHHHHHHHHHHHHHHHHHHHHHHHHHHHTTSHHHHHHHHHHHHHHHHHH-TT--HHHHHHHHHHHHHHHHHHTTTS--TTGGGTSHHHHHTHHHHHTT-SHHHHHHHHHHHHHHHHHHHHHHHS---HHHHHHHHHHHHHHHHHTS-TTHHHHS---PPPHHHHHHHHHHHHHHHHHHT---TTSTT-EEEESS-TT-HHHHHHHHHS-HHHHHHHHHHTEEE--SSHHHHHHHHHHHHTTHHHHSSS----TT---S-TTT-----TTTTSHHHHHHHHHHHTS-EEEE-B-PPP--S-SSGGG--PPP--THHHHHHHHTHHHH---SS----SHHHHHHHHHHHHS-SSEEEEEEE-S-SSS-GGGGTHHHHGGGT-SEEEEEEE----SS-HHHHHHH---TTTT--SS-EEEEEEEE---EEEEEEPPSS--HHHHHHHHHHS-GGGS--EE----TT---SS---SSS---S--S--HHHHH--SSSSS--SSBS--EEPBB-TTGGGTEES-TTHHHHHHHHHHHHHHHHHSS-HHHHHTT---TTS---HHHHHTTTTT------TT-EEEEEEETTEEEEEE--TTT-SB-TTGGGTSGGG-----EEEE--SS-SSPP-EEEESSEEBGGGSTT-EEE-SEEE-TT--EEE-B-HHHHHHHHHHTT-S---HHHHHHHHHHHTT-TTHHHHTHHHHTTS-------S-HHHHHHHHHHHHHHHHTTTSS-----EEEE---SSSSHHHHHTTSS----B---TTS---SEEEEETTEEEE---STTTTS-BTTB-HHHHHHHHSS----SSHHHHTTS----THHHHHHHHHHHHHHHHHHHHHHHHHHHS-S---/--HHHHHHHHHHHHHHHHT----HHHHHHHHHHHHHHHHHHTS---EESPPEE-TT--EE--SEE-EETTTEE--EEEE--SSS-HHHHHHHHHTTT---SEEEEE-SSEEEEEETTEEEEEEETT-HHHHHHHHHHHHH---/--TTHHHHTHHHHHIIIII----HHHHHHHHHHHHHHHHHHHS--EES---B--SSSS-B--SBEEB-TTS-B--EEE---TTS-HHHHHHHHHHHT---SSEEEE-SS-EEEEETTEEEEEE-SS-HHHHHHHHHHHHH---S--

Sequence (2312 aa):
SLQLVKKFQKRLEDIVAYGGTRNESSVRAAFQQLLSDWAEGSGLRLITEVTQKAVAGNNVRPDGTLKDSLQQSRGYWESKDEADTLDDEIQKKLAKGYPRDNIIFEDSRLAVLMQNGEEVQRVDMGDAGALAGLLKLFFEFEPPQVLEFRKAVDHFKDEMPHLLKILREAADAAEQKADYRGERDHFVEIAKEAINPDFSPRDAREMLIQHILTGDLFTSVFDNAQYHEDNNIAQQLQQLAATFYKGPVKRDIAERTKRYYGAIQAAAAQIADHHEKQRFLKALYENFYRAYNPAGAERLGIFYTPGEIVRFMIEATDTLLEKHFQKELADKGVEILDPATGTGTFITELIDFLPKAKLEQKYREELHCNELALLPYYIANLNIEATYAQKMGRYEEFRNIVLVDTLDNTLFGSVTAENLERAKRQNARPVRVIIGNPPYRANQANENDNNKNREYKEIDRRIKATYVAASTAQKTKLYDMYSRFLRWATDRLKEDGIVAFVSNSSFIDSRTFDGFRKEVVKDFDHIYILDMKGNANTSGERRKREGGNVFNDQIKVGVAVYFLVRSADTKIWYHAVPDFWRAREKLEWLKTTKFEDIEFDHIRPDAKHNWLGQVDEENDWNEFLPVADKDTKQAKGLGQERAIFKLYSLGVVTNRDEWVYSRAEDELADKVRYFIGRYNEIIKLPLGDLMSRNWEGDIKMTRATIADAQSRKSYSLEKNSIVPSLYRPFDVLKMYFSKNLNEMQYQMPSIFPKGVGENVVIALSGSPAAKPFQVLATDILPSLDLLEKTQCLPFYRYTMNGERLNNITDYALKAFQTHYADTSISREDIFHYVYAVLHHPAYREKYALNLRQEFPRIPFYPEFGRWAAWGRELMALHIGFESVAPYPLKRTDEPPKNDTPEALALAKKARLKVQRDAAKQPTGAVELDGLTTLAGIPAAAWAYKLGNRSALEWVLERHKETTPKDATIREKFNTYRFADHKERVIDLLARVTTVSVETVRIVGEMPAETMSLQLVKKFQKRLEDIVAYGGTRNESSVRAAFQQLLSDWAEGSGLRLITEVTQKAVAGNNVRPDGTLKDSLQQSRGYWESKDEADTLDDEIQKKLAKGYPRDNIIFEDSRLAVLMQNGEEVQRVDMGDAGALAGLLKLFFEFEPPQVLEFRKAVDHFKDEMPHLLKILREAADAAEQKADYRGERDHFVEIAKEAINPDFSPRDAREMLIQHILTGDLFTSVFDNAQYHEDNNIAQQLQQLAATFYKGPVKRDIAERTKRYYGAIQAAAAQIADHHEKQRFLKALYENFYRAYNPAGAERLGIFYTPGEIVRFMIEATDTLLEKHFQKELADKGVEILDPATGTGTFITELIDFLPKAKLEQKYREELHCNELALLPYYIANLNIEATYAQKMGRYEEFRNIVLVDTLDNTGGLFGSVTAENLERAKRQNARPVRVIIGNPPYRANQANENDNNKNREYKEIDRRIKATYVAASTAQKTKLYDMYSRFLRWATDRLKEDGIVAFVSNSSFIDSRTFDGFRKEVVKDFDHIYILDMKGNANTSGERRKREGGNVFNDQIKVGVAVYFLVRSDTKIWYHAVPDFWRAREKLEWLKTTKFEDIEFDHIRPDAKHNWLGQVDEENDWNEFLPVADKDTKQAKGLGQERAIFKLYSLGVVTNRDEWVYSRAEDELADKVRYFIGRYNEIIKLPLGDLMSRNWEGDIKMTRATIADAQSRKSYSLEKNSIVPSLYRPFDVLKMYFSKNLNEMQYQMPSIFPKGVGENVVIALSGSPAAKPFQVLATDILPSLDLLEKTQCLPFYRYTMNGERLNNITDYALKAFQTHYADTSISREDIFHYVYAVLHHPAYREKYALNLRQEFPRIPFYPEFGRWAAWGRELMALHIGFESVAPYPLKRTDEPPKNDTPEALALAKKARLKVQRDAAKQPTGAVELDGLTTLAGIPAAAWAYKLGNRSALEWVLERHKETTPKDATIREKFNTYRFADHKERVIDLLARVTTVSVETVRIVGEMPAETMSLQLVKKFQKRLEDIVAYGGTRNESSVRAAFQQLLSDWAEGSGLRLITEVTQKAVAGNNVRPDGTLKDSLQQSRGYWESKDEADTLDDEIQKKLAKGYPRDNIIFEDSRLAVLMQNGEEVQRVDMGDAGALAGLLKLFFEFEPSLQLVKKFQKRLEDIVAYGGTRNESSVRAAFQQLLSDWAEGSGLRLITEVTQKAVAGNNVRPDGTLKDSLQQSRGYWESKDEADTLDDEIQKKLAKGYPRDNIIFEDSRLAVLMQNGEEVQRVDMGDAGALAGLLKLFFEFEPPQV

Solvent-accessible surface area: 96805 Å² total; per-residue (Å²): 79,56,114,19,0,117,85,0,45,136,20,27,104,28,15,38,52,32,8,36,13,140,64,54,36,0,1,60,17,1,1,14,16,0,0,22,52,34,0,64,68,59,33,2,53,11,0,19,42,30,81,57,152,17,113,92,34,70,102,8,129,0,8,0,0,1,21,21,57,36,30,35,43,62,0,15,1,8,1,8,31,10,77,62,85,4,66,106,42,3,106,99,38,8,89,122,10,18,14,86,55,0,0,0,0,1,8,4,114,42,0,0,0,25,36,79,47,92,36,69,44,145,19,98,15,63,40,77,34,43,0,14,26,0,0,113,89,3,6,101,30,77,22,99,45,15,87,64,0,83,134,9,12,68,43,6,79,85,6,2,43,49,0,1,83,27,7,60,98,18,2,72,69,5,78,138,72,70,98,1,105,43,79,16,72,117,8,6,93,23,0,86,68,5,11,53,61,114,10,34,73,114,22,0,42,16,12,1,3,5,3,15,0,0,20,37,2,0,30,25,2,21,68,19,39,11,4,21,84,37,2,9,0,0,88,57,0,74,131,5,0,55,21,4,20,142,18,106,64,39,24,52,5,37,62,94,2,123,75,28,17,5,18,3,42,1,0,1,26,18,7,34,59,20,82,16,26,27,114,0,0,46,12,0,9,14,33,0,4,133,22,48,20,69,38,3,20,60,76,52,24,10,60,46,8,9,15,25,0,0,118,5,0,3,45,0,1,12,28,0,1,58,90,45,18,135,61,88,2,9,38,148,28,0,14,2,5,0,0,30,6,13,5,0,16,6,0,6,29,1,0,64,84,1,65,133,81,100,0,35,50,0,5,124,78,6,0,5,0,2,14,48,14,5,0,1,0,0,0,0,2,4,4,0,2,21,0,0,44,86,48,31,39,127,32,40,43,1,125,10,0,0,0,1,9,9,1,11,14,102,134,81,0,27,2,12,81,51,0,39,73,2,2,106,82,12,62,73,83,74,4,57,1,0,2,0,25,4,18,35,35,46,105,31,89,62,55,34,68,80,17,164,12,82,86,14,141,63,9,2,136,113,0,90,71,14,1,24,64,26,9,113,9,180,123,48,98,0,67,9,8,6,0,10,14,2,7,15,0,7,69,32,6,108,109,37,0,0,0,0,0,0,0,27,27,28,3,1,56,25,106,13,4,25,3,4,1,74,34,4,24,121,51,9,56,32,0,19,0,0,12,0,35,0,27,15,98,22,65,30,75,88,82,107,83,7,16,15,2,2,3,68,95,68,24,116,40,2,2,0,0,2,0,6,0,29,37,75,183,16,76,5,56,26,41,40,2,61,52,126,62,184,16,202,77,0,7,78,46,2,101,107,35,140,3,92,106,18,137,33,84,75,22,183,57,55,101,122,52,30,4,44,27,65,30,74,138,153,26,82,19,113,45,13,22,1,0,3,110,120,3,40,171,22,102,121,40,110,55,127,15,107,0,0,1,12,38,38,3,49,0,1,36,2,69,2,56,42,0,0,17,4,49,55,75,76,38,0,4,63,17,0,97,75,0,13,39,46,0,38,58,0,12,175,41,78,116,40,28,0,132,71,38,83,36,65,41,31,0,17,0,6,172,35,0,17,47,28,0,64,82,99,91,65,13,79,60,56,148,115,8,14,1,66,0,4,21,35,0,2,3,68,6,33,0,0,17,8,176,23,0,3,33,102,29,65,112,0,58,30,0,2,37,185,9,113,36,124,2,37,0,1,0,0,1,4,48,47,1,66,47,70,28,4,5,1,0,3,57,33,2,0,5,56,80,0,2,19,88,0,26,0,1,0,20,42,20,28,60,167,161,38,131,118,80,65,1,0,8,51,76,0,25,100,28,0,31,103,97,33,89,63,110,84,6,33,35,77,34,0,4,18,0,0,0,0,0,2,25,0,72,12,0,40,135,79,0,54,61,3,3,91,57,48,48,3,42,2,1,54,0,94,88,14,43,120,8,0,35,15,0,102,71,0,31,56,22,4,36,26,10,85,84,27,74,72,72,117,32,149,123,76,80,77,112,44,203,24,129,27,80,22,10,67,48,34,12,81,94,15,89,1,106,28,90,100,64,124,68,166,107,44,71,4,15,0,32,2,3,12,25,12,34,4,32,44,7,30,83,44,0,15,56,15,139,3,8,52,75,2,0,0,26,11,1,1,74,39,8,62,70,93,95,21,183,28,49,20,0,109,133,96,19,50,75,36,99,0,55,74,30,56,110,128,0,17,53,24,0,13,44,0,0,14,0,0,42,59,2,55,116,0,26,58,86,7,62,81,77,29,88,59,82,125,67,0,87,77,2,63,124,38,34,98,25,8,43,45,73,2,49,13,140,75,47,50,0,11,34,15,1,0,10,16,5,0,14,44,16,0,77,70,56,36,2,53,12,1,5,46,12,84,55,133,22,109,103,41,89,104,9,128,0,9,0,0,2,16,13,59,15,41,16,31,63,0,10,0,8,4,10,48,33,87,51,82,4,49,96,29,5,106,90,37,15,92,98,25,12,26,118,39,0,0,0,0,8,9,14,128,43,0,0,0,17,25,83,38,97,65,53,90,102,14,84,7,49,87,1,28,39,0,12,39,0,0,92,58,3,11,120,22,71,8,86,28,14,91,66,0,79,123,7,13,76,26,4,75,86,7,2,45,34,0,0,84,25,0,58,84,2,2,67,54,0,45,122,64,73,79,2,101,46,51,45,76,98,6,7,85,40,0,61,68,0,2,32,66,123,15,31,40,131,46,0,55,27,15,0,0,6,6,3,0,0,10,32,0,0,44,28,7,18,59,17,43,5,1,15,103,32,7,27,1,0,82,36,0,74,104,4,1,33,8,1,26,110,19,108,48,46,22,72,2,40,71,65,0,125,88,9,6,6,16,0,40,6,0,7,21,20,10,42,46,6,86,18,30,31,99,1,0,52,10,0,10,34,35,1,8,93,29,36,36,73,43,11,3,74,85,52,17,6,75,53,9,7,17,35,4,0,97,4,1,4,43,0,1,22,42,2,2,74,104,36,28,121,75,66,4,6,58,154,43,3,17,0,4,0,3,26,7,13,5,0,14,4,0,14,31,1,0,68,74,0,69,103,84,94,0,31,37,0,3,112,74,4,0,2,0,2,21,37,9,0,0,2,0,0,0,0,4,4,4,0,3,18,4,0,25,88,57,17,61,103,31,49,66,1,145,0,0,0,0,1,9,10,4,19,16,76,91,113,104,77,0,22,3,19,77,77,0,41,81,14,5,117,62,6,36,83,58,84,7,36,1,0,2,0,24,3,26,44,25,53,108,46,92,74,36,40,62,85,10,137,13,54,89,23,180,80,3,16,121,72,0,104,61,20,4,22,63,44,11,102,19,184,148,35,107,0,72,3,8,9,0,7,17,6,21,10,1,31,51,22,0,134,104,25,0,0,0,0,0,0,1,20,35,25,7,2,82,25,105,13,2,10,1,2,3,88,49,10,34,155,36,8,61,44,1,16,0,4,18,1,28,0,41,18,89,30,32,36,109,107,74,125,125,20,19,4,0,1,6,67,64,67,24,126,36,2,0,0,4,1,0,4,0,31,77,197,18,92,2,67,28,33,31,6,59,40,129,62,165,4,120,72,0,12,98,48,1,68,91,39,133,13,114,121,10,111,46,104,66,13,195,68,64,99,111,36,29,8,37,55,52,61,93,131,171,44,83,25,98,12,21,33,0,0,20,91,88,0,30,162,11,93,132,49,119,64,61,22,116,0,0,0,38,21,34,4,53,0,3,37,9,60,2,45,51,1,0,18,6,87,33,127,114,29,0,21,72,17,0,134,67,0,13,40,52,0,38,87,1,18,156,47,88,107,45,58,5,98,70,67,86,24,117,56,30,2,21,0,2,172,39,0,15,58,50,1,47,71,119,104,74,12,78,45,100,157,126,18,35,6,42,0,12,28,24,0,5,3,57,8,69,0,1,13,23,174,47,0,4,42,91,28,74,98,0,54,20,0,2,36,179,6,110,22,136,0,19,0,0,0,1,7,6,48,67,7,44,57,75,18,5,0,3,4,5,63,52,0,0,2,46,77,1,4,35,88,0,26,0,0,0,11,30,49,36,70,179,160,41,135,87,78,43,1,3,2,67,66,0,29,101,32,0,34,111,93,38,98,58,120,82,3,42,70,88,40,0,3,18,0,0,2,0,0,0,1,0,57,21,0,60,140,90,3,47,109,15,4,70,53,66,44,4,34,0,0,52,2,105,88,26,49,121,5,9,51,21,0,102,71,0,34,58,19,12,65,14,18,111,86,23,76,76,74,111,24,163,113,68,84,63,112,31,206,22,137,36,95,19,14,59,41,56,12,95,92,21,107,3,136,19,70,77,97,77,97,150,108,35,74,7,15,1,35,0,1,13,13,0,22,0,28,44,9,39,90,37,3,36,58,20,115,5,9,48,87,1,0,7,21,26,0,3,59,70,20,54,54,93,85,21,142,37,62,9,2,115,124,99,17,45,92,49,114,2,59,142,27,47,131,182,0,34,75,15,0,6,61,0,1,22,0,3,35,43,0,38,127,9,32,58,83,8,36,97,115,14,67,80,77,81,31,0,83,80,4,31,108,32,22,94,31,13,8,12,37,14,3,47,72,88,40,61,3,7,45,12,0,2,18,12,0,0,13,39,36,0,54,72,53,54,2,24,5,0,7,40,24,79,53,145,16,157,64,42,70,100,5,141,0,10,0,3,4,33,41,54,147,84,119,53,77,0,16,0,7,4,39,42,47,77,70,92,8,68,76,22,17,55,100,29,4,17,81,14,11,12,82,64,1,0,0,0,3,13,18,180,51,0,3,0,18,25,118,28,139,83,69,68,96,12,82,3,46,85,17,38,32,0,10,34,0,0,109,82,3,12,86,53,125,156,61,90,116,53,0,88,80,3,56,120,58,31,111,24,12,23,19,33,12,11,31,100,100,35,37,2,15,56,12,2,0,20,18,4,0,15,45,29,0,67,78,67,33,18,41,9,3,12,39,14,60,42,114,17,164,52,44,139,68,21,142,0,14,0,0,0,27,48,58,131,89,126,39,30,0,8,1,8,1,1,38,85,100,36,102,13,81,104,38,20,63,91,23,3,5,88,16,21,16,68,53,0,0,0,0,6,12,15,157,50,0,1,0,35,30,90,46,129,61,55,119,120,22,73,4,60,90,16,53,32,0,3,29,4,0,85,77,0,10,121,33,97,56,133,181,124

Radius of gyration: 50.3 Å; Cα contacts (8 Å, |Δi|>4): 4241; chains: 4; bounding box: 89×91×186 Å